Protein AF-0000000077506069 (afdb_homodimer)

Solvent-accessible surface area (backbone atoms only — not comparable to full-atom values): 88617 Å² total; per-residue (Å²): 147,68,94,80,90,72,89,78,77,88,78,83,87,89,83,74,85,81,76,73,89,74,85,85,76,88,76,75,81,71,78,78,75,79,80,73,80,75,73,72,73,78,78,75,73,69,75,60,68,77,65,54,69,46,81,79,63,76,91,50,78,64,53,57,56,22,45,51,43,30,52,51,50,47,51,50,44,38,47,49,46,71,52,61,50,93,75,68,66,58,86,82,44,67,70,76,70,56,67,79,51,47,70,62,49,48,48,44,43,49,46,45,54,46,52,66,45,48,79,56,73,76,65,84,61,87,71,76,80,76,78,68,82,81,68,82,56,70,51,68,63,72,71,80,59,54,73,70,47,44,63,55,38,51,92,69,82,77,88,78,78,79,49,69,70,67,77,79,57,60,65,68,54,47,24,51,35,18,40,52,52,52,50,51,50,50,52,25,48,54,43,23,58,61,43,69,40,80,71,53,61,69,49,54,48,37,54,49,16,29,74,70,63,48,77,66,74,82,53,90,62,52,71,59,65,68,65,52,50,52,62,68,59,31,69,75,66,67,51,58,92,90,50,65,74,66,69,65,95,72,78,60,74,60,70,59,60,30,76,51,74,54,81,52,34,72,41,43,11,72,27,66,67,33,51,75,68,66,49,58,57,70,67,36,46,72,49,68,66,32,50,49,50,54,50,18,49,50,41,38,52,60,67,32,62,70,39,32,55,52,28,41,49,50,50,52,46,34,36,52,52,36,54,52,42,46,76,69,35,46,67,58,41,50,52,51,36,34,67,26,52,45,36,29,80,79,70,22,55,32,29,30,63,35,32,32,50,79,26,61,48,32,46,69,55,53,50,53,50,53,44,49,42,54,70,75,43,26,79,42,70,46,45,69,59,97,83,46,74,34,28,45,46,53,54,34,51,76,66,73,47,52,72,60,43,49,22,62,55,36,32,45,26,59,68,46,85,78,21,49,76,25,64,72,58,44,60,45,27,69,14,49,57,66,31,62,66,54,26,44,52,45,53,24,59,79,40,78,61,46,13,48,54,25,39,54,50,48,49,51,54,46,48,53,35,57,71,63,67,28,44,32,35,31,34,31,44,81,50,72,29,77,42,65,57,55,58,52,50,52,18,42,35,34,61,74,64,59,59,76,50,96,50,50,41,34,29,38,31,33,53,78,49,58,28,62,38,37,71,72,62,72,43,78,27,47,27,54,32,48,45,23,55,46,48,56,56,46,44,23,64,42,23,24,71,81,29,53,52,36,43,44,46,53,63,48,42,34,30,39,24,42,40,70,77,45,54,60,71,63,92,55,77,80,49,91,83,46,70,48,28,72,65,35,56,65,59,66,60,78,30,69,54,49,53,50,49,45,52,48,38,39,47,19,48,45,26,54,56,23,48,73,70,50,42,78,57,58,44,38,42,26,61,32,15,64,63,23,50,69,68,48,45,54,46,40,59,40,66,32,48,31,34,30,44,43,55,46,39,80,78,35,41,41,59,41,46,48,35,38,65,54,53,39,36,29,36,27,28,62,67,51,36,34,45,36,77,40,53,63,89,70,51,59,60,67,57,41,52,45,50,56,38,38,43,21,66,24,43,41,37,22,27,32,65,38,82,54,97,47,44,63,56,50,55,53,42,49,44,32,67,73,71,59,48,48,71,51,55,52,21,45,29,25,46,37,13,51,71,67,40,74,70,52,62,68,58,49,30,70,47,32,24,88,46,43,81,29,73,42,29,71,14,54,34,43,72,35,41,41,35,38,48,58,60,34,20,52,56,40,51,51,50,50,39,53,43,49,53,32,20,50,34,23,25,50,47,54,51,57,56,55,53,62,62,61,57,70,77,108,148,91,81,96,85,92,76,83,78,84,85,76,85,83,84,73,89,80,87,83,74,87,85,82,80,79,87,78,85,73,78,75,76,79,82,71,80,77,72,71,75,78,78,75,75,71,73,65,71,79,66,55,69,48,80,78,63,77,89,49,77,64,52,57,55,22,46,52,44,29,53,52,51,49,52,51,43,38,47,49,45,71,53,61,49,93,75,67,67,57,88,80,43,68,70,78,69,55,67,81,50,47,70,61,48,48,48,44,42,50,46,43,53,48,53,66,45,49,78,57,73,76,64,82,60,84,74,74,83,77,77,68,83,80,68,83,55,71,51,67,62,72,72,80,60,53,74,70,50,44,63,56,38,51,90,69,85,78,89,79,79,81,48,69,69,67,78,79,57,59,65,70,55,47,23,51,35,18,39,51,50,52,50,52,51,49,52,24,49,52,44,22,59,60,44,68,40,80,70,53,63,69,49,53,47,38,53,50,17,30,74,70,62,49,77,68,75,82,54,89,63,51,71,58,65,69,65,53,49,52,62,68,60,30,69,76,66,66,52,58,92,90,51,66,71,65,70,65,95,73,78,60,74,60,70,60,60,30,74,50,73,55,80,52,33,71,40,43,11,70,26,67,68,31,51,75,69,66,49,58,58,72,68,39,47,74,49,68,66,33,50,49,52,54,51,18,48,50,41,39,54,60,66,31,62,68,38,31,55,51,28,42,49,52,49,53,47,34,36,53,51,36,56,51,42,46,76,69,35,44,68,61,42,50,52,51,34,34,68,27,50,44,36,29,81,79,71,23,56,32,28,30,64,37,31,32,49,79,27,60,48,32,48,68,56,53,50,52,50,53,46,49,43,54,71,75,44,25,79,41,70,45,45,69,58,97,83,45,74,32,27,45,46,52,54,33,52,74,66,73,48,52,73,61,43,50,22,60,55,37,31,45,28,59,66,46,86,78,20,49,74,25,63,72,58,43,61,46,27,69,14,49,56,68,30,63,67,53,26,45,51,47,53,25,58,79,41,78,59,48,13,49,53,26,39,53,51,48,47,51,54,47,48,52,36,58,71,64,68,27,44,32,36,32,36,30,45,80,51,71,29,80,43,65,57,53,59,54,50,52,17,42,33,34,63,73,64,59,60,75,50,96,49,51,40,33,29,38,30,33,51,78,50,59,28,62,38,36,72,72,61,71,43,76,28,46,29,55,32,49,44,23,56,46,46,54,56,46,44,23,64,42,25,25,72,81,30,52,51,36,44,44,46,52,63,48,42,33,31,40,23,41,41,69,77,46,53,59,70,63,90,55,77,79,49,92,82,46,67,48,27,73,64,34,56,65,59,66,60,78,31,69,54,49,53,51,48,46,51,47,38,37,47,17,47,44,24,55,56,22,48,73,70,51,42,78,55,56,43,39,41,28,60,33,15,62,63,25,48,68,67,48,46,54,46,41,58,40,65,32,50,31,34,28,44,43,56,45,40,80,77,34,39,41,59,40,45,48,34,38,65,54,54,37,35,30,35,26,28,60,69,50,36,35,45,38,77,38,52,63,88,71,52,59,60,68,57,43,53,45,50,56,38,38,43,22,66,24,46,42,36,24,26,32,65,38,82,53,96,48,43,65,57,49,55,52,43,49,43,32,67,74,71,58,47,49,72,51,54,52,22,45,29,26,47,37,14,52,70,68,37,73,70,52,59,69,57,49,30,70,46,31,26,86,46,44,80,28,72,42,30,70,13,54,33,43,71,37,40,38,33,39,50,57,59,34,22,53,54,40,50,51,50,50,39,52,42,49,54,33,21,50,34,22,24,50,45,55,52,56,56,54,55,61,62,61,58,69,76,107

Radius of gyration: 39.6 Å; Cα contacts (8 Å, |Δi|>4): 2482; chains: 2; bounding box: 117×136×144 Å

InterPro domains:
  IPR006329 AMP deaminase [PF19326] (155-792)
  IPR006329 AMP deaminase [PIRSF001251] (18-793)
  IPR006329 AMP deaminase [PTHR11359] (66-799)
  IPR006329 AMP deaminase [TIGR01429] (173-790)
  IPR006329 AMP deaminase [cd01319] (291-787)
  IPR006650 Adenosine/AMP deaminase active site [PS00485] (696-702)
  IPR032466 Metal-dependent hydrolase [SSF51556] (152-788)

Nearest PDB structures (foldseek):
  8hu6-assembly1_A  TM=9.730E-01  e=1.022E-73  Homo sapiens
  8hu6-assembly1_B  TM=9.655E-01  e=7.792E-74  Homo sapiens
  8hu6-assembly1_C  TM=9.708E-01  e=5.683E-73  Homo sapiens
  8hu6-assembly1_D  TM=9.720E-01  e=2.105E-72  Homo sapiens
  8hub-assembly1_B  TM=9.593E-01  e=9.848E-59  Homo sapiens

Secondary structure (DSSP, 8-state):
----------------------------------------------------PPPPPPP-HHHHHHHHHHHHHHHHHHHHHHT--TT---TT---S------HHHHHHHHHHHHHHGGGS----------------S---------HHHHHHH-S--------TTTTSS-HHHHHHHHHHHHHHHHHHHHHHHHHT----HHHHHHHHHHHH-PPP------S-HHHHHHHHHS---S--TTS-TT--SSPPPP---EEEEETTEEEEESSHHHHHTT---------HHHHHHHHHHHHHHHH-HHHHHHHHHHHHHHHHHHHHHHHHHHHHHHHHHHTSSS--STTS-EEEEEEEGGG-S-HHHHHHHHHHHHHHSTTSEEEEETTEEEEHHHHHHHTT--GGG--HHHHT-S--GGGTT-HHHHHHTTSGGG-HHHHHHHH-SSSTTTTHHHHHHHHHHHHHHHHHSSEEEEEEEE--SS-TTHHHHHHHHHHHTT---TTEEEEEEEE--HHHHHHTTS-SSHHHHHHHHHHHHHHHHH-GGGSHHHHHHHTTEEEEEEES-TTSPP-----TTSPPGGG---SSPPPHHHHHHHHHHHHHHHHHHHHHTT----EE--EESSS--HHHHHHHHHH-SEEEE-GGGGG-HHHHHHHHHTT-EEEE-HHHHHHHTS-GGG-SHHHHHHHT-EEEE--B-HHHH--SS-HHHHHHHHHHHHS---HHHHHHHHHHHHHHS---HHHHHHHH-TTTTS-GGGG--HHHH---HHHHHHHHHHHHHHHHHHHHHHHHHHHHHHHHHHGGG-/----------------------------------------------------PPPPPPP-HHHHHHHHHHHHHHHHHHHHHHS--TT---TT---S------HHHHHHHHHHHHHHGGGS----------------S---------HHHHHHH-S--------TTTTSS-HHHHHHHHHHHHHHHHHHHHHHHHHT----HHHHHHHHHHHH-PPP------S-HHHHHHHHHS---S--TTS-TT--SSPPPP---EEEEETTEEEEESSHHHHHTT---------HHHHHHHHHHHHHHHH-HHHHHHHHHHHHHHHHHHHHHHHHHHHHHHHHHHTSSS--STTS-EEEEEEEGGG-S-HHHHHHHHHHHHHHSTTSEEEEETTEEEEHHHHHHHTT--GGG--HHHHT-S--GGGTT-HHHHHHTTSGGG-HHHHHHHH-SSSTTTTHHHHHHHHHHHHHHHHHSSEEEEEEEE--SS-TTHHHHHHHHHHHTT---TTEEEEEEEE--HHHHHHTTS-SSHHHHHHHHHHHHHHHHH-GGGSHHHHHHHTTEEEEEEES-TTSPP-----TTSPPGGG---SSPPPHHHHHHHHHHHHHHHHHHHHHTT----EE--EESSS--HHHHHHHHHH-SEEEE-GGGGG-HHHHHHHHHTT-EEEE-HHHHHHHTS-GGG-SHHHHHHHT-EEEE--B-HHHH--SS-HHHHHHHHHHHHS---HHHHHHHHHHHHHHS---HHHHHHHH-TTTTS-GGGG--HHHH---HHHHHHHHHHHHHHHHHHHHHHHHHHHHHHHHHHGGG-

Sequence (1620 aa):
MEFHKSRPKLIRMASREQETQTDKQTTGTETEPDLAGSLSPPRNNVLSPTRSSFPKHVHTVMDDKFKEIANDLFKRSRHESETFHPDLTAPYEYPDQCPLESEDEKKKRLERQMSQCNDVKIKFKHQQNVKSPTFFGATLTPAEFTKEEEEVLGQFQRVSITGDETTGVPLSDVQQAATSLTAALYIRKKYMDTAMQSFPFTTERYLRMSETGETPVMDGGCKPEQDIEREDTVEDGSPVCGQDPWTSPTLPESLGYAVKMVDGVVHVYDNLDAMRADEPVELPYPDLAAYVADMNMLYALIADGPIKSFCYRRLSYLSSKFQLHVLLNEMNELVAQKEVPHRDFYNIRKVDTHIHAASSMNQKHLLRFIKSKLRKHADEVVIKNGGKEQTLKEVFENLNLTAYELNVDSLDVHADRNTFHRFDKFNHKYNPMGQSVLREIFLKTDNYLGGKYFAELMKEVMEDLEESKYQFAELRLSVYGRSYDEWDKLAKWAVKHNVYSDNVRWLIQIPRLYDVYRSKGTLSNFQEVLQNIYMPLIEATVDPQSHPELHAFLKYIIGFDSVDDESKPERHMFTMDSPLPAEWTDEENPPYAYYLYYMYANMVILNHLRRERGMNIFVLRPHCGEAGPVHHLVSSFMVAENISHGLLLRKVPVLQYLYYLGQIGIAMSPLSNNHLFLDYHRNPLPDYHARGLVISLSTDDPLQFHFTKEALMEEYSIAAQVWKFSTCDMCELARSSVLMSGFDHKAKQHWLGDNYRQEGPAGNDIRCTNVPSIRLAYRYETLVEELKMICTAAWEYQQDGASSGSGDAHMEFHKSRPKLIRMASREQETQTDKQTTGTETEPDLAGSLSPPRNNVLSPTRSSFPKHVHTVMDDKFKEIANDLFKRSRHESETFHPDLTAPYEYPDQCPLESEDEKKKRLERQMSQCNDVKIKFKHQQNVKSPTFFGATLTPAEFTKEEEEVLGQFQRVSITGDETTGVPLSDVQQAATSLTAALYIRKKYMDTAMQSFPFTTERYLRMSETGETPVMDGGCKPEQDIEREDTVEDGSPVCGQDPWTSPTLPESLGYAVKMVDGVVHVYDNLDAMRADEPVELPYPDLAAYVADMNMLYALIADGPIKSFCYRRLSYLSSKFQLHVLLNEMNELVAQKEVPHRDFYNIRKVDTHIHAASSMNQKHLLRFIKSKLRKHADEVVIKNGGKEQTLKEVFENLNLTAYELNVDSLDVHADRNTFHRFDKFNHKYNPMGQSVLREIFLKTDNYLGGKYFAELMKEVMEDLEESKYQFAELRLSVYGRSYDEWDKLAKWAVKHNVYSDNVRWLIQIPRLYDVYRSKGTLSNFQEVLQNIYMPLIEATVDPQSHPELHAFLKYIIGFDSVDDESKPERHMFTMDSPLPAEWTDEENPPYAYYLYYMYANMVILNHLRRERGMNIFVLRPHCGEAGPVHHLVSSFMVAENISHGLLLRKVPVLQYLYYLGQIGIAMSPLSNNHLFLDYHRNPLPDYHARGLVISLSTDDPLQFHFTKEALMEEYSIAAQVWKFSTCDMCELARSSVLMSGFDHKAKQHWLGDNYRQEGPAGNDIRCTNVPSIRLAYRYETLVEELKMICTAAWEYQQDGASSGSGDAH

pLDDT: mean 78.87, std 25.46, range [13.46, 98.56]

Foldseek 3Di:
DDDDDDDDDDPDDDPDDPDDDDDDDPDDPPDPDDPPPPPPPPPPCVLPLPLPAQDADDDDPVLVVLVVLLVVQQVVLLCCLVPVPVPPQPVVNPPPPPPPCPVVNVVVVVVVVVVVVVVPPPPPDPDDDDPPDPPVQLFLPQPDDDPVVDVLLDDFDADDDTDRPVLVADLVLLLVLLQLLLVLLVLQVSQCVLLVFDFDPLLVQLSVCLVVVDDRRPPLDFPPPVNVVLLVLQPQLPDDPPDQSQDDPDFDAFQQWDWDDDLLAIFIHSHPVRVVVPNTDNGYAHDQQRLQSSLSSVSVSLPDPSSQVSLVSLLVVLLVSLSVRCVGCVVVLVVLLVPQPPDFLLQFAFEQFFAALLQNFALVLVLVLLLVCCVPFQQCFQAADPRDTDGNVRVCVVVVHDNVNDDSVQQQLAQDLVQAQPVVVNVQSSHGSSDVVVCQRQRDCDHPVNNQNSLVSLVVSLVLQVVSVRYAYAYEDEDALLAQCSLLSNLCSCSVNVSDDPRYFYEYEYEQCQLVCLVVVSDQWQSSSSCSPQVVLQCCLSGVVVRVSSVSNVLRYAAYEYDDDQSDRDPDDDDPPDDRGVPHRDSDTDDLLVVLSSRQSNLSVSQSSNSSVSHDGYFYEYAAQLNHTPSRLSSCSNNHQAYEANQNVSVRSSSLSSQQLRLREYEHELQVSCSYYDNSLSGCVVSSVSSQRLYAYHHNRNHHGPDDRDRSVVRLVCCCVPVVDDSLSSLSNRLSSLVSHRNRPVVSCVQAHVQCSRAALSNGDCSRSVHDSVVRSNSVSSSSSVSNSSSSSNSVVVVVVVVVVVPVVD/DDDDPDDDDDDDDDDDDDDDDDDDDDDDDDPPDDPPDPPPPDPPCVLPLPLDAQDADDDDPVLVVLVVLLVVLQVVLLCCLVVVPVPPQPVPNPPPPPPPCPVVNVVVVVVVVVVVVVVPPPPPDPDDDPPPDPPVQLFLPQPDDPPVVDVLLDDFDADDDTDRPVLVDDLVLLLVLLQLLLVLLVLQVSQCVLLVFDFDPLLVQLSVCLVVVDDRRPPLDFPPPVNVVLLVLQPQLPDDPPDQSQDDPDFDAFQQWDWDDDLLAIFIHNHPVCVVVPNTDNGYAHDQARLQSSLSSVSVSLPDPSSQVSLVSLLVVLLVSLSVRCVGCVVVLVVLLVPQPPDFLLQAAFEQFFAALLQNFALVLVLVLLLVCCVPFQQCFQAADPRDTDGNVRVCVVVVHDNVNDDSVQQQLAQDLVQAQPVVVNVQSSHGSSDVVNCQRQRDCDHPVNNQNSLVSLVVSLVLQVVSVRYAYAYEAEDALLAQCSLLSNLCSCSVNVSDDPRYFYEYEYEQCQLVCLVVVSDQWQSSSSCSPQVVLQCCLSGVVVRVSSVSNVLRYAAYEYDDDQSDRDPDDDDPPDDRGVPHRDSDTDDLLVVLSSRQRNLSVSQSSCSSVSHDGYFYEYAALLNHTPSRLSSCSNNHQAYEANQNVSVRSSSLSSQQLRLREYEHELQVSCSYYDNSLPGCVVSSVSSQRLYAYHHNRNHHGPDDRDRSVVRLVCCCVPVVDDSLSSLSNRLSSLVSHRNRPVVSCVQAHVQCSRAASSNGDCNRSVHDSVVRSNSVSSSSSVSNSSSSSNSVVVVVVVVVVVPVVD

Structure (mmCIF, N/CA/C/O backbone):
data_AF-0000000077506069-model_v1
#
loop_
_entity.id
_entity.type
_entity.pdbx_description
1 polymer 'AMP deaminase'
#
loop_
_atom_site.group_PDB
_atom_site.id
_atom_site.type_symbol
_atom_site.label_atom_id
_atom_site.label_alt_id
_atom_site.label_comp_id
_atom_site.label_asym_id
_atom_site.label_entity_id
_atom_site.label_seq_id
_atom_site.pdbx_PDB_ins_code
_atom_site.Cartn_x
_atom_site.Cartn_y
_atom_site.Cartn_z
_atom_site.occupancy
_atom_site.B_iso_or_equiv
_atom_site.auth_seq_id
_atom_site.auth_comp_id
_atom_site.auth_asym_id
_atom_site.auth_atom_id
_atom_site.pdbx_PDB_model_num
ATOM 1 N N . MET A 1 1 ? 37.5 31.594 -39.812 1 19.08 1 MET A N 1
ATOM 2 C CA . MET A 1 1 ? 36.375 32.188 -40.5 1 19.08 1 MET A CA 1
ATOM 3 C C . MET A 1 1 ? 35.656 31.156 -41.375 1 19.08 1 MET A C 1
ATOM 5 O O . MET A 1 1 ? 34.625 31.438 -41.969 1 19.08 1 MET A O 1
ATOM 9 N N . GLU A 1 2 ? 36.25 29.969 -41.719 1 14.77 2 GLU A N 1
ATOM 10 C CA . GLU A 1 2 ? 36.906 29.109 -42.688 1 14.77 2 GLU A CA 1
ATOM 11 C C . GLU A 1 2 ? 35.938 28.047 -43.219 1 14.77 2 GLU A C 1
ATOM 13 O O . GLU A 1 2 ? 35.812 27.875 -44.438 1 14.77 2 GLU A O 1
ATOM 18 N N . PHE A 1 3 ? 36.156 26.688 -42.875 1 17.06 3 PHE A N 1
ATOM 19 C CA . PHE A 1 3 ? 36.75 25.812 -43.875 1 17.06 3 PHE A CA 1
ATOM 20 C C . PHE A 1 3 ? 35.656 25.172 -44.719 1 17.06 3 PHE A C 1
ATOM 22 O O . PHE A 1 3 ? 34.75 24.531 -44.188 1 17.06 3 PHE A O 1
ATOM 29 N N . HIS A 1 4 ? 35.312 25.25 -45.875 1 16.73 4 HIS A N 1
ATOM 30 C CA . HIS A 1 4 ? 34.312 25.797 -46.781 1 16.73 4 HIS A CA 1
ATOM 31 C C . HIS A 1 4 ? 33.281 24.734 -47.125 1 16.73 4 HIS A C 1
ATOM 33 O O . HIS A 1 4 ? 32.094 24.859 -46.781 1 16.73 4 HIS A O 1
ATOM 39 N N . LYS A 1 5 ? 33.094 24.297 -48.406 1 17.88 5 LYS A N 1
ATOM 40 C CA . LYS A 1 5 ? 32.219 24.906 -49.406 1 17.88 5 LYS A CA 1
ATOM 41 C C . LYS A 1 5 ? 31.203 23.906 -49.969 1 17.88 5 LYS A C 1
ATOM 43 O O . LYS A 1 5 ? 30.047 24.25 -50.188 1 17.88 5 LYS A O 1
ATOM 48 N N . SER A 1 6 ? 31.641 22.469 -50.5 1 14.93 6 SER A N 1
ATOM 49 C CA . SER A 1 6 ? 31.844 21.938 -51.844 1 14.93 6 SER A CA 1
ATOM 50 C C . SER A 1 6 ? 30.781 20.906 -52.188 1 14.93 6 SER A C 1
ATOM 52 O O . SER A 1 6 ? 30.75 20.406 -53.344 1 14.93 6 SER A O 1
ATOM 54 N N . ARG A 1 7 ? 30.094 20.203 -51.312 1 16.14 7 ARG A N 1
ATOM 55 C CA . ARG A 1 7 ? 29.984 18.781 -51.625 1 16.14 7 ARG A CA 1
ATOM 56 C C . ARG A 1 7 ? 28.953 18.531 -52.719 1 16.14 7 ARG A C 1
ATOM 58 O O . ARG A 1 7 ? 27.75 18.625 -52.469 1 16.14 7 ARG A O 1
ATOM 65 N N . PRO A 1 8 ? 29.094 18.672 -53.969 1 16.08 8 PRO A N 1
ATOM 66 C CA . PRO A 1 8 ? 28.25 19.078 -55.094 1 16.08 8 PRO A CA 1
ATOM 67 C C . PRO A 1 8 ? 27.203 18.031 -55.438 1 16.08 8 PRO A C 1
ATOM 69 O O . PRO A 1 8 ? 27.234 16.922 -54.906 1 16.08 8 PRO A O 1
ATOM 72 N N . LYS A 1 9 ? 26.859 17.812 -56.781 1 15.8 9 LYS A N 1
ATOM 73 C CA . LYS A 1 9 ? 25.875 17.953 -57.844 1 15.8 9 LYS A CA 1
ATOM 74 C C . LYS A 1 9 ? 25.469 16.578 -58.375 1 15.8 9 LYS A C 1
ATOM 76 O O . LYS A 1 9 ? 24.406 16.438 -59 1 15.8 9 LYS A O 1
ATOM 81 N N . LEU A 1 10 ? 26.422 15.375 -58.375 1 14.59 10 LEU A N 1
ATOM 82 C CA . LEU A 1 10 ? 26.469 14.727 -59.688 1 14.59 10 LEU A CA 1
ATOM 83 C C . LEU A 1 10 ? 25.266 13.82 -59.875 1 14.59 10 LEU A C 1
ATOM 85 O O . LEU A 1 10 ? 25.078 12.836 -59.156 1 14.59 10 LEU A O 1
ATOM 89 N N . ILE A 1 11 ? 24.047 14.102 -60.281 1 15.59 11 ILE A N 1
ATOM 90 C CA . ILE A 1 11 ? 22.703 13.555 -60.219 1 15.59 11 ILE A CA 1
ATOM 91 C C . ILE A 1 11 ? 22.547 12.445 -61.25 1 15.59 11 ILE A C 1
ATOM 93 O O . ILE A 1 11 ? 22.531 12.711 -62.469 1 15.59 11 ILE A O 1
ATOM 97 N N . ARG A 1 12 ? 23.312 11.266 -61.188 1 15.31 12 ARG A N 1
ATOM 98 C CA . ARG A 1 12 ? 23.516 10.281 -62.25 1 15.31 12 ARG A CA 1
ATOM 99 C C . ARG A 1 12 ? 22.188 9.883 -62.875 1 15.31 12 ARG A C 1
ATOM 101 O O . ARG A 1 12 ? 21.125 10.016 -62.25 1 15.31 12 ARG A O 1
ATOM 108 N N . MET A 1 13 ? 22.234 9.055 -64.125 1 15.38 13 MET A N 1
ATOM 109 C CA . MET A 1 13 ? 21.812 8.758 -65.5 1 15.38 13 MET A CA 1
ATOM 110 C C . MET A 1 13 ? 20.688 7.727 -65.5 1 15.38 13 MET A C 1
ATOM 112 O O . MET A 1 13 ? 20.672 6.812 -64.688 1 15.38 13 MET A O 1
ATOM 116 N N . ALA A 1 14 ? 19.594 7.758 -66.5 1 15.92 14 ALA A N 1
ATOM 117 C CA . ALA A 1 14 ? 18.188 7.461 -66.75 1 15.92 14 ALA A CA 1
ATOM 118 C C . ALA A 1 14 ? 18.016 6.008 -67.188 1 15.92 14 ALA A C 1
ATOM 120 O O . ALA A 1 14 ? 18.641 5.57 -68.188 1 15.92 14 ALA A O 1
ATOM 121 N N . SER A 1 15 ? 17.625 4.898 -66.5 1 14.78 15 SER A N 1
ATOM 122 C CA . SER A 1 15 ? 17.672 3.443 -66.438 1 14.78 15 SER A CA 1
ATOM 123 C C . SER A 1 15 ? 16.672 2.795 -67.375 1 14.78 15 SER A C 1
ATOM 125 O O . SER A 1 15 ? 16.344 1.612 -67.25 1 14.78 15 SER A O 1
ATOM 127 N N . ARG A 1 16 ? 16.234 3.406 -68.438 1 15.2 16 ARG A N 1
ATOM 128 C CA . ARG A 1 16 ? 14.875 3.018 -68.875 1 15.2 16 ARG A CA 1
ATOM 129 C C . ARG A 1 16 ? 14.805 1.534 -69.188 1 15.2 16 ARG A C 1
ATOM 131 O O . ARG A 1 16 ? 13.969 0.803 -68.688 1 15.2 16 ARG A O 1
ATOM 138 N N . GLU A 1 17 ? 14.875 1.118 -70.562 1 16.47 17 GLU A N 1
ATOM 139 C CA . GLU A 1 17 ? 13.836 0.562 -71.438 1 16.47 17 GLU A CA 1
ATOM 140 C C . GLU A 1 17 ? 13.977 -0.953 -71.562 1 16.47 17 GLU A C 1
ATOM 142 O O . GLU A 1 17 ? 15.055 -1.463 -71.875 1 16.47 17 GLU A O 1
ATOM 147 N N . GLN A 1 18 ? 13.117 -1.838 -71.062 1 15.27 18 GLN A N 1
ATOM 148 C CA . GLN A 1 18 ? 13.102 -3.232 -70.688 1 15.27 18 GLN A CA 1
ATOM 149 C C . GLN A 1 18 ? 12.867 -4.168 -71.812 1 15.27 18 GLN A C 1
ATOM 151 O O . GLN A 1 18 ? 12.703 -5.379 -71.688 1 15.27 18 GLN A O 1
ATOM 156 N N . GLU A 1 19 ? 12.852 -3.879 -73.125 1 15.83 19 GLU A N 1
ATOM 157 C CA . GLU A 1 19 ? 11.969 -4.613 -74 1 15.83 19 GLU A CA 1
ATOM 158 C C . GLU A 1 19 ? 12.547 -5.98 -74.375 1 15.83 19 GLU A C 1
ATOM 160 O O . GLU A 1 19 ? 11.859 -6.816 -74.938 1 15.83 19 GLU A O 1
ATOM 165 N N . THR A 1 20 ? 13.656 -6.457 -74.125 1 15.48 20 THR A N 1
ATOM 166 C CA . THR A 1 20 ? 14.312 -7.047 -75.312 1 15.48 20 THR A CA 1
ATOM 167 C C . THR A 1 20 ? 13.719 -8.414 -75.625 1 15.48 20 THR A C 1
ATOM 169 O O . THR A 1 20 ? 13.656 -8.812 -76.75 1 15.48 20 THR A O 1
ATOM 172 N N . GLN A 1 21 ? 13.328 -9.375 -74.688 1 15.41 21 GLN A N 1
ATOM 173 C CA . GLN A 1 21 ? 14.07 -10.625 -74.875 1 15.41 21 GLN A CA 1
ATOM 174 C C . GLN A 1 21 ? 13.375 -11.547 -75.875 1 15.41 21 GLN A C 1
ATOM 176 O O . GLN A 1 21 ? 12.172 -11.812 -75.75 1 15.41 21 GLN A O 1
ATOM 181 N N . THR A 1 22 ? 13.859 -11.875 -76.938 1 16.28 22 THR A N 1
ATOM 182 C CA . THR A 1 22 ? 13.602 -12.5 -78.25 1 16.28 22 THR A CA 1
ATOM 183 C C . THR A 1 22 ? 13.133 -13.938 -78.062 1 16.28 22 THR A C 1
ATOM 185 O O . THR A 1 22 ? 12.109 -14.336 -78.625 1 16.28 22 THR A O 1
ATOM 188 N N . ASP A 1 23 ? 13.867 -14.984 -78.312 1 15 23 ASP A N 1
ATOM 189 C CA . ASP A 1 23 ? 13.766 -15.82 -79.5 1 15 23 ASP A CA 1
ATOM 190 C C . ASP A 1 23 ? 13.055 -17.141 -79.188 1 15 23 ASP A C 1
ATOM 192 O O . ASP A 1 23 ? 12.031 -17.453 -79.812 1 15 23 ASP A O 1
ATOM 196 N N . LYS A 1 24 ? 13.828 -18.312 -79.312 1 15.75 24 LYS A N 1
ATOM 197 C CA . LYS A 1 24 ? 13.781 -19.359 -80.312 1 15.75 24 LYS A CA 1
ATOM 198 C C . LYS A 1 24 ? 12.938 -20.547 -79.875 1 15.75 24 LYS A C 1
ATOM 200 O O . LYS A 1 24 ? 11.938 -20.891 -80.5 1 15.75 24 LYS A O 1
ATOM 205 N N . GLN A 1 25 ? 13.477 -21.859 -79.562 1 16.22 25 GLN A N 1
ATOM 206 C CA . GLN A 1 25 ? 13.43 -23.094 -80.312 1 16.22 25 GLN A CA 1
ATOM 207 C C . GLN A 1 25 ? 12.609 -24.156 -79.625 1 16.22 25 GLN A C 1
ATOM 209 O O . GLN A 1 25 ? 12.609 -25.328 -80 1 16.22 25 GLN A O 1
ATOM 214 N N . THR A 1 26 ? 11.75 -23.922 -78.75 1 17.17 26 THR A N 1
ATOM 215 C CA . THR A 1 26 ? 11.5 -24.938 -77.75 1 17.17 26 THR A CA 1
ATOM 216 C C . THR A 1 26 ? 10.711 -26.094 -78.312 1 17.17 26 THR A C 1
ATOM 218 O O . THR A 1 26 ? 9.594 -25.922 -78.812 1 17.17 26 THR A O 1
ATOM 221 N N . THR A 1 27 ? 11.383 -27.172 -78.688 1 18.36 27 THR A N 1
ATOM 222 C CA . THR A 1 27 ? 11.188 -28.438 -79.375 1 18.36 27 THR A CA 1
ATOM 223 C C . THR A 1 27 ? 10.094 -29.25 -78.688 1 18.36 27 THR A C 1
ATOM 225 O O . THR A 1 27 ? 9.859 -29.125 -77.5 1 18.36 27 THR A O 1
ATOM 228 N N . GLY A 1 28 ? 9.133 -29.859 -79.375 1 17.91 28 GLY A N 1
ATOM 229 C CA . GLY A 1 28 ? 7.789 -30.422 -79.375 1 17.91 28 GLY A CA 1
ATOM 230 C C . GLY A 1 28 ? 7.711 -31.734 -78.625 1 17.91 28 GLY A C 1
ATOM 231 O O . GLY A 1 28 ? 6.637 -32.312 -78.5 1 17.91 28 GLY A O 1
ATOM 232 N N . THR A 1 29 ? 8.969 -32.312 -78.312 1 18.41 29 THR A N 1
ATOM 233 C CA . THR A 1 29 ? 8.828 -33.75 -78.5 1 18.41 29 THR A CA 1
ATOM 234 C C . THR A 1 29 ? 7.836 -34.312 -77.5 1 18.41 29 THR A C 1
ATOM 236 O O . THR A 1 29 ? 7.852 -33.969 -76.312 1 18.41 29 THR A O 1
ATOM 239 N N . GLU A 1 30 ? 6.75 -34.938 -77.938 1 19.41 30 GLU A N 1
ATOM 240 C CA . GLU A 1 30 ? 5.465 -35.469 -77.5 1 19.41 30 GLU A CA 1
ATOM 241 C C . GLU A 1 30 ? 5.66 -36.688 -76.625 1 19.41 30 GLU A C 1
ATOM 243 O O . GLU A 1 30 ? 4.684 -37.281 -76.188 1 19.41 30 GLU A O 1
ATOM 248 N N . THR A 1 31 ? 6.965 -36.875 -76.25 1 18.3 31 THR A N 1
ATOM 249 C CA . THR A 1 31 ? 7.047 -38.312 -75.938 1 18.3 31 THR A CA 1
ATOM 250 C C . THR A 1 31 ? 6.02 -38.719 -74.875 1 18.3 31 THR A C 1
ATOM 252 O O . THR A 1 31 ? 5.672 -37.938 -74 1 18.3 31 THR A O 1
ATOM 255 N N . GLU A 1 32 ? 5.379 -39.812 -75 1 20.08 32 GLU A N 1
ATOM 256 C CA . GLU A 1 32 ? 4.207 -40.562 -74.625 1 20.08 32 GLU A CA 1
ATOM 257 C C . GLU A 1 32 ? 4.352 -41.031 -73.125 1 20.08 32 GLU A C 1
ATOM 259 O O . GLU A 1 32 ? 3.357 -41.312 -72.5 1 20.08 32 GLU A O 1
ATOM 264 N N . PRO A 1 33 ? 5.625 -40.719 -72.5 1 19.64 33 PRO A N 1
ATOM 265 C CA . PRO A 1 33 ? 5.922 -41.938 -71.75 1 19.64 33 PRO A CA 1
ATOM 266 C C . PRO A 1 33 ? 4.883 -42.188 -70.625 1 19.64 33 PRO A C 1
ATOM 268 O O . PRO A 1 33 ? 4.168 -41.281 -70.188 1 19.64 33 PRO A O 1
ATOM 271 N N . ASP A 1 34 ? 4.684 -43.5 -70.312 1 21.23 34 ASP A N 1
ATOM 272 C CA . ASP A 1 34 ? 3.844 -44.344 -69.5 1 21.23 34 ASP A CA 1
ATOM 273 C C . ASP A 1 34 ? 4.047 -44.062 -68 1 21.23 34 ASP A C 1
ATOM 275 O O . ASP A 1 34 ? 5.176 -44.062 -67.5 1 21.23 34 ASP A O 1
ATOM 279 N N . LEU A 1 35 ? 3.346 -43.188 -67.375 1 19.47 35 LEU A N 1
ATOM 280 C CA . LEU A 1 35 ? 3.506 -42.562 -66.062 1 19.47 35 LEU A CA 1
ATOM 281 C C . LEU A 1 35 ? 3.602 -43.625 -65 1 19.47 35 LEU A C 1
ATOM 283 O O . LEU A 1 35 ? 2.666 -44.406 -64.812 1 19.47 35 LEU A O 1
ATOM 287 N N . ALA A 1 36 ? 4.871 -44.094 -64.812 1 18.62 36 ALA A N 1
ATOM 288 C CA . ALA A 1 36 ? 5.332 -45.031 -63.781 1 18.62 36 ALA A CA 1
ATOM 289 C C . ALA A 1 36 ? 4.738 -44.688 -62.406 1 18.62 36 ALA A C 1
ATOM 291 O O . ALA A 1 36 ? 4.574 -43.531 -62.062 1 18.62 36 ALA A O 1
ATOM 292 N N . GLY A 1 37 ? 4.039 -45.656 -61.688 1 19.17 37 GLY A N 1
ATOM 293 C CA . GLY A 1 37 ? 3.27 -45.75 -60.469 1 19.17 37 GLY A CA 1
ATOM 294 C C . GLY A 1 37 ? 4.039 -45.25 -59.25 1 19.17 37 GLY A C 1
ATOM 295 O O . GLY A 1 37 ? 5.023 -45.875 -58.844 1 19.17 37 GLY A O 1
ATOM 296 N N . SER A 1 38 ? 4.566 -44.031 -59.219 1 19.78 38 SER A N 1
ATOM 297 C CA . SER A 1 38 ? 5.523 -43.656 -58.188 1 19.78 38 SER A CA 1
ATOM 298 C C . SER A 1 38 ? 5.031 -44.094 -56.812 1 19.78 38 SER A C 1
ATOM 300 O O . SER A 1 38 ? 3.885 -43.844 -56.438 1 19.78 38 SER A O 1
ATOM 302 N N . LEU A 1 39 ? 5.562 -45.25 -56.344 1 22.05 39 LEU A N 1
ATOM 303 C CA . LEU A 1 39 ? 5.477 -45.844 -55 1 22.05 39 LEU A CA 1
ATOM 304 C C . LEU A 1 39 ? 5.723 -44.812 -53.906 1 22.05 39 LEU A C 1
ATOM 306 O O . LEU A 1 39 ? 6.727 -44.094 -53.969 1 22.05 39 LEU A O 1
ATOM 310 N N . SER A 1 40 ? 4.648 -44.156 -53.5 1 21.17 40 SER A N 1
ATOM 311 C CA . SER A 1 40 ? 4.652 -43.094 -52.469 1 21.17 40 SER A CA 1
ATOM 312 C C . SER A 1 40 ? 5.625 -43.438 -51.344 1 21.17 40 SER A C 1
ATOM 314 O O . SER A 1 40 ? 5.676 -44.562 -50.875 1 21.17 40 SER A O 1
ATOM 316 N N . PRO A 1 41 ? 6.852 -42.875 -51.375 1 24.88 41 PRO A N 1
ATOM 317 C CA . PRO A 1 41 ? 7.828 -43.312 -50.375 1 24.88 41 PRO A CA 1
ATOM 318 C C . PRO A 1 41 ? 7.211 -43.5 -49 1 24.88 41 PRO A C 1
ATOM 320 O O . PRO A 1 41 ? 6.191 -42.875 -48.688 1 24.88 41 PRO A O 1
ATOM 323 N N . PRO A 1 42 ? 7.422 -44.625 -48.438 1 23.38 42 PRO A N 1
ATOM 324 C CA . PRO A 1 42 ? 6.848 -44.938 -47.125 1 23.38 42 PRO A CA 1
ATOM 325 C C . PRO A 1 42 ? 7.004 -43.812 -46.125 1 23.38 42 PRO A C 1
ATOM 327 O O . PRO A 1 42 ? 7.969 -43.062 -46.188 1 23.38 42 PRO A O 1
ATOM 330 N N . ARG A 1 43 ? 5.934 -43.125 -45.688 1 26.44 43 ARG A N 1
ATOM 331 C CA . ARG A 1 43 ? 5.734 -42.156 -44.625 1 26.44 43 ARG A CA 1
ATOM 332 C C . ARG A 1 43 ? 6.641 -42.469 -43.438 1 26.44 43 ARG A C 1
ATOM 334 O O . ARG A 1 43 ? 6.543 -43.531 -42.812 1 26.44 43 ARG A O 1
ATOM 341 N N . ASN A 1 44 ? 7.93 -42.156 -43.625 1 24.06 44 ASN A N 1
ATOM 342 C CA . ASN A 1 44 ? 8.883 -42.281 -42.5 1 24.06 44 ASN A CA 1
ATOM 343 C C . ASN A 1 44 ? 8.266 -41.844 -41.188 1 24.06 44 ASN A C 1
ATOM 345 O O . ASN A 1 44 ? 7.809 -40.719 -41.062 1 24.06 44 ASN A O 1
ATOM 349 N N . ASN A 1 45 ? 7.598 -42.719 -40.531 1 25.19 45 ASN A N 1
ATOM 350 C CA . ASN A 1 45 ? 7.062 -42.656 -39.156 1 25.19 45 ASN A CA 1
ATOM 351 C C . ASN A 1 45 ? 8.039 -41.969 -38.219 1 25.19 45 ASN A C 1
ATOM 353 O O . ASN A 1 45 ? 8.914 -42.625 -37.656 1 25.19 45 ASN A O 1
ATOM 357 N N . VAL A 1 46 ? 8.555 -40.875 -38.562 1 28.89 46 VAL A N 1
ATOM 358 C CA . VAL A 1 46 ? 9.5 -40.125 -37.75 1 28.89 46 VAL A CA 1
ATOM 359 C C . VAL A 1 46 ? 8.953 -39.938 -36.344 1 28.89 46 VAL A C 1
ATOM 361 O O . VAL A 1 46 ? 9.539 -39.25 -35.531 1 28.89 46 VAL A O 1
ATOM 364 N N . LEU A 1 47 ? 7.684 -40.125 -36.219 1 33.94 47 LEU A N 1
ATOM 365 C CA . LEU A 1 47 ? 7.234 -39.844 -34.844 1 33.94 47 LEU A CA 1
ATOM 366 C C . LEU A 1 47 ? 7.867 -40.812 -33.875 1 33.94 47 LEU A C 1
ATOM 368 O O . LEU A 1 47 ? 7.438 -41.969 -33.75 1 33.94 47 LEU A O 1
ATOM 372 N N . SER A 1 48 ? 9.148 -41.125 -34.031 1 29.56 48 SER A N 1
ATOM 373 C CA . SER A 1 48 ? 9.547 -42.094 -33 1 29.56 48 SER A CA 1
ATOM 374 C C . SER A 1 48 ? 9.398 -41.469 -31.594 1 29.56 48 SER A C 1
ATOM 376 O O . SER A 1 48 ? 10.102 -40.531 -31.25 1 29.56 48 SER A O 1
ATOM 378 N N . PRO A 1 49 ? 8.266 -41.5 -30.984 1 35.41 49 PRO A N 1
ATOM 379 C CA . PRO A 1 49 ? 8.219 -41.062 -29.594 1 35.41 49 PRO A CA 1
ATOM 380 C C . PRO A 1 49 ? 9.438 -41.531 -28.797 1 35.41 49 PRO A C 1
ATOM 382 O O . PRO A 1 49 ? 9.953 -42.625 -29.016 1 35.41 49 PRO A O 1
ATOM 385 N N . THR A 1 50 ? 10.406 -40.844 -28.609 1 37.19 50 THR A N 1
ATOM 386 C CA . THR A 1 50 ? 11.438 -41.312 -27.688 1 37.19 50 THR A CA 1
ATOM 387 C C . THR A 1 50 ? 10.828 -42.156 -26.578 1 37.19 50 THR A C 1
ATOM 389 O O . THR A 1 50 ? 9.961 -41.688 -25.844 1 37.19 50 THR A O 1
ATOM 392 N N . ARG A 1 51 ? 10.688 -43.438 -26.656 1 41.19 51 ARG A N 1
ATOM 393 C CA . ARG A 1 51 ? 10.164 -44.5 -25.812 1 41.19 51 ARG A CA 1
ATOM 394 C C . ARG A 1 51 ? 10.859 -44.531 -24.453 1 41.19 51 ARG A C 1
ATOM 396 O O . ARG A 1 51 ? 11.727 -45.344 -24.203 1 41.19 51 ARG A O 1
ATOM 403 N N . SER A 1 52 ? 11.195 -43.406 -23.984 1 45.03 52 SER A N 1
ATOM 404 C CA . SER A 1 52 ? 11.797 -43.594 -22.656 1 45.03 52 SER A CA 1
ATOM 405 C C . SER A 1 52 ? 10.734 -43.875 -21.609 1 45.03 52 SER A C 1
ATOM 407 O O . SER A 1 52 ? 9.719 -43.156 -21.547 1 45.03 52 SER A O 1
ATOM 409 N N . SER A 1 53 ? 10.602 -45.094 -21.125 1 50 53 SER A N 1
ATOM 410 C CA . SER A 1 53 ? 9.656 -45.531 -20.109 1 50 53 SER A CA 1
ATOM 411 C C . SER A 1 53 ? 10.039 -45 -18.734 1 50 53 SER A C 1
ATOM 413 O O . SER A 1 53 ? 11.219 -44.75 -18.469 1 50 53 SER A O 1
ATOM 415 N N . PHE A 1 54 ? 9.102 -44.5 -18.047 1 60.5 54 PHE A N 1
ATOM 416 C CA . PHE A 1 54 ? 9.32 -44.188 -16.641 1 60.5 54 PHE A CA 1
ATOM 417 C C . PHE A 1 54 ? 9.797 -45.406 -15.867 1 60.5 54 PHE A C 1
ATOM 419 O O . PHE A 1 54 ? 9.242 -46.5 -16.031 1 60.5 54 PHE A O 1
ATOM 426 N N . PRO A 1 55 ? 10.883 -45.406 -15.234 1 52.81 55 PRO A N 1
ATOM 427 C CA . PRO A 1 55 ? 11.352 -46.594 -14.5 1 52.81 55 PRO A CA 1
ATOM 428 C C . PRO A 1 55 ? 10.289 -47.188 -13.562 1 52.81 55 PRO A C 1
ATOM 430 O O . PRO A 1 55 ? 9.633 -46.438 -12.836 1 52.81 55 PRO A O 1
ATOM 433 N N . LYS A 1 56 ? 9.867 -48.406 -13.75 1 60.41 56 LYS A N 1
ATOM 434 C CA . LYS A 1 56 ? 8.867 -49.094 -12.93 1 60.41 56 LYS A CA 1
ATOM 435 C C . LYS A 1 56 ? 9.398 -49.344 -11.523 1 60.41 56 LYS A C 1
ATOM 437 O O . LYS A 1 56 ? 10.586 -49.594 -11.344 1 60.41 56 LYS A O 1
ATOM 442 N N . HIS A 1 57 ? 8.625 -49.188 -10.508 1 59.66 57 HIS A N 1
ATOM 443 C CA . HIS A 1 57 ? 9.023 -49.375 -9.125 1 59.66 57 HIS A CA 1
ATOM 444 C C . HIS A 1 57 ? 9.055 -50.875 -8.781 1 59.66 57 HIS A C 1
ATOM 446 O O . HIS A 1 57 ? 8.125 -51.625 -9.117 1 59.66 57 HIS A O 1
ATOM 452 N N . VAL A 1 58 ? 10.117 -51.375 -8.344 1 56.03 58 VAL A N 1
ATOM 453 C CA . VAL A 1 58 ? 10.227 -52.719 -7.777 1 56.03 58 VAL A CA 1
ATOM 454 C C . VAL A 1 58 ? 10.062 -52.625 -6.262 1 56.03 58 VAL A C 1
ATOM 456 O O . VAL A 1 58 ? 10.789 -51.906 -5.582 1 56.03 58 VAL A O 1
ATOM 459 N N . HIS A 1 59 ? 9.039 -53.281 -5.703 1 56 59 HIS A N 1
ATOM 460 C CA . HIS A 1 59 ? 8.695 -53.25 -4.285 1 56 59 HIS A CA 1
ATOM 461 C C . HIS A 1 59 ? 9.805 -53.844 -3.43 1 56 59 HIS A C 1
ATOM 463 O O . HIS A 1 59 ? 10.305 -54.938 -3.729 1 56 59 HIS A O 1
ATOM 469 N N . THR A 1 60 ? 10.328 -53.094 -2.531 1 56.91 60 THR A N 1
ATOM 470 C CA . THR A 1 60 ? 11.32 -53.562 -1.578 1 56.91 60 THR A CA 1
ATOM 471 C C . THR A 1 60 ? 10.766 -53.562 -0.158 1 56.91 60 THR A C 1
ATOM 473 O O . THR A 1 60 ? 9.695 -53 0.086 1 56.91 60 THR A O 1
ATOM 476 N N . VAL A 1 61 ? 11.336 -54.281 0.789 1 57.47 61 VAL A N 1
ATOM 477 C CA . VAL A 1 61 ? 10.953 -54.344 2.195 1 57.47 61 VAL A CA 1
ATOM 478 C C . VAL A 1 61 ? 10.945 -52.938 2.793 1 57.47 61 VAL A C 1
ATOM 480 O O . VAL A 1 61 ? 10.133 -52.625 3.666 1 57.47 61 VAL A O 1
ATOM 483 N N . MET A 1 62 ? 11.797 -52.156 2.268 1 63.59 62 MET A N 1
ATOM 484 C CA . MET A 1 62 ? 11.906 -50.812 2.77 1 63.59 62 MET A CA 1
ATOM 485 C C . MET A 1 62 ? 10.664 -50 2.396 1 63.59 62 MET A C 1
ATOM 487 O O . MET A 1 62 ? 10.297 -49.062 3.109 1 63.59 62 MET A O 1
ATOM 491 N N . ASP A 1 63 ? 10.008 -50.375 1.378 1 64.25 63 ASP A N 1
ATOM 492 C CA . ASP A 1 63 ? 8.797 -49.688 0.935 1 64.25 63 ASP A CA 1
ATOM 493 C C . ASP A 1 63 ? 7.695 -49.812 1.987 1 64.25 63 ASP A C 1
ATOM 495 O O . ASP A 1 63 ? 6.926 -48.875 2.176 1 64.25 63 ASP A O 1
ATOM 499 N N . ASP A 1 64 ? 7.676 -50.906 2.686 1 70.25 64 ASP A N 1
ATOM 500 C CA . ASP A 1 64 ? 6.672 -51.094 3.729 1 70.25 64 ASP A CA 1
ATOM 501 C C . ASP A 1 64 ? 6.938 -50.188 4.926 1 70.25 64 ASP A C 1
ATOM 503 O O . ASP A 1 64 ? 6 -49.688 5.543 1 70.25 64 ASP A O 1
ATOM 507 N N . LYS A 1 65 ? 8.18 -50.031 5.191 1 70.44 65 LYS A N 1
ATOM 508 C CA . LYS A 1 65 ? 8.531 -49.125 6.289 1 70.44 65 LYS A CA 1
ATOM 509 C C . LYS A 1 65 ? 8.195 -47.688 5.953 1 70.44 65 LYS A C 1
ATOM 511 O O . LYS A 1 65 ? 7.707 -46.938 6.805 1 70.44 65 LYS A O 1
ATOM 516 N N . PHE A 1 66 ? 8.414 -47.438 4.75 1 72 66 PHE A N 1
ATOM 517 C CA . PHE A 1 66 ? 8.109 -46.062 4.312 1 72 66 PHE A CA 1
ATOM 518 C C . PHE A 1 66 ? 6.602 -45.812 4.348 1 72 66 PHE A C 1
ATOM 520 O O . PHE A 1 66 ? 6.16 -44.719 4.688 1 72 66 PHE A O 1
ATOM 527 N N . LYS A 1 67 ? 5.914 -46.781 4.023 1 73.62 67 LYS A N 1
ATOM 528 C CA . LYS A 1 67 ? 4.457 -46.688 4.047 1 73.62 67 LYS A CA 1
ATOM 529 C C . LYS A 1 67 ? 3.941 -46.469 5.465 1 73.62 67 LYS A C 1
ATOM 531 O O . LYS A 1 67 ? 3.006 -45.688 5.668 1 73.62 67 LYS A O 1
ATOM 536 N N . GLU A 1 68 ? 4.543 -47.094 6.398 1 75.12 68 GLU A N 1
ATOM 537 C CA . GLU A 1 68 ? 4.141 -46.906 7.793 1 75.12 68 GLU A CA 1
ATOM 538 C C . GLU A 1 68 ? 4.41 -45.5 8.273 1 75.12 68 GLU A C 1
ATOM 540 O O . GLU A 1 68 ? 3.574 -44.875 8.953 1 75.12 68 GLU A O 1
ATOM 545 N N . ILE A 1 69 ? 5.484 -45 7.875 1 72.25 69 ILE A N 1
ATOM 546 C CA . ILE A 1 69 ? 5.855 -43.656 8.266 1 72.25 69 ILE A CA 1
ATOM 547 C C . ILE A 1 69 ? 4.918 -42.656 7.598 1 72.25 69 ILE A C 1
ATOM 549 O O . ILE A 1 69 ? 4.496 -41.656 8.227 1 72.25 69 ILE A O 1
ATOM 553 N N . ALA A 1 70 ? 4.613 -42.906 6.395 1 72.25 70 ALA A N 1
ATOM 554 C CA . ALA A 1 70 ? 3.703 -42.062 5.648 1 72.25 70 ALA A CA 1
ATOM 555 C C . ALA A 1 70 ? 2.326 -42 6.305 1 72.25 70 ALA A C 1
ATOM 557 O O . ALA A 1 70 ? 1.71 -40.938 6.398 1 72.25 70 ALA A O 1
ATOM 558 N N . ASN A 1 71 ? 1.913 -43.125 6.711 1 72.19 71 ASN A N 1
ATOM 559 C CA . ASN A 1 71 ? 0.619 -43.188 7.383 1 72.19 71 ASN A CA 1
ATOM 560 C C . ASN A 1 71 ? 0.608 -42.406 8.672 1 72.19 71 ASN A C 1
ATOM 562 O O . ASN A 1 71 ? -0.382 -41.719 8.992 1 72.19 71 ASN A O 1
ATOM 566 N N . ASP A 1 72 ? 1.687 -42.469 9.359 1 71.25 72 ASP A N 1
ATOM 567 C CA . ASP A 1 72 ? 1.793 -41.75 10.617 1 71.25 72 ASP A CA 1
ATOM 568 C C . ASP A 1 72 ? 1.797 -40.219 10.367 1 71.25 72 ASP A C 1
ATOM 570 O O . ASP A 1 72 ? 1.17 -39.469 11.109 1 71.25 72 ASP A O 1
ATOM 574 N N . LEU A 1 73 ? 2.518 -39.875 9.383 1 68 73 LEU A N 1
ATOM 575 C CA . LEU A 1 73 ? 2.594 -38.469 9.055 1 68 73 LEU A CA 1
ATOM 576 C C . LEU A 1 73 ? 1.231 -37.938 8.617 1 68 73 LEU A C 1
ATOM 578 O O . LEU A 1 73 ? 0.862 -36.812 8.953 1 68 73 LEU A O 1
ATOM 582 N N . PHE A 1 74 ? 0.564 -38.688 7.902 1 71.56 74 PHE A N 1
ATOM 583 C CA . PHE A 1 74 ? -0.759 -38.312 7.422 1 71.56 74 PHE A CA 1
ATOM 584 C C . PHE A 1 74 ? -1.736 -38.188 8.586 1 71.56 74 PHE A C 1
ATOM 586 O O . PHE A 1 74 ? -2.537 -37.25 8.617 1 71.56 74 PHE A O 1
ATOM 593 N N . LYS A 1 75 ? -1.65 -39.062 9.414 1 70.5 75 LYS A N 1
ATOM 594 C CA . LYS A 1 75 ? -2.52 -39.031 10.586 1 70.5 75 LYS A CA 1
ATOM 595 C C . LYS A 1 75 ? -2.25 -37.781 11.422 1 70.5 75 LYS A C 1
ATOM 597 O O . LYS A 1 75 ? -3.184 -37.125 11.906 1 70.5 75 LYS A O 1
ATOM 602 N N . ARG A 1 76 ? -1.024 -37.406 11.539 1 64.75 76 ARG A N 1
ATOM 603 C CA . ARG A 1 76 ? -0.651 -36.25 12.32 1 64.75 76 ARG A CA 1
ATOM 604 C C . ARG A 1 76 ? -1.123 -34.969 11.641 1 64.75 76 ARG A C 1
ATOM 606 O O . ARG A 1 76 ? -1.619 -34.031 12.305 1 64.75 76 ARG A O 1
ATOM 613 N N . SER A 1 77 ? -0.911 -35.062 10.367 1 69.31 77 SER A N 1
ATOM 614 C CA . SER A 1 77 ? -1.313 -33.906 9.586 1 69.31 77 SER A CA 1
ATOM 615 C C . SER A 1 77 ? -2.826 -33.719 9.625 1 69.31 77 SER A C 1
ATOM 617 O O . SER A 1 77 ? -3.309 -32.594 9.664 1 69.31 77 SER A O 1
ATOM 619 N N . ARG A 1 78 ? -3.461 -34.75 9.523 1 65.19 78 ARG A N 1
ATOM 620 C CA . ARG A 1 78 ? -4.918 -34.719 9.602 1 65.19 78 ARG A CA 1
ATOM 621 C C . ARG A 1 78 ? -5.375 -34.156 10.953 1 65.19 78 ARG A C 1
ATOM 623 O O . ARG A 1 78 ? -6.312 -33.375 11.023 1 65.19 78 ARG A O 1
ATOM 630 N N . HIS A 1 79 ? -4.703 -34.594 11.977 1 62.22 79 HIS A N 1
ATOM 631 C CA . HIS A 1 79 ? -5.043 -34.156 13.32 1 62.22 79 HIS A CA 1
ATOM 632 C C . HIS A 1 79 ? -4.809 -32.656 13.461 1 62.22 79 HIS A C 1
ATOM 634 O O . HIS A 1 79 ? -5.605 -31.953 14.094 1 62.22 79 HIS A O 1
ATOM 640 N N . GLU A 1 80 ? -3.793 -32.25 12.859 1 57.66 80 GLU A N 1
ATOM 641 C CA . GLU A 1 80 ? -3.479 -30.844 12.906 1 57.66 80 GLU A CA 1
ATOM 642 C C . GLU A 1 80 ? -4.52 -30.016 12.148 1 57.66 80 GLU A C 1
ATOM 644 O O . GLU A 1 80 ? -4.875 -28.922 12.57 1 57.66 80 GLU A O 1
ATOM 649 N N . SER A 1 81 ? -4.902 -30.562 11.062 1 55.41 81 SER A N 1
ATOM 650 C CA . SER A 1 81 ? -5.902 -29.875 10.258 1 55.41 81 SER A CA 1
ATOM 651 C C . SER A 1 81 ? -7.258 -29.859 10.961 1 55.41 81 SER A C 1
ATOM 653 O O . SER A 1 81 ? -8.016 -28.891 10.836 1 55.41 81 SER A O 1
ATOM 655 N N . GLU A 1 82 ? -7.543 -31 11.539 1 53.56 82 GLU A N 1
ATOM 656 C CA . GLU A 1 82 ? -8.82 -31.109 12.242 1 53.56 82 GLU A CA 1
ATOM 657 C C . GLU A 1 82 ? -8.828 -30.266 13.516 1 53.56 82 GLU A C 1
ATOM 659 O O . GLU A 1 82 ? -9.883 -29.781 13.938 1 53.56 82 GLU A O 1
ATOM 664 N N . THR A 1 83 ? -7.566 -30.281 14.188 1 44.84 83 THR A N 1
ATOM 665 C CA . THR A 1 83 ? -7.477 -29.5 15.43 1 44.84 83 THR A CA 1
ATOM 666 C C . THR A 1 83 ? -7.078 -28.062 15.141 1 44.84 83 THR A C 1
ATOM 668 O O . THR A 1 83 ? -6.488 -27.391 15.992 1 44.84 83 THR A O 1
ATOM 671 N N . PHE A 1 84 ? -7.262 -27.812 14.047 1 43.44 84 PHE A N 1
ATOM 672 C CA . PHE A 1 84 ? -6.875 -26.469 13.648 1 43.44 84 PHE A CA 1
ATOM 673 C C . PHE A 1 84 ? -7.262 -25.453 14.711 1 43.44 84 PHE A C 1
ATOM 675 O O . PHE A 1 84 ? -8.43 -25.094 14.836 1 43.44 84 PHE A O 1
ATOM 682 N N . HIS A 1 85 ? -6.57 -25.656 15.953 1 36.75 85 HIS A N 1
ATOM 683 C CA . HIS A 1 85 ? -6.547 -24.484 16.828 1 36.75 85 HIS A CA 1
ATOM 684 C C . HIS A 1 85 ? -5.602 -23.422 16.297 1 36.75 85 HIS A C 1
ATOM 686 O O . HIS A 1 85 ? -4.48 -23.719 15.891 1 36.75 85 HIS A O 1
ATOM 692 N N . PRO A 1 86 ? -6.094 -22.359 15.914 1 36.75 86 PRO A N 1
ATOM 693 C CA . PRO A 1 86 ? -5.293 -21.266 15.336 1 36.75 86 PRO A CA 1
ATOM 694 C C . PRO A 1 86 ? -3.924 -21.125 15.992 1 36.75 86 PRO A C 1
ATOM 696 O O . PRO A 1 86 ? -2.992 -20.609 15.383 1 36.75 86 PRO A O 1
ATOM 699 N N . ASP A 1 87 ? -3.881 -21.422 17.344 1 32.59 87 ASP A N 1
ATOM 700 C CA . ASP A 1 87 ? -2.748 -21.047 18.188 1 32.59 87 ASP A CA 1
ATOM 701 C C . ASP A 1 87 ? -1.69 -22.141 18.219 1 32.59 87 ASP A C 1
ATOM 703 O O . ASP A 1 87 ? -0.801 -22.141 19.078 1 32.59 87 ASP A O 1
ATOM 707 N N . LEU A 1 88 ? -1.968 -23.297 17.688 1 30.58 88 LEU A N 1
ATOM 708 C CA . LEU A 1 88 ? -0.951 -24.297 18 1 30.58 88 LEU A CA 1
ATOM 709 C C . LEU A 1 88 ? 0.359 -23.984 17.281 1 30.58 88 LEU A C 1
ATOM 711 O O . LEU A 1 88 ? 0.423 -24.016 16.047 1 30.58 88 LEU A O 1
ATOM 715 N N . THR A 1 89 ? 1.131 -23.281 17.844 1 29.84 89 THR A N 1
ATOM 716 C CA . THR A 1 89 ? 2.545 -23.109 17.531 1 29.84 89 THR A CA 1
ATOM 717 C C . THR A 1 89 ? 3.246 -24.453 17.391 1 29.84 89 THR A C 1
ATOM 719 O O . THR A 1 89 ? 3.164 -25.297 18.281 1 29.84 89 THR A O 1
ATOM 722 N N . ALA A 1 90 ? 3.332 -25.109 16.297 1 30.41 90 ALA A N 1
ATOM 723 C CA . ALA A 1 90 ? 4.176 -26.297 16.188 1 30.41 90 ALA A CA 1
ATOM 724 C C . ALA A 1 90 ? 5.391 -26.188 17.109 1 30.41 90 ALA A C 1
ATOM 726 O O . ALA A 1 90 ? 5.914 -25.094 17.328 1 30.41 90 ALA A O 1
ATOM 727 N N . PRO A 1 91 ? 5.684 -27.188 17.938 1 29.48 91 PRO A N 1
ATOM 728 C CA . PRO A 1 91 ? 6.82 -27.141 18.859 1 29.48 91 PRO A CA 1
ATOM 729 C C . PRO A 1 91 ? 8.078 -26.562 18.203 1 29.48 91 PRO A C 1
ATOM 731 O O . PRO A 1 91 ? 9.023 -26.203 18.906 1 29.48 91 PRO A O 1
ATOM 734 N N . TYR A 1 92 ? 8.422 -27.188 17.109 1 25.67 92 TYR A N 1
ATOM 735 C CA . TYR A 1 92 ? 9.664 -26.688 16.516 1 25.67 92 TYR A CA 1
ATOM 736 C C . TYR A 1 92 ? 9.438 -25.328 15.844 1 25.67 92 TYR A C 1
ATOM 738 O O . TYR A 1 92 ? 10.016 -25.047 14.789 1 25.67 92 TYR A O 1
ATOM 746 N N . GLU A 1 93 ? 8.32 -24.75 16.094 1 29.84 93 GLU A N 1
ATOM 747 C CA . GLU A 1 93 ? 8.117 -23.422 15.508 1 29.84 93 GLU A CA 1
ATOM 748 C C . GLU A 1 93 ? 9.297 -22.5 15.805 1 29.84 93 GLU A C 1
ATOM 750 O O . GLU A 1 93 ? 9.766 -22.438 16.938 1 29.84 93 GLU A O 1
ATOM 755 N N . TYR A 1 94 ? 10.078 -22.328 14.75 1 28.52 94 TYR A N 1
ATOM 756 C CA . TYR A 1 94 ? 11.062 -21.297 14.992 1 28.52 94 TYR A CA 1
ATOM 757 C C . TYR A 1 94 ? 10.5 -20.203 15.906 1 28.52 94 TYR A C 1
ATOM 759 O O . TYR A 1 94 ? 9.344 -19.812 15.758 1 28.52 94 TYR A O 1
ATOM 767 N N . PRO A 1 95 ? 10.859 -20.234 17.188 1 28.02 95 PRO A N 1
ATOM 768 C CA . PRO A 1 95 ? 10.328 -19.203 18.078 1 28.02 95 PRO A CA 1
ATOM 769 C C . PRO A 1 95 ? 10.039 -17.891 17.344 1 28.02 95 PRO A C 1
ATOM 771 O O . PRO A 1 95 ? 10.922 -17.344 16.688 1 28.02 95 PRO A O 1
ATOM 774 N N . ASP A 1 96 ? 9.016 -17.875 16.734 1 30.34 96 ASP A N 1
ATOM 775 C CA . ASP A 1 96 ? 8.555 -16.625 16.125 1 30.34 96 ASP A CA 1
ATOM 776 C C . ASP A 1 96 ? 8.914 -15.422 16.984 1 30.34 96 ASP A C 1
ATOM 778 O O . ASP A 1 96 ? 8.523 -14.289 16.688 1 30.34 96 ASP A O 1
ATOM 782 N N . GLN A 1 97 ? 9.016 -15.75 18.266 1 28.05 97 GLN A N 1
ATOM 783 C CA . GLN A 1 97 ? 9.242 -14.648 19.188 1 28.05 97 GLN A CA 1
ATOM 784 C C . GLN A 1 97 ? 10.594 -13.992 18.938 1 28.05 97 GLN A C 1
ATOM 786 O O . GLN A 1 97 ? 11.531 -14.172 19.719 1 28.05 97 GLN A O 1
ATOM 791 N N . CYS A 1 98 ? 11.203 -14.203 17.844 1 25.22 98 CYS A N 1
ATOM 792 C CA . CYS A 1 98 ? 12.367 -13.336 17.938 1 25.22 98 CYS A CA 1
ATOM 793 C C . CYS A 1 98 ? 11.969 -11.922 18.328 1 25.22 98 CYS A C 1
ATOM 795 O O . CYS A 1 98 ? 11.141 -11.297 17.672 1 25.22 98 CYS A O 1
ATOM 797 N N . PRO A 1 99 ? 12.016 -11.664 19.531 1 27.95 99 PRO A N 1
ATOM 798 C CA . PRO A 1 99 ? 11.891 -10.227 19.797 1 27.95 99 PRO A CA 1
ATOM 799 C C . PRO A 1 99 ? 12.406 -9.375 18.641 1 27.95 99 PRO A C 1
ATOM 801 O O . PRO A 1 99 ? 13.406 -9.711 18 1 27.95 99 PRO A O 1
ATOM 804 N N . LEU A 1 100 ? 11.516 -8.93 17.828 1 28.95 100 LEU A N 1
ATOM 805 C CA . LEU A 1 100 ? 11.961 -7.953 16.859 1 28.95 100 LEU A CA 1
ATOM 806 C C . LEU A 1 100 ? 13.18 -7.191 17.375 1 28.95 100 LEU A C 1
ATOM 808 O O . LEU A 1 100 ? 13.047 -6.25 18.156 1 28.95 100 LEU A O 1
ATOM 812 N N . GLU A 1 101 ? 14.125 -7.883 17.797 1 31.03 101 GLU A N 1
ATOM 813 C CA . GLU A 1 101 ? 15.391 -7.18 17.953 1 31.03 101 GLU A CA 1
ATOM 814 C C . GLU A 1 101 ? 15.641 -6.215 16.797 1 31.03 101 GLU A C 1
ATOM 816 O O . GLU A 1 101 ? 15.398 -6.551 15.641 1 31.03 101 GLU A O 1
ATOM 821 N N . SER A 1 102 ? 15.438 -5.027 17.078 1 32.84 102 SER A N 1
ATOM 822 C CA . SER A 1 102 ? 15.711 -3.973 16.109 1 32.84 102 SER A CA 1
ATOM 823 C C . SER A 1 102 ? 16.844 -4.367 15.164 1 32.84 102 SER A C 1
ATOM 825 O O . SER A 1 102 ? 17.75 -5.105 15.555 1 32.84 102 SER A O 1
ATOM 827 N N . GLU A 1 103 ? 16.5 -4.508 13.977 1 32.56 103 GLU A N 1
ATOM 828 C CA . GLU A 1 103 ? 17.578 -4.711 13.008 1 32.56 103 GLU A CA 1
ATOM 829 C C . GLU A 1 103 ? 18.906 -4.156 13.523 1 32.56 103 GLU A C 1
ATOM 831 O O . GLU A 1 103 ? 19.969 -4.723 13.258 1 32.56 103 GLU A O 1
ATOM 836 N N . ASP A 1 104 ? 18.797 -3.16 14.305 1 34.47 104 ASP A N 1
ATOM 837 C CA . ASP A 1 104 ? 19.984 -2.58 14.914 1 34.47 104 ASP A CA 1
ATOM 838 C C . ASP A 1 104 ? 20.547 -3.5 16 1 34.47 104 ASP A C 1
ATOM 840 O O . ASP A 1 104 ? 21.766 -3.654 16.109 1 34.47 104 ASP A O 1
ATOM 844 N N . GLU A 1 105 ? 19.688 -4.117 16.734 1 36.53 105 GLU A N 1
ATOM 845 C CA . GLU A 1 105 ? 20.188 -4.973 17.797 1 36.53 105 GLU A CA 1
ATOM 846 C C . GLU A 1 105 ? 20.688 -6.305 17.25 1 36.53 105 GLU A C 1
ATOM 848 O O . GLU A 1 105 ? 21.688 -6.852 17.734 1 36.53 105 GLU A O 1
ATOM 853 N N . LYS A 1 106 ? 20.047 -6.766 16.188 1 39.53 106 LYS A N 1
ATOM 854 C CA . LYS A 1 106 ? 20.609 -7.934 15.523 1 39.53 106 LYS A CA 1
ATOM 855 C C . LYS A 1 106 ? 21.938 -7.594 14.828 1 39.53 106 LYS A C 1
ATOM 857 O O . LYS A 1 106 ? 22.891 -8.352 14.914 1 39.53 106 LYS A O 1
ATOM 862 N N . LYS A 1 107 ? 22.016 -6.469 14.258 1 39.84 107 LYS A N 1
ATOM 863 C CA . LYS A 1 107 ? 23.266 -5.961 13.711 1 39.84 107 LYS A CA 1
ATOM 864 C C . LYS A 1 107 ? 24.297 -5.723 14.812 1 39.84 107 LYS A C 1
ATOM 866 O O . LYS A 1 107 ? 25.469 -6.094 14.672 1 39.84 107 LYS A O 1
ATOM 871 N N . LYS A 1 108 ? 23.781 -5.223 15.938 1 43.94 108 LYS A N 1
ATOM 872 C CA . LYS A 1 108 ? 24.688 -5.023 17.062 1 43.94 108 LYS A CA 1
ATOM 873 C C . LYS A 1 108 ? 25.094 -6.355 17.688 1 43.94 108 LYS A C 1
ATOM 875 O O . LYS A 1 108 ? 26.25 -6.535 18.062 1 43.94 108 LYS A O 1
ATOM 880 N N . ARG A 1 109 ? 24.25 -7.27 17.688 1 38.91 109 ARG A N 1
ATOM 881 C CA . ARG A 1 109 ? 24.641 -8.578 18.203 1 38.91 109 ARG A CA 1
ATOM 882 C C . ARG A 1 109 ? 25.562 -9.305 17.234 1 38.91 109 ARG A C 1
ATOM 884 O O . ARG A 1 109 ? 26.562 -9.906 17.656 1 38.91 109 ARG A O 1
ATOM 891 N N . LEU A 1 110 ? 25.125 -9.203 16.062 1 38.78 110 LEU A N 1
ATOM 892 C CA . LEU A 1 110 ? 26.047 -9.766 15.086 1 38.78 110 LEU A CA 1
ATOM 893 C C . LEU A 1 110 ? 27.375 -9 15.094 1 38.78 110 LEU A C 1
ATOM 895 O O . LEU A 1 110 ? 28.438 -9.602 15.039 1 38.78 110 LEU A O 1
ATOM 899 N N . GLU A 1 111 ? 27.234 -7.699 15.203 1 40.47 111 GLU A N 1
ATOM 900 C CA . GLU A 1 111 ? 28.453 -6.918 15.391 1 40.47 111 GLU A CA 1
ATOM 901 C C . GLU A 1 111 ? 29.172 -7.309 16.672 1 40.47 111 GLU A C 1
ATOM 903 O O . GLU A 1 111 ? 30.391 -7.43 16.703 1 40.47 111 GLU A O 1
ATOM 908 N N . ARG A 1 112 ? 28.453 -7.484 17.734 1 39.94 112 ARG A N 1
ATOM 909 C CA . ARG A 1 112 ? 29.078 -7.914 18.984 1 39.94 112 ARG A CA 1
ATOM 910 C C . ARG A 1 112 ? 29.625 -9.336 18.859 1 39.94 112 ARG A C 1
ATOM 912 O O . ARG A 1 112 ? 30.734 -9.625 19.328 1 39.94 112 ARG A O 1
ATOM 919 N N . GLN A 1 113 ? 28.828 -10.172 18.344 1 35.31 113 GLN A N 1
ATOM 920 C CA . GLN A 1 113 ? 29.344 -11.523 18.141 1 35.31 113 GLN A CA 1
ATOM 921 C C . GLN A 1 113 ? 30.547 -11.516 17.188 1 35.31 113 GLN A C 1
ATOM 923 O O . GLN A 1 113 ? 31.516 -12.242 17.406 1 35.31 113 GLN A O 1
ATOM 928 N N . MET A 1 114 ? 30.375 -10.68 16.281 1 32.75 114 MET A N 1
ATOM 929 C CA . MET A 1 114 ? 31.547 -10.531 15.414 1 32.75 114 MET A CA 1
ATOM 930 C C . MET A 1 114 ? 32.688 -9.859 16.156 1 32.75 114 MET A C 1
ATOM 932 O O . MET A 1 114 ? 33.844 -10.203 15.961 1 32.75 114 MET A O 1
ATOM 936 N N . SER A 1 115 ? 32.312 -8.891 16.969 1 34.84 115 SER A N 1
ATOM 937 C CA . SER A 1 115 ? 33.406 -8.297 17.75 1 34.84 115 SER A CA 1
ATOM 938 C C . SER A 1 115 ? 34 -9.305 18.734 1 34.84 115 SER A C 1
ATOM 940 O O . SER A 1 115 ? 35.188 -9.234 19.078 1 34.84 115 SER A O 1
ATOM 942 N N . GLN A 1 116 ? 33.125 -10.031 19.359 1 32.66 116 GLN A N 1
ATOM 943 C CA . GLN A 1 116 ? 33.781 -11.039 20.188 1 32.66 116 GLN A CA 1
ATOM 944 C C . GLN A 1 116 ? 34.594 -12.008 19.344 1 32.66 116 GLN A C 1
ATOM 946 O O . GLN A 1 116 ? 35.562 -12.617 19.828 1 32.66 116 GLN A O 1
ATOM 951 N N . CYS A 1 117 ? 34.062 -12.289 18.203 1 30.03 117 CYS A N 1
ATOM 952 C CA . CYS A 1 117 ? 34.969 -13.109 17.391 1 30.03 117 CYS A CA 1
ATOM 953 C C . CYS A 1 117 ? 36.094 -12.273 16.812 1 30.03 117 CYS A C 1
ATOM 955 O O . CYS A 1 117 ? 36.719 -12.664 15.836 1 30.03 117 CYS A O 1
ATOM 957 N N . ASN A 1 118 ? 36.344 -11.109 17.266 1 29.94 118 ASN A N 1
ATOM 958 C CA . ASN A 1 118 ? 37.531 -10.391 16.797 1 29.94 118 ASN A CA 1
ATOM 959 C C . ASN A 1 118 ? 38.781 -11.227 16.953 1 29.94 118 ASN A C 1
ATOM 961 O O . ASN A 1 118 ? 39.875 -10.812 16.531 1 29.94 118 ASN A O 1
ATOM 965 N N . ASP A 1 119 ? 38.875 -12.016 17.953 1 30.03 119 ASP A N 1
ATOM 966 C CA . ASP A 1 119 ? 40.219 -12.602 17.875 1 30.03 119 ASP A CA 1
ATOM 967 C C . ASP A 1 119 ? 40.406 -13.383 16.578 1 30.03 119 ASP A C 1
ATOM 969 O O . ASP A 1 119 ? 41.375 -14.117 16.422 1 30.03 119 ASP A O 1
ATOM 973 N N . VAL A 1 120 ? 39.312 -13.75 15.945 1 27.44 120 VAL A N 1
ATOM 974 C CA . VAL A 1 120 ? 39.656 -14.406 14.68 1 27.44 120 VAL A CA 1
ATOM 975 C C . VAL A 1 120 ? 40.094 -13.359 13.656 1 27.44 120 VAL A C 1
ATOM 977 O O . VAL A 1 120 ? 39.375 -12.398 13.398 1 27.44 120 VAL A O 1
ATOM 980 N N . LYS A 1 121 ? 41.375 -13.016 13.477 1 28.41 121 LYS A N 1
ATOM 981 C CA . LYS A 1 121 ? 42.062 -12.266 12.422 1 28.41 121 LYS A CA 1
ATOM 982 C C . LYS A 1 121 ? 41.312 -12.391 11.094 1 28.41 121 LYS A C 1
ATOM 984 O O . LYS A 1 121 ? 41.281 -13.477 10.5 1 28.41 121 LYS A O 1
ATOM 989 N N . ILE A 1 122 ? 40.312 -11.828 10.93 1 24.44 122 ILE A N 1
ATOM 990 C CA . ILE A 1 122 ? 39.875 -11.672 9.547 1 24.44 122 ILE A CA 1
ATOM 991 C C . ILE A 1 122 ? 40.969 -11.031 8.727 1 24.44 122 ILE A C 1
ATOM 993 O O . ILE A 1 122 ? 41.25 -9.836 8.867 1 24.44 122 ILE A O 1
ATOM 997 N N . LYS A 1 123 ? 42.188 -11.625 8.672 1 25.7 123 LYS A N 1
ATOM 998 C CA . LYS A 1 123 ? 43.188 -11.195 7.688 1 25.7 123 LYS A CA 1
ATOM 999 C C . LYS A 1 123 ? 42.562 -11.016 6.312 1 25.7 123 LYS A C 1
ATOM 1001 O O . LYS A 1 123 ? 41.938 -11.945 5.777 1 25.7 123 LYS A O 1
ATOM 1006 N N . PHE A 1 124 ? 42.281 -9.875 5.961 1 22.36 124 PHE A N 1
ATOM 1007 C CA . PHE A 1 124 ? 42.156 -9.531 4.547 1 22.36 124 PHE A CA 1
ATOM 1008 C C . PHE A 1 124 ? 43.375 -10.023 3.758 1 22.36 124 PHE A C 1
ATOM 1010 O O . PHE A 1 124 ? 44.188 -9.227 3.328 1 22.36 124 PHE A O 1
ATOM 1017 N N . LYS A 1 125 ? 44.25 -11.039 4.312 1 22.64 125 LYS A N 1
ATOM 1018 C CA . LYS A 1 125 ? 45.438 -11.383 3.533 1 22.64 125 LYS A CA 1
ATOM 1019 C C . LYS A 1 125 ? 45.062 -11.812 2.117 1 22.64 125 LYS A C 1
ATOM 1021 O O . LYS A 1 125 ? 44.031 -12.453 1.913 1 22.64 125 LYS A O 1
ATOM 1026 N N . HIS A 1 126 ? 45.812 -11.086 1.003 1 23.48 126 HIS A N 1
ATOM 1027 C CA . HIS A 1 126 ? 46.25 -11.68 -0.255 1 23.48 126 HIS A CA 1
ATOM 1028 C C . HIS A 1 126 ? 46.812 -13.07 -0.035 1 23.48 126 HIS A C 1
ATOM 1030 O O . HIS A 1 126 ? 48 -13.219 0.286 1 23.48 126 HIS A O 1
ATOM 1036 N N . GLN A 1 127 ? 46.344 -13.844 0.818 1 22.5 127 GLN A N 1
ATOM 1037 C CA . GLN A 1 127 ? 46.938 -15.125 1.178 1 22.5 127 GLN A CA 1
ATOM 1038 C C . GLN A 1 127 ? 47.375 -15.891 -0.064 1 22.5 127 GLN A C 1
ATOM 1040 O O . GLN A 1 127 ? 46.594 -16.141 -0.971 1 22.5 127 GLN A O 1
ATOM 1045 N N . GLN A 1 128 ? 48.812 -15.852 -0.378 1 23.14 128 GLN A N 1
ATOM 1046 C CA . GLN A 1 128 ? 49.656 -16.859 -0.998 1 23.14 128 GLN A CA 1
ATOM 1047 C C . GLN A 1 128 ? 49.219 -18.266 -0.565 1 23.14 128 GLN A C 1
ATOM 1049 O O . GLN A 1 128 ? 48.5 -18.422 0.425 1 23.14 128 GLN A O 1
ATOM 1054 N N . ASN A 1 129 ? 50.156 -19.391 -1.02 1 23.53 129 ASN A N 1
ATOM 1055 C CA . ASN A 1 129 ? 50.156 -20.844 -1.18 1 23.53 129 ASN A CA 1
ATOM 1056 C C . ASN A 1 129 ? 50.094 -21.547 0.168 1 23.53 129 ASN A C 1
ATOM 1058 O O . ASN A 1 129 ? 50.469 -22.719 0.278 1 23.53 129 ASN A O 1
ATOM 1062 N N . VAL A 1 130 ? 49.906 -20.984 1.354 1 23.94 130 VAL A N 1
ATOM 1063 C CA . VAL A 1 130 ? 50.312 -21.953 2.367 1 23.94 130 VAL A CA 1
ATOM 1064 C C . VAL A 1 130 ? 49.438 -23.188 2.283 1 23.94 130 VAL A C 1
ATOM 1066 O O . VAL A 1 130 ? 48.219 -23.078 2.182 1 23.94 130 VAL A O 1
ATOM 1069 N N . LYS A 1 131 ? 50.094 -24.344 2.074 1 23.38 131 LYS A N 1
ATOM 1070 C CA . LYS A 1 131 ? 49.719 -25.75 2.068 1 23.38 131 LYS A CA 1
ATOM 1071 C C . LYS A 1 131 ? 48.969 -26.125 3.34 1 23.38 131 LYS A C 1
ATOM 1073 O O . LYS A 1 131 ? 49.594 -26.375 4.379 1 23.38 131 LYS A O 1
ATOM 1078 N N . SER A 1 132 ? 48.031 -25.391 3.83 1 24.89 132 SER A N 1
ATOM 1079 C CA . SER A 1 132 ? 47.531 -25.906 5.102 1 24.89 132 SER A CA 1
ATOM 1080 C C . SER A 1 132 ? 47.156 -27.391 4.988 1 24.89 132 SER A C 1
ATOM 1082 O O . SER A 1 132 ? 46.719 -27.828 3.922 1 24.89 132 SER A O 1
ATOM 1084 N N . PRO A 1 133 ? 47.688 -28.281 5.852 1 24.22 133 PRO A N 1
ATOM 1085 C CA . PRO A 1 133 ? 47.406 -29.719 5.871 1 24.22 133 PRO A CA 1
ATOM 1086 C C . PRO A 1 133 ? 45.938 -30.031 5.777 1 24.22 133 PRO A C 1
ATOM 1088 O O . PRO A 1 133 ? 45.094 -29.219 6.188 1 24.22 133 PRO A O 1
ATOM 1091 N N . THR A 1 134 ? 45.594 -30.984 4.805 1 24.78 134 THR A N 1
ATOM 1092 C CA . THR A 1 134 ? 44.406 -31.609 4.234 1 24.78 134 THR A CA 1
ATOM 1093 C C . THR A 1 134 ? 43.594 -32.312 5.32 1 24.78 134 THR A C 1
ATOM 1095 O O . THR A 1 134 ? 43.719 -33.5 5.535 1 24.78 134 THR A O 1
ATOM 1098 N N . PHE A 1 135 ? 43.656 -31.859 6.625 1 24.25 135 PHE A N 1
ATOM 1099 C CA . PHE A 1 135 ? 42.812 -32.719 7.434 1 24.25 135 PHE A CA 1
ATOM 1100 C C . PHE A 1 135 ? 41.406 -32.812 6.852 1 24.25 135 PHE A C 1
ATOM 1102 O O . PHE A 1 135 ? 40.906 -31.812 6.312 1 24.25 135 PHE A O 1
ATOM 1109 N N . PHE A 1 136 ? 40.844 -34 6.598 1 27.39 136 PHE A N 1
ATOM 1110 C CA . PHE A 1 136 ? 39.625 -34.531 6 1 27.39 136 PHE A CA 1
ATOM 1111 C C . PHE A 1 136 ? 38.406 -33.875 6.613 1 27.39 136 PHE A C 1
ATOM 1113 O O . PHE A 1 136 ? 37.281 -34.344 6.438 1 27.39 136 PHE A O 1
ATOM 1120 N N . GLY A 1 137 ? 38.531 -33.125 7.68 1 28.34 137 GLY A N 1
ATOM 1121 C CA . GLY A 1 137 ? 37.281 -32.594 8.18 1 28.34 137 GLY A CA 1
ATOM 1122 C C . GLY A 1 137 ? 36.531 -31.75 7.152 1 28.34 137 GLY A C 1
ATOM 1123 O O . GLY A 1 137 ? 37.125 -31.25 6.195 1 28.34 137 GLY A O 1
ATOM 1124 N N . ALA A 1 138 ? 35.125 -32.031 6.922 1 31.45 138 ALA A N 1
ATOM 1125 C CA . ALA A 1 138 ? 34.25 -31.375 5.926 1 31.45 138 ALA A CA 1
ATOM 1126 C C . ALA A 1 138 ? 34.5 -29.859 5.91 1 31.45 138 ALA A C 1
ATOM 1128 O O . ALA A 1 138 ? 33.938 -29.125 6.727 1 31.45 138 ALA A O 1
ATOM 1129 N N . THR A 1 139 ? 35.656 -29.344 5.828 1 30.58 139 THR A N 1
ATOM 1130 C CA . THR A 1 139 ? 36.031 -27.953 5.586 1 30.58 139 THR A CA 1
ATOM 1131 C C . THR A 1 139 ? 35.219 -27.391 4.418 1 30.58 139 THR A C 1
ATOM 1133 O O . THR A 1 139 ? 35.25 -27.938 3.316 1 30.58 139 THR A O 1
ATOM 1136 N N . LEU A 1 140 ? 34.031 -26.797 4.695 1 35.62 140 LEU A N 1
ATOM 1137 C CA . LEU A 1 140 ? 33.375 -26.031 3.643 1 35.62 140 LEU A CA 1
ATOM 1138 C C . LEU A 1 140 ? 34.406 -25.234 2.832 1 35.62 140 LEU A C 1
ATOM 1140 O O . LEU A 1 140 ? 34.938 -24.25 3.314 1 35.62 140 LEU A O 1
ATOM 1144 N N . THR A 1 141 ? 35.281 -25.891 2.088 1 36.12 141 THR A N 1
ATOM 1145 C CA . THR A 1 141 ? 36.125 -25.156 1.153 1 36.12 141 THR A CA 1
ATOM 1146 C C . THR A 1 141 ? 35.281 -24.172 0.325 1 36.12 141 THR A C 1
ATOM 1148 O O . THR A 1 141 ? 34.25 -24.531 -0.193 1 36.12 141 THR A O 1
ATOM 1151 N N . PRO A 1 142 ? 35.531 -22.938 0.547 1 41.59 142 PRO A N 1
ATOM 1152 C CA . PRO A 1 142 ? 34.875 -22.016 -0.382 1 41.59 142 PRO A CA 1
ATOM 1153 C C . PRO A 1 142 ? 34.875 -22.531 -1.824 1 41.59 142 PRO A C 1
ATOM 1155 O O . PRO A 1 142 ? 35.844 -23.203 -2.23 1 41.59 142 PRO A O 1
ATOM 1158 N N . ALA A 1 143 ? 33.75 -22.688 -2.43 1 45.62 143 ALA A N 1
ATOM 1159 C CA . ALA A 1 143 ? 33.719 -23.109 -3.83 1 45.62 143 ALA A CA 1
ATOM 1160 C C . ALA A 1 143 ? 34.844 -22.453 -4.625 1 45.62 143 ALA A C 1
ATOM 1162 O O . ALA A 1 143 ? 35.031 -21.234 -4.586 1 45.62 143 ALA A O 1
ATOM 1163 N N . GLU A 1 144 ? 35.875 -23.109 -4.898 1 46.69 144 GLU A N 1
ATOM 1164 C CA . GLU A 1 144 ? 36.938 -22.625 -5.781 1 46.69 144 GLU A CA 1
ATOM 1165 C C . GLU A 1 144 ? 36.438 -22.453 -7.207 1 46.69 144 GLU A C 1
ATOM 1167 O O . GLU A 1 144 ? 35.906 -23.391 -7.816 1 46.69 144 GLU A O 1
ATOM 1172 N N . PHE A 1 145 ? 36.031 -21.281 -7.457 1 50.5 145 PHE A N 1
ATOM 1173 C CA . PHE A 1 145 ? 35.656 -20.953 -8.828 1 50.5 145 PHE A CA 1
ATOM 1174 C C . PHE A 1 145 ? 36.875 -20.812 -9.711 1 50.5 145 PHE A C 1
ATOM 1176 O O . PHE A 1 145 ? 37.938 -20.391 -9.25 1 50.5 145 PHE A O 1
ATOM 1183 N N . THR A 1 146 ? 36.812 -21.469 -10.836 1 50.5 146 THR A N 1
ATOM 1184 C CA . THR A 1 146 ? 37.906 -21.234 -11.797 1 50.5 146 THR A CA 1
ATOM 1185 C C . THR A 1 146 ? 38.062 -19.75 -12.07 1 50.5 146 THR A C 1
ATOM 1187 O O . THR A 1 146 ? 37.188 -18.953 -11.758 1 50.5 146 THR A O 1
ATOM 1190 N N . LYS A 1 147 ? 39.25 -19.344 -12.43 1 49.38 147 LYS A N 1
ATOM 1191 C CA . LYS A 1 147 ? 39.562 -17.953 -12.75 1 49.38 147 LYS A CA 1
ATOM 1192 C C . LYS A 1 147 ? 38.5 -17.359 -13.68 1 49.38 147 LYS A C 1
ATOM 1194 O O . LYS A 1 147 ? 38.125 -16.188 -13.523 1 49.38 147 LYS A O 1
ATOM 1199 N N . GLU A 1 148 ? 38.031 -18.172 -14.547 1 48.47 148 GLU A N 1
ATOM 1200 C CA . GLU A 1 148 ? 37.031 -17.719 -15.492 1 48.47 148 GLU A CA 1
ATOM 1201 C C . GLU A 1 148 ? 35.688 -17.469 -14.812 1 48.47 148 GLU A C 1
ATOM 1203 O O . GLU A 1 148 ? 35 -16.5 -15.109 1 48.47 148 GLU A O 1
ATOM 1208 N N . GLU A 1 149 ? 35.438 -18.25 -13.812 1 55.16 149 GLU A N 1
ATOM 1209 C CA . GLU A 1 149 ? 34.188 -18.109 -13.078 1 55.16 149 GLU A CA 1
ATOM 1210 C C . GLU A 1 149 ? 34.219 -16.875 -12.18 1 55.16 149 GLU A C 1
ATOM 1212 O O . GLU A 1 149 ? 33.188 -16.188 -12.031 1 55.16 149 GLU A O 1
ATOM 1217 N N . GLU A 1 150 ? 35.312 -16.703 -11.672 1 56.75 150 GLU A N 1
ATOM 1218 C CA . GLU A 1 150 ? 35.5 -15.547 -10.797 1 56.75 150 GLU A CA 1
ATOM 1219 C C . GLU A 1 150 ? 35.312 -14.242 -11.57 1 56.75 150 GLU A C 1
ATOM 1221 O O . GLU A 1 150 ? 34.812 -13.25 -11.023 1 56.75 150 GLU A O 1
ATOM 1226 N N . GLU A 1 151 ? 35.781 -14.352 -12.828 1 57.28 151 GLU A N 1
ATOM 1227 C CA . GLU A 1 151 ? 35.625 -13.164 -13.664 1 57.28 151 GLU A CA 1
ATOM 1228 C C . GLU A 1 151 ? 34.156 -12.859 -13.93 1 57.28 151 GLU A C 1
ATOM 1230 O O . GLU A 1 151 ? 33.75 -11.695 -13.961 1 57.28 151 GLU A O 1
ATOM 1235 N N . VAL A 1 152 ? 33.406 -13.953 -13.969 1 53.81 152 VAL A N 1
ATOM 1236 C CA . VAL A 1 152 ? 32 -13.789 -14.25 1 53.81 152 VAL A CA 1
ATOM 1237 C C . VAL A 1 152 ? 31.266 -13.32 -12.984 1 53.81 152 VAL A C 1
ATOM 1239 O O . VAL A 1 152 ? 30.344 -12.516 -13.062 1 53.81 152 VAL A O 1
ATOM 1242 N N . LEU A 1 153 ? 31.75 -13.742 -11.867 1 67.38 153 LEU A N 1
ATOM 1243 C CA . LEU A 1 153 ? 31.078 -13.453 -10.602 1 67.38 153 LEU A CA 1
ATOM 1244 C C . LEU A 1 153 ? 31.406 -12.039 -10.133 1 67.38 153 LEU A C 1
ATOM 1246 O O . LEU A 1 153 ? 30.641 -11.445 -9.367 1 67.38 153 LEU A O 1
ATOM 1250 N N . GLY A 1 154 ? 32.312 -11.43 -10.648 1 59.28 154 GLY A N 1
ATOM 1251 C CA . GLY A 1 154 ? 32.656 -10.039 -10.352 1 59.28 154 GLY A CA 1
ATOM 1252 C C . GLY A 1 154 ? 33.188 -9.836 -8.953 1 59.28 154 GLY A C 1
ATOM 1253 O O . GLY A 1 154 ? 33.375 -10.805 -8.211 1 59.28 154 GLY A O 1
ATOM 1254 N N . GLN A 1 155 ? 33.5 -8.586 -8.648 1 61.72 155 GLN A N 1
ATOM 1255 C CA . GLN A 1 155 ? 34.125 -8.25 -7.379 1 61.72 155 GLN A CA 1
ATOM 1256 C C . GLN A 1 155 ? 33.125 -7.672 -6.391 1 61.72 155 GLN A C 1
ATOM 1258 O O . GLN A 1 155 ? 32.375 -6.734 -6.715 1 61.72 155 GLN A O 1
ATOM 1263 N N . PHE A 1 156 ? 32.844 -8.492 -5.383 1 69.62 156 PHE A N 1
ATOM 1264 C CA . PHE A 1 156 ? 32.062 -7.977 -4.254 1 69.62 156 PHE A CA 1
ATOM 1265 C C . PHE A 1 156 ? 32.594 -8.555 -2.941 1 69.62 156 PHE A C 1
ATOM 1267 O O . PHE A 1 156 ? 33.5 -9.375 -2.939 1 69.62 156 PHE A O 1
ATOM 1274 N N . GLN A 1 157 ? 32.156 -8.016 -1.854 1 62.38 157 GLN A N 1
ATOM 1275 C CA . GLN A 1 157 ? 32.594 -8.508 -0.561 1 62.38 157 GLN A CA 1
ATOM 1276 C C . GLN A 1 157 ? 31.938 -9.828 -0.205 1 62.38 157 GLN A C 1
ATOM 1278 O O . GLN A 1 157 ? 30.703 -9.953 -0.301 1 62.38 157 GLN A O 1
ATOM 1283 N N . ARG A 1 158 ? 32.812 -10.883 -0.03 1 70.75 158 ARG A N 1
ATOM 1284 C CA . ARG A 1 158 ? 32.312 -12.227 0.245 1 70.75 158 ARG A CA 1
ATOM 1285 C C . ARG A 1 158 ? 32.469 -12.578 1.722 1 70.75 158 ARG A C 1
ATOM 1287 O O . ARG A 1 158 ? 33.406 -12.117 2.383 1 70.75 158 ARG A O 1
ATOM 1294 N N . VAL A 1 159 ? 31.5 -13.188 2.281 1 56.5 159 VAL A N 1
ATOM 1295 C CA . VAL A 1 159 ? 31.578 -13.719 3.637 1 56.5 159 VAL A CA 1
ATOM 1296 C C . VAL A 1 159 ? 31.906 -15.211 3.586 1 56.5 159 VAL A C 1
ATOM 1298 O O . VAL A 1 159 ? 31.203 -15.992 2.951 1 56.5 159 VAL A O 1
ATOM 1301 N N . SER A 1 160 ? 33.094 -15.539 3.902 1 61.72 160 SER A N 1
ATOM 1302 C CA . SER A 1 160 ? 33.469 -16.953 3.977 1 61.72 160 SER A CA 1
ATOM 1303 C C . SER A 1 160 ? 33.594 -17.422 5.422 1 61.72 160 SER A C 1
ATOM 1305 O O . SER A 1 160 ? 34.219 -16.75 6.242 1 61.72 160 SER A O 1
ATOM 1307 N N . ILE A 1 161 ? 32.812 -18.297 5.848 1 50.56 161 ILE A N 1
ATOM 1308 C CA . ILE A 1 161 ? 32.906 -18.859 7.188 1 50.56 161 ILE A CA 1
ATOM 1309 C C . ILE A 1 161 ? 33.75 -20.125 7.156 1 50.56 161 ILE A C 1
ATOM 1311 O O . ILE A 1 161 ? 33.438 -21.078 6.434 1 50.56 161 ILE A O 1
ATOM 1315 N N . THR A 1 162 ? 34.969 -20.016 7.637 1 53.69 162 THR A N 1
ATOM 1316 C CA . THR A 1 162 ? 35.875 -21.141 7.652 1 53.69 162 THR A CA 1
ATOM 1317 C C . THR A 1 162 ? 35.969 -21.734 9.055 1 53.69 162 THR A C 1
ATOM 1319 O O . THR A 1 162 ? 35.75 -21.047 10.047 1 53.69 162 THR A O 1
ATOM 1322 N N . GLY A 1 163 ? 35.625 -23.094 9.312 1 48.97 163 GLY A N 1
ATOM 1323 C CA . GLY A 1 163 ? 35.844 -23.797 10.562 1 48.97 163 GLY A CA 1
ATOM 1324 C C . GLY A 1 163 ? 35.562 -25.281 10.461 1 48.97 163 GLY A C 1
ATOM 1325 O O . GLY A 1 163 ? 35.031 -25.766 9.445 1 48.97 163 GLY A O 1
ATOM 1326 N N . ASP A 1 164 ? 36.188 -26.047 11.422 1 46.5 164 ASP A N 1
ATOM 1327 C CA . ASP A 1 164 ? 36.156 -27.516 11.422 1 46.5 164 ASP A CA 1
ATOM 1328 C C . ASP A 1 164 ? 34.719 -28.031 11.359 1 46.5 164 ASP A C 1
ATOM 1330 O O . ASP A 1 164 ? 34.438 -29.016 10.672 1 46.5 164 ASP A O 1
ATOM 1334 N N . GLU A 1 165 ? 33.844 -27.719 12.281 1 48 165 GLU A N 1
ATOM 1335 C CA . GLU A 1 165 ? 32.469 -28.234 12.414 1 48 165 GLU A CA 1
ATOM 1336 C C . GLU A 1 165 ? 31.453 -27.25 11.867 1 48 165 GLU A C 1
ATOM 1338 O O . GLU A 1 165 ? 30.766 -26.578 12.633 1 48 165 GLU A O 1
ATOM 1343 N N . THR A 1 166 ? 31.594 -26.984 10.656 1 46.19 166 THR A N 1
ATOM 1344 C CA . THR A 1 166 ? 30.859 -25.875 10.047 1 46.19 166 THR A CA 1
ATOM 1345 C C . THR A 1 166 ? 29.359 -26.156 10.062 1 46.19 166 THR A C 1
ATOM 1347 O O . THR A 1 166 ? 28.547 -25.25 9.875 1 46.19 166 THR A O 1
ATOM 1350 N N . THR A 1 167 ? 29.031 -27.375 10.086 1 56.09 167 THR A N 1
ATOM 1351 C CA . THR A 1 167 ? 27.594 -27.609 9.945 1 56.09 167 THR A CA 1
ATOM 1352 C C . THR A 1 167 ? 26.922 -27.656 11.312 1 56.09 167 THR A C 1
ATOM 1354 O O . THR A 1 167 ? 25.703 -27.5 11.414 1 56.09 167 THR A O 1
ATOM 1357 N N . GLY A 1 168 ? 27.75 -27.672 12.453 1 53.28 168 GLY A N 1
ATOM 1358 C CA . GLY A 1 168 ? 27.219 -27.781 13.797 1 53.28 168 GLY A CA 1
ATOM 1359 C C . GLY A 1 168 ? 26.531 -29.109 14.062 1 53.28 168 GLY A C 1
ATOM 1360 O O . GLY A 1 168 ? 25.922 -29.297 15.117 1 53.28 168 GLY A O 1
ATOM 1361 N N . VAL A 1 169 ? 26.453 -30.016 13.102 1 66.5 169 VAL A N 1
ATOM 1362 C CA . VAL A 1 169 ? 25.828 -31.328 13.195 1 66.5 169 VAL A CA 1
ATOM 1363 C C . VAL A 1 169 ? 26.891 -32.406 12.977 1 66.5 169 VAL A C 1
ATOM 1365 O O . VAL A 1 169 ? 27.844 -32.219 12.219 1 66.5 169 VAL A O 1
ATOM 1368 N N . PRO A 1 170 ? 26.766 -33.5 13.789 1 69.69 170 PRO A N 1
ATOM 1369 C CA . PRO A 1 170 ? 27.719 -34.594 13.586 1 69.69 170 PRO A CA 1
ATOM 1370 C C . PRO A 1 170 ? 27.828 -35.031 12.125 1 69.69 170 PRO A C 1
ATOM 1372 O O . PRO A 1 170 ? 26.844 -34.969 11.383 1 69.69 170 PRO A O 1
ATOM 1375 N N . LEU A 1 171 ? 28.969 -35.406 11.742 1 74.12 171 LEU A N 1
ATOM 1376 C CA . LEU A 1 171 ? 29.281 -35.75 10.359 1 74.12 171 LEU A CA 1
ATOM 1377 C C . LEU A 1 171 ? 28.375 -36.844 9.852 1 74.12 171 LEU A C 1
ATOM 1379 O O . LEU A 1 171 ? 27.969 -36.844 8.688 1 74.12 171 LEU A O 1
ATOM 1383 N N . SER A 1 172 ? 28.125 -37.781 10.672 1 75.75 172 SER A N 1
ATOM 1384 C CA . SER A 1 172 ? 27.266 -38.906 10.273 1 75.75 172 SER A CA 1
ATOM 1385 C C . SER A 1 172 ? 25.859 -38.406 9.922 1 75.75 172 SER A C 1
ATOM 1387 O O . SER A 1 172 ? 25.25 -38.875 8.953 1 75.75 172 SER A O 1
ATOM 1389 N N . ASP A 1 173 ? 25.484 -37.469 10.625 1 78.25 173 ASP A N 1
ATOM 1390 C CA . ASP A 1 173 ? 24.156 -36.875 10.398 1 7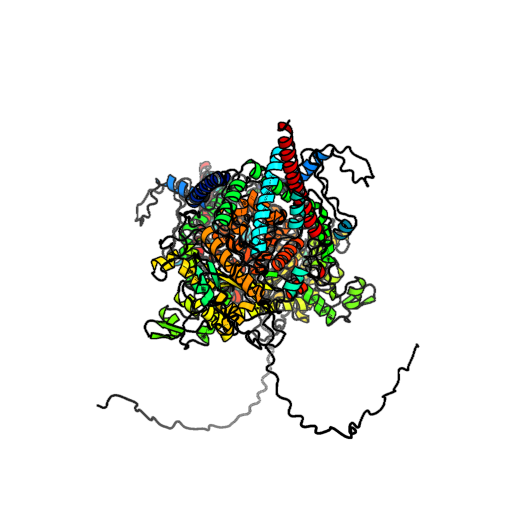8.25 173 ASP A CA 1
ATOM 1391 C C . ASP A 1 173 ? 24.125 -36.062 9.109 1 78.25 173 ASP A C 1
ATOM 1393 O O . ASP A 1 173 ? 23.125 -36.062 8.398 1 78.25 173 ASP A O 1
ATOM 1397 N N . VAL A 1 174 ? 25.219 -35.5 8.883 1 82.44 174 VAL A N 1
ATOM 1398 C CA . VAL A 1 174 ? 25.328 -34.688 7.676 1 82.44 174 VAL A CA 1
ATOM 1399 C C . VAL A 1 174 ? 25.297 -35.594 6.445 1 82.44 174 VAL A C 1
ATOM 1401 O O . VAL A 1 174 ? 24.609 -35.312 5.461 1 82.44 174 VAL A O 1
ATOM 1404 N N . GLN A 1 175 ? 26.016 -36.625 6.57 1 84.38 175 GLN A N 1
ATOM 1405 C CA . GLN A 1 175 ? 26.094 -37.531 5.445 1 84.38 175 GLN A CA 1
ATOM 1406 C C . GLN A 1 175 ? 24.75 -38.188 5.176 1 84.38 175 GLN A C 1
ATOM 1408 O O . GLN A 1 175 ? 24.344 -38.344 4.02 1 84.38 175 GLN A O 1
ATOM 1413 N N . GLN A 1 176 ? 24.172 -38.531 6.184 1 82.94 176 GLN A N 1
ATOM 1414 C CA . GLN A 1 176 ? 22.844 -39.125 6.035 1 82.94 176 GLN A CA 1
ATOM 1415 C C . GLN A 1 176 ? 21.859 -38.125 5.445 1 82.94 176 GLN A C 1
ATOM 1417 O O . GLN A 1 176 ? 21.078 -38.469 4.555 1 82.94 176 GLN A O 1
ATOM 1422 N N . ALA A 1 177 ? 21.844 -36.969 6.004 1 89.5 177 ALA A N 1
ATOM 1423 C CA . ALA A 1 177 ? 20.953 -35.906 5.508 1 89.5 177 ALA A CA 1
ATOM 1424 C C . ALA A 1 177 ? 21.234 -35.594 4.043 1 89.5 177 ALA A C 1
ATOM 1426 O O . ALA A 1 177 ? 20.312 -35.469 3.24 1 89.5 177 ALA A O 1
ATOM 1427 N N . ALA A 1 178 ? 22.5 -35.562 3.746 1 91.5 178 ALA A N 1
ATOM 1428 C CA . ALA A 1 178 ? 22.922 -35.25 2.385 1 91.5 178 ALA A CA 1
ATOM 1429 C C . ALA A 1 178 ? 22.438 -36.312 1.397 1 91.5 178 ALA A C 1
ATOM 1431 O O . ALA A 1 178 ? 21.984 -35.969 0.298 1 91.5 178 ALA A O 1
ATOM 1432 N N . THR A 1 179 ? 22.594 -37.5 1.766 1 90.5 179 THR A N 1
ATOM 1433 C CA . THR A 1 179 ? 22.156 -38.594 0.903 1 90.5 179 THR A CA 1
ATOM 1434 C C . THR A 1 179 ? 20.656 -38.562 0.679 1 90.5 179 THR A C 1
ATOM 1436 O O . THR A 1 179 ? 20.188 -38.75 -0.443 1 90.5 179 THR A O 1
ATOM 1439 N N . SER A 1 180 ? 20 -38.312 1.734 1 91.75 180 SER A N 1
ATOM 1440 C CA . SER A 1 180 ? 18.547 -38.219 1.646 1 91.75 180 SER A CA 1
ATOM 1441 C C . SER A 1 180 ? 18.094 -37.031 0.793 1 91.75 180 SER A C 1
ATOM 1443 O O . SER A 1 180 ? 17.172 -37.156 -0.015 1 91.75 180 SER A O 1
ATOM 1445 N N . LEU A 1 181 ? 18.703 -35.938 0.96 1 95.19 181 LEU A N 1
ATOM 1446 C CA . LEU A 1 181 ? 18.359 -34.75 0.215 1 95.19 181 LEU A CA 1
ATOM 1447 C C . LEU A 1 181 ? 18.672 -34.906 -1.27 1 95.19 181 LEU A C 1
ATOM 1449 O O . LEU A 1 181 ? 17.875 -34.5 -2.121 1 95.19 181 LEU A O 1
ATOM 1453 N N . THR A 1 182 ? 19.797 -35.5 -1.563 1 94.94 182 THR A N 1
ATOM 1454 C CA . THR A 1 182 ? 20.156 -35.75 -2.957 1 94.94 182 THR A CA 1
ATOM 1455 C C . THR A 1 182 ? 19.156 -36.719 -3.598 1 94.94 182 THR A C 1
ATOM 1457 O O . THR A 1 182 ? 18.797 -36.562 -4.762 1 94.94 182 THR A O 1
ATOM 1460 N N . ALA A 1 183 ? 18.766 -37.688 -2.846 1 92.5 183 ALA A N 1
ATOM 1461 C CA . ALA A 1 183 ? 17.766 -38.625 -3.34 1 92.5 183 ALA A CA 1
ATOM 1462 C C . ALA A 1 183 ? 16.453 -37.906 -3.666 1 92.5 183 ALA A C 1
ATOM 1464 O O . ALA A 1 183 ? 15.812 -38.219 -4.672 1 92.5 183 ALA A O 1
ATOM 1465 N N . ALA A 1 184 ? 16.062 -37.062 -2.793 1 95.81 184 ALA A N 1
ATOM 1466 C CA . ALA A 1 184 ? 14.836 -36.281 -3.01 1 95.81 184 ALA A CA 1
ATOM 1467 C C . ALA A 1 184 ? 14.945 -35.438 -4.273 1 95.81 184 ALA A C 1
ATOM 1469 O O . ALA A 1 184 ? 13.984 -35.344 -5.047 1 95.81 184 ALA A O 1
ATOM 1470 N N . LEU A 1 185 ? 16.047 -34.812 -4.488 1 97.12 185 LEU A N 1
ATOM 1471 C CA . LEU A 1 185 ? 16.266 -34 -5.668 1 97.12 185 LEU A CA 1
ATOM 1472 C C . LEU A 1 185 ? 16.25 -34.844 -6.941 1 97.12 185 LEU A C 1
ATOM 1474 O O . LEU A 1 185 ? 15.781 -34.375 -7.984 1 97.12 185 LEU A O 1
ATOM 1478 N N . TYR A 1 186 ? 16.734 -36.031 -6.836 1 94.56 186 TYR A N 1
ATOM 1479 C CA . TYR A 1 186 ? 16.688 -36.938 -7.98 1 94.56 186 TYR A CA 1
ATOM 1480 C C . TYR A 1 186 ? 15.25 -37.312 -8.312 1 94.56 186 TYR A C 1
ATOM 1482 O O . TYR A 1 186 ? 14.891 -37.469 -9.484 1 94.56 186 TYR A O 1
ATOM 1490 N N . ILE A 1 187 ? 14.555 -37.562 -7.281 1 95.06 187 ILE A N 1
ATOM 1491 C CA . ILE A 1 187 ? 13.141 -37.844 -7.496 1 95.06 187 ILE A CA 1
ATOM 1492 C C . ILE A 1 187 ? 12.484 -36.719 -8.25 1 95.06 187 ILE A C 1
ATOM 1494 O O . ILE A 1 187 ? 11.781 -36.906 -9.242 1 95.06 187 ILE A O 1
ATOM 1498 N N . ARG A 1 188 ? 12.695 -35.5 -7.809 1 97.25 188 ARG A N 1
ATOM 1499 C CA . ARG A 1 188 ? 12.102 -34.344 -8.477 1 97.25 188 ARG A CA 1
ATOM 1500 C C . ARG A 1 188 ? 12.578 -34.25 -9.922 1 97.25 188 ARG A C 1
ATOM 1502 O O . ARG A 1 188 ? 11.781 -34 -10.836 1 97.25 188 ARG A O 1
ATOM 1509 N N . LYS A 1 189 ? 13.867 -34.375 -10.102 1 96 189 LYS A N 1
ATOM 1510 C CA . LYS A 1 189 ? 14.43 -34.281 -11.453 1 96 189 LYS A CA 1
ATOM 1511 C C . LYS A 1 189 ? 13.75 -35.281 -12.398 1 96 189 LYS A C 1
ATOM 1513 O O . LYS A 1 189 ? 13.445 -34.938 -13.539 1 96 189 LYS A O 1
ATOM 1518 N N . LYS A 1 190 ? 13.555 -36.469 -11.906 1 95.31 190 LYS A N 1
ATOM 1519 C CA . LYS A 1 190 ? 12.898 -37.5 -12.688 1 95.31 190 LYS A CA 1
ATOM 1520 C C . LYS A 1 190 ? 11.516 -37.062 -13.164 1 95.31 190 LYS A C 1
ATOM 1522 O O . LYS A 1 190 ? 11.18 -37.219 -14.336 1 95.31 190 LYS A O 1
ATOM 1527 N N . TYR A 1 191 ? 10.758 -36.5 -12.336 1 97.38 191 TYR A N 1
ATOM 1528 C CA . TYR A 1 191 ? 9.406 -36.062 -12.672 1 97.38 191 TYR A CA 1
ATOM 1529 C C . TYR A 1 191 ? 9.438 -34.844 -13.57 1 97.38 191 TYR A C 1
ATOM 1531 O O . TYR A 1 191 ? 8.625 -34.719 -14.492 1 97.38 191 TYR A O 1
ATOM 1539 N N . MET A 1 192 ? 10.367 -33.906 -13.32 1 97.31 192 MET A N 1
ATOM 1540 C CA . MET A 1 192 ? 10.492 -32.719 -14.156 1 97.31 192 MET A CA 1
ATOM 1541 C C . MET A 1 192 ? 10.891 -33.094 -15.578 1 97.31 192 MET A C 1
ATOM 1543 O O . MET A 1 192 ? 10.344 -32.562 -16.547 1 97.31 192 MET A O 1
ATOM 1547 N N . ASP A 1 193 ? 11.773 -34.031 -15.719 1 95.19 193 ASP A N 1
ATOM 1548 C CA . ASP A 1 193 ? 12.242 -34.469 -17.031 1 95.19 193 ASP A CA 1
ATOM 1549 C C . ASP A 1 193 ? 11.117 -35.156 -17.812 1 95.19 193 ASP A C 1
ATOM 1551 O O . ASP A 1 193 ? 10.961 -34.938 -19.016 1 95.19 193 ASP A O 1
ATOM 1555 N N . THR A 1 194 ? 10.406 -35.938 -17.078 1 95.62 194 THR A N 1
ATOM 1556 C CA . THR A 1 194 ? 9.352 -36.719 -17.734 1 95.62 194 THR A CA 1
ATOM 1557 C C . THR A 1 194 ? 8.281 -35.781 -18.297 1 95.62 194 THR A C 1
ATOM 1559 O O . THR A 1 194 ? 7.762 -36 -19.391 1 95.62 194 THR A O 1
ATOM 1562 N N . ALA A 1 195 ? 7.957 -34.75 -17.625 1 96.06 195 ALA A N 1
ATOM 1563 C CA . ALA A 1 195 ? 6.926 -33.812 -18.062 1 96.06 195 ALA A CA 1
ATOM 1564 C C . ALA A 1 195 ? 7.527 -32.688 -18.875 1 96.06 195 ALA A C 1
ATOM 1566 O O . ALA A 1 195 ? 6.801 -31.828 -19.391 1 96.06 195 ALA A O 1
ATOM 1567 N N . MET A 1 196 ? 8.828 -32.656 -18.969 1 94.38 196 MET A N 1
ATOM 1568 C CA . MET A 1 196 ? 9.57 -31.609 -19.672 1 94.3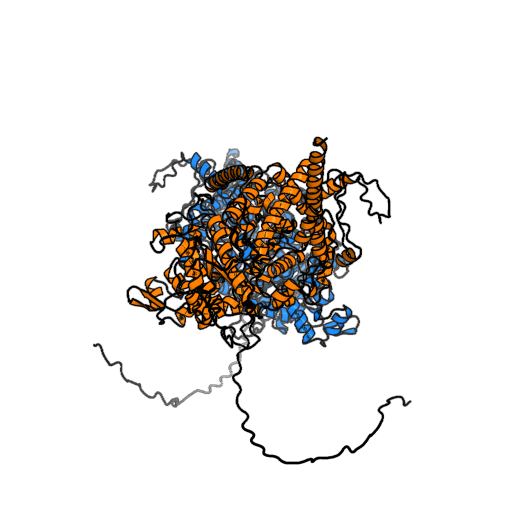8 196 MET A CA 1
ATOM 1569 C C . MET A 1 196 ? 9.375 -30.25 -19 1 94.38 196 MET A C 1
ATOM 1571 O O . MET A 1 196 ? 9.164 -29.234 -19.672 1 94.38 196 MET A O 1
ATOM 1575 N N . GLN A 1 197 ? 9.234 -30.266 -17.656 1 95.56 197 GLN A N 1
ATOM 1576 C CA . GLN A 1 197 ? 9.211 -29.047 -16.844 1 95.56 197 GLN A CA 1
ATOM 1577 C C . GLN A 1 197 ? 10.625 -28.594 -16.484 1 95.56 197 GLN A C 1
ATOM 1579 O O . GLN A 1 197 ? 11.57 -29.375 -16.578 1 95.56 197 GLN A O 1
ATOM 1584 N N . SER A 1 198 ? 10.719 -27.344 -16.094 1 92.38 198 SER A N 1
ATOM 1585 C CA . SER A 1 198 ? 12.031 -26.75 -15.852 1 92.38 198 SER A CA 1
ATOM 1586 C C . SER A 1 198 ? 12.68 -27.328 -14.594 1 92.38 198 SER A C 1
ATOM 1588 O O . SER A 1 198 ? 11.992 -27.594 -13.602 1 92.38 198 SER A O 1
ATOM 1590 N N . PHE A 1 199 ? 13.938 -27.594 -14.625 1 94.06 199 PHE A N 1
ATOM 1591 C CA . PHE A 1 199 ? 14.812 -27.969 -13.523 1 94.06 199 PHE A CA 1
ATOM 1592 C C . PHE A 1 199 ? 16.141 -27.234 -13.609 1 94.06 199 PHE A C 1
ATOM 1594 O O . PHE A 1 199 ? 16.719 -27.094 -14.695 1 94.06 199 PHE A O 1
ATOM 1601 N N . PRO A 1 200 ? 16.656 -26.719 -12.555 1 93.31 200 PRO A N 1
ATOM 1602 C CA . PRO A 1 200 ? 17.875 -25.891 -12.617 1 93.31 200 PRO A CA 1
ATOM 1603 C C . PRO A 1 200 ? 19.094 -26.672 -13.102 1 93.31 200 PRO A C 1
ATOM 1605 O O . PRO A 1 200 ? 19.359 -27.781 -12.609 1 93.31 200 PRO A O 1
ATOM 1608 N N . PHE A 1 201 ? 19.812 -26.109 -13.93 1 89.81 201 PHE A N 1
ATOM 1609 C CA . PHE A 1 201 ? 20.984 -26.75 -14.516 1 89.81 201 PHE A CA 1
ATOM 1610 C C . PHE A 1 201 ? 22.078 -26.922 -13.484 1 89.81 201 PHE A C 1
ATOM 1612 O O . PHE A 1 201 ? 22.766 -27.953 -13.469 1 89.81 201 PHE A O 1
ATOM 1619 N N . THR A 1 202 ? 22.297 -25.891 -12.703 1 90.38 202 THR A N 1
ATOM 1620 C CA . THR A 1 202 ? 23.328 -25.938 -11.68 1 90.38 202 THR A CA 1
ATOM 1621 C C . THR A 1 202 ? 23.062 -27.094 -10.711 1 90.38 202 THR A C 1
ATOM 1623 O O . THR A 1 202 ? 23.984 -27.844 -10.367 1 90.38 202 THR A O 1
ATOM 1626 N N . THR A 1 203 ? 21.859 -27.234 -10.273 1 93.75 203 THR A N 1
ATOM 1627 C CA . THR A 1 203 ? 21.5 -28.312 -9.367 1 93.75 203 THR A CA 1
ATOM 1628 C C . THR A 1 203 ? 21.719 -29.672 -10.023 1 93.75 203 THR A C 1
ATOM 1630 O O . THR A 1 203 ? 22.234 -30.594 -9.398 1 93.75 203 THR A O 1
ATOM 1633 N N . GLU A 1 204 ? 21.344 -29.797 -11.273 1 92.56 204 GLU A N 1
ATOM 1634 C CA . GLU A 1 204 ? 21.516 -31.047 -12.016 1 92.56 204 GLU A CA 1
ATOM 1635 C C . GLU A 1 204 ? 23 -31.406 -12.125 1 92.56 204 GLU A C 1
ATOM 1637 O O . GLU A 1 204 ? 23.375 -32.562 -11.938 1 92.56 204 GLU A O 1
ATOM 1642 N N . ARG A 1 205 ? 23.766 -30.453 -12.383 1 88.06 205 ARG A N 1
ATOM 1643 C CA . ARG A 1 205 ? 25.203 -30.656 -12.539 1 88.06 205 ARG A CA 1
ATOM 1644 C C . ARG A 1 205 ? 25.828 -31.156 -11.242 1 88.06 205 ARG A C 1
ATOM 1646 O O . ARG A 1 205 ? 26.641 -32.094 -11.25 1 88.06 205 ARG A O 1
ATOM 1653 N N . TYR A 1 206 ? 25.469 -30.594 -10.211 1 90.19 206 TYR A N 1
ATOM 1654 C CA . TYR A 1 206 ? 26.078 -30.984 -8.938 1 90.19 206 TYR A CA 1
ATOM 1655 C C . TYR A 1 206 ? 25.5 -32.281 -8.438 1 90.19 206 TYR A C 1
ATOM 1657 O O . TYR A 1 206 ? 26.172 -33.031 -7.719 1 90.19 206 TYR A O 1
ATOM 1665 N N . LEU A 1 207 ? 24.266 -32.562 -8.805 1 90.94 207 LEU A N 1
ATOM 1666 C CA . LEU A 1 207 ? 23.703 -33.844 -8.461 1 90.94 207 LEU A CA 1
ATOM 1667 C C . LEU A 1 207 ? 24.531 -35 -9.07 1 90.94 207 LEU A C 1
ATOM 1669 O O . LEU A 1 207 ? 24.672 -36.062 -8.469 1 90.94 207 LEU A O 1
ATOM 1673 N N . ARG A 1 208 ? 25.078 -34.75 -10.211 1 87.69 208 ARG A N 1
ATOM 1674 C CA . ARG A 1 208 ? 25.922 -35.75 -10.859 1 87.69 208 ARG A CA 1
ATOM 1675 C C . ARG A 1 208 ? 27.188 -36 -10.055 1 87.69 208 ARG A C 1
ATOM 1677 O O . ARG A 1 208 ? 27.734 -37.125 -10.055 1 87.69 208 ARG A O 1
ATOM 1684 N N . MET A 1 209 ? 27.578 -35 -9.383 1 84.75 209 MET A N 1
ATOM 1685 C CA . MET A 1 209 ? 28.75 -35.094 -8.531 1 84.75 209 MET A CA 1
ATOM 1686 C C . MET A 1 209 ? 28.516 -36.094 -7.391 1 84.75 209 MET A C 1
ATOM 1688 O O . MET A 1 209 ? 29.453 -36.719 -6.914 1 84.75 209 MET A O 1
ATOM 1692 N N . SER A 1 210 ? 27.344 -36.188 -6.973 1 83.31 210 SER A N 1
ATOM 1693 C CA . SER A 1 210 ? 27.031 -37.094 -5.879 1 83.31 210 SER A CA 1
ATOM 1694 C C . SER A 1 210 ? 27.219 -38.562 -6.297 1 83.31 210 SER A C 1
ATOM 1696 O O . SER A 1 210 ? 27.406 -39.438 -5.453 1 83.31 210 SER A O 1
ATOM 1698 N N . GLU A 1 211 ? 27.234 -38.781 -7.57 1 80.94 211 GLU A N 1
ATOM 1699 C CA . GLU A 1 211 ? 27.422 -40.125 -8.094 1 80.94 211 GLU A CA 1
ATOM 1700 C C . GLU A 1 211 ? 28.875 -40.375 -8.484 1 80.94 211 GLU A C 1
ATOM 1702 O O . GLU A 1 211 ? 29.406 -41.469 -8.227 1 80.94 211 GLU A O 1
ATOM 1707 N N . THR A 1 212 ? 29.484 -39.406 -9.094 1 79.69 212 THR A N 1
ATOM 1708 C CA . THR A 1 212 ? 30.797 -39.625 -9.711 1 79.69 212 THR A CA 1
ATOM 1709 C C . THR A 1 212 ? 31.906 -39.094 -8.805 1 79.69 212 THR A C 1
ATOM 1711 O O . THR A 1 212 ? 33.062 -39.531 -8.938 1 79.69 212 THR A O 1
ATOM 1714 N N . GLY A 1 213 ? 31.484 -38.188 -7.906 1 76.25 213 GLY A N 1
ATOM 1715 C CA . GLY A 1 213 ? 32.5 -37.594 -7.043 1 76.25 213 GLY A CA 1
ATOM 1716 C C . GLY A 1 213 ? 33.281 -36.469 -7.723 1 76.25 213 GLY A C 1
ATOM 1717 O O . GLY A 1 213 ? 34.031 -35.781 -7.078 1 76.25 213 GLY A O 1
ATOM 1718 N N . GLU A 1 214 ? 33.125 -36.344 -9.055 1 75.44 214 GLU A N 1
ATOM 1719 C CA . GLU A 1 214 ? 33.875 -35.344 -9.812 1 75.44 214 GLU A CA 1
ATOM 1720 C C . GLU A 1 214 ? 33.188 -34 -9.805 1 75.44 214 GLU A C 1
ATOM 1722 O O . GLU A 1 214 ? 31.969 -33.906 -9.992 1 75.44 214 GLU A O 1
ATOM 1727 N N . THR A 1 215 ? 33.969 -33.062 -9.445 1 73.62 215 THR A N 1
ATOM 1728 C CA . THR A 1 215 ? 33.438 -31.703 -9.445 1 73.62 215 THR A CA 1
ATOM 1729 C C . THR A 1 215 ? 33.125 -31.234 -10.867 1 73.62 215 THR A C 1
ATOM 1731 O O . THR A 1 215 ? 33.969 -31.344 -11.758 1 73.62 215 THR A O 1
ATOM 1734 N N . PRO A 1 216 ? 31.906 -30.906 -11.039 1 68.19 216 PRO A N 1
ATOM 1735 C CA . PRO A 1 216 ? 31.531 -30.469 -12.391 1 68.19 216 PRO A CA 1
ATOM 1736 C C . PRO A 1 216 ? 32.312 -29.234 -12.852 1 68.19 216 PRO A C 1
ATOM 1738 O O . PRO A 1 216 ? 32.625 -28.375 -12.031 1 68.19 216 PRO A O 1
ATOM 1741 N N . VAL A 1 217 ? 33 -29.281 -14.023 1 54.72 217 VAL A N 1
ATOM 1742 C CA . VAL A 1 217 ? 33.688 -28.141 -14.602 1 54.72 217 VAL A CA 1
ATOM 1743 C C . VAL A 1 217 ? 32.656 -27.078 -15.023 1 54.72 217 VAL A C 1
ATOM 1745 O O . VAL A 1 217 ? 31.609 -27.406 -15.586 1 54.72 217 VAL A O 1
ATOM 1748 N N . MET A 1 218 ? 32.656 -25.969 -14.336 1 53.25 218 MET A N 1
ATOM 1749 C CA . MET A 1 218 ? 31.766 -24.859 -14.625 1 53.25 218 MET A CA 1
ATOM 1750 C C . MET A 1 218 ? 31.781 -24.531 -16.109 1 53.25 218 MET A C 1
ATOM 1752 O O . MET A 1 218 ? 32.75 -23.984 -16.625 1 53.25 218 MET A O 1
ATOM 1756 N N . ASP A 1 219 ? 31.516 -25.391 -17.047 1 43.69 219 ASP A N 1
ATOM 1757 C CA . ASP A 1 219 ? 31.422 -24.828 -18.391 1 43.69 219 ASP A CA 1
ATOM 1758 C C . ASP A 1 219 ? 30.25 -23.844 -18.484 1 43.69 219 ASP A C 1
ATOM 1760 O O . ASP A 1 219 ? 29.281 -23.969 -17.734 1 43.69 219 ASP A O 1
ATOM 1764 N N . GLY A 1 220 ? 30.469 -22.531 -18.641 1 44.81 220 GLY A N 1
ATOM 1765 C CA . GLY A 1 220 ? 29.375 -21.625 -18.938 1 44.81 220 GLY A CA 1
ATOM 1766 C C . GLY A 1 220 ? 28.078 -22.328 -19.281 1 44.81 220 GLY A C 1
ATOM 1767 O O . GLY A 1 220 ? 27.688 -22.375 -20.453 1 44.81 220 GLY A O 1
ATOM 1768 N N . GLY A 1 221 ? 27.844 -23.375 -18.766 1 41.78 221 GLY A N 1
ATOM 1769 C CA . GLY A 1 221 ? 26.875 -24.406 -19.094 1 41.78 221 GLY A CA 1
ATOM 1770 C C . GLY A 1 221 ? 25.5 -23.844 -19.453 1 41.78 221 GLY A C 1
ATOM 1771 O O . GLY A 1 221 ? 24.812 -23.312 -18.578 1 41.78 221 GLY A O 1
ATOM 1772 N N . CYS A 1 222 ? 25.469 -23.219 -20.562 1 44.44 222 CYS A N 1
ATOM 1773 C CA . CYS A 1 222 ? 24.188 -22.984 -21.203 1 44.44 222 CYS A CA 1
ATOM 1774 C C . CYS A 1 222 ? 23.391 -24.281 -21.312 1 44.44 222 CYS A C 1
ATOM 1776 O O . CYS A 1 222 ? 23.969 -25.375 -21.312 1 44.44 222 CYS A O 1
ATOM 1778 N N . LYS A 1 223 ? 22.125 -24.375 -20.969 1 49.03 223 LYS A N 1
ATOM 1779 C CA . LYS A 1 223 ? 21.266 -25.5 -21.312 1 49.03 223 LYS A CA 1
ATOM 1780 C C . LYS A 1 223 ? 21.734 -26.188 -22.594 1 49.03 223 LYS A C 1
ATOM 1782 O O . LYS A 1 223 ? 22.156 -25.531 -23.531 1 49.03 223 LYS A O 1
ATOM 1787 N N . PRO A 1 224 ? 22.078 -27.453 -22.625 1 38.53 224 PRO A N 1
ATOM 1788 C CA . PRO A 1 224 ? 22.422 -28.125 -23.875 1 38.53 224 PRO A CA 1
ATOM 1789 C C . PRO A 1 224 ? 21.594 -27.625 -25.062 1 38.53 224 PRO A C 1
ATOM 1791 O O . PRO A 1 224 ? 20.453 -27.172 -24.875 1 38.53 224 PRO A O 1
ATOM 1794 N N . GLU A 1 225 ? 22.266 -27.391 -26.234 1 38.09 225 GLU A N 1
ATOM 1795 C CA . GLU A 1 225 ? 21.75 -26.969 -27.516 1 38.09 225 GLU A CA 1
ATOM 1796 C C . GLU A 1 225 ? 20.406 -27.609 -27.812 1 38.09 225 GLU A C 1
ATOM 1798 O O . GLU A 1 225 ? 19.562 -27.016 -28.516 1 38.09 225 GLU A O 1
ATOM 1803 N N . GLN A 1 226 ? 20.344 -28.797 -27.469 1 37.16 226 GLN A N 1
ATOM 1804 C CA . GLN A 1 226 ? 19.141 -29.516 -27.859 1 37.16 226 GLN A CA 1
ATOM 1805 C C . GLN A 1 226 ? 17.906 -28.906 -27.203 1 37.16 226 GLN A C 1
ATOM 1807 O O . GLN A 1 226 ? 16.828 -28.859 -27.812 1 37.16 226 GLN A O 1
ATOM 1812 N N . ASP A 1 227 ? 17.953 -28.609 -25.984 1 41.16 227 ASP A N 1
ATOM 1813 C CA . ASP A 1 227 ? 16.812 -28.047 -25.281 1 41.16 227 ASP A CA 1
ATOM 1814 C C . ASP A 1 227 ? 16.547 -26.609 -25.688 1 41.16 227 ASP A C 1
ATOM 1816 O O . ASP A 1 227 ? 15.43 -26.109 -25.578 1 41.16 227 ASP A O 1
ATOM 1820 N N . ILE A 1 228 ? 17.562 -25.891 -26.109 1 44.38 228 ILE A N 1
ATOM 1821 C CA . ILE A 1 228 ? 17.516 -24.547 -26.672 1 44.38 228 ILE A CA 1
ATOM 1822 C C . ILE A 1 228 ? 16.766 -24.578 -28 1 44.38 228 ILE A C 1
ATOM 1824 O O . ILE A 1 228 ? 15.977 -23.672 -28.297 1 44.38 228 ILE A O 1
ATOM 1828 N N . GLU A 1 229 ? 17.094 -25.5 -28.812 1 40.25 229 GLU A N 1
ATOM 1829 C CA . GLU A 1 229 ? 16.469 -25.594 -30.125 1 40.25 229 GLU A CA 1
ATOM 1830 C C . GLU A 1 229 ? 14.953 -25.797 -29.984 1 40.25 229 GLU A C 1
ATOM 1832 O O . GLU A 1 229 ? 14.188 -25.328 -30.828 1 40.25 229 GLU A O 1
ATOM 1837 N N . ARG A 1 230 ? 14.609 -26.516 -29.031 1 41.38 230 ARG A N 1
ATOM 1838 C CA . ARG A 1 230 ? 13.195 -26.844 -28.875 1 41.38 230 ARG A CA 1
ATOM 1839 C C . ARG A 1 230 ? 12.383 -25.609 -28.516 1 41.38 230 ARG A C 1
ATOM 1841 O O . ARG A 1 230 ? 11.266 -25.422 -29 1 41.38 230 ARG A O 1
ATOM 1848 N N . GLU A 1 231 ? 12.891 -24.906 -27.547 1 46.38 231 GLU A N 1
ATOM 1849 C CA . GLU A 1 231 ? 12.156 -23.719 -27.125 1 46.38 231 GLU A CA 1
ATOM 1850 C C . GLU A 1 231 ? 12.094 -22.672 -28.234 1 46.38 231 GLU A C 1
ATOM 1852 O O . GLU A 1 231 ? 11.117 -21.938 -28.344 1 46.38 231 GLU A O 1
ATOM 1857 N N . ASP A 1 232 ? 13.133 -22.672 -29.094 1 42 232 ASP A N 1
ATOM 1858 C CA . ASP A 1 232 ? 13.172 -21.719 -30.203 1 42 232 ASP A CA 1
ATOM 1859 C C . ASP A 1 232 ? 12.234 -22.156 -31.328 1 42 232 ASP A C 1
ATOM 1861 O O . ASP A 1 232 ? 11.883 -21.344 -32.188 1 42 232 ASP A O 1
ATOM 1865 N N . THR A 1 233 ? 12.039 -23.469 -31.469 1 40.97 233 THR A N 1
ATOM 1866 C CA . THR A 1 233 ? 11.273 -23.969 -32.625 1 40.97 233 THR A CA 1
ATOM 1867 C C . THR A 1 233 ? 9.773 -23.891 -32.344 1 40.97 233 THR A C 1
ATOM 1869 O O . THR A 1 233 ? 8.961 -24.203 -33.188 1 40.97 233 THR A O 1
ATOM 1872 N N . VAL A 1 234 ? 9.406 -23.859 -31.062 1 44.78 234 VAL A N 1
ATOM 1873 C CA . VAL A 1 234 ? 7.965 -23.734 -30.891 1 44.78 234 VAL A CA 1
ATOM 1874 C C . VAL A 1 234 ? 7.465 -22.484 -31.609 1 44.78 234 VAL A C 1
ATOM 1876 O O . VAL A 1 234 ? 8.102 -21.438 -31.531 1 44.78 234 VAL A O 1
ATOM 1879 N N . GLU A 1 235 ? 6.742 -22.547 -32.594 1 44.91 235 GLU A N 1
ATOM 1880 C CA . GLU A 1 235 ? 6.086 -21.469 -33.312 1 44.91 235 GLU A CA 1
ATOM 1881 C C . GLU A 1 235 ? 5.703 -20.312 -32.406 1 44.91 235 GLU A C 1
ATOM 1883 O O . GLU A 1 235 ? 5.098 -20.547 -31.344 1 44.91 235 GLU A O 1
ATOM 1888 N N . ASP A 1 236 ? 6.477 -19.266 -32.406 1 46.91 236 ASP A N 1
ATOM 1889 C CA . ASP A 1 236 ? 6.254 -17.969 -31.766 1 46.91 236 ASP A CA 1
ATOM 1890 C C . ASP A 1 236 ? 4.77 -17.625 -31.75 1 46.91 236 ASP A C 1
ATOM 1892 O O . ASP A 1 236 ? 4.164 -17.406 -32.812 1 46.91 236 ASP A O 1
ATOM 1896 N N . GLY A 1 237 ? 4.02 -18.062 -30.844 1 46.34 237 GLY A N 1
ATOM 1897 C CA . GLY A 1 237 ? 2.592 -17.812 -30.719 1 46.34 237 GLY A CA 1
ATOM 1898 C C . GLY A 1 237 ? 2.234 -16.344 -30.75 1 46.34 237 GLY A C 1
ATOM 1899 O O . GLY A 1 237 ? 1.056 -15.984 -30.703 1 46.34 237 GLY A O 1
ATOM 1900 N N . SER A 1 238 ? 3.238 -15.43 -30.484 1 51.88 238 SER A N 1
ATOM 1901 C CA . SER A 1 238 ? 2.801 -14.039 -30.484 1 51.88 238 SER A CA 1
ATOM 1902 C C . SER A 1 238 ? 2.539 -13.539 -31.891 1 51.88 238 SER A C 1
ATOM 1904 O O . SER A 1 238 ? 3.369 -13.727 -32.781 1 51.88 238 SER A O 1
ATOM 1906 N N . PRO A 1 239 ? 1.376 -13.281 -32.156 1 47.38 239 PRO A N 1
ATOM 1907 C CA . PRO A 1 239 ? 1.071 -12.789 -33.5 1 47.38 239 PRO A CA 1
ATOM 1908 C C . PRO A 1 239 ? 1.983 -11.641 -33.906 1 47.38 239 PRO A C 1
ATOM 1910 O O . PRO A 1 239 ? 2.436 -10.859 -33.062 1 47.38 239 PRO A O 1
ATOM 1913 N N . VAL A 1 240 ? 2.502 -11.734 -35 1 50.28 240 VAL A N 1
ATOM 1914 C CA . VAL A 1 240 ? 3.205 -10.594 -35.562 1 50.28 240 VAL A CA 1
ATOM 1915 C C . VAL A 1 240 ? 2.295 -9.367 -35.562 1 50.28 240 VAL A C 1
ATOM 1917 O O . VAL A 1 240 ? 1.07 -9.5 -35.656 1 50.28 240 VAL A O 1
ATOM 1920 N N . CYS A 1 241 ? 2.773 -8.219 -35.25 1 57.16 241 CYS A N 1
ATOM 1921 C CA . CYS A 1 241 ? 2.049 -6.957 -35.188 1 57.16 241 CYS A CA 1
ATOM 1922 C C . CYS A 1 241 ? 1.093 -6.828 -36.375 1 57.16 241 CYS A C 1
ATOM 1924 O O . CYS A 1 241 ? 1.502 -6.965 -37.531 1 57.16 241 CYS A O 1
ATOM 1926 N N . GLY A 1 242 ? -0.209 -6.809 -36.125 1 59.81 242 GLY A N 1
ATOM 1927 C CA . GLY A 1 242 ? -1.235 -6.535 -37.125 1 59.81 242 GLY A CA 1
ATOM 1928 C C . GLY A 1 242 ? -1.995 -7.773 -37.562 1 59.81 242 GLY A C 1
ATOM 1929 O O . GLY A 1 242 ? -3.021 -7.676 -38.219 1 59.81 242 GLY A O 1
ATOM 1930 N N . GLN A 1 243 ? -1.479 -8.906 -37.125 1 70.5 243 GLN A N 1
ATOM 1931 C CA . GLN A 1 243 ? -2.166 -10.109 -37.594 1 70.5 243 GLN A CA 1
ATOM 1932 C C . GLN A 1 243 ? -3.17 -10.594 -36.562 1 70.5 243 GLN A C 1
ATOM 1934 O O . GLN A 1 243 ? -3.023 -10.32 -35.375 1 70.5 243 GLN A O 1
ATOM 1939 N N . ASP A 1 244 ? -4.168 -11.219 -37.031 1 83.44 244 ASP A N 1
ATOM 1940 C CA . ASP A 1 244 ? -5.16 -11.859 -36.156 1 83.44 244 ASP A CA 1
ATOM 1941 C C . ASP A 1 244 ? -4.523 -12.945 -35.312 1 83.44 244 ASP A C 1
ATOM 1943 O O . ASP A 1 244 ? -3.932 -13.891 -35.812 1 83.44 244 ASP A O 1
ATOM 1947 N N . PRO A 1 245 ? -4.656 -12.812 -34.031 1 88.44 245 PRO A N 1
ATOM 1948 C CA . PRO A 1 245 ? -3.986 -13.766 -33.125 1 88.44 245 PRO A CA 1
ATOM 1949 C C . PRO A 1 245 ? -4.57 -15.172 -33.219 1 88.44 245 PRO A C 1
ATOM 1951 O O . PRO A 1 245 ? -3.928 -16.141 -32.812 1 88.44 245 PRO A O 1
ATOM 1954 N N . TRP A 1 246 ? -5.75 -15.297 -33.812 1 89.44 246 TRP A N 1
ATOM 1955 C CA . TRP A 1 246 ? -6.434 -16.578 -33.781 1 89.44 246 TRP A CA 1
ATOM 1956 C C . TRP A 1 246 ? -6.328 -17.297 -35.125 1 89.44 246 TRP A C 1
ATOM 1958 O O . TRP A 1 246 ? -6.738 -18.453 -35.25 1 89.44 246 TRP A O 1
ATOM 1968 N N . THR A 1 247 ? -5.922 -16.609 -36.125 1 78.25 247 THR A N 1
ATOM 1969 C CA . THR A 1 247 ? -5.906 -17.203 -37.469 1 78.25 247 THR A CA 1
ATOM 1970 C C . THR A 1 247 ? -4.672 -18.078 -37.656 1 78.25 247 THR A C 1
ATOM 1972 O O . THR A 1 247 ? -3.557 -17.672 -37.312 1 78.25 247 THR A O 1
ATOM 1975 N N . SER A 1 248 ? -4.922 -19.422 -37.781 1 69.19 248 SER A N 1
ATOM 1976 C CA . SER A 1 248 ? -3.865 -20.344 -38.188 1 69.19 248 SER A CA 1
ATOM 1977 C C . SER A 1 248 ? -3.904 -20.594 -39.688 1 69.19 248 SER A C 1
ATOM 1979 O O . SER A 1 248 ? -4.969 -20.875 -40.25 1 69.19 248 SER A O 1
ATOM 1981 N N . PRO A 1 249 ? -2.943 -20.172 -40.531 1 61.53 249 PRO A N 1
ATOM 1982 C CA . PRO A 1 249 ? -3.055 -20.328 -41.969 1 61.53 249 PRO A CA 1
ATOM 1983 C C . PRO A 1 249 ? -3.619 -21.703 -42.375 1 61.53 249 PRO A C 1
ATOM 1985 O O . PRO A 1 249 ? -4.504 -21.781 -43.219 1 61.53 249 PRO A O 1
ATOM 1988 N N . THR A 1 250 ? -2.99 -22.859 -41.938 1 75 250 THR A N 1
ATOM 1989 C CA . THR A 1 250 ? -3.469 -24.188 -42.25 1 75 250 THR A CA 1
ATOM 1990 C C . THR A 1 250 ? -3.525 -25.078 -41.031 1 75 250 THR A C 1
ATOM 1992 O O . THR A 1 250 ? -2.527 -25.234 -40.312 1 75 250 THR A O 1
ATOM 1995 N N . LEU A 1 251 ? -4.801 -25.562 -40.656 1 85.81 251 LEU A N 1
ATOM 1996 C CA . LEU A 1 251 ? -4.93 -26.516 -39.531 1 85.81 251 LEU A CA 1
ATOM 1997 C C . LEU A 1 251 ? -4.211 -27.828 -39.875 1 85.81 251 LEU A C 1
ATOM 1999 O O . LEU A 1 251 ? -4.41 -28.406 -40.938 1 85.81 251 LEU A O 1
ATOM 2003 N N . PRO A 1 252 ? -3.348 -28.312 -39.031 1 88.06 252 PRO A N 1
ATOM 2004 C CA . PRO A 1 252 ? -2.635 -29.562 -39.281 1 88.06 252 PRO A CA 1
ATOM 2005 C C . PRO A 1 252 ? -3.576 -30.75 -39.469 1 88.06 252 PRO A C 1
ATOM 2007 O O . PRO A 1 252 ? -4.672 -30.766 -38.906 1 88.06 252 PRO A O 1
ATOM 2010 N N . GLU A 1 253 ? -3.154 -31.719 -40.188 1 90.88 253 GLU A N 1
ATOM 2011 C CA . GLU A 1 253 ? -3.939 -32.938 -40.438 1 90.88 253 GLU A CA 1
ATOM 2012 C C . GLU A 1 253 ? -3.93 -33.844 -39.219 1 90.88 253 GLU A C 1
ATOM 2014 O O . GLU A 1 253 ? -3.021 -33.781 -38.375 1 90.88 253 GLU A O 1
ATOM 2019 N N . SER A 1 254 ? -4.887 -34.656 -39.156 1 93.25 254 SER A N 1
ATOM 2020 C CA . SER A 1 254 ? -4.996 -35.625 -38.062 1 93.25 254 SER A CA 1
ATOM 2021 C C . SER A 1 254 ? -3.846 -36.625 -38.062 1 93.25 254 SER A C 1
ATOM 2023 O O . SER A 1 254 ? -3.4 -37.031 -39.125 1 93.25 254 SER A O 1
ATOM 2025 N N . LEU A 1 255 ? -3.367 -37.031 -36.938 1 91.56 255 LEU A N 1
ATOM 2026 C CA . LEU A 1 255 ? -2.316 -38.031 -36.812 1 91.56 255 LEU A CA 1
ATOM 2027 C C . LEU A 1 255 ? -2.887 -39.438 -36.938 1 91.56 255 LEU A C 1
ATOM 2029 O O . LEU A 1 255 ? -2.137 -40.406 -37.125 1 91.56 255 LEU A O 1
ATOM 2033 N N . GLY A 1 256 ? -4.207 -39.594 -36.781 1 90.69 256 GLY A N 1
ATOM 2034 C CA . GLY A 1 256 ? -4.883 -40.875 -36.969 1 90.69 256 GLY A CA 1
ATOM 2035 C C . GLY A 1 256 ? -4.793 -41.75 -35.75 1 90.69 256 GLY A C 1
ATOM 2036 O O . GLY A 1 256 ? -5.105 -42.938 -35.812 1 90.69 256 GLY A O 1
ATOM 2037 N N . TYR A 1 257 ? -4.328 -41.25 -34.625 1 93.94 257 TYR A N 1
ATOM 2038 C CA . TYR A 1 257 ? -4.234 -42 -33.406 1 93.94 257 TYR A CA 1
ATOM 2039 C C . TYR A 1 257 ? -5.617 -42.25 -32.781 1 93.94 257 TYR A C 1
ATOM 2041 O O . TYR A 1 257 ? -6.512 -41.406 -32.938 1 93.94 257 TYR A O 1
ATOM 2049 N N . ALA A 1 258 ? -5.734 -43.406 -32.219 1 94.94 258 ALA A N 1
ATOM 2050 C CA . ALA A 1 258 ? -6.906 -43.688 -31.391 1 94.94 258 ALA A CA 1
ATOM 2051 C C . ALA A 1 258 ? -6.574 -43.5 -29.906 1 94.94 258 ALA A C 1
ATOM 2053 O O . ALA A 1 258 ? -5.449 -43.781 -29.484 1 94.94 258 ALA A O 1
ATOM 2054 N N . VAL A 1 259 ? -7.57 -42.969 -29.141 1 95.44 259 VAL A N 1
ATOM 2055 C CA . VAL A 1 259 ? -7.277 -42.656 -27.75 1 95.44 259 VAL A CA 1
ATOM 2056 C C . VAL A 1 259 ? -8.367 -43.219 -26.844 1 95.44 259 VAL A C 1
ATOM 2058 O O . VAL A 1 259 ? -9.547 -43.25 -27.219 1 95.44 259 VAL A O 1
ATOM 2061 N N . LYS A 1 260 ? -7.98 -43.75 -25.734 1 94.81 260 LYS A N 1
ATOM 2062 C CA . LYS A 1 260 ? -8.914 -44.219 -24.703 1 94.81 260 LYS A CA 1
ATOM 2063 C C . LYS A 1 260 ? -8.32 -44.031 -23.312 1 94.81 260 LYS A C 1
ATOM 2065 O O . LYS A 1 260 ? -7.102 -44.094 -23.141 1 94.81 260 LYS A O 1
ATOM 2070 N N . MET A 1 261 ? -9.141 -43.719 -22.312 1 95.75 261 MET A N 1
ATOM 2071 C CA . MET A 1 261 ? -8.672 -43.594 -20.938 1 95.75 261 MET A CA 1
ATOM 2072 C C . MET A 1 261 ? -8.734 -44.938 -20.203 1 95.75 261 MET A C 1
ATOM 2074 O O . MET A 1 261 ? -9.766 -45.594 -20.234 1 95.75 261 MET A O 1
ATOM 2078 N N . VAL A 1 262 ? -7.652 -45.312 -19.641 1 94.19 262 VAL A N 1
ATOM 2079 C CA . VAL A 1 262 ? -7.539 -46.531 -18.875 1 94.19 262 VAL A CA 1
ATOM 2080 C C . VAL A 1 262 ? -7 -46.219 -17.484 1 94.19 262 VAL A C 1
ATOM 2082 O O . VAL A 1 262 ? -5.898 -45.688 -17.344 1 94.19 262 VAL A O 1
ATOM 2085 N N . ASP A 1 263 ? -7.734 -46.562 -16.469 1 94.38 263 ASP A N 1
ATOM 2086 C CA . ASP A 1 263 ? -7.344 -46.375 -15.086 1 94.38 263 ASP A CA 1
ATOM 2087 C C . ASP A 1 263 ? -7.016 -44.906 -14.797 1 94.38 263 ASP A C 1
ATOM 2089 O O . ASP A 1 263 ? -6.07 -44.594 -14.07 1 94.38 263 ASP A O 1
ATOM 2093 N N . GLY A 1 264 ? -7.664 -44.031 -15.453 1 95.94 264 GLY A N 1
ATOM 2094 C CA . GLY A 1 264 ? -7.543 -42.594 -15.18 1 95.94 264 GLY A CA 1
ATOM 2095 C C . GLY A 1 264 ? -6.477 -41.906 -16.016 1 95.94 264 GLY A C 1
ATOM 2096 O O . GLY A 1 264 ? -6.285 -40.719 -15.93 1 95.94 264 GLY A O 1
ATOM 2097 N N . VAL A 1 265 ? -5.734 -42.625 -16.844 1 96.62 265 VAL A N 1
ATOM 2098 C CA . VAL A 1 265 ? -4.688 -42.094 -17.703 1 96.62 265 VAL A CA 1
ATOM 2099 C C . VAL A 1 265 ? -5.023 -42.344 -19.172 1 96.62 265 VAL A C 1
ATOM 2101 O O . VAL A 1 265 ? -5.52 -43.406 -19.516 1 96.62 265 VAL A O 1
ATOM 2104 N N . VAL A 1 266 ? -4.801 -41.406 -19.984 1 96.62 266 VAL A N 1
ATOM 2105 C CA . VAL A 1 266 ? -5.117 -41.531 -21.406 1 96.62 266 VAL A CA 1
ATOM 2106 C C . VAL A 1 266 ? -4.074 -42.406 -22.094 1 96.62 266 VAL A C 1
ATOM 2108 O O . VAL A 1 266 ? -2.869 -42.188 -21.938 1 96.62 266 VAL A O 1
ATOM 2111 N N . HIS A 1 267 ? -4.539 -43.375 -22.812 1 95.38 267 HIS A N 1
ATOM 2112 C CA . HIS A 1 267 ? -3.689 -44.219 -23.641 1 95.38 267 HIS A CA 1
ATOM 2113 C C . HIS A 1 267 ? -3.881 -43.906 -25.125 1 95.38 267 HIS A C 1
ATOM 2115 O O . HIS A 1 267 ? -5.008 -43.688 -25.578 1 95.38 267 HIS A O 1
ATOM 2121 N N . VAL A 1 268 ? -2.799 -43.844 -25.797 1 95.12 268 VAL A N 1
ATOM 2122 C CA . VAL A 1 268 ? -2.803 -43.531 -27.219 1 95.12 268 VAL A CA 1
ATOM 2123 C C . VAL A 1 268 ? -2.451 -44.781 -28.016 1 95.12 268 VAL A C 1
ATOM 2125 O O . VAL A 1 268 ? -1.56 -45.531 -27.641 1 95.12 268 VAL A O 1
ATOM 2128 N N . TYR A 1 269 ? -3.23 -45 -29.078 1 95.19 269 TYR A N 1
ATOM 2129 C CA . TYR A 1 269 ? -3.031 -46.125 -29.969 1 95.19 269 TYR A CA 1
ATOM 2130 C C . TYR A 1 269 ? -2.781 -45.656 -31.406 1 95.19 269 TYR A C 1
ATOM 2132 O O . TYR A 1 269 ? -3.355 -44.656 -31.844 1 95.19 269 TYR A O 1
ATOM 2140 N N . ASP A 1 270 ? -1.989 -46.375 -32.125 1 92.94 270 ASP A N 1
ATOM 2141 C CA . ASP A 1 270 ? -1.641 -45.969 -33.5 1 92.94 270 ASP A CA 1
ATOM 2142 C C . ASP A 1 270 ? -2.879 -45.938 -34.406 1 92.94 270 ASP A C 1
ATOM 2144 O O . ASP A 1 270 ? -2.947 -45.125 -35.344 1 92.94 270 ASP A O 1
ATOM 2148 N N . ASN A 1 271 ? -3.715 -46.844 -34.188 1 92.44 271 ASN A N 1
ATOM 2149 C CA . ASN A 1 271 ? -4.977 -46.906 -34.906 1 92.44 271 ASN A CA 1
ATOM 2150 C C . ASN A 1 271 ? -6.035 -47.688 -34.125 1 92.44 271 ASN A C 1
ATOM 2152 O O . ASN A 1 271 ? -5.785 -48.094 -32.969 1 92.44 271 ASN A O 1
ATOM 2156 N N . LEU A 1 272 ? -7.152 -47.812 -34.719 1 92.94 272 LEU A N 1
ATOM 2157 C CA . LEU A 1 272 ? -8.273 -48.469 -34.062 1 92.94 272 LEU A CA 1
ATOM 2158 C C . LEU A 1 272 ? -7.98 -49.969 -33.844 1 92.94 272 LEU A C 1
ATOM 2160 O O . LEU A 1 272 ? -8.43 -50.562 -32.875 1 92.94 272 LEU A O 1
ATOM 2164 N N . ASP A 1 273 ? -7.293 -50.594 -34.75 1 94.19 273 ASP A N 1
ATOM 2165 C CA . ASP A 1 273 ? -6.945 -52 -34.625 1 94.19 273 ASP A CA 1
ATOM 2166 C C . ASP A 1 273 ? -6 -52.219 -33.438 1 94.19 273 ASP A C 1
ATOM 2168 O O . ASP A 1 273 ? -6.141 -53.219 -32.719 1 94.19 273 ASP A O 1
ATOM 2172 N N . ALA A 1 274 ? -5.137 -51.312 -33.344 1 94.38 274 ALA A N 1
ATOM 2173 C CA . ALA A 1 274 ? -4.215 -51.375 -32.188 1 94.38 274 ALA A CA 1
ATOM 2174 C C . ALA A 1 274 ? -4.957 -51.219 -30.875 1 94.38 274 ALA A C 1
ATOM 2176 O O . ALA A 1 274 ? -4.598 -51.844 -29.875 1 94.38 274 ALA A O 1
ATOM 2177 N N . MET A 1 275 ? -5.91 -50.375 -30.828 1 94.62 275 MET A N 1
ATOM 2178 C CA . MET A 1 275 ? -6.715 -50.156 -29.625 1 94.62 275 MET A CA 1
ATOM 2179 C C . MET A 1 275 ? -7.496 -51.406 -29.266 1 94.62 275 MET A C 1
ATOM 2181 O O . MET A 1 275 ? -7.602 -51.781 -28.078 1 94.62 275 MET A O 1
ATOM 2185 N N . ARG A 1 276 ? -8.023 -52.125 -30.312 1 93.88 276 ARG A N 1
ATOM 2186 C CA . ARG A 1 276 ? -8.75 -53.375 -30.078 1 93.88 276 ARG A CA 1
ATOM 2187 C C . ARG A 1 276 ? -7.828 -54.469 -29.547 1 93.88 276 ARG A C 1
ATOM 2189 O O . ARG A 1 276 ? -8.242 -55.281 -28.719 1 93.88 276 ARG A O 1
ATOM 2196 N N . ALA A 1 277 ? -6.633 -54.406 -29.984 1 94.31 277 ALA A N 1
ATOM 2197 C CA . ALA A 1 277 ? -5.637 -55.375 -29.531 1 94.31 277 ALA A CA 1
ATOM 2198 C C . ALA A 1 277 ? -5.02 -54.969 -28.203 1 94.31 277 ALA A C 1
ATOM 2200 O O . ALA A 1 277 ? -4.223 -55.719 -27.625 1 94.31 277 ALA A O 1
ATOM 2201 N N . ASP A 1 278 ? -5.316 -53.75 -27.766 1 92.62 278 ASP A N 1
ATOM 2202 C CA . ASP A 1 278 ? -4.828 -53.188 -26.516 1 92.62 278 ASP A CA 1
ATOM 2203 C C . ASP A 1 278 ? -3.305 -53.062 -26.516 1 92.62 278 ASP A C 1
ATOM 2205 O O . ASP A 1 278 ? -2.635 -53.531 -25.594 1 92.62 278 ASP A O 1
ATOM 2209 N N . GLU A 1 279 ? -2.848 -52.562 -27.594 1 92.44 279 GLU A N 1
ATOM 2210 C CA . GLU A 1 279 ? -1.422 -52.281 -27.75 1 92.44 279 GLU A CA 1
ATOM 2211 C C . GLU A 1 279 ? -1.154 -50.781 -27.844 1 92.44 279 GLU A C 1
ATOM 2213 O O . GLU A 1 279 ? -0.905 -50.281 -28.938 1 92.44 279 GLU A O 1
ATOM 2218 N N . PRO A 1 280 ? -1.119 -50.156 -26.734 1 91.69 280 PRO A N 1
ATOM 2219 C CA . PRO A 1 280 ? -0.932 -48.688 -26.75 1 91.69 280 PRO A CA 1
ATOM 2220 C C . PRO A 1 280 ? 0.499 -48.281 -27.078 1 91.69 280 PRO A C 1
ATOM 2222 O O . PRO A 1 280 ? 1.43 -49.062 -26.906 1 91.69 280 PRO A O 1
ATOM 2225 N N . VAL A 1 281 ? 0.601 -47.062 -27.625 1 89.44 281 VAL A N 1
ATOM 2226 C CA . VAL A 1 281 ? 1.909 -46.469 -27.812 1 89.44 281 VAL A CA 1
ATOM 2227 C C . VAL A 1 281 ? 2.553 -46.188 -26.453 1 89.44 281 VAL A C 1
ATOM 2229 O O . VAL A 1 281 ? 1.903 -45.656 -25.547 1 89.44 281 VAL A O 1
ATOM 2232 N N . GLU A 1 282 ? 3.682 -46.625 -26.328 1 83.94 282 GLU A N 1
ATOM 2233 C CA . GLU A 1 282 ? 4.348 -46.469 -25.047 1 83.94 282 GLU A CA 1
ATOM 2234 C C . GLU A 1 282 ? 4.816 -45.031 -24.844 1 83.94 282 GLU A C 1
ATOM 2236 O O . GLU A 1 282 ? 5.793 -44.594 -25.453 1 83.94 282 GLU A O 1
ATOM 2241 N N . LEU A 1 283 ? 4.148 -44.344 -24.094 1 86.94 283 LEU A N 1
ATOM 2242 C CA . LEU A 1 283 ? 4.535 -43 -23.688 1 86.94 283 LEU A CA 1
ATOM 2243 C C . LEU A 1 283 ? 4.984 -42.969 -22.219 1 86.94 283 LEU A C 1
ATOM 2245 O O . LEU A 1 283 ? 4.473 -43.75 -21.406 1 86.94 283 LEU A O 1
ATOM 2249 N N . PRO A 1 284 ? 5.906 -42 -21.922 1 87.31 284 PRO A N 1
ATOM 2250 C CA . PRO A 1 284 ? 6.469 -42.031 -20.578 1 87.31 284 PRO A CA 1
ATOM 2251 C C . PRO A 1 284 ? 5.578 -41.312 -19.547 1 87.31 284 PRO A C 1
ATOM 2253 O O . PRO A 1 284 ? 5.137 -40.188 -19.781 1 87.31 284 PRO A O 1
ATOM 2256 N N . TYR A 1 285 ? 5.039 -42.031 -18.516 1 86.44 285 TYR A N 1
ATOM 2257 C CA . TYR A 1 285 ? 4.406 -41.469 -17.328 1 86.44 285 TYR A CA 1
ATOM 2258 C C . TYR A 1 285 ? 4.629 -42.375 -16.109 1 86.44 285 TYR A C 1
ATOM 2260 O O . TYR A 1 285 ? 4.836 -43.594 -16.25 1 86.44 285 TYR A O 1
ATOM 2268 N N . PRO A 1 286 ? 4.641 -41.719 -15.008 1 90.12 286 PRO A N 1
ATOM 2269 C CA . PRO A 1 286 ? 4.867 -42.562 -13.828 1 90.12 286 PRO A CA 1
ATOM 2270 C C . PRO A 1 286 ? 3.672 -43.438 -13.5 1 90.12 286 PRO A C 1
ATOM 2272 O O . PRO A 1 286 ? 2.537 -42.969 -13.453 1 90.12 286 PRO A O 1
ATOM 2275 N N . ASP A 1 287 ? 3.986 -44.656 -13.336 1 89.94 287 ASP A N 1
ATOM 2276 C CA . ASP A 1 287 ? 2.891 -45.531 -12.883 1 89.94 287 ASP A CA 1
ATOM 2277 C C . ASP A 1 287 ? 2.578 -45.281 -11.406 1 89.94 287 ASP A C 1
ATOM 2279 O O . ASP A 1 287 ? 3.402 -44.719 -10.68 1 89.94 287 ASP A O 1
ATOM 2283 N N . LEU A 1 288 ? 1.499 -45.688 -11 1 92.56 288 LEU A N 1
ATOM 2284 C CA . LEU A 1 288 ? 0.978 -45.375 -9.672 1 92.56 288 LEU A CA 1
ATOM 2285 C C . LEU A 1 288 ? 1.908 -45.938 -8.594 1 92.56 288 LEU A C 1
ATOM 2287 O O . LEU A 1 288 ? 2.129 -45.281 -7.566 1 92.56 288 LEU A O 1
ATOM 2291 N N . ALA A 1 289 ? 2.422 -47.094 -8.758 1 89.94 289 ALA A N 1
ATOM 2292 C CA . ALA A 1 289 ? 3.305 -47.719 -7.781 1 89.94 289 ALA A CA 1
ATOM 2293 C C . ALA A 1 289 ? 4.57 -46.875 -7.574 1 89.94 289 ALA A C 1
ATOM 2295 O O . ALA A 1 289 ? 5.016 -46.688 -6.438 1 89.94 289 ALA A O 1
ATOM 2296 N N . ALA A 1 290 ? 5.09 -46.438 -8.68 1 91.56 290 ALA A N 1
ATOM 2297 C CA . ALA A 1 290 ? 6.297 -45.625 -8.602 1 91.56 290 ALA A CA 1
ATOM 2298 C C . ALA A 1 290 ? 6.016 -44.312 -7.887 1 91.56 290 ALA A C 1
ATOM 2300 O O . ALA A 1 290 ? 6.828 -43.844 -7.082 1 91.56 290 ALA A O 1
ATOM 2301 N N . TYR A 1 291 ? 4.949 -43.688 -8.195 1 94.94 291 TYR A N 1
ATOM 2302 C CA . TYR A 1 291 ? 4.57 -42.438 -7.582 1 94.94 291 TYR A CA 1
ATOM 2303 C C . TYR A 1 291 ? 4.391 -42.562 -6.078 1 94.94 291 TYR A C 1
ATOM 2305 O O . TYR A 1 291 ? 4.891 -41.75 -5.297 1 94.94 291 TYR A O 1
ATOM 2313 N N . VAL A 1 292 ? 3.682 -43.594 -5.648 1 91.75 292 VAL A N 1
ATOM 2314 C CA . VAL A 1 292 ? 3.395 -43.812 -4.238 1 91.75 292 VAL A CA 1
ATOM 2315 C C . VAL A 1 292 ? 4.688 -44.156 -3.492 1 91.75 292 VAL A C 1
ATOM 2317 O O . VAL A 1 292 ? 4.887 -43.688 -2.359 1 91.75 292 VAL A O 1
ATOM 2320 N N . ALA A 1 293 ? 5.512 -44.906 -4.125 1 89.5 293 ALA A N 1
ATOM 2321 C CA . ALA A 1 293 ? 6.793 -45.25 -3.506 1 89.5 293 ALA A CA 1
ATOM 2322 C C . ALA A 1 293 ? 7.641 -44 -3.277 1 89.5 293 ALA A C 1
ATOM 2324 O O . ALA A 1 293 ? 8.234 -43.844 -2.209 1 89.5 293 ALA A O 1
ATOM 2325 N N . ASP A 1 294 ? 7.742 -43.219 -4.316 1 92.88 294 ASP A N 1
ATOM 2326 C CA . ASP A 1 294 ? 8.508 -42 -4.207 1 92.88 294 ASP A CA 1
ATOM 2327 C C . ASP A 1 294 ? 7.914 -41.062 -3.146 1 92.88 294 ASP A C 1
ATOM 2329 O O . ASP A 1 294 ? 8.648 -40.438 -2.381 1 92.88 294 ASP A O 1
ATOM 2333 N N . MET A 1 295 ? 6.613 -40.938 -3.113 1 93.62 295 MET A N 1
ATOM 2334 C CA . MET A 1 295 ? 5.914 -40.094 -2.139 1 93.62 295 MET A CA 1
ATOM 2335 C C . MET A 1 295 ? 6.199 -40.562 -0.717 1 93.62 295 MET A C 1
ATOM 2337 O O . MET A 1 295 ? 6.48 -39.75 0.167 1 93.62 295 MET A O 1
ATOM 2341 N N . ASN A 1 296 ? 6.148 -41.844 -0.517 1 89.62 296 ASN A N 1
ATOM 2342 C CA . ASN A 1 296 ? 6.402 -42.438 0.801 1 89.62 296 ASN A CA 1
ATOM 2343 C C . ASN A 1 296 ? 7.844 -42.188 1.246 1 89.62 296 ASN A C 1
ATOM 2345 O O . ASN A 1 296 ? 8.102 -41.938 2.428 1 89.62 296 ASN A O 1
ATOM 2349 N N . MET A 1 297 ? 8.695 -42.312 0.325 1 89.38 297 MET A N 1
ATOM 2350 C CA . MET A 1 297 ? 10.094 -42 0.64 1 89.38 297 MET A CA 1
ATOM 2351 C C . MET A 1 297 ? 10.258 -40.562 1.107 1 89.38 297 MET A C 1
ATOM 2353 O O . MET A 1 297 ? 10.969 -40.312 2.076 1 89.38 297 MET A O 1
ATOM 2357 N N . LEU A 1 298 ? 9.656 -39.656 0.44 1 93 298 LEU A N 1
ATOM 2358 C CA . LEU A 1 298 ? 9.742 -38.25 0.801 1 93 298 LEU A CA 1
ATOM 2359 C C . LEU A 1 298 ? 9.102 -38 2.162 1 93 298 LEU A C 1
ATOM 2361 O O . LEU A 1 298 ? 9.594 -37.188 2.941 1 93 298 LEU A O 1
ATOM 2365 N N . TYR A 1 299 ? 8.023 -38.688 2.461 1 89.94 299 TYR A N 1
ATOM 2366 C CA . TYR A 1 299 ? 7.398 -38.594 3.777 1 89.94 299 TYR A CA 1
ATOM 2367 C C . TYR A 1 299 ? 8.375 -38.969 4.879 1 89.94 299 TYR A C 1
ATOM 2369 O O . TYR A 1 299 ? 8.469 -38.281 5.902 1 89.94 299 TYR A O 1
ATOM 2377 N N . ALA A 1 300 ? 9.023 -40.031 4.602 1 85.81 300 ALA A N 1
ATOM 2378 C CA . ALA A 1 300 ? 9.984 -40.5 5.582 1 85.81 300 ALA A CA 1
ATOM 2379 C C . ALA A 1 300 ? 11.109 -39.5 5.801 1 85.81 300 ALA A C 1
ATOM 2381 O O . ALA A 1 300 ? 11.555 -39.312 6.93 1 85.81 300 ALA A O 1
ATOM 2382 N N . LEU A 1 301 ? 11.531 -39 4.691 1 88.75 301 LEU A N 1
ATOM 2383 C CA . LEU A 1 301 ? 12.617 -38 4.742 1 88.75 301 LEU A CA 1
ATOM 2384 C C . LEU A 1 301 ? 12.211 -36.781 5.543 1 88.75 301 LEU A C 1
ATOM 2386 O O . LEU A 1 301 ? 12.992 -36.281 6.352 1 88.75 301 LEU A O 1
ATOM 2390 N N . ILE A 1 302 ? 11.07 -36.281 5.406 1 89.75 302 ILE A N 1
ATOM 2391 C CA . ILE A 1 302 ? 10.594 -35.062 6.016 1 89.75 302 ILE A CA 1
ATOM 2392 C C . ILE A 1 302 ? 10.336 -35.281 7.504 1 89.75 302 ILE A C 1
ATOM 2394 O O . ILE A 1 302 ? 10.492 -34.344 8.312 1 89.75 302 ILE A O 1
ATOM 2398 N N . ALA A 1 303 ? 10.047 -36.5 7.883 1 84.31 303 ALA A N 1
ATOM 2399 C CA . ALA A 1 303 ? 9.719 -36.812 9.266 1 84.31 303 ALA A CA 1
ATOM 2400 C C . ALA A 1 303 ? 10.977 -37.094 10.078 1 84.31 303 ALA A C 1
ATOM 2402 O O . ALA A 1 303 ? 10.938 -37.125 11.312 1 84.31 303 ALA A O 1
ATOM 2403 N N . ASP A 1 304 ? 12.047 -37.219 9.398 1 85.75 304 ASP A N 1
ATOM 2404 C CA . ASP A 1 304 ? 13.289 -37.562 10.07 1 85.75 304 ASP A CA 1
ATOM 2405 C C . ASP A 1 304 ? 13.828 -36.406 10.914 1 85.75 304 ASP A C 1
ATOM 2407 O O . ASP A 1 304 ? 14.078 -35.344 10.391 1 85.75 304 ASP A O 1
ATOM 2411 N N . GLY A 1 305 ? 14.016 -36.594 12.164 1 84.94 305 GLY A N 1
ATOM 2412 C CA . GLY A 1 305 ? 14.445 -35.562 13.109 1 84.94 305 GLY A CA 1
ATOM 2413 C C . GLY A 1 305 ? 15.789 -34.969 12.758 1 84.94 305 GLY A C 1
ATOM 2414 O O . GLY A 1 305 ? 15.898 -33.75 12.602 1 84.94 305 GLY A O 1
ATOM 2415 N N . PRO A 1 306 ? 16.781 -35.781 12.609 1 82.88 306 PRO A N 1
ATOM 2416 C CA . PRO A 1 306 ? 18.109 -35.281 12.273 1 82.88 306 PRO A CA 1
ATOM 2417 C C . PRO A 1 306 ? 18.125 -34.469 10.977 1 82.88 306 PRO A C 1
ATOM 2419 O O . PRO A 1 306 ? 18.812 -33.438 10.891 1 82.88 306 PRO A O 1
ATOM 2422 N N . ILE A 1 307 ? 17.438 -34.906 10 1 90.62 307 ILE A N 1
ATOM 2423 C CA . ILE A 1 307 ? 17.391 -34.188 8.734 1 90.62 307 ILE A CA 1
ATOM 2424 C C . ILE A 1 307 ? 16.703 -32.844 8.945 1 90.62 307 ILE A C 1
ATOM 2426 O O . ILE A 1 307 ? 17.125 -31.828 8.383 1 90.62 307 ILE A O 1
ATOM 2430 N N . LYS A 1 308 ? 15.688 -32.812 9.766 1 90.69 308 LYS A N 1
ATOM 2431 C CA . LYS A 1 308 ? 14.984 -31.562 10.094 1 90.69 308 LYS A CA 1
ATOM 2432 C C . LYS A 1 308 ? 15.922 -30.562 10.758 1 90.69 308 LYS A C 1
ATOM 2434 O O . LYS A 1 308 ? 15.93 -29.375 10.406 1 90.69 308 LYS A O 1
ATOM 2439 N N . SER A 1 309 ? 16.625 -31.047 11.711 1 86.5 309 SER A N 1
ATOM 2440 C CA . SER A 1 309 ? 17.562 -30.188 12.438 1 86.5 309 SER A CA 1
ATOM 2441 C C . SER A 1 309 ? 18.641 -29.641 11.508 1 86.5 309 SER A C 1
ATOM 2443 O O . SER A 1 309 ? 19.031 -28.484 11.617 1 86.5 309 SER A O 1
ATOM 2445 N N . PHE A 1 310 ? 19.156 -30.516 10.688 1 90.19 310 PHE A N 1
ATOM 2446 C CA . PHE A 1 310 ? 20.172 -30.109 9.727 1 90.19 310 PHE A CA 1
ATOM 2447 C C . PHE A 1 310 ? 19.641 -29.016 8.812 1 90.19 310 PHE A C 1
ATOM 2449 O O . PHE A 1 310 ? 20.297 -27.984 8.617 1 90.19 310 PHE A O 1
ATOM 2456 N N . CYS A 1 311 ? 18.484 -29.219 8.234 1 94.38 311 CYS A N 1
ATOM 2457 C CA . CYS A 1 311 ? 17.906 -28.281 7.285 1 94.38 311 CYS A CA 1
ATOM 2458 C C . CYS A 1 311 ? 17.578 -26.953 7.969 1 94.38 311 CYS A C 1
ATOM 2460 O O . CYS A 1 311 ? 17.734 -25.891 7.375 1 94.38 311 CYS A O 1
ATOM 2462 N N . TYR A 1 312 ? 17.125 -27.031 9.141 1 91.81 312 TYR A N 1
ATOM 2463 C CA . TYR A 1 312 ? 16.844 -25.812 9.906 1 91.81 312 TYR A CA 1
ATOM 2464 C C . TYR A 1 312 ? 18.094 -24.969 10.078 1 91.81 312 TYR A C 1
ATOM 2466 O O . TYR A 1 312 ? 18.047 -23.75 9.914 1 91.81 312 TYR A O 1
ATOM 2474 N N . ARG A 1 313 ? 19.078 -25.594 10.398 1 87.81 313 ARG A N 1
ATOM 2475 C CA . ARG A 1 313 ? 20.328 -24.891 10.602 1 87.81 313 ARG A CA 1
ATOM 2476 C C . ARG A 1 313 ? 20.828 -24.281 9.297 1 87.81 313 ARG A C 1
ATOM 2478 O O . ARG A 1 313 ? 21.344 -23.156 9.297 1 87.81 313 ARG A O 1
ATOM 2485 N N . ARG A 1 314 ? 20.719 -25.016 8.258 1 91.94 314 ARG A N 1
ATOM 2486 C CA . ARG A 1 314 ? 21.156 -24.5 6.969 1 91.94 314 ARG A CA 1
ATOM 2487 C C . ARG A 1 314 ? 20.328 -23.281 6.559 1 91.94 314 ARG A C 1
ATOM 2489 O O . ARG A 1 314 ? 20.875 -22.312 6.027 1 91.94 314 ARG A O 1
ATOM 2496 N N . LEU A 1 315 ? 19.078 -23.391 6.75 1 95.44 315 LEU A N 1
ATOM 2497 C CA . LEU A 1 315 ? 18.203 -22.281 6.426 1 95.44 315 LEU A CA 1
ATOM 2498 C C . LEU A 1 315 ? 18.547 -21.047 7.266 1 95.44 315 LEU A C 1
ATOM 2500 O O . LEU A 1 315 ? 18.547 -19.922 6.762 1 95.44 315 LEU A O 1
ATOM 2504 N N . SER A 1 316 ? 18.812 -21.25 8.539 1 90.44 316 SER A N 1
ATOM 2505 C CA . SER A 1 316 ? 19.219 -20.156 9.414 1 90.44 316 SER A CA 1
ATOM 2506 C C . SER A 1 316 ? 20.531 -19.531 8.945 1 90.44 316 SER A C 1
ATOM 2508 O O . SER A 1 316 ? 20.703 -18.312 9 1 90.44 316 SER A O 1
ATOM 2510 N N . TYR A 1 317 ? 21.391 -20.438 8.508 1 89.44 317 TYR A N 1
ATOM 2511 C CA . TYR A 1 317 ? 22.672 -20 7.949 1 89.44 317 TYR A CA 1
ATOM 2512 C C . TYR A 1 317 ? 22.453 -19.109 6.73 1 89.44 317 TYR A C 1
ATOM 2514 O O . TYR A 1 317 ? 23.062 -18.047 6.605 1 89.44 317 TYR A O 1
ATOM 2522 N N . LEU A 1 318 ? 21.625 -19.5 5.883 1 94.62 318 LEU A N 1
ATOM 2523 C CA . LEU A 1 318 ? 21.344 -18.75 4.664 1 94.62 318 LEU A CA 1
ATOM 2524 C C . LEU A 1 318 ? 20.781 -17.375 4.996 1 94.62 318 LEU A C 1
ATOM 2526 O O . LEU A 1 318 ? 21.156 -16.375 4.359 1 94.62 318 LEU A O 1
ATOM 2530 N N . SER A 1 319 ? 19.906 -17.312 5.941 1 93.69 319 SER A N 1
ATOM 2531 C CA . SER A 1 319 ? 19.328 -16.031 6.379 1 93.69 319 SER A CA 1
ATOM 2532 C C . SER A 1 319 ? 20.406 -15.102 6.906 1 93.69 319 SER A C 1
ATOM 2534 O O . SER A 1 319 ? 20.453 -13.922 6.535 1 93.69 319 SER A O 1
ATOM 2536 N N . SER A 1 320 ? 21.266 -15.594 7.738 1 87.56 320 SER A N 1
ATOM 2537 C CA . SER A 1 320 ? 22.312 -14.797 8.344 1 87.56 320 SER A CA 1
ATOM 2538 C C . SER A 1 320 ? 23.344 -14.344 7.301 1 87.56 320 SER A C 1
ATOM 2540 O O . SER A 1 320 ? 23.812 -13.211 7.34 1 87.56 320 SER A O 1
ATOM 2542 N N . LYS A 1 321 ? 23.641 -15.273 6.445 1 90.06 321 LYS A N 1
ATOM 2543 C CA . LYS A 1 321 ? 24.594 -14.945 5.383 1 90.06 321 LYS A CA 1
ATOM 2544 C C . LYS A 1 321 ? 24.078 -13.797 4.52 1 90.06 321 LYS A C 1
ATOM 2546 O O . LYS A 1 321 ? 24.844 -12.938 4.094 1 90.06 321 LYS A O 1
ATOM 2551 N N . PHE A 1 322 ? 22.875 -13.789 4.25 1 95.12 322 PHE A N 1
ATOM 2552 C CA . PHE A 1 322 ? 22.281 -12.727 3.443 1 95.12 322 PHE A CA 1
ATOM 2553 C C . PHE A 1 322 ? 22.328 -11.391 4.188 1 95.12 322 PHE A C 1
ATOM 2555 O O . PHE A 1 322 ? 22.578 -10.352 3.584 1 95.12 322 PHE A O 1
ATOM 2562 N N . GLN A 1 323 ? 22 -11.438 5.375 1 87.38 323 GLN A N 1
ATOM 2563 C CA . GLN A 1 323 ? 22.062 -10.219 6.176 1 87.38 323 GLN A CA 1
ATOM 2564 C C . GLN A 1 323 ? 23.453 -9.586 6.129 1 87.38 323 GLN A C 1
ATOM 2566 O O . GLN A 1 323 ? 23.578 -8.367 6.023 1 87.38 323 GLN A O 1
ATOM 2571 N N . LEU A 1 324 ? 24.422 -10.461 6.207 1 83.31 324 LEU A N 1
ATOM 2572 C CA . LEU A 1 324 ? 25.797 -9.984 6.129 1 83.31 324 LEU A CA 1
ATOM 2573 C C . LEU A 1 324 ? 26.109 -9.43 4.742 1 83.31 324 LEU A C 1
ATOM 2575 O O . LEU A 1 324 ? 26.797 -8.414 4.609 1 83.31 324 LEU A O 1
ATOM 2579 N N . HIS A 1 325 ? 25.594 -10.102 3.748 1 90.94 325 HIS A N 1
ATOM 2580 C CA . HIS A 1 325 ? 25.781 -9.617 2.385 1 90.94 325 HIS A CA 1
ATOM 2581 C C . HIS A 1 325 ? 25.203 -8.219 2.207 1 90.94 325 HIS A C 1
ATOM 2583 O O . HIS A 1 325 ? 25.844 -7.359 1.583 1 90.94 325 HIS A O 1
ATOM 2589 N N . VAL A 1 326 ? 24.031 -7.98 2.682 1 90.31 326 VAL A N 1
ATOM 2590 C CA . VAL A 1 326 ? 23.359 -6.691 2.551 1 90.31 326 VAL A CA 1
ATOM 2591 C C . VAL A 1 326 ? 24.156 -5.613 3.264 1 90.31 326 VAL A C 1
ATOM 2593 O O . VAL A 1 326 ? 24.359 -4.52 2.73 1 90.31 326 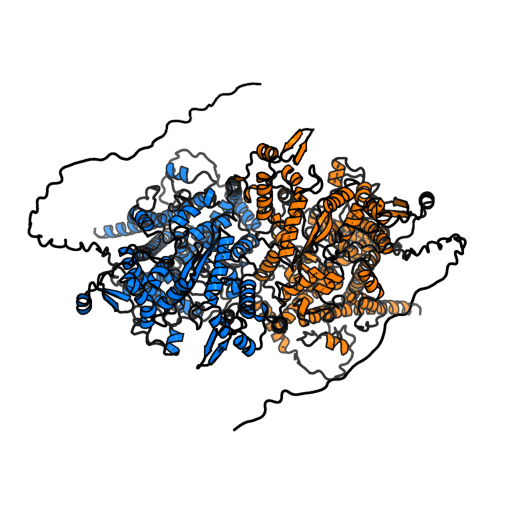VAL A O 1
ATOM 2596 N N . LEU A 1 327 ? 24.625 -5.883 4.434 1 81 327 LEU A N 1
ATOM 2597 C CA . LEU A 1 327 ? 25.406 -4.93 5.211 1 81 327 LEU A CA 1
ATOM 2598 C C . LEU A 1 327 ? 26.672 -4.516 4.461 1 81 327 LEU A C 1
ATOM 2600 O O . LEU A 1 327 ? 27.078 -3.354 4.512 1 81 327 LEU A O 1
ATOM 2604 N N . LEU A 1 328 ? 27.188 -5.469 3.693 1 81.5 328 LEU A N 1
ATOM 2605 C CA . LEU A 1 328 ? 28.484 -5.254 3.072 1 81.5 328 LEU A CA 1
ATOM 2606 C C . LEU A 1 328 ? 28.328 -4.668 1.673 1 81.5 328 LEU A C 1
ATOM 2608 O O . LEU A 1 328 ? 29.188 -3.916 1.211 1 81.5 328 LEU A O 1
ATOM 2612 N N . ASN A 1 329 ? 27.203 -5.02 1.021 1 89.69 329 ASN A N 1
ATOM 2613 C CA . ASN A 1 329 ? 27.188 -4.762 -0.416 1 89.69 329 ASN A CA 1
ATOM 2614 C C . ASN A 1 329 ? 25.984 -3.91 -0.819 1 89.69 329 ASN A C 1
ATOM 2616 O O . ASN A 1 329 ? 25.844 -3.541 -1.986 1 89.69 329 ASN A O 1
ATOM 2620 N N . GLU A 1 330 ? 25.188 -3.543 0.025 1 87.56 330 GLU A N 1
ATOM 2621 C CA . GLU A 1 330 ? 23.969 -2.809 -0.323 1 87.56 330 GLU A CA 1
ATOM 2622 C C . GLU A 1 330 ? 24.297 -1.508 -1.049 1 87.56 330 GLU A C 1
ATOM 2624 O O . GLU A 1 330 ? 23.625 -1.14 -2.014 1 87.56 330 GLU A O 1
ATOM 2629 N N . MET A 1 331 ? 25.312 -0.812 -0.577 1 83.44 331 MET A N 1
ATOM 2630 C CA . MET A 1 331 ? 25.688 0.454 -1.194 1 83.44 331 MET A CA 1
ATOM 2631 C C . MET A 1 331 ? 26.234 0.23 -2.602 1 83.44 331 MET A C 1
ATOM 2633 O O . MET A 1 331 ? 25.953 1.015 -3.512 1 83.44 331 MET A O 1
ATOM 2637 N N . ASN A 1 332 ? 27 -0.811 -2.748 1 89.38 332 ASN A N 1
ATOM 2638 C CA . ASN A 1 332 ? 27.516 -1.146 -4.07 1 89.38 332 ASN A CA 1
ATOM 2639 C C . ASN A 1 332 ? 26.406 -1.535 -5.031 1 89.38 332 ASN A C 1
ATOM 2641 O O . ASN A 1 332 ? 26.469 -1.23 -6.223 1 89.38 332 ASN A O 1
ATOM 2645 N N . GLU A 1 333 ? 25.438 -2.238 -4.523 1 91.75 333 GLU A N 1
ATOM 2646 C CA . GLU A 1 333 ? 24.266 -2.578 -5.336 1 91.75 333 GLU A CA 1
ATOM 2647 C C . GLU A 1 333 ? 23.531 -1.326 -5.785 1 91.75 333 GLU A C 1
ATOM 2649 O O . GLU A 1 333 ? 23.109 -1.229 -6.941 1 91.75 333 GLU A O 1
ATOM 2654 N N . LEU A 1 334 ? 23.438 -0.413 -4.891 1 88.56 334 LEU A N 1
ATOM 2655 C CA . LEU A 1 334 ? 22.766 0.839 -5.195 1 88.56 334 LEU A CA 1
ATOM 2656 C C . LEU A 1 334 ? 23.516 1.628 -6.258 1 88.56 334 LEU A C 1
ATOM 2658 O O . LEU A 1 334 ? 22.906 2.215 -7.156 1 88.56 334 LEU A O 1
ATOM 2662 N N . VAL A 1 335 ? 24.797 1.657 -6.125 1 89.31 335 VAL A N 1
ATOM 2663 C CA . VAL A 1 335 ? 25.641 2.375 -7.082 1 89.31 335 VAL A CA 1
ATOM 2664 C C . VAL A 1 335 ? 25.484 1.748 -8.469 1 89.31 335 VAL A C 1
ATOM 2666 O O . VAL A 1 335 ? 25.391 2.461 -9.469 1 89.31 335 VAL A O 1
ATOM 2669 N N . ALA A 1 336 ? 25.469 0.431 -8.516 1 91.25 336 ALA A N 1
ATOM 2670 C CA . ALA A 1 336 ? 25.297 -0.271 -9.781 1 91.25 336 ALA A CA 1
ATOM 2671 C C . ALA A 1 336 ? 23.984 0.099 -10.445 1 91.25 336 ALA A C 1
ATOM 2673 O O . ALA A 1 336 ? 23.906 0.264 -11.664 1 91.25 336 ALA A O 1
ATOM 2674 N N . GLN A 1 337 ? 22.938 0.229 -9.688 1 91.69 337 GLN A N 1
ATOM 2675 C CA . GLN A 1 337 ? 21.625 0.58 -10.211 1 91.69 337 GLN A CA 1
ATOM 2676 C C . GLN A 1 337 ? 21.594 2.023 -10.703 1 91.69 337 GLN A C 1
ATOM 2678 O O . GLN A 1 337 ? 20.953 2.33 -11.703 1 91.69 337 GLN A O 1
ATOM 2683 N N . LYS A 1 338 ? 22.266 2.902 -9.984 1 87.19 338 LYS A N 1
ATOM 2684 C CA . LYS A 1 338 ? 22.312 4.316 -10.352 1 87.19 338 LYS A CA 1
ATOM 2685 C C . LYS A 1 338 ? 23.016 4.508 -11.695 1 87.19 338 LYS A C 1
ATOM 2687 O O . LYS A 1 338 ? 22.719 5.461 -12.422 1 87.19 338 LYS A O 1
ATOM 2692 N N . GLU A 1 339 ? 23.828 3.535 -12.047 1 88.69 339 GLU A N 1
ATOM 2693 C CA . GLU A 1 339 ? 24.656 3.656 -13.242 1 88.69 339 GLU A CA 1
ATOM 2694 C C . GLU A 1 339 ? 23.938 3.078 -14.461 1 88.69 339 GLU A C 1
ATOM 2696 O O . GLU A 1 339 ? 24.391 3.256 -15.594 1 88.69 339 GLU A O 1
ATOM 2701 N N . VAL A 1 340 ? 22.812 2.443 -14.258 1 90.12 340 VAL A N 1
ATOM 2702 C CA . VAL A 1 340 ? 22.062 1.85 -15.367 1 90.12 340 VAL A CA 1
ATOM 2703 C C . VAL A 1 340 ? 21.328 2.941 -16.125 1 90.12 340 VAL A C 1
ATOM 2705 O O . VAL A 1 340 ? 20.547 3.695 -15.547 1 90.12 340 VAL A O 1
ATOM 2708 N N . PRO A 1 341 ? 21.562 2.971 -17.344 1 87.56 341 PRO A N 1
ATOM 2709 C CA . PRO A 1 341 ? 20.875 4.012 -18.109 1 87.56 341 PRO A CA 1
ATOM 2710 C C . PRO A 1 341 ? 19.391 3.709 -18.312 1 87.56 341 PRO A C 1
ATOM 2712 O O . PRO A 1 341 ? 19.031 2.607 -18.75 1 87.56 341 PRO A O 1
ATOM 2715 N N . HIS A 1 342 ? 18.562 4.594 -17.953 1 85.81 342 HIS A N 1
ATOM 2716 C CA . HIS A 1 342 ? 17.141 4.645 -18.312 1 85.81 342 HIS A CA 1
ATOM 2717 C C . HIS A 1 342 ? 16.328 3.674 -17.469 1 85.81 342 HIS A C 1
ATOM 2719 O O . HIS A 1 342 ? 15.195 3.975 -17.078 1 85.81 342 HIS A O 1
ATOM 2725 N N . ARG A 1 343 ? 16.938 2.502 -17.172 1 89.06 343 ARG A N 1
ATOM 2726 C CA . ARG A 1 343 ? 16.156 1.425 -16.562 1 89.06 343 ARG A CA 1
ATOM 2727 C C . ARG A 1 343 ? 16.062 1.597 -15.055 1 89.06 343 ARG A C 1
ATOM 2729 O O . ARG A 1 343 ? 17.047 1.932 -14.391 1 89.06 343 ARG A O 1
ATOM 2736 N N . ASP A 1 344 ? 14.859 1.476 -14.594 1 91 344 ASP A N 1
ATOM 2737 C CA . ASP A 1 344 ? 14.586 1.522 -13.164 1 91 344 ASP A CA 1
ATOM 2738 C C . ASP A 1 344 ? 13.445 0.577 -12.789 1 91 344 ASP A C 1
ATOM 2740 O O . ASP A 1 344 ? 13.008 -0.233 -13.609 1 91 344 ASP A O 1
ATOM 2744 N N . PHE A 1 345 ? 13.023 0.552 -11.547 1 92.44 345 PHE A N 1
ATOM 2745 C CA . PHE A 1 345 ? 12.023 -0.372 -11.023 1 92.44 345 PHE A CA 1
ATOM 2746 C C . PHE A 1 345 ? 10.719 -0.249 -11.805 1 92.44 345 PHE A C 1
ATOM 2748 O O . PHE A 1 345 ? 10.023 -1.243 -12.023 1 92.44 345 PHE A O 1
ATOM 2755 N N . TYR A 1 346 ? 10.328 0.938 -12.266 1 89.69 346 TYR A N 1
ATOM 2756 C CA . TYR A 1 346 ? 9.039 1.159 -12.906 1 89.69 346 TYR A CA 1
ATOM 2757 C C . TYR A 1 346 ? 9.023 0.594 -14.32 1 89.69 346 TYR A C 1
ATOM 2759 O O . TYR A 1 346 ? 8 0.075 -14.773 1 89.69 346 TYR A O 1
ATOM 2767 N N . ASN A 1 347 ? 10.125 0.665 -15 1 92.25 347 ASN A N 1
ATOM 2768 C CA . ASN A 1 347 ? 10.102 0.298 -16.422 1 92.25 347 ASN A CA 1
ATOM 2769 C C . ASN A 1 347 ? 10.781 -1.047 -16.656 1 92.25 347 ASN A C 1
ATOM 2771 O O . ASN A 1 347 ? 11.227 -1.334 -17.766 1 92.25 347 ASN A O 1
ATOM 2775 N N . ILE A 1 348 ? 11.023 -1.818 -15.664 1 95.56 348 ILE A N 1
ATOM 2776 C CA . ILE A 1 348 ? 11.391 -3.217 -15.852 1 95.56 348 ILE A CA 1
ATOM 2777 C C . ILE A 1 348 ? 10.141 -4.078 -15.938 1 95.56 348 ILE A C 1
ATOM 2779 O O . ILE A 1 348 ? 9.078 -3.695 -15.43 1 95.56 348 ILE A O 1
ATOM 2783 N N . ARG A 1 349 ? 10.305 -5.23 -16.594 1 96.94 349 ARG A N 1
ATOM 2784 C CA . ARG A 1 349 ? 9.141 -6.078 -16.812 1 96.94 349 ARG A CA 1
ATOM 2785 C C . ARG A 1 349 ? 8.789 -6.852 -15.539 1 96.94 349 ARG A C 1
ATOM 2787 O O . ARG A 1 349 ? 9.672 -7.32 -14.82 1 96.94 349 ARG A O 1
ATOM 2794 N N . LYS A 1 350 ? 7.52 -6.859 -15.219 1 97.38 350 LYS A N 1
ATOM 2795 C CA . LYS A 1 350 ? 6.949 -7.586 -14.086 1 97.38 350 LYS A CA 1
ATOM 2796 C C . LYS A 1 350 ? 5.75 -8.422 -14.516 1 97.38 350 LYS A C 1
ATOM 2798 O O . LYS A 1 350 ? 4.906 -7.953 -15.289 1 97.38 350 LYS A O 1
ATOM 2803 N N . VAL A 1 351 ? 5.688 -9.648 -14.062 1 98.5 351 VAL A N 1
ATOM 2804 C CA . VAL A 1 351 ? 4.566 -10.516 -14.422 1 98.5 351 VAL A CA 1
ATOM 2805 C C . VAL A 1 351 ? 3.791 -10.898 -13.164 1 98.5 351 VAL A C 1
ATOM 2807 O O . VAL A 1 351 ? 4.375 -11.359 -12.18 1 98.5 351 VAL A O 1
ATOM 2810 N N . ASP A 1 352 ? 2.527 -10.609 -13.117 1 98.44 352 ASP A N 1
ATOM 2811 C CA . ASP A 1 352 ? 1.657 -11.203 -12.109 1 98.44 352 ASP A CA 1
ATOM 2812 C C . ASP A 1 352 ? 1.421 -12.688 -12.398 1 98.44 352 ASP A C 1
ATOM 2814 O O . ASP A 1 352 ? 0.56 -13.039 -13.211 1 98.44 352 ASP A O 1
ATOM 2818 N N . THR A 1 353 ? 2.098 -13.555 -11.711 1 98.25 353 THR A N 1
ATOM 2819 C CA . THR A 1 353 ? 2.148 -14.969 -12.055 1 98.25 353 THR A CA 1
ATOM 2820 C C . THR A 1 353 ? 0.972 -15.719 -11.43 1 98.25 353 THR A C 1
ATOM 2822 O O . THR A 1 353 ? 0.807 -16.922 -11.656 1 98.25 353 THR A O 1
ATOM 2825 N N . HIS A 1 354 ? 0.127 -15.109 -10.625 1 98.25 354 HIS A N 1
ATOM 2826 C CA . HIS A 1 354 ? -1.019 -15.742 -9.984 1 98.25 354 HIS A CA 1
ATOM 2827 C C . HIS A 1 354 ? -2.152 -14.742 -9.773 1 98.25 354 HIS A C 1
ATOM 2829 O O . HIS A 1 354 ? -2.197 -14.055 -8.758 1 98.25 354 HIS A O 1
ATOM 2835 N N . ILE A 1 355 ? -3.098 -14.758 -10.656 1 98.12 355 ILE A N 1
ATOM 2836 C CA . ILE A 1 355 ? -4.191 -13.797 -10.625 1 98.12 355 ILE A CA 1
ATOM 2837 C C . ILE A 1 355 ? -5.434 -14.406 -11.273 1 98.12 355 ILE A C 1
ATOM 2839 O O . ILE A 1 355 ? -5.359 -14.984 -12.359 1 98.12 355 ILE A O 1
ATOM 2843 N N . HIS A 1 356 ? -6.531 -14.289 -10.586 1 97.62 356 HIS A N 1
ATOM 2844 C CA . HIS A 1 356 ? -7.801 -14.828 -11.055 1 97.62 356 HIS A CA 1
ATOM 2845 C C . HIS A 1 356 ? -8.469 -13.883 -12.047 1 97.62 356 HIS A C 1
ATOM 2847 O O . HIS A 1 356 ? -8.719 -12.711 -11.727 1 97.62 356 HIS A O 1
ATOM 2853 N N . ALA A 1 357 ? -8.812 -14.375 -13.211 1 98 357 ALA A N 1
ATOM 2854 C CA . ALA A 1 357 ? -9.359 -13.531 -14.273 1 98 357 ALA A CA 1
ATOM 2855 C C . ALA A 1 357 ? -10.656 -12.867 -13.828 1 98 357 ALA A C 1
ATOM 2857 O O . ALA A 1 357 ? -10.859 -11.672 -14.039 1 98 357 ALA A O 1
ATOM 2858 N N . ALA A 1 358 ? -11.523 -13.594 -13.203 1 96.69 358 ALA A N 1
ATOM 2859 C CA . ALA A 1 358 ? -12.836 -13.094 -12.82 1 96.69 358 ALA A CA 1
ATOM 2860 C C . ALA A 1 358 ? -12.734 -12.094 -11.68 1 96.69 358 ALA A C 1
ATOM 2862 O O . ALA A 1 358 ? -13.695 -11.383 -11.367 1 96.69 358 ALA A O 1
ATOM 2863 N N . SER A 1 359 ? -11.594 -11.977 -11.102 1 96.31 359 SER A N 1
ATOM 2864 C CA . SER A 1 359 ? -11.359 -11.039 -10.008 1 96.31 359 SER A CA 1
ATOM 2865 C C . SER A 1 359 ? -10.125 -10.18 -10.281 1 96.31 359 SER A C 1
ATOM 2867 O O . SER A 1 359 ? -9.422 -9.781 -9.352 1 96.31 359 SER A O 1
ATOM 2869 N N . SER A 1 360 ? -9.852 -9.906 -11.508 1 96.44 360 SER A N 1
ATOM 2870 C CA . SER A 1 360 ? -8.602 -9.258 -11.867 1 96.44 360 SER A CA 1
ATOM 2871 C C . SER A 1 360 ? -8.75 -7.738 -11.875 1 96.44 360 SER A C 1
ATOM 2873 O O . SER A 1 360 ? -7.754 -7.016 -11.93 1 96.44 360 SER A O 1
ATOM 2875 N N . MET A 1 361 ? -9.961 -7.219 -11.781 1 93.5 361 MET A N 1
ATOM 2876 C CA . MET A 1 361 ? -10.195 -5.781 -11.719 1 93.5 361 MET A CA 1
ATOM 2877 C C . MET A 1 361 ? -10.453 -5.332 -10.281 1 93.5 361 MET A C 1
ATOM 2879 O O . MET A 1 361 ? -10.773 -6.152 -9.422 1 93.5 361 MET A O 1
ATOM 2883 N N . ASN A 1 362 ? -10.219 -4.105 -9.977 1 88.5 362 ASN A N 1
ATOM 2884 C CA . ASN A 1 362 ? -10.586 -3.645 -8.648 1 88.5 362 ASN A CA 1
ATOM 2885 C C . ASN A 1 362 ? -12.07 -3.311 -8.562 1 88.5 362 ASN A C 1
ATOM 2887 O O . ASN A 1 362 ? -12.781 -3.359 -9.562 1 88.5 362 ASN A O 1
ATOM 2891 N N . GLN A 1 363 ? -12.578 -2.953 -7.492 1 91.56 363 GLN A N 1
ATOM 2892 C CA . GLN A 1 363 ? -14 -2.775 -7.227 1 91.56 363 GLN A CA 1
ATOM 2893 C C . GLN A 1 363 ? -14.555 -1.575 -7.988 1 91.56 363 GLN A C 1
ATOM 2895 O O . GLN A 1 363 ? -15.656 -1.638 -8.539 1 91.56 363 GLN A O 1
ATOM 2900 N N . LYS A 1 364 ? -13.812 -0.545 -7.977 1 90.69 364 LYS A N 1
ATOM 2901 C CA . LYS A 1 364 ? -14.242 0.658 -8.68 1 90.69 364 LYS A CA 1
ATOM 2902 C C . LYS A 1 364 ? -14.43 0.386 -10.172 1 90.69 364 LYS A C 1
ATOM 2904 O O . LYS A 1 364 ? -15.383 0.877 -10.781 1 90.69 364 LYS A O 1
ATOM 2909 N N . HIS A 1 365 ? -13.508 -0.387 -10.734 1 92.88 365 HIS A N 1
ATOM 2910 C CA . HIS A 1 365 ? -13.57 -0.736 -12.148 1 92.88 365 HIS A CA 1
ATOM 2911 C C . HIS A 1 365 ? -14.805 -1.576 -12.461 1 92.88 365 HIS A C 1
ATOM 2913 O O . HIS A 1 365 ? -15.531 -1.292 -13.414 1 92.88 365 HIS A O 1
ATOM 2919 N N . LEU A 1 366 ? -15.07 -2.604 -11.695 1 95.31 366 LEU A N 1
ATOM 2920 C CA . LEU A 1 366 ? -16.234 -3.453 -11.906 1 95.31 366 LEU A CA 1
ATOM 2921 C C . LEU A 1 366 ? -17.531 -2.65 -11.773 1 95.31 366 LEU A C 1
ATOM 2923 O O . LEU A 1 366 ? -18.438 -2.803 -12.578 1 95.31 366 LEU A O 1
ATOM 2927 N N . LEU A 1 367 ? -17.562 -1.79 -10.734 1 94.12 367 LEU A N 1
ATOM 2928 C CA . LEU A 1 367 ? -18.734 -0.959 -10.516 1 94.12 367 LEU A CA 1
ATOM 2929 C C . LEU A 1 367 ? -18.984 -0.047 -11.711 1 94.12 367 LEU A C 1
ATOM 2931 O O . LEU A 1 367 ? -20.125 0.066 -12.18 1 94.12 367 LEU A O 1
ATOM 2935 N N . ARG A 1 368 ? -17.953 0.614 -12.117 1 93.88 368 ARG A N 1
ATOM 2936 C CA . ARG A 1 368 ? -18.078 1.495 -13.273 1 93.88 368 ARG A CA 1
ATOM 2937 C C . ARG A 1 368 ? -18.562 0.727 -14.5 1 93.88 368 ARG A C 1
ATOM 2939 O O . ARG A 1 368 ? -19.375 1.234 -15.281 1 93.88 368 ARG A O 1
ATOM 2946 N N . PHE A 1 369 ? -18.078 -0.522 -14.703 1 96.69 369 PHE A N 1
ATOM 2947 C CA . PHE A 1 369 ? -18.469 -1.353 -15.836 1 96.69 369 PHE A CA 1
ATOM 2948 C C . PHE A 1 369 ? -19.953 -1.703 -15.758 1 96.69 369 PHE A C 1
ATOM 2950 O O . PHE A 1 369 ? -20.688 -1.552 -16.75 1 96.69 369 PHE A O 1
ATOM 2957 N N . ILE A 1 370 ? -20.391 -2.125 -14.633 1 95.56 370 ILE A N 1
ATOM 2958 C CA . ILE A 1 370 ? -21.781 -2.518 -14.438 1 95.56 370 ILE A CA 1
ATOM 2959 C C . ILE A 1 370 ? -22.688 -1.312 -14.656 1 95.56 370 ILE A C 1
ATOM 2961 O O . ILE A 1 370 ? -23.703 -1.414 -15.352 1 95.56 370 ILE A O 1
ATOM 2965 N N . LYS A 1 371 ? -22.328 -0.156 -14.094 1 93.94 371 LYS A N 1
ATOM 2966 C CA . LYS A 1 371 ? -23.109 1.057 -14.266 1 93.94 371 LYS A CA 1
ATOM 2967 C C . LYS A 1 371 ? -23.172 1.471 -15.734 1 93.94 371 LYS A C 1
ATOM 2969 O O . LYS A 1 371 ? -24.234 1.899 -16.219 1 93.94 371 LYS A O 1
ATOM 2974 N N . SER A 1 372 ? -22.094 1.354 -16.406 1 95.38 372 SER A N 1
ATOM 2975 C CA . SER A 1 372 ? -22.047 1.692 -17.828 1 95.38 372 SER A CA 1
ATOM 2976 C C . SER A 1 372 ? -22.969 0.787 -18.641 1 95.38 372 SER A C 1
ATOM 2978 O O . SER A 1 372 ? -23.688 1.257 -19.531 1 95.38 372 SER A O 1
ATOM 2980 N N . LYS A 1 373 ? -22.922 -0.513 -18.344 1 95.75 373 LYS A N 1
ATOM 2981 C CA . LYS A 1 373 ? -23.781 -1.453 -19.078 1 95.75 373 LYS A CA 1
ATOM 2982 C C . LYS A 1 373 ? -25.25 -1.192 -18.781 1 95.75 373 LYS A C 1
ATOM 2984 O O . LYS A 1 373 ? -26.094 -1.289 -19.672 1 95.75 373 LYS A O 1
ATOM 2989 N N . LEU A 1 374 ? -25.578 -0.871 -17.578 1 93.94 374 LEU A N 1
ATOM 2990 C CA . LEU A 1 374 ? -26.953 -0.576 -17.188 1 93.94 374 LEU A CA 1
ATOM 2991 C C . LEU A 1 374 ? -27.453 0.681 -17.891 1 93.94 374 LEU A C 1
ATOM 2993 O O . LEU A 1 374 ? -28.641 0.785 -18.203 1 93.94 374 LEU A O 1
ATOM 2997 N N . ARG A 1 375 ? -26.609 1.596 -18.125 1 92.69 375 ARG A N 1
ATOM 2998 C CA . ARG A 1 375 ? -26.969 2.854 -18.766 1 92.69 375 ARG A CA 1
ATOM 2999 C C . ARG A 1 375 ? -27.094 2.684 -20.266 1 92.69 375 ARG A C 1
ATOM 3001 O O . ARG A 1 375 ? -28.031 3.18 -20.891 1 92.69 375 ARG A O 1
ATOM 3008 N N . LYS A 1 376 ? -26.172 1.94 -20.859 1 94.75 376 LYS A N 1
ATOM 3009 C CA . LYS A 1 376 ? -26.062 1.892 -22.312 1 94.75 376 LYS A CA 1
ATOM 3010 C C . LYS A 1 376 ? -26.812 0.691 -22.875 1 94.75 376 LYS A C 1
ATOM 3012 O O . LYS A 1 376 ? -27.281 0.72 -24.031 1 94.75 376 LYS A O 1
ATOM 3017 N N . HIS A 1 377 ? -26.906 -0.416 -22.078 1 95.88 377 HIS A N 1
ATOM 3018 C CA . HIS A 1 377 ? -27.484 -1.651 -22.594 1 95.88 377 HIS A CA 1
ATOM 3019 C C . HIS A 1 377 ? -28.562 -2.188 -21.672 1 95.88 377 HIS A C 1
ATOM 3021 O O . HIS A 1 377 ? -28.609 -3.389 -21.391 1 95.88 377 HIS A O 1
ATOM 3027 N N . ALA A 1 378 ? -29.375 -1.374 -21.188 1 93.88 378 ALA A N 1
ATOM 3028 C CA . ALA A 1 378 ? -30.406 -1.726 -20.219 1 93.88 378 ALA A CA 1
ATOM 3029 C C . ALA A 1 378 ? -31.422 -2.701 -20.812 1 93.88 378 ALA A C 1
ATOM 3031 O O . ALA A 1 378 ? -31.922 -3.576 -20.109 1 93.88 378 ALA A O 1
ATOM 3032 N N . ASP A 1 379 ? -31.625 -2.635 -22.109 1 94.88 379 ASP A N 1
ATOM 3033 C CA . ASP A 1 379 ? -32.719 -3.396 -22.734 1 94.88 379 ASP A CA 1
ATOM 3034 C C . ASP A 1 379 ? -32.188 -4.695 -23.344 1 94.88 379 ASP A C 1
ATOM 3036 O O . ASP A 1 379 ? -32.938 -5.469 -23.938 1 94.88 379 ASP A O 1
ATOM 3040 N N . GLU A 1 380 ? -31 -4.988 -23.156 1 96.12 380 GLU A N 1
ATOM 3041 C CA . GLU A 1 380 ? -30.422 -6.227 -23.672 1 96.12 380 GLU A CA 1
ATOM 3042 C C . GLU A 1 380 ? -30.844 -7.43 -22.828 1 96.12 380 GLU A C 1
ATOM 3044 O O . GLU A 1 380 ? -30.812 -7.375 -21.594 1 96.12 380 GLU A O 1
ATOM 3049 N N . VAL A 1 381 ? -31.281 -8.484 -23.5 1 96.25 381 VAL A N 1
ATOM 3050 C CA . VAL A 1 381 ? -31.641 -9.711 -22.797 1 96.25 381 VAL A CA 1
ATOM 3051 C C . VAL A 1 381 ? -30.375 -10.422 -22.312 1 96.25 381 VAL A C 1
ATOM 3053 O O . VAL A 1 381 ? -29.484 -10.727 -23.109 1 96.25 381 VAL A O 1
ATOM 3056 N N . VAL A 1 382 ? -30.297 -10.711 -21 1 96.12 382 VAL A N 1
ATOM 3057 C CA . VAL A 1 382 ? -29.031 -11.18 -20.469 1 96.12 382 VAL A CA 1
ATOM 3058 C C . VAL A 1 382 ? -29.219 -12.562 -19.844 1 96.12 382 VAL A C 1
ATOM 3060 O O . VAL A 1 382 ? -28.25 -13.297 -19.641 1 96.12 382 VAL A O 1
ATOM 3063 N N . ILE A 1 383 ? -30.422 -12.938 -19.484 1 94.38 383 ILE A N 1
ATOM 3064 C CA . ILE A 1 383 ? -30.641 -14.242 -18.875 1 94.38 383 ILE A CA 1
ATOM 3065 C C . ILE A 1 383 ? -31.969 -14.812 -19.344 1 94.38 383 ILE A C 1
ATOM 3067 O O . ILE A 1 383 ? -32.875 -14.07 -19.766 1 94.38 383 ILE A O 1
ATOM 3071 N N . LYS A 1 384 ? -32 -16.094 -19.406 1 90.75 384 LYS A N 1
ATOM 3072 C CA . LYS A 1 384 ? -33.219 -16.828 -19.719 1 90.75 384 LYS A CA 1
ATOM 3073 C C . LYS A 1 384 ? -33.469 -17.938 -18.688 1 90.75 384 LYS A C 1
ATOM 3075 O O . LYS A 1 384 ? -32.656 -18.859 -18.562 1 90.75 384 LYS A O 1
ATOM 3080 N N . ASN A 1 385 ? -34.406 -17.719 -17.812 1 82 385 ASN A N 1
ATOM 3081 C CA . ASN A 1 385 ? -34.812 -18.719 -16.812 1 82 385 ASN A CA 1
ATOM 3082 C C . ASN A 1 385 ? -36.188 -19.297 -17.109 1 82 385 ASN A C 1
ATOM 3084 O O . ASN A 1 385 ? -37.156 -18.578 -17.125 1 82 385 ASN A O 1
ATOM 3088 N N . GLY A 1 386 ? -36.344 -20.641 -17.219 1 79.62 386 GLY A N 1
ATOM 3089 C CA . GLY A 1 386 ? -37.594 -21.312 -17.438 1 79.62 386 GLY A CA 1
ATOM 3090 C C . GLY A 1 386 ? -38.375 -20.734 -18.594 1 79.62 386 GLY A C 1
ATOM 3091 O O . GLY A 1 386 ? -39.594 -20.562 -18.516 1 79.62 386 GLY A O 1
ATOM 3092 N N . GLY A 1 387 ? -37.656 -20.234 -19.531 1 80.62 387 GLY A N 1
ATOM 3093 C CA . GLY A 1 387 ? -38.312 -19.734 -20.719 1 80.62 387 GLY A CA 1
ATOM 3094 C C . GLY A 1 387 ? -38.531 -18.234 -20.703 1 80.62 387 GLY A C 1
ATOM 3095 O O . GLY A 1 387 ? -38.844 -17.625 -21.734 1 80.62 387 GLY A O 1
ATOM 3096 N N . LYS A 1 388 ? -38.375 -17.672 -19.578 1 89.12 388 LYS A N 1
ATOM 3097 C CA . LYS A 1 388 ? -38.625 -16.234 -19.5 1 89.12 388 LYS A CA 1
ATOM 3098 C C . LYS A 1 388 ? -37.312 -15.469 -19.672 1 89.12 388 LYS A C 1
ATOM 3100 O O . LYS A 1 388 ? -36.344 -15.703 -18.938 1 89.12 388 LYS A O 1
ATOM 3105 N N . GLU A 1 389 ? -37.312 -14.625 -20.672 1 93.06 389 GLU A N 1
ATOM 3106 C CA . GLU A 1 389 ? -36.188 -13.75 -20.938 1 93.06 389 GLU A CA 1
ATOM 3107 C C . GLU A 1 389 ? -36.25 -12.492 -20.078 1 93.06 389 GLU A C 1
ATOM 3109 O O . GLU A 1 389 ? -37.312 -11.945 -19.844 1 93.06 389 GLU A O 1
ATOM 3114 N N . GLN A 1 390 ? -35.125 -12.156 -19.562 1 95.19 390 GLN A N 1
ATOM 3115 C CA . GLN A 1 390 ? -35.062 -10.938 -18.75 1 95.19 390 GLN A CA 1
ATOM 3116 C C . GLN A 1 390 ? -33.969 -10.008 -19.281 1 95.19 390 GLN A C 1
ATOM 3118 O O . GLN A 1 390 ? -32.875 -10.453 -19.656 1 95.19 390 GLN A O 1
ATOM 3123 N N . THR A 1 391 ? -34.344 -8.773 -19.391 1 96.31 391 THR A N 1
ATOM 3124 C CA . THR A 1 391 ? -33.375 -7.75 -19.766 1 96.31 391 THR A CA 1
ATOM 3125 C C . THR A 1 391 ? -32.5 -7.359 -18.578 1 96.31 391 THR A C 1
ATOM 3127 O O . THR A 1 391 ? -32.812 -7.707 -17.438 1 96.31 391 THR A O 1
ATOM 3130 N N . LEU A 1 392 ? -31.375 -6.688 -18.875 1 96.12 392 LEU A N 1
ATOM 3131 C CA . LEU A 1 392 ? -30.5 -6.234 -17.797 1 96.12 392 LEU A CA 1
ATOM 3132 C C . LEU A 1 392 ? -31.25 -5.336 -16.812 1 96.12 392 LEU A C 1
ATOM 3134 O O . LEU A 1 392 ? -31.094 -5.461 -15.602 1 96.12 392 LEU A O 1
ATOM 3138 N N . LYS A 1 393 ? -32.031 -4.449 -17.281 1 94.88 393 LYS A N 1
ATOM 3139 C CA . LYS A 1 393 ? -32.844 -3.559 -16.469 1 94.88 393 LYS A CA 1
ATOM 3140 C C . LYS A 1 393 ? -33.812 -4.348 -15.57 1 94.88 393 LYS A C 1
ATOM 3142 O O . LYS A 1 393 ? -33.938 -4.043 -14.383 1 94.88 393 LYS A O 1
ATOM 3147 N N . GLU A 1 394 ? -34.438 -5.332 -16.125 1 94.06 394 GLU A N 1
ATOM 3148 C CA . GLU A 1 394 ? -35.406 -6.145 -15.375 1 94.06 394 GLU A CA 1
ATOM 3149 C C . GLU A 1 394 ? -34.688 -6.914 -14.258 1 94.06 394 GLU A C 1
ATOM 3151 O O . GLU A 1 394 ? -35.25 -7.09 -13.172 1 94.06 394 GLU A O 1
ATOM 3156 N N . VAL A 1 395 ? -33.562 -7.383 -14.562 1 94.5 395 VAL A N 1
ATOM 3157 C CA . VAL A 1 395 ? -32.781 -8.109 -13.555 1 94.5 395 VAL A CA 1
ATOM 3158 C C . VAL A 1 395 ? -32.531 -7.199 -12.352 1 94.5 395 VAL A C 1
ATOM 3160 O O . VAL A 1 395 ? -32.75 -7.602 -11.203 1 94.5 395 VAL A O 1
ATOM 3163 N N . PHE A 1 396 ? -32.125 -5.945 -12.578 1 93.62 396 PHE A N 1
ATOM 3164 C CA . PHE A 1 396 ? -31.797 -5.02 -11.5 1 93.62 396 PHE A CA 1
ATOM 3165 C C . PHE A 1 396 ? -33.062 -4.535 -10.805 1 93.62 396 PHE A C 1
ATOM 3167 O O . PHE A 1 396 ? -33.062 -4.301 -9.594 1 93.62 396 PHE A O 1
ATOM 3174 N N . GLU A 1 397 ? -34.125 -4.41 -11.508 1 91.75 397 GLU A N 1
ATOM 3175 C CA . GLU A 1 397 ? -35.406 -4.059 -10.898 1 91.75 397 GLU A CA 1
ATOM 3176 C C . GLU A 1 397 ? -35.875 -5.16 -9.961 1 91.75 397 GLU A C 1
ATOM 3178 O O . GLU A 1 397 ? -36.406 -4.875 -8.883 1 91.75 397 GLU A O 1
ATOM 3183 N N . ASN A 1 398 ? -35.719 -6.355 -10.43 1 90.81 398 ASN A N 1
ATOM 3184 C CA . ASN A 1 398 ? -36.062 -7.492 -9.594 1 90.81 398 ASN A CA 1
ATOM 3185 C C . ASN A 1 398 ? -35.281 -7.52 -8.297 1 90.81 398 ASN A C 1
ATOM 3187 O O . ASN A 1 398 ? -35.75 -8.016 -7.277 1 90.81 398 ASN A O 1
ATOM 3191 N N . LEU A 1 399 ? -34.125 -6.973 -8.383 1 89.94 399 LEU A N 1
ATOM 3192 C CA . LEU A 1 399 ? -33.281 -6.918 -7.207 1 89.94 399 LEU A CA 1
ATOM 3193 C C . LEU A 1 399 ? -33.5 -5.629 -6.422 1 89.94 399 LEU A C 1
ATOM 3195 O O . LEU A 1 399 ? -32.844 -5.395 -5.398 1 89.94 399 LEU A O 1
ATOM 3199 N N . ASN A 1 400 ? -34.375 -4.754 -6.848 1 88.12 400 ASN A N 1
ATOM 3200 C CA . ASN A 1 400 ? -34.688 -3.461 -6.254 1 88.12 400 ASN A CA 1
ATOM 3201 C C . ASN A 1 400 ? -33.469 -2.553 -6.188 1 88.12 400 ASN A C 1
ATOM 3203 O O . ASN A 1 400 ? -33.219 -1.931 -5.152 1 88.12 400 ASN A O 1
ATOM 3207 N N . LEU A 1 401 ? -32.75 -2.633 -7.277 1 86.25 401 LEU A N 1
ATOM 3208 C CA . LEU A 1 401 ? -31.531 -1.829 -7.359 1 86.25 401 LEU A CA 1
ATOM 3209 C C . LEU A 1 401 ? -31.562 -0.936 -8.594 1 86.25 401 LEU A C 1
ATOM 3211 O O . LEU A 1 401 ? -32.031 -1.35 -9.656 1 86.25 401 LEU A O 1
ATOM 3215 N N . THR A 1 402 ? -31.172 0.293 -8.398 1 81.94 402 THR A N 1
ATOM 3216 C CA . THR A 1 402 ? -30.953 1.199 -9.516 1 81.94 402 THR A CA 1
ATOM 3217 C C . THR A 1 402 ? -29.469 1.524 -9.68 1 81.94 402 THR A C 1
ATOM 3219 O O . THR A 1 402 ? -28.688 1.29 -8.758 1 81.94 402 THR A O 1
ATOM 3222 N N . ALA A 1 403 ? -29.172 2.025 -10.836 1 82.44 403 ALA A N 1
ATOM 3223 C CA . ALA A 1 403 ? -27.781 2.396 -11.109 1 82.44 403 ALA A CA 1
ATOM 3224 C C . ALA A 1 403 ? -27.281 3.418 -10.094 1 82.44 403 ALA A C 1
ATOM 3226 O O . ALA A 1 403 ? -26.109 3.385 -9.703 1 82.44 403 ALA A O 1
ATOM 3227 N N . TYR A 1 404 ? -28.094 4.246 -9.688 1 83 404 TYR A N 1
ATOM 3228 C CA . TYR A 1 404 ? -27.719 5.309 -8.766 1 83 404 TYR A CA 1
ATOM 3229 C C . TYR A 1 404 ? -27.438 4.75 -7.375 1 83 404 TYR A C 1
ATOM 3231 O O . TYR A 1 404 ? -26.594 5.281 -6.645 1 83 404 TYR A O 1
ATOM 3239 N N . GLU A 1 405 ? -28.016 3.723 -7.051 1 82.25 405 GLU A N 1
ATOM 3240 C CA . GLU A 1 405 ? -27.891 3.156 -5.711 1 82.25 405 GLU A CA 1
ATOM 3241 C C . GLU A 1 405 ? -26.625 2.314 -5.586 1 82.25 405 GLU A C 1
ATOM 3243 O O . GLU A 1 405 ? -26.188 1.994 -4.477 1 82.25 405 GLU A O 1
ATOM 3248 N N . LEU A 1 406 ? -26.062 2.082 -6.734 1 87.81 406 LEU A N 1
ATOM 3249 C CA . LEU A 1 406 ? -24.906 1.196 -6.719 1 87.81 406 LEU A CA 1
ATOM 3250 C C . LEU A 1 406 ? -23.656 1.941 -6.254 1 87.81 406 LEU A C 1
ATOM 3252 O O . LEU A 1 406 ? -23.406 3.066 -6.688 1 87.81 406 LEU A O 1
ATOM 3256 N N . ASN A 1 407 ? -22.984 1.396 -5.285 1 89.75 407 ASN A N 1
ATOM 3257 C CA . ASN A 1 407 ? -21.688 1.859 -4.809 1 89.75 407 ASN A CA 1
ATOM 3258 C C . ASN A 1 407 ? -20.781 0.691 -4.414 1 89.75 407 ASN A C 1
ATOM 3260 O O . ASN A 1 407 ? -21.172 -0.47 -4.539 1 89.75 407 ASN A O 1
ATOM 3264 N N . VAL A 1 408 ? -19.609 0.925 -4.055 1 90.06 408 VAL A N 1
ATOM 3265 C CA . VAL A 1 408 ? -18.625 -0.123 -3.773 1 90.06 408 VAL A CA 1
ATOM 3266 C C . VAL A 1 408 ? -19.062 -0.922 -2.547 1 90.06 408 VAL A C 1
ATOM 3268 O O . VAL A 1 408 ? -18.859 -2.137 -2.482 1 90.06 408 VAL A O 1
ATOM 3271 N N . ASP A 1 409 ? -19.656 -0.272 -1.593 1 88.75 409 ASP A N 1
ATOM 3272 C CA . ASP A 1 409 ? -20.109 -0.958 -0.388 1 88.75 409 ASP A CA 1
ATOM 3273 C C . ASP A 1 409 ? -21.281 -1.903 -0.698 1 88.75 409 ASP A C 1
ATOM 3275 O O . ASP A 1 409 ? -21.359 -3.002 -0.142 1 88.75 409 ASP A O 1
ATOM 3279 N N . SER A 1 410 ? -22.141 -1.429 -1.538 1 88.06 410 SER A N 1
ATOM 3280 C CA . SER A 1 410 ? -23.266 -2.271 -1.914 1 88.06 410 SER A CA 1
ATOM 3281 C C . SER A 1 410 ? -22.812 -3.443 -2.781 1 88.06 410 SER A C 1
ATOM 3283 O O . SER A 1 410 ? -23.422 -4.516 -2.746 1 88.06 410 SER A O 1
ATOM 3285 N N . LEU A 1 411 ? -21.797 -3.178 -3.623 1 90 411 LEU A N 1
ATOM 3286 C CA . LEU A 1 411 ? -21.219 -4.27 -4.406 1 90 411 LEU A CA 1
ATOM 3287 C C . LEU A 1 411 ? -20.75 -5.398 -3.498 1 90 411 LEU A C 1
ATOM 3289 O O . LEU A 1 411 ? -20.859 -6.574 -3.85 1 90 411 LEU A O 1
ATOM 3293 N N . ASP A 1 412 ? -20.172 -5.09 -2.316 1 88.12 412 ASP A N 1
ATOM 3294 C CA . ASP A 1 412 ? -19.844 -5.973 -1.202 1 88.12 412 ASP A CA 1
ATOM 3295 C C . ASP A 1 412 ? -18.906 -7.098 -1.648 1 88.12 412 ASP A C 1
ATOM 3297 O O . ASP A 1 412 ? -19.141 -8.266 -1.334 1 88.12 412 ASP A O 1
ATOM 3301 N N . VAL A 1 413 ? -17.906 -6.754 -2.396 1 90.75 413 VAL A N 1
ATOM 3302 C CA . VAL A 1 413 ? -17 -7.773 -2.908 1 90.75 413 VAL A CA 1
ATOM 3303 C C . VAL A 1 413 ? -15.672 -7.703 -2.162 1 90.75 413 VAL A C 1
ATOM 3305 O O . VAL A 1 413 ? -14.859 -8.633 -2.238 1 90.75 413 VAL A O 1
ATOM 3308 N N . HIS A 1 414 ? -15.43 -6.656 -1.404 1 88.62 414 HIS A N 1
ATOM 3309 C CA . HIS A 1 414 ? -14.164 -6.52 -0.695 1 88.62 414 HIS A CA 1
ATOM 3310 C C . HIS A 1 414 ? -14.094 -7.469 0.496 1 88.62 414 HIS A C 1
ATOM 3312 O O . HIS A 1 414 ? -15.078 -7.645 1.216 1 88.62 414 HIS A O 1
ATOM 3318 N N . ALA A 1 415 ? -12.898 -8.062 0.593 1 87.94 415 ALA A N 1
ATOM 3319 C CA . ALA A 1 415 ? -12.648 -8.875 1.781 1 87.94 415 ALA A CA 1
ATOM 3320 C C . ALA A 1 415 ? -12.445 -7.996 3.014 1 87.94 415 ALA A C 1
ATOM 3322 O O . ALA A 1 415 ? -11.773 -6.961 2.941 1 87.94 415 ALA A O 1
ATOM 3323 N N . ASP A 1 416 ? -13.164 -8.312 4.086 1 79.69 416 ASP A N 1
ATOM 3324 C CA . ASP A 1 416 ? -13.055 -7.527 5.312 1 79.69 416 ASP A CA 1
ATOM 3325 C C . ASP A 1 416 ? -12.617 -8.398 6.488 1 79.69 416 ASP A C 1
ATOM 3327 O O . ASP A 1 416 ? -12.148 -9.523 6.293 1 79.69 416 ASP A O 1
ATOM 3331 N N . ARG A 1 417 ? -12.672 -7.859 7.613 1 77.75 417 ARG A N 1
ATOM 3332 C CA . ARG A 1 417 ? -12.195 -8.523 8.82 1 77.75 417 ARG A CA 1
ATOM 3333 C C . ARG A 1 417 ? -12.969 -9.812 9.078 1 77.75 417 ARG A C 1
ATOM 3335 O O . ARG A 1 417 ? -12.461 -10.727 9.734 1 77.75 417 ARG A O 1
ATOM 3342 N N . ASN A 1 418 ? -14.102 -9.891 8.445 1 76.56 418 ASN A N 1
ATOM 3343 C CA . ASN A 1 418 ? -14.961 -11.039 8.703 1 76.56 418 ASN A CA 1
ATOM 3344 C C . ASN A 1 418 ? -14.594 -12.227 7.816 1 76.56 418 ASN A C 1
ATOM 3346 O O . ASN A 1 418 ? -15.133 -13.32 7.984 1 76.56 418 ASN A O 1
ATOM 3350 N N . THR A 1 419 ? -13.68 -12.055 6.945 1 82.75 419 THR A N 1
ATOM 3351 C CA . THR A 1 419 ? -13.32 -13.125 6.023 1 82.75 419 THR A CA 1
ATOM 3352 C C . THR A 1 419 ? -12.117 -13.906 6.547 1 82.75 419 THR A C 1
ATOM 3354 O O . THR A 1 419 ? -11.805 -14.984 6.039 1 82.75 419 THR A O 1
ATOM 3357 N N . PHE A 1 420 ? -11.547 -13.438 7.578 1 77.75 420 PHE A N 1
ATOM 3358 C CA . PHE A 1 420 ? -10.344 -14.07 8.094 1 77.75 420 PHE A CA 1
ATOM 3359 C C . PHE A 1 420 ? -10.648 -15.469 8.625 1 77.75 420 PHE A C 1
ATOM 3361 O O . PHE A 1 420 ? -11.438 -15.625 9.555 1 77.75 420 PHE A O 1
ATOM 3368 N N . HIS A 1 421 ? -10.07 -16.469 7.988 1 71.25 421 HIS A N 1
ATOM 3369 C CA . HIS A 1 421 ? -10.227 -17.891 8.289 1 71.25 421 HIS A CA 1
ATOM 3370 C C . HIS A 1 421 ? -11.641 -18.375 7.996 1 71.25 421 HIS A C 1
ATOM 3372 O O . HIS A 1 421 ? -12.109 -19.344 8.594 1 71.25 421 HIS A O 1
ATOM 3378 N N . ARG A 1 422 ? -12.375 -17.578 7.219 1 76.12 422 ARG A N 1
ATOM 3379 C CA . ARG A 1 422 ? -13.727 -17.938 6.812 1 76.12 422 ARG A CA 1
ATOM 3380 C C . ARG A 1 422 ? -13.852 -17.953 5.293 1 76.12 422 ARG A C 1
ATOM 3382 O O . ARG A 1 422 ? -14.461 -17.062 4.703 1 76.12 422 ARG A O 1
ATOM 3389 N N . PHE A 1 423 ? -13.445 -19.016 4.844 1 78.75 423 PHE A N 1
ATOM 3390 C CA . PHE A 1 423 ? -13.414 -19.172 3.396 1 78.75 423 PHE A CA 1
ATOM 3391 C C . PHE A 1 423 ? -14.828 -19.172 2.82 1 78.75 423 PHE A C 1
ATOM 3393 O O . PHE A 1 423 ? -15.039 -18.75 1.685 1 78.75 423 PHE A O 1
ATOM 3400 N N . ASP A 1 424 ? -15.797 -19.641 3.6 1 78.38 424 ASP A N 1
ATOM 3401 C CA . ASP A 1 424 ? -17.188 -19.641 3.16 1 78.38 424 ASP A CA 1
ATOM 3402 C C . ASP A 1 424 ? -17.688 -18.219 2.906 1 78.38 424 ASP A C 1
ATOM 3404 O O . ASP A 1 424 ? -18.328 -17.953 1.891 1 78.38 424 ASP A O 1
ATOM 3408 N N . LYS A 1 425 ? -17.297 -17.391 3.873 1 82.44 425 LYS A N 1
ATOM 3409 C CA . LYS A 1 425 ? -17.672 -15.984 3.719 1 82.44 425 LYS A CA 1
ATOM 3410 C C . LYS A 1 425 ? -16.906 -15.328 2.576 1 82.44 425 LYS A C 1
ATOM 3412 O O . LYS A 1 425 ? -17.438 -14.461 1.881 1 82.44 425 LYS A O 1
ATOM 3417 N N . PHE A 1 426 ? -15.742 -15.797 2.461 1 87.19 426 PHE A N 1
ATOM 3418 C CA . PHE A 1 426 ? -14.93 -15.25 1.383 1 87.19 426 PHE A CA 1
ATOM 3419 C C . PHE A 1 426 ? -15.508 -15.617 0.023 1 87.19 426 PHE A C 1
ATOM 3421 O O . PHE A 1 426 ? -15.555 -14.781 -0.886 1 87.19 426 PHE A O 1
ATOM 3428 N N . ASN A 1 427 ? -15.93 -16.828 -0.157 1 83 427 ASN A N 1
ATOM 3429 C CA . ASN A 1 427 ? -16.469 -17.281 -1.434 1 83 427 ASN A CA 1
ATOM 3430 C C . ASN A 1 427 ? -17.703 -16.469 -1.846 1 83 427 ASN A C 1
ATOM 3432 O O . ASN A 1 427 ? -17.953 -16.297 -3.037 1 83 427 ASN A O 1
ATOM 3436 N N . HIS A 1 428 ? -18.344 -15.938 -0.896 1 86.25 428 HIS A N 1
ATOM 3437 C CA . HIS A 1 428 ? -19.531 -15.133 -1.175 1 86.25 428 HIS A CA 1
ATOM 3438 C C . HIS A 1 428 ? -19.156 -13.789 -1.783 1 86.25 428 HIS A C 1
ATOM 3440 O O . HIS A 1 428 ? -19.969 -13.156 -2.451 1 86.25 428 HIS A O 1
ATOM 3446 N N . LYS A 1 429 ? -17.984 -13.438 -1.568 1 89.62 429 LYS A N 1
ATOM 3447 C CA . LYS A 1 429 ? -17.531 -12.125 -2.023 1 89.62 429 LYS A CA 1
ATOM 3448 C C . LYS A 1 429 ? -17.344 -12.102 -3.539 1 89.62 429 LYS A C 1
ATOM 3450 O O . LYS A 1 429 ? -17.25 -11.031 -4.145 1 89.62 429 LYS A O 1
ATOM 3455 N N . TYR A 1 430 ? -17.422 -13.312 -4.137 1 90 430 TYR A N 1
ATOM 3456 C CA . TYR A 1 430 ? -17.312 -13.367 -5.59 1 90 430 TYR A CA 1
ATOM 3457 C C . TYR A 1 430 ? -18.641 -12.969 -6.25 1 90 430 TYR A C 1
ATOM 3459 O O . TYR A 1 430 ? -18.688 -12.742 -7.461 1 90 430 TYR A O 1
ATOM 3467 N N . ASN A 1 431 ? -19.672 -12.766 -5.445 1 91.5 431 ASN A N 1
ATOM 3468 C CA . ASN A 1 431 ? -21 -12.398 -5.949 1 91.5 431 ASN A CA 1
ATOM 3469 C C . ASN A 1 431 ? -21.281 -10.914 -5.746 1 91.5 431 ASN A C 1
ATOM 3471 O O . ASN A 1 431 ? -21.656 -10.492 -4.652 1 91.5 431 ASN A O 1
ATOM 3475 N N . PRO A 1 432 ? -21.219 -10.203 -6.863 1 91.62 432 PRO A N 1
ATOM 3476 C CA . PRO A 1 432 ? -21.547 -8.789 -6.68 1 91.62 432 PRO A CA 1
ATOM 3477 C C . PRO A 1 432 ? -22.906 -8.578 -6.023 1 91.62 432 PRO A C 1
ATOM 3479 O O . PRO A 1 432 ? -23.891 -9.188 -6.438 1 91.62 432 PRO A O 1
ATOM 3482 N N . MET A 1 433 ? -22.984 -7.797 -4.98 1 88.44 433 MET A N 1
ATOM 3483 C CA . MET A 1 433 ? -24.172 -7.508 -4.195 1 88.44 433 MET A CA 1
ATOM 3484 C C . MET A 1 433 ? -24.719 -8.773 -3.545 1 88.44 433 MET A C 1
ATOM 3486 O O . MET A 1 433 ? -25.906 -8.852 -3.223 1 88.44 433 MET A O 1
ATOM 3490 N N . GLY A 1 434 ? -23.891 -9.781 -3.521 1 87.06 434 GLY A N 1
ATOM 3491 C CA . GLY A 1 434 ? -24.281 -11.047 -2.945 1 87.06 434 GLY A CA 1
ATOM 3492 C C . GLY A 1 434 ? -25.219 -11.844 -3.842 1 87.06 434 GLY A C 1
ATOM 3493 O O . GLY A 1 434 ? -25.859 -12.797 -3.393 1 87.06 434 GLY A O 1
ATOM 3494 N N . GLN A 1 435 ? -25.297 -11.414 -5.027 1 89.12 435 GLN A N 1
ATOM 3495 C CA . GLN A 1 435 ? -26.234 -12.039 -5.953 1 89.12 435 GLN A CA 1
ATOM 3496 C C . GLN A 1 435 ? -25.516 -12.914 -6.973 1 89.12 435 GLN A C 1
ATOM 3498 O O . GLN A 1 435 ? -24.766 -12.406 -7.809 1 89.12 435 GLN A O 1
ATOM 3503 N N . SER A 1 436 ? -25.844 -14.164 -7.055 1 90.94 436 SER A N 1
ATOM 3504 C CA . SER A 1 436 ? -25.188 -15.109 -7.961 1 90.94 436 SER A CA 1
ATOM 3505 C C . SER A 1 436 ? -25.531 -14.805 -9.414 1 90.94 436 SER A C 1
ATOM 3507 O O . SER A 1 436 ? -24.734 -15.062 -10.312 1 90.94 436 SER A O 1
ATOM 3509 N N . VAL A 1 437 ? -26.703 -14.211 -9.594 1 92.62 437 VAL A N 1
ATOM 3510 C CA . VAL A 1 437 ? -27.172 -13.922 -10.945 1 92.62 437 VAL A CA 1
ATOM 3511 C C . VAL A 1 437 ? -26.25 -12.883 -11.594 1 92.62 437 VAL A C 1
ATOM 3513 O O . VAL A 1 437 ? -25.969 -12.961 -12.789 1 92.62 437 VAL A O 1
ATOM 3516 N N . LEU A 1 438 ? -25.875 -11.945 -10.812 1 93.88 438 LEU A N 1
ATOM 3517 C CA . LEU A 1 438 ? -25 -10.906 -11.352 1 93.88 438 LEU A CA 1
ATOM 3518 C C . LEU A 1 438 ? -23.625 -11.484 -11.695 1 93.88 438 LEU A C 1
ATOM 3520 O O . LEU A 1 438 ? -23 -11.062 -12.672 1 93.88 438 LEU A O 1
ATOM 3524 N N . ARG A 1 439 ? -23.125 -12.43 -10.906 1 94.69 439 ARG A N 1
ATOM 3525 C CA . ARG A 1 439 ? -21.875 -13.133 -11.234 1 94.69 439 ARG A CA 1
ATOM 3526 C C . ARG A 1 439 ? -22.016 -13.883 -12.555 1 94.69 439 ARG A C 1
ATOM 3528 O O . ARG A 1 439 ? -21.109 -13.844 -13.391 1 94.69 439 ARG A O 1
ATOM 3535 N N . GLU A 1 440 ? -23.109 -14.531 -12.719 1 94.62 440 GLU A N 1
ATOM 3536 C CA . GLU A 1 440 ? -23.375 -15.289 -13.938 1 94.62 440 GLU A CA 1
ATOM 3537 C C . GLU A 1 440 ? -23.375 -14.391 -15.164 1 94.62 440 GLU A C 1
ATOM 3539 O O . GLU A 1 440 ? -22.781 -14.727 -16.203 1 94.62 440 GLU A O 1
ATOM 3544 N N . ILE A 1 441 ? -23.922 -13.242 -15.031 1 95.88 441 ILE A N 1
ATOM 3545 C CA . ILE A 1 441 ? -24.094 -12.336 -16.156 1 95.88 441 ILE A CA 1
ATOM 3546 C C . ILE A 1 441 ? -22.766 -11.664 -16.5 1 95.88 441 ILE A C 1
ATOM 3548 O O . ILE A 1 441 ? -22.391 -11.57 -17.672 1 95.88 441 ILE A O 1
ATOM 3552 N N . PHE A 1 442 ? -22.016 -11.258 -15.5 1 96.81 442 PHE A N 1
ATOM 3553 C CA . PHE A 1 442 ? -20.906 -10.344 -15.75 1 96.81 442 PHE A CA 1
ATOM 3554 C C . PHE A 1 442 ? -19.562 -11.078 -15.695 1 96.81 442 PHE A C 1
ATOM 3556 O O . PHE A 1 442 ? -18.578 -10.617 -16.25 1 96.81 442 PHE A O 1
ATOM 3563 N N . LEU A 1 443 ? -19.5 -12.305 -15.039 1 96.62 443 LEU A N 1
ATOM 3564 C CA . LEU A 1 443 ? -18.172 -12.812 -14.695 1 96.62 443 LEU A CA 1
ATOM 3565 C C . LEU A 1 443 ? -18.016 -14.25 -15.172 1 96.62 443 LEU A C 1
ATOM 3567 O O . LEU A 1 443 ? -17.062 -14.93 -14.773 1 96.62 443 LEU A O 1
ATOM 3571 N N . LYS A 1 444 ? -18.844 -14.727 -16 1 96.31 444 LYS A N 1
ATOM 3572 C CA . LYS A 1 444 ? -18.719 -16.094 -16.5 1 96.31 444 LYS A CA 1
ATOM 3573 C C . LYS A 1 444 ? -18.516 -16.109 -18.016 1 96.31 444 LYS A C 1
ATOM 3575 O O . LYS A 1 444 ? -19.031 -15.25 -18.734 1 96.31 444 LYS A O 1
ATOM 3580 N N . THR A 1 445 ? -17.781 -17.062 -18.453 1 96.56 445 THR A N 1
ATOM 3581 C CA . THR A 1 445 ? -17.484 -17.219 -19.875 1 96.56 445 THR A CA 1
ATOM 3582 C C . THR A 1 445 ? -18.625 -17.922 -20.594 1 96.56 445 THR A C 1
ATOM 3584 O O . THR A 1 445 ? -18.781 -17.781 -21.812 1 96.56 445 THR A O 1
ATOM 3587 N N . ASP A 1 446 ? -19.344 -18.734 -19.859 1 95.19 446 ASP A N 1
ATOM 3588 C CA . ASP A 1 446 ? -20.438 -19.516 -20.422 1 95.19 446 ASP A CA 1
ATOM 3589 C C . ASP A 1 446 ? -21.766 -19.109 -19.781 1 95.19 446 ASP A C 1
ATOM 3591 O O . ASP A 1 446 ? -22.094 -19.562 -18.672 1 95.19 446 ASP A O 1
ATOM 3595 N N . ASN A 1 447 ? -22.5 -18.281 -20.375 1 94.75 447 ASN A N 1
ATOM 3596 C CA . ASN A 1 447 ? -23.812 -17.812 -19.953 1 94.75 447 ASN A CA 1
ATOM 3597 C C . ASN A 1 447 ? -24.703 -17.5 -21.156 1 94.75 447 ASN A C 1
ATOM 3599 O O . ASN A 1 447 ? -24.344 -17.812 -22.297 1 94.75 447 ASN A O 1
ATOM 3603 N N . TYR A 1 448 ? -25.828 -16.938 -20.953 1 94.38 448 TYR A N 1
ATOM 3604 C CA . TYR A 1 448 ? -26.797 -16.688 -22.016 1 94.38 448 TYR A CA 1
ATOM 3605 C C . TYR A 1 448 ? -26.203 -15.773 -23.078 1 94.38 448 TYR A C 1
ATOM 3607 O O . TYR A 1 448 ? -26.484 -15.93 -24.266 1 94.38 448 TYR A O 1
ATOM 3615 N N . LEU A 1 449 ? -25.328 -14.891 -22.734 1 95.31 449 LEU A N 1
ATOM 3616 C CA . LEU A 1 449 ? -24.734 -13.922 -23.641 1 95.31 449 LEU A CA 1
ATOM 3617 C C . LEU A 1 449 ? -23.484 -14.492 -24.297 1 95.31 449 LEU A C 1
ATOM 3619 O O . LEU A 1 449 ? -22.812 -13.797 -25.078 1 95.31 449 LEU A O 1
ATOM 3623 N N . GLY A 1 450 ? -23.141 -15.703 -23.906 1 95.5 450 GLY A N 1
ATOM 3624 C CA . GLY A 1 450 ? -21.891 -16.266 -24.391 1 95.5 450 GLY A CA 1
ATOM 3625 C C . GLY A 1 450 ? -20.656 -15.617 -23.797 1 95.5 450 GLY A C 1
ATOM 3626 O O . GLY A 1 450 ? -19.641 -15.461 -24.469 1 95.5 450 GLY A O 1
ATOM 3627 N N . GLY A 1 451 ? -20.828 -15.07 -22.672 1 97.75 451 GLY A N 1
ATOM 3628 C CA . GLY A 1 451 ? -19.703 -14.461 -21.953 1 97.75 451 GLY A CA 1
ATOM 3629 C C . GLY A 1 451 ? -19.328 -13.094 -22.484 1 97.75 451 GLY A C 1
ATOM 3630 O O . GLY A 1 451 ? -18.234 -12.609 -22.234 1 97.75 451 GLY A O 1
ATOM 3631 N N . LYS A 1 452 ? -20.156 -12.453 -23.172 1 97.94 452 LYS A N 1
ATOM 3632 C CA . LYS A 1 452 ? -19.875 -11.188 -23.844 1 97.94 452 LYS A CA 1
ATOM 3633 C C . LYS A 1 452 ? -19.406 -10.133 -22.844 1 97.94 452 LYS A C 1
ATOM 3635 O O . LYS A 1 452 ? -18.391 -9.477 -23.078 1 97.94 452 LYS A O 1
ATOM 3640 N N . TYR A 1 453 ? -20.156 -9.906 -21.766 1 98.06 453 TYR A N 1
ATOM 3641 C CA . TYR A 1 453 ? -19.797 -8.875 -20.797 1 98.06 453 TYR A CA 1
ATOM 3642 C C . TYR A 1 453 ? -18.453 -9.18 -20.141 1 98.06 453 TYR A C 1
ATOM 3644 O O . TYR A 1 453 ? -17.641 -8.281 -19.922 1 98.06 453 TYR A O 1
ATOM 3652 N N . PHE A 1 454 ? -18.234 -10.43 -19.797 1 98.19 454 PHE A N 1
ATOM 3653 C CA . PHE A 1 454 ? -16.969 -10.82 -19.203 1 98.19 454 PHE A CA 1
ATOM 3654 C C . PHE A 1 454 ? -15.812 -10.562 -20.172 1 98.19 454 PHE A C 1
ATOM 3656 O O . PHE A 1 454 ? -14.742 -10.109 -19.766 1 98.19 454 PHE A O 1
ATOM 3663 N N . ALA A 1 455 ? -16.047 -10.836 -21.422 1 98.5 455 ALA A N 1
ATOM 3664 C CA . ALA A 1 455 ? -15.039 -10.586 -22.453 1 98.5 455 ALA A CA 1
ATOM 3665 C C . ALA A 1 455 ? -14.703 -9.102 -22.547 1 98.5 455 ALA A C 1
ATOM 3667 O O . ALA A 1 455 ? -13.531 -8.727 -22.641 1 98.5 455 ALA A O 1
ATOM 3668 N N . GLU A 1 456 ? -15.727 -8.297 -22.562 1 98.19 456 GLU A N 1
ATOM 3669 C CA . GLU A 1 456 ? -15.516 -6.852 -22.641 1 98.19 456 GLU A CA 1
ATOM 3670 C C . GLU A 1 456 ? -14.766 -6.348 -21.406 1 98.19 456 GLU A C 1
ATOM 3672 O O . GLU A 1 456 ? -13.898 -5.477 -21.516 1 98.19 456 GLU A O 1
ATOM 3677 N N . LEU A 1 457 ? -15.141 -6.855 -20.266 1 97.81 457 LEU A N 1
ATOM 3678 C CA . LEU A 1 457 ? -14.445 -6.5 -19.031 1 97.81 457 LEU A CA 1
ATOM 3679 C C . LEU A 1 457 ? -12.977 -6.891 -19.094 1 97.81 457 LEU A C 1
ATOM 3681 O O . LEU A 1 457 ? -12.102 -6.113 -18.703 1 97.81 457 LEU A O 1
ATOM 3685 N N . MET A 1 458 ? -12.695 -8.117 -19.594 1 97.94 458 MET A N 1
ATOM 3686 C CA . MET A 1 458 ? -11.32 -8.586 -19.734 1 97.94 458 MET A CA 1
ATOM 3687 C C . MET A 1 458 ? -10.531 -7.703 -20.688 1 97.94 458 MET A C 1
ATOM 3689 O O . MET A 1 458 ? -9.359 -7.418 -20.453 1 97.94 458 MET A O 1
ATOM 3693 N N . LYS A 1 459 ? -11.133 -7.301 -21.719 1 97.75 459 LYS A N 1
ATOM 3694 C CA . LYS A 1 459 ? -10.477 -6.426 -22.688 1 97.75 459 LYS A CA 1
ATOM 3695 C C . LYS A 1 459 ? -10.094 -5.094 -22.047 1 97.75 459 LYS A C 1
ATOM 3697 O O . LYS A 1 459 ? -9.039 -4.531 -22.344 1 97.75 459 LYS A O 1
ATOM 3702 N N . GLU A 1 460 ? -10.977 -4.605 -21.125 1 97 460 GLU A N 1
ATOM 3703 C CA . GLU A 1 460 ? -10.625 -3.391 -20.406 1 97 460 GLU A CA 1
ATOM 3704 C C . GLU A 1 460 ? -9.422 -3.617 -19.484 1 97 460 GLU A C 1
ATOM 3706 O O . GLU A 1 460 ? -8.539 -2.76 -19.391 1 97 460 GLU A O 1
ATOM 3711 N N . VAL A 1 461 ? -9.43 -4.73 -18.828 1 96.81 461 VAL A N 1
ATOM 3712 C CA . VAL A 1 461 ? -8.312 -5.074 -17.953 1 96.81 461 VAL A CA 1
ATOM 3713 C C . VAL A 1 461 ? -7.027 -5.168 -18.781 1 96.81 461 VAL A C 1
ATOM 3715 O O . VAL A 1 461 ? -5.977 -4.688 -18.344 1 96.81 461 VAL A O 1
ATOM 3718 N N . MET A 1 462 ? -7.113 -5.766 -19.969 1 97.19 462 MET A N 1
ATOM 3719 C CA . MET A 1 462 ? -5.965 -5.922 -20.859 1 97.19 462 MET A CA 1
ATOM 3720 C C . MET A 1 462 ? -5.48 -4.57 -21.375 1 97.19 462 MET A C 1
ATOM 3722 O O . MET A 1 462 ? -4.277 -4.348 -21.516 1 97.19 462 MET A O 1
ATOM 3726 N N . GLU A 1 463 ? -6.383 -3.68 -21.594 1 96 463 GLU A N 1
ATOM 3727 C CA . GLU A 1 463 ? -6.02 -2.324 -22 1 96 463 GLU A CA 1
ATOM 3728 C C . GLU A 1 463 ? -5.23 -1.609 -20.906 1 96 463 GLU A C 1
ATOM 3730 O O . GLU A 1 463 ? -4.281 -0.88 -21.203 1 96 463 GLU A O 1
ATOM 3735 N N . ASP A 1 464 ? -5.688 -1.783 -19.734 1 93.06 464 ASP A N 1
ATOM 3736 C CA . ASP A 1 464 ? -4.965 -1.199 -18.609 1 93.06 464 ASP A CA 1
ATOM 3737 C C . ASP A 1 464 ? -3.535 -1.736 -18.531 1 93.06 464 ASP A C 1
ATOM 3739 O O . ASP A 1 464 ? -2.596 -0.984 -18.266 1 93.06 464 ASP A O 1
ATOM 3743 N N . LEU A 1 465 ? -3.359 -3.033 -18.719 1 94.12 465 LEU A N 1
ATOM 3744 C CA . LEU A 1 465 ? -2.039 -3.656 -18.703 1 94.12 465 LEU A CA 1
ATOM 3745 C C . LEU A 1 465 ? -1.171 -3.121 -19.828 1 94.12 465 LEU A C 1
ATOM 3747 O O . LEU A 1 465 ? 0.02 -2.865 -19.641 1 94.12 465 LEU A O 1
ATOM 3751 N N . GLU A 1 466 ? -1.788 -2.938 -21 1 93.94 466 GLU A N 1
ATOM 3752 C CA . GLU A 1 466 ? -1.065 -2.408 -22.156 1 93.94 466 GLU A CA 1
ATOM 3753 C C . GLU A 1 466 ? -0.631 -0.963 -21.906 1 93.94 466 GLU A C 1
ATOM 3755 O O . GLU A 1 466 ? 0.475 -0.573 -22.297 1 93.94 466 GLU A O 1
ATOM 3760 N N . GLU A 1 467 ? -1.473 -0.249 -21.234 1 89.81 467 GLU A N 1
ATOM 3761 C CA . GLU A 1 467 ? -1.16 1.144 -20.938 1 89.81 467 GLU A CA 1
ATOM 3762 C C . GLU A 1 467 ? -0.006 1.246 -19.938 1 89.81 467 GLU A C 1
ATOM 3764 O O . GLU A 1 467 ? 0.795 2.182 -20 1 89.81 467 GLU A O 1
ATOM 3769 N N . SER A 1 468 ? 0.058 0.318 -19.016 1 87.75 468 SER A N 1
ATOM 3770 C CA . SER A 1 468 ? 1.142 0.302 -18.047 1 87.75 468 SER A CA 1
ATOM 3771 C C . SER A 1 468 ? 2.467 -0.083 -18.688 1 87.75 468 SER A C 1
ATOM 3773 O O . SER A 1 468 ? 3.535 0.212 -18.156 1 87.75 468 SER A O 1
ATOM 3775 N N . LYS A 1 469 ? 2.51 -0.761 -19.875 1 88.06 469 LYS A N 1
ATOM 3776 C CA . LYS A 1 469 ? 3.611 -1.106 -20.766 1 88.06 469 LYS A CA 1
ATOM 3777 C C . LYS A 1 469 ? 4.488 -2.199 -20.156 1 88.06 469 LYS A C 1
ATOM 3779 O O . LYS A 1 469 ? 4.953 -3.092 -20.875 1 88.06 469 LYS A O 1
ATOM 3784 N N . TYR A 1 470 ? 4.809 -2.15 -18.859 1 94.06 470 TYR A N 1
ATOM 3785 C CA . TYR A 1 470 ? 5.844 -3.02 -18.312 1 94.06 470 TYR A CA 1
ATOM 3786 C C . TYR A 1 470 ? 5.25 -4.039 -17.344 1 94.06 470 TYR A C 1
ATOM 3788 O O . TYR A 1 470 ? 5.984 -4.707 -16.609 1 94.06 470 TYR A O 1
ATOM 3796 N N . GLN A 1 471 ? 3.984 -4.125 -17.25 1 95.31 471 GLN A N 1
ATOM 3797 C CA . GLN A 1 471 ? 3.309 -5.102 -16.406 1 95.31 471 GLN A CA 1
ATOM 3798 C C . GLN A 1 471 ? 2.588 -6.152 -17.234 1 95.31 471 GLN A C 1
ATOM 3800 O O . GLN A 1 471 ? 1.918 -5.82 -18.219 1 95.31 471 GLN A O 1
ATOM 3805 N N . PHE A 1 472 ? 2.76 -7.395 -16.938 1 97.75 472 PHE A N 1
ATOM 3806 C CA . PHE A 1 472 ? 2.15 -8.539 -17.609 1 97.75 472 PHE A CA 1
ATOM 3807 C C . PHE A 1 472 ? 1.425 -9.43 -16.609 1 97.75 472 PHE A C 1
ATOM 3809 O O . PHE A 1 472 ? 1.612 -9.289 -15.398 1 97.75 472 PHE A O 1
ATOM 3816 N N . ALA A 1 473 ? 0.521 -10.312 -17.109 1 98.25 473 ALA A N 1
ATOM 3817 C CA . ALA A 1 473 ? -0.26 -11.125 -16.188 1 98.25 473 ALA A CA 1
ATOM 3818 C C . ALA A 1 473 ? -0.543 -12.508 -16.75 1 98.25 473 ALA A C 1
ATOM 3820 O O . ALA A 1 473 ? -0.76 -12.656 -17.969 1 98.25 473 ALA A O 1
ATOM 3821 N N . GLU A 1 474 ? -0.477 -13.484 -15.93 1 98.38 474 GLU A N 1
ATOM 3822 C CA . GLU A 1 474 ? -0.998 -14.82 -16.219 1 98.38 474 GLU A CA 1
ATOM 3823 C C . GLU A 1 474 ? -2.375 -15.023 -15.594 1 98.38 474 GLU A C 1
ATOM 3825 O O . GLU A 1 474 ? -2.486 -15.57 -14.492 1 98.38 474 GLU A O 1
ATOM 3830 N N . LEU A 1 475 ? -3.402 -14.68 -16.344 1 98.38 475 LEU A N 1
ATOM 3831 C CA . LEU A 1 475 ? -4.77 -14.727 -15.836 1 98.38 475 LEU A CA 1
ATOM 3832 C C . LEU A 1 475 ? -5.277 -16.172 -15.773 1 98.38 475 LEU A C 1
ATOM 3834 O O . LEU A 1 475 ? -5.051 -16.953 -16.703 1 98.38 475 LEU A O 1
ATOM 3838 N N . ARG A 1 476 ? -5.938 -16.5 -14.703 1 98.25 476 ARG A N 1
ATOM 3839 C CA . ARG A 1 476 ? -6.445 -17.859 -14.531 1 98.25 476 ARG A CA 1
ATOM 3840 C C . ARG A 1 476 ? -7.91 -17.953 -14.938 1 98.25 476 ARG A C 1
ATOM 3842 O O . ARG A 1 476 ? -8.734 -17.156 -14.492 1 98.25 476 ARG A O 1
ATOM 3849 N N . LEU A 1 477 ? -8.211 -18.906 -15.797 1 98.19 477 LEU A N 1
ATOM 3850 C CA . LEU A 1 477 ? -9.57 -19.266 -16.172 1 98.19 477 LEU A CA 1
ATOM 3851 C C . LEU A 1 477 ? -9.93 -20.656 -15.656 1 98.19 477 LEU A C 1
ATOM 3853 O O . LEU A 1 477 ? -9.047 -21.484 -15.445 1 98.19 477 LEU A O 1
ATOM 3857 N N . SER A 1 478 ? -11.219 -20.938 -15.562 1 96.75 478 SER A N 1
ATOM 3858 C CA . SER A 1 478 ? -11.617 -22.172 -14.898 1 96.75 478 SER A CA 1
ATOM 3859 C C . SER A 1 478 ? -12.148 -23.188 -15.898 1 96.75 478 SER A C 1
ATOM 3861 O O . SER A 1 478 ? -12.875 -22.844 -16.828 1 96.75 478 SER A O 1
ATOM 3863 N N . VAL A 1 479 ? -11.727 -24.375 -15.828 1 97.88 479 VAL A N 1
ATOM 3864 C CA . VAL A 1 479 ? -12.336 -25.594 -16.344 1 97.88 479 VAL A CA 1
ATOM 3865 C C . VAL A 1 479 ? -12.672 -26.547 -15.203 1 97.88 479 VAL A C 1
ATOM 3867 O O . VAL A 1 479 ? -11.781 -26.953 -14.445 1 97.88 479 VAL A O 1
ATOM 3870 N N . TYR A 1 480 ? -13.875 -26.969 -15.078 1 95.81 480 TYR A N 1
ATOM 3871 C CA . TYR A 1 480 ? -14.359 -27.625 -13.867 1 95.81 480 TYR A CA 1
ATOM 3872 C C . TYR A 1 480 ? -14.32 -29.141 -14.016 1 95.81 480 TYR A C 1
ATOM 3874 O O . TYR A 1 480 ? -14.32 -29.875 -13.023 1 95.81 480 TYR A O 1
ATOM 3882 N N . GLY A 1 481 ? -14.312 -29.641 -15.234 1 96.25 481 GLY A N 1
ATOM 3883 C CA . GLY A 1 481 ? -14.367 -31.078 -15.477 1 96.25 481 GLY A CA 1
ATOM 3884 C C . GLY A 1 481 ? -15.758 -31.656 -15.305 1 96.25 481 GLY A C 1
ATOM 3885 O O . GLY A 1 481 ? -15.906 -32.844 -15.008 1 96.25 481 GLY A O 1
ATOM 3886 N N . ARG A 1 482 ? -16.781 -30.844 -15.5 1 94.62 482 ARG A N 1
ATOM 3887 C CA . ARG A 1 482 ? -18.156 -31.281 -15.344 1 94.62 482 ARG A CA 1
ATOM 3888 C C . ARG A 1 482 ? -18.719 -31.844 -16.641 1 94.62 482 ARG A C 1
ATOM 3890 O O . ARG A 1 482 ? -19.594 -32.719 -16.641 1 94.62 482 ARG A O 1
ATOM 3897 N N . SER A 1 483 ? -18.188 -31.219 -17.656 1 94.69 483 SER A N 1
ATOM 3898 C CA . SER A 1 483 ? -18.703 -31.609 -18.969 1 94.69 483 SER A CA 1
ATOM 3899 C C . SER A 1 483 ? -17.609 -31.609 -20.031 1 94.69 483 SER A C 1
ATOM 3901 O O . SER A 1 483 ? -16.625 -30.859 -19.922 1 94.69 483 SER A O 1
ATOM 3903 N N . TYR A 1 484 ? -17.891 -32.344 -21.062 1 94.81 484 TYR A N 1
ATOM 3904 C CA . TYR A 1 484 ? -16.922 -32.594 -22.125 1 94.81 484 TYR A CA 1
ATOM 3905 C C . TYR A 1 484 ? -16.75 -31.344 -23 1 94.81 484 TYR A C 1
ATOM 3907 O O . TYR A 1 484 ? -15.703 -31.156 -23.625 1 94.81 484 TYR A O 1
ATOM 3915 N N . ASP A 1 485 ? -17.672 -30.469 -23.031 1 96.12 485 ASP A N 1
ATOM 3916 C CA . ASP A 1 485 ? -17.656 -29.359 -23.969 1 96.12 485 ASP A CA 1
ATOM 3917 C C . ASP A 1 485 ? -17.141 -28.094 -23.328 1 96.12 485 ASP A C 1
ATOM 3919 O O . ASP A 1 485 ? -17.141 -27.016 -23.938 1 96.12 485 ASP A O 1
ATOM 3923 N N . GLU A 1 486 ? -16.688 -28.156 -22.062 1 97.31 486 GLU A N 1
ATOM 3924 C CA . GLU A 1 486 ? -16.219 -26.969 -21.344 1 97.31 486 GLU A CA 1
ATOM 3925 C C . GLU A 1 486 ? -15.062 -26.297 -22.094 1 97.31 486 GLU A C 1
ATOM 3927 O O . GLU A 1 486 ? -15.023 -25.078 -22.203 1 97.31 486 GLU A O 1
ATOM 3932 N N . TRP A 1 487 ? -14.164 -27.094 -22.641 1 98.25 487 TRP A N 1
ATOM 3933 C CA . TRP A 1 487 ? -13 -26.578 -23.344 1 98.25 487 TRP A CA 1
ATOM 3934 C C . TRP A 1 487 ? -13.414 -25.844 -24.609 1 98.25 487 TRP A C 1
ATOM 3936 O O . TRP A 1 487 ? -12.93 -24.734 -24.891 1 98.25 487 TRP A O 1
ATOM 3946 N N . ASP A 1 488 ? -14.242 -26.438 -25.359 1 97.62 488 ASP A N 1
ATOM 3947 C CA . ASP A 1 488 ? -14.695 -25.828 -26.609 1 97.62 488 ASP A CA 1
ATOM 3948 C C . ASP A 1 488 ? -15.445 -24.531 -26.344 1 97.62 488 ASP A C 1
ATOM 3950 O O . ASP A 1 488 ? -15.281 -23.562 -27.094 1 97.62 488 ASP A O 1
ATOM 3954 N N . LYS A 1 489 ? -16.266 -24.578 -25.344 1 97.81 489 LYS A N 1
ATOM 3955 C CA . LYS A 1 489 ? -17.016 -23.375 -24.984 1 97.81 489 LYS A CA 1
ATOM 3956 C C . LYS A 1 489 ? -16.062 -22.25 -24.594 1 97.81 489 LYS A C 1
ATOM 3958 O O . LYS A 1 489 ? -16.25 -21.094 -25 1 97.81 489 LYS A O 1
ATOM 3963 N N . LEU A 1 490 ? -15.078 -22.594 -23.797 1 98.31 490 LEU A N 1
ATOM 3964 C CA . LEU A 1 490 ? -14.102 -21.609 -23.344 1 98.31 490 LEU A CA 1
ATOM 3965 C C . LEU A 1 490 ? -13.32 -21.047 -24.516 1 98.31 490 LEU A C 1
ATOM 3967 O O . LEU A 1 490 ? -13.109 -19.828 -24.609 1 98.31 490 LEU A O 1
ATOM 3971 N N . ALA A 1 491 ? -12.875 -21.922 -25.438 1 97.94 491 ALA A N 1
ATOM 3972 C CA . ALA A 1 491 ? -12.117 -21.5 -26.609 1 97.94 491 ALA A CA 1
ATOM 3973 C C . ALA A 1 491 ? -12.961 -20.609 -27.516 1 97.94 491 ALA A C 1
ATOM 3975 O O . ALA A 1 491 ? -12.477 -19.625 -28.062 1 97.94 491 ALA A O 1
ATOM 3976 N N . LYS A 1 492 ? -14.164 -20.984 -27.672 1 97.25 492 LYS A N 1
ATOM 3977 C CA . LYS A 1 492 ? -15.078 -20.188 -28.5 1 97.25 492 LYS A CA 1
ATOM 3978 C C . LYS A 1 492 ? -15.273 -18.797 -27.906 1 97.25 492 LYS A C 1
ATOM 3980 O O . LYS A 1 492 ? -15.383 -17.812 -28.641 1 97.25 492 LYS A O 1
ATOM 3985 N N . TRP A 1 493 ? -15.398 -18.719 -26.594 1 98.12 493 TRP A N 1
ATOM 3986 C CA . TRP A 1 493 ? -15.516 -17.422 -25.906 1 98.12 493 TRP A CA 1
ATOM 3987 C C . TRP A 1 493 ? -14.328 -16.531 -26.234 1 98.12 493 TRP A C 1
ATOM 3989 O O . TRP A 1 493 ? -14.508 -15.359 -26.578 1 98.12 493 TRP A O 1
ATOM 3999 N N . ALA A 1 494 ? -13.148 -17.062 -26.188 1 97.94 494 ALA A N 1
ATOM 4000 C CA . ALA A 1 494 ? -11.938 -16.281 -26.422 1 97.94 494 ALA A CA 1
ATOM 4001 C C . ALA A 1 494 ? -11.836 -15.836 -27.875 1 97.94 494 ALA A C 1
ATOM 4003 O O . ALA A 1 494 ? -11.523 -14.672 -28.156 1 97.94 494 ALA A O 1
ATOM 4004 N N . VAL A 1 495 ? -12.172 -16.781 -28.812 1 96.19 495 VAL A N 1
ATOM 4005 C CA . VAL A 1 495 ? -12 -16.516 -30.25 1 96.19 495 VAL A CA 1
ATOM 4006 C C . VAL A 1 495 ? -13.109 -15.586 -30.734 1 96.19 495 VAL A C 1
ATOM 4008 O O . VAL A 1 495 ? -12.836 -14.594 -31.406 1 96.19 495 VAL A O 1
ATOM 4011 N N . LYS A 1 496 ? -14.289 -15.883 -30.328 1 96.12 496 LYS A N 1
ATOM 4012 C CA . LYS A 1 496 ? -15.445 -15.125 -30.797 1 96.12 496 LYS A CA 1
ATOM 4013 C C . LYS A 1 496 ? -15.367 -13.664 -30.344 1 96.12 496 LYS A C 1
ATOM 4015 O O . LYS A 1 496 ? -15.688 -12.758 -31.109 1 96.12 496 LYS A O 1
ATOM 4020 N N . HIS A 1 497 ? -15.008 -13.461 -29.125 1 97.19 497 HIS A N 1
ATOM 4021 C CA . HIS A 1 497 ? -14.992 -12.109 -28.578 1 97.19 497 HIS A CA 1
ATOM 4022 C C . HIS A 1 497 ? -13.609 -11.484 -28.703 1 97.19 497 HIS A C 1
ATOM 4024 O O . HIS A 1 497 ? -13.375 -10.383 -28.188 1 97.19 497 HIS A O 1
ATOM 4030 N N . ASN A 1 498 ? -12.672 -12.172 -29.266 1 96.5 498 ASN A N 1
ATOM 4031 C CA . ASN A 1 498 ? -11.312 -11.695 -29.484 1 96.5 498 ASN A CA 1
ATOM 4032 C C . ASN A 1 498 ? -10.656 -11.242 -28.172 1 96.5 498 ASN A C 1
ATOM 4034 O O . ASN A 1 498 ? -10.188 -10.109 -28.062 1 96.5 498 ASN A O 1
ATOM 4038 N N . VAL A 1 499 ? -10.719 -12.117 -27.234 1 97.81 499 VAL A N 1
ATOM 4039 C CA . VAL A 1 499 ? -10.117 -11.82 -25.938 1 97.81 499 VAL A CA 1
ATOM 4040 C C . VAL A 1 499 ? -8.625 -12.148 -25.969 1 97.81 499 VAL A C 1
ATOM 4042 O O . VAL A 1 499 ? -8.203 -13.219 -25.516 1 97.81 499 VAL A O 1
ATOM 4045 N N . TYR A 1 500 ? -7.82 -11.141 -26.469 1 96.06 500 TYR A N 1
ATOM 4046 C CA . TYR A 1 500 ? -6.391 -11.367 -26.672 1 96.06 500 TYR A CA 1
ATOM 4047 C C . TYR A 1 500 ? -5.59 -10.109 -26.359 1 96.06 500 TYR A C 1
ATOM 4049 O O . TYR A 1 500 ? -6.059 -8.992 -26.594 1 96.06 500 TYR A O 1
ATOM 4057 N N . SER A 1 501 ? -4.48 -10.32 -25.688 1 96.38 501 SER A N 1
ATOM 4058 C CA . SER A 1 501 ? -3.473 -9.289 -25.484 1 96.38 501 SER A CA 1
ATOM 4059 C C . SER A 1 501 ? -2.074 -9.883 -25.406 1 96.38 501 SER A C 1
ATOM 4061 O O . SER A 1 501 ? -1.889 -10.969 -24.844 1 96.38 501 SER A O 1
ATOM 4063 N N . ASP A 1 502 ? -1.067 -9.125 -25.906 1 94.44 502 ASP A N 1
ATOM 4064 C CA . ASP A 1 502 ? 0.321 -9.555 -25.781 1 94.44 502 ASP A CA 1
ATOM 4065 C C . ASP A 1 502 ? 0.772 -9.547 -24.328 1 94.44 502 ASP A C 1
ATOM 4067 O O . ASP A 1 502 ? 1.771 -10.188 -23.969 1 94.44 502 ASP A O 1
ATOM 4071 N N . ASN A 1 503 ? 0.038 -8.867 -23.516 1 96.81 503 ASN A N 1
ATOM 4072 C CA . ASN A 1 503 ? 0.432 -8.719 -22.109 1 96.81 503 ASN A CA 1
ATOM 4073 C C . ASN A 1 503 ? -0.177 -9.812 -21.234 1 96.81 503 ASN A C 1
ATOM 4075 O O . ASN A 1 503 ? 0.026 -9.828 -20.031 1 96.81 503 ASN A O 1
ATOM 4079 N N . VAL A 1 504 ? -0.866 -10.781 -21.906 1 97.75 504 VAL A N 1
ATOM 4080 C CA . VAL A 1 504 ? -1.595 -11.742 -21.078 1 97.75 504 VAL A CA 1
ATOM 4081 C C . VAL A 1 504 ? -1.364 -13.156 -21.609 1 97.75 504 VAL A C 1
ATOM 4083 O O . VAL A 1 504 ? -1.27 -13.367 -22.828 1 97.75 504 VAL A O 1
ATOM 4086 N N . ARG A 1 505 ? -1.137 -14.086 -20.781 1 97.94 505 ARG A N 1
ATOM 4087 C CA . ARG A 1 505 ? -1.206 -15.523 -21.016 1 97.94 505 ARG A CA 1
ATOM 4088 C C . ARG A 1 505 ? -2.156 -16.188 -20.031 1 97.94 505 ARG A C 1
ATOM 4090 O O . ARG A 1 505 ? -2.514 -15.602 -19 1 97.94 505 ARG A O 1
ATOM 4097 N N . TRP A 1 506 ? -2.607 -17.391 -20.359 1 98.19 506 TRP A N 1
ATOM 4098 C CA . TRP A 1 506 ? -3.682 -17.984 -19.562 1 98.19 506 TRP A CA 1
ATOM 4099 C C . TRP A 1 506 ? -3.176 -19.203 -18.781 1 98.19 506 TRP A C 1
ATOM 4101 O O . TRP A 1 506 ? -2.35 -19.969 -19.281 1 98.19 506 TRP A O 1
ATOM 4111 N N . LEU A 1 507 ? -3.574 -19.312 -17.578 1 98.19 507 LEU A N 1
ATOM 4112 C CA . LEU A 1 507 ? -3.49 -20.531 -16.766 1 98.19 507 LEU A CA 1
ATOM 4113 C C . LEU A 1 507 ? -4.879 -21.109 -16.516 1 98.19 507 LEU A C 1
ATOM 4115 O O . LEU A 1 507 ? -5.82 -20.359 -16.234 1 98.19 507 LEU A O 1
ATOM 4119 N N . ILE A 1 508 ? -4.992 -22.375 -16.656 1 98.5 508 ILE A N 1
ATOM 4120 C CA . ILE A 1 508 ? -6.301 -23 -16.453 1 98.5 508 ILE A CA 1
ATOM 4121 C C . ILE A 1 508 ? -6.383 -23.578 -15.039 1 98.5 508 ILE A C 1
ATOM 4123 O O . ILE A 1 508 ? -5.625 -24.484 -14.695 1 98.5 508 ILE A O 1
ATOM 4127 N N . GLN A 1 509 ? -7.25 -23.031 -14.281 1 97.88 509 GLN A N 1
ATOM 4128 C CA . GLN A 1 509 ? -7.434 -23.547 -12.93 1 97.88 509 GLN A CA 1
ATOM 4129 C C . GLN A 1 509 ? -8.539 -24.609 -12.891 1 97.88 509 GLN A C 1
ATOM 4131 O O . GLN A 1 509 ? -9.602 -24.422 -13.492 1 97.88 509 GLN A O 1
ATOM 4136 N N . ILE A 1 510 ? -8.25 -25.719 -12.32 1 97.88 510 ILE A N 1
ATOM 4137 C CA . ILE A 1 510 ? -9.172 -26.844 -12.133 1 97.88 510 ILE A CA 1
ATOM 4138 C C . ILE A 1 510 ? -9.539 -26.969 -10.656 1 97.88 510 ILE A C 1
ATOM 4140 O O . ILE A 1 510 ? -8.758 -27.484 -9.859 1 97.88 510 ILE A O 1
ATOM 4144 N N . PRO A 1 511 ? -10.758 -26.562 -10.305 1 95.94 511 PRO A N 1
ATOM 4145 C CA . PRO A 1 511 ? -11.164 -26.672 -8.898 1 95.94 511 PRO A CA 1
ATOM 4146 C C . PRO A 1 511 ? -11.391 -28.125 -8.453 1 95.94 511 PRO A C 1
ATOM 4148 O O . PRO A 1 511 ? -11.93 -28.922 -9.219 1 95.94 511 PRO A O 1
ATOM 4151 N N . ARG A 1 512 ? -10.992 -28.5 -7.309 1 96.12 512 ARG A N 1
ATOM 4152 C CA . ARG A 1 512 ? -11.211 -29.828 -6.754 1 96.12 512 ARG A CA 1
ATOM 4153 C C . ARG A 1 512 ? -12.602 -29.953 -6.145 1 96.12 512 ARG A C 1
ATOM 4155 O O . ARG A 1 512 ? -12.75 -29.953 -4.922 1 96.12 512 ARG A O 1
ATOM 4162 N N . LEU A 1 513 ? -13.586 -30.156 -7.031 1 94.31 513 LEU A N 1
ATOM 4163 C CA . LEU A 1 513 ? -14.984 -30.094 -6.609 1 94.31 513 LEU A CA 1
ATOM 4164 C C . LEU A 1 513 ? -15.727 -31.375 -7.008 1 94.31 513 LEU A C 1
ATOM 4166 O O . LEU A 1 513 ? -16.906 -31.328 -7.332 1 94.31 513 LEU A O 1
ATOM 4170 N N . TYR A 1 514 ? -15.086 -32.5 -7.055 1 95.56 514 TYR A N 1
ATOM 4171 C CA . TYR A 1 514 ? -15.734 -33.75 -7.41 1 95.56 514 TYR A CA 1
ATOM 4172 C C . TYR A 1 514 ? -16.891 -34.031 -6.469 1 95.56 514 TYR A C 1
ATOM 4174 O O . TYR A 1 514 ? -17.969 -34.469 -6.906 1 95.56 514 TYR A O 1
ATOM 4182 N N . ASP A 1 515 ? -16.688 -33.844 -5.203 1 92.81 515 ASP A N 1
ATOM 4183 C CA . ASP A 1 515 ? -17.703 -34.156 -4.203 1 92.81 515 ASP A CA 1
ATOM 4184 C C . ASP A 1 515 ? -18.984 -33.375 -4.473 1 92.81 515 ASP A C 1
ATOM 4186 O O . ASP A 1 515 ? -20.094 -33.906 -4.332 1 92.81 515 ASP A O 1
ATOM 4190 N N . VAL A 1 516 ? -18.844 -32.156 -4.871 1 92.5 516 VAL A N 1
ATOM 4191 C CA . VAL A 1 516 ? -19.984 -31.312 -5.152 1 92.5 516 VAL A CA 1
ATOM 4192 C C . VAL A 1 516 ? -20.75 -31.859 -6.359 1 92.5 516 VAL A C 1
ATOM 4194 O O . VAL A 1 516 ? -21.984 -31.969 -6.324 1 92.5 516 VAL A O 1
ATOM 4197 N N . TYR A 1 517 ? -20.078 -32.25 -7.414 1 94.38 517 TYR A N 1
ATOM 4198 C CA . TYR A 1 517 ? -20.703 -32.719 -8.641 1 94.38 517 TYR A CA 1
ATOM 4199 C C . TYR A 1 517 ? -21.281 -34.125 -8.445 1 94.38 517 TYR A C 1
ATOM 4201 O O . TYR A 1 517 ? -22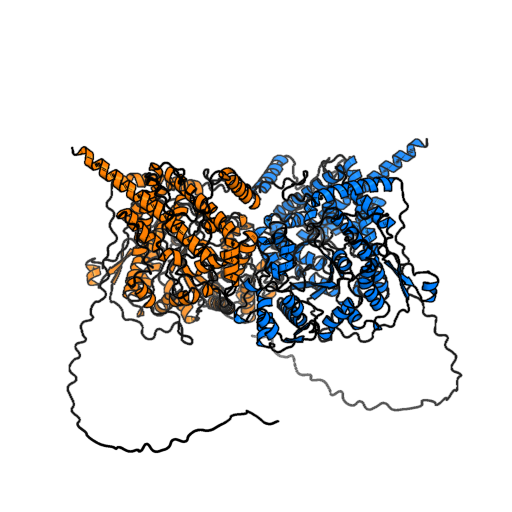.328 -34.469 -9.023 1 94.38 517 TYR A O 1
ATOM 4209 N N . ARG A 1 518 ? -20.578 -34.906 -7.684 1 94.12 518 ARG A N 1
ATOM 4210 C CA . ARG A 1 518 ? -21.062 -36.219 -7.375 1 94.12 518 ARG A CA 1
ATOM 4211 C C . ARG A 1 518 ? -22.359 -36.188 -6.57 1 94.12 518 ARG A C 1
ATOM 4213 O O . ARG A 1 518 ? -23.297 -36.938 -6.832 1 94.12 518 ARG A O 1
ATOM 4220 N N . SER A 1 519 ? -22.375 -35.344 -5.598 1 93.62 519 SER A N 1
ATOM 4221 C CA . SER A 1 519 ? -23.547 -35.188 -4.758 1 93.62 519 SER A CA 1
ATOM 4222 C C . SER A 1 519 ? -24.75 -34.719 -5.574 1 93.62 519 SER A C 1
ATOM 4224 O O . SER A 1 519 ? -25.891 -35.062 -5.27 1 93.62 519 SER A O 1
ATOM 4226 N N . LYS A 1 520 ? -24.531 -33.969 -6.648 1 92.38 520 LYS A N 1
ATOM 4227 C CA . LYS A 1 520 ? -25.594 -33.438 -7.5 1 92.38 520 LYS A CA 1
ATOM 4228 C C . LYS A 1 520 ? -25.969 -34.438 -8.594 1 92.38 520 LYS A C 1
ATOM 4230 O O . LYS A 1 520 ? -26.922 -34.219 -9.344 1 92.38 520 LYS A O 1
ATOM 4235 N N . GLY A 1 521 ? -25.203 -35.469 -8.711 1 91.44 521 GLY A N 1
ATOM 4236 C CA . GLY A 1 521 ? -25.484 -36.531 -9.664 1 91.44 521 GLY A CA 1
ATOM 4237 C C . GLY A 1 521 ? -24.984 -36.219 -11.062 1 91.44 521 GLY A C 1
ATOM 4238 O O . GLY A 1 521 ? -25.344 -36.906 -12.023 1 91.44 521 GLY A O 1
ATOM 4239 N N . THR A 1 522 ? -24.203 -35.281 -11.219 1 92.25 522 THR A N 1
ATOM 4240 C CA . THR A 1 522 ? -23.688 -34.875 -12.516 1 92.25 522 THR A CA 1
ATOM 4241 C C . THR A 1 522 ? -22.609 -35.844 -12.992 1 92.25 522 THR A C 1
ATOM 4243 O O . THR A 1 522 ? -22.438 -36.031 -14.195 1 92.25 522 THR A O 1
ATOM 4246 N N . LEU A 1 523 ? -21.828 -36.375 -12.062 1 94.81 523 LEU A N 1
ATOM 4247 C CA . LEU A 1 523 ? -20.75 -37.312 -12.383 1 94.81 523 LEU A CA 1
ATOM 4248 C C . LEU A 1 523 ? -20.938 -38.656 -11.68 1 94.81 523 LEU A C 1
ATOM 4250 O O . LEU A 1 523 ? -21.422 -38.688 -10.547 1 94.81 523 LEU A O 1
ATOM 4254 N N . SER A 1 524 ? -20.547 -39.625 -12.352 1 94.44 524 SER A N 1
ATOM 4255 C CA . SER A 1 524 ? -20.734 -40.969 -11.797 1 94.44 524 SER A CA 1
ATOM 4256 C C . SER A 1 524 ? -19.484 -41.438 -11.062 1 94.44 524 SER A C 1
ATOM 4258 O O . SER A 1 524 ? -19.578 -42.188 -10.094 1 94.44 524 SER A O 1
ATOM 4260 N N . ASN A 1 525 ? -18.422 -41.125 -11.508 1 96.38 525 ASN A N 1
ATOM 4261 C CA . ASN A 1 525 ? -17.141 -41.469 -10.914 1 96.38 525 ASN A CA 1
ATOM 4262 C C . ASN A 1 525 ? -16.062 -40.438 -11.266 1 96.38 525 ASN A C 1
ATOM 4264 O O . ASN A 1 525 ? -16.297 -39.5 -12.023 1 96.38 525 ASN A O 1
ATOM 4268 N N . PHE A 1 526 ? -14.906 -40.562 -10.664 1 97.5 526 PHE A N 1
ATOM 4269 C CA . PHE A 1 526 ? -13.859 -39.562 -10.812 1 97.5 526 PHE A CA 1
ATOM 4270 C C . PHE A 1 526 ? -13.25 -39.625 -12.211 1 97.5 526 PHE A C 1
ATOM 4272 O O . PHE A 1 526 ? -12.703 -38.625 -12.695 1 97.5 526 PHE A O 1
ATOM 4279 N N . GLN A 1 527 ? -13.188 -40.75 -12.883 1 97.19 527 GLN A N 1
ATOM 4280 C CA . GLN A 1 527 ? -12.625 -40.844 -14.219 1 97.19 527 GLN A CA 1
ATOM 4281 C C . GLN A 1 527 ? -13.344 -39.938 -15.203 1 97.19 527 GLN A C 1
ATOM 4283 O O . GLN A 1 527 ? -12.742 -39.438 -16.156 1 97.19 527 GLN A O 1
ATOM 4288 N N . GLU A 1 528 ? -14.617 -39.719 -14.977 1 96.81 528 GLU A N 1
ATOM 4289 C CA . GLU A 1 528 ? -15.383 -38.812 -15.836 1 96.81 528 GLU A CA 1
ATOM 4290 C C . GLU A 1 528 ? -14.828 -37.406 -15.781 1 96.81 528 GLU A C 1
ATOM 4292 O O . GLU A 1 528 ? -14.82 -36.688 -16.797 1 96.81 528 GLU A O 1
ATOM 4297 N N . VAL A 1 529 ? -14.406 -36.969 -14.594 1 97.25 529 VAL A N 1
ATOM 4298 C CA . VAL A 1 529 ? -13.781 -35.656 -14.445 1 97.25 529 VAL A CA 1
ATOM 4299 C C . VAL A 1 529 ? -12.531 -35.594 -15.32 1 97.25 529 VAL A C 1
ATOM 4301 O O . VAL A 1 529 ? -12.344 -34.625 -16.047 1 97.25 529 VAL A O 1
ATOM 4304 N N . LEU A 1 530 ? -11.695 -36.625 -15.234 1 98.25 530 LEU A N 1
ATOM 4305 C CA . LEU A 1 530 ? -10.445 -36.656 -15.977 1 98.25 530 LEU A CA 1
ATOM 4306 C C . LEU A 1 530 ? -10.711 -36.688 -17.484 1 98.25 530 LEU A C 1
ATOM 4308 O O . LEU A 1 530 ? -10 -36.031 -18.25 1 98.25 530 LEU A O 1
ATOM 4312 N N . GLN A 1 531 ? -11.695 -37.406 -17.891 1 97.56 531 GLN A N 1
ATOM 4313 C CA . GLN A 1 531 ? -12.07 -37.5 -19.297 1 97.56 531 GLN A CA 1
ATOM 4314 C C . GLN A 1 531 ? -12.516 -36.125 -19.828 1 97.56 531 GLN A C 1
ATOM 4316 O O . GLN A 1 531 ? -12.094 -35.719 -20.906 1 97.56 531 GLN A O 1
ATOM 4321 N N . ASN A 1 532 ? -13.352 -35.531 -19.016 1 97.69 532 ASN A N 1
ATOM 4322 C CA . ASN A 1 532 ? -13.875 -34.219 -19.422 1 97.69 532 ASN A CA 1
ATOM 4323 C C . ASN A 1 532 ? -12.766 -33.188 -19.516 1 97.69 532 ASN A C 1
ATOM 4325 O O . ASN A 1 532 ? -12.852 -32.25 -20.328 1 97.69 532 ASN A O 1
ATOM 4329 N N . ILE A 1 533 ? -11.75 -33.344 -18.766 1 98.06 533 ILE A N 1
ATOM 4330 C CA . ILE A 1 533 ? -10.68 -32.344 -18.734 1 98.06 533 ILE A CA 1
ATOM 4331 C C . ILE A 1 533 ? -9.648 -32.656 -19.812 1 98.06 533 ILE A C 1
ATOM 4333 O O . ILE A 1 533 ? -9.219 -31.75 -20.547 1 98.06 533 ILE A O 1
ATOM 4337 N N . TYR A 1 534 ? -9.242 -33.906 -20.031 1 98.06 534 TYR A N 1
ATOM 4338 C CA . TYR A 1 534 ? -8.023 -34.156 -20.797 1 98.06 534 TYR A CA 1
ATOM 4339 C C . TYR A 1 534 ? -8.344 -34.719 -22.172 1 98.06 534 TYR A C 1
ATOM 4341 O O . TYR A 1 534 ? -7.578 -34.562 -23.109 1 98.06 534 TYR A O 1
ATOM 4349 N N . MET A 1 535 ? -9.484 -35.375 -22.344 1 97.38 535 MET A N 1
ATOM 4350 C CA . MET A 1 535 ? -9.797 -36 -23.641 1 97.38 535 MET A CA 1
ATOM 4351 C C . MET A 1 535 ? -9.93 -34.938 -24.734 1 97.38 535 MET A C 1
ATOM 4353 O O . MET A 1 535 ? -9.391 -35.094 -25.828 1 97.38 535 MET A O 1
ATOM 4357 N N . PRO A 1 536 ? -10.641 -33.844 -24.438 1 97.69 536 PRO A N 1
ATOM 4358 C CA . PRO A 1 536 ? -10.711 -32.812 -25.484 1 97.69 536 PRO A CA 1
ATOM 4359 C C . PRO A 1 536 ? -9.344 -32.25 -25.859 1 97.69 536 PRO A C 1
ATOM 4361 O O . PRO A 1 536 ? -9.102 -31.922 -27.031 1 97.69 536 PRO A O 1
ATOM 4364 N N . LEU A 1 537 ? -8.461 -32.094 -24.938 1 98.25 537 LEU A N 1
ATOM 4365 C CA . LEU A 1 537 ? -7.121 -31.578 -25.203 1 98.25 537 LEU A CA 1
ATOM 4366 C C . LEU A 1 537 ? -6.328 -32.531 -26.078 1 98.25 537 LEU A C 1
ATOM 4368 O O . LEU A 1 537 ? -5.625 -32.125 -26.984 1 98.25 537 LEU A O 1
ATOM 4372 N N . ILE A 1 538 ? -6.438 -33.812 -25.766 1 97.38 538 ILE A N 1
ATOM 4373 C CA . ILE A 1 538 ? -5.742 -34.844 -26.531 1 97.38 538 ILE A CA 1
ATOM 4374 C C . ILE A 1 538 ? -6.305 -34.906 -27.953 1 97.38 538 ILE A C 1
ATOM 4376 O O . ILE A 1 538 ? -5.551 -35 -28.922 1 97.38 538 ILE A O 1
ATOM 4380 N N . GLU A 1 539 ? -7.621 -34.812 -28.031 1 96.38 539 GLU A N 1
ATOM 4381 C CA . GLU A 1 539 ? -8.273 -34.812 -29.344 1 96.38 539 GLU A CA 1
ATOM 4382 C C . GLU A 1 539 ? -7.828 -33.625 -30.188 1 96.38 539 GLU A C 1
ATOM 4384 O O . GLU A 1 539 ? -7.523 -33.781 -31.375 1 96.38 539 GLU A O 1
ATOM 4389 N N . ALA A 1 540 ? -7.797 -32.469 -29.562 1 96.5 540 ALA A N 1
ATOM 4390 C CA . ALA A 1 540 ? -7.391 -31.266 -30.266 1 96.5 540 ALA A CA 1
ATOM 4391 C C . ALA A 1 540 ? -5.93 -31.344 -30.703 1 96.5 540 ALA A C 1
ATOM 4393 O O . ALA A 1 540 ? -5.527 -30.703 -31.672 1 96.5 540 ALA A O 1
ATOM 4394 N N . THR A 1 541 ? -5.113 -32.094 -29.938 1 96.5 541 THR A N 1
ATOM 4395 C CA . THR A 1 541 ? -3.705 -32.25 -30.266 1 96.5 541 THR A CA 1
ATOM 4396 C C . THR A 1 541 ? -3.537 -33.281 -31.391 1 96.5 541 THR A C 1
ATOM 4398 O O . THR A 1 541 ? -2.762 -33.062 -32.312 1 96.5 541 THR A O 1
ATOM 4401 N N . VAL A 1 542 ? -4.328 -34.375 -31.344 1 95.5 542 VAL A N 1
ATOM 4402 C CA . VAL A 1 542 ? -4.25 -35.438 -32.344 1 95.5 542 VAL A CA 1
ATOM 4403 C C . VAL A 1 542 ? -4.898 -35 -33.656 1 95.5 542 VAL A C 1
ATOM 4405 O O . VAL A 1 542 ? -4.387 -35.281 -34.719 1 95.5 542 VAL A O 1
ATOM 4408 N N . ASP A 1 543 ? -6.062 -34.312 -33.5 1 95.06 543 ASP A N 1
ATOM 4409 C CA . ASP A 1 543 ? -6.809 -33.812 -34.656 1 95.06 543 ASP A CA 1
ATOM 4410 C C . ASP A 1 543 ? -7.289 -32.375 -34.438 1 95.06 543 ASP A C 1
ATOM 4412 O O . ASP A 1 543 ? -8.445 -32.156 -34.062 1 95.06 543 ASP A O 1
ATOM 4416 N N . PRO A 1 544 ? -6.512 -31.406 -34.75 1 94.5 544 PRO A N 1
ATOM 4417 C CA . PRO A 1 544 ? -6.875 -30 -34.531 1 94.5 544 PRO A CA 1
ATOM 4418 C C . PRO A 1 544 ? -8.141 -29.594 -35.281 1 94.5 544 PRO A C 1
ATOM 4420 O O . PRO A 1 544 ? -8.82 -28.641 -34.875 1 94.5 544 PRO A O 1
ATOM 4423 N N . GLN A 1 545 ? -8.5 -30.312 -36.281 1 93.88 545 GLN A N 1
ATOM 4424 C CA . GLN A 1 545 ? -9.695 -29.984 -37.062 1 93.88 545 GLN A CA 1
ATOM 4425 C C . GLN A 1 545 ? -10.969 -30.297 -36.281 1 93.88 545 GLN A C 1
ATOM 4427 O O . GLN A 1 545 ? -12.016 -29.703 -36.531 1 93.88 545 GLN A O 1
ATOM 4432 N N . SER A 1 546 ? -10.789 -31.188 -35.438 1 94 546 SER A N 1
ATOM 4433 C CA . SER A 1 546 ? -11.945 -31.531 -34.625 1 94 546 SER A CA 1
ATOM 4434 C C . SER A 1 546 ? -12.289 -30.422 -33.625 1 94 546 SER A C 1
ATOM 4436 O O . SER A 1 546 ? -13.43 -30.312 -33.188 1 94 546 SER A O 1
ATOM 4438 N N . HIS A 1 547 ? -11.328 -29.656 -33.188 1 95.12 547 HIS A N 1
ATOM 4439 C CA . HIS A 1 547 ? -11.469 -28.547 -32.25 1 95.12 547 HIS A CA 1
ATOM 4440 C C . HIS A 1 547 ? -10.688 -27.328 -32.719 1 95.12 547 HIS A C 1
ATOM 4442 O O . HIS A 1 547 ? -9.742 -26.891 -32.062 1 95.12 547 HIS A O 1
ATOM 4448 N N . PRO A 1 548 ? -11.07 -26.672 -33.781 1 94.5 548 PRO A N 1
ATOM 4449 C CA . PRO A 1 548 ? -10.242 -25.609 -34.375 1 94.5 548 PRO A CA 1
ATOM 4450 C C . PRO A 1 548 ? -10.023 -24.438 -33.438 1 94.5 548 PRO A C 1
ATOM 4452 O O . PRO A 1 548 ? -8.906 -23.938 -33.312 1 94.5 548 PRO A O 1
ATOM 4455 N N . GLU A 1 549 ? -11.133 -23.938 -32.75 1 95.25 549 GLU A N 1
ATOM 4456 C CA . GLU A 1 549 ? -10.992 -22.812 -31.844 1 95.25 549 GLU A CA 1
ATOM 4457 C C . GLU A 1 549 ? -10.125 -23.203 -30.641 1 95.25 549 GLU A C 1
ATOM 4459 O O . GLU A 1 549 ? -9.336 -22.391 -30.156 1 95.25 549 GLU A O 1
ATOM 4464 N N . LEU A 1 550 ? -10.281 -24.406 -30.156 1 96.94 550 LEU A N 1
ATOM 4465 C CA . LEU A 1 550 ? -9.492 -24.875 -29.016 1 96.94 550 LEU A CA 1
ATOM 4466 C C . LEU A 1 550 ? -8.008 -24.953 -29.391 1 96.94 550 LEU A C 1
ATOM 4468 O O . LEU A 1 550 ? -7.148 -24.578 -28.578 1 96.94 550 LEU A O 1
ATOM 4472 N N . HIS A 1 551 ? -7.762 -25.453 -30.594 1 95.31 551 HIS A N 1
ATOM 4473 C CA . HIS A 1 551 ? -6.383 -25.5 -31.078 1 95.31 551 HIS A CA 1
ATOM 4474 C C . HIS A 1 551 ? -5.746 -24.109 -31.062 1 95.31 551 HIS A C 1
ATOM 4476 O O . HIS A 1 551 ? -4.609 -23.953 -30.609 1 95.31 551 HIS A O 1
ATOM 4482 N N . ALA A 1 552 ? -6.508 -23.141 -31.531 1 94.88 552 ALA A N 1
ATOM 4483 C CA . ALA A 1 552 ? -6.012 -21.781 -31.562 1 94.88 552 ALA A CA 1
ATOM 4484 C C . ALA A 1 552 ? -5.812 -21.234 -30.141 1 94.88 552 ALA A C 1
ATOM 4486 O O . ALA A 1 552 ? -4.816 -20.562 -29.859 1 94.88 552 ALA A O 1
ATOM 4487 N N . PHE A 1 553 ? -6.719 -21.516 -29.281 1 96.69 553 PHE A N 1
ATOM 4488 C CA . PHE A 1 553 ? -6.703 -21.016 -27.922 1 96.69 553 PHE A CA 1
ATOM 4489 C C . PHE A 1 553 ? -5.547 -21.609 -27.125 1 96.69 553 PHE A C 1
ATOM 4491 O O . PHE A 1 553 ? -4.914 -20.922 -26.328 1 96.69 553 PHE A O 1
ATOM 4498 N N . LEU A 1 554 ? -5.203 -22.859 -27.359 1 96.88 554 LEU A N 1
ATOM 4499 C CA . LEU A 1 554 ? -4.195 -23.594 -26.609 1 96.88 554 LEU A CA 1
ATOM 4500 C C . LEU A 1 554 ? -2.809 -23 -26.828 1 96.88 554 LEU A C 1
ATOM 4502 O O . LEU A 1 554 ? -1.903 -23.219 -26.016 1 96.88 554 LEU A O 1
ATOM 4506 N N . LYS A 1 555 ? -2.68 -22.234 -27.844 1 93.69 555 LYS A N 1
ATOM 4507 C CA . LYS A 1 555 ? -1.398 -21.594 -28.125 1 93.69 555 LYS A CA 1
ATOM 4508 C C . LYS A 1 555 ? -1.03 -20.594 -27.031 1 93.69 555 LYS A C 1
ATOM 4510 O O . LYS A 1 555 ? 0.148 -20.281 -26.844 1 93.69 555 LYS A O 1
ATOM 4515 N N . TYR A 1 556 ? -2.049 -20.125 -26.344 1 96.06 556 TYR A N 1
ATOM 4516 C CA . TYR A 1 556 ? -1.82 -19.062 -25.375 1 96.06 556 TYR A CA 1
ATOM 4517 C C . TYR A 1 556 ? -1.989 -19.562 -23.953 1 96.06 556 TYR A C 1
ATOM 4519 O O . TYR A 1 556 ? -1.979 -18.781 -23 1 96.06 556 TYR A O 1
ATOM 4527 N N . ILE A 1 557 ? -2.129 -20.875 -23.781 1 97.56 557 ILE A N 1
ATOM 4528 C CA . ILE A 1 557 ? -2.26 -21.484 -22.453 1 97.56 557 ILE A CA 1
ATOM 4529 C C . ILE A 1 557 ? -0.894 -21.953 -21.969 1 97.56 557 ILE A C 1
ATOM 4531 O O . ILE A 1 557 ? -0.136 -22.562 -22.719 1 97.56 557 ILE A O 1
ATOM 4535 N N . ILE A 1 558 ? -0.648 -21.703 -20.672 1 96.38 558 ILE A N 1
ATOM 4536 C CA . ILE A 1 558 ? 0.657 -21.984 -20.094 1 96.38 558 ILE A CA 1
ATOM 4537 C C . ILE A 1 558 ? 0.606 -23.328 -19.359 1 96.38 558 ILE A C 1
ATOM 4539 O O . ILE A 1 558 ? 1.608 -24.047 -19.281 1 96.38 558 ILE A O 1
ATOM 4543 N N . GLY A 1 559 ? -0.386 -23.547 -18.766 1 97.88 559 GLY A N 1
ATOM 4544 C CA . GLY A 1 559 ? -0.435 -24.75 -17.953 1 97.88 559 GLY A CA 1
ATOM 4545 C C . GLY A 1 559 ? -1.688 -24.844 -17.109 1 97.88 559 GLY A C 1
ATOM 4546 O O . GLY A 1 559 ? -2.727 -24.281 -17.453 1 97.88 559 GLY A O 1
ATOM 4547 N N . PHE A 1 560 ? -1.582 -25.703 -16.047 1 98.38 560 PHE A N 1
ATOM 4548 C CA . PHE A 1 560 ? -2.746 -26.031 -15.227 1 98.38 560 PHE A CA 1
ATOM 4549 C C . PHE A 1 560 ? -2.496 -25.688 -13.766 1 98.38 560 PHE A C 1
ATOM 4551 O O . PHE A 1 560 ? -1.374 -25.828 -13.273 1 98.38 560 PHE A O 1
ATOM 4558 N N . ASP A 1 561 ? -3.549 -25.234 -13.156 1 98 561 ASP A N 1
ATOM 4559 C CA . ASP A 1 561 ? -3.586 -24.953 -11.727 1 98 561 ASP A CA 1
ATOM 4560 C C . ASP A 1 561 ? -4.637 -25.812 -11.023 1 98 561 ASP A C 1
ATOM 4562 O O . ASP A 1 561 ? -5.688 -26.109 -11.602 1 98 561 ASP A O 1
ATOM 4566 N N . SER A 1 562 ? -4.324 -26.359 -9.898 1 97.5 562 SER A N 1
ATOM 4567 C CA . SER A 1 562 ? -5.285 -27.047 -9.031 1 97.5 562 SER A CA 1
ATOM 4568 C C . SER A 1 562 ? -5.648 -26.172 -7.832 1 97.5 562 SER A C 1
ATOM 4570 O O . SER A 1 562 ? -4.773 -25.781 -7.055 1 97.5 562 SER A O 1
ATOM 4572 N N . VAL A 1 563 ? -6.949 -25.891 -7.699 1 93.12 563 VAL A N 1
ATOM 4573 C CA . VAL A 1 563 ? -7.309 -24.922 -6.676 1 93.12 563 VAL A CA 1
ATOM 4574 C C . VAL A 1 563 ? -8.461 -25.453 -5.832 1 93.12 563 VAL A C 1
ATOM 4576 O O . VAL A 1 563 ? -9.211 -26.328 -6.281 1 93.12 563 VAL A O 1
ATOM 4579 N N . ASP A 1 564 ? -8.578 -25.094 -4.605 1 86.81 564 ASP A N 1
ATOM 4580 C CA . ASP A 1 564 ? -9.656 -25.266 -3.641 1 86.81 564 ASP A CA 1
ATOM 4581 C C . ASP A 1 564 ? -9.164 -25.047 -2.213 1 86.81 564 ASP A C 1
ATOM 4583 O O . ASP A 1 564 ? -7.992 -24.719 -2 1 86.81 564 ASP A O 1
ATOM 4587 N N . ASP A 1 565 ? -10.125 -25.109 -1.364 1 83.12 565 ASP A N 1
ATOM 4588 C CA . ASP A 1 565 ? -9.828 -24.891 0.049 1 83.12 565 ASP A CA 1
ATOM 4589 C C . ASP A 1 565 ? -8.953 -26.031 0.598 1 83.12 565 ASP A C 1
ATOM 4591 O O . ASP A 1 565 ? -9.438 -27.141 0.818 1 83.12 565 ASP A O 1
ATOM 4595 N N . GLU A 1 566 ? -7.727 -25.703 0.833 1 85.56 566 GLU A N 1
ATOM 4596 C CA . GLU A 1 566 ? -6.762 -26.703 1.299 1 85.56 566 GLU A CA 1
ATOM 4597 C C . GLU A 1 566 ? -6.945 -26.984 2.785 1 85.56 566 GLU A C 1
ATOM 4599 O O . GLU A 1 566 ? -6.387 -27.953 3.307 1 85.56 566 GLU A O 1
ATOM 4604 N N . SER A 1 567 ? -7.719 -26.156 3.412 1 81.06 567 SER A N 1
ATOM 4605 C CA . SER A 1 567 ? -7.883 -26.328 4.855 1 81.06 567 SER A CA 1
ATOM 4606 C C . SER A 1 567 ? -8.844 -27.453 5.18 1 81.06 567 SER A C 1
ATOM 4608 O O . SER A 1 567 ? -8.875 -27.953 6.309 1 81.06 567 SER A O 1
ATOM 4610 N N . LYS A 1 568 ? -9.57 -27.891 4.211 1 82.81 568 LYS A N 1
ATOM 4611 C CA . LYS A 1 568 ? -10.5 -29 4.426 1 82.81 568 LYS A CA 1
ATOM 4612 C C . LYS A 1 568 ? -9.758 -30.297 4.727 1 82.81 568 LYS A C 1
ATOM 4614 O O . LYS A 1 568 ? -8.812 -30.656 4.016 1 82.81 568 LYS A O 1
ATOM 4619 N N . PRO A 1 569 ? -10.156 -30.906 5.758 1 83.75 569 PRO A N 1
ATOM 4620 C CA . PRO A 1 569 ? -9.461 -32.156 6.102 1 83.75 569 PRO A CA 1
ATOM 4621 C C . PRO A 1 569 ? -9.68 -33.25 5.07 1 83.75 569 PRO A C 1
ATOM 4623 O O . PRO A 1 569 ? -10.781 -33.375 4.523 1 83.75 569 PRO A O 1
ATOM 4626 N N . GLU A 1 570 ? -8.672 -34.031 4.789 1 87.25 570 GLU A N 1
ATOM 4627 C CA . GLU A 1 570 ? -8.734 -35.188 3.896 1 87.25 570 GLU A CA 1
ATOM 4628 C C . GLU A 1 570 ? -8.875 -36.469 4.684 1 87.25 570 GLU A C 1
ATOM 4630 O O . GLU A 1 570 ? -8.07 -36.75 5.578 1 87.25 570 GLU A O 1
ATOM 4635 N N . ARG A 1 571 ? -9.844 -37.219 4.398 1 81.5 571 ARG A N 1
ATOM 4636 C CA . ARG A 1 571 ? -10.125 -38.438 5.164 1 81.5 571 ARG A CA 1
ATOM 4637 C C . ARG A 1 571 ? -9.422 -39.656 4.551 1 81.5 571 ARG A C 1
ATOM 4639 O O . ARG A 1 571 ? -9.211 -40.656 5.227 1 81.5 571 ARG A O 1
ATOM 4646 N N . HIS A 1 572 ? -9.055 -39.531 3.33 1 85.62 572 HIS A N 1
ATOM 4647 C CA . HIS A 1 572 ? -8.453 -40.656 2.607 1 85.62 572 HIS A CA 1
ATOM 4648 C C . HIS A 1 572 ? -7.008 -40.344 2.234 1 85.62 572 HIS A C 1
ATOM 4650 O O . HIS A 1 572 ? -6.719 -39.312 1.635 1 85.62 572 HIS A O 1
ATOM 4656 N N . MET A 1 573 ? -6.121 -41.281 2.641 1 87.38 573 MET A N 1
ATOM 4657 C CA . MET A 1 573 ? -4.73 -41.156 2.209 1 87.38 573 MET A CA 1
ATOM 4658 C C . MET A 1 573 ? -4.527 -41.844 0.853 1 87.38 573 MET A C 1
ATOM 4660 O O . MET A 1 573 ? -5.047 -42.938 0.608 1 87.38 573 MET A O 1
ATOM 4664 N N . PHE A 1 574 ? -3.867 -41.25 0.014 1 92.62 574 PHE A N 1
ATOM 4665 C CA . PHE A 1 574 ? -3.615 -41.812 -1.312 1 92.62 574 PHE A CA 1
ATOM 4666 C C . PHE A 1 574 ? -2.572 -42.938 -1.246 1 92.62 574 PHE A C 1
ATOM 4668 O O . PHE A 1 574 ? -1.407 -42.688 -0.934 1 92.62 574 PHE A O 1
ATOM 4675 N N . THR A 1 575 ? -2.943 -44.094 -1.422 1 91.06 575 THR A N 1
ATOM 4676 C CA . THR A 1 575 ? -2.094 -45.281 -1.395 1 91.06 575 THR A CA 1
ATOM 4677 C C . THR A 1 575 ? -2.398 -46.188 -2.578 1 91.06 575 THR A C 1
ATOM 4679 O O . THR A 1 575 ? -3.27 -45.875 -3.396 1 91.06 575 THR A O 1
ATOM 4682 N N . MET A 1 576 ? -1.687 -47.312 -2.6 1 90.44 576 MET A N 1
ATOM 4683 C CA . MET A 1 576 ? -1.902 -48.281 -3.662 1 90.44 576 MET A CA 1
ATOM 4684 C C . MET A 1 576 ? -3.275 -48.938 -3.533 1 90.44 576 MET A C 1
ATOM 4686 O O . MET A 1 576 ? -3.809 -49.469 -4.508 1 90.44 576 MET A O 1
ATOM 4690 N N . ASP A 1 577 ? -3.824 -48.844 -2.381 1 90.19 577 ASP A N 1
ATOM 4691 C CA . ASP A 1 577 ? -5.121 -49.469 -2.125 1 90.19 577 ASP A CA 1
ATOM 4692 C C . ASP A 1 577 ? -6.262 -48.5 -2.457 1 90.19 577 ASP A C 1
ATOM 4694 O O . ASP A 1 577 ? -7.434 -48.875 -2.42 1 90.19 577 ASP A O 1
ATOM 4698 N N . SER A 1 578 ? -5.945 -47.312 -2.771 1 93.5 578 SER A N 1
ATOM 4699 C CA . SER A 1 578 ? -6.977 -46.344 -3.143 1 93.5 578 SER A CA 1
ATOM 4700 C C . SER A 1 578 ? -7.676 -46.75 -4.434 1 93.5 578 SER A C 1
ATOM 4702 O O . SER A 1 578 ? -7.047 -47.312 -5.344 1 93.5 578 SER A O 1
ATOM 4704 N N . PRO A 1 579 ? -8.93 -46.469 -4.52 1 95.5 579 PRO A N 1
ATOM 4705 C CA . PRO A 1 579 ? -9.656 -46.844 -5.742 1 95.5 579 PRO A CA 1
ATOM 4706 C C . PRO A 1 579 ? -9.109 -46.094 -6.973 1 95.5 579 PRO A C 1
ATOM 4708 O O . PRO A 1 579 ? -8.719 -44.938 -6.887 1 95.5 579 PRO A O 1
ATOM 4711 N N . LEU A 1 580 ? -9.086 -46.875 -8.031 1 96.69 580 LEU A N 1
ATOM 4712 C CA . LEU A 1 580 ? -8.766 -46.219 -9.297 1 96.69 580 LEU A CA 1
ATOM 4713 C C . LEU A 1 580 ? -9.883 -45.25 -9.719 1 96.69 580 LEU A C 1
ATOM 4715 O O . LEU A 1 580 ? -11.008 -45.344 -9.211 1 96.69 580 LEU A O 1
ATOM 4719 N N . PRO A 1 581 ? -9.672 -44.344 -10.594 1 97.56 581 PRO A N 1
ATOM 4720 C CA . PRO A 1 581 ? -10.617 -43.25 -10.883 1 97.56 581 PRO A CA 1
ATOM 4721 C C . PRO A 1 581 ? -11.984 -43.781 -11.32 1 97.56 581 PRO A C 1
ATOM 4723 O O . PRO A 1 581 ? -13.016 -43.219 -10.945 1 97.56 581 PRO A O 1
ATOM 4726 N N . ALA A 1 582 ? -12.047 -44.844 -12.141 1 96.62 582 ALA A N 1
ATOM 4727 C CA . ALA A 1 582 ? -13.32 -45.438 -12.578 1 96.62 582 ALA A CA 1
ATOM 4728 C C . ALA A 1 582 ? -14.086 -46.031 -11.406 1 96.62 582 ALA A C 1
ATOM 4730 O O . ALA A 1 582 ? -15.32 -46.094 -11.43 1 96.62 582 ALA A O 1
ATOM 4731 N N . GLU A 1 583 ? -13.359 -46.406 -10.398 1 96.44 583 GLU A N 1
ATOM 4732 C CA . GLU A 1 583 ? -13.953 -47.031 -9.227 1 96.44 583 GLU A CA 1
ATOM 4733 C C . GLU A 1 583 ? -14.188 -46.031 -8.109 1 96.44 583 GLU A C 1
ATOM 4735 O O . GLU A 1 583 ? -14.789 -46.375 -7.086 1 96.44 583 GLU A O 1
ATOM 4740 N N . TRP A 1 584 ? -13.664 -44.844 -8.219 1 97.12 584 TRP A N 1
ATOM 4741 C CA . TRP A 1 584 ? -13.938 -43.812 -7.215 1 97.12 584 TRP A CA 1
ATOM 4742 C C . TRP A 1 584 ? -15.359 -43.281 -7.371 1 97.12 584 TRP A C 1
ATOM 4744 O O . TRP A 1 584 ? -15.57 -42.25 -8.008 1 97.12 584 TRP A O 1
ATOM 4754 N N . THR A 1 585 ? -16.281 -43.875 -6.746 1 94.81 585 THR A N 1
ATOM 4755 C CA . THR A 1 585 ? -17.688 -43.5 -6.848 1 94.81 585 THR A CA 1
ATOM 4756 C C . THR A 1 585 ? -18.203 -42.938 -5.535 1 94.81 585 THR A C 1
ATOM 4758 O O . THR A 1 585 ? -19.375 -42.562 -5.422 1 94.81 585 THR A O 1
ATOM 4761 N N . ASP A 1 586 ? -17.328 -42.844 -4.578 1 91.06 586 ASP A N 1
ATOM 4762 C CA . ASP A 1 586 ? -17.688 -42.312 -3.279 1 91.06 586 ASP A CA 1
ATOM 4763 C C . ASP A 1 586 ? -18.031 -40.812 -3.395 1 91.06 586 ASP A C 1
ATOM 4765 O O . ASP A 1 586 ? -17.594 -40.125 -4.324 1 91.06 586 ASP A O 1
ATOM 4769 N N . GLU A 1 587 ? -18.734 -40.344 -2.408 1 90.88 587 GLU A N 1
ATOM 4770 C CA . GLU A 1 587 ? -19.125 -38.938 -2.379 1 90.88 587 GLU A CA 1
ATOM 4771 C C . GLU A 1 587 ? -18.016 -38.031 -1.817 1 90.88 587 GLU A C 1
ATOM 4773 O O . GLU A 1 587 ? -18.031 -36.812 -2.012 1 90.88 587 GLU A O 1
ATOM 4778 N N . GLU A 1 588 ? -17.141 -38.625 -1.266 1 91.62 588 GLU A N 1
ATOM 4779 C CA . GLU A 1 588 ? -16.016 -37.875 -0.712 1 91.62 588 GLU A CA 1
ATOM 4780 C C . GLU A 1 588 ? -15.039 -37.469 -1.805 1 91.62 588 GLU A C 1
ATOM 4782 O O . GLU A 1 588 ? -14.836 -38.219 -2.77 1 91.62 588 GLU A O 1
ATOM 4787 N N . ASN A 1 589 ? -14.469 -36.375 -1.613 1 93.94 589 ASN A N 1
ATOM 4788 C CA . ASN A 1 589 ? -13.477 -35.875 -2.555 1 93.94 589 ASN A CA 1
ATOM 4789 C C . ASN A 1 589 ? -12.172 -36.656 -2.473 1 93.94 589 ASN A C 1
ATOM 4791 O O . ASN A 1 589 ? -11.719 -37 -1.381 1 93.94 589 ASN A O 1
ATOM 4795 N N . PRO A 1 590 ? -11.586 -37 -3.658 1 95.25 590 PRO A N 1
ATOM 4796 C CA . PRO A 1 590 ? -10.242 -37.594 -3.586 1 95.25 590 PRO A CA 1
ATOM 4797 C C . PRO A 1 590 ? -9.234 -36.625 -2.93 1 95.25 590 PRO A C 1
ATOM 4799 O O . PRO A 1 590 ? -9.414 -35.406 -2.959 1 95.25 590 PRO A O 1
ATOM 4802 N N . PRO A 1 591 ? -8.273 -37.188 -2.346 1 94.12 591 PRO A N 1
ATOM 4803 C CA . PRO A 1 591 ? -7.297 -36.312 -1.684 1 94.12 591 PRO A CA 1
ATOM 4804 C C . PRO A 1 591 ? -6.461 -35.5 -2.674 1 94.12 591 PRO A C 1
ATOM 4806 O O . PRO A 1 591 ? -6.434 -35.812 -3.865 1 94.12 591 PRO A O 1
ATOM 4809 N N . TYR A 1 592 ? -5.785 -34.5 -2.195 1 96 592 TYR A N 1
ATOM 4810 C CA . TYR A 1 592 ? -4.973 -33.562 -2.969 1 96 592 TYR A CA 1
ATOM 4811 C C . TYR A 1 592 ? -3.949 -34.312 -3.818 1 96 592 TYR A C 1
ATOM 4813 O O . TYR A 1 592 ? -3.812 -34.031 -5.016 1 96 592 TYR A O 1
ATOM 4821 N N . ALA A 1 593 ? -3.24 -35.281 -3.242 1 95.81 593 ALA A N 1
ATOM 4822 C CA . ALA A 1 593 ? -2.191 -36 -3.932 1 95.81 593 ALA A CA 1
ATOM 4823 C C . ALA A 1 593 ? -2.764 -36.812 -5.098 1 95.81 593 ALA A C 1
ATOM 4825 O O . ALA A 1 593 ? -2.107 -36.969 -6.125 1 95.81 593 ALA A O 1
ATOM 4826 N N . TYR A 1 594 ? -3.98 -37.344 -4.859 1 96.81 594 TYR A N 1
ATOM 4827 C CA . TYR A 1 594 ? -4.691 -38.094 -5.895 1 96.81 594 TYR A CA 1
ATOM 4828 C C . TYR A 1 594 ? -4.965 -37.219 -7.109 1 96.81 594 TYR A C 1
ATOM 4830 O O . TYR A 1 594 ? -4.68 -37.594 -8.242 1 96.81 594 TYR A O 1
ATOM 4838 N N . TYR A 1 595 ? -5.457 -36.031 -6.91 1 97.31 595 TYR A N 1
ATOM 4839 C CA . TYR A 1 595 ? -5.703 -35.062 -7.973 1 97.31 595 TYR A CA 1
ATOM 4840 C C . TYR A 1 595 ? -4.418 -34.75 -8.727 1 97.31 595 TYR A C 1
ATOM 4842 O O . TYR A 1 595 ? -4.387 -34.812 -9.961 1 97.31 595 TYR A O 1
ATOM 4850 N N . LEU A 1 596 ? -3.383 -34.438 -8.008 1 97.81 596 LEU A N 1
ATOM 4851 C CA . LEU A 1 596 ? -2.143 -34 -8.625 1 97.81 596 LEU A CA 1
ATOM 4852 C C . LEU A 1 596 ? -1.5 -35.094 -9.453 1 97.81 596 LEU A C 1
ATOM 4854 O O . LEU A 1 596 ? -0.912 -34.844 -10.5 1 97.81 596 LEU A O 1
ATOM 4858 N N . TYR A 1 597 ? -1.589 -36.312 -8.945 1 97.56 597 TYR A N 1
ATOM 4859 C CA . TYR A 1 597 ? -1.011 -37.438 -9.695 1 97.56 597 TYR A CA 1
ATOM 4860 C C . TYR A 1 597 ? -1.664 -37.562 -11.07 1 97.56 597 TYR A C 1
ATOM 4862 O O . TYR A 1 597 ? -0.975 -37.625 -12.086 1 97.56 597 TYR A O 1
ATOM 4870 N N . TYR A 1 598 ? -2.916 -37.656 -11.062 1 97.94 598 TYR A N 1
ATOM 4871 C CA . TYR A 1 598 ? -3.609 -37.906 -12.32 1 97.94 598 TYR A CA 1
ATOM 4872 C C . TYR A 1 598 ? -3.529 -36.688 -13.242 1 97.94 598 TYR A C 1
ATOM 4874 O O . TYR A 1 598 ? -3.482 -36.844 -14.469 1 97.94 598 TYR A O 1
ATOM 4882 N N . MET A 1 599 ? -3.516 -35.469 -12.672 1 98.12 599 MET A N 1
ATOM 4883 C CA . MET A 1 599 ? -3.289 -34.281 -13.492 1 98.12 599 MET A CA 1
ATOM 4884 C C . MET A 1 599 ? -1.915 -34.344 -14.148 1 98.12 599 MET A C 1
ATOM 4886 O O . MET A 1 599 ? -1.786 -34.062 -15.344 1 98.12 599 MET A O 1
ATOM 4890 N N . TYR A 1 600 ? -0.949 -34.688 -13.336 1 98.19 600 TYR A N 1
ATOM 4891 C CA . TYR A 1 600 ? 0.418 -34.75 -13.836 1 98.19 600 TYR A CA 1
ATOM 4892 C C . TYR A 1 600 ? 0.539 -35.844 -14.906 1 98.19 600 TYR A C 1
ATOM 4894 O O . TYR A 1 600 ? 1.111 -35.594 -15.977 1 98.19 600 TYR A O 1
ATOM 4902 N N . ALA A 1 601 ? 0.043 -37 -14.664 1 97.56 601 ALA A N 1
ATOM 4903 C CA . ALA A 1 601 ? 0.168 -38.156 -15.578 1 97.56 601 ALA A CA 1
ATOM 4904 C C . ALA A 1 601 ? -0.445 -37.812 -16.938 1 97.56 601 ALA A C 1
ATOM 4906 O O . ALA A 1 601 ? 0.152 -38.094 -17.969 1 97.56 601 ALA A O 1
ATOM 4907 N N . ASN A 1 602 ? -1.618 -37.281 -16.906 1 97.94 602 ASN A N 1
ATOM 4908 C CA . ASN A 1 602 ? -2.285 -36.969 -18.172 1 97.94 602 ASN A CA 1
ATOM 4909 C C . ASN A 1 602 ? -1.604 -35.781 -18.875 1 97.94 602 ASN A C 1
ATOM 4911 O O . ASN A 1 602 ? -1.564 -35.75 -20.109 1 97.94 602 ASN A O 1
ATOM 4915 N N . MET A 1 603 ? -1.093 -34.812 -18.141 1 98 603 MET A N 1
ATOM 4916 C CA . MET A 1 603 ? -0.359 -33.688 -18.734 1 98 603 MET A CA 1
ATOM 4917 C C . MET A 1 603 ? 0.898 -34.188 -19.438 1 98 603 MET A C 1
ATOM 4919 O O . MET A 1 603 ? 1.259 -33.688 -20.5 1 98 603 MET A O 1
ATOM 4923 N N . VAL A 1 604 ? 1.589 -35.188 -18.828 1 97.62 604 VAL A N 1
ATOM 4924 C CA . VAL A 1 604 ? 2.795 -35.75 -19.422 1 97.62 604 VAL A CA 1
ATOM 4925 C C . VAL A 1 604 ? 2.471 -36.375 -20.797 1 97.62 604 VAL A C 1
ATOM 4927 O O . VAL A 1 604 ? 3.189 -36.125 -21.766 1 97.62 604 VAL A O 1
ATOM 4930 N N . ILE A 1 605 ? 1.369 -37.125 -20.828 1 96.25 605 ILE A N 1
ATOM 4931 C CA . ILE A 1 605 ? 0.937 -37.719 -22.094 1 96.25 605 ILE A CA 1
ATOM 4932 C C . ILE A 1 605 ? 0.648 -36.625 -23.109 1 96.25 605 ILE A C 1
ATOM 4934 O O . ILE A 1 605 ? 1.104 -36.688 -24.25 1 96.25 605 ILE A O 1
ATOM 4938 N N . LEU A 1 606 ? -0.071 -35.656 -22.672 1 97.38 606 LEU A N 1
ATOM 4939 C CA . LEU A 1 606 ? -0.428 -34.531 -23.531 1 97.38 606 LEU A CA 1
ATOM 4940 C C . LEU A 1 606 ? 0.82 -33.844 -24.047 1 97.38 606 LEU A C 1
ATOM 4942 O O . LEU A 1 606 ? 0.925 -33.531 -25.234 1 97.38 606 LEU A O 1
ATOM 4946 N N . ASN A 1 607 ? 1.764 -33.562 -23.188 1 97.19 607 ASN A N 1
ATOM 4947 C CA . ASN A 1 607 ? 2.986 -32.844 -23.531 1 97.19 607 ASN A CA 1
ATOM 4948 C C . ASN A 1 607 ? 3.811 -33.594 -24.562 1 97.19 607 ASN A C 1
ATOM 4950 O O . ASN A 1 607 ? 4.367 -33 -25.484 1 97.19 607 ASN A O 1
ATOM 4954 N N . HIS A 1 608 ? 3.902 -34.875 -24.375 1 94.94 608 HIS A N 1
ATOM 4955 C CA . HIS A 1 608 ? 4.684 -35.656 -25.312 1 94.94 608 HIS A CA 1
ATOM 4956 C C . HIS A 1 608 ? 4.031 -35.656 -26.688 1 94.94 608 HIS A C 1
ATOM 4958 O O . HIS A 1 608 ? 4.727 -35.625 -27.703 1 94.94 608 HIS A O 1
ATOM 4964 N N . LEU A 1 609 ? 2.713 -35.781 -26.75 1 93.94 609 LEU A N 1
ATOM 4965 C CA . LEU A 1 609 ? 2.004 -35.719 -28.016 1 93.94 609 LEU A CA 1
ATOM 4966 C C . LEU A 1 609 ? 2.189 -34.344 -28.688 1 93.94 609 LEU A C 1
ATOM 4968 O O . LEU A 1 609 ? 2.418 -34.281 -29.891 1 93.94 609 LEU A O 1
ATOM 4972 N N . ARG A 1 610 ? 2.08 -33.312 -27.906 1 95.5 610 ARG A N 1
ATOM 4973 C CA . ARG A 1 610 ? 2.195 -31.969 -28.438 1 95.5 610 ARG A CA 1
ATOM 4974 C C . ARG A 1 610 ? 3.617 -31.688 -28.906 1 95.5 610 ARG A C 1
ATOM 4976 O O . ARG A 1 610 ? 3.818 -31.031 -29.938 1 95.5 610 ARG A O 1
ATOM 4983 N N . ARG A 1 611 ? 4.523 -32.125 -28.078 1 92.81 611 ARG A N 1
ATOM 4984 C CA . ARG A 1 611 ? 5.914 -31.984 -28.484 1 92.81 611 ARG A CA 1
ATOM 4985 C C . ARG A 1 611 ? 6.168 -32.656 -29.828 1 92.81 611 ARG A C 1
ATOM 4987 O O . ARG A 1 611 ? 6.852 -32.062 -30.688 1 92.81 611 ARG A O 1
ATOM 4994 N N . GLU A 1 612 ? 5.637 -33.719 -30 1 87.06 612 GLU A N 1
ATOM 4995 C CA . GLU A 1 612 ? 5.797 -34.469 -31.25 1 87.06 612 GLU A CA 1
ATOM 4996 C C . GLU A 1 612 ? 5.23 -33.656 -32.438 1 87.06 612 GLU A C 1
ATOM 4998 O O . GLU A 1 612 ? 5.727 -33.781 -33.562 1 87.06 612 GLU A O 1
ATOM 5003 N N . ARG A 1 613 ? 4.273 -32.875 -32.188 1 90.94 613 ARG A N 1
ATOM 5004 C CA . ARG A 1 613 ? 3.615 -32.094 -33.219 1 90.94 613 ARG A CA 1
ATOM 5005 C C . ARG A 1 613 ? 4.203 -30.688 -33.312 1 90.94 613 ARG A C 1
ATOM 5007 O O . ARG A 1 613 ? 3.711 -29.859 -34.094 1 90.94 613 ARG A O 1
ATOM 5014 N N . GLY A 1 614 ? 5.223 -30.406 -32.438 1 89.06 614 GLY A N 1
ATOM 5015 C CA . GLY A 1 614 ? 5.836 -29.078 -32.438 1 89.06 614 GLY A CA 1
ATOM 5016 C C . GLY A 1 614 ? 4.957 -28.016 -31.812 1 89.06 614 GLY A C 1
ATOM 5017 O O . GLY A 1 614 ? 5.082 -26.828 -32.125 1 89.06 614 GLY A O 1
ATOM 5018 N N . MET A 1 615 ? 4.016 -28.438 -31.047 1 92.75 615 MET A N 1
ATOM 5019 C CA . MET A 1 615 ? 3.119 -27.516 -30.359 1 92.75 615 MET A CA 1
ATOM 5020 C C . MET A 1 615 ? 3.668 -27.156 -28.984 1 92.75 615 MET A C 1
ATOM 5022 O O . MET A 1 615 ? 4.645 -27.734 -28.531 1 92.75 615 MET A O 1
ATOM 5026 N N . ASN A 1 616 ? 3.141 -26.062 -28.438 1 93.62 616 ASN A N 1
ATOM 5027 C CA . ASN A 1 616 ? 3.566 -25.688 -27.094 1 93.62 616 ASN A CA 1
ATOM 5028 C C . ASN A 1 616 ? 3.152 -26.734 -26.062 1 93.62 616 ASN A C 1
ATOM 5030 O O . ASN A 1 616 ? 2.17 -27.453 -26.25 1 93.62 616 ASN A O 1
ATOM 5034 N N . ILE A 1 617 ? 3.846 -26.859 -25 1 96.44 617 ILE A N 1
ATOM 5035 C CA . ILE A 1 617 ? 3.564 -27.828 -23.938 1 96.44 617 ILE A CA 1
ATOM 5036 C C . ILE A 1 617 ? 3.088 -27.094 -22.688 1 96.44 617 ILE A C 1
ATOM 5038 O O . ILE A 1 617 ? 3.102 -25.859 -22.641 1 96.44 617 ILE A O 1
ATOM 5042 N N . PHE A 1 618 ? 2.67 -27.828 -21.688 1 97.69 618 PHE A N 1
ATOM 5043 C CA . PHE A 1 618 ? 2.027 -27.234 -20.516 1 97.69 618 PHE A CA 1
ATOM 5044 C C . PHE A 1 618 ? 2.799 -27.578 -19.25 1 97.69 618 PHE A C 1
ATOM 5046 O O . PHE A 1 618 ? 3.586 -28.531 -19.234 1 97.69 618 PHE A O 1
ATOM 5053 N N . VAL A 1 619 ? 2.604 -26.75 -18.219 1 98.06 619 VAL A N 1
ATOM 5054 C CA . VAL A 1 619 ? 3.238 -26.969 -16.938 1 98.06 619 VAL A CA 1
ATOM 5055 C C . VAL A 1 619 ? 2.174 -27.062 -15.844 1 98.06 619 VAL A C 1
ATOM 5057 O O . VAL A 1 619 ? 1.015 -26.703 -16.062 1 98.06 619 VAL A O 1
ATOM 5060 N N . LEU A 1 620 ? 2.535 -27.609 -14.703 1 98.44 620 LEU A N 1
ATOM 5061 C CA . LEU A 1 620 ? 1.651 -27.734 -13.555 1 98.44 620 LEU A CA 1
ATOM 5062 C C . LEU A 1 620 ? 2.045 -26.75 -12.461 1 98.44 620 LEU A C 1
ATOM 5064 O O . LEU A 1 620 ? 3.174 -26.781 -11.961 1 98.44 620 LEU A O 1
ATOM 5068 N N . ARG A 1 621 ? 1.153 -25.828 -12.094 1 98.06 621 ARG A N 1
ATOM 5069 C CA . ARG A 1 621 ? 1.388 -24.797 -11.102 1 98.06 621 ARG A CA 1
ATOM 5070 C C . ARG A 1 621 ? 0.23 -24.703 -10.117 1 98.06 621 ARG A C 1
ATOM 5072 O O . ARG A 1 621 ? -0.476 -23.703 -10.062 1 98.06 621 ARG A O 1
ATOM 5079 N N . PRO A 1 622 ? 0.128 -25.594 -9.18 1 98.31 622 PRO A N 1
ATOM 5080 C CA . PRO A 1 622 ? -1.035 -25.703 -8.297 1 98.31 622 PRO A CA 1
ATOM 5081 C C . PRO A 1 622 ? -0.969 -24.766 -7.105 1 98.31 622 PRO A C 1
ATOM 5083 O O . PRO A 1 622 ? 0.121 -24.344 -6.703 1 98.31 622 PRO A O 1
ATOM 5086 N N . HIS A 1 623 ? -2.119 -24.391 -6.598 1 97.06 623 HIS A N 1
ATOM 5087 C CA . HIS A 1 623 ? -2.191 -23.891 -5.23 1 97.06 623 HIS A CA 1
ATOM 5088 C C . HIS A 1 623 ? -1.633 -24.906 -4.242 1 97.06 623 HIS A C 1
ATOM 5090 O O . HIS A 1 623 ? -1.986 -26.094 -4.297 1 97.06 623 HIS A O 1
ATOM 5096 N N . CYS A 1 624 ? -0.773 -24.438 -3.447 1 97.06 624 CYS A N 1
ATOM 5097 C CA . CYS A 1 624 ? -0.161 -25.406 -2.533 1 97.06 624 CYS A CA 1
ATOM 5098 C C . CYS A 1 624 ? 0.421 -24.703 -1.312 1 97.06 624 CYS A C 1
ATOM 5100 O O . CYS A 1 624 ? 1.133 -23.703 -1.447 1 97.06 624 CYS A O 1
ATOM 5102 N N . GLY A 1 625 ? 0.136 -25.203 -0.182 1 93.69 625 GLY A N 1
ATOM 5103 C CA . GLY A 1 625 ? 0.745 -24.734 1.054 1 93.69 625 GLY A CA 1
ATOM 5104 C C . GLY A 1 625 ? 0.161 -23.438 1.547 1 93.69 625 GLY A C 1
ATOM 5105 O O . GLY A 1 625 ? 0.779 -22.734 2.357 1 93.69 625 GLY A O 1
ATOM 5106 N N . GLU A 1 626 ? -0.882 -22.984 0.972 1 90.56 626 GLU A N 1
ATOM 5107 C CA . GLU A 1 626 ? -1.555 -21.812 1.515 1 90.56 626 GLU A CA 1
ATOM 5108 C C . GLU A 1 626 ? -2.135 -22.094 2.896 1 90.56 626 GLU A C 1
ATOM 5110 O O . GLU A 1 626 ? -1.854 -21.375 3.855 1 90.56 626 GLU A O 1
ATOM 5115 N N . ALA A 1 627 ? -2.977 -23.094 2.979 1 87.31 627 ALA A N 1
ATOM 5116 C CA . ALA A 1 627 ? -3.529 -23.594 4.234 1 87.31 627 ALA A CA 1
ATOM 5117 C C . ALA A 1 627 ? -3.455 -25.109 4.309 1 87.31 627 ALA A C 1
ATOM 5119 O O . ALA A 1 627 ? -3.816 -25.719 5.324 1 87.31 627 ALA A O 1
ATOM 5120 N N . GLY A 1 628 ? -2.893 -25.688 3.271 1 88 628 GLY A N 1
ATOM 5121 C CA . GLY A 1 628 ? -2.844 -27.141 3.199 1 88 628 GLY A CA 1
ATOM 5122 C C . GLY A 1 628 ? -1.75 -27.75 4.059 1 88 628 GLY A C 1
ATOM 5123 O O . GLY A 1 628 ? -0.709 -27.125 4.277 1 88 628 GLY A O 1
ATOM 5124 N N . PRO A 1 629 ? -1.959 -28.906 4.379 1 87.12 629 PRO A N 1
ATOM 5125 C CA . PRO A 1 629 ? -0.975 -29.578 5.227 1 87.12 629 PRO A CA 1
ATOM 5126 C C . PRO A 1 629 ? 0.302 -29.938 4.469 1 87.12 629 PRO A C 1
ATOM 5128 O O . PRO A 1 629 ? 0.401 -29.703 3.264 1 87.12 629 PRO A O 1
ATOM 5131 N N . VAL A 1 630 ? 1.215 -30.547 5.113 1 88.75 630 VAL A N 1
ATOM 5132 C CA . VAL A 1 630 ? 2.57 -30.828 4.641 1 88.75 630 VAL A CA 1
ATOM 5133 C C . VAL A 1 630 ? 2.527 -31.797 3.471 1 88.75 630 VAL A C 1
ATOM 5135 O O . VAL A 1 630 ? 3.33 -31.703 2.541 1 88.75 630 VAL A O 1
ATOM 5138 N N . HIS A 1 631 ? 1.61 -32.75 3.51 1 89.62 631 HIS A N 1
ATOM 5139 C CA . HIS A 1 631 ? 1.599 -33.75 2.459 1 89.62 631 HIS A CA 1
ATOM 5140 C C . HIS A 1 631 ? 1.228 -33.125 1.111 1 89.62 631 HIS A C 1
ATOM 5142 O O . HIS A 1 631 ? 1.577 -33.688 0.062 1 89.62 631 HIS A O 1
ATOM 5148 N N . HIS A 1 632 ? 0.476 -31.969 1.07 1 94.69 632 HIS A N 1
ATOM 5149 C CA . HIS A 1 632 ? 0.259 -31.25 -0.18 1 94.69 632 HIS A CA 1
ATOM 5150 C C . HIS A 1 632 ? 1.58 -30.797 -0.792 1 94.69 632 HIS A C 1
ATOM 5152 O O . HIS A 1 632 ? 1.789 -30.938 -2 1 94.69 632 HIS A O 1
ATOM 5158 N N . LEU A 1 633 ? 2.428 -30.312 0.105 1 95.94 633 LEU A N 1
ATOM 5159 C CA . LEU A 1 633 ? 3.713 -29.766 -0.325 1 95.94 633 LEU A CA 1
ATOM 5160 C C . LEU A 1 633 ? 4.625 -30.875 -0.844 1 95.94 633 LEU A C 1
ATOM 5162 O O . LEU A 1 633 ?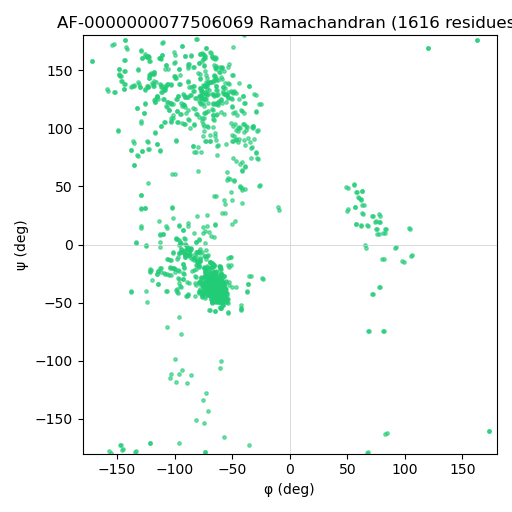 5.414 -30.656 -1.763 1 95.94 633 LEU A O 1
ATOM 5166 N N . VAL A 1 634 ? 4.492 -32.062 -0.344 1 95.12 634 VAL A N 1
ATOM 5167 C CA . VAL A 1 634 ? 5.27 -33.188 -0.812 1 95.12 634 VAL A CA 1
ATOM 5168 C C . VAL A 1 634 ? 4.859 -33.531 -2.24 1 95.12 634 VAL A C 1
ATOM 5170 O O . VAL A 1 634 ? 5.711 -33.75 -3.107 1 95.12 634 VAL A O 1
ATOM 5173 N N . SER A 1 635 ? 3.572 -33.625 -2.443 1 96.06 635 SER A N 1
ATOM 5174 C CA . SER A 1 635 ? 3.055 -33.938 -3.768 1 96.06 635 SER A CA 1
ATOM 5175 C C . SER A 1 635 ? 3.484 -32.906 -4.801 1 96.06 635 SER A C 1
ATOM 5177 O O . SER A 1 635 ? 3.906 -33.25 -5.902 1 96.06 635 SER A O 1
ATOM 5179 N N . SER A 1 636 ? 3.375 -31.672 -4.418 1 97 636 SER A N 1
ATOM 5180 C CA . SER A 1 636 ? 3.719 -30.609 -5.355 1 97 636 SER A CA 1
ATOM 5181 C C . SER A 1 636 ? 5.219 -30.562 -5.621 1 97 636 SER A C 1
ATOM 5183 O O . SER A 1 636 ? 5.652 -30.219 -6.719 1 97 636 SER A O 1
ATOM 5185 N N . PHE A 1 637 ? 6.027 -30.906 -4.656 1 97.75 637 PHE A N 1
ATOM 5186 C CA . PHE A 1 637 ? 7.469 -30.969 -4.859 1 97.75 637 PHE A CA 1
ATOM 5187 C C . PHE A 1 637 ? 7.812 -31.906 -6.008 1 97.75 637 PHE A C 1
ATOM 5189 O O . PHE A 1 637 ? 8.719 -31.625 -6.801 1 97.75 637 PHE A O 1
ATOM 5196 N N . MET A 1 638 ? 7.105 -32.969 -6.09 1 97.5 638 MET A N 1
ATOM 5197 C CA . MET A 1 638 ? 7.395 -34 -7.086 1 97.5 638 MET A CA 1
ATOM 5198 C C . MET A 1 638 ? 6.922 -33.562 -8.469 1 97.5 638 MET A C 1
ATOM 5200 O O . MET A 1 638 ? 7.656 -33.688 -9.453 1 97.5 638 MET A O 1
ATOM 5204 N N . VAL A 1 639 ? 5.746 -32.969 -8.5 1 98 639 VAL A N 1
ATOM 5205 C CA . VAL A 1 639 ? 5.117 -32.938 -9.812 1 98 639 VAL A CA 1
ATOM 5206 C C . VAL A 1 639 ? 5.012 -31.5 -10.312 1 98 639 VAL A C 1
ATOM 5208 O O . VAL A 1 639 ? 4.891 -31.25 -11.516 1 98 639 VAL A O 1
ATOM 5211 N N . ALA A 1 640 ? 5.023 -30.469 -9.484 1 98.38 640 ALA A N 1
ATOM 5212 C CA . ALA A 1 640 ? 4.734 -29.094 -9.875 1 98.38 640 ALA A CA 1
ATOM 5213 C C . ALA A 1 640 ? 5.996 -28.375 -10.352 1 98.38 640 ALA A C 1
ATOM 5215 O O . ALA A 1 640 ? 7.074 -28.578 -9.789 1 98.38 640 ALA A O 1
ATOM 5216 N N . GLU A 1 641 ? 5.871 -27.594 -11.383 1 97.88 641 GLU A N 1
ATOM 5217 C CA . GLU A 1 641 ? 6.984 -26.719 -11.766 1 97.88 641 GLU A CA 1
ATOM 5218 C C . GLU A 1 641 ? 7.191 -25.609 -10.742 1 97.88 641 GLU A C 1
ATOM 5220 O O . GLU A 1 641 ? 8.312 -25.391 -10.273 1 97.88 641 GLU A O 1
ATOM 5225 N N . ASN A 1 642 ? 6.133 -24.859 -10.523 1 97.19 642 ASN A N 1
ATOM 5226 C CA . ASN A 1 642 ? 6.012 -23.828 -9.5 1 97.19 642 ASN A CA 1
ATOM 5227 C C . ASN A 1 642 ? 4.75 -24.016 -8.656 1 97.19 642 ASN A C 1
ATOM 5229 O O . ASN A 1 642 ? 3.842 -24.75 -9.055 1 97.19 642 ASN A O 1
ATOM 5233 N N . ILE A 1 643 ? 4.746 -23.406 -7.496 1 98.06 643 ILE A N 1
ATOM 5234 C CA . ILE A 1 643 ? 3.525 -23.453 -6.699 1 98.06 643 ILE A CA 1
ATOM 5235 C C . ILE A 1 643 ? 3.051 -22.031 -6.391 1 98.06 643 ILE A C 1
ATOM 5237 O O . ILE A 1 643 ? 3.801 -21.062 -6.566 1 98.06 643 ILE A O 1
ATOM 5241 N N . SER A 1 644 ? 1.814 -21.922 -6.031 1 97.75 644 SER A N 1
ATOM 5242 C CA . SER A 1 644 ? 1.264 -20.625 -5.605 1 97.75 644 SER A CA 1
ATOM 5243 C C . SER A 1 644 ? 1.056 -20.594 -4.094 1 97.75 644 SER A C 1
ATOM 5245 O O . SER A 1 644 ? 0.654 -21.594 -3.492 1 97.75 644 SER A O 1
ATOM 5247 N N . HIS A 1 645 ? 1.395 -19.469 -3.387 1 96.19 645 HIS A N 1
ATOM 5248 C CA . HIS A 1 645 ? 1.279 -19.156 -1.969 1 96.19 645 HIS A CA 1
ATOM 5249 C C . HIS A 1 645 ? 2.434 -19.75 -1.174 1 96.19 645 HIS A C 1
ATOM 5251 O O . HIS A 1 645 ? 3.385 -19.047 -0.823 1 96.19 645 HIS A O 1
ATOM 5257 N N . GLY A 1 646 ? 2.441 -21.062 -0.954 1 96.56 646 GLY A N 1
ATOM 5258 C CA . GLY A 1 646 ? 3.557 -21.734 -0.303 1 96.56 646 GLY A CA 1
ATOM 5259 C C . GLY A 1 646 ? 3.779 -21.266 1.124 1 96.56 646 GLY A C 1
ATOM 5260 O O . GLY A 1 646 ? 4.895 -21.359 1.644 1 96.56 646 GLY A O 1
ATOM 5261 N N . LEU A 1 647 ? 2.838 -20.797 1.874 1 94.69 647 LEU A N 1
ATOM 5262 C CA . LEU A 1 647 ? 2.953 -20.219 3.209 1 94.69 647 LEU A CA 1
ATOM 5263 C C . LEU A 1 647 ? 3.451 -21.266 4.207 1 94.69 647 LEU A C 1
ATOM 5265 O O . LEU A 1 647 ? 4.305 -20.969 5.043 1 94.69 647 LEU A O 1
ATOM 5269 N N . LEU A 1 648 ? 3.004 -22.438 4.098 1 94 648 LEU A N 1
ATOM 5270 C CA . LEU A 1 648 ? 3.242 -23.438 5.129 1 94 648 LEU A CA 1
ATOM 5271 C C . LEU A 1 648 ? 4.637 -24.047 4.992 1 94 648 LEU A C 1
ATOM 5273 O O . LEU A 1 648 ? 5.086 -24.781 5.867 1 94 648 LEU A O 1
ATOM 5277 N N . LEU A 1 649 ? 5.32 -23.688 3.949 1 95.94 649 LEU A N 1
ATOM 5278 C CA . LEU A 1 649 ? 6.719 -24.094 3.857 1 95.94 649 LEU A CA 1
ATOM 5279 C C . LEU A 1 649 ? 7.504 -23.609 5.07 1 95.94 649 LEU A C 1
ATOM 5281 O O . LEU A 1 649 ? 8.516 -24.219 5.441 1 95.94 649 LEU A O 1
ATOM 5285 N N . ARG A 1 650 ? 7.039 -22.516 5.672 1 94.38 650 ARG A N 1
ATOM 5286 C CA . ARG A 1 650 ? 7.719 -21.922 6.82 1 94.38 650 ARG A CA 1
ATOM 5287 C C . ARG A 1 650 ? 7.785 -22.906 7.98 1 94.38 650 ARG A C 1
ATOM 5289 O O . ARG A 1 650 ? 8.672 -22.812 8.836 1 94.38 650 ARG A O 1
ATOM 5296 N N . LYS A 1 651 ? 6.926 -23.922 7.961 1 91.19 651 LYS A N 1
ATOM 5297 C CA . LYS A 1 651 ? 6.844 -24.875 9.07 1 91.19 651 LYS A CA 1
ATOM 5298 C C . LYS A 1 651 ? 7.566 -26.172 8.742 1 91.19 651 LYS A C 1
ATOM 5300 O O . LYS A 1 651 ? 7.695 -27.047 9.602 1 91.19 651 LYS A O 1
ATOM 5305 N N . VAL A 1 652 ? 8.016 -26.344 7.566 1 94 652 VAL A N 1
ATOM 5306 C CA . VAL A 1 652 ? 8.633 -27.578 7.129 1 94 652 VAL A CA 1
ATOM 5307 C C . VAL A 1 652 ? 10.039 -27.312 6.602 1 94 652 VAL A C 1
ATOM 5309 O O . VAL A 1 652 ? 10.258 -27.266 5.387 1 94 652 VAL A O 1
ATOM 5312 N N . PRO A 1 653 ? 11.016 -27.328 7.457 1 95.38 653 PRO A N 1
ATOM 5313 C CA . PRO A 1 653 ? 12.367 -26.922 7.066 1 95.38 653 PRO A CA 1
ATOM 5314 C C . PRO A 1 653 ? 12.953 -27.797 5.957 1 95.38 653 PRO A C 1
ATOM 5316 O O . PRO A 1 653 ? 13.656 -27.297 5.074 1 95.38 653 PRO A O 1
ATOM 5319 N N . VAL A 1 654 ? 12.695 -29.125 6.004 1 95.69 654 VAL A N 1
ATOM 5320 C CA . VAL A 1 654 ? 13.266 -30.031 5.012 1 95.69 654 VAL A CA 1
ATOM 5321 C C . VAL A 1 654 ? 12.773 -29.641 3.619 1 95.69 654 VAL A C 1
ATOM 5323 O O . VAL A 1 654 ? 13.57 -29.5 2.689 1 95.69 654 VAL A O 1
ATOM 5326 N N . LEU A 1 655 ? 11.477 -29.453 3.48 1 97.5 655 LEU A N 1
ATOM 5327 C CA . LEU A 1 655 ? 10.914 -29.094 2.186 1 97.5 655 LEU A CA 1
ATOM 5328 C C . LEU A 1 655 ? 11.344 -27.688 1.773 1 97.5 655 LEU A C 1
ATOM 5330 O O . LEU A 1 655 ? 11.586 -27.438 0.591 1 97.5 655 LEU A O 1
ATOM 5334 N N . GLN A 1 656 ? 11.328 -26.812 2.732 1 97.88 656 GLN A N 1
ATOM 5335 C CA . GLN A 1 656 ? 11.766 -25.469 2.398 1 97.88 656 GLN A CA 1
ATOM 5336 C C . GLN A 1 656 ? 13.18 -25.469 1.823 1 97.88 656 GLN A C 1
ATOM 5338 O O . GLN A 1 656 ? 13.461 -24.766 0.846 1 97.88 656 GLN A O 1
ATOM 5343 N N . TYR A 1 657 ? 14.078 -26.234 2.467 1 98.12 657 TYR A N 1
ATOM 5344 C CA . TYR A 1 657 ? 15.453 -26.328 1.994 1 98.12 657 TYR A CA 1
ATOM 5345 C C . TYR A 1 657 ? 15.508 -27 0.623 1 98.12 657 TYR A C 1
ATOM 5347 O O . TYR A 1 657 ? 16.281 -26.578 -0.241 1 98.12 657 TYR A O 1
ATOM 5355 N N . LEU A 1 658 ? 14.711 -28 0.412 1 98.06 658 LEU A N 1
ATOM 5356 C CA . LEU A 1 658 ? 14.641 -28.672 -0.886 1 98.06 658 LEU A CA 1
ATOM 5357 C C . LEU A 1 658 ? 14.148 -27.703 -1.962 1 98.06 658 LEU A C 1
ATOM 5359 O O . LEU A 1 658 ? 14.641 -27.719 -3.092 1 98.06 658 LEU A O 1
ATOM 5363 N N . TYR A 1 659 ? 13.125 -26.875 -1.596 1 98.12 659 TYR A N 1
ATOM 5364 C CA . TYR A 1 659 ? 12.633 -25.875 -2.525 1 98.12 659 TYR A CA 1
ATOM 5365 C C . TYR A 1 659 ? 13.742 -24.891 -2.906 1 98.12 659 TYR A C 1
ATOM 5367 O O . TYR A 1 659 ? 13.797 -24.422 -4.047 1 98.12 659 TYR A O 1
ATOM 5375 N N . TYR A 1 660 ? 14.562 -24.594 -1.938 1 98.12 660 TYR A N 1
ATOM 5376 C CA . TYR A 1 660 ? 15.711 -23.734 -2.188 1 98.12 660 TYR A CA 1
ATOM 5377 C C . TYR A 1 660 ? 16.719 -24.422 -3.1 1 98.12 660 TYR A C 1
ATOM 5379 O O . TYR A 1 660 ? 17.141 -23.844 -4.109 1 98.12 660 TYR A O 1
ATOM 5387 N N . LEU A 1 661 ? 17.094 -25.656 -2.801 1 97.75 661 LEU A N 1
ATOM 5388 C CA . LEU A 1 661 ? 18.109 -26.375 -3.57 1 97.75 661 LEU A CA 1
ATOM 5389 C C . LEU A 1 661 ? 17.641 -26.609 -5 1 97.75 661 LEU A C 1
ATOM 5391 O O . LEU A 1 661 ? 18.438 -26.578 -5.938 1 97.75 661 LEU A O 1
ATOM 5395 N N . GLY A 1 662 ? 16.359 -26.875 -5.117 1 97.19 662 GLY A N 1
ATOM 5396 C CA . GLY A 1 662 ? 15.781 -27.094 -6.434 1 97.19 662 GLY A CA 1
ATOM 5397 C C . GLY A 1 662 ? 15.32 -25.812 -7.098 1 97.19 662 GLY A C 1
ATOM 5398 O O . GLY A 1 662 ? 14.844 -25.828 -8.234 1 97.19 662 GLY A O 1
ATOM 5399 N N . GLN A 1 663 ? 15.422 -24.656 -6.418 1 97.19 663 GLN A N 1
ATOM 5400 C CA . GLN A 1 663 ? 15.023 -23.344 -6.914 1 97.19 663 GLN A CA 1
ATOM 5401 C C . GLN A 1 663 ? 13.617 -23.375 -7.504 1 97.19 663 GLN A C 1
ATOM 5403 O O . GLN A 1 663 ? 13.406 -22.938 -8.633 1 97.19 663 GLN A O 1
ATOM 5408 N N . ILE A 1 664 ? 12.703 -23.922 -6.789 1 98.12 664 ILE A N 1
ATOM 5409 C CA . ILE A 1 664 ? 11.312 -24.031 -7.203 1 98.12 664 ILE A CA 1
ATOM 5410 C C . ILE A 1 664 ? 10.609 -22.688 -7.02 1 98.12 664 ILE A C 1
ATOM 5412 O O . ILE A 1 664 ? 10.664 -22.094 -5.941 1 98.12 664 ILE A O 1
ATOM 5416 N N . GLY A 1 665 ? 9.961 -22.203 -8.055 1 98.19 665 GLY A N 1
ATOM 5417 C CA . GLY A 1 665 ? 9.273 -20.922 -7.977 1 98.19 665 GLY A CA 1
ATOM 5418 C C . GLY A 1 665 ? 8.055 -20.953 -7.078 1 98.19 665 GLY A C 1
ATOM 5419 O O . GLY A 1 665 ? 7.32 -21.938 -7.047 1 98.19 665 GLY A O 1
ATOM 5420 N N . ILE A 1 666 ? 7.848 -19.922 -6.32 1 98.56 666 ILE A N 1
ATOM 5421 C CA . ILE A 1 666 ? 6.684 -19.734 -5.461 1 98.56 666 ILE A CA 1
ATOM 5422 C C . ILE A 1 666 ? 6.023 -18.391 -5.766 1 98.56 666 ILE A C 1
ATOM 5424 O O . ILE A 1 666 ? 6.613 -17.328 -5.535 1 98.56 666 ILE A O 1
ATOM 5428 N N . ALA A 1 667 ? 4.844 -18.422 -6.285 1 98.5 667 ALA A N 1
ATOM 5429 C CA . ALA A 1 667 ? 4.062 -17.203 -6.477 1 98.5 667 ALA A CA 1
ATOM 5430 C C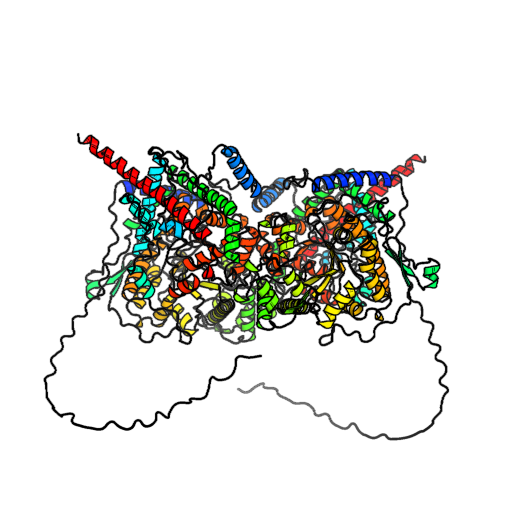 . ALA A 1 667 ? 3.322 -16.812 -5.199 1 98.5 667 ALA A C 1
ATOM 5432 O O . ALA A 1 667 ? 2.277 -17.391 -4.883 1 98.5 667 ALA A O 1
ATOM 5433 N N . MET A 1 668 ? 3.799 -15.844 -4.52 1 98.06 668 MET A N 1
ATOM 5434 C CA . MET A 1 668 ? 3.207 -15.477 -3.238 1 98.06 668 MET A CA 1
ATOM 5435 C C . MET A 1 668 ? 2.285 -14.266 -3.393 1 98.06 668 MET A C 1
ATOM 5437 O O . MET A 1 668 ? 2.533 -13.398 -4.227 1 98.06 668 MET A O 1
ATOM 5441 N N . SER A 1 669 ? 1.247 -14.25 -2.648 1 97.38 669 SER A N 1
ATOM 5442 C CA . SER A 1 669 ? 0.252 -13.18 -2.627 1 97.38 669 SER A CA 1
ATOM 5443 C C . SER A 1 669 ? 0.007 -12.68 -1.206 1 97.38 669 SER A C 1
ATOM 5445 O O . SER A 1 669 ? -1.042 -12.953 -0.619 1 97.38 669 SER A O 1
ATOM 5447 N N . PRO A 1 670 ? 0.847 -11.836 -0.687 1 96.62 670 PRO A N 1
ATOM 5448 C CA . PRO A 1 670 ? 0.795 -11.461 0.728 1 96.62 670 PRO A CA 1
ATOM 5449 C C . PRO A 1 670 ? -0.504 -10.75 1.103 1 96.62 670 PRO A C 1
ATOM 5451 O O . PRO A 1 670 ? -1.03 -10.961 2.199 1 96.62 670 PRO A O 1
ATOM 5454 N N . LEU A 1 671 ? -1.024 -9.891 0.306 1 95.25 671 LEU A N 1
ATOM 5455 C CA . LEU A 1 671 ? -2.24 -9.164 0.653 1 95.25 671 LEU A CA 1
ATOM 5456 C C . LEU A 1 671 ? -3.441 -10.102 0.698 1 95.25 671 LEU A C 1
ATOM 5458 O O . LEU A 1 671 ? -4.332 -9.938 1.532 1 95.25 671 LEU A O 1
ATOM 5462 N N . SER A 1 672 ? -3.49 -11.062 -0.227 1 94.5 672 SER A N 1
ATOM 5463 C CA . SER A 1 672 ? -4.523 -12.086 -0.168 1 94.5 672 SER A CA 1
ATOM 5464 C C . SER A 1 672 ? -4.438 -12.891 1.127 1 94.5 672 SER A C 1
ATOM 5466 O O . SER A 1 672 ? -5.441 -13.07 1.817 1 94.5 672 SER A O 1
ATOM 5468 N N . ASN A 1 673 ? -3.223 -13.305 1.462 1 93.19 673 ASN A N 1
ATOM 5469 C CA . ASN A 1 673 ? -3.016 -14.102 2.664 1 93.19 673 ASN A CA 1
ATOM 5470 C C . ASN A 1 673 ? -3.287 -13.289 3.93 1 93.19 673 ASN A C 1
ATOM 5472 O O . ASN A 1 673 ? -3.697 -13.844 4.949 1 93.19 673 ASN A O 1
ATOM 5476 N N . ASN A 1 674 ? -3.012 -12.016 3.844 1 92.38 674 ASN A N 1
ATOM 5477 C CA . ASN A 1 674 ? -3.252 -11.102 4.961 1 92.38 674 ASN A CA 1
ATOM 5478 C C . ASN A 1 674 ? -4.727 -11.07 5.348 1 92.38 674 ASN A C 1
ATOM 5480 O O . ASN A 1 674 ? -5.059 -10.969 6.531 1 92.38 674 ASN A O 1
ATOM 5484 N N . HIS A 1 675 ? -5.625 -11.211 4.449 1 90.25 675 HIS A N 1
ATOM 5485 C CA . HIS A 1 675 ? -7.059 -11.102 4.695 1 90.25 675 HIS A CA 1
ATOM 5486 C C . HIS A 1 675 ? -7.672 -12.469 4.996 1 90.25 675 HIS A C 1
ATOM 5488 O O . HIS A 1 675 ? -8.75 -12.547 5.594 1 90.25 675 HIS A O 1
ATOM 5494 N N . LEU A 1 676 ? -6.941 -13.516 4.648 1 86.81 676 LEU A N 1
ATOM 5495 C CA . LEU A 1 676 ? -7.59 -14.82 4.734 1 86.81 676 LEU A CA 1
ATOM 5496 C C . LEU A 1 676 ? -6.934 -15.68 5.805 1 86.81 676 LEU A C 1
ATOM 5498 O O . LEU A 1 676 ? -7.602 -16.484 6.453 1 86.81 676 LEU A O 1
ATOM 5502 N N . PHE A 1 677 ? -5.562 -15.492 5.961 1 83.5 677 PHE A N 1
ATOM 5503 C CA . PHE A 1 677 ? -4.941 -16.562 6.738 1 83.5 677 PHE A CA 1
ATOM 5504 C C . PHE A 1 677 ? -3.932 -15.984 7.727 1 83.5 677 PHE A C 1
ATOM 5506 O O . PHE A 1 677 ? -3.766 -16.516 8.828 1 83.5 677 PHE A O 1
ATOM 5513 N N . LEU A 1 678 ? -3.178 -14.969 7.227 1 88.12 678 LEU A N 1
ATOM 5514 C CA . LEU A 1 678 ? -2.012 -14.539 7.996 1 88.12 678 LEU A CA 1
ATOM 5515 C C . LEU A 1 678 ? -1.817 -13.031 7.891 1 88.12 678 LEU A C 1
ATOM 5517 O O . LEU A 1 678 ? -1.859 -12.469 6.797 1 88.12 678 LEU A O 1
ATOM 5521 N N . ASP A 1 679 ? -1.581 -12.438 9.07 1 89.38 679 ASP A N 1
ATOM 5522 C CA . ASP A 1 679 ? -1.343 -11 9.07 1 89.38 679 ASP A CA 1
ATOM 5523 C C . ASP A 1 679 ? -0.109 -10.641 8.242 1 89.38 679 ASP A C 1
ATOM 5525 O O . ASP A 1 679 ? 0.859 -11.406 8.203 1 89.38 679 ASP A O 1
ATOM 5529 N N . TYR A 1 680 ? -0.113 -9.531 7.652 1 92.31 680 TYR A N 1
ATOM 5530 C CA . TYR A 1 680 ? 0.897 -9.109 6.688 1 92.31 680 TYR A CA 1
ATOM 5531 C C . TYR A 1 680 ? 2.295 -9.203 7.289 1 92.31 680 TYR A C 1
ATOM 5533 O O . TYR A 1 680 ? 3.232 -9.664 6.629 1 92.31 680 TYR A O 1
ATOM 5541 N N . HIS A 1 681 ? 2.486 -8.789 8.57 1 87.31 681 HIS A N 1
ATOM 5542 C CA . HIS A 1 681 ? 3.807 -8.727 9.188 1 87.31 681 HIS A CA 1
ATOM 5543 C C . HIS A 1 681 ? 4.348 -10.125 9.477 1 87.31 681 HIS A C 1
ATOM 5545 O O . HIS A 1 681 ? 5.559 -10.305 9.617 1 87.31 681 HIS A O 1
ATOM 5551 N N . ARG A 1 682 ? 3.488 -11.031 9.5 1 90.12 682 ARG A N 1
ATOM 5552 C CA . ARG A 1 682 ? 3.889 -12.398 9.82 1 90.12 682 ARG A CA 1
ATOM 5553 C C . ARG A 1 682 ? 4.168 -13.203 8.555 1 90.12 682 ARG A C 1
ATOM 5555 O O . ARG A 1 682 ? 4.609 -14.352 8.625 1 90.12 682 ARG A O 1
ATOM 5562 N N . ASN A 1 683 ? 3.896 -12.648 7.445 1 95.12 683 ASN A N 1
ATOM 5563 C CA . ASN A 1 683 ? 4.133 -13.344 6.188 1 95.12 683 ASN A CA 1
ATOM 5564 C C . ASN A 1 683 ? 5.598 -13.75 6.039 1 95.12 683 ASN A C 1
ATOM 5566 O O . ASN A 1 683 ? 6.496 -12.961 6.309 1 95.12 683 ASN A O 1
ATOM 5570 N N . PRO A 1 684 ? 5.918 -14.945 5.613 1 96.62 684 PRO A N 1
ATOM 5571 C CA . PRO A 1 684 ? 7.297 -15.445 5.57 1 96.62 684 PRO A CA 1
ATOM 5572 C C . PRO A 1 684 ? 8.055 -14.969 4.332 1 96.62 684 PRO A C 1
ATOM 5574 O O . PRO A 1 684 ? 9.219 -15.336 4.137 1 96.62 684 PRO A O 1
ATOM 5577 N N . LEU A 1 685 ? 7.5 -14.18 3.475 1 97.88 685 LEU A N 1
ATOM 5578 C CA . LEU A 1 685 ? 8.102 -13.773 2.209 1 97.88 685 LEU A CA 1
ATOM 5579 C C . LEU A 1 685 ? 9.477 -13.156 2.43 1 97.88 685 LEU A C 1
ATOM 5581 O O . LEU A 1 685 ? 10.43 -13.5 1.733 1 97.88 685 LEU A O 1
ATOM 5585 N N . PRO A 1 686 ? 9.656 -12.211 3.42 1 96.69 686 PRO A N 1
ATOM 5586 C CA . PRO A 1 686 ? 10.992 -11.641 3.611 1 96.69 686 PRO A CA 1
ATOM 5587 C C . PRO A 1 686 ? 12.047 -12.688 3.951 1 96.69 686 PRO A C 1
ATOM 5589 O O . PRO A 1 686 ? 13.172 -12.617 3.461 1 96.69 686 PRO A O 1
ATOM 5592 N N . ASP A 1 687 ? 11.672 -13.664 4.719 1 96.56 687 ASP A N 1
ATOM 5593 C CA . ASP A 1 687 ? 12.594 -14.734 5.07 1 96.56 687 ASP A CA 1
ATOM 5594 C C . ASP A 1 687 ? 12.922 -15.602 3.854 1 96.56 687 ASP A C 1
ATOM 5596 O O . ASP A 1 687 ? 14.07 -15.977 3.639 1 96.56 687 ASP A O 1
ATOM 5600 N N . TYR A 1 688 ? 11.852 -15.984 3.121 1 98.5 688 TYR A N 1
ATOM 5601 C CA . TYR A 1 688 ? 12.062 -16.781 1.913 1 98.5 688 TYR A CA 1
ATOM 5602 C C . TYR A 1 688 ? 13.016 -16.062 0.958 1 98.5 688 TYR A C 1
ATOM 5604 O O . TYR A 1 688 ? 13.922 -16.688 0.398 1 98.5 688 TYR A O 1
ATOM 5612 N N . HIS A 1 689 ? 12.766 -14.766 0.794 1 98.19 689 HIS A N 1
ATOM 5613 C CA . HIS A 1 689 ? 13.602 -13.969 -0.091 1 98.19 689 HIS A CA 1
ATOM 5614 C C . HIS A 1 689 ? 15.047 -13.93 0.398 1 98.19 689 HIS A C 1
ATOM 5616 O O . HIS A 1 689 ? 15.977 -14.07 -0.395 1 98.19 689 HIS A O 1
ATOM 5622 N N . ALA A 1 690 ? 15.25 -13.727 1.699 1 97.19 690 ALA A N 1
ATOM 5623 C CA . ALA A 1 690 ? 16.594 -13.672 2.287 1 97.19 690 ALA A CA 1
ATOM 5624 C C . ALA A 1 690 ? 17.328 -14.992 2.094 1 97.19 690 ALA A C 1
ATOM 5626 O O . ALA A 1 690 ? 18.516 -15.008 1.776 1 97.19 690 ALA A O 1
ATOM 5627 N N . ARG A 1 691 ? 16.656 -16.078 2.246 1 97.75 691 ARG A N 1
ATOM 5628 C CA . ARG A 1 691 ? 17.25 -17.422 2.18 1 97.75 691 ARG A CA 1
ATOM 5629 C C . ARG A 1 691 ? 17.578 -17.797 0.739 1 97.75 691 ARG A C 1
ATOM 5631 O O . ARG A 1 691 ? 18.328 -18.734 0.498 1 97.75 691 ARG A O 1
ATOM 5638 N N . GLY A 1 692 ? 16.922 -17.094 -0.164 1 98.06 692 GLY A N 1
ATOM 5639 C CA . GLY A 1 692 ? 17.281 -17.312 -1.557 1 98.06 692 GLY A CA 1
ATOM 5640 C C . GLY A 1 692 ? 16.266 -18.141 -2.309 1 98.06 692 GLY A C 1
ATOM 5641 O O . GLY A 1 692 ? 16.562 -18.672 -3.387 1 98.06 692 GLY A O 1
ATOM 5642 N N . LEU A 1 693 ? 15.062 -18.359 -1.783 1 98.31 693 LEU A N 1
ATOM 5643 C CA . LEU A 1 693 ? 14 -19.016 -2.541 1 98.31 693 LEU A CA 1
ATOM 5644 C C . LEU A 1 693 ? 13.57 -18.156 -3.725 1 98.31 693 LEU A C 1
ATOM 5646 O O . LEU A 1 693 ? 13.781 -16.938 -3.721 1 98.31 693 LEU A O 1
ATOM 5650 N N . VAL A 1 694 ? 13.039 -18.781 -4.746 1 98 694 VAL A N 1
ATOM 5651 C CA . VAL A 1 694 ? 12.594 -18.078 -5.938 1 98 694 VAL A CA 1
ATOM 5652 C C . VAL A 1 694 ? 11.148 -17.625 -5.754 1 98 694 VAL A C 1
ATOM 5654 O O . VAL A 1 694 ? 10.219 -18.438 -5.805 1 98 694 VAL A O 1
ATOM 5657 N N . ILE A 1 695 ? 10.977 -16.297 -5.566 1 98.25 695 ILE A N 1
ATOM 5658 C CA . ILE A 1 695 ? 9.672 -15.766 -5.18 1 98.25 695 ILE A CA 1
ATOM 5659 C C . ILE A 1 695 ? 9.211 -14.719 -6.195 1 98.25 695 ILE A C 1
ATOM 5661 O O . ILE A 1 695 ? 10.016 -13.898 -6.652 1 98.25 695 ILE A O 1
ATOM 5665 N N . SER A 1 696 ? 7.988 -14.781 -6.582 1 98.06 696 SER A N 1
ATOM 5666 C CA . SER A 1 696 ? 7.34 -13.688 -7.297 1 98.06 696 SER A CA 1
ATOM 5667 C C . SER A 1 696 ? 6.16 -13.133 -6.5 1 98.06 696 SER A C 1
ATOM 5669 O O . SER A 1 696 ? 5.547 -13.844 -5.707 1 98.06 696 SER A O 1
ATOM 5671 N N . LEU A 1 697 ? 5.898 -11.836 -6.645 1 97.88 697 LEU A N 1
ATOM 5672 C CA . LEU A 1 697 ? 4.742 -11.195 -6.027 1 97.88 697 LEU A CA 1
ATOM 5673 C C . LEU A 1 697 ? 3.539 -11.227 -6.965 1 97.88 697 LEU A C 1
ATOM 5675 O O . LEU A 1 697 ? 3.656 -10.883 -8.141 1 97.88 697 LEU A O 1
ATOM 5679 N N . SER A 1 698 ? 2.475 -11.711 -6.453 1 98.06 698 SER A N 1
ATOM 5680 C CA . SER A 1 698 ? 1.243 -11.805 -7.23 1 98.06 698 SER A CA 1
ATOM 5681 C C . SER A 1 698 ? 0.065 -11.203 -6.473 1 98.06 698 SER A C 1
ATOM 5683 O O . SER A 1 698 ? 0.161 -10.938 -5.27 1 98.06 698 SER A O 1
ATOM 5685 N N . THR A 1 699 ? -1.074 -10.977 -7.137 1 97.5 699 THR A N 1
ATOM 5686 C CA . THR A 1 699 ? -2.191 -10.258 -6.539 1 97.5 699 THR A CA 1
ATOM 5687 C C . THR A 1 699 ? -3.307 -11.219 -6.145 1 97.5 699 THR A C 1
ATOM 5689 O O . THR A 1 699 ? -4.113 -10.914 -5.266 1 97.5 699 THR A O 1
ATOM 5692 N N . ASP A 1 700 ? -3.459 -12.414 -6.789 1 96.44 700 ASP A N 1
ATOM 5693 C CA . ASP A 1 700 ? -4.449 -13.453 -6.535 1 96.44 700 ASP A CA 1
ATOM 5694 C C . ASP A 1 700 ? -5.852 -12.984 -6.93 1 96.44 700 ASP A C 1
ATOM 5696 O O . ASP A 1 700 ? -6.309 -13.242 -8.039 1 96.44 700 ASP A O 1
ATOM 5700 N N . ASP A 1 701 ? -6.508 -12.078 -6.137 1 96.31 701 ASP A N 1
ATOM 5701 C CA . ASP A 1 701 ? -7.852 -11.57 -6.387 1 96.31 701 ASP A CA 1
ATOM 5702 C C . ASP A 1 701 ? -7.93 -10.07 -6.129 1 96.31 701 ASP A C 1
ATOM 5704 O O . ASP A 1 701 ? -8.539 -9.633 -5.152 1 96.31 701 ASP A O 1
ATOM 5708 N N . PRO A 1 702 ? -7.516 -9.227 -7.055 1 96.12 702 PRO A N 1
ATOM 5709 C CA . PRO A 1 702 ? -7.516 -7.773 -6.867 1 96.12 702 PRO A CA 1
ATOM 5710 C C . PRO A 1 702 ? -8.898 -7.227 -6.527 1 96.12 702 PRO A C 1
ATOM 5712 O O . PRO A 1 702 ? -9.016 -6.246 -5.781 1 96.12 702 PRO A O 1
ATOM 5715 N N . LEU A 1 703 ? -9.938 -7.777 -7.039 1 95.38 703 LEU A N 1
ATOM 5716 C CA . LEU A 1 703 ? -11.305 -7.34 -6.777 1 95.38 703 LEU A CA 1
ATOM 5717 C C . LEU A 1 703 ? -11.602 -7.352 -5.285 1 95.38 703 LEU A C 1
ATOM 5719 O O . LEU A 1 703 ? -12.289 -6.465 -4.777 1 95.38 703 LEU A O 1
ATOM 5723 N N . GLN A 1 704 ? -11.102 -8.305 -4.609 1 94.19 704 GLN A N 1
ATOM 5724 C CA . GLN A 1 704 ? -11.406 -8.492 -3.197 1 94.19 704 GLN A CA 1
ATOM 5725 C C . GLN A 1 704 ? -10.391 -7.781 -2.311 1 94.19 704 GLN A C 1
ATOM 5727 O O . GLN A 1 704 ? -10.711 -7.375 -1.19 1 94.19 704 GLN A O 1
ATOM 5732 N N . PHE A 1 705 ? -9.195 -7.566 -2.814 1 93.88 705 PHE A N 1
ATOM 5733 C CA . PHE A 1 705 ? -8.164 -7.262 -1.832 1 93.88 705 PHE A CA 1
ATOM 5734 C C . PHE A 1 705 ? -7.535 -5.902 -2.113 1 93.88 705 PHE A C 1
ATOM 5736 O O . PHE A 1 705 ? -6.941 -5.293 -1.224 1 93.88 705 PHE A O 1
ATOM 5743 N N . HIS A 1 706 ? -7.559 -5.367 -3.264 1 92.5 706 HIS A N 1
ATOM 5744 C CA . HIS A 1 706 ? -6.746 -4.207 -3.607 1 92.5 706 HIS A CA 1
ATOM 5745 C C . HIS A 1 706 ? -7.605 -2.951 -3.734 1 92.5 706 HIS A C 1
ATOM 5747 O O . HIS A 1 706 ? -8.805 -3.041 -4.016 1 92.5 706 HIS A O 1
ATOM 5753 N N . PHE A 1 707 ? -6.969 -1.754 -3.516 1 88.44 707 PHE A N 1
ATOM 5754 C CA . PHE A 1 707 ? -7.699 -0.493 -3.473 1 88.44 707 PHE A CA 1
ATOM 5755 C C . PHE A 1 707 ? -7.281 0.416 -4.621 1 88.44 707 PHE A C 1
ATOM 5757 O O . PHE A 1 707 ? -8.055 1.273 -5.055 1 88.44 707 PHE A O 1
ATOM 5764 N N . THR A 1 708 ? -6.07 0.216 -5.098 1 86.5 708 THR A N 1
ATOM 5765 C CA . THR A 1 708 ? -5.562 1.112 -6.129 1 86.5 708 THR A CA 1
ATOM 5766 C C . THR A 1 708 ? -5.844 0.548 -7.52 1 86.5 708 THR A C 1
ATOM 5768 O O . THR A 1 708 ? -6.191 -0.626 -7.66 1 86.5 708 THR A O 1
ATOM 5771 N N . LYS A 1 709 ? -5.598 1.355 -8.539 1 85.38 709 LYS A N 1
ATOM 5772 C CA . LYS A 1 709 ? -5.789 0.955 -9.93 1 85.38 709 LYS A CA 1
ATOM 5773 C C . LYS A 1 709 ? -4.688 -0.001 -10.383 1 85.38 709 LYS A C 1
ATOM 5775 O O . LYS A 1 709 ? -4.844 -0.708 -11.375 1 85.38 709 LYS A O 1
ATOM 5780 N N . GLU A 1 710 ? -3.631 0.02 -9.695 1 88.5 710 GLU A N 1
ATOM 5781 C CA . GLU A 1 710 ? -2.482 -0.827 -10 1 88.5 710 GLU A CA 1
ATOM 5782 C C . GLU A 1 710 ? -2.227 -1.836 -8.891 1 88.5 710 GLU A C 1
ATOM 5784 O O . GLU A 1 710 ? -1.304 -1.665 -8.086 1 88.5 710 GLU A O 1
ATOM 5789 N N . ALA A 1 711 ? -2.916 -2.924 -9.023 1 93.06 711 ALA A N 1
ATOM 5790 C CA . ALA A 1 711 ? -2.912 -3.895 -7.93 1 93.06 711 ALA A CA 1
ATOM 5791 C C . ALA A 1 711 ? -1.515 -4.465 -7.711 1 93.06 711 ALA A C 1
ATOM 5793 O O . ALA A 1 711 ? -1.071 -4.613 -6.566 1 93.06 711 ALA A O 1
ATOM 5794 N N . LEU A 1 712 ? -0.812 -4.84 -8.797 1 96.19 712 LEU A N 1
ATOM 5795 C CA . LEU A 1 712 ? 0.516 -5.426 -8.641 1 96.19 712 LEU A CA 1
ATOM 5796 C C . LEU A 1 712 ? 1.485 -4.418 -8.031 1 96.19 712 LEU A C 1
ATOM 5798 O O . LEU A 1 712 ? 2.307 -4.777 -7.188 1 96.19 712 LEU A O 1
ATOM 5802 N N . MET A 1 713 ? 1.432 -3.139 -8.43 1 92.75 713 MET A N 1
ATOM 5803 C CA . MET A 1 713 ? 2.275 -2.094 -7.852 1 92.75 713 MET A CA 1
ATOM 5804 C C . MET A 1 713 ? 1.957 -1.891 -6.375 1 92.75 713 MET A C 1
ATOM 5806 O O . MET A 1 713 ? 2.848 -1.581 -5.582 1 92.75 713 MET A O 1
ATOM 5810 N N . GLU A 1 714 ? 0.674 -1.988 -6.055 1 92.75 714 GLU A N 1
ATOM 5811 C CA . GLU A 1 714 ? 0.287 -1.907 -4.648 1 92.75 714 GLU A CA 1
ATOM 5812 C C . GLU A 1 714 ? 1.007 -2.963 -3.816 1 92.75 714 GLU A C 1
ATOM 5814 O O . GLU A 1 714 ? 1.479 -2.676 -2.715 1 92.75 714 GLU A O 1
ATOM 5819 N N . GLU A 1 715 ? 1.091 -4.219 -4.395 1 96.19 715 GLU A N 1
ATOM 5820 C CA . GLU A 1 715 ? 1.821 -5.285 -3.715 1 96.19 715 GLU A CA 1
ATOM 5821 C C . GLU A 1 715 ? 3.277 -4.895 -3.48 1 96.19 715 GLU A C 1
ATOM 5823 O O . GLU A 1 715 ? 3.805 -5.07 -2.381 1 96.19 715 GLU A O 1
ATOM 5828 N N . TYR A 1 716 ? 3.924 -4.375 -4.516 1 96.56 716 TYR A N 1
ATOM 5829 C CA . TYR A 1 716 ? 5.324 -3.986 -4.418 1 96.56 716 TYR A CA 1
ATOM 5830 C C . TYR A 1 716 ? 5.504 -2.824 -3.449 1 96.56 716 TYR A C 1
ATOM 5832 O O . TYR A 1 716 ? 6.469 -2.789 -2.682 1 96.56 716 TYR A O 1
ATOM 5840 N N . SER A 1 717 ? 4.59 -1.845 -3.477 1 93.44 717 SER A N 1
ATOM 5841 C CA . SER A 1 717 ? 4.672 -0.67 -2.615 1 93.44 717 SER A CA 1
ATOM 5842 C C . SER A 1 717 ? 4.602 -1.059 -1.142 1 93.44 717 SER A C 1
ATOM 5844 O O . SER A 1 717 ? 5.41 -0.601 -0.334 1 93.44 717 SER A O 1
ATOM 5846 N N . ILE A 1 718 ? 3.686 -1.856 -0.797 1 94.38 718 ILE A N 1
ATOM 5847 C CA . ILE A 1 718 ? 3.506 -2.248 0.597 1 94.38 718 ILE A CA 1
ATOM 5848 C C . ILE A 1 718 ? 4.703 -3.07 1.061 1 94.38 718 ILE A C 1
ATOM 5850 O O . ILE A 1 718 ? 5.164 -2.926 2.195 1 94.38 718 ILE A O 1
ATOM 5854 N N . ALA A 1 719 ? 5.176 -3.967 0.143 1 95.19 719 ALA A N 1
ATOM 5855 C CA . ALA A 1 719 ? 6.371 -4.734 0.477 1 95.19 719 ALA A CA 1
ATOM 5856 C C . ALA A 1 719 ? 7.551 -3.812 0.773 1 95.19 719 ALA A C 1
ATOM 5858 O O . ALA A 1 719 ? 8.289 -4.023 1.74 1 95.19 719 ALA A O 1
ATOM 5859 N N . ALA A 1 720 ? 7.758 -2.816 -0.011 1 93.06 720 ALA A N 1
ATOM 5860 C CA . ALA A 1 720 ? 8.852 -1.86 0.168 1 93.06 720 ALA A CA 1
ATOM 5861 C C . ALA A 1 720 ? 8.672 -1.063 1.458 1 93.06 720 ALA A C 1
ATOM 5863 O O . ALA A 1 720 ? 9.648 -0.775 2.154 1 93.06 720 ALA A O 1
ATOM 5864 N N . GLN A 1 721 ? 7.418 -0.678 1.719 1 90.94 721 GLN A N 1
ATOM 5865 C CA . GLN A 1 721 ? 7.133 0.201 2.848 1 90.94 721 GLN A CA 1
ATOM 5866 C C . GLN A 1 721 ? 7.195 -0.562 4.168 1 90.94 721 GLN A C 1
ATOM 5868 O O . GLN A 1 721 ? 7.781 -0.084 5.141 1 90.94 721 GLN A O 1
ATOM 5873 N N . VAL A 1 722 ? 6.652 -1.721 4.219 1 91.5 722 VAL A N 1
ATOM 5874 C CA . VAL A 1 722 ? 6.473 -2.439 5.477 1 91.5 722 VAL A CA 1
ATOM 5875 C C . VAL A 1 722 ? 7.699 -3.299 5.762 1 91.5 722 VAL A C 1
ATOM 5877 O O . VAL A 1 722 ? 8.203 -3.32 6.887 1 91.5 722 VAL A O 1
ATOM 5880 N N . TRP A 1 723 ? 8.18 -4 4.734 1 93.12 723 TRP A N 1
ATOM 5881 C CA . TRP A 1 723 ? 9.312 -4.898 4.938 1 93.12 723 TRP A CA 1
ATOM 5882 C C . TRP A 1 723 ? 10.625 -4.199 4.609 1 93.12 723 TRP A C 1
ATOM 5884 O O . TRP A 1 723 ? 11.703 -4.797 4.73 1 93.12 723 TRP A O 1
ATOM 5894 N N . LYS A 1 724 ? 10.586 -2.92 4.105 1 90.88 724 LYS A N 1
ATOM 5895 C CA . LYS A 1 724 ? 11.75 -2.086 3.799 1 90.88 724 LYS A CA 1
ATOM 5896 C C . LYS A 1 724 ? 12.617 -2.729 2.719 1 90.88 724 LYS A C 1
ATOM 5898 O O . LYS A 1 724 ? 13.836 -2.777 2.846 1 90.88 724 LYS A O 1
ATOM 5903 N N . PHE A 1 725 ? 12 -3.328 1.755 1 94.31 725 PHE A N 1
ATOM 5904 C CA . PHE A 1 725 ? 12.727 -3.879 0.617 1 94.31 725 PHE A CA 1
ATOM 5905 C C . PHE A 1 725 ? 13.43 -2.773 -0.163 1 94.31 725 PHE A C 1
ATOM 5907 O O . PHE A 1 725 ? 12.859 -1.701 -0.38 1 94.31 725 PHE A O 1
ATOM 5914 N N . SER A 1 726 ? 14.695 -3.004 -0.48 1 92.25 726 SER A N 1
ATOM 5915 C CA . SER A 1 726 ? 15.438 -2.082 -1.332 1 92.25 726 SER A CA 1
ATOM 5916 C C . SER A 1 726 ? 14.977 -2.18 -2.783 1 92.25 726 SER A C 1
ATOM 5918 O O . SER A 1 726 ? 14.211 -3.076 -3.141 1 92.25 726 SER A O 1
ATOM 5920 N N . THR A 1 727 ? 15.406 -1.259 -3.586 1 93 727 THR A N 1
ATOM 5921 C CA . THR A 1 727 ? 15.109 -1.322 -5.012 1 93 727 THR A CA 1
ATOM 5922 C C . THR A 1 727 ? 15.672 -2.602 -5.625 1 93 727 THR A C 1
ATOM 5924 O O . THR A 1 727 ? 15.055 -3.189 -6.52 1 93 727 THR A O 1
ATOM 5927 N N . CYS A 1 728 ? 16.859 -2.998 -5.172 1 95.44 728 CYS A N 1
ATOM 5928 C CA . CYS A 1 728 ? 17.453 -4.242 -5.652 1 95.44 728 CYS A CA 1
ATOM 5929 C C . CYS A 1 728 ? 16.547 -5.43 -5.336 1 95.44 728 CYS A C 1
ATOM 5931 O O . CYS A 1 728 ? 16.344 -6.297 -6.184 1 95.44 728 CYS A O 1
ATOM 5933 N N . ASP A 1 729 ? 16.062 -5.457 -4.113 1 96.94 729 ASP A N 1
ATOM 5934 C CA . ASP A 1 729 ? 15.141 -6.523 -3.721 1 96.94 729 ASP A CA 1
ATOM 5935 C C . ASP A 1 729 ? 13.922 -6.566 -4.641 1 96.94 729 ASP A C 1
ATOM 5937 O O . ASP A 1 729 ? 13.531 -7.641 -5.105 1 96.94 729 ASP A O 1
ATOM 5941 N N . MET A 1 730 ? 13.344 -5.449 -4.891 1 96.62 730 MET A N 1
ATOM 5942 C CA . MET A 1 730 ? 12.148 -5.355 -5.719 1 96.62 730 MET A CA 1
ATOM 5943 C C . MET A 1 730 ? 12.43 -5.824 -7.141 1 96.62 730 MET A C 1
ATOM 5945 O O . MET A 1 730 ? 11.617 -6.543 -7.734 1 96.62 730 MET A O 1
ATOM 5949 N N . CYS A 1 731 ? 13.531 -5.41 -7.652 1 97.81 731 CYS A N 1
ATOM 5950 C CA . CYS A 1 731 ? 13.891 -5.793 -9.016 1 97.81 731 CYS A CA 1
ATOM 5951 C C . CYS A 1 731 ? 14.172 -7.289 -9.102 1 97.81 731 CYS A C 1
ATOM 5953 O O . CYS A 1 731 ? 13.875 -7.922 -10.117 1 97.81 731 CYS A O 1
ATOM 5955 N N . GLU A 1 732 ? 14.789 -7.836 -8.07 1 97.94 732 GLU A N 1
ATOM 5956 C CA . GLU A 1 732 ? 15.023 -9.281 -8.039 1 97.94 732 GLU A CA 1
ATOM 5957 C C . GLU A 1 732 ? 13.703 -10.047 -8.062 1 97.94 732 GLU A C 1
ATOM 5959 O O . GLU A 1 732 ? 13.578 -11.055 -8.766 1 97.94 732 GLU A O 1
ATOM 5964 N N . LEU A 1 733 ? 12.742 -9.594 -7.297 1 98.44 733 LEU A N 1
ATOM 5965 C CA . LEU A 1 733 ? 11.422 -10.219 -7.297 1 98.44 733 LEU A CA 1
ATOM 5966 C C . LEU A 1 733 ? 10.781 -10.133 -8.68 1 98.44 733 LEU A C 1
ATOM 5968 O O . LEU A 1 733 ? 10.164 -11.094 -9.141 1 98.44 733 LEU A O 1
ATOM 5972 N N . ALA A 1 734 ? 10.891 -8.992 -9.273 1 98.31 734 ALA A N 1
ATOM 5973 C CA . ALA A 1 734 ? 10.344 -8.789 -10.617 1 98.31 734 ALA A CA 1
ATOM 5974 C C . ALA A 1 734 ? 11.008 -9.727 -11.625 1 98.31 734 ALA A C 1
ATOM 5976 O O . ALA A 1 734 ? 10.328 -10.312 -12.477 1 98.31 734 ALA A O 1
ATOM 5977 N N . ARG A 1 735 ? 12.312 -9.82 -11.57 1 98.06 735 ARG A N 1
ATOM 5978 C CA . ARG A 1 735 ? 13.039 -10.727 -12.453 1 98.06 735 ARG A CA 1
ATOM 5979 C C . ARG A 1 735 ? 12.555 -12.164 -12.281 1 98.06 735 ARG A C 1
ATOM 5981 O O . ARG A 1 735 ? 12.375 -12.891 -13.258 1 98.06 735 ARG A O 1
ATOM 5988 N N . SER A 1 736 ? 12.383 -12.562 -11.031 1 97.81 736 SER A N 1
ATOM 5989 C CA . SER A 1 736 ? 11.891 -13.906 -10.742 1 97.81 736 SER A CA 1
ATOM 5990 C C . SER A 1 736 ? 10.508 -14.133 -11.336 1 97.81 736 SER A C 1
ATOM 5992 O O . SER A 1 736 ? 10.195 -15.234 -11.797 1 97.81 736 SER A O 1
ATOM 5994 N N . SER A 1 737 ? 9.672 -13.094 -11.32 1 98.44 737 SER A N 1
ATOM 5995 C CA . SER A 1 737 ? 8.336 -13.219 -11.883 1 98.44 737 SER A CA 1
ATOM 5996 C C . SER A 1 737 ? 8.391 -13.523 -13.375 1 98.44 737 SER A C 1
ATOM 5998 O O . SER A 1 737 ? 7.59 -14.312 -13.883 1 98.44 737 SER A O 1
ATOM 6000 N N . VAL A 1 738 ? 9.32 -12.945 -14.086 1 97.94 738 VAL A N 1
ATOM 6001 C CA . VAL A 1 738 ? 9.484 -13.188 -15.516 1 97.94 738 VAL A CA 1
ATOM 6002 C C . VAL A 1 738 ? 10.023 -14.594 -15.75 1 97.94 738 VAL A C 1
ATOM 6004 O O . VAL A 1 738 ? 9.523 -15.328 -16.609 1 97.94 738 VAL A O 1
ATOM 6007 N N . LEU A 1 739 ? 10.992 -14.977 -14.945 1 96.31 739 LEU A N 1
ATOM 6008 C CA . LEU A 1 739 ? 11.602 -16.297 -15.086 1 96.31 739 LEU A CA 1
ATOM 6009 C C . LEU A 1 739 ? 10.578 -17.391 -14.844 1 96.31 739 LEU A C 1
ATOM 6011 O O . LEU A 1 739 ? 10.586 -18.422 -15.523 1 96.31 739 LEU A O 1
ATOM 6015 N N . MET A 1 740 ? 9.703 -17.188 -13.914 1 95.88 740 MET A N 1
ATOM 6016 C CA . MET A 1 740 ? 8.711 -18.188 -13.516 1 95.88 740 MET A CA 1
ATOM 6017 C C . MET A 1 740 ? 7.551 -18.219 -14.508 1 95.88 740 MET A C 1
ATOM 6019 O O . MET A 1 740 ? 6.801 -19.203 -14.555 1 95.88 740 MET A O 1
ATOM 6023 N N . SER A 1 741 ? 7.422 -17.188 -15.258 1 97 741 SER A N 1
ATOM 6024 C CA . SER A 1 741 ? 6.25 -17.047 -16.109 1 97 741 SER A CA 1
ATOM 6025 C C . SER A 1 741 ? 6.316 -17.984 -17.312 1 97 741 SER A C 1
ATOM 6027 O O . SER A 1 741 ? 7.375 -18.547 -17.609 1 97 741 SER A O 1
ATOM 6029 N N . GLY A 1 742 ? 5.168 -18.234 -17.922 1 95.81 742 GLY A N 1
ATOM 6030 C CA . GLY A 1 742 ? 5.074 -19.109 -19.078 1 95.81 742 GLY A CA 1
ATOM 6031 C C . GLY A 1 742 ? 5.098 -18.359 -20.391 1 95.81 742 GLY A C 1
ATOM 6032 O O . GLY A 1 742 ? 4.691 -18.906 -21.422 1 95.81 742 GLY A O 1
ATOM 6033 N N . PHE A 1 743 ? 5.543 -17.078 -20.359 1 95.81 743 PHE A N 1
ATOM 6034 C CA . PHE A 1 743 ? 5.699 -16.359 -21.625 1 95.81 743 PHE A CA 1
ATOM 6035 C C . PHE A 1 743 ? 6.789 -17 -22.484 1 95.81 743 PHE A C 1
ATOM 6037 O O . PHE A 1 743 ? 7.664 -17.688 -21.969 1 95.81 743 PHE A O 1
ATOM 6044 N N . ASP A 1 744 ? 6.832 -16.766 -23.719 1 92.38 744 ASP A N 1
ATOM 6045 C CA . ASP A 1 744 ? 7.707 -17.469 -24.641 1 92.38 744 ASP A CA 1
ATOM 6046 C C . ASP A 1 744 ? 9.148 -16.984 -24.516 1 92.38 744 ASP A C 1
ATOM 6048 O O . ASP A 1 744 ? 9.414 -15.945 -23.906 1 92.38 744 ASP A O 1
ATOM 6052 N N . HIS A 1 745 ? 9.969 -17.719 -25.031 1 90.94 745 HIS A N 1
ATOM 6053 C CA . HIS A 1 745 ? 11.406 -17.5 -24.938 1 90.94 745 HIS A CA 1
ATOM 6054 C C . HIS A 1 745 ? 11.789 -16.141 -25.516 1 90.94 745 HIS A C 1
ATOM 6056 O O . HIS A 1 745 ? 12.594 -15.414 -24.938 1 90.94 745 HIS A O 1
ATOM 6062 N N . LYS A 1 746 ? 11.219 -15.797 -26.609 1 90.44 746 LYS A N 1
ATOM 6063 C CA . LYS A 1 746 ? 11.562 -14.539 -27.266 1 90.44 746 LYS A CA 1
ATOM 6064 C C . LYS A 1 746 ? 11.219 -13.344 -26.375 1 90.44 746 LYS A C 1
ATOM 6066 O O . LYS A 1 746 ? 12 -12.391 -26.266 1 90.44 746 LYS A O 1
ATOM 6071 N N . ALA A 1 747 ? 10.047 -13.445 -25.844 1 93.75 747 ALA A N 1
ATOM 6072 C CA . ALA A 1 747 ? 9.625 -12.375 -24.938 1 93.75 747 ALA A CA 1
ATOM 6073 C C . ALA A 1 747 ? 10.562 -12.281 -23.734 1 93.75 747 ALA A C 1
ATOM 6075 O O . ALA A 1 747 ? 11.023 -11.188 -23.391 1 93.75 747 ALA A O 1
ATOM 6076 N N . LYS A 1 748 ? 10.867 -13.391 -23.141 1 95.38 748 LYS A N 1
ATOM 6077 C CA . LYS A 1 748 ? 11.719 -13.391 -21.953 1 95.38 748 LYS A CA 1
ATOM 6078 C C . LYS A 1 748 ? 13.133 -12.922 -22.281 1 95.38 748 LYS A C 1
ATOM 6080 O O . LYS A 1 748 ? 13.766 -12.234 -21.484 1 95.38 748 LYS A O 1
ATOM 6085 N N . GLN A 1 749 ? 13.609 -13.32 -23.453 1 93.88 749 GLN A N 1
ATOM 6086 C CA . GLN A 1 749 ? 14.922 -12.867 -23.906 1 93.88 749 GLN A CA 1
ATOM 6087 C C . GLN A 1 749 ? 14.945 -11.344 -24.047 1 93.88 749 GLN A C 1
ATOM 6089 O O . GLN A 1 749 ? 15.922 -10.695 -23.672 1 93.88 749 GLN A O 1
ATOM 6094 N N . HIS A 1 750 ? 13.891 -10.867 -24.594 1 93.12 750 HIS A N 1
ATOM 6095 C CA . HIS A 1 750 ? 13.773 -9.422 -24.766 1 93.12 750 HIS A CA 1
ATOM 6096 C C . HIS A 1 750 ? 13.703 -8.719 -23.406 1 93.12 750 HIS A C 1
ATOM 6098 O O . HIS A 1 750 ? 14.273 -7.637 -23.234 1 93.12 750 HIS A O 1
ATOM 6104 N N . TRP A 1 751 ? 13.055 -9.312 -22.484 1 95.56 751 TRP A N 1
ATOM 6105 C CA . TRP A 1 751 ? 12.773 -8.688 -21.188 1 95.56 751 TRP A CA 1
ATOM 6106 C C . TRP A 1 751 ? 13.977 -8.797 -20.25 1 95.56 751 TRP A C 1
ATOM 6108 O O . TRP A 1 751 ? 14.219 -7.91 -19.438 1 95.56 751 TRP A O 1
ATOM 6118 N N . LEU A 1 752 ? 14.758 -9.93 -20.328 1 95.88 752 LEU A N 1
ATOM 6119 C CA . LEU A 1 752 ? 15.797 -10.219 -19.344 1 95.88 752 LEU A CA 1
ATOM 6120 C C . LEU A 1 752 ? 17.188 -10.125 -19.969 1 95.88 752 LEU A C 1
ATOM 6122 O O . LEU A 1 752 ? 18.188 -10.039 -19.266 1 95.88 752 LEU A O 1
ATOM 6126 N N . GLY A 1 753 ? 17.234 -10.219 -21.25 1 93.69 753 GLY A N 1
ATOM 6127 C CA . GLY A 1 753 ? 18.516 -10.203 -21.953 1 93.69 753 GLY A CA 1
ATOM 6128 C C . GLY A 1 753 ? 18.766 -11.469 -22.766 1 93.69 753 GLY A C 1
ATOM 6129 O O . GLY A 1 753 ? 18.094 -12.484 -22.547 1 93.69 753 GLY A O 1
ATOM 6130 N N . ASP A 1 754 ? 19.719 -11.438 -23.547 1 91.31 754 ASP A N 1
ATOM 6131 C CA . ASP A 1 754 ? 19.984 -12.484 -24.531 1 91.31 754 ASP A CA 1
ATOM 6132 C C . ASP A 1 754 ? 20.422 -13.781 -23.844 1 91.31 754 ASP A C 1
ATOM 6134 O O . ASP A 1 754 ? 20.078 -14.875 -24.281 1 91.31 754 ASP A O 1
ATOM 6138 N N . ASN A 1 755 ? 21.125 -13.641 -22.797 1 91 755 ASN A N 1
ATOM 6139 C CA . ASN A 1 755 ? 21.688 -14.812 -22.141 1 91 755 ASN A CA 1
ATOM 6140 C C . ASN A 1 755 ? 20.891 -15.188 -20.891 1 91 755 ASN A C 1
ATOM 6142 O O . ASN A 1 755 ? 21.438 -15.781 -19.953 1 91 755 ASN A O 1
ATOM 6146 N N . TYR A 1 756 ? 19.594 -14.93 -20.891 1 92.88 756 TYR A N 1
ATOM 6147 C CA . TYR A 1 756 ? 18.844 -15.047 -19.641 1 92.88 756 TYR A CA 1
ATOM 6148 C C . TYR A 1 756 ? 18.734 -16.5 -19.203 1 92.88 756 TYR A C 1
ATOM 6150 O O . TYR A 1 756 ? 18.438 -16.781 -18.047 1 92.88 756 TYR A O 1
ATOM 6158 N N . ARG A 1 757 ? 19.016 -17.469 -20.047 1 89.31 757 ARG A N 1
ATOM 6159 C CA . ARG A 1 757 ? 18.891 -18.891 -19.734 1 89.31 757 ARG A CA 1
ATOM 6160 C C . ARG A 1 757 ? 20.109 -19.375 -18.938 1 89.31 757 ARG A C 1
ATOM 6162 O O . ARG A 1 757 ? 20.078 -20.453 -18.344 1 89.31 757 ARG A O 1
ATOM 6169 N N . GLN A 1 758 ? 21.078 -18.578 -18.969 1 88.44 758 GLN A N 1
ATOM 6170 C CA . GLN A 1 758 ? 22.219 -18.906 -18.125 1 88.44 758 GLN A CA 1
ATOM 6171 C C . GLN A 1 758 ? 21.953 -18.547 -16.656 1 88.44 758 GLN A C 1
ATOM 6173 O O . GLN A 1 758 ? 21.281 -17.547 -16.375 1 88.44 758 GLN A O 1
ATOM 6178 N N . GLU A 1 759 ? 22.438 -19.359 -15.781 1 89.38 759 GLU A N 1
ATOM 6179 C CA . GLU A 1 759 ? 22.25 -19.109 -14.359 1 89.38 759 GLU A CA 1
ATOM 6180 C C . GLU A 1 759 ? 23.359 -18.234 -13.805 1 89.38 759 GLU A C 1
ATOM 6182 O O . GLU A 1 759 ? 24.453 -18.172 -14.383 1 89.38 759 GLU A O 1
ATOM 6187 N N . GLY A 1 760 ? 23.062 -17.484 -12.766 1 87.12 760 GLY A N 1
ATOM 6188 C CA . GLY A 1 760 ? 24.062 -16.641 -12.156 1 87.12 760 GLY A CA 1
ATOM 6189 C C . GLY A 1 760 ? 24.219 -15.297 -12.852 1 87.12 760 GLY A C 1
ATOM 6190 O O . GLY A 1 760 ? 23.344 -14.883 -13.609 1 87.12 760 GLY A O 1
ATOM 6191 N N . PRO A 1 761 ? 25.297 -14.641 -12.617 1 89 761 PRO A N 1
ATOM 6192 C CA . PRO A 1 761 ? 25.5 -13.305 -13.18 1 89 761 PRO A CA 1
ATOM 6193 C C . PRO A 1 761 ? 25.656 -13.32 -14.695 1 89 761 PRO A C 1
ATOM 6195 O O . PRO A 1 761 ? 25.344 -12.328 -15.367 1 89 761 PRO A O 1
ATOM 6198 N N . ALA A 1 762 ? 26.047 -14.438 -15.219 1 86.62 762 ALA A N 1
ATOM 6199 C CA . ALA A 1 762 ? 26.219 -14.555 -16.656 1 86.62 762 ALA A CA 1
ATOM 6200 C C . ALA A 1 762 ? 24.891 -14.43 -17.391 1 86.62 762 ALA A C 1
ATOM 6202 O O . ALA A 1 762 ? 24.844 -13.984 -18.547 1 86.62 762 ALA A O 1
ATOM 6203 N N . GLY A 1 763 ? 23.891 -14.812 -16.766 1 89.75 763 GLY A N 1
ATOM 6204 C CA . GLY A 1 763 ? 22.578 -14.758 -17.375 1 89.75 763 GLY A CA 1
ATOM 6205 C C . GLY A 1 763 ? 21.828 -13.477 -17.062 1 89.75 763 GLY A C 1
ATOM 6206 O O . GLY A 1 763 ? 20.625 -13.383 -17.328 1 89.75 763 GLY A O 1
ATOM 6207 N N . ASN A 1 764 ? 22.531 -12.484 -16.516 1 91.19 764 ASN A N 1
ATOM 6208 C CA . ASN A 1 764 ? 21.875 -11.25 -16.109 1 91.19 764 ASN A CA 1
ATOM 6209 C C . ASN A 1 764 ? 22.359 -10.062 -16.938 1 91.19 764 ASN A C 1
ATOM 6211 O O . ASN A 1 764 ? 23.547 -9.93 -17.203 1 91.19 764 ASN A O 1
ATOM 6215 N N . ASP A 1 765 ? 21.422 -9.367 -17.469 1 94.31 765 ASP A N 1
ATOM 6216 C CA . ASP A 1 765 ? 21.688 -8.062 -18.078 1 94.31 765 ASP A CA 1
ATOM 6217 C C . ASP A 1 765 ? 21.047 -6.945 -17.25 1 94.31 765 ASP A C 1
ATOM 6219 O O . ASP A 1 765 ? 19.844 -6.703 -17.344 1 94.31 765 ASP A O 1
ATOM 6223 N N . ILE A 1 766 ? 21.844 -6.25 -16.469 1 93.94 766 ILE A N 1
ATOM 6224 C CA . ILE A 1 766 ? 21.359 -5.242 -15.531 1 93.94 766 ILE A CA 1
ATOM 6225 C C . ILE A 1 766 ? 20.609 -4.152 -16.297 1 93.94 766 ILE A C 1
ATOM 6227 O O . ILE A 1 766 ? 19.719 -3.496 -15.742 1 93.94 766 ILE A O 1
ATOM 6231 N N . ARG A 1 767 ? 20.906 -3.912 -17.625 1 92.81 767 ARG A N 1
ATOM 6232 C CA . ARG A 1 767 ? 20.25 -2.898 -18.453 1 92.81 767 ARG A CA 1
ATOM 6233 C C . ARG A 1 767 ? 18.797 -3.279 -18.719 1 92.81 767 ARG A C 1
ATOM 6235 O O . ARG A 1 767 ? 17.984 -2.43 -19.109 1 92.81 767 ARG A O 1
ATOM 6242 N N . CYS A 1 768 ? 18.484 -4.578 -18.453 1 95.38 768 CYS A N 1
ATOM 6243 C CA . CYS A 1 768 ? 17.125 -5.055 -18.656 1 95.38 768 CYS A CA 1
ATOM 6244 C C . CYS A 1 768 ? 16.422 -5.285 -17.328 1 95.38 768 CYS A C 1
ATOM 6246 O O . CYS A 1 768 ? 15.242 -4.934 -17.172 1 95.38 768 CYS A O 1
ATOM 6248 N N . THR A 1 769 ? 17.141 -5.824 -16.344 1 96.12 769 THR A N 1
ATOM 6249 C CA . THR A 1 769 ? 16.516 -6.305 -15.125 1 96.12 769 THR A CA 1
ATOM 6250 C C . THR A 1 769 ? 16.719 -5.297 -13.992 1 96.12 769 THR A C 1
ATOM 6252 O O . THR A 1 769 ? 16.016 -5.355 -12.977 1 96.12 769 THR A O 1
ATOM 6255 N N . ASN A 1 770 ? 17.719 -4.391 -14.094 1 96.19 770 ASN A N 1
ATOM 6256 C CA . ASN A 1 770 ? 18.141 -3.447 -13.062 1 96.19 770 ASN A CA 1
ATOM 6257 C C . ASN A 1 770 ? 18.547 -4.168 -11.781 1 96.19 770 ASN A C 1
ATOM 6259 O O . ASN A 1 770 ? 18.531 -3.576 -10.703 1 96.19 770 ASN A O 1
ATOM 6263 N N . VAL A 1 771 ? 18.844 -5.535 -11.812 1 97.06 771 VAL A N 1
ATOM 6264 C CA . VAL A 1 771 ? 19.406 -6.277 -10.695 1 97.06 771 VAL A CA 1
ATOM 6265 C C . VAL A 1 771 ? 20.938 -6.281 -10.797 1 97.06 771 VAL A C 1
ATOM 6267 O O . VAL A 1 771 ? 21.484 -6.773 -11.781 1 97.06 771 VAL A O 1
ATOM 6270 N N . PRO A 1 772 ? 21.562 -5.758 -9.828 1 94.94 772 PRO A N 1
ATOM 6271 C CA . PRO A 1 772 ? 23.031 -5.754 -9.867 1 94.94 772 PRO A CA 1
ATOM 6272 C C . PRO A 1 772 ? 23.625 -7.156 -9.961 1 94.94 772 PRO A C 1
ATOM 6274 O O . PRO A 1 772 ? 23.125 -8.086 -9.32 1 94.94 772 PRO A O 1
ATOM 6277 N N . SER A 1 773 ? 24.672 -7.293 -10.695 1 91.31 773 SER A N 1
ATOM 6278 C CA . SER A 1 773 ? 25.344 -8.578 -10.836 1 91.31 773 SER A CA 1
ATOM 6279 C C . SER A 1 773 ? 25.891 -9.078 -9.508 1 91.31 773 SER A C 1
ATOM 6281 O O . SER A 1 773 ? 25.984 -10.281 -9.281 1 91.31 773 SER A O 1
ATOM 6283 N N . ILE A 1 774 ? 26.172 -8.156 -8.664 1 92 774 ILE A N 1
ATOM 6284 C CA . ILE A 1 774 ? 26.656 -8.484 -7.328 1 92 774 ILE A CA 1
ATOM 6285 C C . ILE A 1 774 ? 25.656 -9.398 -6.621 1 92 774 ILE A C 1
ATOM 6287 O O . ILE A 1 774 ? 26.047 -10.398 -6.012 1 92 774 ILE A O 1
ATOM 6291 N N . ARG A 1 775 ? 24.406 -9.031 -6.68 1 95 775 ARG A N 1
ATOM 6292 C CA . ARG A 1 775 ? 23.344 -9.805 -6.035 1 95 775 ARG A CA 1
ATOM 6293 C C . ARG A 1 775 ? 23.25 -11.203 -6.629 1 95 775 ARG A C 1
ATOM 6295 O O . ARG A 1 775 ? 23.172 -12.195 -5.895 1 95 775 ARG A O 1
ATOM 6302 N N . LEU A 1 776 ? 23.297 -11.336 -7.898 1 94.56 776 LEU A N 1
ATOM 6303 C CA . LEU A 1 776 ? 23.141 -12.625 -8.562 1 94.56 776 LEU A CA 1
ATOM 6304 C C . LEU A 1 776 ? 24.391 -13.484 -8.367 1 94.56 776 LEU A C 1
ATOM 6306 O O . LEU A 1 776 ? 24.281 -14.711 -8.281 1 94.56 776 LEU A O 1
ATOM 6310 N N . ALA A 1 777 ? 25.547 -12.812 -8.273 1 91.19 777 ALA A N 1
ATOM 6311 C CA . ALA A 1 777 ? 26.766 -13.547 -7.957 1 91.19 777 ALA A CA 1
ATOM 6312 C C . ALA A 1 777 ? 26.688 -14.148 -6.559 1 91.19 777 ALA A C 1
ATOM 6314 O O . ALA A 1 777 ? 27.062 -15.305 -6.355 1 91.19 777 ALA A O 1
ATOM 6315 N N . TYR A 1 778 ? 26.328 -13.383 -5.621 1 93.75 778 TYR A N 1
ATOM 6316 C CA . TYR A 1 778 ? 26.141 -13.875 -4.258 1 93.75 778 TYR A CA 1
ATOM 6317 C C . TYR A 1 778 ? 25.203 -15.062 -4.227 1 93.75 778 TYR A C 1
ATOM 6319 O O . TYR A 1 778 ? 25.484 -16.078 -3.586 1 93.75 778 TYR A O 1
ATOM 6327 N N . ARG A 1 779 ? 23.938 -14.859 -4.938 1 96.31 779 ARG A N 1
ATOM 6328 C CA . ARG A 1 779 ? 22.938 -15.922 -4.953 1 96.31 779 ARG A CA 1
ATOM 6329 C C . ARG A 1 779 ? 23.516 -17.203 -5.555 1 96.31 779 ARG A C 1
ATOM 6331 O O . ARG A 1 779 ? 23.312 -18.297 -5.008 1 96.31 779 ARG A O 1
ATOM 6338 N N . TYR A 1 780 ? 24.172 -17.078 -6.633 1 92.88 780 TYR A N 1
ATOM 6339 C CA . TYR A 1 780 ? 24.719 -18.219 -7.367 1 92.88 780 TYR A CA 1
ATOM 6340 C C . TYR A 1 780 ? 25.812 -18.922 -6.566 1 92.88 780 TYR A C 1
ATOM 6342 O O . TYR A 1 780 ? 25.797 -20.141 -6.43 1 92.88 780 TYR A O 1
ATOM 6350 N N . GLU A 1 781 ? 26.734 -18.172 -5.992 1 89.75 781 GLU A N 1
ATOM 6351 C CA . GLU A 1 781 ? 27.828 -18.734 -5.211 1 89.75 781 GLU A CA 1
ATOM 6352 C C . GLU A 1 781 ? 27.297 -19.469 -3.982 1 89.75 781 GLU A C 1
ATOM 6354 O O . GLU A 1 781 ? 27.797 -20.547 -3.639 1 89.75 781 GLU A O 1
ATOM 6359 N N . THR A 1 782 ? 26.406 -18.844 -3.383 1 92.25 782 THR A N 1
ATOM 6360 C CA . THR A 1 782 ? 25.844 -19.453 -2.186 1 92.25 782 THR A CA 1
ATOM 6361 C C . THR A 1 782 ? 25.156 -20.781 -2.527 1 92.25 782 THR A C 1
ATOM 6363 O O . THR A 1 782 ? 25.297 -21.766 -1.803 1 92.25 782 THR A O 1
ATOM 6366 N N . LEU A 1 783 ? 24.391 -20.812 -3.615 1 95.12 783 LEU A N 1
ATOM 6367 C CA . LEU A 1 783 ? 23.719 -22.031 -4.051 1 95.12 783 LEU A CA 1
ATOM 6368 C C . LEU A 1 783 ? 24.734 -23.125 -4.387 1 95.12 783 LEU A C 1
ATOM 6370 O O . LEU A 1 783 ? 24.562 -24.281 -3.998 1 95.12 783 LEU A O 1
ATOM 6374 N N . VAL A 1 784 ? 25.734 -22.75 -5.082 1 91.44 784 VAL A N 1
ATOM 6375 C CA . VAL A 1 784 ? 26.781 -23.688 -5.484 1 91.44 784 VAL A CA 1
ATOM 6376 C C . VAL A 1 784 ? 27.469 -24.266 -4.25 1 91.44 784 VAL A C 1
ATOM 6378 O O . VAL A 1 784 ? 27.734 -25.469 -4.184 1 91.44 784 VAL A O 1
ATOM 6381 N N . GLU A 1 785 ? 27.734 -23.422 -3.271 1 88.56 785 GLU A N 1
ATOM 6382 C CA . GLU A 1 785 ? 28.359 -23.875 -2.031 1 88.56 785 GLU A CA 1
ATOM 6383 C C . GLU A 1 785 ? 27.484 -24.891 -1.305 1 88.56 785 GLU A C 1
ATOM 6385 O O . GLU A 1 785 ? 27.984 -25.906 -0.8 1 88.56 785 GLU A O 1
ATOM 6390 N N . GLU A 1 786 ? 26.25 -24.594 -1.229 1 93.38 786 GLU A N 1
ATOM 6391 C CA . GLU A 1 786 ? 25.312 -25.516 -0.568 1 93.38 786 GLU A CA 1
ATOM 6392 C C . GLU A 1 786 ? 25.234 -26.844 -1.307 1 93.38 786 GLU A C 1
ATOM 6394 O O . GLU A 1 786 ? 25.25 -27.906 -0.683 1 93.38 786 GLU A O 1
ATOM 6399 N N . LEU A 1 787 ? 25.125 -26.812 -2.635 1 94.06 787 LEU A N 1
ATOM 6400 C CA . LEU A 1 787 ? 25.031 -28.016 -3.445 1 94.06 787 LEU A CA 1
ATOM 6401 C C . LEU A 1 787 ? 26.312 -28.828 -3.357 1 94.06 787 LEU A C 1
ATOM 6403 O O . LEU A 1 787 ? 26.266 -30.062 -3.266 1 94.06 787 LEU A O 1
ATOM 6407 N N . LYS A 1 788 ? 27.391 -28.125 -3.412 1 88.5 788 LYS A N 1
ATOM 6408 C CA . LYS A 1 788 ? 28.672 -28.812 -3.303 1 88.5 788 LYS A CA 1
ATOM 6409 C C . LYS A 1 788 ? 28.797 -29.531 -1.965 1 88.5 788 LYS A C 1
ATOM 6411 O O . LYS A 1 788 ? 29.266 -30.672 -1.911 1 88.5 788 LYS A O 1
ATOM 6416 N N . MET A 1 789 ? 28.438 -28.859 -0.939 1 86.81 789 MET A N 1
ATOM 6417 C CA . MET A 1 789 ? 28.5 -29.453 0.396 1 86.81 789 MET A CA 1
ATOM 6418 C C . MET A 1 789 ? 27.641 -30.703 0.477 1 86.81 789 MET A C 1
ATOM 6420 O O . MET A 1 789 ? 28.109 -31.75 0.919 1 86.81 789 MET A O 1
ATOM 6424 N N . ILE A 1 790 ? 26.438 -30.641 -0.018 1 91.94 790 ILE A N 1
ATOM 6425 C CA . ILE A 1 790 ? 25.484 -31.734 0.101 1 91.94 790 ILE A CA 1
ATOM 6426 C C . ILE A 1 790 ? 25.891 -32.906 -0.806 1 91.94 790 ILE A C 1
ATOM 6428 O O . ILE A 1 790 ? 25.875 -34.062 -0.393 1 91.94 790 ILE A O 1
ATOM 6432 N N . CYS A 1 791 ? 26.328 -32.656 -1.973 1 91.44 791 CYS A N 1
ATOM 6433 C CA . CYS A 1 791 ? 26.641 -33.688 -2.941 1 91.44 791 CYS A CA 1
ATOM 6434 C C . CYS A 1 791 ? 27.969 -34.375 -2.59 1 91.44 791 CYS A C 1
ATOM 6436 O O . CYS A 1 791 ? 28.141 -35.562 -2.812 1 91.44 791 CYS A O 1
ATOM 6438 N N . THR A 1 792 ? 28.922 -33.594 -2.07 1 87.25 792 THR A N 1
ATOM 6439 C CA . THR A 1 792 ? 30.172 -34.188 -1.616 1 87.25 792 THR A CA 1
ATOM 6440 C C . THR A 1 792 ? 29.922 -35.125 -0.434 1 87.25 792 THR A C 1
ATOM 6442 O O . THR A 1 792 ? 30.469 -36.219 -0.385 1 87.25 792 THR A O 1
ATOM 6445 N N . ALA A 1 793 ? 29.156 -34.625 0.465 1 85.62 793 ALA A N 1
ATOM 6446 C CA . ALA A 1 793 ? 28.859 -35.438 1.636 1 85.62 793 ALA A CA 1
ATOM 6447 C C . ALA A 1 793 ? 28.125 -36.719 1.233 1 85.62 793 ALA A C 1
ATOM 6449 O O . ALA A 1 793 ? 28.359 -37.781 1.812 1 85.62 793 ALA A O 1
ATOM 6450 N N . ALA A 1 794 ? 27.234 -36.656 0.305 1 89 794 ALA A N 1
ATOM 6451 C CA . ALA A 1 794 ? 26.516 -37.812 -0.18 1 89 794 ALA A CA 1
ATOM 6452 C C . ALA A 1 794 ? 27.453 -38.812 -0.875 1 89 794 ALA A C 1
ATOM 6454 O O . ALA A 1 794 ? 27.297 -40.031 -0.735 1 89 794 ALA A O 1
ATOM 6455 N N . TRP A 1 795 ? 28.359 -38.281 -1.62 1 87.06 795 TRP A N 1
ATOM 6456 C CA . TRP A 1 795 ? 29.344 -39.125 -2.305 1 87.06 795 TRP A CA 1
ATOM 6457 C C . TRP A 1 795 ? 30.234 -39.844 -1.302 1 87.06 795 TRP A C 1
ATOM 6459 O O . TRP A 1 795 ? 30.5 -41.062 -1.45 1 87.06 795 TRP A O 1
ATOM 6469 N N . GLU A 1 796 ? 30.672 -39.188 -0.314 1 82.12 796 GLU A N 1
ATOM 6470 C CA . GLU A 1 796 ? 31.531 -39.781 0.712 1 82.12 796 GLU A CA 1
ATOM 6471 C C . GLU A 1 796 ? 30.812 -40.875 1.483 1 82.12 796 GLU A C 1
ATOM 6473 O O . GLU A 1 796 ? 31.422 -41.875 1.844 1 82.12 796 GLU A O 1
ATOM 6478 N N . TYR A 1 797 ? 29.641 -40.625 1.725 1 81.88 797 TYR A N 1
ATOM 6479 C CA . TYR A 1 797 ? 28.859 -41.625 2.43 1 81.88 797 TYR A CA 1
ATOM 6480 C C . TYR A 1 797 ? 28.766 -42.938 1.625 1 81.88 797 TYR A C 1
ATOM 6482 O O . TYR A 1 797 ? 28.812 -44.031 2.191 1 81.88 797 TYR A O 1
ATOM 6490 N N . GLN A 1 798 ? 28.625 -42.844 0.366 1 79.94 798 GLN A N 1
ATOM 6491 C CA . GLN A 1 798 ? 28.531 -44.031 -0.509 1 79.94 798 GLN A CA 1
ATOM 6492 C C . GLN A 1 798 ? 29.844 -44.781 -0.581 1 79.94 798 GLN A C 1
ATOM 6494 O O . GLN A 1 798 ? 29.859 -46 -0.692 1 79.94 798 GLN A O 1
ATOM 6499 N N . GLN A 1 799 ? 30.922 -44.031 -0.484 1 77.69 799 GLN A N 1
ATOM 6500 C CA . GLN A 1 799 ? 32.219 -44.688 -0.523 1 77.69 799 GLN A CA 1
ATOM 6501 C C . GLN A 1 799 ? 32.531 -45.406 0.782 1 77.69 799 GLN A C 1
ATOM 6503 O O . GLN A 1 799 ? 33.156 -46.469 0.775 1 77.69 799 GLN A O 1
ATOM 6508 N N . ASP A 1 800 ? 32.188 -44.781 1.846 1 69.19 800 ASP A N 1
ATOM 6509 C CA . ASP A 1 800 ? 32.406 -45.406 3.146 1 69.19 800 ASP A CA 1
ATOM 6510 C C . ASP A 1 800 ? 31.562 -46.656 3.305 1 69.19 800 ASP A C 1
ATOM 6512 O O . ASP A 1 800 ? 32 -47.656 3.916 1 69.19 800 ASP A O 1
ATOM 6516 N N . GLY A 1 801 ? 30.422 -46.625 2.822 1 58.25 801 GLY A N 1
ATOM 6517 C CA . GLY A 1 801 ? 29.578 -47.812 2.881 1 58.25 801 GLY A CA 1
ATOM 6518 C C . GLY A 1 801 ? 30.047 -48.906 1.962 1 58.25 801 GLY A C 1
ATOM 6519 O O . GLY A 1 801 ? 29.891 -50.094 2.27 1 58.25 801 GLY A O 1
ATOM 6520 N N . ALA A 1 802 ? 30.719 -48.75 0.782 1 59.03 802 ALA A N 1
ATOM 6521 C CA . ALA A 1 802 ? 31.266 -49.75 -0.125 1 59.03 802 ALA A CA 1
ATOM 6522 C C . ALA A 1 802 ? 32.531 -50.375 0.45 1 59.03 802 ALA A C 1
ATOM 6524 O O . ALA A 1 802 ? 32.812 -51.562 0.235 1 59.03 802 ALA A O 1
ATOM 6525 N N . SER A 1 803 ? 33.25 -49.625 1.147 1 51.44 803 SER A N 1
ATOM 6526 C CA . SER A 1 803 ? 34.5 -50.156 1.713 1 51.44 803 SER A CA 1
ATOM 6527 C C . SER A 1 803 ? 34.188 -51.094 2.881 1 51.44 803 SER A C 1
ATOM 6529 O O . SER A 1 803 ? 34.906 -52.094 3.096 1 51.44 803 SER A O 1
ATOM 6531 N N . SER A 1 804 ? 33.219 -50.781 3.617 1 46.91 804 SER A N 1
ATOM 6532 C CA . SER A 1 804 ? 32.938 -51.688 4.723 1 46.91 804 SER A CA 1
ATOM 6533 C C . SER A 1 804 ? 32.375 -53.031 4.219 1 46.91 804 SER A C 1
ATOM 6535 O O . SER A 1 804 ? 32.438 -54.031 4.926 1 46.91 804 SER A O 1
ATOM 6537 N N . GLY A 1 805 ? 31.781 -53.062 3.08 1 39.66 805 GLY A N 1
ATOM 6538 C CA . GLY A 1 805 ? 31.328 -54.344 2.572 1 39.66 805 GLY A CA 1
ATOM 6539 C C . GLY A 1 805 ? 32.469 -55.219 2.053 1 39.66 805 GLY A C 1
ATOM 6540 O O . GLY A 1 805 ? 32.281 -56.406 1.784 1 39.66 805 GLY A O 1
ATOM 6541 N N . SER A 1 806 ? 33.531 -54.625 1.589 1 39.25 806 SER A N 1
ATOM 6542 C CA . SER A 1 806 ? 34.531 -55.531 1.018 1 39.25 806 SER A CA 1
ATOM 6543 C C . SER A 1 806 ? 35.375 -56.188 2.109 1 39.25 806 SER A C 1
ATOM 6545 O O . SER A 1 806 ? 36.219 -57.031 1.82 1 39.25 806 SER A O 1
ATOM 6547 N N . GLY A 1 807 ? 35.375 -55.688 3.348 1 34.88 807 GLY A N 1
ATOM 6548 C CA . GLY A 1 807 ? 36.25 -56.375 4.289 1 34.88 807 GLY A CA 1
ATOM 6549 C C . GLY A 1 807 ? 35.75 -57.75 4.691 1 34.88 807 GLY A C 1
ATOM 6550 O O . GLY A 1 807 ? 36.469 -58.5 5.352 1 34.88 807 GLY A O 1
ATOM 6551 N N . ASP A 1 808 ? 34.438 -57.969 4.82 1 33.66 808 ASP A N 1
ATOM 6552 C CA . ASP A 1 808 ? 34.188 -59.25 5.465 1 33.66 808 ASP A CA 1
ATOM 6553 C C . ASP A 1 808 ? 34.375 -60.406 4.492 1 33.66 808 ASP A C 1
ATOM 6555 O O . ASP A 1 808 ? 34.031 -61.531 4.785 1 33.66 808 ASP A O 1
ATOM 6559 N N . ALA A 1 809 ? 34.656 -60.125 3.146 1 32.44 809 ALA A N 1
ATOM 6560 C CA . ALA A 1 809 ? 34.844 -61.375 2.424 1 32.44 809 ALA A CA 1
ATOM 6561 C C . ALA A 1 809 ? 36.219 -61.938 2.668 1 32.44 809 ALA A C 1
ATOM 6563 O O . ALA A 1 809 ? 36.594 -62.969 2.074 1 32.44 809 ALA A O 1
ATOM 6564 N N . HIS A 1 810 ? 37.125 -61.312 3.588 1 25.19 810 HIS A N 1
ATOM 6565 C CA . HIS A 1 810 ? 38.219 -62.219 3.887 1 25.19 810 HIS A CA 1
ATOM 6566 C C . HIS A 1 810 ? 37.875 -63.125 5.066 1 25.19 810 HIS A C 1
ATOM 6568 O O . HIS A 1 810 ? 37.25 -62.688 6.047 1 25.19 810 HIS A O 1
ATOM 6574 N N . MET B 1 1 ? -66.188 -8.844 -30.859 1 16.19 1 MET B N 1
ATOM 6575 C CA . MET B 1 1 ? -66.812 -7.52 -30.688 1 16.19 1 MET B CA 1
ATOM 6576 C C . MET B 1 1 ? -65.75 -6.473 -30.406 1 16.19 1 MET B C 1
ATOM 6578 O O . MET B 1 1 ? -64.625 -6.805 -29.969 1 16.19 1 MET B O 1
ATOM 6582 N N . GLU B 1 2 ? -65.938 -4.785 -30.109 1 16.3 2 GLU B N 1
ATOM 6583 C CA . GLU B 1 2 ? -65.875 -3.439 -30.656 1 16.3 2 GLU B CA 1
ATOM 6584 C C . GLU B 1 2 ? -64.938 -2.561 -29.812 1 16.3 2 GLU B C 1
ATOM 6586 O O . GLU B 1 2 ? -64.188 -1.726 -30.344 1 16.3 2 GLU B O 1
ATOM 6591 N N . PHE B 1 3 ? -64.75 -2.469 -28.438 1 14.8 3 PHE B N 1
ATOM 6592 C CA . PHE B 1 3 ? -65.062 -1.249 -27.703 1 14.8 3 PHE B CA 1
ATOM 6593 C C . PHE B 1 3 ? -63.875 -0.324 -27.656 1 14.8 3 PHE B C 1
ATOM 6595 O O . PHE B 1 3 ? -63.969 0.845 -28.031 1 14.8 3 PHE B O 1
ATOM 6602 N N . HIS B 1 4 ? -63.031 0.251 -26.391 1 15.81 4 HIS B N 1
ATOM 6603 C CA . HIS B 1 4 ? -63.562 1.359 -25.609 1 15.81 4 HIS B CA 1
ATOM 6604 C C . HIS B 1 4 ? -62.594 2.525 -25.562 1 15.81 4 HIS B C 1
ATOM 6606 O O . HIS B 1 4 ? -61.688 2.535 -24.734 1 15.81 4 HIS B O 1
ATOM 6612 N N . LYS B 1 5 ? -61.844 3.338 -26.703 1 17.06 5 LYS B N 1
ATOM 6613 C CA . LYS B 1 5 ? -60.625 3.861 -27.328 1 17.06 5 LYS B CA 1
ATOM 6614 C C . LYS B 1 5 ? -60.438 5.344 -27.016 1 17.06 5 LYS B C 1
ATOM 6616 O O . LYS B 1 5 ? -59.594 6.008 -27.594 1 17.06 5 LYS B O 1
ATOM 6621 N N . SER B 1 6 ? -61 6.203 -25.859 1 14.91 6 SER B N 1
ATOM 6622 C CA . SER B 1 6 ? -61.781 7.43 -25.938 1 14.91 6 SER B CA 1
ATOM 6623 C C . SER B 1 6 ? -60.875 8.664 -25.922 1 14.91 6 SER B C 1
ATOM 6625 O O . SER B 1 6 ? -60.125 8.875 -24.984 1 14.91 6 SER B O 1
ATOM 6627 N N . ARG B 1 7 ? -60.531 9.492 -27.109 1 14.85 7 ARG B N 1
ATOM 6628 C CA . ARG B 1 7 ? -59.688 10.398 -27.859 1 14.85 7 ARG B CA 1
ATOM 6629 C C . ARG B 1 7 ? -59.938 11.852 -27.484 1 14.85 7 ARG B C 1
ATOM 6631 O O . ARG B 1 7 ? -59.219 12.75 -27.922 1 14.85 7 ARG B O 1
ATOM 6638 N N . PRO B 1 8 ? -61.125 12.242 -26.922 1 13.92 8 PRO B N 1
ATOM 6639 C CA . PRO B 1 8 ? -61.781 13.352 -27.625 1 13.92 8 PRO B CA 1
ATOM 6640 C C . PRO B 1 8 ? -61.062 14.688 -27.406 1 13.92 8 PRO B C 1
ATOM 6642 O O . PRO B 1 8 ? -60 14.727 -26.828 1 13.92 8 PRO B O 1
ATOM 6645 N N . LYS B 1 9 ? -61.875 15.688 -26.969 1 14.27 9 LYS B N 1
ATOM 6646 C CA . LYS B 1 9 ? -62.625 16.766 -27.625 1 14.27 9 LYS B CA 1
ATOM 6647 C C . LYS B 1 9 ? -61.969 18.109 -27.391 1 14.27 9 LYS B C 1
ATOM 6649 O O . LYS B 1 9 ? -61.812 18.906 -28.328 1 14.27 9 LYS B O 1
ATOM 6654 N N . LEU B 1 10 ? -62.031 18.656 -26.109 1 14.4 10 LEU B N 1
ATOM 6655 C CA . LEU B 1 10 ? -62.812 19.891 -26.141 1 14.4 10 LEU B CA 1
ATOM 6656 C C . LEU B 1 10 ? -61.938 21.062 -26.625 1 14.4 10 LEU B C 1
ATOM 6658 O O . LEU B 1 10 ? -60.719 21 -26.562 1 14.4 10 LEU B O 1
ATOM 6662 N N . ILE B 1 11 ? -62.312 22.188 -26.141 1 14.34 11 ILE B N 1
ATOM 6663 C CA . ILE B 1 11 ? -62.938 23.406 -26.641 1 14.34 11 ILE B CA 1
ATOM 6664 C C . ILE B 1 11 ? -61.875 24.484 -26.859 1 14.34 11 ILE B C 1
ATOM 6666 O O . ILE B 1 11 ? -60.844 24.5 -26.188 1 14.34 11 ILE B O 1
ATOM 6670 N N . ARG B 1 12 ? -62.188 25.5 -27.547 1 13.46 12 ARG B N 1
ATOM 6671 C CA . ARG B 1 12 ? -62.062 26.5 -28.609 1 13.46 12 ARG B CA 1
ATOM 6672 C C . ARG B 1 12 ? -61.469 27.781 -28.078 1 13.46 12 ARG B C 1
ATOM 6674 O O . ARG B 1 12 ? -61.062 28.672 -28.844 1 13.46 12 ARG B O 1
ATOM 6681 N N . MET B 1 13 ? -61.562 28.109 -26.688 1 13.68 13 MET B N 1
ATOM 6682 C CA . MET B 1 13 ? -62.094 29.469 -26.672 1 13.68 13 MET B CA 1
ATOM 6683 C C . MET B 1 13 ? -61.094 30.438 -27.281 1 13.68 13 MET B C 1
ATOM 6685 O O . MET B 1 13 ? -59.875 30.219 -27.234 1 13.68 13 MET B O 1
ATOM 6689 N N . ALA B 1 14 ? -61.625 31.516 -27.656 1 14.17 14 ALA B N 1
ATOM 6690 C CA . ALA B 1 14 ? -61.625 32.594 -28.641 1 14.17 14 ALA B CA 1
ATOM 6691 C C . ALA B 1 14 ? -60.469 33.562 -28.422 1 14.17 14 ALA B C 1
ATOM 6693 O O . ALA B 1 14 ? -59.781 33.469 -27.391 1 14.17 14 ALA B O 1
ATOM 6694 N N . SER B 1 15 ? -60.781 34.844 -28.469 1 13.89 15 SER B N 1
ATOM 6695 C CA . SER B 1 15 ? -60.5 35.875 -29.453 1 13.89 15 SER B CA 1
ATOM 6696 C C . SER B 1 15 ? -59.344 36.75 -29.047 1 13.89 15 SER B C 1
ATOM 6698 O O . SER B 1 15 ? -58.375 36.906 -29.797 1 13.89 15 SER B O 1
ATOM 6700 N N . ARG B 1 16 ? -59.656 38.031 -28.438 1 13.61 16 ARG B N 1
ATOM 6701 C CA . ARG B 1 16 ? -59.688 39.312 -29.109 1 13.61 16 ARG B CA 1
ATOM 6702 C C . ARG B 1 16 ? -58.469 40.156 -28.703 1 13.61 16 ARG B C 1
ATOM 6704 O O . ARG B 1 16 ? -58.25 41.25 -29.234 1 13.61 16 ARG B O 1
ATOM 6711 N N . GLU B 1 17 ? -57.844 39.969 -27.531 1 13.6 17 GLU B N 1
ATOM 6712 C CA . GLU B 1 17 ? -57.625 41.281 -26.891 1 13.6 17 GLU B CA 1
ATOM 6713 C C . GLU B 1 17 ? -56.562 42.094 -27.641 1 13.6 17 GLU B C 1
ATOM 6715 O O . GLU B 1 17 ? -55.531 41.562 -28.031 1 13.6 17 GLU B O 1
ATOM 6720 N N . GLN B 1 18 ? -57.031 43.312 -27.812 1 14.02 18 GLN B N 1
ATOM 6721 C CA . GLN B 1 18 ? -56.781 44.531 -28.594 1 14.02 18 GLN B CA 1
ATOM 6722 C C . GLN B 1 18 ? -55.344 45.031 -28.359 1 14.02 18 GLN B C 1
ATOM 6724 O O . GLN B 1 18 ? -54.719 44.656 -27.359 1 14.02 18 GLN B O 1
ATOM 6729 N N . GLU B 1 19 ? -55.188 46.25 -28.797 1 14.84 19 GLU B N 1
ATOM 6730 C CA . GLU B 1 19 ? -54.438 47.094 -29.703 1 14.84 19 GLU B CA 1
ATOM 6731 C C . GLU B 1 19 ? -53.281 47.781 -29 1 14.84 19 GLU B C 1
ATOM 6733 O O . GLU B 1 19 ? -53.219 47.812 -27.766 1 14.84 19 GLU B O 1
ATOM 6738 N N . THR B 1 20 ? -52.719 48.656 -29.688 1 14.57 20 THR B N 1
ATOM 6739 C CA . THR B 1 20 ? -51.5 49.156 -30.297 1 14.57 20 THR B CA 1
ATOM 6740 C C . THR B 1 20 ? -50.812 50.188 -29.391 1 14.57 20 THR B C 1
ATOM 6742 O O . THR B 1 20 ? -49.625 50.094 -29.141 1 14.57 20 THR B O 1
ATOM 6745 N N . GLN B 1 21 ? -51.406 51.469 -29.391 1 13.68 21 GLN B N 1
ATOM 6746 C CA . GLN B 1 21 ? -50.719 52.531 -30.125 1 13.68 21 GLN B CA 1
ATOM 6747 C C . GLN B 1 21 ? -49.844 53.375 -29.188 1 13.68 21 GLN B C 1
ATOM 6749 O O . GLN B 1 21 ? -48.875 53.969 -29.625 1 13.68 21 GLN B O 1
ATOM 6754 N N . THR B 1 22 ? -50.281 53.562 -27.891 1 14.5 22 THR B N 1
ATOM 6755 C CA . THR B 1 22 ? -50.375 55 -27.734 1 14.5 22 THR B CA 1
ATOM 6756 C C . THR B 1 22 ? -48.969 55.594 -27.625 1 14.5 22 THR B C 1
ATOM 6758 O O . THR B 1 22 ? -48.062 55 -27.031 1 14.5 22 THR B O 1
ATOM 6761 N N . ASP B 1 23 ? -48.844 56.844 -28.109 1 14.7 23 ASP B N 1
ATOM 6762 C CA . ASP B 1 23 ? -48.031 57.812 -28.781 1 14.7 23 ASP B CA 1
ATOM 6763 C C . ASP B 1 23 ? -46.938 58.344 -27.875 1 14.7 23 ASP B C 1
ATOM 6765 O O . ASP B 1 23 ? -47 58.156 -26.656 1 14.7 23 ASP B O 1
ATOM 6769 N N . LYS B 1 24 ? -46.594 59.562 -28.281 1 14.91 24 LYS B N 1
ATOM 6770 C CA . LYS B 1 24 ? -45.469 60.312 -28.797 1 14.91 24 LYS B CA 1
ATOM 6771 C C . LYS B 1 24 ? -44.75 61.062 -27.672 1 14.91 24 LYS B C 1
ATOM 6773 O O . LYS B 1 24 ? -43.531 61.062 -27.609 1 14.91 24 LYS B O 1
ATOM 6778 N N . GLN B 1 25 ? -45.5 62.062 -26.969 1 14.4 25 GLN B N 1
ATOM 6779 C CA . GLN B 1 25 ? -44.969 63.375 -27.219 1 14.4 25 GLN B CA 1
ATOM 6780 C C . GLN B 1 25 ? -43.812 63.719 -26.266 1 14.4 25 GLN B C 1
ATOM 6782 O O . GLN B 1 25 ? -42.719 64.125 -26.719 1 14.4 25 GLN B O 1
ATOM 6787 N N . THR B 1 26 ? -44.125 64.688 -25.406 1 15.03 26 THR B N 1
ATOM 6788 C CA . THR B 1 26 ? -43.719 66.062 -25.5 1 15.03 26 THR B CA 1
ATOM 6789 C C . THR B 1 26 ? -42.438 66.312 -24.703 1 15.03 26 THR B C 1
ATOM 6791 O O . THR B 1 26 ? -41.469 66.875 -25.234 1 15.03 26 THR B O 1
ATOM 6794 N N . THR B 1 27 ? -42.531 67 -23.594 1 16.03 27 THR B N 1
ATOM 6795 C CA . THR B 1 27 ? -42.094 68.375 -23.422 1 16.03 27 THR B CA 1
ATOM 6796 C C . THR B 1 27 ? -40.719 68.438 -22.734 1 16.03 27 THR B C 1
ATOM 6798 O O . THR B 1 27 ? -40.344 67.5 -22.062 1 16.03 27 THR B O 1
ATOM 6801 N N . GLY B 1 28 ? -40.031 69.625 -22.828 1 15.67 28 GLY B N 1
ATOM 6802 C CA . GLY B 1 28 ? -38.812 70.375 -23.031 1 15.67 28 GLY B CA 1
ATOM 6803 C C . GLY B 1 28 ? -37.969 70.5 -21.781 1 15.67 28 GLY B C 1
ATOM 6804 O O . GLY B 1 28 ? -36.719 70.5 -21.875 1 15.67 28 GLY B O 1
ATOM 6805 N N . THR B 1 29 ? -38.625 70.812 -20.594 1 17.14 29 THR B N 1
ATOM 6806 C CA . THR B 1 29 ? -38.031 72 -19.969 1 17.14 29 THR B CA 1
ATOM 6807 C C . THR B 1 29 ? -36.719 71.625 -19.281 1 17.14 29 THR B C 1
ATOM 6809 O O . THR B 1 29 ? -36.625 70.562 -18.641 1 17.14 29 THR B O 1
ATOM 6812 N N . GLU B 1 30 ? -35.688 72.438 -19.531 1 17.53 30 GLU B N 1
ATOM 6813 C CA . GLU B 1 30 ? -34.219 72.5 -19.484 1 17.53 30 GLU B CA 1
ATOM 6814 C C . GLU B 1 30 ? -33.719 72.625 -18.047 1 17.53 30 GLU B C 1
ATOM 6816 O O . GLU B 1 30 ? -32.531 72.562 -17.797 1 17.53 30 GLU B O 1
ATOM 6821 N N . THR B 1 31 ? -34.688 72.625 -17.016 1 17.64 31 THR B N 1
ATOM 6822 C CA . THR B 1 31 ? -34.156 73.5 -15.961 1 17.64 31 THR B CA 1
ATOM 6823 C C . THR B 1 31 ? -32.844 72.938 -15.398 1 17.64 31 THR B C 1
ATOM 6825 O O . THR B 1 31 ? -32.719 71.75 -15.219 1 17.64 31 THR B O 1
ATOM 6828 N N . GLU B 1 32 ? -31.828 73.812 -15.344 1 18.23 32 GLU B N 1
ATOM 6829 C CA . GLU B 1 32 ? -30.375 73.75 -15.188 1 18.23 32 GLU B CA 1
ATOM 6830 C C . GLU B 1 32 ? -29.984 73.375 -13.773 1 18.23 32 GLU B C 1
ATOM 6832 O O . GLU B 1 32 ? -28.797 73.188 -13.469 1 18.23 32 GLU B O 1
ATOM 6837 N N . PRO B 1 33 ? -30.922 72.625 -12.977 1 17.59 33 PRO B N 1
ATOM 6838 C CA . PRO B 1 33 ? -30.641 72.938 -11.57 1 17.59 33 PRO B CA 1
ATOM 6839 C C . PRO B 1 33 ? -29.203 72.625 -11.18 1 17.59 33 PRO B C 1
ATOM 6841 O O . PRO B 1 33 ? -28.547 71.75 -11.812 1 17.59 33 PRO B O 1
ATOM 6844 N N . ASP B 1 34 ? -28.75 73.438 -10.219 1 19.89 34 ASP B N 1
ATOM 6845 C CA . ASP B 1 34 ? -27.5 73.812 -9.562 1 19.89 34 ASP B CA 1
ATOM 6846 C C . ASP B 1 34 ? -26.922 72.688 -8.773 1 19.89 34 ASP B C 1
ATOM 6848 O O . ASP B 1 34 ? -27.609 72 -7.98 1 19.89 34 ASP B O 1
ATOM 6852 N N . LEU B 1 35 ? -25.891 71.938 -9.242 1 17.84 35 LEU B N 1
ATOM 6853 C CA . LEU B 1 35 ? -25.234 70.75 -8.805 1 17.84 35 LEU B CA 1
ATOM 6854 C C . LEU B 1 35 ? -24.734 70.875 -7.363 1 17.84 35 LEU B C 1
ATOM 6856 O O . LEU B 1 35 ? -23.766 71.562 -7.094 1 17.84 35 LEU B O 1
ATOM 6860 N N . ALA B 1 36 ? -25.75 71.062 -6.406 1 18 36 ALA B N 1
ATOM 6861 C CA . ALA B 1 36 ? -25.359 71.188 -5 1 18 36 ALA B CA 1
ATOM 6862 C C . ALA B 1 36 ? -24.328 70.188 -4.621 1 18 36 ALA B C 1
ATOM 6864 O O . ALA B 1 36 ? -24.312 69.062 -5.168 1 18 36 ALA B O 1
ATOM 6865 N N . GLY B 1 37 ? -23.266 70.562 -3.807 1 18.2 37 GLY B N 1
ATOM 6866 C CA . GLY B 1 37 ? -21.969 70.125 -3.328 1 18.2 37 GLY B CA 1
ATOM 6867 C C . GLY B 1 37 ? -22.062 68.875 -2.506 1 18.2 37 GLY B C 1
ATOM 6868 O O . GLY B 1 37 ? -22.781 68.812 -1.511 1 18.2 37 GLY B O 1
ATOM 6869 N N . SER B 1 38 ? -22.219 67.688 -3.055 1 18.92 38 SER B N 1
ATOM 6870 C CA . SER B 1 38 ? -22.453 66.438 -2.348 1 18.92 38 SER B CA 1
ATOM 6871 C C . SER B 1 38 ? -21.453 66.25 -1.22 1 18.92 38 SER B C 1
ATOM 6873 O O . SER B 1 38 ? -20.234 66.188 -1.464 1 18.92 38 SER B O 1
ATOM 6875 N N . LEU B 1 39 ? -21.625 67 -0.094 1 21.19 39 LEU B N 1
ATOM 6876 C CA . LEU B 1 39 ? -20.859 66.75 1.117 1 21.19 39 LEU B CA 1
ATOM 6877 C C . LEU B 1 39 ? -20.781 65.25 1.429 1 21.19 39 LEU B C 1
ATOM 6879 O O . LEU B 1 39 ? -21.812 64.562 1.517 1 21.19 39 LEU B O 1
ATOM 6883 N N . SER B 1 40 ? -19.766 64.625 0.92 1 20.56 40 SER B N 1
ATOM 6884 C CA . SER B 1 40 ? -19.562 63.188 1.048 1 20.56 40 SER B CA 1
ATOM 6885 C C . SER B 1 40 ? -19.766 62.75 2.484 1 20.56 40 SER B C 1
ATOM 6887 O O . SER B 1 40 ? -19.359 63.406 3.43 1 20.56 40 SER B O 1
ATOM 6889 N N . PRO B 1 41 ? -20.922 62.125 2.811 1 24 41 PRO B N 1
ATOM 6890 C CA . PRO B 1 41 ? -21.203 61.75 4.191 1 24 41 PRO B CA 1
ATOM 6891 C C . PRO B 1 41 ? -19.969 61.188 4.918 1 24 41 PRO B C 1
ATOM 6893 O O . PRO B 1 41 ? -19.047 60.719 4.277 1 24 41 PRO B O 1
ATOM 6896 N N . PRO B 1 42 ? -19.719 61.781 6.062 1 23.09 42 PRO B N 1
ATOM 6897 C CA . PRO B 1 42 ? -18.594 61.438 6.906 1 23.09 42 PRO B CA 1
ATOM 6898 C C . PRO B 1 42 ? -18.391 59.906 7.008 1 23.09 42 PRO B C 1
ATOM 6900 O O . PRO B 1 42 ? -19.359 59.156 6.914 1 23.09 42 PRO B O 1
ATOM 6903 N N . ARG B 1 43 ? -17.281 59.344 6.531 1 26.41 43 ARG B N 1
ATOM 6904 C CA . ARG B 1 43 ? -16.719 58 6.559 1 26.41 43 ARG B CA 1
ATOM 6905 C C . ARG B 1 43 ? -16.906 57.375 7.934 1 26.41 43 ARG B C 1
ATOM 6907 O O . ARG B 1 43 ? -16.391 57.875 8.93 1 26.41 43 ARG B O 1
ATOM 6914 N N . ASN B 1 44 ? -18.172 57.031 8.273 1 23.84 44 ASN B N 1
ATOM 6915 C CA . ASN B 1 44 ? -18.453 56.281 9.484 1 23.84 44 ASN B CA 1
ATOM 6916 C C . ASN B 1 44 ? -17.344 55.281 9.789 1 23.84 44 ASN B C 1
ATOM 6918 O O . ASN B 1 44 ? -17.031 54.406 8.961 1 23.84 44 ASN B O 1
ATOM 6922 N N . ASN B 1 45 ? -16.344 55.688 10.492 1 25.41 45 ASN B N 1
ATOM 6923 C CA . ASN B 1 45 ? -15.25 54.938 11.102 1 25.41 45 ASN B CA 1
ATOM 6924 C C . ASN B 1 45 ? -15.742 53.656 11.734 1 25.41 45 ASN B C 1
ATOM 6926 O O . ASN B 1 45 ? -16.141 53.625 12.898 1 25.41 45 ASN B O 1
ATOM 6930 N N . VAL B 1 46 ? -16.531 52.906 11.055 1 28.64 46 VAL B N 1
ATOM 6931 C CA . VAL B 1 46 ? -17.094 51.656 11.547 1 28.64 46 VAL B CA 1
ATOM 6932 C C . VAL B 1 46 ? -15.977 50.75 12.039 1 28.64 46 VAL B C 1
ATOM 6934 O O . VAL B 1 46 ? -16.203 49.594 12.344 1 28.64 46 VAL B O 1
ATOM 6937 N N . LEU B 1 47 ? -14.766 51.094 11.75 1 34 47 LEU B N 1
ATOM 6938 C CA . LEU B 1 47 ? -13.781 50.094 12.156 1 34 47 LEU B CA 1
ATOM 6939 C C . LEU B 1 47 ? -13.727 49.969 13.672 1 34 47 LEU B C 1
ATOM 6941 O O . LEU B 1 47 ? -13.133 50.844 14.344 1 34 47 LEU B O 1
ATOM 6945 N N . SER B 1 48 ? -14.828 49.969 14.406 1 29.36 48 SER B N 1
ATOM 6946 C CA . SER B 1 48 ? -14.539 49.875 15.836 1 29.36 48 SER B CA 1
ATOM 6947 C C . SER B 1 48 ? -13.852 48.531 16.156 1 29.36 48 SER B C 1
ATOM 6949 O O . SER B 1 48 ? -14.461 47.469 16.016 1 29.36 48 SER B O 1
ATOM 6951 N N . PRO B 1 49 ? -12.578 48.406 16.031 1 35.47 49 PRO B N 1
ATOM 6952 C CA . PRO B 1 49 ? -11.938 47.156 16.484 1 35.47 49 PRO B CA 1
ATOM 6953 C C . PRO B 1 49 ? -12.492 46.688 17.828 1 35.47 49 PRO B C 1
ATOM 6955 O O . PRO B 1 49 ? -12.812 47.5 18.703 1 35.47 49 PRO B O 1
ATOM 6958 N N . THR B 1 50 ? -13.328 45.812 17.938 1 37.19 50 THR B N 1
ATOM 6959 C CA . THR B 1 50 ? -13.672 45.281 19.25 1 37.19 50 THR B CA 1
ATOM 6960 C C . THR B 1 50 ? -12.43 45.219 20.141 1 37.19 50 THR B C 1
ATOM 6962 O O . THR B 1 50 ? -11.445 44.562 19.797 1 37.19 50 THR B O 1
ATOM 6965 N N . ARG B 1 51 ? -12.07 46.188 20.938 1 40.97 51 ARG B N 1
ATOM 6966 C CA . ARG B 1 51 ? -10.984 46.438 21.875 1 40.97 51 ARG B CA 1
ATOM 6967 C C . ARG B 1 51 ? -10.914 45.375 22.953 1 40.97 51 ARG B C 1
ATOM 6969 O O . ARG B 1 51 ? -11.359 45.562 24.078 1 40.97 51 ARG B O 1
ATOM 6976 N N . SER B 1 52 ? -11.156 44.188 22.609 1 44.88 52 SER B N 1
ATOM 6977 C CA . SER B 1 52 ? -11 43.281 23.734 1 44.88 52 SER B CA 1
ATOM 6978 C C . SER B 1 52 ? -9.531 42.969 23.984 1 44.88 52 SER B C 1
ATOM 6980 O O . SER B 1 52 ? -8.773 42.688 23.047 1 44.88 52 SER B O 1
ATOM 6982 N N . SER B 1 53 ? -8.938 43.469 25.078 1 50 53 SER B N 1
ATOM 6983 C CA . SER B 1 53 ? -7.551 43.25 25.484 1 50 53 SER B CA 1
ATOM 6984 C C . SER B 1 53 ? -7.34 41.844 26.031 1 50 53 SER B C 1
ATOM 6986 O O . SER B 1 53 ? -8.273 41.25 26.578 1 50 53 SER B O 1
ATOM 6988 N N . PHE B 1 54 ? -6.301 41.25 25.641 1 59.91 54 PHE B N 1
ATOM 6989 C CA . PHE B 1 54 ? -5.883 40 26.281 1 59.91 54 PHE B CA 1
ATOM 6990 C C . PHE B 1 54 ? -5.648 40.188 27.781 1 59.91 54 PHE B C 1
ATOM 6992 O O . PHE B 1 54 ? -5.012 41.156 28.188 1 59.91 54 PHE B O 1
ATOM 6999 N N . PRO B 1 55 ? -6.262 39.531 28.641 1 52.44 55 PRO B N 1
ATOM 7000 C CA . PRO B 1 55 ? -6.055 39.719 30.078 1 52.44 55 PRO B CA 1
ATOM 7001 C C . PRO B 1 55 ? -4.582 39.688 30.469 1 52.44 55 PRO B C 1
ATOM 7003 O O . PRO B 1 55 ? -3.842 38.812 30.031 1 52.44 55 PRO B O 1
ATOM 7006 N N . LYS B 1 56 ? -4.047 40.75 31.031 1 60.19 56 LYS B N 1
ATOM 7007 C CA . LYS B 1 56 ? -2.656 40.844 31.469 1 60.19 56 LYS B CA 1
ATOM 7008 C C . LYS B 1 56 ? -2.383 39.938 32.656 1 60.19 56 LYS B C 1
ATOM 7010 O O . LYS B 1 56 ? -3.252 39.75 33.5 1 60.19 56 LYS B O 1
ATOM 7015 N N . HIS B 1 57 ? -1.271 39.281 32.719 1 59.31 57 HIS B N 1
ATOM 7016 C CA . HIS B 1 57 ? -0.901 38.375 33.812 1 59.31 57 HIS B CA 1
ATOM 7017 C C . HIS B 1 57 ? -0.441 39.125 35.031 1 59.31 57 HIS B C 1
ATOM 7019 O O . HIS B 1 57 ? 0.353 40.062 34.938 1 59.31 57 HIS B O 1
ATOM 7025 N N . VAL B 1 58 ? -1.025 38.969 36.125 1 55.84 58 VAL B N 1
ATOM 7026 C CA . VAL B 1 58 ? -0.554 39.438 37.406 1 55.84 58 VAL B CA 1
ATOM 7027 C C . VAL B 1 58 ? 0.291 38.375 38.094 1 55.84 58 VAL B C 1
ATOM 7029 O O . VAL B 1 58 ? -0.167 37.25 38.312 1 55.84 58 VAL B O 1
ATOM 7032 N N . HIS B 1 59 ? 1.575 38.625 38.375 1 55.38 59 HIS B N 1
ATOM 7033 C CA . HIS B 1 59 ? 2.527 37.688 38.938 1 55.38 59 HIS B CA 1
ATOM 7034 C C . HIS B 1 59 ? 2.123 37.25 40.344 1 55.38 59 HIS B C 1
ATOM 7036 O O . HIS B 1 59 ? 1.791 38.094 41.156 1 55.38 59 HIS B O 1
ATOM 7042 N N . THR B 1 60 ? 1.944 36.031 40.562 1 56.81 60 THR B N 1
ATOM 7043 C CA . THR B 1 60 ? 1.657 35.469 41.875 1 56.81 60 THR B CA 1
ATOM 7044 C C . THR B 1 60 ? 2.805 34.594 42.344 1 56.81 60 THR B C 1
ATOM 7046 O O . THR B 1 60 ? 3.713 34.281 41.594 1 56.81 60 THR B O 1
ATOM 7049 N N . VAL B 1 61 ? 2.914 34.312 43.625 1 56.69 61 VAL B N 1
ATOM 7050 C CA . VAL B 1 61 ? 3.924 33.438 44.219 1 56.69 61 VAL B CA 1
ATOM 7051 C C . VAL B 1 61 ? 3.904 32.062 43.562 1 56.69 61 VAL B C 1
ATOM 7053 O O . VAL B 1 61 ? 4.949 31.422 43.438 1 56.69 61 VAL B O 1
ATOM 7056 N N . MET B 1 62 ? 2.764 31.719 43.188 1 63.28 62 MET B N 1
ATOM 7057 C CA . MET B 1 62 ? 2.615 30.406 42.531 1 63.28 62 MET B CA 1
ATOM 7058 C C . MET B 1 62 ? 3.312 30.391 41.188 1 63.28 62 MET B C 1
ATOM 7060 O O . MET B 1 62 ? 3.766 29.328 40.75 1 63.28 62 MET B O 1
ATOM 7064 N N . ASP B 1 63 ? 3.475 31.516 40.594 1 63.5 63 ASP B N 1
ATOM 7065 C CA . ASP B 1 63 ? 4.145 31.609 39.312 1 63.5 63 ASP B CA 1
ATOM 7066 C C . ASP B 1 63 ? 5.609 31.188 39.406 1 63.5 63 ASP B C 1
ATOM 7068 O O . ASP B 1 63 ? 6.152 30.578 38.5 1 63.5 63 ASP B O 1
ATOM 7072 N N . ASP B 1 64 ? 6.203 31.469 40.531 1 70.38 64 ASP B N 1
ATOM 7073 C CA . ASP B 1 64 ? 7.594 31.094 40.781 1 70.38 64 ASP B CA 1
ATOM 7074 C C . ASP B 1 64 ? 7.738 29.578 40.906 1 70.38 64 ASP B C 1
ATOM 7076 O O . ASP B 1 64 ? 8.719 29 40.438 1 70.38 64 ASP B O 1
ATOM 7080 N N . LYS B 1 65 ? 6.77 29 41.5 1 70.12 65 LYS B N 1
ATOM 7081 C CA . LYS B 1 65 ? 6.797 27.547 41.656 1 70.12 65 LYS B CA 1
ATOM 7082 C C . LYS B 1 65 ? 6.605 26.859 40.312 1 70.12 65 LYS B C 1
ATOM 7084 O O . LYS B 1 65 ? 7.27 25.859 40 1 70.12 65 LYS B O 1
ATOM 7089 N N . PHE B 1 66 ? 5.797 27.469 39.594 1 71.38 66 PHE B N 1
ATOM 7090 C CA . PHE B 1 66 ? 5.555 26.922 38.25 1 71.38 66 PHE B CA 1
ATOM 7091 C C . PHE B 1 66 ? 6.793 27.047 37.375 1 71.38 66 PHE B C 1
ATOM 7093 O O . PHE B 1 66 ? 7.094 26.156 36.594 1 71.38 66 PHE B O 1
ATOM 7100 N N . LYS B 1 67 ? 7.438 28.094 37.562 1 73 67 LYS B N 1
ATOM 7101 C CA . LYS B 1 67 ? 8.672 28.328 36.812 1 73 67 LYS B CA 1
ATOM 7102 C C . LYS B 1 67 ? 9.727 27.281 37.156 1 73 67 LYS B C 1
ATOM 7104 O O . LYS B 1 67 ? 10.453 26.797 36.281 1 73 67 LYS B O 1
ATOM 7109 N N . GLU B 1 68 ? 9.797 26.906 38.375 1 75.12 68 GLU B N 1
ATOM 7110 C CA . GLU B 1 68 ? 10.766 25.906 38.812 1 75.12 68 GLU B CA 1
ATOM 7111 C C . GLU B 1 68 ? 10.453 24.547 38.219 1 75.12 68 GLU B C 1
ATOM 7113 O O . GLU B 1 68 ? 11.352 23.844 37.75 1 75.12 68 GLU B O 1
ATOM 7118 N N . ILE B 1 69 ? 9.242 24.266 38.188 1 72.19 69 ILE B N 1
ATOM 7119 C CA . ILE B 1 69 ? 8.82 22.984 37.625 1 72.19 69 ILE B CA 1
ATOM 7120 C C . ILE B 1 69 ? 9.078 22.969 36.125 1 72.19 69 ILE B C 1
ATOM 7122 O O . ILE B 1 69 ? 9.523 21.953 35.594 1 72.19 69 ILE B O 1
ATOM 7126 N N . ALA B 1 70 ? 8.836 24.062 35.531 1 71.94 70 ALA B N 1
ATOM 7127 C CA . ALA B 1 70 ? 9.07 24.188 34.094 1 71.94 70 ALA B CA 1
ATOM 7128 C C . ALA B 1 70 ? 10.547 23.984 33.75 1 71.94 70 ALA B C 1
ATOM 7130 O O . ALA B 1 70 ? 10.883 23.328 32.75 1 71.94 70 ALA B O 1
ATOM 7131 N N . ASN B 1 71 ? 11.328 24.562 34.531 1 72.31 71 ASN B N 1
ATOM 7132 C CA . ASN B 1 71 ? 12.766 24.422 34.344 1 72.31 71 ASN B CA 1
ATOM 7133 C C . ASN B 1 71 ? 13.219 22.969 34.469 1 72.31 71 ASN B C 1
ATOM 7135 O O . ASN B 1 71 ? 14.07 22.5 33.688 1 72.31 71 ASN B O 1
ATOM 7139 N N . ASP B 1 72 ? 12.641 22.312 35.406 1 71.5 72 ASP B N 1
ATOM 7140 C CA . ASP B 1 72 ? 12.984 20.922 35.625 1 71.5 72 ASP B CA 1
ATOM 7141 C C . ASP B 1 72 ? 12.539 20.047 34.438 1 71.5 72 ASP B C 1
ATOM 7143 O O . ASP B 1 72 ? 13.258 19.156 34 1 71.5 72 ASP B O 1
ATOM 7147 N N . LEU B 1 73 ? 11.375 20.344 34 1 68.12 73 LEU B N 1
ATOM 7148 C CA . LEU B 1 73 ? 10.844 19.594 32.875 1 68.12 73 LEU B CA 1
ATOM 7149 C C . LEU B 1 73 ? 11.688 19.828 31.609 1 68.12 73 LEU B C 1
ATOM 7151 O O . LEU B 1 73 ? 11.914 18.906 30.828 1 68.12 73 LEU B O 1
ATOM 7155 N N . PHE B 1 74 ? 12.07 21 31.453 1 71.12 74 PHE B N 1
ATOM 7156 C CA . PHE B 1 74 ? 12.883 21.359 30.297 1 71.12 74 PHE B CA 1
ATOM 7157 C C . PHE B 1 74 ? 14.242 20.656 30.359 1 71.12 74 PHE B C 1
ATOM 7159 O O . PHE B 1 74 ? 14.734 20.172 29.344 1 71.12 74 PHE B O 1
ATOM 7166 N N . LYS B 1 75 ? 14.773 20.656 31.484 1 70.75 75 LYS B N 1
ATOM 7167 C CA . LYS B 1 75 ? 16.062 20 31.656 1 70.75 75 LYS B CA 1
ATOM 7168 C C . LYS B 1 75 ? 15.961 18.5 31.375 1 70.75 75 LYS B C 1
ATOM 7170 O O . LYS B 1 75 ? 16.844 17.922 30.734 1 70.75 75 LYS B O 1
ATOM 7175 N N . ARG B 1 76 ? 14.898 17.922 31.766 1 65.06 76 ARG B N 1
ATOM 7176 C CA . ARG B 1 76 ? 14.695 16.484 31.547 1 65.06 76 ARG B CA 1
ATOM 7177 C C . ARG B 1 76 ? 14.492 16.188 30.062 1 65.06 76 ARG B C 1
ATOM 7179 O O . ARG B 1 76 ? 15.031 15.211 29.547 1 65.06 76 ARG B O 1
ATOM 7186 N N . SER B 1 77 ? 13.734 17.109 29.547 1 69.69 77 SER B N 1
ATOM 7187 C CA . SER B 1 77 ? 13.453 16.938 28.125 1 69.69 77 SER B CA 1
ATOM 7188 C C . SER B 1 77 ? 14.719 17.109 27.297 1 69.69 77 SER B C 1
ATOM 7190 O O . SER B 1 77 ? 14.906 16.406 26.297 1 69.69 77 SER B O 1
ATOM 7192 N N . ARG B 1 78 ? 15.445 18.031 27.656 1 64.44 78 ARG B N 1
ATOM 7193 C CA . ARG B 1 78 ? 16.719 18.266 26.969 1 64.44 78 ARG B CA 1
ATOM 7194 C C . ARG B 1 78 ? 17.641 17.047 27.109 1 64.44 78 ARG B C 1
ATOM 7196 O O . ARG B 1 78 ? 18.297 16.656 26.156 1 64.44 78 ARG B O 1
ATOM 7203 N N . HIS B 1 79 ? 17.641 16.5 28.281 1 62.09 79 HIS B N 1
ATOM 7204 C CA . HIS B 1 79 ? 18.469 15.32 28.531 1 62.09 79 HIS B CA 1
ATOM 7205 C C . HIS B 1 79 ? 18.016 14.141 27.672 1 62.09 79 HIS B C 1
ATOM 7207 O O . HIS B 1 79 ? 18.844 13.391 27.141 1 62.09 79 HIS B O 1
ATOM 7213 N N . GLU B 1 80 ? 16.781 14.086 27.562 1 57.81 80 GLU B N 1
ATOM 7214 C CA . GLU B 1 80 ? 16.234 13.008 26.75 1 57.81 80 GLU B CA 1
ATOM 7215 C C . GLU B 1 80 ? 16.578 13.203 25.281 1 57.81 80 GLU B C 1
ATOM 7217 O O . GLU B 1 80 ? 16.844 12.227 24.578 1 57.81 80 GLU B O 1
ATOM 7222 N N . SER B 1 81 ? 16.5 14.406 24.891 1 55.72 81 SER B N 1
ATOM 7223 C CA . SER B 1 81 ? 16.828 14.711 23.5 1 55.72 81 SER B CA 1
ATOM 7224 C C . SER B 1 81 ? 18.312 14.508 23.219 1 55.72 81 SER B C 1
ATOM 7226 O O . SER B 1 81 ? 18.688 14.102 22.125 1 55.72 81 SER B O 1
ATOM 7228 N N . GLU B 1 82 ? 19.094 14.953 24.188 1 53.59 82 GLU B N 1
ATOM 7229 C CA . GLU B 1 82 ? 20.531 14.828 24.031 1 53.59 82 GLU B CA 1
ATOM 7230 C C . GLU B 1 82 ? 20.969 13.367 24.125 1 53.59 82 GLU B C 1
ATOM 7232 O O . GLU B 1 82 ? 21.969 12.969 23.516 1 53.59 82 GLU B O 1
ATOM 7237 N N . THR B 1 83 ? 20.219 12.625 25.109 1 44.91 83 THR B N 1
ATOM 7238 C CA . THR B 1 83 ? 20.578 11.227 25.281 1 44.91 83 THR B CA 1
ATOM 7239 C C . THR B 1 83 ? 19.797 10.344 24.312 1 44.91 83 THR B C 1
ATOM 7241 O O . THR B 1 83 ? 19.625 9.141 24.562 1 44.91 83 THR B O 1
ATOM 7244 N N . PHE B 1 84 ? 19.344 10.977 23.5 1 43.44 84 PHE B N 1
ATOM 7245 C CA . PHE B 1 84 ? 18.547 10.242 22.531 1 43.44 84 PHE B CA 1
ATOM 7246 C C . PHE B 1 84 ? 19.203 8.922 22.156 1 43.44 84 PHE B C 1
ATOM 7248 O O . PHE B 1 84 ? 20.172 8.898 21.406 1 43.44 84 PHE B O 1
ATOM 7255 N N . HIS B 1 85 ? 19.312 8.023 23.266 1 36.78 85 HIS B N 1
ATOM 7256 C CA . HIS B 1 85 ? 19.484 6.621 22.906 1 36.78 85 HIS B CA 1
ATOM 7257 C C . HIS B 1 85 ? 18.203 6.039 22.312 1 36.78 85 HIS B C 1
ATOM 7259 O O . HIS B 1 85 ? 17.109 6.273 22.828 1 36.78 85 HIS B O 1
ATOM 7265 N N . PRO B 1 86 ? 18.234 5.688 21.125 1 36.41 86 PRO B N 1
ATOM 7266 C CA . PRO B 1 86 ? 17.047 5.16 20.438 1 36.41 86 PRO B CA 1
ATOM 7267 C C . PRO B 1 86 ? 16.172 4.301 21.344 1 36.41 86 PRO B C 1
ATOM 7269 O O . PRO B 1 86 ? 14.969 4.148 21.078 1 36.41 86 PRO B O 1
ATOM 7272 N N . ASP B 1 87 ? 16.844 3.549 22.297 1 32.41 87 ASP B N 1
ATOM 7273 C CA . ASP B 1 87 ? 16.188 2.451 23.016 1 32.41 87 ASP B CA 1
ATOM 7274 C C . ASP B 1 87 ? 15.531 2.947 24.297 1 32.41 87 ASP B C 1
ATOM 7276 O O . ASP B 1 87 ? 15.172 2.15 25.172 1 32.41 87 ASP B O 1
ATOM 7280 N N . LEU B 1 88 ? 15.758 4.164 24.688 1 30.39 88 LEU B N 1
ATOM 7281 C CA . LEU B 1 88 ? 15.242 4.406 26.031 1 30.39 88 LEU B CA 1
ATOM 7282 C C . LEU B 1 88 ? 13.711 4.414 26.047 1 30.39 88 LEU B C 1
ATOM 7284 O O . LEU B 1 88 ? 13.094 5.289 25.438 1 30.39 88 LEU B O 1
ATOM 7288 N N . THR B 1 89 ? 13.18 3.377 26.219 1 29.47 89 THR B N 1
ATOM 7289 C CA . THR B 1 89 ? 11.781 3.172 26.578 1 29.47 89 THR B CA 1
ATOM 7290 C C . THR B 1 89 ? 11.406 4.039 27.781 1 29.47 89 THR B C 1
ATOM 7292 O O . THR B 1 89 ? 12.086 4.008 28.812 1 29.47 89 THR B O 1
ATOM 7295 N N . ALA B 1 90 ? 10.961 5.242 27.703 1 30.11 90 ALA B N 1
ATOM 7296 C CA . ALA B 1 90 ? 10.445 5.938 28.875 1 30.11 90 ALA B CA 1
ATOM 7297 C C . ALA B 1 90 ? 9.844 4.957 29.875 1 30.11 90 ALA B C 1
ATOM 7299 O O . ALA B 1 90 ? 9.281 3.932 29.5 1 30.11 90 ALA B O 1
ATOM 7300 N N . PRO B 1 91 ? 10.219 5.004 31.156 1 29.27 91 PRO B N 1
ATOM 7301 C CA . PRO B 1 91 ? 9.688 4.09 32.156 1 29.27 91 PRO B CA 1
ATOM 7302 C C . PRO B 1 91 ? 8.188 3.863 32.031 1 29.27 91 PRO B C 1
ATOM 7304 O O . PRO B 1 91 ? 7.637 2.934 32.625 1 29.27 91 PRO B O 1
ATOM 7307 N N . TYR B 1 92 ? 7.504 4.98 32 1 25.19 92 TYR B N 1
ATOM 7308 C CA . TYR B 1 92 ? 6.062 4.77 31.938 1 25.19 92 TYR B CA 1
ATOM 7309 C C . TYR B 1 92 ? 5.645 4.328 30.547 1 25.19 92 TYR B C 1
ATOM 7311 O O . TYR B 1 92 ? 4.555 4.668 30.078 1 25.19 92 TYR B O 1
ATOM 7319 N N . GLU B 1 93 ? 6.605 4.02 29.734 1 29.52 93 GLU B N 1
ATOM 7320 C CA . GLU B 1 93 ? 6.199 3.539 28.422 1 29.52 93 GLU B CA 1
ATOM 7321 C C . GLU B 1 93 ? 5.148 2.438 28.547 1 29.52 93 GLU B C 1
ATOM 7323 O O . GLU B 1 93 ? 5.32 1.489 29.312 1 29.52 93 GLU B O 1
ATOM 7328 N N . TYR B 1 94 ? 3.936 2.889 28.297 1 28.16 94 TYR B N 1
ATOM 7329 C CA . TYR B 1 94 ? 2.975 1.795 28.203 1 28.16 94 TYR B CA 1
ATOM 7330 C C . TYR B 1 94 ? 3.623 0.542 27.641 1 28.16 94 TYR B C 1
ATOM 7332 O O . TYR B 1 94 ? 4.422 0.625 26.703 1 28.16 94 TYR B O 1
ATOM 7340 N N . PRO B 1 95 ? 3.951 -0.421 28.5 1 27.91 95 PRO B N 1
ATOM 7341 C CA . PRO B 1 95 ? 4.57 -1.638 27.969 1 27.91 95 PRO B CA 1
ATOM 7342 C C . PRO B 1 95 ? 4.133 -1.946 26.531 1 27.91 95 PRO B C 1
ATOM 7344 O O . PRO B 1 95 ? 2.934 -2.035 26.25 1 27.91 95 PRO B O 1
ATOM 7347 N N . ASP B 1 96 ? 4.676 -1.297 25.688 1 30.16 96 ASP B N 1
ATOM 7348 C CA . ASP B 1 96 ? 4.465 -1.6 24.266 1 30.16 96 ASP B CA 1
ATOM 7349 C C . ASP B 1 96 ? 4.281 -3.1 24.047 1 30.16 96 ASP B C 1
ATOM 7351 O O . ASP B 1 96 ? 4.18 -3.559 22.906 1 30.16 96 ASP B O 1
ATOM 7355 N N . GLN B 1 97 ? 4.891 -3.805 24.984 1 27.81 97 GLN B N 1
ATOM 7356 C CA . GLN B 1 97 ? 4.875 -5.254 24.812 1 27.81 97 GLN B CA 1
ATOM 7357 C C . GLN B 1 97 ? 3.453 -5.805 24.906 1 27.81 97 GLN B C 1
ATOM 7359 O O . GLN B 1 97 ? 3.082 -6.395 25.922 1 27.81 97 GLN B O 1
ATOM 7364 N N . CYS B 1 98 ? 2.457 -5.02 24.766 1 24.97 98 CYS B N 1
ATOM 7365 C CA . CYS B 1 98 ? 1.311 -5.922 24.781 1 24.97 98 CYS B CA 1
ATOM 7366 C C . CYS B 1 98 ? 1.521 -7.098 23.844 1 24.97 98 CYS B C 1
ATOM 7368 O O . CYS B 1 98 ? 1.766 -6.91 22.656 1 24.97 98 CYS B O 1
ATOM 7370 N N . PRO B 1 99 ? 1.996 -8.109 24.344 1 27.7 99 PRO B N 1
ATOM 7371 C CA . PRO B 1 99 ? 1.911 -9.266 23.438 1 27.7 99 PRO B CA 1
ATOM 7372 C C . PRO B 1 99 ? 0.739 -9.164 22.469 1 27.7 99 PRO B C 1
ATOM 7374 O O . PRO B 1 99 ? -0.347 -8.719 22.844 1 27.7 99 PRO B O 1
ATOM 7377 N N . LEU B 1 100 ? 1.027 -8.734 21.312 1 28.56 100 LEU B N 1
ATOM 7378 C CA . LEU B 1 100 ? -0.03 -8.82 20.312 1 28.56 100 LEU B CA 1
ATOM 7379 C C . LEU B 1 100 ? -0.996 -9.953 20.625 1 28.56 100 LEU B C 1
ATOM 7381 O O . LEU B 1 100 ? -0.705 -11.117 20.344 1 28.56 100 LEU B O 1
ATOM 7385 N N . GLU B 1 101 ? -1.449 -9.977 21.797 1 31.09 101 GLU B N 1
ATOM 7386 C CA . GLU B 1 101 ? -2.607 -10.836 22 1 31.09 101 GLU B CA 1
ATOM 7387 C C . GLU B 1 101 ? -3.574 -10.75 20.812 1 31.09 101 GLU B C 1
ATOM 7389 O O . GLU B 1 101 ? -3.828 -9.656 20.297 1 31.09 101 GLU B O 1
ATOM 7394 N N . SER B 1 102 ? -3.529 -11.711 20.047 1 32.91 102 SER B N 1
ATOM 7395 C CA . SER B 1 102 ? -4.441 -11.812 18.922 1 32.91 102 SER B CA 1
ATOM 7396 C C . SER B 1 102 ? -5.766 -11.117 19.219 1 32.91 102 SER B C 1
ATOM 7398 O O . SER B 1 102 ? -6.207 -11.07 20.359 1 32.91 102 SER B O 1
ATOM 7400 N N . GLU B 1 103 ? -6 -10.117 18.5 1 32.41 103 GLU B N 1
ATOM 7401 C CA . GLU B 1 103 ? -7.328 -9.523 18.625 1 32.41 103 GLU B CA 1
ATOM 7402 C C . GLU B 1 103 ? -8.344 -10.547 19.141 1 32.41 103 GLU B C 1
ATOM 7404 O O . GLU B 1 103 ? -9.25 -10.188 19.891 1 32.41 103 GLU B O 1
ATOM 7409 N N . ASP B 1 104 ? -8.086 -11.75 18.828 1 34.19 104 ASP B N 1
ATOM 7410 C CA . ASP B 1 104 ? -8.945 -12.82 19.328 1 34.19 104 ASP B CA 1
ATOM 7411 C C . ASP B 1 104 ? -8.711 -13.062 20.812 1 34.19 104 ASP B C 1
ATOM 7413 O O . ASP B 1 104 ? -9.664 -13.305 21.562 1 34.19 104 ASP B O 1
ATOM 7417 N N . GLU B 1 105 ? -7.488 -12.953 21.219 1 36.34 105 GLU B N 1
ATOM 7418 C CA . GLU B 1 105 ? -7.227 -13.219 22.641 1 36.34 105 GLU B CA 1
ATOM 7419 C C . GLU B 1 105 ? -7.629 -12.031 23.5 1 36.34 105 GLU B C 1
ATOM 7421 O O . GLU B 1 105 ? -8.117 -12.211 24.625 1 36.34 105 GLU B O 1
ATOM 7426 N N . LYS B 1 106 ? -7.457 -10.852 22.953 1 39.47 106 LYS B N 1
ATOM 7427 C CA . LYS B 1 106 ? -7.996 -9.695 23.672 1 39.47 106 LYS B CA 1
ATOM 7428 C C . LYS B 1 106 ? -9.523 -9.727 23.688 1 39.47 106 LYS B C 1
ATOM 7430 O O . LYS B 1 106 ? -10.141 -9.469 24.719 1 39.47 106 LYS B O 1
ATOM 7435 N N . LYS B 1 107 ? -10.117 -10.109 22.641 1 39.56 107 LYS B N 1
ATOM 7436 C CA . LYS B 1 107 ? -11.555 -10.336 22.594 1 39.56 107 LYS B CA 1
ATOM 7437 C C . LYS B 1 107 ? -11.961 -11.492 23.5 1 39.56 107 LYS B C 1
ATOM 7439 O O . LYS B 1 107 ? -12.945 -11.383 24.25 1 39.56 107 LYS B O 1
ATOM 7444 N N . LYS B 1 108 ? -11.086 -12.5 23.516 1 43.19 108 LYS B N 1
ATOM 7445 C CA . LYS B 1 108 ? -11.375 -13.617 24.422 1 43.19 108 LYS B CA 1
ATOM 7446 C C . LYS B 1 108 ? -11.133 -13.219 25.875 1 43.19 108 LYS B C 1
ATOM 7448 O O . LYS B 1 108 ? -11.891 -13.617 26.766 1 43.19 108 LYS B O 1
ATOM 7453 N N . ARG B 1 109 ? -10.219 -12.414 26.109 1 38.31 109 ARG B N 1
ATOM 7454 C CA . ARG B 1 109 ? -10.008 -11.961 27.484 1 38.31 109 ARG B CA 1
ATOM 7455 C C . ARG B 1 109 ? -11.094 -10.977 27.906 1 38.31 109 ARG B C 1
ATOM 7457 O O . ARG B 1 109 ? -11.617 -11.07 29.016 1 38.31 109 ARG B O 1
ATOM 7464 N N . LEU B 1 110 ? -11.273 -10.109 26.984 1 38.44 110 LEU B N 1
ATOM 7465 C CA . LEU B 1 110 ? -12.414 -9.25 27.297 1 38.44 110 LEU B CA 1
ATOM 7466 C C . LEU B 1 110 ? -13.695 -10.062 27.391 1 38.44 110 LEU B C 1
ATOM 7468 O O . LEU B 1 110 ? -14.508 -9.844 28.297 1 38.44 110 LEU B O 1
ATOM 7472 N N . GLU B 1 111 ? -13.797 -11.016 26.484 1 40 111 GLU B N 1
ATOM 7473 C CA . GLU B 1 111 ? -14.914 -11.938 26.625 1 40 111 GLU B CA 1
ATOM 7474 C C . GLU B 1 111 ? -14.828 -12.719 27.922 1 40 111 GLU B C 1
ATOM 7476 O O . GLU B 1 111 ? -15.836 -12.922 28.609 1 40 111 GLU B O 1
ATOM 7481 N N . ARG B 1 112 ? -13.688 -13.172 28.281 1 39.47 112 ARG B N 1
ATOM 7482 C CA . ARG B 1 112 ? -13.523 -13.875 29.547 1 39.47 112 ARG B CA 1
ATOM 7483 C C . ARG B 1 112 ? -13.734 -12.938 30.734 1 39.47 112 ARG B C 1
ATOM 7485 O O . ARG B 1 112 ? -14.383 -13.305 31.719 1 39.47 112 ARG B O 1
ATOM 7492 N N . GLN B 1 113 ? -13.086 -11.836 30.672 1 34.81 113 GLN B N 1
ATOM 7493 C CA . GLN B 1 113 ? -13.336 -10.883 31.75 1 34.81 113 GLN B CA 1
ATOM 7494 C C . GLN B 1 113 ? -14.805 -10.484 31.797 1 34.81 113 GLN B C 1
ATOM 7496 O O . GLN B 1 113 ? -15.375 -10.328 32.875 1 34.81 113 GLN B O 1
ATOM 7501 N N . MET B 1 114 ? -15.266 -10.375 30.625 1 32.41 114 MET B N 1
ATOM 7502 C CA . MET B 1 114 ? -16.703 -10.125 30.641 1 32.41 114 MET B CA 1
ATOM 7503 C C . MET B 1 114 ? -17.469 -11.352 31.125 1 32.41 114 MET B C 1
ATOM 7505 O O . MET B 1 114 ? -18.484 -11.219 31.812 1 32.41 114 MET B O 1
ATOM 7509 N N . SER B 1 115 ? -16.969 -12.508 30.719 1 33.84 115 SER B N 1
ATOM 7510 C CA . SER B 1 115 ? -17.656 -13.68 31.25 1 33.84 115 SER B CA 1
ATOM 7511 C C . SER B 1 115 ? -17.453 -13.797 32.75 1 33.84 115 SER B C 1
ATOM 7513 O O . SER B 1 115 ? -18.312 -14.344 33.469 1 33.84 115 SER B O 1
ATOM 7515 N N . GLN B 1 116 ? -16.266 -13.57 33.219 1 32.25 116 GLN B N 1
ATOM 7516 C CA . GLN B 1 116 ? -16.188 -13.602 34.656 1 32.25 116 GLN B CA 1
ATOM 7517 C C . GLN B 1 116 ? -17.047 -12.508 35.281 1 32.25 116 GLN B C 1
ATOM 7519 O O . GLN B 1 116 ? -17.484 -12.617 36.438 1 32.25 116 GLN B O 1
ATOM 7524 N N . CYS B 1 117 ? -17.047 -11.422 34.656 1 30.19 117 CYS B N 1
ATOM 7525 C CA . CYS B 1 117 ? -18 -10.477 35.219 1 30.19 117 CYS B CA 1
ATOM 7526 C C . CYS B 1 117 ? -19.438 -10.898 34.906 1 30.19 117 CYS B C 1
ATOM 7528 O O . CYS B 1 117 ? -20.344 -10.07 34.906 1 30.19 117 CYS B O 1
ATOM 7530 N N . ASN B 1 118 ? -19.688 -12.109 34.5 1 29.45 118 ASN B N 1
ATOM 7531 C CA . ASN B 1 118 ? -21.078 -12.555 34.344 1 29.45 118 ASN B CA 1
ATOM 7532 C C . ASN B 1 118 ? -21.891 -12.305 35.625 1 29.45 118 ASN B C 1
ATOM 7534 O O . ASN B 1 118 ? -23.094 -12.562 35.625 1 29.45 118 ASN B O 1
ATOM 7538 N N . ASP B 1 119 ? -21.281 -12.375 36.781 1 29.91 119 ASP B N 1
ATOM 7539 C CA . ASP B 1 119 ? -22.328 -12.148 37.781 1 29.91 119 ASP B CA 1
ATOM 7540 C C . ASP B 1 119 ? -22.953 -10.766 37.594 1 29.91 119 ASP B C 1
ATOM 7542 O O . ASP B 1 119 ? -23.719 -10.32 38.469 1 29.91 119 ASP B O 1
ATOM 7546 N N . VAL B 1 120 ? -22.234 -9.852 37.062 1 25.92 120 VAL B N 1
ATOM 7547 C CA . VAL B 1 120 ? -23.031 -8.633 36.906 1 25.92 120 VAL B CA 1
ATOM 7548 C C . VAL B 1 120 ? -24.094 -8.836 35.844 1 25.92 120 VAL B C 1
ATOM 7550 O O . VAL B 1 120 ? -23.781 -9.188 34.688 1 25.92 120 VAL B O 1
ATOM 7553 N N . LYS B 1 121 ? -25.312 -9.219 36.156 1 27.45 121 LYS B N 1
ATOM 7554 C CA . LYS B 1 121 ? -26.547 -9.172 35.375 1 27.45 121 LYS B CA 1
ATOM 7555 C C . LYS B 1 121 ? -26.516 -8.023 34.375 1 27.45 121 LYS B C 1
ATOM 7557 O O . LYS B 1 121 ? -26.531 -6.852 34.75 1 27.45 121 LYS B O 1
ATOM 7562 N N . ILE B 1 122 ? -25.797 -8.172 33.375 1 23.83 122 ILE B N 1
ATOM 7563 C CA . ILE B 1 122 ? -26.031 -7.246 32.281 1 23.83 122 ILE B CA 1
ATOM 7564 C C . ILE B 1 122 ? -27.516 -7.23 31.922 1 23.83 122 ILE B C 1
ATOM 7566 O O . ILE B 1 122 ? -28.016 -8.18 31.328 1 23.83 122 ILE B O 1
ATOM 7570 N N . LYS B 1 123 ? -28.438 -6.938 32.906 1 25.58 123 LYS B N 1
ATOM 7571 C CA . LYS B 1 123 ? -29.828 -6.711 32.531 1 25.58 123 LYS B CA 1
ATOM 7572 C C . LYS B 1 123 ? -29.938 -5.797 31.312 1 25.58 123 LYS B C 1
ATOM 7574 O O . LYS B 1 123 ? -29.391 -4.691 31.312 1 25.58 123 LYS B O 1
ATOM 7579 N N . PHE B 1 124 ? -30.094 -6.367 30.188 1 22.75 124 PHE B N 1
ATOM 7580 C CA . PHE B 1 124 ? -30.719 -5.645 29.094 1 22.75 124 PHE B CA 1
ATOM 7581 C C . PHE B 1 124 ? -32 -4.961 29.547 1 22.75 124 PHE B C 1
ATOM 7583 O O . PHE B 1 124 ? -33.094 -5.438 29.25 1 22.75 124 PHE B O 1
ATOM 7590 N N . LYS B 1 125 ? -32.219 -4.711 30.969 1 22.16 125 LYS B N 1
ATOM 7591 C CA . LYS B 1 125 ? -33.531 -4.137 31.312 1 22.16 125 LYS B CA 1
ATOM 7592 C C . LYS B 1 125 ? -33.812 -2.879 30.5 1 22.16 125 LYS B C 1
ATOM 7594 O O . LYS B 1 125 ? -32.906 -2.092 30.234 1 22.16 125 LYS B O 1
ATOM 7599 N N . HIS B 1 126 ? -35.094 -2.92 29.766 1 23.73 126 HIS B N 1
ATOM 7600 C CA . HIS B 1 126 ? -36 -1.771 29.641 1 23.73 126 HIS B CA 1
ATOM 7601 C C . HIS B 1 126 ? -36.094 -1.021 30.969 1 23.73 126 HIS B C 1
ATOM 7603 O O . HIS B 1 126 ? -36.781 -1.479 31.891 1 23.73 126 HIS B O 1
ATOM 7609 N N . GLN B 1 127 ? -35.094 -0.689 31.609 1 23.34 127 GLN B N 1
ATOM 7610 C CA . GLN B 1 127 ? -35.094 -0.02 32.906 1 23.34 127 GLN B CA 1
ATOM 7611 C C . GLN B 1 127 ? -36.188 1.048 32.969 1 23.34 127 GLN B C 1
ATOM 7613 O O . GLN B 1 127 ? -36.156 2.008 32.188 1 23.34 127 GLN B O 1
ATOM 7618 N N . GLN B 1 128 ? -37.469 0.663 33.438 1 23.22 128 GLN B N 1
ATOM 7619 C CA . GLN B 1 128 ? -38.344 1.481 34.281 1 23.22 128 GLN B CA 1
ATOM 7620 C C . GLN B 1 128 ? -37.531 2.238 35.344 1 23.22 128 GLN B C 1
ATOM 7622 O O . GLN B 1 128 ? -36.406 1.878 35.625 1 23.22 128 GLN B O 1
ATOM 7627 N N . ASN B 1 129 ? -38.375 3.129 36.281 1 23.53 129 ASN B N 1
ATOM 7628 C CA . ASN B 1 129 ? -38.188 4.234 37.219 1 23.53 129 ASN B CA 1
ATOM 7629 C C . ASN B 1 129 ? -37.375 3.803 38.438 1 23.53 129 ASN B C 1
ATOM 7631 O O . ASN B 1 129 ? -37.469 4.441 39.5 1 23.53 129 ASN B O 1
ATOM 7635 N N . VAL B 1 130 ? -36.781 2.637 38.625 1 24.05 130 VAL B N 1
ATOM 7636 C CA . VAL B 1 130 ? -36.5 2.475 40.062 1 24.05 130 VAL B CA 1
ATOM 7637 C C . VAL B 1 130 ? -35.531 3.561 40.531 1 24.05 130 VAL B C 1
ATOM 7639 O O . VAL B 1 130 ? -34.531 3.816 39.875 1 24.05 130 VAL B O 1
ATOM 7642 N N . LYS B 1 131 ? -36.031 4.355 41.5 1 23.44 131 LYS B N 1
ATOM 7643 C CA . LYS B 1 131 ? -35.438 5.41 42.344 1 23.44 131 LYS B CA 1
ATOM 7644 C C . LYS B 1 131 ? -34.156 4.938 43 1 23.44 131 LYS B C 1
ATOM 7646 O O . LYS B 1 131 ? -34.188 4.309 44.062 1 23.44 131 LYS B O 1
ATOM 7651 N N . SER B 1 132 ? -33.281 4.188 42.406 1 24.81 132 SER B N 1
ATOM 7652 C CA . SER B 1 132 ? -32.219 3.77 43.344 1 24.81 132 SER B CA 1
ATOM 7653 C C . SER B 1 132 ? -31.594 4.969 44.031 1 24.81 132 SER B C 1
ATOM 7655 O O . SER B 1 132 ? -31.547 6.066 43.469 1 24.81 132 SER B O 1
ATOM 7657 N N . PRO B 1 133 ? -31.438 4.949 45.406 1 24.2 133 PRO B N 1
ATOM 7658 C CA . PRO B 1 133 ? -30.891 6.012 46.25 1 24.2 133 PRO B CA 1
ATOM 7659 C C . PRO B 1 133 ? -29.562 6.566 45.719 1 24.2 133 PRO B C 1
ATOM 7661 O O . PRO B 1 133 ? -28.828 5.859 45.031 1 24.2 133 PRO B O 1
ATOM 7664 N N . THR B 1 134 ? -29.516 7.953 45.656 1 24.59 134 THR B N 1
ATOM 7665 C CA . THR B 1 134 ? -28.625 9.023 45.219 1 24.59 134 THR B CA 1
ATOM 7666 C C . THR B 1 134 ? -27.266 8.922 45.906 1 24.59 134 THR B C 1
ATOM 7668 O O . THR B 1 134 ? -27.062 9.539 46.969 1 24.59 134 THR B O 1
ATOM 7671 N N . PHE B 1 135 ? -26.781 7.707 46.344 1 24.42 135 PHE B N 1
ATOM 7672 C CA . PHE B 1 135 ? -25.5 7.914 46.969 1 24.42 135 PHE B CA 1
ATOM 7673 C C . PHE B 1 135 ? -24.562 8.727 46.094 1 24.42 135 PHE B C 1
ATOM 7675 O O . PHE B 1 135 ? -24.594 8.586 44.875 1 24.42 135 PHE B O 1
ATOM 7682 N N . PHE B 1 136 ? -23.984 9.859 46.562 1 27.52 136 PHE B N 1
ATOM 7683 C CA . PHE B 1 136 ? -23.156 10.945 46.062 1 27.52 136 PHE B CA 1
ATOM 7684 C C . PHE B 1 136 ? -21.922 10.406 45.344 1 27.52 136 PHE B C 1
ATOM 7686 O O . PHE B 1 136 ? -20.984 11.148 45.094 1 27.52 136 PHE B O 1
ATOM 7693 N N . GLY B 1 137 ? -21.625 9.141 45.438 1 28.25 137 GLY B N 1
ATOM 7694 C CA . GLY B 1 137 ? -20.391 8.758 44.75 1 28.25 137 GLY B CA 1
ATOM 7695 C C . GLY B 1 137 ? -20.422 9.078 43.281 1 28.25 137 GLY B C 1
ATOM 7696 O O . GLY B 1 137 ? -21.5 9.25 42.688 1 28.25 137 GLY B O 1
ATOM 7697 N N . ALA B 1 138 ? -19.297 9.773 42.656 1 31.69 138 ALA B N 1
ATOM 7698 C CA . ALA B 1 138 ? -19.188 10.203 41.281 1 31.69 138 ALA B CA 1
ATOM 7699 C C . ALA B 1 138 ? -19.703 9.125 40.312 1 31.69 138 ALA B C 1
ATOM 7701 O O . ALA B 1 138 ? -18.984 8.172 40 1 31.69 138 ALA B O 1
ATOM 7702 N N . THR B 1 139 ? -20.844 8.562 40.469 1 30.69 139 THR B N 1
ATOM 7703 C CA . THR B 1 139 ? -21.547 7.688 39.531 1 30.69 139 THR B CA 1
ATOM 7704 C C . THR B 1 139 ? -21.547 8.266 38.125 1 30.69 139 THR B C 1
ATOM 7706 O O . THR B 1 139 ? -21.969 9.406 37.906 1 30.69 139 THR B O 1
ATOM 7709 N N . LEU B 1 140 ? -20.531 7.91 37.312 1 35.84 140 LEU B N 1
ATOM 7710 C CA . LEU B 1 140 ? -20.641 8.242 35.906 1 35.84 140 LEU B CA 1
ATOM 7711 C C . LEU B 1 140 ? -22.062 8.047 35.406 1 35.84 140 LEU B C 1
ATOM 7713 O O . LEU B 1 140 ? -22.516 6.914 35.219 1 35.84 140 LEU B O 1
ATOM 7717 N N . THR B 1 141 ? -23.016 8.828 35.844 1 36.38 141 THR B N 1
ATOM 7718 C CA . THR B 1 141 ? -24.344 8.789 35.25 1 36.38 141 THR B CA 1
ATOM 7719 C C . THR B 1 141 ? -24.25 8.875 33.719 1 36.38 141 THR B C 1
ATOM 7721 O O . THR B 1 141 ? -23.531 9.703 33.188 1 36.38 141 THR B O 1
ATOM 7724 N N . PRO B 1 142 ? -24.609 7.828 33.125 1 41.88 142 PRO B N 1
ATOM 7725 C CA . PRO B 1 142 ? -24.703 7.984 31.672 1 41.88 142 PRO B CA 1
ATOM 7726 C C . PRO B 1 142 ? -25.281 9.328 31.266 1 41.88 142 PRO B C 1
ATOM 7728 O O . PRO B 1 142 ? -26.125 9.891 31.969 1 41.88 142 PRO B O 1
ATOM 7731 N N . ALA B 1 143 ? -24.578 10.109 30.5 1 46.12 143 ALA B N 1
ATOM 7732 C CA . ALA B 1 143 ? -25.109 11.375 30.016 1 46.12 143 ALA B CA 1
ATOM 7733 C C . ALA B 1 143 ? -26.594 11.258 29.688 1 46.12 143 ALA B C 1
ATOM 7735 O O . ALA B 1 143 ? -27 10.359 28.953 1 46.12 143 ALA B O 1
ATOM 7736 N N . GLU B 1 144 ? -27.453 11.68 30.469 1 47.12 144 GLU B N 1
ATOM 7737 C CA . GLU B 1 144 ? -28.875 11.75 30.172 1 47.12 144 GLU B CA 1
ATOM 7738 C C . GLU B 1 144 ? -29.156 12.734 29.047 1 47.12 144 GLU B C 1
ATOM 7740 O O . GLU B 1 144 ? -28.781 13.906 29.125 1 47.12 144 GLU B O 1
ATOM 7745 N N . PHE B 1 145 ? -29.234 12.18 27.938 1 49.44 145 PHE B N 1
ATOM 7746 C CA . PHE B 1 145 ? -29.609 13 26.781 1 49.44 145 PHE B CA 1
ATOM 7747 C C . PHE B 1 145 ? -31.109 13.266 26.781 1 49.44 145 PHE B C 1
ATOM 7749 O O . PHE B 1 145 ? -31.891 12.438 27.25 1 49.44 145 PHE B O 1
ATOM 7756 N N . THR B 1 146 ? -31.453 14.508 26.609 1 50.59 146 THR B N 1
ATOM 7757 C CA . THR B 1 146 ? -32.875 14.789 26.438 1 50.59 146 THR B CA 1
ATOM 7758 C C . THR B 1 146 ? -33.469 13.922 25.328 1 50.59 146 THR B C 1
ATOM 7760 O O . THR B 1 146 ? -32.719 13.344 24.531 1 50.59 146 THR B O 1
ATOM 7763 N N . LYS B 1 147 ? -34.719 13.719 25.406 1 48.94 147 LYS B N 1
ATOM 7764 C CA . LYS B 1 147 ? -35.438 12.906 24.438 1 48.94 147 LYS B CA 1
ATOM 7765 C C . LYS B 1 147 ? -35.094 13.344 23 1 48.94 147 LYS B C 1
ATOM 7767 O O . LYS B 1 147 ? -34.969 12.516 22.109 1 48.94 147 LYS B O 1
ATOM 7772 N N . GLU B 1 148 ? -34.938 14.617 22.859 1 46.66 148 GLU B N 1
ATOM 7773 C CA . GLU B 1 148 ? -34.625 15.18 21.547 1 46.66 148 GLU B CA 1
ATOM 7774 C C . GLU B 1 148 ? -33.219 14.812 21.125 1 46.66 148 GLU B C 1
ATOM 7776 O O . GLU B 1 148 ? -32.969 14.5 19.953 1 46.66 148 GLU B O 1
ATOM 7781 N N . GLU B 1 149 ? -32.344 14.734 22.094 1 55.06 149 GLU B N 1
ATOM 7782 C CA . GLU B 1 149 ? -30.969 14.383 21.797 1 55.06 149 GLU B CA 1
ATOM 7783 C C . GLU B 1 149 ? -30.828 12.906 21.438 1 55.06 149 GLU B C 1
ATOM 7785 O O . GLU B 1 149 ? -30.047 12.539 20.547 1 55.06 149 GLU B O 1
ATOM 7790 N N . GLU B 1 150 ? -31.578 12.195 22.125 1 56.44 150 GLU B N 1
ATOM 7791 C CA . GLU B 1 150 ? -31.562 10.758 21.875 1 56.44 150 GLU B CA 1
ATOM 7792 C C . GLU B 1 150 ? -32.062 10.438 20.469 1 56.44 150 GLU B C 1
ATOM 7794 O O . GLU B 1 150 ? -31.609 9.477 19.844 1 56.44 150 GLU B O 1
ATOM 7799 N N . GLU B 1 151 ? -33.031 11.273 20.078 1 56.66 151 GLU B N 1
ATOM 7800 C CA . GLU B 1 151 ? -33.562 11.078 18.734 1 56.66 151 GLU B CA 1
ATOM 7801 C C . GLU B 1 151 ? -32.5 11.359 17.672 1 56.66 151 GLU B C 1
ATOM 7803 O O . GLU B 1 151 ? -32.438 10.68 16.656 1 56.66 151 GLU B O 1
ATOM 7808 N N . VAL B 1 152 ? -31.641 12.297 18.062 1 53.69 152 VAL B N 1
ATOM 7809 C CA . VAL B 1 152 ? -30.594 12.68 17.125 1 53.69 152 VAL B CA 1
ATOM 7810 C C . VAL B 1 152 ? -29.484 11.633 17.141 1 53.69 152 VAL B C 1
ATOM 7812 O O . VAL B 1 152 ? -28.906 11.328 16.094 1 53.69 152 VAL B O 1
ATOM 7815 N N . LEU B 1 153 ? -29.266 11.047 18.25 1 66.88 153 LEU B N 1
ATOM 7816 C CA . LEU B 1 153 ? -28.172 10.102 18.422 1 66.88 153 LEU B CA 1
ATOM 7817 C C . LEU B 1 153 ? -28.531 8.742 17.844 1 66.88 153 LEU B C 1
ATOM 7819 O O . LEU B 1 153 ? -27.641 7.961 17.469 1 66.88 153 LEU B O 1
ATOM 7823 N N . GLY B 1 154 ? -29.672 8.492 17.562 1 58.66 154 GLY B N 1
ATOM 7824 C CA . GLY B 1 154 ? -30.125 7.273 16.906 1 58.66 154 GLY B CA 1
ATOM 7825 C C . GLY B 1 154 ? -29.969 6.035 17.781 1 58.66 154 GLY B C 1
ATOM 7826 O O . GLY B 1 154 ? -29.594 6.133 18.938 1 58.66 154 GLY B O 1
ATOM 7827 N N . GLN B 1 155 ? -30.344 4.895 17.188 1 61.09 155 GLN B N 1
ATOM 7828 C CA . GLN B 1 155 ? -30.359 3.639 17.938 1 61.09 155 GLN B CA 1
ATOM 7829 C C . GLN B 1 155 ? -29.156 2.777 17.594 1 61.09 155 GLN B C 1
ATOM 7831 O O . GLN B 1 155 ? -28.875 2.521 16.406 1 61.09 155 GLN B O 1
ATOM 7836 N N . PHE B 1 156 ? -28.266 2.699 18.578 1 69.38 156 PHE B N 1
ATOM 7837 C CA . PHE B 1 156 ? -27.188 1.727 18.453 1 69.38 156 PHE B CA 1
ATOM 7838 C C . PHE B 1 156 ? -26.891 1.096 19.812 1 69.38 156 PHE B C 1
ATOM 7840 O O . PHE B 1 156 ? -27.5 1.456 20.828 1 69.38 156 PHE B O 1
ATOM 7847 N N . GLN B 1 157 ? -26.094 0.058 19.812 1 62.22 157 GLN B N 1
ATOM 7848 C CA . GLN B 1 157 ? -25.766 -0.607 21.078 1 62.22 157 GLN B CA 1
ATOM 7849 C C . GLN B 1 157 ? -24.734 0.195 21.859 1 62.22 157 GLN B C 1
ATOM 7851 O O . GLN B 1 157 ? -23.719 0.626 21.312 1 62.22 157 GLN B O 1
ATOM 7856 N N . ARG B 1 158 ? -25.188 0.588 23.125 1 70.5 158 ARG B N 1
ATOM 7857 C CA . ARG B 1 158 ? -24.344 1.422 23.984 1 70.5 158 ARG B CA 1
ATOM 7858 C C . ARG B 1 158 ? -23.703 0.598 25.094 1 70.5 158 ARG B C 1
ATOM 7860 O O . ARG B 1 158 ? -24.281 -0.381 25.562 1 70.5 158 ARG B O 1
ATOM 7867 N N . VAL B 1 159 ? -22.469 0.831 25.344 1 55.97 159 VAL B N 1
ATOM 7868 C CA . VAL B 1 159 ? -21.781 0.236 26.484 1 55.97 159 VAL B CA 1
ATOM 7869 C C . VAL B 1 159 ? -21.766 1.222 27.656 1 55.97 159 VAL B C 1
ATOM 7871 O O . VAL B 1 159 ? -21.297 2.35 27.516 1 55.97 159 VAL B O 1
ATOM 7874 N N . SER B 1 160 ? -22.562 0.991 28.625 1 61.69 160 SER B N 1
ATOM 7875 C CA . SER B 1 160 ? -22.531 1.824 29.828 1 61.69 160 SER B CA 1
ATOM 7876 C C . SER B 1 160 ? -21.859 1.102 30.984 1 61.69 160 SER B C 1
ATOM 7878 O O . SER B 1 160 ? -22.156 -0.064 31.25 1 61.69 160 SER B O 1
ATOM 7880 N N . ILE B 1 161 ? -20.797 1.555 31.453 1 50.06 161 ILE B N 1
ATOM 7881 C CA . ILE B 1 161 ? -20.109 0.991 32.625 1 50.06 161 ILE B CA 1
ATOM 7882 C C . ILE B 1 161 ? -20.578 1.695 33.875 1 50.06 161 ILE B C 1
ATOM 7884 O O . ILE B 1 161 ? -20.453 2.916 34 1 50.06 161 ILE B O 1
ATOM 7888 N N . THR B 1 162 ? -21.422 1.02 34.625 1 53.47 162 THR B N 1
ATOM 7889 C CA . THR B 1 162 ? -21.953 1.582 35.875 1 53.47 162 THR B CA 1
ATOM 7890 C C . THR B 1 162 ? -21.234 0.998 37.094 1 53.47 162 THR B C 1
ATOM 7892 O O . THR B 1 162 ? -20.703 -0.111 37.031 1 53.47 162 THR B O 1
ATOM 7895 N N . GLY B 1 163 ? -20.547 1.818 38 1 48.53 163 GLY B N 1
ATOM 7896 C CA . GLY B 1 163 ? -19.984 1.388 39.281 1 48.53 163 GLY B CA 1
ATOM 7897 C C . GLY B 1 163 ? -19.469 2.537 40.125 1 48.53 163 GLY B C 1
ATOM 7898 O O . GLY B 1 163 ? -19.375 3.672 39.625 1 48.53 163 GLY B O 1
ATOM 7899 N N . ASP B 1 164 ? -19.375 2.277 41.469 1 46.5 164 ASP B N 1
ATOM 7900 C CA . ASP B 1 164 ? -19.031 3.287 42.469 1 46.5 164 ASP B CA 1
ATOM 7901 C C . ASP B 1 164 ? -17.719 3.977 42.094 1 46.5 164 ASP B C 1
ATOM 7903 O O . ASP B 1 164 ? -17.578 5.188 42.281 1 46.5 164 ASP B O 1
ATOM 7907 N N . GLU B 1 165 ? -16.609 3.283 41.938 1 47.62 165 GLU B N 1
ATOM 7908 C CA . GLU B 1 165 ? -15.258 3.822 41.75 1 47.62 165 GLU B CA 1
ATOM 7909 C C . GLU B 1 165 ? -14.852 3.744 40.281 1 47.62 165 GLU B C 1
ATOM 7911 O O . GLU B 1 165 ? -14.031 2.904 39.906 1 47.62 165 GLU B O 1
ATOM 7916 N N . THR B 1 166 ? -15.594 4.395 39.531 1 46.28 166 THR B N 1
ATOM 7917 C CA . THR B 1 166 ? -15.492 4.215 38.062 1 46.28 166 THR B CA 1
ATOM 7918 C C . THR B 1 166 ? -14.148 4.719 37.562 1 46.28 166 THR B C 1
ATOM 7920 O O . THR B 1 166 ? -13.734 4.391 36.438 1 46.28 166 THR B O 1
ATOM 7923 N N . THR B 1 167 ? -13.594 5.602 38.25 1 55.97 167 THR B N 1
ATOM 7924 C CA . THR B 1 167 ? -12.391 6.168 37.656 1 55.97 167 THR B CA 1
ATOM 7925 C C . THR B 1 167 ? -11.148 5.395 38.094 1 55.97 167 THR B C 1
ATOM 7927 O O . THR B 1 167 ? -10.094 5.484 37.469 1 55.97 167 THR B O 1
ATOM 7930 N N . GLY B 1 168 ? -11.32 4.426 39.125 1 53.59 168 GLY B N 1
ATOM 7931 C CA . GLY B 1 168 ? -10.195 3.682 39.656 1 53.59 168 GLY B CA 1
ATOM 7932 C C . GLY B 1 168 ? -9.195 4.559 40.406 1 53.59 168 GLY B C 1
ATOM 7933 O O . GLY B 1 168 ? -8.133 4.09 40.812 1 53.59 168 GLY B O 1
ATOM 7934 N N . VAL B 1 169 ? -9.383 5.859 40.469 1 66.19 169 VAL B N 1
ATOM 7935 C CA . VAL B 1 169 ? -8.531 6.832 41.156 1 66.19 169 VAL B CA 1
ATOM 7936 C C . VAL B 1 169 ? -9.305 7.496 42.281 1 66.19 169 VAL B C 1
ATOM 7938 O O . VAL B 1 169 ? -10.523 7.68 42.219 1 66.19 169 VAL B O 1
ATOM 7941 N N . PRO B 1 170 ? -8.586 7.703 43.438 1 69.75 170 PRO B N 1
ATOM 7942 C CA . PRO B 1 170 ? -9.25 8.391 44.531 1 69.75 170 PRO B CA 1
ATOM 7943 C C . PRO B 1 170 ? -9.945 9.68 44.094 1 69.75 170 PRO B C 1
ATOM 7945 O O . PRO B 1 170 ? -9.461 10.367 43.219 1 69.75 170 PRO B O 1
ATOM 7948 N N . LEU B 1 171 ? -11.023 9.953 44.719 1 74.12 171 LEU B N 1
ATOM 7949 C CA . LEU B 1 171 ? -11.875 11.078 44.344 1 74.12 171 LEU B CA 1
ATOM 7950 C C . LEU B 1 171 ? -11.102 12.391 44.438 1 74.12 171 LEU B C 1
ATOM 7952 O O . LEU B 1 171 ? -11.305 13.281 43.594 1 74.12 171 LEU B O 1
ATOM 7956 N N . SER B 1 172 ? -10.305 12.5 45.406 1 75.62 172 SER B N 1
ATOM 7957 C CA . SER B 1 172 ? -9.516 13.727 45.562 1 75.62 172 SER B CA 1
ATOM 7958 C C . SER B 1 172 ? -8.594 13.938 44.344 1 75.62 172 SER B C 1
ATOM 7960 O O . SER B 1 172 ? -8.43 15.062 43.875 1 75.62 172 SER B O 1
ATOM 7962 N N . ASP B 1 173 ? -8.133 12.883 43.875 1 78.19 173 ASP B N 1
ATOM 7963 C CA . ASP B 1 173 ? -7.23 12.945 42.719 1 78.19 173 ASP B CA 1
ATOM 7964 C C . ASP B 1 173 ? -7.992 13.281 41.438 1 78.19 173 ASP B C 1
ATOM 7966 O O . ASP B 1 173 ? -7.48 13.992 40.594 1 78.19 173 ASP B O 1
ATOM 7970 N N . VAL B 1 174 ? -9.172 12.82 41.469 1 82.5 174 VAL B N 1
ATOM 7971 C CA . VAL B 1 174 ? -10.008 13.086 40.312 1 82.5 174 VAL B CA 1
ATOM 7972 C C . VAL B 1 174 ? -10.367 14.57 40.25 1 82.5 174 VAL B C 1
ATOM 7974 O O . VAL B 1 174 ? -10.32 15.195 39.188 1 82.5 174 VAL B O 1
ATOM 7977 N N . GLN B 1 175 ? -10.703 15.016 41.375 1 84.31 175 GLN B N 1
ATOM 7978 C CA . GLN B 1 175 ? -11.109 16.422 41.469 1 84.31 175 GLN B CA 1
ATOM 7979 C C . GLN B 1 175 ? -9.938 17.344 41.125 1 84.31 175 GLN B C 1
ATOM 7981 O O . GLN B 1 175 ? -10.109 18.344 40.438 1 84.31 175 GLN B O 1
ATOM 7986 N N . GLN B 1 176 ? -8.891 17.016 41.625 1 82.56 176 GLN B N 1
ATOM 7987 C CA . GLN B 1 176 ? -7.703 17.812 41.344 1 82.56 176 GLN B CA 1
ATOM 7988 C C . GLN B 1 176 ? -7.355 17.75 39.875 1 82.56 176 GLN B C 1
ATOM 7990 O O . GLN B 1 176 ? -7.043 18.781 39.25 1 82.56 176 GLN B O 1
ATOM 7995 N N . ALA B 1 177 ? -7.34 16.562 39.344 1 89.5 177 ALA B N 1
ATOM 7996 C CA . ALA B 1 177 ? -7.039 16.391 37.906 1 89.5 177 ALA B CA 1
ATOM 7997 C C . ALA B 1 177 ? -8.047 17.141 37.031 1 89.5 177 ALA B C 1
ATOM 7999 O O . ALA B 1 177 ? -7.668 17.797 36.094 1 89.5 177 ALA B O 1
ATOM 8000 N N . ALA B 1 178 ? -9.266 17.047 37.469 1 91.38 178 ALA B N 1
ATOM 8001 C CA . ALA B 1 178 ? -10.336 17.672 36.719 1 91.38 178 ALA B CA 1
ATOM 8002 C C . ALA B 1 178 ? -10.18 19.203 36.688 1 91.38 178 ALA B C 1
ATOM 8004 O O . ALA B 1 178 ? -10.383 19.844 35.656 1 91.38 178 ALA B O 1
ATOM 8005 N N . THR B 1 179 ? -9.867 19.719 37.812 1 90.44 179 THR B N 1
ATOM 8006 C CA . THR B 1 179 ? -9.672 21.172 37.906 1 90.44 179 THR B CA 1
ATOM 8007 C C . THR B 1 179 ? -8.508 21.625 37.031 1 90.44 179 THR B C 1
ATOM 8009 O O . THR B 1 179 ? -8.594 22.641 36.344 1 90.44 179 THR B O 1
ATOM 8012 N N . SER B 1 180 ? -7.492 20.859 37.094 1 91.56 180 SER B N 1
ATOM 8013 C CA . SER B 1 180 ? -6.312 21.172 36.312 1 91.56 180 SER B CA 1
ATOM 8014 C C . SER B 1 180 ? -6.602 21.062 34.812 1 91.56 180 SER B C 1
ATOM 8016 O O . SER B 1 180 ? -6.172 21.906 34.031 1 91.56 180 SER B O 1
ATOM 8018 N N . LEU B 1 181 ? -7.285 20.062 34.438 1 95.06 181 LEU B N 1
ATOM 8019 C CA . LEU B 1 181 ? -7.605 19.828 33.031 1 95.06 181 LEU B CA 1
ATOM 8020 C C . LEU B 1 181 ? -8.531 20.922 32.5 1 95.06 181 LEU B C 1
ATOM 8022 O O . LEU B 1 181 ? -8.359 21.391 31.375 1 95.06 181 LEU B O 1
ATOM 8026 N N . THR B 1 182 ? -9.508 21.281 33.312 1 94.88 182 THR B N 1
ATOM 8027 C CA . THR B 1 182 ? -10.414 22.359 32.906 1 94.88 182 THR B CA 1
ATOM 8028 C C . THR B 1 182 ? -9.664 23.672 32.75 1 94.88 182 THR B C 1
ATOM 8030 O O . THR B 1 182 ? -9.93 24.453 31.844 1 94.88 182 THR B O 1
ATOM 8033 N N . ALA B 1 183 ? -8.758 23.891 33.625 1 92.44 183 ALA B N 1
ATOM 8034 C CA . ALA B 1 183 ? -7.938 25.094 33.562 1 92.44 183 ALA B CA 1
ATOM 8035 C C . ALA B 1 183 ? -7.129 25.109 32.25 1 92.44 183 ALA B C 1
ATOM 8037 O O . ALA B 1 183 ? -6.992 26.156 31.625 1 92.44 183 ALA B O 1
ATOM 8038 N N . ALA B 1 184 ? -6.562 24 31.938 1 95.81 184 ALA B N 1
ATOM 8039 C CA . ALA B 1 184 ? -5.789 23.891 30.703 1 95.81 184 ALA B CA 1
ATOM 8040 C C . ALA B 1 184 ? -6.66 24.172 29.484 1 95.81 184 ALA B C 1
ATOM 8042 O O . ALA B 1 184 ? -6.23 24.844 28.547 1 95.81 184 ALA B O 1
ATOM 8043 N N . LEU B 1 185 ? -7.852 23.672 29.469 1 97.06 185 LEU B N 1
ATOM 8044 C CA . LEU B 1 185 ? -8.773 23.875 28.359 1 97.06 185 LEU B CA 1
ATOM 8045 C C . LEU B 1 185 ? -9.18 25.344 28.25 1 97.06 185 LEU B C 1
ATOM 8047 O O . LEU B 1 185 ? -9.375 25.859 27.156 1 97.06 185 LEU B O 1
ATOM 8051 N N . TYR B 1 186 ? -9.281 25.984 29.391 1 94.5 186 TYR B N 1
ATOM 8052 C CA . TYR B 1 186 ? -9.586 27.406 29.375 1 94.5 186 TYR B CA 1
ATOM 8053 C C . TYR B 1 186 ? -8.438 28.219 28.781 1 94.5 186 TYR B C 1
ATOM 8055 O O . TYR B 1 186 ? -8.656 29.203 28.078 1 94.5 186 TYR B O 1
ATOM 8063 N N . ILE B 1 187 ? -7.297 27.812 29.172 1 95 187 ILE B N 1
ATOM 8064 C CA . ILE B 1 187 ? -6.129 28.469 28.594 1 95 187 ILE B CA 1
ATOM 8065 C C . ILE B 1 187 ? -6.176 28.344 27.062 1 95 187 ILE B C 1
ATOM 8067 O O . ILE B 1 187 ? -5.996 29.328 26.344 1 95 187 ILE B O 1
ATOM 8071 N N . ARG B 1 188 ? -6.41 27.156 26.562 1 97.25 188 ARG B N 1
ATOM 8072 C CA . ARG B 1 188 ? -6.477 26.969 25.125 1 97.25 188 ARG B CA 1
ATOM 8073 C C . ARG B 1 188 ? -7.59 27.797 24.5 1 97.25 188 ARG B C 1
ATOM 8075 O O . ARG B 1 188 ? -7.395 28.438 23.469 1 97.25 188 ARG B O 1
ATOM 8082 N N . LYS B 1 189 ? -8.742 27.75 25.109 1 95.94 189 LYS B N 1
ATOM 8083 C CA . LYS B 1 189 ? -9.883 28.5 24.578 1 95.94 189 LYS B CA 1
ATOM 8084 C C . LYS B 1 189 ? -9.539 29.984 24.438 1 95.94 189 LYS B C 1
ATOM 8086 O O . LYS B 1 189 ? -9.891 30.609 23.453 1 95.94 189 LYS B O 1
ATOM 8091 N N . LYS B 1 190 ? -8.883 30.5 25.438 1 95.19 190 LYS B N 1
ATOM 8092 C CA . LYS B 1 190 ? -8.461 31.891 25.438 1 95.19 190 LYS B CA 1
ATOM 8093 C C . LYS B 1 190 ? -7.613 32.219 24.219 1 95.19 190 LYS B C 1
ATOM 8095 O O . LYS B 1 190 ? -7.848 33.219 23.531 1 95.19 190 LYS B O 1
ATOM 8100 N N . TYR B 1 191 ? -6.684 31.422 23.906 1 97.31 191 TYR B N 1
ATOM 8101 C CA . TYR B 1 191 ? -5.785 31.656 22.781 1 97.31 191 TYR B CA 1
ATOM 8102 C C . TYR B 1 191 ? -6.508 31.438 21.469 1 97.31 191 TYR B C 1
ATOM 8104 O O . TYR B 1 191 ? -6.281 32.156 20.5 1 97.31 191 TYR B O 1
ATOM 8112 N N . MET B 1 192 ? -7.391 30.422 21.391 1 97.25 192 MET B N 1
ATOM 8113 C CA . MET B 1 192 ? -8.156 30.156 20.172 1 97.25 192 MET B CA 1
ATOM 8114 C C . MET B 1 192 ? -9.086 31.328 19.859 1 97.25 192 MET B C 1
ATOM 8116 O O . MET B 1 192 ? -9.188 31.75 18.703 1 97.25 192 MET B O 1
ATOM 8120 N N . ASP B 1 193 ? -9.695 31.875 20.859 1 95.12 193 ASP B N 1
ATOM 8121 C CA . ASP B 1 193 ? -10.625 33 20.688 1 95.12 193 ASP B CA 1
ATOM 8122 C C . ASP B 1 193 ? -9.891 34.25 20.219 1 95.12 193 ASP B C 1
ATOM 8124 O O . ASP B 1 193 ? -10.375 34.969 19.328 1 95.12 193 ASP B O 1
ATOM 8128 N N . THR B 1 194 ? -8.773 34.438 20.812 1 95.62 194 THR B N 1
ATOM 8129 C CA . THR B 1 194 ? -8.016 35.625 20.5 1 95.62 194 THR B CA 1
ATOM 8130 C C . THR B 1 194 ? -7.57 35.625 19.031 1 95.62 194 THR B C 1
ATOM 8132 O O . THR B 1 194 ? -7.598 36.656 18.359 1 95.62 194 THR B O 1
ATOM 8135 N N . ALA B 1 195 ? -7.191 34.531 18.531 1 96.06 195 ALA B N 1
ATOM 8136 C CA . ALA B 1 195 ? -6.719 34.406 17.156 1 96.06 195 ALA B CA 1
ATOM 8137 C C . ALA B 1 195 ? -7.871 34.062 16.203 1 96.06 195 ALA B C 1
ATOM 8139 O O . ALA B 1 195 ? -7.684 34 14.984 1 96.06 195 ALA B O 1
ATOM 8140 N N . MET B 1 196 ? -9.031 33.844 16.75 1 94.38 196 MET B N 1
ATOM 8141 C CA . MET B 1 196 ? -10.219 33.438 15.992 1 94.38 196 MET B CA 1
ATOM 8142 C C . MET B 1 196 ? -10.023 32.094 15.32 1 94.38 196 MET B C 1
ATOM 8144 O O . MET B 1 196 ? -10.391 31.922 14.156 1 94.38 196 MET B O 1
ATOM 8148 N N . GLN B 1 197 ? -9.273 31.203 15.977 1 95.56 197 GLN B N 1
ATOM 8149 C CA . GLN B 1 197 ? -9.133 29.812 15.555 1 95.56 197 GLN B CA 1
ATOM 8150 C C . GLN B 1 197 ? -10.258 28.953 16.109 1 95.56 197 GLN B C 1
ATOM 8152 O O . GLN B 1 197 ? -10.938 29.344 17.062 1 95.56 197 GLN B O 1
ATOM 8157 N N . SER B 1 198 ? -10.414 27.797 15.508 1 92.38 198 SER B N 1
ATOM 8158 C CA . SER B 1 198 ? -11.555 26.953 15.844 1 92.38 198 SER B CA 1
ATOM 8159 C C . SER B 1 198 ? -11.375 26.328 17.219 1 92.38 198 SER B C 1
ATOM 8161 O O . SER B 1 198 ? -10.266 25.969 17.609 1 92.38 198 SER B O 1
ATOM 8163 N N . PHE B 1 199 ? -12.414 26.25 17.984 1 94 199 PHE B N 1
ATOM 8164 C CA . PHE B 1 199 ? -12.562 25.547 19.25 1 94 199 PHE B CA 1
ATOM 8165 C C . PHE B 1 199 ? -13.898 24.828 19.328 1 94 199 PHE B C 1
ATOM 8167 O O . PHE B 1 199 ? -14.922 25.359 18.922 1 94 199 PHE B O 1
ATOM 8174 N N . PRO B 1 200 ? -13.945 23.625 19.781 1 93.38 200 PRO B N 1
ATOM 8175 C CA . PRO B 1 200 ? -15.188 22.844 19.75 1 93.38 200 PRO B CA 1
ATOM 8176 C C . PRO B 1 200 ? -16.281 23.453 20.609 1 93.38 200 PRO B C 1
ATOM 8178 O O . PRO B 1 200 ? -16.047 23.812 21.766 1 93.38 200 PRO B O 1
ATOM 8181 N N . PHE B 1 201 ? -17.422 23.484 20.109 1 89.75 201 PHE B N 1
ATOM 8182 C CA . PHE B 1 201 ? -18.562 24.094 20.797 1 89.75 201 PHE B CA 1
ATOM 8183 C C . PHE B 1 201 ? -18.969 23.25 22 1 89.75 201 PHE B C 1
ATOM 8185 O O . PHE B 1 201 ? -19.328 23.797 23.047 1 89.75 201 PHE B O 1
ATOM 8192 N N . THR B 1 202 ? -19 21.953 21.797 1 90.44 202 THR B N 1
ATOM 8193 C CA . THR B 1 202 ? -19.391 21.062 22.875 1 90.44 202 THR B CA 1
ATOM 8194 C C . THR B 1 202 ? -18.453 21.219 24.078 1 90.44 202 THR B C 1
ATOM 8196 O O . THR B 1 202 ? -18.906 21.297 25.219 1 90.44 202 THR B O 1
ATOM 8199 N N . THR B 1 203 ? -17.188 21.266 23.828 1 93.75 203 THR B N 1
ATOM 8200 C CA . THR B 1 203 ? -16.219 21.453 24.906 1 93.75 203 THR B CA 1
ATOM 8201 C C . THR B 1 203 ? -16.422 22.797 25.594 1 93.75 203 THR B C 1
ATOM 8203 O O . THR B 1 203 ? -16.359 22.875 26.828 1 93.75 203 THR B O 1
ATOM 8206 N N . GLU B 1 204 ? -16.672 23.828 24.828 1 92.56 204 GLU B N 1
ATOM 8207 C CA . GLU B 1 204 ? -16.906 25.156 25.391 1 92.56 204 GLU B CA 1
ATOM 8208 C C . GLU B 1 204 ? -18.141 25.172 26.297 1 92.56 204 GLU B C 1
ATOM 8210 O O . GLU B 1 204 ? -18.109 25.75 27.375 1 92.56 204 GLU B O 1
ATOM 8215 N N . ARG B 1 205 ? -19.109 24.516 25.859 1 88.06 205 ARG B N 1
ATOM 8216 C CA . ARG B 1 205 ? -20.359 24.469 26.609 1 88.06 205 ARG B CA 1
ATOM 8217 C C . ARG B 1 205 ? -20.172 23.766 27.953 1 88.06 205 ARG B C 1
ATOM 8219 O O . ARG B 1 205 ? -20.672 24.234 28.969 1 88.06 205 ARG B O 1
ATOM 8226 N N . TYR B 1 206 ? -19.5 22.75 27.938 1 90.12 206 TYR B N 1
ATOM 8227 C CA . TYR B 1 206 ? -19.328 21.984 29.172 1 90.12 206 TYR B CA 1
ATOM 8228 C C . TYR B 1 206 ? -18.312 22.656 30.094 1 90.12 206 TYR B C 1
ATOM 8230 O O . TYR B 1 206 ? -18.375 22.531 31.312 1 90.12 206 TYR B O 1
ATOM 8238 N N . LEU B 1 207 ? -17.391 23.359 29.484 1 90.88 207 LEU B N 1
ATOM 8239 C CA . LEU B 1 207 ? -16.469 24.125 30.312 1 90.88 207 LEU B CA 1
ATOM 8240 C C . LEU B 1 207 ? -17.203 25.156 31.156 1 90.88 207 LEU B C 1
ATOM 8242 O O . LEU B 1 207 ? -16.812 25.422 32.281 1 90.88 207 LEU B O 1
ATOM 8246 N N . ARG B 1 208 ? -18.266 25.672 30.656 1 87.69 208 ARG B N 1
ATOM 8247 C CA . ARG B 1 208 ? -19.078 26.625 31.406 1 87.69 208 ARG B CA 1
ATOM 8248 C C . ARG B 1 208 ? -19.734 25.953 32.594 1 87.69 208 ARG B C 1
ATOM 8250 O O . ARG B 1 208 ? -19.953 26.594 33.625 1 87.69 208 ARG B O 1
ATOM 8257 N N . MET B 1 209 ? -19.953 24.734 32.469 1 84.44 209 MET B N 1
ATOM 8258 C CA . MET B 1 209 ? -20.531 23.953 33.531 1 84.44 209 MET B CA 1
ATOM 8259 C C . MET B 1 209 ? -19.578 23.875 34.719 1 84.44 209 MET B C 1
ATOM 8261 O O . MET B 1 209 ? -20 23.781 35.875 1 84.44 209 MET B O 1
ATOM 8265 N N . SER B 1 210 ? -18.344 23.906 34.469 1 83 210 SER B N 1
ATOM 8266 C CA . SER B 1 210 ? -17.359 23.828 35.531 1 83 210 SER B CA 1
ATOM 8267 C C . SER B 1 210 ? -17.406 25.078 36.406 1 83 210 SER B C 1
ATOM 8269 O O . SER B 1 210 ? -16.969 25.047 37.562 1 83 210 SER B O 1
ATOM 8271 N N . GLU B 1 211 ? -17.984 26.109 35.875 1 80.88 211 GLU B N 1
ATOM 8272 C CA . GLU B 1 211 ? -18.094 27.359 36.625 1 80.88 211 GLU B CA 1
ATOM 8273 C C . GLU B 1 211 ? -19.469 27.5 37.281 1 80.88 211 GLU B C 1
ATOM 8275 O O . GLU B 1 211 ? -19.562 27.922 38.438 1 80.88 211 GLU B O 1
ATOM 8280 N N . THR B 1 212 ? -20.484 27.125 36.562 1 79.56 212 THR B N 1
ATOM 8281 C CA . THR B 1 212 ? -21.844 27.422 37.031 1 79.56 212 THR B CA 1
ATOM 8282 C C . THR B 1 212 ? -22.469 26.188 37.688 1 79.56 212 THR B C 1
ATOM 8284 O O . THR B 1 212 ? -23.422 26.312 38.438 1 79.56 212 THR B O 1
ATOM 8287 N N . GLY B 1 213 ? -21.891 25.031 37.312 1 76.19 213 GLY B N 1
ATOM 8288 C CA . GLY B 1 213 ? -22.469 23.797 37.844 1 76.19 213 GLY B CA 1
ATOM 8289 C C . GLY B 1 213 ? -23.688 23.344 37.062 1 76.19 213 GLY B C 1
ATOM 8290 O O . GLY B 1 213 ? -24.203 22.25 37.281 1 76.19 213 GLY B O 1
ATOM 8291 N N . GLU B 1 214 ? -24.219 24.219 36.188 1 75.25 214 GLU B N 1
ATOM 8292 C CA . GLU B 1 214 ? -25.438 23.906 35.469 1 75.25 214 GLU B CA 1
ATOM 8293 C C . GLU B 1 214 ? -25.141 23.125 34.188 1 75.25 214 GLU B C 1
ATOM 8295 O O . GLU B 1 214 ? -24.219 23.453 33.438 1 75.25 214 GLU B O 1
ATOM 8300 N N . THR B 1 215 ? -25.844 22.062 34.094 1 73.25 215 THR B N 1
ATOM 8301 C CA . THR B 1 215 ? -25.688 21.25 32.906 1 73.25 215 THR B CA 1
ATOM 8302 C C . THR B 1 215 ? -26.203 22 31.656 1 73.25 215 THR B C 1
ATOM 8304 O O . THR B 1 215 ? -27.328 22.5 31.672 1 73.25 215 THR B O 1
ATOM 8307 N N . PRO B 1 216 ? -25.328 22.156 30.75 1 67.69 216 PRO B N 1
ATOM 8308 C CA . PRO B 1 216 ? -25.75 22.875 29.531 1 67.69 216 PRO B CA 1
ATOM 8309 C C . PRO B 1 216 ? -26.891 22.188 28.812 1 67.69 216 PRO B C 1
ATOM 8311 O O . PRO B 1 216 ? -26.969 20.953 28.797 1 67.69 216 PRO B O 1
ATOM 8314 N N . VAL B 1 217 ? -28.031 22.875 28.562 1 54.22 217 VAL B N 1
ATOM 8315 C CA . VAL B 1 217 ? -29.156 22.344 27.797 1 54.22 217 VAL B CA 1
ATOM 8316 C C . VAL B 1 217 ? -28.719 22.141 26.344 1 54.22 217 VAL B C 1
ATOM 8318 O O . VAL B 1 217 ? -28.031 23 25.766 1 54.22 217 VAL B O 1
ATOM 8321 N N . MET B 1 218 ? -28.625 20.906 25.922 1 52.97 218 MET B N 1
ATOM 8322 C CA . MET B 1 218 ? -28.25 20.562 24.547 1 52.97 218 MET B CA 1
ATOM 8323 C C . MET B 1 218 ? -29.062 21.359 23.531 1 52.97 218 MET B C 1
ATOM 8325 O O . MET B 1 218 ? -30.25 21.094 23.344 1 52.97 218 MET B O 1
ATOM 8329 N N . ASP B 1 219 ? -29.141 22.656 23.531 1 43.31 219 ASP B N 1
ATOM 8330 C CA . ASP B 1 219 ? -29.844 23.219 22.375 1 43.31 219 ASP B CA 1
ATOM 8331 C C . ASP B 1 219 ? -29.094 22.906 21.094 1 43.31 219 ASP B C 1
ATOM 8333 O O . ASP B 1 219 ? -27.875 22.703 21.094 1 43.31 219 ASP B O 1
ATOM 8337 N N . GLY B 1 220 ? -29.625 22.078 20.188 1 44.25 220 GLY B N 1
ATOM 8338 C CA . GLY B 1 220 ? -29.047 21.922 18.859 1 44.25 220 GLY B CA 1
ATOM 8339 C C . GLY B 1 220 ? -27.969 22.922 18.547 1 44.25 220 GLY B C 1
ATOM 8340 O O . GLY B 1 220 ? -28.172 23.844 17.734 1 44.25 220 GLY B O 1
ATOM 8341 N N . GLY B 1 221 ? -27.312 23.344 19.438 1 41.06 221 GLY B N 1
ATOM 8342 C CA . GLY B 1 221 ? -26.453 24.516 19.484 1 41.06 221 GLY B CA 1
ATOM 8343 C C . GLY B 1 221 ? -25.531 24.641 18.297 1 41.06 221 GLY B C 1
ATOM 8344 O O . GLY B 1 221 ? -24.625 23.812 18.109 1 41.06 221 GLY B O 1
ATOM 8345 N N . CYS B 1 222 ? -26.109 24.969 17.203 1 43.78 222 CYS B N 1
ATOM 8346 C CA . CYS B 1 222 ? -25.344 25.516 16.094 1 43.78 222 CYS B CA 1
ATOM 8347 C C . CYS B 1 222 ? -24.406 26.641 16.578 1 43.78 222 CYS B C 1
ATOM 8349 O O . CYS B 1 222 ? -24.672 27.266 17.594 1 43.78 222 CYS B O 1
ATOM 8351 N N . LYS B 1 223 ? -23.141 26.703 16.25 1 48.69 223 LYS B N 1
ATOM 8352 C CA . LYS B 1 223 ? -22.312 27.891 16.438 1 48.69 223 LYS B CA 1
ATOM 8353 C C . LYS B 1 223 ? -23.156 29.156 16.453 1 48.69 223 LYS B C 1
ATOM 8355 O O . LYS B 1 223 ? -24.109 29.281 15.672 1 48.69 223 LYS B O 1
ATOM 8360 N N . PRO B 1 224 ? -23.188 29.969 17.469 1 37.69 224 PRO B N 1
ATOM 8361 C CA . PRO B 1 224 ? -23.922 31.219 17.406 1 37.69 224 PRO B CA 1
ATOM 8362 C C . PRO B 1 224 ? -23.875 31.875 16.031 1 37.69 224 PRO B C 1
ATOM 8364 O O . PRO B 1 224 ? -22.906 31.672 15.281 1 37.69 224 PRO B O 1
ATOM 8367 N N . GLU B 1 225 ? -25.047 32.375 15.555 1 37.72 225 GLU B N 1
ATOM 8368 C CA . GLU B 1 225 ? -25.312 33.094 14.305 1 37.72 225 GLU B CA 1
ATOM 8369 C C . GLU B 1 225 ? -24.156 34.031 13.953 1 37.72 225 GLU B C 1
ATOM 8371 O O . GLU B 1 225 ? -23.922 34.312 12.773 1 37.72 225 GLU B O 1
ATOM 8376 N N . GLN B 1 226 ? -23.688 34.625 14.938 1 36.94 226 GLN B N 1
ATOM 8377 C CA . GLN B 1 226 ? -22.703 35.656 14.648 1 36.94 226 GLN B CA 1
ATOM 8378 C C . GLN B 1 226 ? -21.453 35.031 13.992 1 36.94 226 GLN B C 1
ATOM 8380 O O . GLN B 1 226 ? -20.844 35.656 13.125 1 36.94 226 GLN B O 1
ATOM 8385 N N . ASP B 1 227 ? -20.984 33.969 14.453 1 40.84 227 ASP B N 1
ATOM 8386 C CA . ASP B 1 227 ? -19.797 33.344 13.898 1 40.84 227 ASP B CA 1
ATOM 8387 C C . ASP B 1 227 ? -20.094 32.688 12.547 1 40.84 227 ASP B C 1
ATOM 8389 O O . ASP B 1 227 ? -19.188 32.5 11.734 1 40.84 227 ASP B O 1
ATOM 8393 N N . ILE B 1 228 ? -21.312 32.281 12.32 1 43.84 228 ILE B N 1
ATOM 8394 C CA . ILE B 1 228 ? -21.844 31.781 11.055 1 43.84 228 ILE B CA 1
ATOM 8395 C C . ILE B 1 228 ? -21.812 32.906 10.008 1 43.84 228 ILE B C 1
ATOM 8397 O O . ILE B 1 228 ? -21.5 32.656 8.836 1 43.84 228 ILE B O 1
ATOM 8401 N N . GLU B 1 229 ? -22.266 34.031 10.383 1 39.97 229 GLU B N 1
ATOM 8402 C CA . GLU B 1 229 ? -22.328 35.156 9.453 1 39.97 229 GLU B CA 1
ATOM 8403 C C . GLU B 1 229 ? -20.922 35.5 8.945 1 39.97 229 GLU B C 1
ATOM 8405 O O . GLU B 1 229 ? -20.766 35.938 7.805 1 39.97 229 GLU B O 1
ATOM 8410 N N . ARG B 1 230 ? -20.016 35.406 9.789 1 41 230 ARG B N 1
ATOM 8411 C CA . ARG B 1 230 ? -18.656 35.812 9.43 1 41 230 ARG B CA 1
ATOM 8412 C C . ARG B 1 230 ? -18.078 34.875 8.367 1 41 230 ARG B C 1
ATOM 8414 O O . ARG B 1 230 ? -17.391 35.344 7.453 1 41 230 ARG B O 1
ATOM 8421 N N . GLU B 1 231 ? -18.203 33.625 8.625 1 45.97 231 GLU B N 1
ATOM 8422 C CA . GLU B 1 231 ? -17.641 32.656 7.676 1 45.97 231 GLU B CA 1
ATOM 8423 C C . GLU B 1 231 ? -18.344 32.75 6.328 1 45.97 231 GLU B C 1
ATOM 8425 O O . GLU B 1 231 ? -17.734 32.531 5.281 1 45.97 231 GLU B O 1
ATOM 8430 N N . ASP B 1 232 ? -19.641 33.125 6.367 1 41.38 232 ASP B N 1
ATOM 8431 C CA . ASP B 1 232 ? -20.406 33.25 5.133 1 41.38 232 ASP B CA 1
ATOM 8432 C C . ASP B 1 232 ? -20.031 34.531 4.387 1 41.38 232 ASP B C 1
ATOM 8434 O O . ASP B 1 232 ? -20.281 34.656 3.186 1 41.38 232 ASP B O 1
ATOM 8438 N N . THR B 1 233 ? -19.672 35.594 5.141 1 40.59 233 THR B N 1
ATOM 8439 C CA . THR B 1 233 ? -19.453 36.875 4.512 1 40.59 233 THR B CA 1
ATOM 8440 C C . THR B 1 233 ? -18.062 36.969 3.9 1 40.59 233 THR B C 1
ATOM 8442 O O . THR B 1 233 ? -17.703 37.969 3.27 1 40.59 233 THR B O 1
ATOM 8445 N N . VAL B 1 234 ? -17.156 36.125 4.383 1 44.47 234 VAL B N 1
ATOM 8446 C CA . VAL B 1 234 ? -15.859 36.25 3.703 1 44.47 234 VAL B CA 1
ATOM 8447 C C . VAL B 1 234 ? -16.047 35.969 2.209 1 44.47 234 VAL B C 1
ATOM 8449 O O . VAL B 1 234 ? -16.797 35.094 1.816 1 44.47 234 VAL B O 1
ATOM 8452 N N . GLU B 1 235 ? -15.875 36.875 1.379 1 44.47 235 GLU B N 1
ATOM 8453 C CA . GLU B 1 235 ? -15.898 36.781 -0.078 1 44.47 235 GLU B CA 1
ATOM 8454 C C . GLU B 1 235 ? -15.391 35.406 -0.552 1 44.47 235 GLU B C 1
ATOM 8456 O O . GLU B 1 235 ? -14.328 34.969 -0.121 1 44.47 235 GLU B O 1
ATOM 8461 N N . ASP B 1 236 ? -16.297 34.531 -0.921 1 46.56 236 ASP B N 1
ATOM 8462 C CA . ASP B 1 236 ? -16.078 33.25 -1.584 1 46.56 236 ASP B CA 1
ATOM 8463 C C . ASP B 1 236 ? -14.883 33.312 -2.531 1 46.56 236 ASP B C 1
ATOM 8465 O O . ASP B 1 236 ? -14.922 34.031 -3.531 1 46.56 236 ASP B O 1
ATOM 8469 N N . GLY B 1 237 ? -13.711 33.156 -2.084 1 45.75 237 GLY B N 1
ATOM 8470 C CA . GLY B 1 237 ? -12.492 33.219 -2.867 1 45.75 237 GLY B CA 1
ATOM 8471 C C . GLY B 1 237 ? -12.516 32.281 -4.078 1 45.75 237 GLY B C 1
ATOM 8472 O O . GLY B 1 237 ? -11.57 32.281 -4.867 1 45.75 237 GLY B O 1
ATOM 8473 N N . SER B 1 238 ? -13.453 31.266 -4.094 1 51.25 238 SER B N 1
ATOM 8474 C CA . SER B 1 238 ? -13.383 30.406 -5.27 1 51.25 238 SER B CA 1
ATOM 8475 C C . SER B 1 238 ? -13.938 31.109 -6.504 1 51.25 238 SER B C 1
ATOM 8477 O O . SER B 1 238 ? -15.023 31.688 -6.457 1 51.25 238 SER B O 1
ATOM 8479 N N . PRO B 1 239 ? -13.109 31.359 -7.375 1 46.66 239 PRO B N 1
ATOM 8480 C CA . PRO B 1 239 ? -13.602 32.031 -8.586 1 46.66 239 PRO B CA 1
ATOM 8481 C C . PRO B 1 239 ? -14.836 31.344 -9.172 1 46.66 239 PRO B C 1
ATOM 8483 O O . PRO B 1 239 ? -14.992 30.125 -9.047 1 46.66 239 PRO B O 1
ATOM 8486 N N . VAL B 1 240 ? -15.766 32.062 -9.43 1 49.81 240 VAL B N 1
ATOM 8487 C CA . VAL B 1 240 ? -16.891 31.547 -10.195 1 49.81 240 VAL B CA 1
ATOM 8488 C C . VAL B 1 240 ? -16.391 30.906 -11.484 1 49.81 240 VAL B C 1
ATOM 8490 O O . VAL B 1 240 ? -15.367 31.312 -12.031 1 49.81 240 VAL B O 1
ATOM 8493 N N . CYS B 1 241 ? -16.906 29.781 -11.891 1 56.97 241 CYS B N 1
ATOM 8494 C CA . CYS B 1 241 ? -16.547 29.047 -13.094 1 56.97 241 CYS B CA 1
ATOM 8495 C C . CYS B 1 241 ? -16.312 29.984 -14.266 1 56.97 241 CYS B C 1
ATOM 8497 O O . CYS B 1 241 ? -17.172 30.812 -14.586 1 56.97 241 CYS B O 1
ATOM 8499 N N . GLY B 1 242 ? -15.086 30.094 -14.758 1 59.66 242 GLY B N 1
ATOM 8500 C CA . GLY B 1 242 ? -14.734 30.812 -15.969 1 59.66 242 GLY B CA 1
ATOM 8501 C C . GLY B 1 242 ? -14.023 32.125 -15.703 1 59.66 242 GLY B C 1
ATOM 8502 O O . GLY B 1 242 ? -13.492 32.75 -16.625 1 59.66 242 GLY B O 1
ATOM 8503 N N . GLN B 1 243 ? -14.008 32.5 -14.445 1 70.44 243 GLN B N 1
ATOM 8504 C CA . GLN B 1 243 ? -13.375 33.781 -14.18 1 70.44 243 GLN B CA 1
ATOM 8505 C C . GLN B 1 243 ? -11.922 33.625 -13.758 1 70.44 243 GLN B C 1
ATOM 8507 O O . GLN B 1 243 ? -11.539 32.562 -13.25 1 70.44 243 GLN B O 1
ATOM 8512 N N . ASP B 1 244 ? -11.164 34.594 -14.055 1 83.38 244 ASP B N 1
ATOM 8513 C CA . ASP B 1 244 ? -9.766 34.625 -13.617 1 83.38 244 ASP B CA 1
ATOM 8514 C C . ASP B 1 244 ? -9.664 34.625 -12.094 1 83.38 244 ASP B C 1
ATOM 8516 O O . ASP B 1 244 ? -10.211 35.531 -11.438 1 83.38 244 ASP B O 1
ATOM 8520 N N . PRO B 1 245 ? -8.977 33.688 -11.562 1 88.44 245 PRO B N 1
ATOM 8521 C CA . PRO B 1 245 ? -8.914 33.594 -10.102 1 88.44 245 PRO B CA 1
ATOM 8522 C C . PRO B 1 245 ? -8.156 34.75 -9.453 1 88.44 245 PRO B C 1
ATOM 8524 O O . PRO B 1 245 ? -8.305 34.969 -8.25 1 88.44 245 PRO B O 1
ATOM 8527 N N . TRP B 1 246 ? -7.398 35.469 -10.242 1 89.38 246 TRP B N 1
ATOM 8528 C CA . TRP B 1 246 ? -6.512 36.469 -9.656 1 89.38 246 TRP B CA 1
ATOM 8529 C C . TRP B 1 246 ? -7.086 37.875 -9.828 1 89.38 246 TRP B C 1
ATOM 8531 O O . TRP B 1 246 ? -6.543 38.844 -9.297 1 89.38 246 TRP B O 1
ATOM 8541 N N . THR B 1 247 ? -8.07 38 -10.648 1 78.31 247 THR B N 1
ATOM 8542 C CA . THR B 1 247 ? -8.594 39.344 -10.953 1 78.31 247 THR B CA 1
ATOM 8543 C C . THR B 1 247 ? -9.547 39.812 -9.867 1 78.31 247 THR B C 1
ATOM 8545 O O . THR B 1 247 ? -10.422 39.062 -9.43 1 78.31 247 THR B O 1
ATOM 8548 N N . SER B 1 248 ? -9.102 40.875 -9.109 1 69.25 248 SER B N 1
ATOM 8549 C CA . SER B 1 248 ? -10 41.562 -8.18 1 69.25 248 SER B CA 1
ATOM 8550 C C . SER B 1 248 ? -10.625 42.781 -8.828 1 69.25 248 SER B C 1
ATOM 8552 O O . SER B 1 248 ? -9.922 43.594 -9.438 1 69.25 248 SER B O 1
ATOM 8554 N N . PRO B 1 249 ? -11.93 42.875 -9.109 1 61.47 249 PRO B N 1
ATOM 8555 C CA . PRO B 1 249 ? -12.484 44.031 -9.828 1 61.47 249 PRO B CA 1
ATOM 8556 C C . PRO B 1 249 ? -11.906 45.375 -9.352 1 61.47 249 PRO B C 1
ATOM 8558 O O . PRO B 1 249 ? -11.531 46.188 -10.18 1 61.47 249 PRO B O 1
ATOM 8561 N N . THR B 1 250 ? -11.984 45.719 -8.008 1 75.06 250 THR B N 1
ATOM 8562 C CA . THR B 1 250 ? -11.453 46.969 -7.484 1 75.06 250 THR B CA 1
ATOM 8563 C C . THR B 1 250 ? -10.617 46.719 -6.227 1 75.06 250 THR B C 1
ATOM 8565 O O . THR B 1 250 ? -11.102 46.094 -5.27 1 75.06 250 THR B O 1
ATOM 8568 N N . LEU B 1 251 ? -9.258 47.062 -6.277 1 85.81 251 LEU B N 1
ATOM 8569 C CA . LEU B 1 251 ? -8.414 46.969 -5.086 1 85.81 251 LEU B CA 1
ATOM 8570 C C . LEU B 1 251 ? -8.906 47.938 -4.008 1 85.81 251 LEU B C 1
ATOM 8572 O O . LEU B 1 251 ? -9.125 49.125 -4.277 1 85.81 251 LEU B O 1
ATOM 8576 N N . PRO B 1 252 ? -9.109 47.469 -2.82 1 87.94 252 PRO B N 1
ATOM 8577 C CA . PRO B 1 252 ? -9.562 48.344 -1.729 1 87.94 252 PRO B CA 1
ATOM 8578 C C . PRO B 1 252 ? -8.594 49.5 -1.456 1 87.94 252 PRO B C 1
ATOM 8580 O O . PRO B 1 252 ? -7.387 49.375 -1.657 1 87.94 252 PRO B O 1
ATOM 8583 N N . GLU B 1 253 ? -9.102 50.594 -0.959 1 90.94 253 GLU B N 1
ATOM 8584 C CA . GLU B 1 253 ? -8.281 51.75 -0.62 1 90.94 253 GLU B CA 1
ATOM 8585 C C . GLU B 1 253 ? -7.512 51.5 0.676 1 90.94 253 GLU B C 1
ATOM 8587 O O . GLU B 1 253 ? -7.902 50.688 1.502 1 90.94 253 GLU B O 1
ATOM 8592 N N . SER B 1 254 ? -6.496 52.25 0.816 1 93.31 254 SER B N 1
ATOM 8593 C CA . SER B 1 254 ? -5.672 52.156 2.016 1 93.31 254 SER B CA 1
ATOM 8594 C C . SER B 1 254 ? -6.441 52.594 3.254 1 93.31 254 SER B C 1
ATOM 8596 O O . SER B 1 254 ? -7.234 53.531 3.195 1 93.31 254 SER B O 1
ATOM 8598 N N . LEU B 1 255 ? -6.223 52 4.387 1 91.56 255 LEU B N 1
ATOM 8599 C CA . LEU B 1 255 ? -6.836 52.375 5.66 1 91.56 255 LEU B CA 1
ATOM 8600 C C . LEU B 1 255 ? -6.117 53.562 6.293 1 91.56 255 LEU B C 1
ATOM 8602 O O . LEU B 1 255 ? -6.637 54.188 7.215 1 91.56 255 LEU B O 1
ATOM 8606 N N . GLY B 1 256 ? -4.887 53.844 5.84 1 90.75 256 GLY B N 1
ATOM 8607 C CA . GLY B 1 256 ? -4.113 54.969 6.324 1 90.75 256 GLY B CA 1
ATOM 8608 C C . GLY B 1 256 ? -3.414 54.688 7.641 1 90.75 256 GLY B C 1
ATOM 8609 O O . GLY B 1 256 ? -2.914 55.625 8.281 1 90.75 256 GLY B O 1
ATOM 8610 N N . TYR B 1 257 ? -3.398 53.469 8.094 1 93.94 257 TYR B N 1
ATOM 8611 C CA . TYR B 1 257 ? -2.725 53.125 9.344 1 93.94 257 TYR B CA 1
ATOM 8612 C C . TYR B 1 257 ? -1.21 53.156 9.164 1 93.94 257 TYR B C 1
ATOM 8614 O O . TYR B 1 257 ? -0.7 52.875 8.078 1 93.94 257 TYR B O 1
ATOM 8622 N N . ALA B 1 258 ? -0.583 53.562 10.234 1 94.88 258 ALA B N 1
ATOM 8623 C CA . ALA B 1 258 ? 0.868 53.438 10.305 1 94.88 258 ALA B CA 1
ATOM 8624 C C . ALA B 1 258 ? 1.25 52.188 11.133 1 94.88 258 ALA B C 1
ATOM 8626 O O . ALA B 1 258 ? 0.55 51.844 12.086 1 94.88 258 ALA B O 1
ATOM 8627 N N . VAL B 1 259 ? 2.35 51.5 10.703 1 95.44 259 VAL B N 1
ATOM 8628 C CA . VAL B 1 259 ? 2.691 50.25 11.367 1 95.44 259 VAL B CA 1
ATOM 8629 C C . VAL B 1 259 ? 4.176 50.25 11.734 1 95.44 259 VAL B C 1
ATOM 8631 O O . VAL B 1 259 ? 5.008 50.781 10.992 1 95.44 259 VAL B O 1
ATOM 8634 N N . LYS B 1 260 ? 4.484 49.781 12.883 1 94.81 260 LYS B N 1
ATOM 8635 C CA . LYS B 1 260 ? 5.863 49.562 13.312 1 94.81 260 LYS B CA 1
ATOM 8636 C C . LYS B 1 260 ? 5.988 48.344 14.227 1 94.81 260 LYS B C 1
ATOM 8638 O O . LYS B 1 260 ? 5.043 48 14.938 1 94.81 260 LYS B O 1
ATOM 8643 N N . MET B 1 261 ? 7.094 47.594 14.148 1 95.75 261 MET B N 1
ATOM 8644 C CA . MET B 1 261 ? 7.316 46.469 15.016 1 95.75 261 MET B CA 1
ATOM 8645 C C . MET B 1 261 ? 8.008 46.875 16.312 1 95.75 261 MET B C 1
ATOM 8647 O O . MET B 1 261 ? 9.016 47.562 16.281 1 95.75 261 MET B O 1
ATOM 8651 N N . VAL B 1 262 ? 7.434 46.5 17.391 1 94.25 262 VAL B N 1
ATOM 8652 C CA . VAL B 1 262 ? 7.969 46.781 18.719 1 94.25 262 VAL B CA 1
ATOM 8653 C C . VAL B 1 262 ? 8.109 45.5 19.5 1 94.25 262 VAL B C 1
ATOM 8655 O O . VAL B 1 262 ? 7.117 44.781 19.734 1 94.25 262 VAL B O 1
ATOM 8658 N N . ASP B 1 263 ? 9.281 45.156 19.938 1 94.31 263 ASP B N 1
ATOM 8659 C CA . ASP B 1 263 ? 9.57 43.969 20.734 1 94.31 263 ASP B CA 1
ATOM 8660 C C . ASP B 1 263 ? 9.109 42.719 20.031 1 94.31 263 ASP B C 1
ATOM 8662 O O . ASP B 1 263 ? 8.586 41.781 20.656 1 94.31 263 ASP B O 1
ATOM 8666 N N . GLY B 1 264 ? 9.148 42.688 18.75 1 95.94 264 GLY B N 1
ATOM 8667 C CA . GLY B 1 264 ? 8.867 41.5 17.953 1 95.94 264 GLY B CA 1
ATOM 8668 C C . GLY B 1 264 ? 7.414 41.406 17.547 1 95.94 264 GLY B C 1
ATOM 8669 O O . GLY B 1 264 ? 7.035 40.469 16.828 1 95.94 264 GLY B O 1
ATOM 8670 N N . VAL B 1 265 ? 6.555 42.312 17.953 1 96.62 265 VAL B N 1
ATOM 8671 C CA . VAL B 1 265 ? 5.137 42.312 17.594 1 96.62 265 VAL B CA 1
ATOM 8672 C C . VAL B 1 265 ? 4.785 43.594 16.844 1 96.62 265 VAL B C 1
ATOM 8674 O O . VAL B 1 265 ? 5.277 44.656 17.172 1 96.62 265 VAL B O 1
ATOM 8677 N N . VAL B 1 266 ? 3.996 43.469 15.852 1 96.62 266 VAL B N 1
ATOM 8678 C CA . VAL B 1 266 ? 3.623 44.594 15.031 1 96.62 266 VAL B CA 1
ATOM 8679 C C . VAL B 1 266 ? 2.594 45.469 15.773 1 96.62 266 VAL B C 1
ATOM 8681 O O . VAL B 1 266 ? 1.596 44.938 16.281 1 96.62 266 VAL B O 1
ATOM 8684 N N . HIS B 1 267 ? 2.865 46.719 15.828 1 95.31 267 HIS B N 1
ATOM 8685 C CA . HIS B 1 267 ? 1.929 47.688 16.375 1 95.31 267 HIS B CA 1
ATOM 8686 C C . HIS B 1 267 ? 1.321 48.562 15.273 1 95.31 267 HIS B C 1
ATOM 8688 O O . HIS B 1 267 ? 2.021 48.969 14.344 1 95.31 267 HIS B O 1
ATOM 8694 N N . VAL B 1 268 ? 0.055 48.75 15.383 1 95.19 268 VAL B N 1
ATOM 8695 C CA . VAL B 1 268 ? -0.686 49.531 14.391 1 95.19 268 VAL B CA 1
ATOM 8696 C C . VAL B 1 268 ? -1.104 50.844 15 1 95.19 268 VAL B C 1
ATOM 8698 O O . VAL B 1 268 ? -1.525 50.906 16.156 1 95.19 268 VAL B O 1
ATOM 8701 N N . TYR B 1 269 ? -0.88 51.906 14.211 1 95.12 269 TYR B N 1
ATOM 8702 C CA . TYR B 1 269 ? -1.236 53.25 14.617 1 95.12 269 TYR B CA 1
ATOM 8703 C C . TYR B 1 269 ? -2.23 53.875 13.641 1 95.12 269 TYR B C 1
ATOM 8705 O O . TYR B 1 269 ? -2.158 53.625 12.43 1 95.12 269 TYR B O 1
ATOM 8713 N N . ASP B 1 270 ? -3.111 54.719 14.125 1 92.75 270 ASP B N 1
ATOM 8714 C CA . ASP B 1 270 ? -4.137 55.312 13.281 1 92.75 270 ASP B CA 1
ATOM 8715 C C . ASP B 1 270 ? -3.512 56.188 12.188 1 92.75 270 ASP B C 1
ATOM 8717 O O . ASP B 1 270 ? -4.066 56.312 11.094 1 92.75 270 ASP B O 1
ATOM 8721 N N . ASN B 1 271 ? -2.514 56.844 12.539 1 92.31 271 ASN B N 1
ATOM 8722 C CA . ASN B 1 271 ? -1.766 57.688 11.602 1 92.31 271 ASN B CA 1
ATOM 8723 C C . ASN B 1 271 ? -0.323 57.875 12.062 1 92.31 271 ASN B C 1
ATOM 8725 O O . ASN B 1 271 ? 0.09 57.312 13.086 1 92.31 271 ASN B O 1
ATOM 8729 N N . LEU B 1 272 ? 0.379 58.625 11.289 1 92.94 272 LEU B N 1
ATOM 8730 C CA . LEU B 1 272 ? 1.79 58.875 11.578 1 92.94 272 LEU B CA 1
ATOM 8731 C C . LEU B 1 272 ? 1.958 59.656 12.867 1 92.94 272 LEU B C 1
ATOM 8733 O O . LEU B 1 272 ? 2.934 59.469 13.594 1 92.94 272 LEU B O 1
ATOM 8737 N N . ASP B 1 273 ? 1.074 60.562 13.141 1 94.12 273 ASP B N 1
ATOM 8738 C CA . ASP B 1 273 ? 1.134 61.375 14.359 1 94.12 273 ASP B CA 1
ATOM 8739 C C . ASP B 1 273 ? 0.937 60.5 15.602 1 94.12 273 ASP B C 1
ATOM 8741 O O . ASP B 1 273 ? 1.613 60.688 16.609 1 94.12 273 ASP B O 1
ATOM 8745 N N . ALA B 1 274 ? 0.065 59.625 15.438 1 94.31 274 ALA B N 1
ATOM 8746 C CA . ALA B 1 274 ? -0.166 58.688 16.531 1 94.31 274 ALA B CA 1
ATOM 8747 C C . ALA B 1 274 ? 1.062 57.812 16.781 1 94.31 274 ALA B C 1
ATOM 8749 O O . ALA B 1 274 ? 1.359 57.438 17.922 1 94.31 274 ALA B O 1
ATOM 8750 N N . MET B 1 275 ? 1.717 57.406 15.758 1 94.62 275 MET B N 1
ATOM 8751 C CA . MET B 1 275 ? 2.926 56.594 15.875 1 94.62 275 MET B CA 1
ATOM 8752 C C . MET B 1 275 ? 4.035 57.375 16.578 1 94.62 275 MET B C 1
ATOM 8754 O O . MET B 1 275 ? 4.762 56.812 17.406 1 94.62 275 MET B O 1
ATOM 8758 N N . ARG B 1 276 ? 4.133 58.688 16.266 1 93.88 276 ARG B N 1
ATOM 8759 C CA . ARG B 1 276 ? 5.125 59.562 16.906 1 93.88 276 ARG B CA 1
ATOM 8760 C C . ARG B 1 276 ? 4.824 59.719 18.391 1 93.88 276 ARG B C 1
ATOM 8762 O O . ARG B 1 276 ? 5.742 59.781 19.203 1 93.88 276 ARG B O 1
ATOM 8769 N N . ALA B 1 277 ? 3.59 59.75 18.688 1 94.31 277 ALA B N 1
ATOM 8770 C CA . ALA B 1 277 ? 3.16 59.875 20.078 1 94.31 277 ALA B CA 1
ATOM 8771 C C . ALA B 1 277 ? 3.182 58.531 20.797 1 94.31 277 ALA B C 1
ATOM 8773 O O . ALA B 1 277 ? 2.941 58.438 22 1 94.31 277 ALA B O 1
ATOM 8774 N N . ASP B 1 278 ? 3.385 57.438 20.047 1 92.56 278 ASP B N 1
ATOM 8775 C CA . ASP B 1 278 ? 3.445 56.094 20.547 1 92.56 278 ASP B CA 1
ATOM 8776 C C . ASP B 1 278 ? 2.119 55.656 21.188 1 92.56 278 ASP B C 1
ATOM 8778 O O . ASP B 1 278 ? 2.09 55.219 22.328 1 92.56 278 ASP B O 1
ATOM 8782 N N . GLU B 1 279 ? 1.116 55.969 20.469 1 92.44 279 GLU B N 1
ATOM 8783 C CA . GLU B 1 279 ? -0.231 55.594 20.875 1 92.44 279 GLU B CA 1
ATOM 8784 C C . GLU B 1 279 ? -0.828 54.562 19.906 1 92.44 279 GLU B C 1
ATOM 8786 O O . GLU B 1 279 ? -1.669 54.938 19.078 1 92.44 279 GLU B O 1
ATOM 8791 N N . PRO B 1 280 ? -0.472 53.344 20.078 1 91.69 280 PRO B N 1
ATOM 8792 C CA . PRO B 1 280 ? -0.949 52.312 19.141 1 91.69 280 PRO B CA 1
ATOM 8793 C C . PRO B 1 280 ? -2.418 51.969 19.359 1 91.69 280 PRO B C 1
ATOM 8795 O O . PRO B 1 280 ? -2.955 52.188 20.453 1 91.69 280 PRO B O 1
ATOM 8798 N N . VAL B 1 281 ? -3.023 51.5 18.266 1 89.38 281 VAL B N 1
ATOM 8799 C CA . VAL B 1 281 ? -4.359 50.938 18.359 1 89.38 281 VAL B CA 1
ATOM 8800 C C . VAL B 1 281 ? -4.32 49.656 19.203 1 89.38 281 VAL B C 1
ATOM 8802 O O . VAL B 1 281 ? -3.447 48.812 19.016 1 89.38 281 VAL B O 1
ATOM 8805 N N . GLU B 1 282 ? -5.133 49.625 20.125 1 83.81 282 GLU B N 1
ATOM 8806 C CA . GLU B 1 282 ? -5.125 48.469 21.031 1 83.81 282 GLU B CA 1
ATOM 8807 C C . GLU B 1 282 ? -5.738 47.25 20.359 1 83.81 282 GLU B C 1
ATOM 8809 O O . GLU B 1 282 ? -6.957 47.188 20.203 1 83.81 282 GLU B O 1
ATOM 8814 N N . LEU B 1 283 ? -4.961 46.406 19.938 1 86.81 283 LEU B N 1
ATOM 8815 C CA . LEU B 1 283 ? -5.387 45.094 19.422 1 86.81 283 LEU B CA 1
ATOM 8816 C C . LEU B 1 283 ? -5.074 44 20.406 1 86.81 283 LEU B C 1
ATOM 8818 O O . LEU B 1 283 ? -4.086 44.062 21.141 1 86.81 283 LEU B O 1
ATOM 8822 N N . PRO B 1 284 ? -5.93 42.938 20.328 1 87.25 284 PRO B N 1
ATOM 8823 C CA . PRO B 1 284 ? -5.762 41.875 21.328 1 87.25 284 PRO B CA 1
ATOM 8824 C C . PRO B 1 284 ? -4.664 40.875 20.969 1 87.25 284 PRO B C 1
ATOM 8826 O O . PRO B 1 284 ? -4.637 40.375 19.844 1 87.25 284 PRO B O 1
ATOM 8829 N N . TYR B 1 285 ? -3.568 40.75 21.766 1 86.19 285 TYR B N 1
ATOM 8830 C CA . TYR B 1 285 ? -2.582 39.688 21.703 1 86.19 285 TYR B CA 1
ATOM 8831 C C . TYR B 1 285 ? -1.999 39.375 23.078 1 86.19 285 TYR B C 1
ATOM 8833 O O . TYR B 1 285 ? -1.975 40.25 23.938 1 86.19 285 TYR B O 1
ATOM 8841 N N . PRO B 1 286 ? -1.625 38.188 23.219 1 89.88 286 PRO B N 1
ATOM 8842 C CA . PRO B 1 286 ? -1.073 37.875 24.547 1 89.88 286 PRO B CA 1
ATOM 8843 C C . PRO B 1 286 ? 0.298 38.5 24.766 1 89.88 286 PRO B C 1
ATOM 8845 O O . PRO B 1 286 ? 1.182 38.406 23.922 1 89.88 286 PRO B O 1
ATOM 8848 N N . ASP B 1 287 ? 0.369 39.156 25.859 1 89.81 287 ASP B N 1
ATOM 8849 C CA . ASP B 1 287 ? 1.704 39.656 26.172 1 89.81 287 ASP B CA 1
ATOM 8850 C C . ASP B 1 287 ? 2.617 38.531 26.641 1 89.81 287 ASP B C 1
ATOM 8852 O O . ASP B 1 287 ? 2.143 37.469 27.031 1 89.81 287 ASP B O 1
ATOM 8856 N N . LEU B 1 288 ? 3.816 38.75 26.625 1 92.38 288 LEU B N 1
ATOM 8857 C CA . LEU B 1 288 ? 4.832 37.75 26.891 1 92.38 288 LEU B CA 1
ATOM 8858 C C . LEU B 1 288 ? 4.668 37.156 28.281 1 92.38 288 LEU B C 1
ATOM 8860 O O . LEU B 1 288 ? 4.824 35.938 28.484 1 92.38 288 LEU B O 1
ATOM 8864 N N . ALA B 1 289 ? 4.402 37.969 29.234 1 89.75 289 ALA B N 1
ATOM 8865 C CA . ALA B 1 289 ? 4.25 37.531 30.625 1 89.75 289 ALA B CA 1
ATOM 8866 C C . ALA B 1 289 ? 3.094 36.531 30.766 1 89.75 289 ALA B C 1
ATOM 8868 O O . ALA B 1 289 ? 3.213 35.531 31.453 1 89.75 289 ALA B O 1
ATOM 8869 N N . ALA B 1 290 ? 2.027 36.875 30.125 1 91.38 290 ALA B N 1
ATOM 8870 C CA . ALA B 1 290 ? 0.86 36 30.172 1 91.38 290 ALA B CA 1
ATOM 8871 C C . ALA B 1 290 ? 1.155 34.688 29.5 1 91.38 290 ALA B C 1
ATOM 8873 O O . ALA B 1 290 ? 0.74 33.625 29.984 1 91.38 290 ALA B O 1
ATOM 8874 N N . TYR B 1 291 ? 1.787 34.688 28.391 1 94.81 291 TYR B N 1
ATOM 8875 C CA . TYR B 1 291 ? 2.125 33.469 27.656 1 94.81 291 TYR B CA 1
ATOM 8876 C C . TYR B 1 291 ? 3.029 32.562 28.484 1 94.81 291 TYR B C 1
ATOM 8878 O O . TYR B 1 291 ? 2.797 31.375 28.578 1 94.81 291 TYR B O 1
ATOM 8886 N N . VAL B 1 292 ? 4.055 33.125 29.094 1 91.56 292 VAL B N 1
ATOM 8887 C CA . VAL B 1 292 ? 5.02 32.344 29.875 1 91.56 292 VAL B CA 1
ATOM 8888 C C . VAL B 1 292 ? 4.34 31.781 31.109 1 91.56 292 VAL B C 1
ATOM 8890 O O . VAL B 1 292 ? 4.613 30.641 31.5 1 91.56 292 VAL B O 1
ATOM 8893 N N . ALA B 1 293 ? 3.502 32.562 31.703 1 89.5 293 ALA B N 1
ATOM 8894 C CA . ALA B 1 293 ? 2.777 32.094 32.875 1 89.5 293 ALA B CA 1
ATOM 8895 C C . ALA B 1 293 ? 1.891 30.906 32.531 1 89.5 293 ALA B C 1
ATOM 8897 O O . ALA B 1 293 ? 1.856 29.922 33.281 1 89.5 293 ALA B O 1
ATOM 8898 N N . ASP B 1 294 ? 1.141 31.062 31.484 1 92.75 294 ASP B N 1
ATOM 8899 C CA . ASP B 1 294 ? 0.27 29.984 31.047 1 92.75 294 ASP B CA 1
ATOM 8900 C C . ASP B 1 294 ? 1.081 28.734 30.688 1 92.75 294 ASP B C 1
ATOM 8902 O O . ASP B 1 294 ? 0.683 27.609 31 1 92.75 294 ASP B O 1
ATOM 8906 N N . MET B 1 295 ? 2.172 28.906 29.984 1 93.5 295 MET B N 1
ATOM 8907 C CA . MET B 1 295 ? 3.049 27.797 29.594 1 93.5 295 MET B CA 1
ATOM 8908 C C . MET B 1 295 ? 3.586 27.062 30.812 1 93.5 295 MET B C 1
ATOM 8910 O O . MET B 1 295 ? 3.592 25.844 30.859 1 93.5 295 MET B O 1
ATOM 8914 N N . ASN B 1 296 ? 4.012 27.828 31.812 1 89.62 296 ASN B N 1
ATOM 8915 C CA . ASN B 1 296 ? 4.539 27.25 33.031 1 89.62 296 ASN B CA 1
ATOM 8916 C C . ASN B 1 296 ? 3.473 26.453 33.781 1 89.62 296 ASN B C 1
ATOM 8918 O O . ASN B 1 296 ? 3.762 25.406 34.375 1 89.62 296 ASN B O 1
ATOM 8922 N N . MET B 1 297 ? 2.334 27 33.781 1 89.38 297 MET B N 1
ATOM 8923 C CA . MET B 1 297 ? 1.229 26.281 34.406 1 89.38 297 MET B CA 1
ATOM 8924 C C . MET B 1 297 ? 0.998 24.938 33.719 1 89.38 297 MET B C 1
ATOM 8926 O O . MET B 1 297 ? 0.794 23.922 34.406 1 89.38 297 MET B O 1
ATOM 8930 N N . LEU B 1 298 ? 1.002 24.906 32.438 1 92.94 298 LEU B N 1
ATOM 8931 C CA . LEU B 1 298 ? 0.791 23.672 31.703 1 92.94 298 LEU B CA 1
ATOM 8932 C C . LEU B 1 298 ? 1.928 22.688 31.953 1 92.94 298 LEU B C 1
ATOM 8934 O O . LEU B 1 298 ? 1.699 21.469 32.031 1 92.94 298 LEU B O 1
ATOM 8938 N N . TYR B 1 299 ? 3.146 23.188 32.094 1 90 299 TYR B N 1
ATOM 8939 C CA . TYR B 1 299 ? 4.277 22.328 32.406 1 90 299 TYR B CA 1
ATOM 8940 C C . TYR B 1 299 ? 4.051 21.609 33.75 1 90 299 TYR B C 1
ATOM 8942 O O . TYR B 1 299 ? 4.312 20.422 33.875 1 90 299 TYR B O 1
ATOM 8950 N N . ALA B 1 300 ? 3.594 22.375 34.625 1 85.81 300 ALA B N 1
ATOM 8951 C CA . ALA B 1 300 ? 3.35 21.828 35.969 1 85.81 300 ALA B CA 1
ATOM 8952 C C . ALA B 1 300 ? 2.27 20.75 35.906 1 85.81 300 ALA B C 1
ATOM 8954 O O . ALA B 1 300 ? 2.383 19.719 36.594 1 85.81 300 ALA B O 1
ATOM 8955 N N . LEU B 1 301 ? 1.275 21.078 35.156 1 88.56 301 LEU B N 1
ATOM 8956 C CA . LEU B 1 301 ? 0.161 20.141 35.031 1 88.56 301 LEU B CA 1
ATOM 8957 C C . LEU B 1 301 ? 0.621 18.828 34.406 1 88.56 301 LEU B C 1
ATOM 8959 O O . LEU B 1 301 ? 0.227 17.75 34.844 1 88.56 301 LEU B O 1
ATOM 8963 N N . ILE B 1 302 ? 1.417 18.828 33.438 1 89.88 302 ILE B N 1
ATOM 8964 C CA . ILE B 1 302 ? 1.846 17.656 32.656 1 89.88 302 ILE B CA 1
ATOM 8965 C C . ILE B 1 302 ? 2.82 16.828 33.5 1 89.88 302 ILE B C 1
ATOM 8967 O O . ILE B 1 302 ? 2.873 15.609 33.375 1 89.88 302 ILE B O 1
ATOM 8971 N N . ALA B 1 303 ? 3.518 17.469 34.406 1 84.19 303 ALA B N 1
ATOM 8972 C CA . ALA B 1 303 ? 4.531 16.797 35.219 1 84.19 303 ALA B CA 1
ATOM 8973 C C . ALA B 1 303 ? 3.904 16.156 36.469 1 84.19 303 ALA B C 1
ATOM 8975 O O . ALA B 1 303 ? 4.527 15.312 37.125 1 84.19 303 ALA B O 1
ATOM 8976 N N . ASP B 1 304 ? 2.682 16.453 36.656 1 85.75 304 ASP 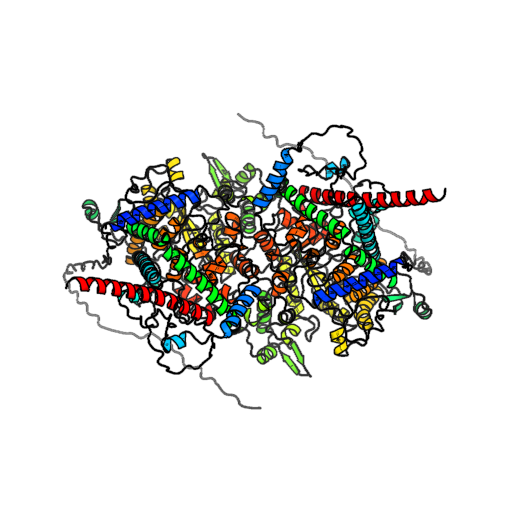B N 1
ATOM 8977 C CA . ASP B 1 304 ? 2.025 15.977 37.875 1 85.75 304 ASP B CA 1
ATOM 8978 C C . ASP B 1 304 ? 1.713 14.484 37.781 1 85.75 304 ASP B C 1
ATOM 8980 O O . ASP B 1 304 ? 1.021 14.055 36.844 1 85.75 304 ASP B O 1
ATOM 8984 N N . GLY B 1 305 ? 2.186 13.688 38.656 1 84.81 305 GLY B N 1
ATOM 8985 C CA . GLY B 1 305 ? 2.047 12.242 38.656 1 84.81 305 GLY B CA 1
ATOM 8986 C C . GLY B 1 305 ? 0.603 11.781 38.688 1 84.81 305 GLY B C 1
ATOM 8987 O O . GLY B 1 305 ? 0.175 11.031 37.812 1 84.81 305 GLY B O 1
ATOM 8988 N N . PRO B 1 306 ? -0.141 12.234 39.656 1 82.75 306 PRO B N 1
ATOM 8989 C CA . PRO B 1 306 ? -1.547 11.836 39.75 1 82.75 306 PRO B CA 1
ATOM 8990 C C . PRO B 1 306 ? -2.346 12.188 38.5 1 82.75 306 PRO B C 1
ATOM 8992 O O . PRO B 1 306 ? -3.188 11.398 38.062 1 82.75 306 PRO B O 1
ATOM 8995 N N . ILE B 1 307 ? -2.135 13.312 37.969 1 90.62 307 ILE B N 1
ATOM 8996 C CA . ILE B 1 307 ? -2.84 13.711 36.75 1 90.62 307 ILE B CA 1
ATOM 8997 C C . ILE B 1 307 ? -2.449 12.789 35.594 1 90.62 307 ILE B C 1
ATOM 8999 O O . ILE B 1 307 ? -3.295 12.406 34.781 1 90.62 307 ILE B O 1
ATOM 9003 N N . LYS B 1 308 ? -1.203 12.414 35.531 1 90.62 308 LYS B N 1
ATOM 9004 C CA . LYS B 1 308 ? -0.718 11.492 34.5 1 90.62 308 LYS B CA 1
ATOM 9005 C C . LYS B 1 308 ? -1.416 10.141 34.594 1 90.62 308 LYS B C 1
ATOM 9007 O O . LYS B 1 308 ? -1.848 9.578 33.594 1 90.62 308 LYS B O 1
ATOM 9012 N N . SER B 1 309 ? -1.451 9.664 35.812 1 86.25 309 SER B N 1
ATOM 9013 C CA . SER B 1 309 ? -2.086 8.375 36.031 1 86.25 309 SER B CA 1
ATOM 9014 C C . SER B 1 309 ? -3.568 8.414 35.688 1 86.25 309 SER B C 1
ATOM 9016 O O . SER B 1 309 ? -4.098 7.461 35.094 1 86.25 309 SER B O 1
ATOM 9018 N N . PHE B 1 310 ? -4.207 9.477 36.094 1 90.12 310 PHE B N 1
ATOM 9019 C CA . PHE B 1 310 ? -5.621 9.641 35.781 1 90.12 310 PHE B CA 1
ATOM 9020 C C . PHE B 1 310 ? -5.844 9.648 34.25 1 90.12 310 PHE B C 1
ATOM 9022 O O . PHE B 1 310 ? -6.711 8.938 33.75 1 90.12 310 PHE B O 1
ATOM 9029 N N . CYS B 1 311 ? -5.09 10.438 33.531 1 94.25 311 CYS B N 1
ATOM 9030 C CA . CYS B 1 311 ? -5.246 10.578 32.094 1 94.25 311 CYS B CA 1
ATOM 9031 C C . CYS B 1 311 ? -4.926 9.273 31.375 1 94.25 311 CYS B C 1
ATOM 9033 O O . CYS B 1 311 ? -5.582 8.922 30.391 1 94.25 311 CYS B O 1
ATOM 9035 N N . TYR B 1 312 ? -3.971 8.609 31.844 1 91.62 312 TYR B N 1
ATOM 9036 C CA . TYR B 1 312 ? -3.627 7.309 31.266 1 91.62 312 TYR B CA 1
ATOM 9037 C C . TYR B 1 312 ? -4.797 6.34 31.375 1 91.62 312 TYR B C 1
ATOM 9039 O O . TYR B 1 312 ? -5.105 5.625 30.406 1 91.62 312 TYR B O 1
ATOM 9047 N N . ARG B 1 313 ? -5.344 6.336 32.469 1 87.56 313 ARG B N 1
ATOM 9048 C CA . ARG B 1 313 ? -6.48 5.445 32.688 1 87.56 313 ARG B CA 1
ATOM 9049 C C . ARG B 1 313 ? -7.652 5.82 31.781 1 87.56 313 ARG B C 1
ATOM 9051 O O . ARG B 1 313 ? -8.336 4.945 31.234 1 87.56 313 ARG B O 1
ATOM 9058 N N . ARG B 1 314 ? -7.895 7.074 31.688 1 91.75 314 ARG B N 1
ATOM 9059 C CA . ARG B 1 314 ? -8.992 7.527 30.828 1 91.75 314 ARG B CA 1
ATOM 9060 C C . ARG B 1 314 ? -8.742 7.164 29.375 1 91.75 314 ARG B C 1
ATOM 9062 O O . ARG B 1 314 ? -9.664 6.754 28.672 1 91.75 314 ARG B O 1
ATOM 9069 N N . LEU B 1 315 ? -7.562 7.371 28.953 1 95.31 315 LEU B N 1
ATOM 9070 C CA . LEU B 1 315 ? -7.211 7.023 27.578 1 95.31 315 LEU B CA 1
ATOM 9071 C C . LEU B 1 315 ? -7.375 5.523 27.344 1 95.31 315 LEU B C 1
ATOM 9073 O O . LEU B 1 315 ? -7.855 5.109 26.281 1 95.31 315 LEU B O 1
ATOM 9077 N N . SER B 1 316 ? -6.938 4.723 28.281 1 90.25 316 SER B N 1
ATOM 9078 C CA . SER B 1 316 ? -7.113 3.275 28.188 1 90.25 316 SER B CA 1
ATOM 9079 C C . SER B 1 316 ? -8.586 2.9 28.125 1 90.25 316 SER B C 1
ATOM 9081 O O . SER B 1 316 ? -8.969 1.988 27.391 1 90.25 316 SER B O 1
ATOM 9083 N N . TYR B 1 317 ? -9.344 3.633 28.938 1 89.25 317 TYR B N 1
ATOM 9084 C CA . TYR B 1 317 ? -10.797 3.441 28.938 1 89.25 317 TYR B CA 1
ATOM 9085 C C . TYR B 1 317 ? -11.375 3.734 27.547 1 89.25 317 TYR B C 1
ATOM 9087 O O . TYR B 1 317 ? -12.195 2.965 27.047 1 89.25 317 TYR B O 1
ATOM 9095 N N . LEU B 1 318 ? -11 4.773 26.984 1 94.5 318 LEU B N 1
ATOM 9096 C CA . LEU B 1 318 ? -11.5 5.168 25.672 1 94.5 318 LEU B CA 1
ATOM 9097 C C . LEU B 1 318 ? -11.164 4.117 24.625 1 94.5 318 LEU B C 1
ATOM 9099 O O . LEU B 1 318 ? -11.992 3.805 23.766 1 94.5 318 LEU B O 1
ATOM 9103 N N . SER B 1 319 ? -9.961 3.598 24.672 1 93.56 319 SER B N 1
ATOM 9104 C CA . SER B 1 319 ? -9.547 2.549 23.75 1 93.56 319 SER B CA 1
ATOM 9105 C C . SER B 1 319 ? -10.422 1.308 23.875 1 93.56 319 SER B C 1
ATOM 9107 O O . SER B 1 319 ? -10.883 0.756 22.875 1 93.56 319 SER B O 1
ATOM 9109 N N . SER B 1 320 ? -10.625 0.881 25.078 1 87.5 320 SER B N 1
ATOM 9110 C CA . SER B 1 320 ? -11.422 -0.315 25.344 1 87.5 320 SER B CA 1
ATOM 9111 C C . SER B 1 320 ? -12.883 -0.11 24.953 1 87.5 320 SER B C 1
ATOM 9113 O O . SER B 1 320 ? -13.516 -1.016 24.422 1 87.5 320 SER B O 1
ATOM 9115 N N . LYS B 1 321 ? -13.352 1.056 25.297 1 90.06 321 LYS B N 1
ATOM 9116 C CA . LYS B 1 321 ? -14.734 1.369 24.953 1 90.06 321 LYS B CA 1
ATOM 9117 C C . LYS B 1 321 ? -14.953 1.3 23.438 1 90.06 321 LYS B C 1
ATOM 9119 O O . LYS B 1 321 ? -16 0.843 22.984 1 90.06 321 LYS B O 1
ATOM 9124 N N . PHE B 1 322 ? -14.055 1.745 22.719 1 95.06 322 PHE B N 1
ATOM 9125 C CA . PHE B 1 322 ? -14.164 1.709 21.266 1 95.06 322 PHE B CA 1
ATOM 9126 C C . PHE B 1 322 ? -14.141 0.272 20.75 1 95.06 322 PHE B C 1
ATOM 9128 O O . PHE B 1 322 ? -14.875 -0.077 19.828 1 95.06 322 PHE B O 1
ATOM 9135 N N . GLN B 1 323 ? -13.281 -0.467 21.266 1 87.31 323 GLN B N 1
ATOM 9136 C CA . GLN B 1 323 ? -13.219 -1.87 20.859 1 87.31 323 GLN B CA 1
ATOM 9137 C C . GLN B 1 323 ? -14.562 -2.564 21.062 1 87.31 323 GLN B C 1
ATOM 9139 O O . GLN B 1 323 ? -14.984 -3.355 20.219 1 87.31 323 GLN B O 1
ATOM 9144 N N . LEU B 1 324 ? -15.172 -2.236 22.188 1 83.12 324 LEU B N 1
ATOM 9145 C CA . LEU B 1 324 ? -16.484 -2.799 22.469 1 83.12 324 LEU B CA 1
ATOM 9146 C C . LEU B 1 324 ? -17.516 -2.277 21.484 1 83.12 324 LEU B C 1
ATOM 9148 O O . LEU B 1 324 ? -18.391 -3.027 21.031 1 83.12 324 LEU B O 1
ATOM 9152 N N . HIS B 1 325 ? -17.422 -1.017 21.172 1 90.81 325 HIS B N 1
ATOM 9153 C CA . HIS B 1 325 ? -18.328 -0.433 20.188 1 90.81 325 HIS B CA 1
ATOM 9154 C C . HIS B 1 325 ? -18.234 -1.144 18.844 1 90.81 325 HIS B C 1
ATOM 9156 O O . HIS B 1 325 ? -19.25 -1.433 18.219 1 90.81 325 HIS B O 1
ATOM 9162 N N . VAL B 1 326 ? -17.047 -1.379 18.375 1 90.19 326 VAL B N 1
ATOM 9163 C CA . VAL B 1 326 ? -16.812 -2.025 17.078 1 90.19 326 VAL B CA 1
ATOM 9164 C C . VAL B 1 326 ? -17.391 -3.436 17.094 1 90.19 326 VAL B C 1
ATOM 9166 O O . VAL B 1 326 ? -18.047 -3.854 16.141 1 90.19 326 VAL B O 1
ATOM 9169 N N . LEU B 1 327 ? -17.172 -4.172 18.141 1 80.88 327 LEU B N 1
ATOM 9170 C CA . LEU B 1 327 ? -17.672 -5.535 18.266 1 80.88 327 LEU B CA 1
ATOM 9171 C C . LEU B 1 327 ? -19.203 -5.566 18.172 1 80.88 327 LEU B C 1
ATOM 9173 O O . LEU B 1 327 ? -19.766 -6.484 17.578 1 80.88 327 LEU B O 1
ATOM 9177 N N . LEU B 1 328 ? -19.797 -4.484 18.672 1 81.44 328 LEU B N 1
ATOM 9178 C CA . LEU B 1 328 ? -21.25 -4.48 18.812 1 81.44 328 LEU B CA 1
ATOM 9179 C C . LEU B 1 328 ? -21.906 -3.873 17.578 1 81.44 328 LEU B C 1
ATOM 9181 O O . LEU B 1 328 ? -23.031 -4.25 17.219 1 81.44 328 LEU B O 1
ATOM 9185 N N . ASN B 1 329 ? -21.188 -2.932 16.922 1 89.44 329 ASN B N 1
ATOM 9186 C CA . ASN B 1 329 ? -21.906 -2.104 15.961 1 89.44 329 ASN B CA 1
ATOM 9187 C C . ASN B 1 329 ? -21.266 -2.148 14.586 1 89.44 329 ASN B C 1
ATOM 9189 O O . ASN B 1 329 ? -21.781 -1.558 13.633 1 89.44 329 ASN B O 1
ATOM 9193 N N . GLU B 1 330 ? -20.25 -2.814 14.398 1 87.44 330 GLU B N 1
ATOM 9194 C CA . GLU B 1 330 ? -19.531 -2.816 13.125 1 87.44 330 GLU B CA 1
ATOM 9195 C C . GLU B 1 330 ? -20.453 -3.271 11.984 1 87.44 330 GLU B C 1
ATOM 9197 O O . GLU B 1 330 ? -20.406 -2.705 10.891 1 87.44 330 GLU B O 1
ATOM 9202 N N . MET B 1 331 ? -21.234 -4.285 12.234 1 83.19 331 MET B N 1
ATOM 9203 C CA . MET B 1 331 ? -22.125 -4.801 11.203 1 83.19 331 MET B CA 1
ATOM 9204 C C . MET B 1 331 ? -23.219 -3.783 10.859 1 83.19 331 MET B C 1
ATOM 9206 O O . MET B 1 331 ? -23.578 -3.629 9.695 1 83.19 331 MET B O 1
ATOM 9210 N N . ASN B 1 332 ? -23.719 -3.137 11.875 1 89.19 332 ASN B N 1
ATOM 9211 C CA . ASN B 1 332 ? -24.719 -2.098 11.641 1 89.19 332 ASN B CA 1
ATOM 9212 C C . ASN B 1 332 ? -24.125 -0.921 10.867 1 89.19 332 ASN B C 1
ATOM 9214 O O . ASN B 1 332 ? -24.812 -0.311 10.047 1 89.19 332 ASN B O 1
ATOM 9218 N N . GLU B 1 333 ? -22.906 -0.587 11.172 1 91.62 333 GLU B N 1
ATOM 9219 C CA . GLU B 1 333 ? -22.234 0.464 10.422 1 91.62 333 GLU B CA 1
ATOM 9220 C C . GLU B 1 333 ? -22.078 0.083 8.953 1 91.62 333 GLU B C 1
ATOM 9222 O O . GLU B 1 333 ? -22.281 0.914 8.062 1 91.62 333 GLU B O 1
ATOM 9227 N N . LEU B 1 334 ? -21.781 -1.149 8.75 1 88.44 334 LEU B N 1
ATOM 9228 C CA . LEU B 1 334 ? -21.609 -1.644 7.387 1 88.44 334 LEU B CA 1
ATOM 9229 C C . LEU B 1 334 ? -22.938 -1.604 6.629 1 88.44 334 LEU B C 1
ATOM 9231 O O . LEU B 1 334 ? -22.969 -1.245 5.453 1 88.44 334 LEU B O 1
ATOM 9235 N N . VAL B 1 335 ? -23.969 -1.991 7.297 1 89.12 335 VAL B N 1
ATOM 9236 C CA . VAL B 1 335 ? -25.297 -1.99 6.68 1 89.12 335 VAL B CA 1
ATOM 9237 C C . VAL B 1 335 ? -25.688 -0.564 6.301 1 89.12 335 VAL B C 1
ATOM 9239 O O . VAL B 1 335 ? -26.234 -0.329 5.223 1 89.12 335 VAL B O 1
ATOM 9242 N N . ALA B 1 336 ? -25.422 0.371 7.188 1 91.19 336 ALA B N 1
ATOM 9243 C CA . ALA B 1 336 ? -25.719 1.773 6.918 1 91.19 336 ALA B CA 1
ATOM 9244 C C . ALA B 1 336 ? -24.984 2.266 5.68 1 91.19 336 ALA B C 1
ATOM 9246 O O . ALA B 1 336 ? -25.531 3.02 4.875 1 91.19 336 ALA B O 1
ATOM 9247 N N . GLN B 1 337 ? -23.766 1.872 5.5 1 91.75 337 GLN B N 1
ATOM 9248 C CA . GLN B 1 337 ? -22.969 2.283 4.352 1 91.75 337 GLN B CA 1
ATOM 9249 C C . GLN B 1 337 ? -23.484 1.647 3.064 1 91.75 337 GLN B C 1
ATOM 9251 O O . GLN B 1 337 ? -23.484 2.281 2.008 1 91.75 337 GLN B O 1
ATOM 9256 N N . LYS B 1 338 ? -23.906 0.405 3.145 1 87.19 338 LYS B N 1
ATOM 9257 C CA . LYS B 1 338 ? -24.438 -0.308 1.981 1 87.19 338 LYS B CA 1
ATOM 9258 C C . LYS B 1 338 ? -25.703 0.348 1.461 1 87.19 338 LYS B C 1
ATOM 9260 O O . LYS B 1 338 ? -26.016 0.27 0.269 1 87.19 338 LYS B O 1
ATOM 9265 N N . GLU B 1 339 ? -26.359 1.075 2.342 1 88.62 339 GLU B N 1
ATOM 9266 C CA . GLU B 1 339 ? -27.656 1.656 2.002 1 88.62 339 GLU B CA 1
ATOM 9267 C C . GLU B 1 339 ? -27.5 3.053 1.408 1 88.62 339 GLU B C 1
ATOM 9269 O O . GLU B 1 339 ? -28.453 3.621 0.879 1 88.62 339 GLU B O 1
ATOM 9274 N N . VAL B 1 340 ? -26.297 3.596 1.438 1 90.06 340 VAL B N 1
ATOM 9275 C CA . VAL B 1 340 ? -26.062 4.934 0.906 1 90.06 340 VAL B CA 1
ATOM 9276 C C . VAL B 1 340 ? -26.031 4.883 -0.62 1 90.06 340 VAL B C 1
ATOM 9278 O O . VAL B 1 340 ? -25.266 4.125 -1.209 1 90.06 340 VAL B O 1
ATOM 9281 N N . PRO B 1 341 ? -26.812 5.664 -1.187 1 87.69 341 PRO B N 1
ATOM 9282 C CA . PRO B 1 341 ? -26.828 5.641 -2.65 1 87.69 341 PRO B CA 1
ATOM 9283 C C . PRO B 1 341 ? -25.578 6.297 -3.254 1 87.69 341 PRO B C 1
ATOM 9285 O O . PRO B 1 341 ? -25.234 7.422 -2.885 1 87.69 341 PRO B O 1
ATOM 9288 N N . HIS B 1 342 ? -24.906 5.609 -4.074 1 86.12 342 HIS B N 1
ATOM 9289 C CA . HIS B 1 342 ? -23.875 6.121 -4.969 1 86.12 342 HIS B CA 1
ATOM 9290 C C . HIS B 1 342 ? -22.562 6.367 -4.223 1 86.12 342 HIS B C 1
ATOM 9292 O O . HIS B 1 342 ? -21.484 6.117 -4.758 1 86.12 342 HIS B O 1
ATOM 9298 N N . ARG B 1 343 ? -22.703 6.836 -2.957 1 89.12 343 ARG B N 1
ATOM 9299 C CA . ARG B 1 343 ? -21.516 7.324 -2.254 1 89.12 343 ARG B CA 1
ATOM 9300 C C . ARG B 1 343 ? -20.75 6.172 -1.611 1 89.12 343 ARG B C 1
ATOM 9302 O O . ARG B 1 343 ? -21.344 5.266 -1.031 1 89.12 343 ARG B O 1
ATOM 9309 N N . ASP B 1 344 ? -19.469 6.188 -1.845 1 91.12 344 ASP B N 1
ATOM 9310 C CA . ASP B 1 344 ? -18.578 5.215 -1.235 1 91.12 344 ASP B CA 1
ATOM 9311 C C . ASP B 1 344 ? -17.219 5.848 -0.92 1 91.12 344 ASP B C 1
ATOM 9313 O O . ASP B 1 344 ? -17.062 7.066 -1.01 1 91.12 344 ASP B O 1
ATOM 9317 N N . PHE B 1 345 ? -16.266 5.086 -0.427 1 92.5 345 PHE B N 1
ATOM 9318 C CA . PHE B 1 345 ? -14.961 5.566 0.014 1 92.5 345 PHE B CA 1
ATOM 9319 C C . PHE B 1 345 ? -14.25 6.305 -1.112 1 92.5 345 PHE B C 1
ATOM 9321 O O . PHE B 1 345 ? -13.547 7.293 -0.87 1 92.5 345 PHE B O 1
ATOM 9328 N N . TYR B 1 346 ? -14.391 5.898 -2.379 1 89.69 346 TYR B N 1
ATOM 9329 C CA . TYR B 1 346 ? -13.648 6.461 -3.494 1 89.69 346 TYR B CA 1
ATOM 9330 C C . TYR B 1 346 ? -14.18 7.84 -3.869 1 89.69 346 TYR B C 1
ATOM 9332 O O . TYR B 1 346 ? -13.414 8.727 -4.254 1 89.69 346 TYR B O 1
ATOM 9340 N N . ASN B 1 347 ? -15.461 8.031 -3.754 1 92.31 347 ASN B N 1
ATOM 9341 C CA . ASN B 1 347 ? -16.031 9.273 -4.266 1 92.31 347 ASN B CA 1
ATOM 9342 C C . ASN B 1 347 ? -16.438 10.219 -3.131 1 92.31 347 ASN B C 1
ATOM 9344 O O . ASN B 1 347 ? -17.281 11.086 -3.314 1 92.31 347 ASN B O 1
ATOM 9348 N N . ILE B 1 348 ? -15.992 10.008 -1.947 1 95.5 348 ILE B N 1
ATOM 9349 C CA . ILE B 1 348 ? -16.094 11.008 -0.896 1 95.5 348 ILE B CA 1
ATOM 9350 C C . ILE B 1 348 ? -14.875 11.93 -0.934 1 95.5 348 ILE B C 1
ATOM 9352 O O . ILE B 1 348 ? -13.812 11.539 -1.426 1 95.5 348 ILE B O 1
ATOM 9356 N N . ARG B 1 349 ? -15.094 13.141 -0.402 1 96.88 349 ARG B N 1
ATOM 9357 C CA . ARG B 1 349 ? -14.008 14.117 -0.475 1 96.88 349 ARG B CA 1
ATOM 9358 C C . ARG B 1 349 ? -12.938 13.828 0.577 1 96.88 349 ARG B C 1
ATOM 9360 O O . ARG B 1 349 ? -13.258 13.461 1.708 1 96.88 349 ARG B O 1
ATOM 9367 N N . LYS B 1 350 ? -11.711 13.883 0.156 1 97.38 350 LYS B N 1
ATOM 9368 C CA . LYS B 1 350 ? -10.531 13.719 0.999 1 97.38 350 LYS B CA 1
ATOM 9369 C C . LYS B 1 350 ? -9.531 14.844 0.777 1 97.38 350 LYS B C 1
ATOM 9371 O O . LYS B 1 350 ? -9.273 15.242 -0.362 1 97.38 350 LYS B O 1
ATOM 9376 N N . VAL B 1 351 ? -8.992 15.383 1.848 1 98.5 351 VAL B N 1
ATOM 9377 C CA . VAL B 1 351 ? -8.016 16.469 1.729 1 98.5 351 VAL B CA 1
ATOM 9378 C C . VAL B 1 351 ? -6.676 16.016 2.303 1 98.5 351 VAL B C 1
ATOM 9380 O O . VAL B 1 351 ? -6.609 15.523 3.43 1 98.5 351 VAL B O 1
ATOM 9383 N N . ASP B 1 352 ? -5.641 16.062 1.525 1 98.44 352 ASP B N 1
ATOM 9384 C CA . ASP B 1 352 ? -4.293 15.953 2.07 1 98.44 352 ASP B CA 1
ATOM 9385 C C . ASP B 1 352 ? -3.908 17.219 2.834 1 98.44 352 ASP B C 1
ATOM 9387 O O . ASP B 1 352 ? -3.486 18.203 2.234 1 98.44 352 ASP B O 1
ATOM 9391 N N . THR B 1 353 ? -3.967 17.188 4.125 1 98.25 353 THR B N 1
ATOM 9392 C CA . THR B 1 353 ? -3.867 18.391 4.953 1 98.25 353 THR B CA 1
ATOM 9393 C C . THR B 1 353 ? -2.406 18.719 5.25 1 98.25 353 THR B C 1
ATOM 9395 O O . THR B 1 353 ? -2.111 19.719 5.891 1 98.25 353 THR B O 1
ATOM 9398 N N . HIS B 1 354 ? -1.446 17.922 4.859 1 98.25 354 HIS B N 1
ATOM 9399 C CA . HIS B 1 354 ? -0.026 18.141 5.098 1 98.25 354 HIS B CA 1
ATOM 9400 C C . HIS B 1 354 ? 0.824 17.562 3.975 1 98.25 354 HIS B C 1
ATOM 9402 O O . HIS B 1 354 ? 1.197 16.391 4.02 1 98.25 354 HIS B O 1
ATOM 9408 N N . ILE B 1 355 ? 1.211 18.391 3.055 1 98.12 355 ILE B N 1
ATOM 9409 C CA . ILE B 1 355 ? 1.954 17.953 1.881 1 98.12 355 ILE B CA 1
ATOM 9410 C C . ILE B 1 355 ? 2.842 19.078 1.373 1 98.12 355 ILE B C 1
ATOM 9412 O O . ILE B 1 355 ? 2.389 20.219 1.243 1 98.12 355 ILE B O 1
ATOM 9416 N N . HIS B 1 356 ? 4.078 18.766 1.14 1 97.62 356 HIS B N 1
ATOM 9417 C CA . HIS B 1 356 ? 5.051 19.734 0.662 1 97.62 356 HIS B CA 1
ATOM 9418 C C . HIS B 1 356 ? 4.945 19.922 -0.848 1 97.62 356 HIS B C 1
ATOM 9420 O O . HIS B 1 356 ? 5.062 18.953 -1.607 1 97.62 356 HIS B O 1
ATOM 9426 N N . ALA B 1 357 ? 4.789 21.141 -1.294 1 98 357 ALA B N 1
ATOM 9427 C CA . ALA B 1 357 ? 4.574 21.422 -2.711 1 98 357 ALA B CA 1
ATOM 9428 C C . ALA B 1 357 ? 5.754 20.938 -3.551 1 98 357 ALA B C 1
ATOM 9430 O O . ALA B 1 357 ? 5.566 20.312 -4.594 1 98 357 ALA B O 1
ATOM 9431 N N . ALA B 1 358 ? 6.945 21.203 -3.113 1 96.75 358 ALA B N 1
ATOM 9432 C CA . ALA B 1 358 ? 8.141 20.875 -3.885 1 96.75 358 ALA B CA 1
ATOM 9433 C C . ALA B 1 358 ? 8.383 19.375 -3.92 1 96.75 358 ALA B C 1
ATOM 9435 O O . ALA B 1 358 ? 9.203 18.891 -4.703 1 96.75 358 ALA B O 1
ATOM 9436 N N . SER B 1 359 ? 7.66 18.641 -3.154 1 96.31 359 SER B N 1
ATOM 9437 C CA . SER B 1 359 ? 7.773 17.188 -3.109 1 96.31 359 SER B CA 1
ATOM 9438 C C . SER B 1 359 ? 6.41 16.516 -3.268 1 96.31 359 SER B C 1
ATOM 9440 O O . SER B 1 359 ? 6.172 15.445 -2.719 1 96.31 359 SER B O 1
ATOM 9442 N N . SER B 1 360 ? 5.539 17.125 -3.982 1 96.38 360 SER B N 1
ATOM 9443 C CA . SER B 1 360 ? 4.16 16.656 -4.039 1 96.38 360 SER B CA 1
ATOM 9444 C C . SER B 1 360 ? 3.957 15.664 -5.172 1 96.38 360 SER B C 1
ATOM 9446 O O . SER B 1 360 ? 2.928 14.992 -5.238 1 96.38 360 SER B O 1
ATOM 9448 N N . MET B 1 361 ? 4.922 15.523 -6.059 1 93.56 361 MET B N 1
ATOM 9449 C CA . MET B 1 361 ? 4.836 14.547 -7.145 1 93.56 361 MET B CA 1
ATOM 9450 C C . MET B 1 361 ? 5.633 13.289 -6.809 1 93.56 361 MET B C 1
ATOM 9452 O O . MET B 1 361 ? 6.488 13.312 -5.922 1 93.56 361 MET B O 1
ATOM 9456 N N . ASN B 1 362 ? 5.32 12.188 -7.398 1 88.5 362 ASN B N 1
ATOM 9457 C CA . ASN B 1 362 ? 6.164 11.016 -7.184 1 88.5 362 ASN B CA 1
ATOM 9458 C C . ASN B 1 362 ? 7.406 11.055 -8.07 1 88.5 362 ASN B C 1
ATOM 9460 O O . ASN B 1 362 ? 7.547 11.945 -8.914 1 88.5 362 ASN B O 1
ATOM 9464 N N . GLN B 1 363 ? 8.266 10.18 -7.98 1 91.5 363 GLN B N 1
ATOM 9465 C CA . GLN B 1 363 ? 9.57 10.18 -8.633 1 91.5 363 GLN B CA 1
ATOM 9466 C C . GLN B 1 363 ? 9.43 10.008 -10.148 1 91.5 363 GLN B C 1
ATOM 9468 O O . GLN B 1 363 ? 10.125 10.672 -10.922 1 91.5 363 GLN B O 1
ATOM 9473 N N . LYS B 1 364 ? 8.578 9.133 -10.5 1 90.81 364 LYS B N 1
ATOM 9474 C CA . LYS B 1 364 ? 8.359 8.891 -11.922 1 90.81 364 LYS B CA 1
ATOM 9475 C C . LYS B 1 364 ? 7.867 10.156 -12.625 1 90.81 364 LYS B C 1
ATOM 9477 O O . LYS B 1 364 ? 8.281 10.445 -13.75 1 90.81 364 LYS B O 1
ATOM 9482 N N . HIS B 1 365 ? 6.98 10.883 -11.953 1 92.94 365 HIS B N 1
ATOM 9483 C CA . HIS B 1 365 ? 6.434 12.117 -12.5 1 92.94 365 HIS B CA 1
ATOM 9484 C C . HIS B 1 365 ? 7.523 13.18 -12.664 1 92.94 365 HIS B C 1
ATOM 9486 O O . HIS B 1 365 ? 7.629 13.805 -13.719 1 92.94 365 HIS B O 1
ATOM 9492 N N . LEU B 1 366 ? 8.328 13.398 -11.656 1 95.31 366 LEU B N 1
ATOM 9493 C CA . LEU B 1 366 ? 9.406 14.383 -11.734 1 95.31 366 LEU B CA 1
ATOM 9494 C C . LEU B 1 366 ? 10.398 14.023 -12.836 1 95.31 366 LEU B C 1
ATOM 9496 O O . LEU B 1 366 ? 10.836 14.891 -13.594 1 95.31 366 LEU B O 1
ATOM 9500 N N . LEU B 1 367 ? 10.734 12.719 -12.891 1 94.06 367 LEU B N 1
ATOM 9501 C CA . LEU B 1 367 ? 11.664 12.25 -13.914 1 94.06 367 LEU B CA 1
ATOM 9502 C C . LEU B 1 367 ? 11.117 12.516 -15.312 1 94.06 367 LEU B C 1
ATOM 9504 O O . LEU B 1 367 ? 11.836 13.008 -16.188 1 94.06 367 LEU B O 1
ATOM 9508 N N . ARG B 1 368 ? 9.891 12.125 -15.5 1 93.88 368 ARG B N 1
ATOM 9509 C CA . ARG B 1 368 ? 9.258 12.359 -16.797 1 93.88 368 ARG B CA 1
ATOM 9510 C C . ARG B 1 368 ? 9.25 13.844 -17.141 1 93.88 368 ARG B C 1
ATOM 9512 O O . ARG B 1 368 ? 9.461 14.211 -18.297 1 93.88 368 ARG B O 1
ATOM 9519 N N . PHE B 1 369 ? 9.008 14.727 -16.156 1 96.62 369 PHE B N 1
ATOM 9520 C CA . PHE B 1 369 ? 8.984 16.172 -16.375 1 96.62 369 PHE B CA 1
ATOM 9521 C C . PHE B 1 369 ? 10.359 16.672 -16.781 1 96.62 369 PHE B C 1
ATOM 9523 O O . PHE B 1 369 ? 10.484 17.422 -17.766 1 96.62 369 PHE B O 1
ATOM 9530 N N . ILE B 1 370 ? 11.359 16.281 -16.094 1 95.5 370 ILE B N 1
ATOM 9531 C CA . ILE B 1 370 ? 12.727 16.703 -16.375 1 95.5 370 ILE B CA 1
ATOM 9532 C C . ILE B 1 370 ? 13.141 16.234 -17.766 1 95.5 370 ILE B C 1
ATOM 9534 O O . ILE B 1 370 ? 13.695 17.016 -18.547 1 95.5 370 ILE B O 1
ATOM 9538 N N . LYS B 1 371 ? 12.852 14.984 -18.094 1 93.94 371 LYS B N 1
ATOM 9539 C CA . LYS B 1 371 ? 13.18 14.445 -19.422 1 93.94 371 LYS B CA 1
ATOM 9540 C C . LYS B 1 371 ? 12.453 15.203 -20.516 1 93.94 371 LYS B C 1
ATOM 9542 O O . LYS B 1 371 ? 13.023 15.469 -21.578 1 93.94 371 LYS B O 1
ATOM 9547 N N . SER B 1 372 ? 11.234 15.508 -20.281 1 95.38 372 SER B N 1
ATOM 9548 C CA . SER B 1 372 ? 10.438 16.25 -21.25 1 95.38 372 SER B CA 1
ATOM 9549 C C . SER B 1 372 ? 11.016 17.641 -21.5 1 95.38 372 SER B C 1
ATOM 9551 O O . SER B 1 372 ? 11.109 18.094 -22.641 1 95.38 372 SER B O 1
ATOM 9553 N N . LYS B 1 373 ? 11.406 18.328 -20.422 1 95.75 373 LYS B N 1
ATOM 9554 C CA . LYS B 1 373 ? 11.992 19.656 -20.547 1 95.75 373 LYS B CA 1
ATOM 9555 C C . LYS B 1 373 ? 13.336 19.594 -21.281 1 95.75 373 LYS B C 1
ATOM 9557 O O . LYS B 1 373 ? 13.641 20.469 -22.094 1 95.75 373 LYS B O 1
ATOM 9562 N N . LEU B 1 374 ? 14.102 18.594 -21.016 1 93.88 374 LEU B N 1
ATOM 9563 C CA . LEU B 1 374 ? 15.398 18.422 -21.656 1 93.88 374 LEU B CA 1
ATOM 9564 C C . LEU B 1 374 ? 15.227 18.172 -23.156 1 93.88 374 LEU B C 1
ATOM 9566 O O . LEU B 1 374 ? 16.062 18.578 -23.953 1 93.88 374 LEU B O 1
ATOM 9570 N N . ARG B 1 375 ? 14.195 17.516 -23.516 1 92.69 375 ARG B N 1
ATOM 9571 C CA . ARG B 1 375 ? 13.93 17.188 -24.906 1 92.69 375 ARG B CA 1
ATOM 9572 C C . ARG B 1 375 ? 13.352 18.375 -25.656 1 92.69 375 ARG B C 1
ATOM 9574 O O . ARG B 1 375 ? 13.75 18.672 -26.781 1 92.69 375 ARG B O 1
ATOM 9581 N N . LYS B 1 376 ? 12.445 19.109 -25.016 1 94.75 376 LYS B N 1
ATOM 9582 C CA . LYS B 1 376 ? 11.672 20.125 -25.719 1 94.75 376 LYS B CA 1
ATOM 9583 C C . LYS B 1 376 ? 12.305 21.516 -25.531 1 94.75 376 LYS B C 1
ATOM 9585 O O . LYS B 1 376 ? 12.148 22.391 -26.391 1 94.75 376 LYS B O 1
ATOM 9590 N N . HIS B 1 377 ? 13.008 21.734 -24.375 1 95.81 377 HIS B N 1
ATOM 9591 C CA . HIS B 1 377 ? 13.516 23.062 -24.062 1 95.81 377 HIS B CA 1
ATOM 9592 C C . HIS B 1 377 ? 15 23.016 -23.703 1 95.81 377 HIS B C 1
ATOM 9594 O O . HIS B 1 377 ? 15.43 23.656 -22.734 1 95.81 377 HIS B O 1
ATOM 9600 N N . ALA B 1 378 ? 15.742 22.297 -24.406 1 93.81 378 ALA B N 1
ATOM 9601 C CA . ALA B 1 378 ? 17.156 22.078 -24.125 1 93.81 378 ALA B CA 1
ATOM 9602 C C . ALA B 1 378 ? 17.953 23.375 -24.234 1 93.81 378 ALA B C 1
ATOM 9604 O O . ALA B 1 378 ? 18.906 23.594 -23.5 1 93.81 378 ALA B O 1
ATOM 9605 N N . ASP B 1 379 ? 17.5 24.297 -25.078 1 94.88 379 ASP B N 1
ATOM 9606 C CA . ASP B 1 379 ? 18.281 25.484 -25.406 1 94.88 379 ASP B CA 1
ATOM 9607 C C . ASP B 1 379 ? 17.828 26.688 -24.562 1 94.88 379 ASP B C 1
ATOM 9609 O O . ASP B 1 379 ? 18.359 27.781 -24.703 1 94.88 379 ASP B O 1
ATOM 9613 N N . GLU B 1 380 ? 16.969 26.484 -23.688 1 96.12 380 GLU B N 1
ATOM 9614 C CA . GLU B 1 380 ? 16.5 27.578 -22.828 1 96.12 380 GLU B CA 1
ATOM 9615 C C . GLU B 1 380 ? 17.516 27.906 -21.75 1 96.12 380 GLU B C 1
ATOM 9617 O O . GLU B 1 380 ? 18.062 27 -21.109 1 96.12 380 GLU B O 1
ATOM 9622 N N . VAL B 1 381 ? 17.797 29.172 -21.562 1 96.19 381 VAL B N 1
ATOM 9623 C CA . VAL B 1 381 ? 18.719 29.594 -20.5 1 96.19 381 VAL B CA 1
ATOM 9624 C C . VAL B 1 381 ? 18.016 29.469 -19.156 1 96.19 381 VAL B C 1
ATOM 9626 O O . VAL B 1 381 ? 16.953 30.047 -18.938 1 96.19 381 VAL B O 1
ATOM 9629 N N . VAL B 1 382 ? 18.641 28.734 -18.234 1 96.06 382 VAL B N 1
ATOM 9630 C CA . VAL B 1 382 ? 17.922 28.391 -17 1 96.06 382 VAL B CA 1
ATOM 9631 C C . VAL B 1 382 ? 18.672 28.938 -15.797 1 96.06 382 VAL B C 1
ATOM 9633 O O . VAL B 1 382 ? 18.094 29.094 -14.711 1 96.06 382 VAL B O 1
ATOM 9636 N N . ILE B 1 383 ? 19.938 29.203 -15.914 1 94.38 383 ILE B N 1
ATOM 9637 C CA . ILE B 1 383 ? 20.703 29.719 -14.781 1 94.38 383 ILE B CA 1
ATOM 9638 C C . ILE B 1 383 ? 21.734 30.734 -15.266 1 94.38 383 ILE B C 1
ATOM 9640 O O . ILE B 1 383 ? 22.141 30.703 -16.422 1 94.38 383 ILE B O 1
ATOM 9644 N N . LYS B 1 384 ? 22 31.656 -14.414 1 90.75 384 LYS B N 1
ATOM 9645 C CA . LYS B 1 384 ? 23.062 32.625 -14.641 1 90.75 384 LYS B CA 1
ATOM 9646 C C . LYS B 1 384 ? 24 32.719 -13.438 1 90.75 384 LYS B C 1
ATOM 9648 O O . LYS B 1 384 ? 23.578 33.094 -12.344 1 90.75 384 LYS B O 1
ATOM 9653 N N . ASN B 1 385 ? 25.172 32.188 -13.562 1 81.94 385 ASN B N 1
ATOM 9654 C CA . ASN B 1 385 ? 26.188 32.25 -12.516 1 81.94 385 ASN B CA 1
ATOM 9655 C C . ASN B 1 385 ? 27.344 33.156 -12.914 1 81.94 385 ASN B C 1
ATOM 9657 O O . ASN B 1 385 ? 28.031 32.906 -13.906 1 81.94 385 ASN B O 1
ATOM 9661 N N . GLY B 1 386 ? 27.703 34.156 -12.109 1 79.31 386 GLY B N 1
ATOM 9662 C CA . GLY B 1 386 ? 28.828 35.062 -12.352 1 79.31 386 GLY B CA 1
ATOM 9663 C C . GLY B 1 386 ? 28.828 35.656 -13.742 1 79.31 386 GLY B C 1
ATOM 9664 O O . GLY B 1 386 ? 29.875 35.75 -14.391 1 79.31 386 GLY B O 1
ATOM 9665 N N . GLY B 1 387 ? 27.641 35.781 -14.25 1 80.44 387 GLY B N 1
ATOM 9666 C CA . GLY B 1 387 ? 27.531 36.438 -15.547 1 80.44 387 GLY B CA 1
ATOM 9667 C C . GLY B 1 387 ? 27.406 35.438 -16.688 1 80.44 387 GLY B C 1
ATOM 9668 O O . GLY B 1 387 ? 27.062 35.812 -17.812 1 80.44 387 GLY B O 1
ATOM 9669 N N . LYS B 1 388 ? 27.703 34.25 -16.422 1 89.12 388 LYS B N 1
ATOM 9670 C CA . LYS B 1 388 ? 27.625 33.25 -17.484 1 89.12 388 LYS B CA 1
ATOM 9671 C C . LYS B 1 388 ? 26.266 32.562 -17.5 1 89.12 388 LYS B C 1
ATOM 9673 O O . LYS B 1 388 ? 25.844 32 -16.484 1 89.12 388 LYS B O 1
ATOM 9678 N N . GLU B 1 389 ? 25.625 32.688 -18.625 1 93 389 GLU B N 1
ATOM 9679 C CA . GLU B 1 389 ? 24.344 32.031 -18.844 1 93 389 GLU B CA 1
ATOM 9680 C C . GLU B 1 389 ? 24.531 30.594 -19.297 1 93 389 GLU B C 1
ATOM 9682 O O . GLU B 1 389 ? 25.453 30.297 -20.062 1 93 389 GLU B O 1
ATOM 9687 N N . GLN B 1 390 ? 23.75 29.766 -18.734 1 95.12 390 GLN B N 1
ATOM 9688 C CA . GLN B 1 390 ? 23.797 28.359 -19.109 1 95.12 390 GLN B CA 1
ATOM 9689 C C . GLN B 1 390 ? 22.422 27.859 -19.531 1 95.12 390 GLN B C 1
ATOM 9691 O O . GLN B 1 390 ? 21.422 28.188 -18.906 1 95.12 390 GLN B O 1
ATOM 9696 N N . THR B 1 391 ? 22.422 27.172 -20.625 1 96.25 391 THR B N 1
ATOM 9697 C CA . THR B 1 391 ? 21.203 26.516 -21.078 1 96.25 391 THR B CA 1
ATOM 9698 C C . THR B 1 391 ? 20.938 25.234 -20.297 1 96.25 391 THR B C 1
ATOM 9700 O O . THR B 1 391 ? 21.828 24.734 -19.594 1 96.25 391 THR B O 1
ATOM 9703 N N . LEU B 1 392 ? 19.703 24.734 -20.391 1 96.06 392 LEU B N 1
ATOM 9704 C CA . LEU B 1 392 ? 19.375 23.484 -19.719 1 96.06 392 LEU B CA 1
ATOM 9705 C C . LEU B 1 392 ? 20.297 22.359 -20.172 1 96.06 392 LEU B C 1
ATOM 9707 O O . LEU B 1 392 ? 20.766 21.562 -19.359 1 96.06 392 LEU B O 1
ATOM 9711 N N . LYS B 1 393 ? 20.547 22.25 -21.422 1 94.81 393 LYS B N 1
ATOM 9712 C CA . LYS B 1 393 ? 21.438 21.25 -22 1 94.81 393 LYS B CA 1
ATOM 9713 C C . LYS B 1 393 ? 22.844 21.375 -21.406 1 94.81 393 LYS B C 1
ATOM 9715 O O . LYS B 1 393 ? 23.453 20.359 -21.062 1 94.81 393 LYS B O 1
ATOM 9720 N N . GLU B 1 394 ? 23.328 22.578 -21.328 1 93.94 394 GLU B N 1
ATOM 9721 C CA . GLU B 1 394 ? 24.672 22.812 -20.812 1 93.94 394 GLU B CA 1
ATOM 9722 C C . GLU B 1 394 ? 24.781 22.406 -19.344 1 93.94 394 GLU B C 1
ATOM 9724 O O . GLU B 1 394 ? 25.812 21.891 -18.906 1 93.94 394 GLU B O 1
ATOM 9729 N N . VAL B 1 395 ? 23.75 22.688 -18.625 1 94.38 395 VAL B N 1
ATOM 9730 C CA . VAL B 1 395 ? 23.734 22.312 -17.219 1 94.38 395 VAL B CA 1
ATOM 9731 C C . VAL B 1 395 ? 23.906 20.797 -17.094 1 94.38 395 VAL B C 1
ATOM 9733 O O . VAL B 1 395 ? 24.703 20.312 -16.297 1 94.38 395 VAL B O 1
ATOM 9736 N N . PHE B 1 396 ? 23.172 20.016 -17.891 1 93.56 396 PHE B N 1
ATOM 9737 C CA . PHE B 1 396 ? 23.219 18.562 -17.812 1 93.56 396 PHE B CA 1
ATOM 9738 C C . PHE B 1 396 ? 24.531 18.016 -18.375 1 93.56 396 PHE B C 1
ATOM 9740 O O . PHE B 1 396 ? 25.047 17.016 -17.891 1 93.56 396 PHE B O 1
ATOM 9747 N N . GLU B 1 397 ? 25.062 18.656 -19.344 1 91.75 397 GLU B N 1
ATOM 9748 C CA . GLU B 1 397 ? 26.359 18.281 -19.875 1 91.75 397 GLU B CA 1
ATOM 9749 C C . GLU B 1 397 ? 27.469 18.484 -18.828 1 91.75 397 GLU B C 1
ATOM 9751 O O . GLU B 1 397 ? 28.375 17.656 -18.703 1 91.75 397 GLU B O 1
ATOM 9756 N N . ASN B 1 398 ? 27.328 19.578 -18.156 1 90.69 398 ASN B N 1
ATOM 9757 C CA . ASN B 1 398 ? 28.297 19.859 -17.094 1 90.69 398 ASN B CA 1
ATOM 9758 C C . ASN B 1 398 ? 28.234 18.797 -16 1 90.69 398 ASN B C 1
ATOM 9760 O O . ASN B 1 398 ? 29.234 18.531 -15.336 1 90.69 398 ASN B O 1
ATOM 9764 N N . LEU B 1 399 ? 27.094 18.25 -15.867 1 89.62 399 LEU B N 1
ATOM 9765 C CA . LEU B 1 399 ? 26.922 17.203 -14.867 1 89.62 399 LEU B CA 1
ATOM 9766 C C . LEU B 1 399 ? 27.219 15.828 -15.461 1 89.62 399 LEU B C 1
ATOM 9768 O O . LEU B 1 399 ? 27.109 14.812 -14.773 1 89.62 399 LEU B O 1
ATOM 9772 N N . ASN B 1 400 ? 27.562 15.695 -16.719 1 88 400 ASN B N 1
ATOM 9773 C CA . ASN B 1 400 ? 27.844 14.469 -17.453 1 88 400 ASN B CA 1
ATOM 9774 C C . ASN B 1 400 ? 26.641 13.531 -17.469 1 88 400 ASN B C 1
ATOM 9776 O O . ASN B 1 400 ? 26.781 12.336 -17.219 1 88 400 ASN B O 1
ATOM 9780 N N . LEU B 1 401 ? 25.516 14.188 -17.641 1 86.06 401 LEU B N 1
ATOM 9781 C CA . LEU B 1 401 ? 24.266 13.43 -17.672 1 86.06 401 LEU B CA 1
ATOM 9782 C C . LEU B 1 401 ? 23.5 13.688 -18.969 1 86.06 401 LEU B C 1
ATOM 9784 O O . LEU B 1 401 ? 23.484 14.805 -19.484 1 86.06 401 LEU B O 1
ATOM 9788 N N . THR B 1 402 ? 23.016 12.617 -19.531 1 81.81 402 THR B N 1
ATOM 9789 C CA . THR B 1 402 ? 22.109 12.734 -20.672 1 81.81 402 THR B CA 1
ATOM 9790 C C . THR B 1 402 ? 20.703 12.305 -20.281 1 81.81 402 THR B C 1
ATOM 9792 O O . THR B 1 402 ? 20.5 11.648 -19.25 1 81.81 402 THR B O 1
ATOM 9795 N N . ALA B 1 403 ? 19.781 12.688 -21.109 1 82.25 403 ALA B N 1
ATOM 9796 C CA . ALA B 1 403 ? 18.391 12.328 -20.859 1 82.25 403 ALA B CA 1
ATOM 9797 C C . ALA B 1 403 ? 18.219 10.812 -20.797 1 82.25 403 ALA B C 1
ATOM 9799 O O . ALA B 1 403 ? 17.422 10.297 -20 1 82.25 403 ALA B O 1
ATOM 9800 N N . TYR B 1 404 ? 18.922 10.141 -21.547 1 82.62 404 TYR B N 1
ATOM 9801 C CA . TYR B 1 404 ? 18.828 8.688 -21.609 1 82.62 404 TYR B CA 1
ATOM 9802 C C . TYR B 1 404 ? 19.359 8.039 -20.344 1 82.62 404 TYR B C 1
ATOM 9804 O O . TYR B 1 404 ? 18.875 6.984 -19.922 1 82.62 404 TYR B O 1
ATOM 9812 N N . GLU B 1 405 ? 20.219 8.648 -19.734 1 82.06 405 GLU B N 1
ATOM 9813 C CA . GLU B 1 405 ? 20.875 8.07 -18.562 1 82.06 405 GLU B CA 1
ATOM 9814 C C . GLU B 1 405 ? 20.031 8.281 -17.297 1 82.06 405 GLU B C 1
ATOM 9816 O O . GLU B 1 405 ? 20.266 7.633 -16.281 1 82.06 405 GLU B O 1
ATOM 9821 N N . LEU B 1 406 ? 19.062 9.117 -17.484 1 87.38 406 LEU B N 1
ATOM 9822 C CA . LEU B 1 406 ? 18.266 9.453 -16.312 1 87.38 406 LEU B CA 1
ATOM 9823 C C . LEU B 1 406 ? 17.266 8.352 -15.984 1 87.38 406 LEU B C 1
ATOM 9825 O O . LEU B 1 406 ? 16.594 7.832 -16.891 1 87.38 406 LEU B O 1
ATOM 9829 N N . ASN B 1 407 ? 17.266 7.898 -14.766 1 89.69 407 ASN B N 1
ATOM 9830 C CA . ASN B 1 407 ? 16.281 6.969 -14.219 1 89.69 407 ASN B CA 1
ATOM 9831 C C . ASN B 1 407 ? 15.953 7.301 -12.766 1 89.69 407 ASN B C 1
ATOM 9833 O O . ASN B 1 407 ? 16.484 8.266 -12.203 1 89.69 407 ASN B O 1
ATOM 9837 N N . VAL B 1 408 ? 15.07 6.637 -12.172 1 89.94 408 VAL B N 1
ATOM 9838 C CA . VAL B 1 408 ? 14.594 6.945 -10.828 1 89.94 408 VAL B CA 1
ATOM 9839 C C . VAL B 1 408 ? 15.727 6.734 -9.82 1 89.94 408 VAL B C 1
ATOM 9841 O O . VAL B 1 408 ? 15.844 7.477 -8.844 1 89.94 408 VAL B O 1
ATOM 9844 N N . ASP B 1 409 ? 16.547 5.762 -10.039 1 88.81 409 ASP B N 1
ATOM 9845 C CA . ASP B 1 409 ? 17.656 5.488 -9.133 1 88.81 409 ASP B CA 1
ATOM 9846 C C . ASP B 1 409 ? 18.703 6.598 -9.195 1 88.81 409 ASP B C 1
ATOM 9848 O O . ASP B 1 409 ? 19.266 6.977 -8.172 1 88.81 409 ASP B O 1
ATOM 9852 N N . SER B 1 410 ? 18.938 7.051 -10.383 1 88 410 SER B N 1
ATOM 9853 C CA . SER B 1 410 ? 19.906 8.133 -10.531 1 88 410 SER B CA 1
ATOM 9854 C C . SER B 1 410 ? 19.359 9.445 -9.969 1 88 410 SER B C 1
ATOM 9856 O O . SER B 1 410 ? 20.125 10.289 -9.492 1 88 410 SER B O 1
ATOM 9858 N N . LEU B 1 411 ? 18.016 9.617 -10.125 1 89.81 411 LEU B N 1
ATOM 9859 C CA . LEU B 1 411 ? 17.391 10.789 -9.508 1 89.81 411 LEU B CA 1
ATOM 9860 C C . LEU B 1 411 ? 17.672 10.82 -8.008 1 89.81 411 LEU B C 1
ATOM 9862 O O . LEU B 1 411 ? 17.844 11.898 -7.434 1 89.81 411 LEU B O 1
ATOM 9866 N N . ASP B 1 412 ? 17.672 9.656 -7.316 1 88 412 ASP B N 1
ATOM 9867 C CA . ASP B 1 412 ? 18.109 9.406 -5.945 1 88 412 ASP B CA 1
ATOM 9868 C C . ASP B 1 412 ? 17.344 10.289 -4.957 1 88 412 ASP B C 1
ATOM 9870 O O . ASP B 1 412 ? 17.938 10.914 -4.082 1 88 412 ASP B O 1
ATOM 9874 N N . VAL B 1 413 ? 16.047 10.367 -5.129 1 90.56 413 VAL B N 1
ATOM 9875 C CA . VAL B 1 413 ? 15.25 11.227 -4.262 1 90.56 413 VAL B CA 1
ATOM 9876 C C . VAL B 1 413 ? 14.461 10.375 -3.273 1 90.56 413 VAL B C 1
ATOM 9878 O O . VAL B 1 413 ? 13.938 10.883 -2.281 1 90.56 413 VAL B O 1
ATOM 9881 N N . HIS B 1 414 ? 14.391 9.078 -3.48 1 88.69 414 HIS B N 1
ATOM 9882 C CA . HIS B 1 414 ? 13.617 8.211 -2.594 1 88.69 414 HIS B CA 1
ATOM 9883 C C . HIS B 1 414 ? 14.328 8.016 -1.26 1 88.69 414 HIS B C 1
ATOM 9885 O O . HIS B 1 414 ? 15.547 7.848 -1.22 1 88.69 414 HIS B O 1
ATOM 9891 N N . ALA B 1 415 ? 13.484 8.102 -0.235 1 88 415 ALA B N 1
ATOM 9892 C CA . ALA B 1 415 ? 14.016 7.77 1.085 1 88 415 ALA B CA 1
ATOM 9893 C C . ALA B 1 415 ? 14.242 6.27 1.23 1 88 415 ALA B C 1
ATOM 9895 O O . ALA B 1 415 ? 13.422 5.465 0.771 1 88 415 ALA B O 1
ATOM 9896 N N . ASP B 1 416 ? 15.422 5.891 1.692 1 79.56 416 ASP B N 1
ATOM 9897 C CA . ASP B 1 416 ? 15.742 4.473 1.854 1 79.56 416 ASP B CA 1
ATOM 9898 C C . ASP B 1 416 ? 16.109 4.156 3.301 1 79.56 416 ASP B C 1
ATOM 9900 O O . ASP B 1 416 ? 15.867 4.961 4.199 1 79.56 416 ASP B O 1
ATOM 9904 N N . ARG B 1 417 ? 16.578 3.014 3.504 1 77.62 417 ARG B N 1
ATOM 9905 C CA . ARG B 1 417 ? 16.875 2.518 4.84 1 77.62 417 ARG B CA 1
ATOM 9906 C C . ARG B 1 417 ? 17.938 3.385 5.516 1 77.62 417 ARG B C 1
ATOM 9908 O O . ARG B 1 417 ? 18.016 3.443 6.746 1 77.62 417 ARG B O 1
ATOM 9915 N N . ASN B 1 418 ? 18.641 4.125 4.68 1 76.5 418 ASN B N 1
ATOM 9916 C CA . ASN B 1 418 ? 19.734 4.914 5.223 1 76.5 418 ASN B CA 1
ATOM 9917 C C . ASN B 1 418 ? 19.25 6.262 5.746 1 76.5 418 ASN B C 1
ATOM 9919 O O . ASN B 1 418 ? 20.031 7.012 6.348 1 76.5 418 ASN B O 1
ATOM 9923 N N . THR B 1 419 ? 18.016 6.551 5.598 1 82.44 419 THR B N 1
ATOM 9924 C CA . THR B 1 419 ? 17.5 7.848 6.02 1 82.44 419 THR B CA 1
ATOM 9925 C C . THR B 1 419 ? 16.891 7.758 7.414 1 82.44 419 THR B C 1
ATOM 9927 O O . THR B 1 419 ? 16.625 8.781 8.047 1 82.44 419 THR B O 1
ATOM 9930 N N . PHE B 1 420 ? 16.797 6.605 7.918 1 77.38 420 PHE B N 1
ATOM 9931 C CA . PHE B 1 420 ? 16.141 6.422 9.211 1 77.38 420 PHE B CA 1
ATOM 9932 C C . PHE B 1 420 ? 16.969 7.07 10.32 1 77.38 420 PHE B C 1
ATOM 9934 O O . PHE B 1 420 ? 18.109 6.699 10.555 1 77.38 420 PHE B O 1
ATOM 9941 N N . HIS B 1 421 ? 16.391 8.078 10.953 1 71.31 421 HIS B N 1
ATOM 9942 C CA . HIS B 1 421 ? 16.984 8.867 12.031 1 71.31 421 HIS B CA 1
ATOM 9943 C C . HIS B 1 421 ? 18.141 9.703 11.531 1 71.31 421 HIS B C 1
ATOM 9945 O O . HIS B 1 421 ? 19.047 10.055 12.305 1 71.31 421 HIS B O 1
ATOM 9951 N N . ARG B 1 422 ? 18.234 9.852 10.211 1 75.88 422 ARG B N 1
ATOM 9952 C CA . ARG B 1 422 ? 19.266 10.68 9.602 1 75.88 422 ARG B CA 1
ATOM 9953 C C . ARG B 1 422 ? 18.656 11.781 8.742 1 75.88 422 ARG B C 1
ATOM 9955 O O . ARG B 1 422 ? 18.703 11.711 7.508 1 75.88 422 ARG B O 1
ATOM 9962 N N . PHE B 1 423 ? 18.312 12.734 9.43 1 78.44 423 PHE B N 1
ATOM 9963 C CA . PHE B 1 423 ? 17.625 13.844 8.781 1 78.44 423 PHE B CA 1
ATOM 9964 C C . PHE B 1 423 ? 18.562 14.547 7.801 1 78.44 423 PHE B C 1
ATOM 9966 O O . PHE B 1 423 ? 18.109 15.094 6.789 1 78.44 423 PHE B O 1
ATOM 9973 N N . ASP B 1 424 ? 19.875 14.539 8.078 1 78.06 424 ASP B N 1
ATOM 9974 C CA . ASP B 1 424 ? 20.844 15.141 7.18 1 78.06 424 ASP B CA 1
ATOM 9975 C C . ASP B 1 424 ? 20.844 14.445 5.82 1 78.06 424 ASP B C 1
ATOM 9977 O O . ASP B 1 424 ? 20.844 15.109 4.777 1 78.06 424 ASP B O 1
ATOM 9981 N N . LYS B 1 425 ? 20.781 13.117 5.949 1 82.19 425 LYS B N 1
ATOM 9982 C CA . LYS B 1 425 ? 20.75 12.352 4.707 1 82.19 425 LYS B CA 1
ATOM 9983 C C . LYS B 1 425 ? 19.406 12.531 4 1 82.19 425 LYS B C 1
ATOM 9985 O O . LYS B 1 425 ? 19.344 12.539 2.768 1 82.19 425 LYS B O 1
ATOM 9990 N N . PHE B 1 426 ? 18.453 12.688 4.82 1 86.94 426 PHE B N 1
ATOM 9991 C CA . PHE B 1 426 ? 17.141 12.883 4.242 1 86.94 426 PHE B CA 1
ATOM 9992 C C . PHE B 1 426 ? 17.062 14.211 3.494 1 86.94 426 PHE B C 1
ATOM 9994 O O . PHE B 1 426 ? 16.5 14.289 2.402 1 86.94 426 PHE B O 1
ATOM 10001 N N . ASN B 1 427 ? 17.594 15.258 4.051 1 82.62 427 ASN B N 1
ATOM 10002 C CA . ASN B 1 427 ? 17.547 16.578 3.43 1 82.62 427 ASN B CA 1
ATOM 10003 C C . ASN B 1 427 ? 18.234 16.578 2.064 1 82.62 427 ASN B C 1
ATOM 10005 O O . ASN B 1 427 ? 17.844 17.344 1.174 1 82.62 427 ASN B O 1
ATOM 10009 N N . HIS B 1 428 ? 19.109 15.688 1.897 1 85.88 428 HIS B N 1
ATOM 10010 C CA . HIS B 1 428 ? 19.828 15.594 0.628 1 85.88 428 HIS B CA 1
ATOM 10011 C C . HIS B 1 428 ? 18.938 15.016 -0.462 1 85.88 428 HIS B C 1
ATOM 10013 O O . HIS B 1 428 ? 19.172 15.227 -1.651 1 85.88 428 HIS B O 1
ATOM 10019 N N . LYS B 1 429 ? 17.953 14.375 -0.046 1 89.5 429 LYS B N 1
ATOM 10020 C CA . LYS B 1 429 ? 17.078 13.695 -0.996 1 89.5 429 LYS B CA 1
ATOM 10021 C C . LYS B 1 429 ? 16.188 14.695 -1.735 1 89.5 429 LYS B C 1
ATOM 10023 O O . LYS B 1 429 ? 15.602 14.367 -2.766 1 89.5 429 LYS B O 1
ATOM 10028 N N . TYR B 1 430 ? 16.219 15.953 -1.253 1 89.88 430 TYR B N 1
ATOM 10029 C CA . TYR B 1 430 ? 15.453 16.984 -1.942 1 89.88 430 TYR B CA 1
ATOM 10030 C C . TYR B 1 430 ? 16.172 17.453 -3.197 1 89.88 430 TYR B C 1
ATOM 10032 O O . TYR B 1 430 ? 15.594 18.156 -4.031 1 89.88 430 TYR B O 1
ATOM 10040 N N . ASN B 1 431 ? 17.422 16.984 -3.408 1 91.44 431 ASN B N 1
ATOM 10041 C CA . ASN B 1 431 ? 18.219 17.375 -4.562 1 91.44 431 ASN B CA 1
ATOM 10042 C C . ASN B 1 431 ? 18.25 16.281 -5.625 1 91.44 431 ASN B C 1
ATOM 10044 O O . ASN B 1 431 ? 18.984 15.305 -5.504 1 91.44 431 ASN B O 1
ATOM 10048 N N . PRO B 1 432 ? 17.5 16.547 -6.68 1 91.5 432 PRO B N 1
ATOM 10049 C CA . PRO B 1 432 ? 17.562 15.523 -7.719 1 91.5 432 PRO B CA 1
ATOM 10050 C C . PRO B 1 432 ? 18.984 15.219 -8.164 1 91.5 432 PRO B C 1
ATOM 10052 O O . PRO B 1 432 ? 19.766 16.141 -8.43 1 91.5 432 PRO B O 1
ATOM 10055 N N . MET B 1 433 ? 19.375 14 -8.203 1 88.38 433 MET B N 1
ATOM 10056 C CA . MET B 1 433 ? 20.703 13.508 -8.555 1 88.38 433 MET B CA 1
ATOM 10057 C C . MET B 1 433 ? 21.75 14.039 -7.578 1 88.38 433 MET B C 1
ATOM 10059 O O . MET B 1 433 ? 22.938 14.125 -7.918 1 88.38 433 MET B O 1
ATOM 10063 N N . GLY B 1 434 ? 21.281 14.508 -6.461 1 87 434 GLY B N 1
ATOM 10064 C CA . GLY B 1 434 ? 22.172 15.062 -5.457 1 87 434 GLY B CA 1
ATOM 10065 C C . GLY B 1 434 ? 22.703 16.438 -5.828 1 87 434 GLY B C 1
ATOM 10066 O O . GLY B 1 434 ? 23.672 16.906 -5.223 1 87 434 GLY B O 1
ATOM 10067 N N . GLN B 1 435 ? 22.109 17 -6.789 1 89.12 435 GLN B N 1
ATOM 10068 C CA . GLN B 1 435 ? 22.609 18.281 -7.301 1 89.12 435 GLN B CA 1
ATOM 10069 C C . GLN B 1 435 ? 21.688 19.422 -6.891 1 89.12 435 GLN B C 1
ATOM 10071 O O . GLN B 1 435 ? 20.547 19.5 -7.336 1 89.12 435 GLN B O 1
ATOM 10076 N N . SER B 1 436 ? 22.203 20.391 -6.215 1 90.88 436 SER B N 1
ATOM 10077 C CA . SER B 1 436 ? 21.422 21.531 -5.738 1 90.88 436 SER B CA 1
ATOM 10078 C C . SER B 1 436 ? 20.953 22.422 -6.895 1 90.88 436 SER B C 1
ATOM 10080 O O . SER B 1 436 ? 19.906 23.047 -6.816 1 90.88 436 SER B O 1
ATOM 10082 N N . VAL B 1 437 ? 21.75 22.391 -7.957 1 92.56 437 VAL B N 1
ATOM 10083 C CA . VAL B 1 437 ? 21.438 23.234 -9.102 1 92.56 437 VAL B CA 1
ATOM 10084 C C . VAL B 1 437 ? 20.125 22.781 -9.742 1 92.56 437 VAL B C 1
ATOM 10086 O O . VAL B 1 437 ? 19.328 23.594 -10.188 1 92.56 437 VAL B O 1
ATOM 10089 N N . LEU B 1 438 ? 19.969 21.516 -9.797 1 93.69 438 LEU B N 1
ATOM 10090 C CA . LEU B 1 438 ? 18.734 20.984 -10.391 1 93.69 438 LEU B CA 1
ATOM 10091 C C . LEU B 1 438 ? 17.531 21.328 -9.523 1 93.69 438 LEU B C 1
ATOM 10093 O O . LEU B 1 438 ? 16.438 21.578 -10.039 1 93.69 438 LEU B O 1
ATOM 10097 N N . ARG B 1 439 ? 17.672 21.312 -8.195 1 94.56 439 ARG B N 1
ATOM 10098 C CA . ARG B 1 439 ? 16.609 21.75 -7.293 1 94.56 439 ARG B CA 1
ATOM 10099 C C . ARG B 1 439 ? 16.25 23.219 -7.539 1 94.56 439 ARG B C 1
ATOM 10101 O O . ARG B 1 439 ? 15.078 23.578 -7.582 1 94.56 439 ARG B O 1
ATOM 10108 N N . GLU B 1 440 ? 17.266 24 -7.707 1 94.56 440 GLU B N 1
ATOM 10109 C CA . GLU B 1 440 ? 17.062 25.422 -7.953 1 94.56 440 GLU B CA 1
ATOM 10110 C C . GLU B 1 440 ? 16.281 25.656 -9.242 1 94.56 440 GLU B C 1
ATOM 10112 O O . GLU B 1 440 ? 15.375 26.484 -9.281 1 94.56 440 GLU B O 1
ATOM 10117 N N . ILE B 1 441 ? 16.578 24.906 -10.227 1 95.81 441 ILE B N 1
ATOM 10118 C CA . ILE B 1 441 ? 16 25.109 -11.547 1 95.81 441 ILE B CA 1
ATOM 10119 C C . ILE B 1 441 ? 14.562 24.609 -11.57 1 95.81 441 ILE B C 1
ATOM 10121 O O . ILE B 1 441 ? 13.664 25.281 -12.094 1 95.81 441 ILE B O 1
ATOM 10125 N N . PHE B 1 442 ? 14.297 23.469 -10.969 1 96.75 442 PHE B N 1
ATOM 10126 C CA . PHE B 1 442 ? 13.039 22.781 -11.211 1 96.75 442 PHE B CA 1
ATOM 10127 C C . PHE B 1 442 ? 12.086 22.953 -10.039 1 96.75 442 PHE B C 1
ATOM 10129 O O . PHE B 1 442 ? 10.867 22.812 -10.188 1 96.75 442 PHE B O 1
ATOM 10136 N N . LEU B 1 443 ? 12.609 23.312 -8.789 1 96.62 443 LEU B N 1
ATOM 10137 C CA . LEU B 1 443 ? 11.75 23.141 -7.629 1 96.62 443 LEU B CA 1
ATOM 10138 C C . LEU B 1 443 ? 11.695 24.406 -6.793 1 96.62 443 LEU B C 1
ATOM 10140 O O . LEU B 1 443 ? 11.219 24.391 -5.656 1 96.62 443 LEU B O 1
ATOM 10144 N N . LYS B 1 444 ? 12.102 25.5 -7.309 1 96.25 444 LYS B N 1
ATOM 10145 C CA . LYS B 1 444 ? 12.055 26.766 -6.57 1 96.25 444 LYS B CA 1
ATOM 10146 C C . LYS B 1 444 ? 11.156 27.781 -7.266 1 96.25 444 LYS B C 1
ATOM 10148 O O . LYS B 1 444 ? 11.078 27.797 -8.492 1 96.25 444 LYS B O 1
ATOM 10153 N N . THR B 1 445 ? 10.531 28.578 -6.48 1 96.56 445 THR B N 1
ATOM 10154 C CA . THR B 1 445 ? 9.633 29.609 -6.996 1 96.56 445 THR B CA 1
ATOM 10155 C C . THR B 1 445 ? 10.422 30.844 -7.438 1 96.56 445 THR B C 1
ATOM 10157 O O . THR B 1 445 ? 9.938 31.625 -8.258 1 96.56 445 THR B O 1
ATOM 10160 N N . ASP B 1 446 ? 11.562 31.031 -6.816 1 95.12 446 ASP B N 1
ATOM 10161 C CA . ASP B 1 446 ? 12.398 32.188 -7.094 1 95.12 446 ASP B CA 1
ATOM 10162 C C . ASP B 1 446 ? 13.75 31.766 -7.66 1 95.12 446 ASP B C 1
ATOM 10164 O O . ASP B 1 446 ? 14.648 31.359 -6.914 1 95.12 446 ASP B O 1
ATOM 10168 N N . ASN B 1 447 ? 13.914 31.75 -8.891 1 94.69 447 ASN B N 1
ATOM 10169 C CA . ASN B 1 447 ? 15.141 31.438 -9.617 1 94.69 447 ASN B CA 1
ATOM 10170 C C . ASN B 1 447 ? 15.25 32.25 -10.898 1 94.69 447 ASN B C 1
ATOM 10172 O O . ASN B 1 447 ? 14.469 33.188 -11.125 1 94.69 447 ASN B O 1
ATOM 10176 N N . TYR B 1 448 ? 16.203 31.984 -11.719 1 94.31 448 TYR B N 1
ATOM 10177 C CA . TYR B 1 448 ? 16.453 32.75 -12.93 1 94.31 448 TYR B CA 1
ATOM 10178 C C . TYR B 1 448 ? 15.25 32.75 -13.859 1 94.31 448 TYR B C 1
ATOM 10180 O O . TYR B 1 448 ? 14.969 33.75 -14.531 1 94.31 448 TYR B O 1
ATOM 10188 N N . LEU B 1 449 ? 14.484 31.719 -13.867 1 95.19 449 LEU B N 1
ATOM 10189 C CA . LEU B 1 449 ? 13.336 31.547 -14.75 1 95.19 449 LEU B CA 1
ATOM 10190 C C . LEU B 1 449 ? 12.07 32.125 -14.117 1 95.19 449 LEU B C 1
ATOM 10192 O O . LEU B 1 449 ? 10.992 32.062 -14.703 1 95.19 449 LEU B O 1
ATOM 10196 N N . GLY B 1 450 ? 12.227 32.594 -12.891 1 95.5 450 GLY B N 1
ATOM 10197 C CA . GLY B 1 450 ? 11.047 33.062 -12.18 1 95.5 450 GLY B CA 1
ATOM 10198 C C . GLY B 1 450 ? 10.141 31.938 -11.727 1 95.5 450 GLY B C 1
ATOM 10199 O O . GLY B 1 450 ? 8.922 32.094 -11.703 1 95.5 450 GLY B O 1
ATOM 10200 N N . GLY B 1 451 ? 10.695 30.812 -11.57 1 97.75 451 GLY B N 1
ATOM 10201 C CA . GLY B 1 451 ? 9.953 29.656 -11.086 1 97.75 451 GLY B CA 1
ATOM 10202 C C . GLY B 1 451 ? 9.086 29.016 -12.148 1 97.75 451 GLY B C 1
ATOM 10203 O O . GLY B 1 451 ? 8.156 28.266 -11.828 1 97.75 451 GLY B O 1
ATOM 10204 N N . LYS B 1 452 ? 9.328 29.234 -13.352 1 97.94 452 LYS B N 1
ATOM 10205 C CA . LYS B 1 452 ? 8.5 28.781 -14.461 1 97.94 452 LYS B CA 1
ATOM 10206 C C . LYS B 1 452 ? 8.344 27.266 -14.445 1 97.94 452 LYS B C 1
ATOM 10208 O O . LYS B 1 452 ? 7.223 26.75 -14.539 1 97.94 452 LYS B O 1
ATOM 10213 N N . TYR B 1 453 ? 9.445 26.516 -14.383 1 98.06 453 TYR B N 1
ATOM 10214 C CA . TYR B 1 453 ? 9.391 25.062 -14.406 1 98.06 453 TYR B CA 1
ATOM 10215 C C . TYR B 1 453 ? 8.617 24.516 -13.203 1 98.06 453 TYR B C 1
ATOM 10217 O O . TYR B 1 453 ? 7.836 23.578 -13.336 1 98.06 453 TYR B O 1
ATOM 10225 N N . PHE B 1 454 ? 8.859 25.078 -12.039 1 98.19 454 PHE B N 1
ATOM 10226 C CA . PHE B 1 454 ? 8.141 24.641 -10.852 1 98.19 454 PHE B CA 1
ATOM 10227 C C . PHE B 1 454 ? 6.645 24.906 -11 1 98.19 454 PHE B C 1
ATOM 10229 O O . PHE B 1 454 ? 5.828 24.078 -10.586 1 98.19 454 PHE B O 1
ATOM 10236 N N . ALA B 1 455 ? 6.305 26.016 -11.594 1 98.5 455 ALA B N 1
ATOM 10237 C CA . ALA B 1 455 ? 4.906 26.344 -11.844 1 98.5 455 ALA B CA 1
ATOM 10238 C C . ALA B 1 455 ? 4.258 25.328 -12.773 1 98.5 455 ALA B C 1
ATOM 10240 O O . ALA B 1 455 ? 3.131 24.891 -12.531 1 98.5 455 ALA B O 1
ATOM 10241 N N . GLU B 1 456 ? 4.941 25.016 -13.828 1 98.19 456 GLU B N 1
ATOM 10242 C CA . GLU B 1 456 ? 4.418 24.031 -14.773 1 98.19 456 GLU B CA 1
ATOM 10243 C C . GLU B 1 456 ? 4.254 22.672 -14.109 1 98.19 456 GLU B C 1
ATOM 10245 O O . GLU B 1 456 ? 3.275 21.969 -14.367 1 98.19 456 GLU B O 1
ATOM 10250 N N . LEU B 1 457 ? 5.219 22.297 -13.32 1 97.81 457 LEU B N 1
ATOM 10251 C CA . LEU B 1 457 ? 5.145 21.047 -12.586 1 97.81 457 LEU B CA 1
ATOM 10252 C C . LEU B 1 457 ? 3.941 21.047 -11.641 1 97.81 457 LEU B C 1
ATOM 10254 O O . LEU B 1 457 ? 3.215 20.047 -11.562 1 97.81 457 LEU B O 1
ATOM 10258 N N . MET B 1 458 ? 3.729 22.172 -10.922 1 97.94 458 MET B N 1
ATOM 10259 C CA . MET B 1 458 ? 2.594 22.281 -10.016 1 97.94 458 MET B CA 1
ATOM 10260 C C . MET B 1 458 ? 1.274 22.172 -10.766 1 97.94 458 MET B C 1
ATOM 10262 O O . MET B 1 458 ? 0.324 21.562 -10.281 1 97.94 458 MET B O 1
ATOM 10266 N N . LYS B 1 459 ? 1.213 22.75 -11.891 1 97.75 459 LYS B N 1
ATOM 10267 C CA . LYS B 1 459 ? 0.002 22.688 -12.703 1 97.75 459 LYS B CA 1
ATOM 10268 C C . LYS B 1 459 ? -0.303 21.25 -13.109 1 97.75 459 LYS B C 1
ATOM 10270 O O . LYS B 1 459 ? -1.467 20.844 -13.164 1 97.75 459 LYS B O 1
ATOM 10275 N N . GLU B 1 460 ? 0.777 20.469 -13.383 1 97 460 GLU B N 1
ATOM 10276 C CA . GLU B 1 460 ? 0.566 19.047 -13.672 1 97 460 GLU B CA 1
ATOM 10277 C C . GLU B 1 460 ? 0.02 18.312 -12.461 1 97 460 GLU B C 1
ATOM 10279 O O . GLU B 1 460 ? -0.87 17.469 -12.586 1 97 460 GLU B O 1
ATOM 10284 N N . VAL B 1 461 ? 0.586 18.594 -11.328 1 96.81 461 VAL B N 1
ATOM 10285 C CA . VAL B 1 461 ? 0.116 17.984 -10.086 1 96.81 461 VAL B CA 1
ATOM 10286 C C . VAL B 1 461 ? -1.348 18.344 -9.852 1 96.81 461 VAL B C 1
ATOM 10288 O O . VAL B 1 461 ? -2.15 17.5 -9.461 1 96.81 461 VAL B O 1
ATOM 10291 N N . MET B 1 462 ? -1.71 19.609 -10.117 1 97.25 462 MET B N 1
ATOM 10292 C CA . MET B 1 462 ? -3.078 20.094 -9.938 1 97.25 462 MET B CA 1
ATOM 10293 C C . MET B 1 462 ? -4.023 19.422 -10.922 1 97.25 462 MET B C 1
ATOM 10295 O O . MET B 1 462 ? -5.168 19.109 -10.578 1 97.25 462 MET B O 1
ATOM 10299 N N . GLU B 1 463 ? -3.559 19.172 -12.094 1 96 463 GLU B N 1
ATOM 10300 C CA . GLU B 1 463 ? -4.355 18.453 -13.086 1 96 463 GLU B CA 1
ATOM 10301 C C . GLU B 1 463 ? -4.664 17.031 -12.625 1 96 463 GLU B C 1
ATOM 10303 O O . GLU B 1 463 ? -5.77 16.531 -12.836 1 96 463 GLU B O 1
ATOM 10308 N N . ASP B 1 464 ? -3.67 16.422 -12.094 1 93.06 464 ASP B N 1
ATOM 10309 C CA . ASP B 1 464 ? -3.879 15.078 -11.555 1 93.06 464 ASP B CA 1
ATOM 10310 C C . ASP B 1 464 ? -4.945 15.086 -10.461 1 93.06 464 ASP B C 1
ATOM 10312 O O . ASP B 1 464 ? -5.781 14.18 -10.398 1 93.06 464 ASP B O 1
ATOM 10316 N N . LEU B 1 465 ? -4.902 16.062 -9.57 1 94 465 LEU B N 1
ATOM 10317 C CA . LEU B 1 465 ? -5.883 16.188 -8.5 1 94 465 LEU B CA 1
ATOM 10318 C C . LEU B 1 465 ? -7.277 16.422 -9.07 1 94 465 LEU B C 1
ATOM 10320 O O . LEU B 1 465 ? -8.258 15.859 -8.578 1 94 465 LEU B O 1
ATOM 10324 N N . GLU B 1 466 ? -7.352 17.25 -10.109 1 93.88 466 GLU B N 1
ATOM 10325 C CA . GLU B 1 466 ? -8.633 17.531 -10.75 1 93.88 466 GLU B CA 1
ATOM 10326 C C . GLU B 1 466 ? -9.203 16.281 -11.422 1 93.88 466 GLU B C 1
ATOM 10328 O O . GLU B 1 466 ? -10.406 16.047 -11.375 1 93.88 466 GLU B O 1
ATOM 10333 N N . GLU B 1 467 ? -8.32 15.516 -11.961 1 89.75 467 GLU B N 1
ATOM 10334 C CA . GLU B 1 467 ? -8.742 14.281 -12.617 1 89.75 467 GLU B CA 1
ATOM 10335 C C . GLU B 1 467 ? -9.281 13.273 -11.602 1 89.75 467 GLU B C 1
ATOM 10337 O O . GLU B 1 467 ? -10.195 12.508 -11.906 1 89.75 467 GLU B O 1
ATOM 10342 N N . SER B 1 468 ? -8.703 13.242 -10.438 1 87.69 468 SER B N 1
ATOM 10343 C CA . SER B 1 468 ? -9.156 12.336 -9.383 1 87.69 468 SER B CA 1
ATOM 10344 C C . SER B 1 468 ? -10.508 12.773 -8.828 1 87.69 468 SER B C 1
ATOM 10346 O O . SER B 1 468 ? -11.227 11.969 -8.227 1 87.69 468 SER B O 1
ATOM 10348 N N . LYS B 1 469 ? -10.961 14.055 -8.977 1 87.88 469 LYS B N 1
ATOM 10349 C CA . LYS B 1 469 ? -12.242 14.68 -8.695 1 87.88 469 LYS B CA 1
ATOM 10350 C C . LYS B 1 469 ? -12.469 14.812 -7.188 1 87.88 469 LYS B C 1
ATOM 10352 O O . LYS B 1 469 ? -13.023 15.812 -6.727 1 87.88 469 LYS B O 1
ATOM 10357 N N . TYR B 1 470 ? -12.141 13.789 -6.367 1 94 470 TYR B N 1
ATOM 10358 C CA . TYR B 1 470 ? -12.578 13.781 -4.973 1 94 470 TYR B CA 1
ATOM 10359 C C . TYR B 1 470 ? -11.391 13.922 -4.027 1 94 470 TYR B C 1
ATOM 10361 O O . TYR B 1 470 ? -11.523 13.695 -2.824 1 94 470 TYR B O 1
ATOM 10369 N N . GLN B 1 471 ? -10.242 14.203 -4.527 1 95.38 471 GLN B N 1
ATOM 10370 C CA . GLN B 1 471 ? -9.047 14.422 -3.715 1 95.38 471 GLN B CA 1
ATOM 10371 C C . GLN B 1 471 ? -8.602 15.875 -3.771 1 95.38 471 GLN B C 1
ATOM 10373 O O . GLN B 1 471 ? -8.57 16.484 -4.848 1 95.38 471 GLN B O 1
ATOM 10378 N N . PHE B 1 472 ? -8.344 16.484 -2.668 1 97.75 472 PHE B N 1
ATOM 10379 C CA . PHE B 1 472 ? -7.895 17.859 -2.52 1 97.75 472 PHE B CA 1
ATOM 10380 C C . PHE B 1 472 ? -6.609 17.922 -1.706 1 97.75 472 PHE B C 1
ATOM 10382 O O . PHE B 1 472 ? -6.223 16.953 -1.062 1 97.75 472 PHE B O 1
ATOM 10389 N N . ALA B 1 473 ? -5.891 19.094 -1.782 1 98.25 473 ALA B N 1
ATOM 10390 C CA . ALA B 1 473 ? -4.605 19.156 -1.089 1 98.25 473 ALA B CA 1
ATOM 10391 C C . ALA B 1 473 ? -4.34 20.562 -0.562 1 98.25 473 ALA B C 1
ATOM 10393 O O . ALA B 1 473 ? -4.703 21.547 -1.203 1 98.25 473 ALA B O 1
ATOM 10394 N N . GLU B 1 474 ? -3.789 20.641 0.584 1 98.38 474 GLU B N 1
ATOM 10395 C CA . GLU B 1 474 ? -3.195 21.859 1.114 1 98.38 474 GLU B CA 1
ATOM 10396 C C . GLU B 1 474 ? -1.679 21.859 0.938 1 98.38 474 GLU B C 1
ATOM 10398 O O . GLU B 1 474 ? -0.942 21.5 1.857 1 98.38 474 GLU B O 1
ATOM 10403 N N . LEU B 1 475 ? -1.238 22.359 -0.193 1 98.38 475 LEU B N 1
ATOM 10404 C CA . LEU B 1 475 ? 0.179 22.344 -0.537 1 98.38 475 LEU B CA 1
ATOM 10405 C C . LEU B 1 475 ? 0.946 23.391 0.259 1 98.38 475 LEU B C 1
ATOM 10407 O O . LEU B 1 475 ? 0.484 24.531 0.406 1 98.38 475 LEU B O 1
ATOM 10411 N N . ARG B 1 476 ? 2.092 23.031 0.768 1 98.25 476 ARG B N 1
ATOM 10412 C CA . ARG B 1 476 ? 2.896 23.938 1.566 1 98.25 476 ARG B CA 1
ATOM 10413 C C . ARG B 1 476 ? 3.975 24.609 0.716 1 98.25 476 ARG B C 1
ATOM 10415 O O . ARG B 1 476 ? 4.715 23.922 0.003 1 98.25 476 ARG B O 1
ATOM 10422 N N . LEU B 1 477 ? 4.031 25.922 0.776 1 98.19 477 LEU B N 1
ATOM 10423 C CA . LEU B 1 477 ? 5.094 26.719 0.176 1 98.19 477 LEU B CA 1
ATOM 10424 C C . LEU B 1 477 ? 5.941 27.391 1.25 1 98.19 477 LEU B C 1
ATOM 10426 O O . LEU B 1 477 ? 5.473 27.625 2.365 1 98.19 477 LEU B O 1
ATOM 10430 N N . SER B 1 478 ? 7.148 27.797 0.889 1 96.75 478 SER B N 1
ATOM 10431 C CA . SER B 1 478 ? 8.07 28.25 1.921 1 96.75 478 SER B CA 1
ATOM 10432 C C . SER B 1 478 ? 8.266 29.766 1.842 1 96.75 478 SER B C 1
ATOM 10434 O O . SER B 1 478 ? 8.375 30.328 0.75 1 96.75 478 SER B O 1
ATOM 10436 N N . VAL B 1 479 ? 8.195 30.438 2.906 1 97.88 479 VAL B N 1
ATOM 10437 C CA . VAL B 1 479 ? 8.734 31.766 3.18 1 97.88 479 VAL B CA 1
ATOM 10438 C C . VAL B 1 479 ? 9.773 31.672 4.301 1 97.88 479 VAL B C 1
ATOM 10440 O O . VAL B 1 479 ? 9.461 31.234 5.41 1 97.88 479 VAL B O 1
ATOM 10443 N N . TYR B 1 480 ? 10.953 32.125 4.094 1 95.75 480 TYR B N 1
ATOM 10444 C CA . TYR B 1 480 ? 12.078 31.844 4.973 1 95.75 480 TYR B CA 1
ATOM 10445 C C . TYR B 1 480 ? 12.297 32.969 5.973 1 95.75 480 TYR B C 1
ATOM 10447 O O . TYR B 1 480 ? 12.922 32.781 7.02 1 95.75 480 TYR B O 1
ATOM 10455 N N . GLY B 1 481 ? 11.836 34.156 5.672 1 96.19 481 GLY B N 1
ATOM 10456 C CA . GLY B 1 481 ? 12.078 35.312 6.52 1 96.19 481 GLY B CA 1
ATOM 10457 C C . GLY B 1 481 ? 13.469 35.906 6.352 1 96.19 481 GLY B C 1
ATOM 10458 O O . GLY B 1 481 ? 14 36.531 7.266 1 96.19 481 GLY B O 1
ATOM 10459 N N . ARG B 1 482 ? 14.07 35.688 5.195 1 94.56 482 ARG B N 1
ATOM 10460 C CA . ARG B 1 482 ? 15.414 36.188 4.918 1 94.56 482 ARG B CA 1
ATOM 10461 C C . ARG B 1 482 ? 15.375 37.594 4.352 1 94.56 482 ARG B C 1
ATOM 10463 O O . ARG B 1 482 ? 16.328 38.375 4.531 1 94.56 482 ARG B O 1
ATOM 10470 N N . SER B 1 483 ? 14.312 37.781 3.627 1 94.62 483 SER B N 1
ATOM 10471 C CA . SER B 1 483 ? 14.219 39.062 2.951 1 94.62 483 SER B CA 1
ATOM 10472 C C . SER B 1 483 ? 12.781 39.562 2.904 1 94.62 483 SER B C 1
ATOM 10474 O O . SER B 1 483 ? 11.844 38.75 2.902 1 94.62 483 SER B O 1
ATOM 10476 N N . TYR B 1 484 ? 12.688 40.844 2.727 1 94.88 484 TYR B N 1
ATOM 10477 C CA . TYR B 1 484 ? 11.406 41.531 2.779 1 94.88 484 TYR B CA 1
ATOM 10478 C C . TYR B 1 484 ? 10.586 41.25 1.528 1 94.88 484 TYR B C 1
ATOM 10480 O O . TYR B 1 484 ? 9.352 41.344 1.556 1 94.88 484 TYR B O 1
ATOM 10488 N N . ASP B 1 485 ? 11.172 40.906 0.479 1 96.12 485 ASP B N 1
ATOM 10489 C CA . ASP B 1 485 ? 10.477 40.781 -0.802 1 96.12 485 ASP B CA 1
ATOM 10490 C C . ASP B 1 485 ? 10.055 39.344 -1.092 1 96.12 485 ASP B C 1
ATOM 10492 O O . ASP B 1 485 ? 9.539 39.062 -2.172 1 96.12 485 ASP B O 1
ATOM 10496 N N . GLU B 1 486 ? 10.281 38.438 -0.158 1 97.31 486 GLU B N 1
ATOM 10497 C CA . GLU B 1 486 ? 9.961 37.031 -0.376 1 97.31 486 GLU B CA 1
ATOM 10498 C C . GLU B 1 486 ? 8.484 36.844 -0.699 1 97.31 486 GLU B C 1
ATOM 10500 O O . GLU B 1 486 ? 8.125 36.062 -1.598 1 97.31 486 GLU B O 1
ATOM 10505 N N . TRP B 1 487 ? 7.633 37.562 -0.006 1 98.25 487 TRP B N 1
ATOM 10506 C CA . TRP B 1 487 ? 6.191 37.438 -0.193 1 98.25 487 TRP B CA 1
ATOM 10507 C C . TRP B 1 487 ? 5.781 37.906 -1.581 1 98.25 487 TRP B C 1
ATOM 10509 O O . TRP B 1 487 ? 5 37.25 -2.27 1 98.25 487 TRP B O 1
ATOM 10519 N N . ASP B 1 488 ? 6.262 39.031 -1.963 1 97.62 488 ASP B N 1
ATOM 10520 C CA . ASP B 1 488 ? 5.922 39.594 -3.27 1 97.62 488 ASP B CA 1
ATOM 10521 C C . ASP B 1 488 ? 6.402 38.688 -4.395 1 97.62 488 ASP B C 1
ATOM 10523 O O . ASP B 1 488 ? 5.699 38.5 -5.395 1 97.62 488 ASP B O 1
ATOM 10527 N N . LYS B 1 489 ? 7.594 38.188 -4.215 1 97.81 489 LYS B N 1
ATOM 10528 C CA . LYS B 1 489 ? 8.133 37.281 -5.219 1 97.81 489 LYS B CA 1
ATOM 10529 C C . LYS B 1 489 ? 7.27 36.031 -5.34 1 97.81 489 LYS B C 1
ATOM 10531 O O . LYS B 1 489 ? 6.988 35.562 -6.449 1 97.81 489 LYS B O 1
ATOM 10536 N N . LEU B 1 490 ? 6.887 35.5 -4.211 1 98.31 490 LEU B N 1
ATOM 10537 C CA . LEU B 1 490 ? 6.059 34.281 -4.191 1 98.31 490 LEU B CA 1
ATOM 10538 C C . LEU B 1 490 ? 4.703 34.562 -4.844 1 98.31 490 LEU B C 1
ATOM 10540 O O . LEU B 1 490 ? 4.227 33.75 -5.641 1 98.31 490 LEU B O 1
ATOM 10544 N N . ALA B 1 491 ? 4.09 35.688 -4.504 1 97.94 491 ALA B N 1
ATOM 10545 C CA . ALA B 1 491 ? 2.793 36.062 -5.066 1 97.94 491 ALA B CA 1
ATOM 10546 C C . ALA B 1 491 ? 2.893 36.281 -6.574 1 97.94 491 ALA B C 1
ATOM 10548 O O . ALA B 1 491 ? 2.004 35.875 -7.328 1 97.94 491 ALA B O 1
ATOM 10549 N N . LYS B 1 492 ? 3.922 36.906 -6.969 1 97.25 492 LYS B N 1
ATOM 10550 C CA . LYS B 1 492 ? 4.145 37.125 -8.398 1 97.25 492 LYS B CA 1
ATOM 10551 C C . LYS B 1 492 ? 4.293 35.812 -9.148 1 97.25 492 LYS B C 1
ATOM 10553 O O . LYS B 1 492 ? 3.824 35.688 -10.273 1 97.25 492 LYS B O 1
ATOM 10558 N N . TRP B 1 493 ? 4.996 34.875 -8.562 1 98.12 493 TRP B N 1
ATOM 10559 C CA . TRP B 1 493 ? 5.141 33.531 -9.148 1 98.12 493 TRP B CA 1
ATOM 10560 C C . TRP B 1 493 ? 3.779 32.906 -9.383 1 98.12 493 TRP B C 1
ATOM 10562 O O . TRP B 1 493 ? 3.516 32.375 -10.469 1 98.12 493 TRP B O 1
ATOM 10572 N N . ALA B 1 494 ? 2.916 32.969 -8.43 1 97.94 494 ALA B N 1
ATOM 10573 C CA . ALA B 1 494 ? 1.604 32.344 -8.523 1 97.94 494 ALA B CA 1
ATOM 10574 C C . ALA B 1 494 ? 0.729 33.031 -9.562 1 97.94 494 ALA B C 1
ATOM 10576 O O . ALA B 1 494 ? 0.076 32.344 -10.375 1 97.94 494 ALA B O 1
ATOM 10577 N N . VAL B 1 495 ? 0.768 34.406 -9.578 1 96.25 495 VAL B N 1
ATOM 10578 C CA . VAL B 1 495 ? -0.111 35.188 -10.445 1 96.25 495 VAL B CA 1
ATOM 10579 C C . VAL B 1 495 ? 0.402 35.125 -11.883 1 96.25 495 VAL B C 1
ATOM 10581 O O . VAL B 1 495 ? -0.365 34.844 -12.812 1 96.25 495 VAL B O 1
ATOM 10584 N N . LYS B 1 496 ? 1.662 35.281 -12.016 1 96.12 496 LYS B N 1
ATOM 10585 C CA . LYS B 1 496 ? 2.262 35.344 -13.344 1 96.12 496 LYS B CA 1
ATOM 10586 C C . LYS B 1 496 ? 2.096 34.031 -14.078 1 96.12 496 LYS B C 1
ATOM 10588 O O . LYS B 1 496 ? 1.812 34 -15.281 1 96.12 496 LYS B O 1
ATOM 10593 N N . HIS B 1 497 ? 2.322 32.969 -13.398 1 97.19 497 HIS B N 1
ATOM 10594 C CA . HIS B 1 497 ? 2.279 31.656 -14.047 1 97.19 497 HIS B CA 1
ATOM 10595 C C . HIS B 1 497 ? 0.907 31 -13.883 1 97.19 497 HIS B C 1
ATOM 10597 O O . HIS B 1 497 ? 0.716 29.844 -14.266 1 97.19 497 HIS B O 1
ATOM 10603 N N . ASN B 1 498 ? -0.007 31.672 -13.266 1 96.5 498 ASN B N 1
ATOM 10604 C CA . ASN B 1 498 ? -1.374 31.188 -13.07 1 96.5 498 ASN B CA 1
ATOM 10605 C C . ASN B 1 498 ? -1.407 29.844 -12.375 1 96.5 498 ASN B C 1
ATOM 10607 O O . ASN B 1 498 ? -1.998 28.891 -12.883 1 96.5 498 ASN B O 1
ATOM 10611 N N . VAL B 1 499 ? -0.718 29.781 -11.289 1 97.81 499 VAL B N 1
ATOM 10612 C CA . VAL B 1 499 ? -0.682 28.547 -10.508 1 97.81 499 VAL B CA 1
ATOM 10613 C C . VAL B 1 499 ? -1.902 28.484 -9.594 1 97.81 499 VAL B C 1
ATOM 10615 O O . VAL B 1 499 ? -1.817 28.812 -8.406 1 97.81 499 VAL B O 1
ATOM 10618 N N . TYR B 1 500 ? -3.033 27.984 -10.18 1 96.06 500 TYR B N 1
ATOM 10619 C CA . TYR B 1 500 ? -4.297 27.953 -9.453 1 96.06 500 TYR B CA 1
ATOM 10620 C C . TYR B 1 500 ? -5.102 26.703 -9.781 1 96.06 500 TYR B C 1
ATOM 10622 O O . TYR B 1 500 ? -5.059 26.219 -10.914 1 96.06 500 TYR B O 1
ATOM 10630 N N . SER B 1 501 ? -5.68 26.141 -8.75 1 96.38 501 SER B N 1
ATOM 10631 C CA . SER B 1 501 ? -6.664 25.078 -8.883 1 96.38 501 SER B CA 1
ATOM 10632 C C . SER B 1 501 ? -7.691 25.125 -7.754 1 96.38 501 SER B C 1
ATOM 10634 O O . SER B 1 501 ? -7.355 25.453 -6.613 1 96.38 501 SER B O 1
ATOM 10636 N N . ASP B 1 502 ? -8.953 24.75 -8.078 1 94.38 502 ASP B N 1
ATOM 10637 C CA . ASP B 1 502 ? -9.992 24.656 -7.055 1 94.38 502 ASP B CA 1
ATOM 10638 C C . ASP B 1 502 ? -9.68 23.531 -6.062 1 94.38 502 ASP B C 1
ATOM 10640 O O . ASP B 1 502 ? -10.227 23.516 -4.961 1 94.38 502 ASP B O 1
ATOM 10644 N N . ASN B 1 503 ? -8.82 22.656 -6.449 1 96.81 503 ASN B N 1
ATOM 10645 C CA . ASN B 1 503 ? -8.523 21.5 -5.617 1 96.81 503 ASN B CA 1
ATOM 10646 C C . ASN B 1 503 ? -7.359 21.766 -4.668 1 96.81 503 ASN B C 1
ATOM 10648 O O . ASN B 1 503 ? -6.957 20.891 -3.906 1 96.81 503 ASN B O 1
ATOM 10652 N N . VAL B 1 504 ? -6.875 23.047 -4.676 1 97.75 504 VAL B N 1
ATOM 10653 C CA . VAL B 1 504 ? -5.66 23.281 -3.908 1 97.75 504 VAL B CA 1
ATOM 10654 C C . VAL B 1 504 ? -5.805 24.562 -3.096 1 97.75 504 VAL B C 1
ATOM 10656 O O . VAL B 1 504 ? -6.418 25.531 -3.555 1 97.75 504 VAL B O 1
ATOM 10659 N N . ARG B 1 505 ? -5.406 24.578 -1.897 1 97.94 505 ARG B N 1
ATOM 10660 C CA . ARG B 1 505 ? -5.148 25.734 -1.05 1 97.94 505 ARG B CA 1
ATOM 10661 C C . ARG B 1 505 ? -3.723 25.703 -0.504 1 97.94 505 ARG B C 1
ATOM 10663 O O . ARG B 1 505 ? -3.062 24.656 -0.536 1 97.94 505 ARG B O 1
ATOM 10670 N N . TRP B 1 506 ? -3.24 26.844 -0.052 1 98.19 506 TRP B N 1
ATOM 10671 C CA . TRP B 1 506 ? -1.821 26.938 0.274 1 98.19 506 TRP B CA 1
ATOM 10672 C C . TRP B 1 506 ? -1.617 27.109 1.776 1 98.19 506 TRP B C 1
ATOM 10674 O O . TRP B 1 506 ? -2.395 27.797 2.441 1 98.19 506 TRP B O 1
ATOM 10684 N N . LEU B 1 507 ? -0.678 26.438 2.314 1 98.19 507 LEU B N 1
ATOM 10685 C CA . LEU B 1 507 ? -0.101 26.688 3.633 1 98.19 507 LEU B CA 1
ATOM 10686 C C . LEU B 1 507 ? 1.33 27.188 3.518 1 98.19 507 LEU B C 1
ATOM 10688 O O . LEU B 1 507 ? 2.105 26.703 2.695 1 98.19 507 LEU B O 1
ATOM 10692 N N . ILE B 1 508 ? 1.636 28.188 4.273 1 98.5 508 ILE B N 1
ATOM 10693 C CA . ILE B 1 508 ? 2.98 28.75 4.188 1 98.5 508 ILE B CA 1
ATOM 10694 C C . ILE B 1 508 ? 3.848 28.188 5.309 1 98.5 508 ILE B C 1
ATOM 10696 O O . ILE B 1 508 ? 3.564 28.406 6.488 1 98.5 508 ILE B O 1
ATOM 10700 N N . GLN B 1 509 ? 4.824 27.469 4.922 1 97.81 509 GLN B N 1
ATOM 10701 C CA . GLN B 1 509 ? 5.738 26.922 5.922 1 97.81 509 GLN B CA 1
ATOM 10702 C C . GLN B 1 509 ? 6.922 27.844 6.156 1 97.81 509 GLN B C 1
ATOM 10704 O O . GLN B 1 509 ? 7.508 28.359 5.203 1 97.81 509 GLN B O 1
ATOM 10709 N N . ILE B 1 510 ? 7.188 28.156 7.375 1 97.88 510 ILE B N 1
ATOM 10710 C CA . ILE B 1 510 ? 8.297 28.984 7.82 1 97.88 510 ILE B CA 1
ATOM 10711 C C . ILE B 1 510 ? 9.344 28.125 8.523 1 97.88 510 ILE B C 1
ATOM 10713 O O . ILE B 1 510 ? 9.172 27.766 9.688 1 97.88 510 ILE B O 1
ATOM 10717 N N . PRO B 1 511 ? 10.469 27.859 7.855 1 95.94 511 PRO B N 1
ATOM 10718 C CA . PRO B 1 511 ? 11.5 27.047 8.484 1 95.94 511 PRO B CA 1
ATOM 10719 C C . PRO B 1 511 ? 12.219 27.781 9.625 1 95.94 511 PRO B C 1
ATOM 10721 O O . PRO B 1 511 ? 12.484 28.969 9.523 1 95.94 511 PRO B O 1
ATOM 10724 N N . ARG B 1 512 ? 12.516 27.141 10.688 1 96.12 512 ARG B N 1
ATOM 10725 C CA . ARG B 1 512 ? 13.25 27.719 11.812 1 96.12 512 ARG B CA 1
ATOM 10726 C C . ARG B 1 512 ? 14.75 27.672 11.57 1 96.12 512 ARG B C 1
ATOM 10728 O O . ARG B 1 512 ? 15.461 26.859 12.156 1 96.12 512 ARG B O 1
ATOM 10735 N N . LEU B 1 513 ? 15.219 28.641 10.766 1 94.31 513 LEU B N 1
ATOM 10736 C CA . LEU B 1 513 ? 16.594 28.609 10.289 1 94.31 513 LEU B CA 1
ATOM 10737 C C . LEU B 1 513 ? 17.312 29.922 10.617 1 94.31 513 LEU B C 1
ATOM 10739 O O . LEU B 1 513 ? 18.172 30.359 9.852 1 94.31 513 LEU B O 1
ATOM 10743 N N . TYR B 1 514 ? 16.984 30.578 11.672 1 95.56 514 TYR B N 1
ATOM 10744 C CA . TYR B 1 514 ? 17.641 31.828 12.047 1 95.56 514 TYR B CA 1
ATOM 10745 C C . TYR B 1 514 ? 19.141 31.625 12.219 1 95.56 514 TYR B C 1
ATOM 10747 O O . TYR B 1 514 ? 19.938 32.438 11.773 1 95.56 514 TYR B O 1
ATOM 10755 N N . ASP B 1 515 ? 19.516 30.562 12.859 1 92.81 515 ASP B N 1
ATOM 10756 C CA . ASP B 1 515 ? 20.922 30.297 13.125 1 92.81 515 ASP B CA 1
ATOM 10757 C C . ASP B 1 515 ? 21.719 30.219 11.82 1 92.81 515 ASP B C 1
ATOM 10759 O O . ASP B 1 515 ? 22.844 30.719 11.75 1 92.81 515 ASP B O 1
ATOM 10763 N N . VAL B 1 516 ? 21.141 29.641 10.844 1 92.5 516 VAL B N 1
ATOM 10764 C CA . VAL B 1 516 ? 21.797 29.5 9.555 1 92.5 516 VAL B CA 1
ATOM 10765 C C . VAL B 1 516 ? 22 30.875 8.922 1 92.5 516 VAL B C 1
ATOM 10767 O O . VAL B 1 516 ? 23.078 31.188 8.438 1 92.5 516 VAL B O 1
ATOM 10770 N N . TYR B 1 517 ? 21.016 31.734 8.953 1 94.31 517 TYR B N 1
ATOM 10771 C CA . TYR B 1 517 ? 21.078 33.062 8.336 1 94.31 517 TYR B CA 1
ATOM 10772 C C . TYR B 1 517 ? 21.969 34 9.133 1 94.31 517 TYR B C 1
ATOM 10774 O O . TYR B 1 517 ? 22.656 34.844 8.562 1 94.31 517 TYR B O 1
ATOM 10782 N N . ARG B 1 518 ? 21.875 33.844 10.414 1 94.06 518 ARG B N 1
ATOM 10783 C CA . ARG B 1 518 ? 22.734 34.656 11.281 1 94.06 518 ARG B CA 1
ATOM 10784 C C . ARG B 1 518 ? 24.203 34.312 11.055 1 94.06 518 ARG B C 1
ATOM 10786 O O . ARG B 1 518 ? 25.047 35.219 10.992 1 94.06 518 ARG B O 1
ATOM 10793 N N . SER B 1 519 ? 24.5 33.094 11 1 93.62 519 SER B N 1
ATOM 10794 C CA . SER B 1 519 ? 25.875 32.656 10.773 1 93.62 519 SER B CA 1
ATOM 10795 C C . SER B 1 519 ? 26.406 33.156 9.438 1 93.62 519 SER B C 1
ATOM 10797 O O . SER B 1 519 ? 27.609 33.406 9.297 1 93.62 519 SER B O 1
ATOM 10799 N N . LYS B 1 520 ? 25.547 33.344 8.445 1 92.38 520 LYS B N 1
ATOM 10800 C CA . LYS B 1 520 ? 25.938 33.812 7.117 1 92.38 520 LYS B CA 1
ATOM 10801 C C . LYS B 1 520 ? 25.953 35.312 7.062 1 92.38 520 LYS B C 1
ATOM 10803 O O . LYS B 1 520 ? 26.375 35.906 6.059 1 92.38 520 LYS B O 1
ATOM 10808 N N . GLY B 1 521 ? 25.469 35.938 8.078 1 91.31 521 GLY B N 1
ATOM 10809 C CA . GLY B 1 521 ? 25.484 37.406 8.164 1 91.31 521 GLY B CA 1
ATOM 10810 C C . GLY B 1 521 ? 24.344 38.062 7.434 1 91.31 521 GLY B C 1
ATOM 10811 O O . GLY B 1 521 ? 24.344 39.281 7.23 1 91.31 521 GLY B O 1
ATOM 10812 N N . THR B 1 522 ? 23.391 37.344 7.062 1 92.19 522 THR B N 1
ATOM 10813 C CA . THR B 1 522 ? 22.234 37.875 6.324 1 92.19 522 THR B CA 1
ATOM 10814 C C . THR B 1 522 ? 21.297 38.625 7.258 1 92.19 522 THR B C 1
ATOM 10816 O O . THR B 1 522 ? 20.625 39.562 6.832 1 92.19 522 THR B O 1
ATOM 10819 N N . LEU B 1 523 ? 21.203 38.188 8.508 1 94.75 523 LEU B N 1
ATOM 10820 C CA . LEU B 1 523 ? 20.328 38.812 9.492 1 94.75 523 LEU B CA 1
ATOM 10821 C C . LEU B 1 523 ? 21.109 39.281 10.711 1 94.75 523 LEU B C 1
ATOM 10823 O O . LEU B 1 523 ? 22.078 38.625 11.117 1 94.75 523 LEU B O 1
ATOM 10827 N N . SER B 1 524 ? 20.672 40.312 11.234 1 94.38 524 SER B N 1
ATOM 10828 C CA . SER B 1 524 ? 21.375 40.906 12.383 1 94.38 524 SER B CA 1
ATOM 10829 C C . SER B 1 524 ? 20.766 40.438 13.695 1 94.38 524 SER B C 1
ATOM 10831 O O . SER B 1 524 ? 21.453 40.281 14.703 1 94.38 524 SER B O 1
ATOM 10833 N N . ASN B 1 525 ? 19.578 40.281 13.727 1 96.44 525 ASN B N 1
ATOM 10834 C CA . ASN B 1 525 ? 18.844 39.844 14.898 1 96.44 525 ASN B CA 1
ATOM 10835 C C . ASN B 1 525 ? 17.531 39.156 14.516 1 96.44 525 ASN B C 1
ATOM 10837 O O . ASN B 1 525 ? 17.172 39.094 13.336 1 96.44 525 ASN B O 1
ATOM 10841 N N . PHE B 1 526 ? 16.859 38.562 15.461 1 97.5 526 PHE B N 1
ATOM 10842 C CA . PHE B 1 526 ? 15.672 37.781 15.18 1 97.5 526 PHE B CA 1
ATOM 10843 C C . PHE B 1 526 ? 14.5 38.656 14.766 1 97.5 526 PHE B C 1
ATOM 10845 O O . PHE B 1 526 ? 13.594 38.188 14.062 1 97.5 526 PHE B O 1
ATOM 10852 N N . GLN B 1 527 ? 14.383 39.844 15.203 1 97.25 527 GLN B N 1
ATOM 10853 C CA . GLN B 1 527 ? 13.289 40.75 14.836 1 97.25 527 GLN B CA 1
ATOM 10854 C C . GLN B 1 527 ? 13.242 40.969 13.328 1 97.25 527 GLN B C 1
ATOM 10856 O O . GLN B 1 527 ? 12.164 41.156 12.758 1 97.25 527 GLN B O 1
ATOM 10861 N N . GLU B 1 528 ? 14.383 40.938 12.695 1 96.81 528 GLU B N 1
ATOM 10862 C CA . GLU B 1 528 ? 14.438 41.094 11.242 1 96.81 528 GLU B CA 1
ATOM 10863 C C . GLU B 1 528 ? 13.68 39.969 10.547 1 96.81 528 GLU B C 1
ATOM 10865 O O . GLU B 1 528 ? 13.047 40.188 9.516 1 96.81 528 GLU B O 1
ATOM 10870 N N . VAL B 1 529 ? 13.805 38.75 11.094 1 97.31 529 VAL B N 1
ATOM 10871 C CA . VAL B 1 529 ? 13.055 37.625 10.555 1 97.31 529 VAL B CA 1
ATOM 10872 C C . VAL B 1 529 ? 11.562 37.906 10.617 1 97.31 529 VAL B C 1
ATOM 10874 O O . VAL B 1 529 ? 10.844 37.719 9.641 1 97.31 529 VAL B O 1
ATOM 10877 N N . LEU B 1 530 ? 11.102 38.375 11.781 1 98.25 530 LEU B N 1
ATOM 10878 C CA . LEU B 1 530 ? 9.688 38.656 12 1 98.25 530 LEU B CA 1
ATOM 10879 C C . LEU B 1 530 ? 9.203 39.781 11.094 1 98.25 530 LEU B C 1
ATOM 10881 O O . LEU B 1 530 ? 8.094 39.719 10.562 1 98.25 530 LEU B O 1
ATOM 10885 N N . GLN B 1 531 ? 10.016 40.781 10.914 1 97.56 531 GLN B N 1
ATOM 10886 C CA . GLN B 1 531 ? 9.688 41.875 10.031 1 97.56 531 GLN B CA 1
ATOM 10887 C C . GLN B 1 531 ? 9.516 41.406 8.586 1 97.56 531 GLN B C 1
ATOM 10889 O O . GLN B 1 531 ? 8.562 41.781 7.914 1 97.56 531 GLN B O 1
ATOM 10894 N N . ASN B 1 532 ? 10.492 40.625 8.211 1 97.62 532 ASN B N 1
ATOM 10895 C CA . ASN B 1 532 ? 10.469 40.125 6.84 1 97.62 532 ASN B CA 1
ATOM 10896 C C . ASN B 1 532 ? 9.242 39.25 6.582 1 97.62 532 ASN B C 1
ATOM 10898 O O . ASN B 1 532 ? 8.742 39.188 5.457 1 97.62 532 ASN B O 1
ATOM 10902 N N . ILE B 1 533 ? 8.766 38.625 7.578 1 98.06 533 ILE B N 1
ATOM 10903 C CA . ILE B 1 533 ? 7.66 37.656 7.41 1 98.06 533 ILE B CA 1
ATOM 10904 C C . ILE B 1 533 ? 6.328 38.406 7.531 1 98.06 533 ILE B C 1
ATOM 10906 O O . ILE B 1 533 ? 5.426 38.219 6.715 1 98.06 533 ILE B O 1
ATOM 10910 N N . TYR B 1 534 ? 6.148 39.312 8.469 1 98.06 534 TYR B N 1
ATOM 10911 C CA . TYR B 1 534 ? 4.797 39.75 8.812 1 98.06 534 TYR B CA 1
ATOM 10912 C C . TYR B 1 534 ? 4.547 41.188 8.328 1 98.06 534 TYR B C 1
ATOM 10914 O O . TYR B 1 534 ? 3.402 41.562 8.062 1 98.06 534 TYR B O 1
ATOM 10922 N N . MET B 1 535 ? 5.578 42 8.148 1 97.38 535 MET B N 1
ATOM 10923 C CA . MET B 1 535 ? 5.363 43.375 7.734 1 97.38 535 MET B CA 1
ATOM 10924 C C . MET B 1 535 ? 4.727 43.438 6.352 1 97.38 535 MET B C 1
ATOM 10926 O O . MET B 1 535 ? 3.783 44.219 6.129 1 97.38 535 MET B O 1
ATOM 10930 N N . PRO B 1 536 ? 5.227 42.656 5.402 1 97.69 536 PRO B N 1
ATOM 10931 C CA . PRO B 1 536 ? 4.578 42.688 4.09 1 97.69 536 PRO B CA 1
ATOM 10932 C C . PRO B 1 536 ? 3.109 42.281 4.152 1 97.69 536 PRO B C 1
ATOM 10934 O O . PRO B 1 536 ? 2.281 42.844 3.418 1 97.69 536 PRO B O 1
ATOM 10937 N N . LEU B 1 537 ? 2.754 41.344 4.953 1 98.25 537 LEU B N 1
ATOM 10938 C CA . LEU B 1 537 ? 1.377 40.875 5.094 1 98.25 537 LEU B CA 1
ATOM 10939 C C . LEU B 1 537 ? 0.494 42 5.676 1 98.25 537 LEU B C 1
ATOM 10941 O O . LEU B 1 537 ? -0.637 42.188 5.223 1 98.25 537 LEU B O 1
ATOM 10945 N N . ILE B 1 538 ? 1.015 42.688 6.68 1 97.38 538 ILE B N 1
ATOM 10946 C CA . ILE B 1 538 ? 0.281 43.75 7.316 1 97.38 538 ILE B CA 1
ATOM 10947 C C . ILE B 1 538 ? 0.1 44.906 6.328 1 97.38 538 ILE B C 1
ATOM 10949 O O . ILE B 1 538 ? -0.988 45.469 6.223 1 97.38 538 ILE B O 1
ATOM 10953 N N . GLU B 1 539 ? 1.157 45.188 5.586 1 96.38 539 GLU B N 1
ATOM 10954 C CA . GLU B 1 539 ? 1.096 46.25 4.578 1 96.38 539 GLU B CA 1
ATOM 10955 C C . GLU B 1 539 ? 0.055 45.906 3.51 1 96.38 539 GLU B C 1
ATOM 10957 O O . GLU B 1 539 ? -0.733 46.781 3.123 1 96.38 539 GLU B O 1
ATOM 10962 N N . ALA B 1 540 ? 0.076 44.688 3.062 1 96.5 540 ALA B N 1
ATOM 10963 C CA . ALA B 1 540 ? -0.871 44.281 2.031 1 96.5 540 ALA B CA 1
ATOM 10964 C C . ALA B 1 540 ? -2.305 44.312 2.553 1 96.5 540 ALA B C 1
ATOM 10966 O O . ALA B 1 540 ? -3.25 44.469 1.777 1 96.5 540 ALA B O 1
ATOM 10967 N N . THR B 1 541 ? -2.475 44.125 3.859 1 96.56 541 THR B N 1
ATOM 10968 C CA . THR B 1 541 ? -3.795 44.188 4.48 1 96.56 541 THR B CA 1
ATOM 10969 C C . THR B 1 541 ? -4.246 45.625 4.668 1 96.56 541 THR B C 1
ATOM 10971 O O . THR B 1 541 ? -5.402 45.938 4.387 1 96.56 541 THR B O 1
ATOM 10974 N N . VAL B 1 542 ? -3.314 46.5 5.07 1 95.5 542 VAL B N 1
ATOM 10975 C CA . VAL B 1 542 ? -3.613 47.906 5.324 1 95.5 542 VAL B CA 1
ATOM 10976 C C . VAL B 1 542 ? -3.779 48.656 3.998 1 95.5 542 VAL B C 1
ATOM 10978 O O . VAL B 1 542 ? -4.664 49.5 3.857 1 95.5 542 VAL B O 1
ATOM 10981 N N . ASP B 1 543 ? -2.885 48.344 3.041 1 95.06 543 ASP B N 1
ATOM 10982 C CA . ASP B 1 543 ? -2.904 48.938 1.719 1 95.06 543 ASP B CA 1
ATOM 10983 C C . ASP B 1 543 ? -2.691 47.906 0.624 1 95.06 543 ASP B C 1
ATOM 10985 O O . ASP B 1 543 ? -1.576 47.75 0.122 1 95.06 543 ASP B O 1
ATOM 10989 N N . PRO B 1 544 ? -3.727 47.312 0.137 1 94.56 544 PRO B N 1
ATOM 10990 C CA . PRO B 1 544 ? -3.615 46.281 -0.897 1 94.56 544 PRO B CA 1
ATOM 10991 C C . PRO B 1 544 ? -2.98 46.781 -2.184 1 94.56 544 PRO B C 1
ATOM 10993 O O . PRO B 1 544 ? -2.416 46 -2.957 1 94.56 544 PRO B O 1
ATOM 10996 N N . GLN B 1 545 ? -2.986 48.062 -2.41 1 93.88 545 GLN B N 1
ATOM 10997 C CA . GLN B 1 545 ? -2.412 48.625 -3.621 1 93.88 545 GLN B CA 1
ATOM 10998 C C . GLN B 1 545 ? -0.888 48.594 -3.588 1 93.88 545 GLN B C 1
ATOM 11000 O O . GLN B 1 545 ? -0.239 48.562 -4.637 1 93.88 545 GLN B O 1
ATOM 11005 N N . SER B 1 546 ? -0.446 48.562 -2.424 1 94.06 546 SER B N 1
ATOM 11006 C CA . SER B 1 546 ? 1.005 48.469 -2.283 1 94.06 546 SER B CA 1
ATOM 11007 C C . SER B 1 546 ? 1.526 47.094 -2.689 1 94.06 546 SER B C 1
ATOM 11009 O O . SER B 1 546 ? 2.688 46.969 -3.08 1 94.06 546 SER B O 1
ATOM 11011 N N . HIS B 1 547 ? 0.751 46.062 -2.531 1 95.12 547 HIS B N 1
ATOM 11012 C CA . HIS B 1 547 ? 1.074 44.688 -2.871 1 95.12 547 HIS B CA 1
ATOM 11013 C C . HIS B 1 547 ? -0.081 44 -3.604 1 95.12 547 HIS B C 1
ATOM 11015 O O . HIS B 1 547 ? -0.667 43.062 -3.1 1 95.12 547 HIS B O 1
ATOM 11021 N N . PRO B 1 548 ? -0.389 44.375 -4.801 1 94.5 548 PRO B N 1
ATOM 11022 C CA . PRO B 1 548 ? -1.602 43.875 -5.465 1 94.5 548 PRO B CA 1
ATOM 11023 C C . PRO B 1 548 ? -1.595 42.375 -5.68 1 94.5 548 PRO B C 1
ATOM 11025 O O . PRO B 1 548 ? -2.604 41.719 -5.434 1 94.5 548 PRO B O 1
ATOM 11028 N N . GLU B 1 549 ? -0.441 41.812 -6.203 1 95.19 549 GLU B N 1
ATOM 11029 C CA . GLU B 1 549 ? -0.366 40.375 -6.418 1 95.19 549 GLU B CA 1
ATOM 11030 C C . GLU B 1 549 ? -0.454 39.594 -5.102 1 95.19 549 GLU B C 1
ATOM 11032 O O . GLU B 1 549 ? -1.079 38.562 -5.031 1 95.19 549 GLU B O 1
ATOM 11037 N N . LEU B 1 550 ? 0.163 40.125 -4.066 1 96.94 550 LEU B N 1
ATOM 11038 C CA . LEU B 1 550 ? 0.125 39.5 -2.758 1 96.94 550 LEU B CA 1
ATOM 11039 C C . LEU B 1 550 ? -1.293 39.469 -2.197 1 96.94 550 LEU B C 1
ATOM 11041 O O . LEU B 1 550 ? -1.726 38.469 -1.61 1 96.94 550 LEU B O 1
ATOM 11045 N N . HIS B 1 551 ? -1.962 40.594 -2.381 1 95.38 551 HIS B N 1
ATOM 11046 C CA . HIS B 1 551 ? -3.354 40.688 -1.948 1 95.38 551 HIS B CA 1
ATOM 11047 C C . HIS B 1 551 ? -4.188 39.594 -2.605 1 95.38 551 HIS B C 1
ATOM 11049 O O . HIS B 1 551 ? -4.977 38.906 -1.937 1 95.38 551 HIS B O 1
ATOM 11055 N N . ALA B 1 552 ? -3.973 39.406 -3.891 1 94.94 552 ALA B N 1
ATOM 11056 C CA . ALA B 1 552 ? -4.707 38.406 -4.629 1 94.94 552 ALA B CA 1
ATOM 11057 C C . ALA B 1 552 ? -4.324 37 -4.152 1 94.94 552 ALA B C 1
ATOM 11059 O O . ALA B 1 552 ? -5.184 36.125 -3.998 1 94.94 552 ALA B O 1
ATOM 11060 N N . PHE B 1 553 ? -3.07 36.781 -3.92 1 96.69 553 PHE B N 1
ATOM 11061 C CA . PHE B 1 553 ? -2.541 35.469 -3.531 1 96.69 553 PHE B CA 1
ATOM 11062 C C . PHE B 1 553 ? -3.023 35.094 -2.139 1 96.69 553 PHE B C 1
ATOM 11064 O O . PHE B 1 553 ? -3.328 33.938 -1.882 1 96.69 553 PHE B O 1
ATOM 11071 N N . LEU B 1 554 ? -3.16 36.031 -1.238 1 96.81 554 LEU B N 1
ATOM 11072 C CA . LEU B 1 554 ? -3.506 35.812 0.16 1 96.81 554 LEU B CA 1
ATOM 11073 C C . LEU B 1 554 ? -4.922 35.25 0.286 1 96.81 554 LEU B C 1
ATOM 11075 O O . LEU B 1 554 ? -5.266 34.625 1.296 1 96.81 554 LEU B O 1
ATOM 11079 N N . LYS B 1 555 ? -5.68 35.406 -0.737 1 93.69 555 LYS B N 1
ATOM 11080 C CA . LYS B 1 555 ? -7.047 34.875 -0.73 1 93.69 555 LYS B CA 1
ATOM 11081 C C . LYS B 1 555 ? -7.059 33.344 -0.663 1 93.69 555 LYS B C 1
ATOM 11083 O O . LYS B 1 555 ? -8.039 32.75 -0.21 1 93.69 555 LYS B O 1
ATOM 11088 N N . TYR B 1 556 ? -5.961 32.781 -1.099 1 96.06 556 TYR B N 1
ATOM 11089 C CA . TYR B 1 556 ? -5.93 31.328 -1.216 1 96.06 556 TYR B CA 1
ATOM 11090 C C . TYR B 1 556 ? -5 30.719 -0.174 1 96.06 556 TYR B C 1
ATOM 11092 O O . TYR B 1 556 ? -4.734 29.516 -0.202 1 96.06 556 TYR B O 1
ATOM 11100 N N . ILE B 1 557 ? -4.52 31.516 0.765 1 97.56 557 ILE B N 1
ATOM 11101 C CA . ILE B 1 557 ? -3.648 31.031 1.832 1 97.56 557 ILE B CA 1
ATOM 11102 C C . ILE B 1 557 ? -4.48 30.734 3.074 1 97.56 557 ILE B C 1
ATOM 11104 O O . ILE B 1 557 ? -5.352 31.516 3.459 1 97.56 557 ILE B O 1
ATOM 11108 N N . ILE B 1 558 ? -4.133 29.594 3.703 1 96.31 558 ILE B N 1
ATOM 11109 C CA . ILE B 1 558 ? -4.902 29.109 4.84 1 96.31 558 ILE B CA 1
ATOM 11110 C C . ILE B 1 558 ? -4.219 29.516 6.141 1 96.31 558 ILE B C 1
ATOM 11112 O O . ILE B 1 558 ? -4.887 29.734 7.156 1 96.31 558 ILE B O 1
ATOM 11116 N N . GLY B 1 559 ? -3.053 29.469 6.141 1 97.88 559 GLY B N 1
ATOM 11117 C CA . GLY B 1 559 ? -2.363 29.734 7.391 1 97.88 559 GLY B CA 1
ATOM 11118 C C . GLY B 1 559 ? -0.871 29.484 7.32 1 97.88 559 GLY B C 1
ATOM 11119 O O . GLY B 1 559 ? -0.272 29.562 6.246 1 97.88 559 GLY B O 1
ATOM 11120 N N . PHE B 1 560 ? -0.269 29.312 8.539 1 98.38 560 PHE B N 1
ATOM 11121 C CA . PHE B 1 560 ? 1.183 29.219 8.648 1 98.38 560 PHE B CA 1
ATOM 11122 C C . PHE B 1 560 ? 1.591 27.906 9.312 1 98.38 560 PHE B C 1
ATOM 11124 O O . PHE B 1 560 ? 0.895 27.406 10.203 1 98.38 560 PHE B O 1
ATOM 11131 N N . ASP B 1 561 ? 2.674 27.391 8.812 1 98 561 ASP B N 1
ATOM 11132 C CA . ASP B 1 561 ? 3.326 26.219 9.367 1 98 561 ASP B CA 1
ATOM 11133 C C . ASP B 1 561 ? 4.742 26.531 9.844 1 98 561 ASP B C 1
ATOM 11135 O O . ASP B 1 561 ? 5.441 27.328 9.219 1 98 561 ASP B O 1
ATOM 11139 N N . SER B 1 562 ? 5.129 26.062 10.984 1 97.5 562 SER B N 1
ATOM 11140 C CA . SER B 1 562 ? 6.508 26.125 11.461 1 97.5 562 SER B CA 1
ATOM 11141 C C . SER B 1 562 ? 7.199 24.766 11.328 1 97.5 562 SER B C 1
ATOM 11143 O O . SER B 1 562 ? 6.734 23.766 11.875 1 97.5 562 SER B O 1
ATOM 11145 N N . VAL B 1 563 ? 8.305 24.766 10.586 1 93.31 563 VAL B N 1
ATOM 11146 C CA . VAL B 1 563 ? 8.891 23.469 10.281 1 93.31 563 VAL B CA 1
ATOM 11147 C C . VAL B 1 563 ? 10.391 23.484 10.562 1 93.31 563 VAL B C 1
ATOM 11149 O O . VAL B 1 563 ? 11.008 24.562 10.578 1 93.31 563 VAL B O 1
ATOM 11152 N N . ASP B 1 564 ? 10.992 22.422 10.906 1 86.94 564 ASP B N 1
ATOM 11153 C CA . ASP B 1 564 ? 12.414 22.094 11.023 1 86.94 564 ASP B CA 1
ATOM 11154 C C . ASP B 1 564 ? 12.625 20.844 11.875 1 86.94 564 ASP B C 1
ATOM 11156 O O . ASP B 1 564 ? 11.656 20.219 12.32 1 86.94 564 ASP B O 1
ATOM 11160 N N . ASP B 1 565 ? 13.859 20.5 11.922 1 83 565 ASP B N 1
ATOM 11161 C CA . ASP B 1 565 ? 14.234 19.312 12.68 1 83 565 ASP B CA 1
ATOM 11162 C C . ASP B 1 565 ? 13.992 19.5 14.172 1 83 565 ASP B C 1
ATOM 11164 O O . ASP B 1 565 ? 14.75 20.219 14.836 1 83 565 ASP B O 1
ATOM 11168 N N . GLU B 1 566 ? 12.992 18.859 14.664 1 85.5 566 GLU B N 1
ATOM 11169 C CA . GLU B 1 566 ? 12.602 19 16.062 1 85.5 566 GLU B CA 1
ATOM 11170 C C . GLU B 1 566 ? 13.523 18.203 16.969 1 85.5 566 GLU B C 1
ATOM 11172 O O . GLU B 1 566 ? 13.516 18.391 18.188 1 85.5 566 GLU B O 1
ATOM 11177 N N . SER B 1 567 ? 14.305 17.359 16.359 1 81 567 SER B N 1
ATOM 11178 C CA . SER B 1 567 ? 15.164 16.5 17.172 1 81 567 SER B CA 1
ATOM 11179 C C . SER B 1 567 ? 16.391 17.25 17.688 1 81 567 SER B C 1
ATOM 11181 O O . SER B 1 567 ? 17.047 16.812 18.609 1 81 567 SER B O 1
ATOM 11183 N N . LYS B 1 568 ? 16.641 18.391 17.125 1 82.81 568 LYS B N 1
ATOM 11184 C CA . LYS B 1 568 ? 17.781 19.188 17.562 1 82.81 568 LYS B CA 1
ATOM 11185 C C . LYS B 1 568 ? 17.562 19.703 18.984 1 82.81 568 LYS B C 1
ATOM 11187 O O . LYS B 1 568 ? 16.5 20.234 19.297 1 82.81 568 LYS B O 1
ATOM 11192 N N . PRO B 1 569 ? 18.516 19.484 19.781 1 83.69 569 PRO B N 1
ATOM 11193 C CA . PRO B 1 569 ? 18.359 19.938 21.172 1 83.69 569 PRO B CA 1
ATOM 11194 C C . PRO B 1 569 ? 18.297 21.469 21.281 1 83.69 569 PRO B C 1
ATOM 11196 O O . PRO B 1 569 ? 19 22.172 20.547 1 83.69 569 PRO B O 1
ATOM 11199 N N . GLU B 1 570 ? 17.469 21.969 22.141 1 87.12 570 GLU B N 1
ATOM 11200 C CA . GLU B 1 570 ? 17.344 23.391 22.453 1 87.12 570 GLU B CA 1
ATOM 11201 C C . GLU B 1 570 ? 18.125 23.75 23.703 1 87.12 570 GLU B C 1
ATOM 11203 O O . GLU B 1 570 ? 17.922 23.156 24.766 1 87.12 570 GLU B O 1
ATOM 11208 N N . ARG B 1 571 ? 18.969 24.672 23.609 1 81.44 571 ARG B N 1
ATOM 11209 C CA . ARG B 1 571 ? 19.828 25.031 24.734 1 81.44 571 ARG B CA 1
ATOM 11210 C C . ARG B 1 571 ? 19.203 26.125 25.578 1 81.44 571 ARG B C 1
ATOM 11212 O O . ARG B 1 571 ? 19.562 26.297 26.75 1 81.44 571 ARG B O 1
ATOM 11219 N N . HIS B 1 572 ? 18.297 26.828 25.031 1 85.62 572 HIS B N 1
ATOM 11220 C CA . HIS B 1 572 ? 17.672 27.969 25.703 1 85.62 572 HIS B CA 1
ATOM 11221 C C . HIS B 1 572 ? 16.203 27.719 25.984 1 85.62 572 HIS B C 1
ATOM 11223 O O . HIS B 1 572 ? 15.445 27.359 25.062 1 85.62 572 HIS B O 1
ATOM 11229 N N . MET B 1 573 ? 15.836 27.875 27.266 1 87.25 573 MET B N 1
ATOM 11230 C CA . MET B 1 573 ? 14.422 27.797 27.625 1 87.25 573 MET B CA 1
ATOM 11231 C C . MET B 1 573 ? 13.75 29.156 27.453 1 87.25 573 MET B C 1
ATOM 11233 O O . MET B 1 573 ? 14.312 30.188 27.844 1 87.25 573 MET B O 1
ATOM 11237 N N . PHE B 1 574 ? 12.672 29.203 26.922 1 92.5 574 PHE B N 1
ATOM 11238 C CA . PHE B 1 574 ? 11.945 30.453 26.703 1 92.5 574 PHE B CA 1
ATOM 11239 C C . PHE B 1 574 ? 11.328 30.938 28.016 1 92.5 574 PHE B C 1
ATOM 11241 O O . PHE B 1 574 ? 10.422 30.297 28.562 1 92.5 574 PHE B O 1
ATOM 11248 N N . THR B 1 575 ? 11.82 31.938 28.562 1 91 575 THR B N 1
ATOM 11249 C CA . THR B 1 575 ? 11.359 32.562 29.797 1 91 575 THR B CA 1
ATOM 11250 C C . THR B 1 575 ? 11.258 34.062 29.656 1 91 575 THR B C 1
ATOM 11252 O O . THR B 1 575 ? 11.555 34.625 28.594 1 91 575 THR B O 1
ATOM 11255 N N . MET B 1 576 ? 10.883 34.688 30.766 1 90.44 576 MET B N 1
ATOM 11256 C CA . MET B 1 576 ? 10.773 36.156 30.781 1 90.44 576 MET B CA 1
ATOM 11257 C C . MET B 1 576 ? 12.148 36.812 30.656 1 90.44 576 MET B C 1
ATOM 11259 O O . MET B 1 576 ? 12.258 37.969 30.25 1 90.44 576 MET B O 1
ATOM 11263 N N . ASP B 1 577 ? 13.141 36.062 30.953 1 90 577 ASP B N 1
ATOM 11264 C CA . ASP B 1 577 ? 14.5 36.562 30.906 1 90 577 ASP B CA 1
ATOM 11265 C C . ASP B 1 577 ? 15.109 36.406 29.516 1 90 577 ASP B C 1
ATOM 11267 O O . ASP B 1 577 ? 16.203 36.875 29.234 1 90 577 ASP B O 1
ATOM 11271 N N . SER B 1 578 ? 14.422 35.75 28.656 1 93.56 578 SER B N 1
ATOM 11272 C CA . SER B 1 578 ? 14.922 35.562 27.297 1 93.56 578 SER B CA 1
ATOM 11273 C C . SER B 1 578 ? 14.992 36.906 26.562 1 93.56 578 SER B C 1
ATOM 11275 O O . SER B 1 578 ? 14.141 37.75 26.75 1 93.56 578 SER B O 1
ATOM 11277 N N . PRO B 1 579 ? 15.969 37.031 25.719 1 95.5 579 PRO B N 1
ATOM 11278 C CA . PRO B 1 579 ? 16.078 38.281 24.969 1 95.5 579 PRO B CA 1
ATOM 11279 C C . PRO B 1 579 ? 14.867 38.531 24.062 1 95.5 579 PRO B C 1
ATOM 11281 O O . PRO B 1 579 ? 14.328 37.594 23.484 1 95.5 579 PRO B O 1
ATOM 11284 N N . LEU B 1 580 ? 14.508 39.781 24.031 1 96.69 580 LEU B N 1
ATOM 11285 C CA . LEU B 1 580 ? 13.492 40.156 23.047 1 96.69 580 LEU B CA 1
ATOM 11286 C C . LEU B 1 580 ? 14.039 40.031 21.625 1 96.69 580 LEU B C 1
ATOM 11288 O O . LEU B 1 580 ? 15.258 39.969 21.438 1 96.69 580 LEU B O 1
ATOM 11292 N N . PRO B 1 581 ? 13.242 39.969 20.625 1 97.56 581 PRO B N 1
ATOM 11293 C CA . PRO B 1 581 ? 13.688 39.625 19.266 1 97.56 581 PRO B CA 1
ATOM 11294 C C . PRO B 1 581 ? 14.75 40.594 18.75 1 97.56 581 PRO B C 1
ATOM 11296 O O . PRO B 1 581 ? 15.695 40.156 18.062 1 97.56 581 PRO B O 1
ATOM 11299 N N . ALA B 1 582 ? 14.641 41.906 19.016 1 96.56 582 ALA B N 1
ATOM 11300 C CA . ALA B 1 582 ? 15.633 42.906 18.578 1 96.56 582 ALA B CA 1
ATOM 11301 C C . ALA B 1 582 ? 16.969 42.656 19.266 1 96.56 582 ALA B C 1
ATOM 11303 O O . ALA B 1 582 ? 18.031 42.969 18.703 1 96.56 582 ALA B O 1
ATOM 11304 N N . GLU B 1 583 ? 16.922 42.031 20.406 1 96.5 583 GLU B N 1
ATOM 11305 C CA . GLU B 1 583 ? 18.109 41.781 21.203 1 96.5 583 GLU B CA 1
ATOM 11306 C C . GLU B 1 583 ? 18.641 40.375 20.984 1 96.5 583 GLU B C 1
ATOM 11308 O O . GLU B 1 583 ? 19.703 40 21.484 1 96.5 583 GLU B O 1
ATOM 11313 N N . TRP B 1 584 ? 17.875 39.531 20.359 1 97.12 584 TRP B N 1
ATOM 11314 C CA . TRP B 1 584 ? 18.375 38.188 20.047 1 97.12 584 TRP B CA 1
ATOM 11315 C C . TRP B 1 584 ? 19.391 38.219 18.922 1 97.12 584 TRP B C 1
ATOM 11317 O O . TRP B 1 584 ? 19.047 38.031 17.75 1 97.12 584 TRP B O 1
ATOM 11327 N N . THR B 1 585 ? 20.609 38.375 19.203 1 94.81 585 THR B N 1
ATOM 11328 C CA . THR B 1 585 ? 21.688 38.531 18.234 1 94.81 585 THR B CA 1
ATOM 11329 C C . THR B 1 585 ? 22.609 37.312 18.281 1 94.81 585 THR B C 1
ATOM 11331 O O . THR B 1 585 ? 23.594 37.25 17.531 1 94.81 585 THR B O 1
ATOM 11334 N N . ASP B 1 586 ? 22.297 36.406 19.172 1 91.06 586 ASP B N 1
ATOM 11335 C CA . ASP B 1 586 ? 23.109 35.188 19.312 1 91.06 586 ASP B CA 1
ATOM 11336 C C . ASP B 1 586 ? 23.031 34.344 18.047 1 91.06 586 ASP B C 1
ATOM 11338 O O . ASP B 1 586 ? 22.078 34.438 17.281 1 91.06 586 ASP B O 1
ATOM 11342 N N . GLU B 1 587 ? 24 33.469 17.906 1 90.88 587 GLU B N 1
ATOM 11343 C CA . GLU B 1 587 ? 24.047 32.594 16.75 1 90.88 587 GLU B CA 1
ATOM 11344 C C . GLU B 1 587 ? 23.172 31.344 16.969 1 90.88 587 GLU B C 1
ATOM 11346 O O . GLU B 1 587 ? 22.828 30.656 16.016 1 90.88 587 GLU B O 1
ATOM 11351 N N . GLU B 1 588 ? 22.812 31.188 18.094 1 91.62 588 GLU B N 1
ATOM 11352 C CA . GLU B 1 588 ? 21.969 30.031 18.391 1 91.62 588 GLU B CA 1
ATOM 11353 C C . GLU B 1 588 ? 20.516 30.312 17.984 1 91.62 588 GLU B C 1
ATOM 11355 O O . GLU B 1 588 ? 20.047 31.438 18.078 1 91.62 588 GLU B O 1
ATOM 11360 N N . ASN B 1 589 ? 19.875 29.297 17.594 1 93.88 589 ASN B N 1
ATOM 11361 C CA . ASN B 1 589 ? 18.484 29.391 17.219 1 93.88 589 ASN B CA 1
ATOM 11362 C C . ASN B 1 589 ? 17.578 29.594 18.438 1 93.88 589 ASN B C 1
ATOM 11364 O O . ASN B 1 589 ? 17.781 28.969 19.484 1 93.88 589 ASN B O 1
ATOM 11368 N N . PRO B 1 590 ? 16.594 30.531 18.312 1 95.25 590 PRO B N 1
ATOM 11369 C CA . PRO B 1 590 ? 15.602 30.594 19.391 1 95.25 590 PRO B CA 1
ATOM 11370 C C . PRO B 1 590 ? 14.852 29.266 19.562 1 95.25 590 PRO B C 1
ATOM 11372 O O . PRO B 1 590 ? 14.727 28.5 18.609 1 95.25 590 PRO B O 1
ATOM 11375 N N . PRO B 1 591 ? 14.43 29.031 20.719 1 94.06 591 PRO B N 1
ATOM 11376 C CA . PRO B 1 591 ? 13.719 27.766 20.938 1 94.06 591 PRO B CA 1
ATOM 11377 C C . PRO B 1 591 ? 12.367 27.719 20.234 1 94.06 591 PRO B C 1
ATOM 11379 O O . PRO B 1 591 ? 11.844 28.766 19.828 1 94.06 591 PRO B O 1
ATOM 11382 N N . TYR B 1 592 ? 11.797 26.547 20.109 1 95.94 592 TYR B N 1
ATOM 11383 C CA . TYR B 1 592 ? 10.539 26.266 19.422 1 95.94 592 TYR B CA 1
ATOM 11384 C C . TYR B 1 592 ? 9.422 27.156 19.969 1 95.94 592 TYR B C 1
ATOM 11386 O O . TYR B 1 592 ? 8.672 27.766 19.203 1 95.94 592 TYR B O 1
ATOM 11394 N N . ALA B 1 593 ? 9.289 27.266 21.297 1 95.81 593 ALA B N 1
ATOM 11395 C CA . ALA B 1 593 ? 8.227 28.031 21.938 1 95.81 593 ALA B CA 1
ATOM 11396 C C . ALA B 1 593 ? 8.336 29.516 21.594 1 95.81 593 ALA B C 1
ATOM 11398 O O . ALA B 1 593 ? 7.324 30.203 21.469 1 95.81 593 ALA B O 1
ATOM 11399 N N . TYR B 1 594 ? 9.602 29.969 21.516 1 96.75 594 TYR B N 1
ATOM 11400 C CA . TYR B 1 594 ? 9.883 31.344 21.141 1 96.75 594 TYR B CA 1
ATOM 11401 C C . TYR B 1 594 ? 9.352 31.656 19.75 1 96.75 594 TYR B C 1
ATOM 11403 O O . TYR B 1 594 ? 8.648 32.656 19.547 1 96.75 594 TYR B O 1
ATOM 11411 N N . TYR B 1 595 ? 9.609 30.812 18.797 1 97.31 595 TYR B N 1
ATOM 11412 C CA . TYR B 1 595 ? 9.102 30.953 17.438 1 97.31 595 TYR B CA 1
ATOM 11413 C C . TYR B 1 595 ? 7.578 30.984 17.422 1 97.31 595 TYR B C 1
ATOM 11415 O O . TYR B 1 595 ? 6.977 31.859 16.812 1 97.31 595 TYR B O 1
ATOM 11423 N N . LEU B 1 596 ? 6.977 30.047 18.094 1 97.81 596 LEU B N 1
ATOM 11424 C CA . LEU B 1 596 ? 5.527 29.891 18.031 1 97.81 596 LEU B CA 1
ATOM 11425 C C . LEU B 1 596 ? 4.824 31.094 18.672 1 97.81 596 LEU B C 1
ATOM 11427 O O . LEU B 1 596 ? 3.77 31.516 18.188 1 97.81 596 LEU B O 1
ATOM 11431 N N . TYR B 1 597 ? 5.402 31.594 19.75 1 97.56 597 TYR B N 1
ATOM 11432 C CA . TYR B 1 597 ? 4.793 32.75 20.406 1 97.56 597 TYR B CA 1
ATOM 11433 C C . TYR B 1 597 ? 4.73 33.938 19.453 1 97.56 597 TYR B C 1
ATOM 11435 O O . TYR B 1 597 ? 3.672 34.562 19.266 1 97.56 597 TYR B O 1
ATOM 11443 N N . TYR B 1 598 ? 5.82 34.281 18.906 1 97.94 598 TYR B N 1
ATOM 11444 C CA . TYR B 1 598 ? 5.871 35.469 18.078 1 97.94 598 TYR B CA 1
ATOM 11445 C C . TYR B 1 598 ? 5.105 35.281 16.781 1 97.94 598 TYR B C 1
ATOM 11447 O O . TYR B 1 598 ? 4.516 36.219 16.25 1 97.94 598 TYR B O 1
ATOM 11455 N N . MET B 1 599 ? 5.094 34.031 16.234 1 98.12 599 MET B N 1
ATOM 11456 C CA . MET B 1 599 ? 4.254 33.75 15.078 1 98.12 599 MET B CA 1
ATOM 11457 C C . MET B 1 599 ? 2.781 33.938 15.414 1 98.12 599 MET B C 1
ATOM 11459 O O . MET B 1 599 ? 2.043 34.562 14.641 1 98.12 599 MET B O 1
ATOM 11463 N N . TYR B 1 600 ? 2.416 33.406 16.547 1 98.12 600 TYR B N 1
ATOM 11464 C CA . TYR B 1 600 ? 1.031 33.5 16.984 1 98.12 600 TYR B CA 1
ATOM 11465 C C . TYR B 1 600 ? 0.65 34.969 17.219 1 98.12 600 TYR B C 1
ATOM 11467 O O . TYR B 1 600 ? -0.397 35.438 16.75 1 98.12 600 TYR B O 1
ATOM 11475 N N . ALA B 1 601 ? 1.452 35.719 17.938 1 97.56 601 ALA B N 1
ATOM 11476 C CA . ALA B 1 601 ? 1.156 37.094 18.297 1 97.56 601 ALA B CA 1
ATOM 11477 C C . ALA B 1 601 ? 0.966 37.938 17.047 1 97.56 601 ALA B C 1
ATOM 11479 O O . ALA B 1 601 ? 0.028 38.75 16.969 1 97.56 601 ALA B O 1
ATOM 11480 N N . ASN B 1 602 ? 1.864 37.812 16.125 1 97.94 602 ASN B N 1
ATOM 11481 C CA . ASN B 1 602 ? 1.767 38.625 14.906 1 97.94 602 ASN B CA 1
ATOM 11482 C C . ASN B 1 602 ? 0.596 38.156 14.039 1 97.94 602 ASN B C 1
ATOM 11484 O O . ASN B 1 602 ? -0.032 39 13.367 1 97.94 602 ASN B O 1
ATOM 11488 N N . MET B 1 603 ? 0.294 36.875 14 1 98 603 MET B N 1
ATOM 11489 C CA . MET B 1 603 ? -0.858 36.375 13.25 1 98 603 MET B CA 1
ATOM 11490 C C . MET B 1 603 ? -2.156 36.938 13.82 1 98 603 MET B C 1
ATOM 11492 O O . MET B 1 603 ? -3.082 37.25 13.07 1 98 603 MET B O 1
ATOM 11496 N N . VAL B 1 604 ? -2.238 37.031 15.164 1 97.62 604 VAL B N 1
ATOM 11497 C CA . VAL B 1 604 ? -3.424 37.594 15.82 1 97.62 604 VAL B CA 1
ATOM 11498 C C . VAL B 1 604 ? -3.668 39.031 15.352 1 97.62 604 VAL B C 1
ATOM 11500 O O . VAL B 1 604 ? -4.797 39.375 15.008 1 97.62 604 VAL B O 1
ATOM 11503 N N . ILE B 1 605 ? -2.584 39.812 15.336 1 96.19 605 ILE B N 1
ATOM 11504 C CA . ILE B 1 605 ? -2.684 41.188 14.883 1 96.19 605 ILE B CA 1
ATOM 11505 C C . ILE B 1 605 ? -3.16 41.219 13.43 1 96.19 605 ILE B C 1
ATOM 11507 O O . ILE B 1 605 ? -4.074 41.969 13.086 1 96.19 605 ILE B O 1
ATOM 11511 N N . LEU B 1 606 ? -2.551 40.406 12.656 1 97.38 606 LEU B N 1
ATOM 11512 C CA . LEU B 1 606 ? -2.898 40.312 11.242 1 97.38 606 LEU B CA 1
ATOM 11513 C C . LEU B 1 606 ? -4.359 39.906 11.062 1 97.38 606 LEU B C 1
ATOM 11515 O O . LEU B 1 606 ? -5.078 40.531 10.266 1 97.38 606 LEU B O 1
ATOM 11519 N N . ASN B 1 607 ? -4.816 38.906 11.781 1 97.19 607 ASN B N 1
ATOM 11520 C CA . ASN B 1 607 ? -6.18 38.406 11.672 1 97.19 607 ASN B CA 1
ATOM 11521 C C . ASN B 1 607 ? -7.211 39.469 12.039 1 97.19 607 ASN B C 1
ATOM 11523 O O . ASN B 1 607 ? -8.25 39.594 11.391 1 97.19 607 ASN B O 1
ATOM 11527 N N . HIS B 1 608 ? -6.918 40.188 13.086 1 94.88 608 HIS B N 1
ATOM 11528 C CA . HIS B 1 608 ? -7.859 41.219 13.5 1 94.88 608 HIS B CA 1
ATOM 11529 C C . HIS B 1 608 ? -7.957 42.312 12.461 1 94.88 608 HIS B C 1
ATOM 11531 O O . HIS B 1 608 ? -9.047 42.844 12.219 1 94.88 608 HIS B O 1
ATOM 11537 N N . LEU B 1 609 ? -6.836 42.719 11.875 1 93.88 609 LEU B N 1
ATOM 11538 C CA . LEU B 1 609 ? -6.848 43.719 10.812 1 93.88 609 LEU B CA 1
ATOM 11539 C C . LEU B 1 609 ? -7.617 43.219 9.594 1 93.88 609 LEU B C 1
ATOM 11541 O O . LEU B 1 609 ? -8.406 43.938 9 1 93.88 609 LEU B O 1
ATOM 11545 N N . ARG B 1 610 ? -7.375 42 9.234 1 95.5 610 ARG B N 1
ATOM 11546 C CA . ARG B 1 610 ? -8.016 41.406 8.062 1 95.5 610 ARG B CA 1
ATOM 11547 C C . ARG B 1 610 ? -9.516 41.25 8.281 1 95.5 610 ARG B C 1
ATOM 11549 O O . ARG B 1 610 ? -10.312 41.469 7.371 1 95.5 610 ARG B O 1
ATOM 11556 N N . ARG B 1 611 ? -9.797 40.781 9.477 1 92.81 611 ARG B N 1
ATOM 11557 C CA . ARG B 1 611 ? -11.211 40.656 9.812 1 92.81 611 ARG B CA 1
ATOM 11558 C C . ARG B 1 611 ? -11.93 42 9.664 1 92.81 611 ARG B C 1
ATOM 11560 O O . ARG B 1 611 ? -13.039 42.062 9.133 1 92.81 611 ARG B O 1
ATOM 11567 N N . GLU B 1 612 ? -11.328 42.969 10.078 1 87.19 612 GLU B N 1
ATOM 11568 C CA . GLU B 1 612 ? -11.898 44.312 9.992 1 87.19 612 GLU B CA 1
ATOM 11569 C C . GLU B 1 612 ? -12.141 44.719 8.547 1 87.19 612 GLU B C 1
ATOM 11571 O O . GLU B 1 612 ? -13.07 45.469 8.258 1 87.19 612 GLU B O 1
ATOM 11576 N N . ARG B 1 613 ? -11.375 44.188 7.66 1 90.94 613 ARG B N 1
ATOM 11577 C CA . ARG B 1 613 ? -11.469 44.531 6.246 1 90.94 613 ARG B CA 1
ATOM 11578 C C . ARG B 1 613 ? -12.32 43.531 5.492 1 90.94 613 ARG B C 1
ATOM 11580 O O . ARG B 1 613 ? -12.445 43.594 4.266 1 90.94 613 ARG B O 1
ATOM 11587 N N . GLY B 1 614 ? -12.828 42.5 6.242 1 89.19 614 GLY B N 1
ATOM 11588 C CA . GLY B 1 614 ? -13.633 41.469 5.609 1 89.19 614 GLY B CA 1
ATOM 11589 C C . GLY B 1 614 ? -12.82 40.5 4.789 1 89.19 614 GLY B C 1
ATOM 11590 O O . GLY B 1 614 ? -13.328 39.875 3.852 1 89.19 614 GLY B O 1
ATOM 11591 N N . MET B 1 615 ? -11.562 40.438 5.051 1 92.75 615 MET B N 1
ATOM 11592 C CA . MET B 1 615 ? -10.672 39.531 4.352 1 92.75 615 MET B CA 1
ATOM 11593 C C . MET B 1 615 ? -10.57 38.188 5.09 1 92.75 615 MET B C 1
ATOM 11595 O O . MET B 1 615 ? -11.055 38.062 6.215 1 92.75 615 MET B O 1
ATOM 11599 N N . ASN B 1 616 ? -10.094 37.188 4.383 1 93.62 616 ASN B N 1
ATOM 11600 C CA . ASN B 1 616 ? -9.906 35.875 5.043 1 93.62 616 ASN B CA 1
ATOM 11601 C C . ASN B 1 616 ? -8.836 35.969 6.133 1 93.62 616 ASN B C 1
ATOM 11603 O O . ASN B 1 616 ? -7.938 36.812 6.062 1 93.62 616 ASN B O 1
ATOM 11607 N N . ILE B 1 617 ? -8.891 35.188 7.117 1 96.5 617 ILE B N 1
ATOM 11608 C CA . ILE B 1 617 ? -7.938 35.156 8.219 1 96.5 617 ILE B CA 1
ATOM 11609 C C . ILE B 1 617 ? -7.102 33.875 8.148 1 96.5 617 ILE B C 1
ATOM 11611 O O . ILE B 1 617 ? -7.359 33 7.316 1 96.5 617 ILE B O 1
ATOM 11615 N N . PHE B 1 618 ? -6.117 33.781 9.016 1 97.69 618 PHE B N 1
ATOM 11616 C CA . PHE B 1 618 ? -5.145 32.688 8.922 1 97.69 618 PHE B CA 1
ATOM 11617 C C . PHE B 1 618 ? -5.125 31.875 10.211 1 97.69 618 PHE B C 1
ATOM 11619 O O . PHE B 1 618 ? -5.59 32.344 11.25 1 97.69 618 PHE B O 1
ATOM 11626 N N . VAL B 1 619 ? -4.641 30.625 10.078 1 98.06 619 VAL B N 1
ATOM 11627 C CA . VAL B 1 619 ? -4.52 29.734 11.227 1 98.06 619 VAL B CA 1
ATOM 11628 C C . VAL B 1 619 ? -3.072 29.281 11.367 1 98.06 619 VAL B C 1
ATOM 11630 O O . VAL B 1 619 ? -2.268 29.438 10.453 1 98.06 619 VAL B O 1
ATOM 11633 N N . LEU B 1 620 ? -2.723 28.781 12.547 1 98.44 620 LEU B N 1
ATOM 11634 C CA . LEU B 1 620 ? -1.396 28.25 12.828 1 98.44 620 LEU B CA 1
ATOM 11635 C C . LEU B 1 620 ? -1.429 26.734 12.914 1 98.44 620 LEU B C 1
ATOM 11637 O O . LEU B 1 620 ? -2.148 26.172 13.742 1 98.44 620 LEU B O 1
ATOM 11641 N N . ARG B 1 621 ? -0.7 26.031 12.039 1 98.06 621 ARG B N 1
ATOM 11642 C CA . ARG B 1 621 ? -0.653 24.578 11.961 1 98.06 621 ARG B CA 1
ATOM 11643 C C . ARG B 1 621 ? 0.786 24.078 11.883 1 98.06 621 ARG B C 1
ATOM 11645 O O . ARG B 1 621 ? 1.196 23.5 10.875 1 98.06 621 ARG B O 1
ATOM 11652 N N . PRO B 1 622 ? 1.51 24.062 12.953 1 98.31 622 PRO B N 1
ATOM 11653 C CA . PRO B 1 622 ? 2.947 23.766 12.953 1 98.31 622 PRO B CA 1
ATOM 11654 C C . PRO B 1 622 ? 3.25 22.281 12.961 1 98.31 622 PRO B C 1
ATOM 11656 O O . PRO B 1 622 ? 2.422 21.469 13.398 1 98.31 622 PRO B O 1
ATOM 11659 N N . HIS B 1 623 ? 4.391 21.922 12.43 1 97.06 623 HIS B N 1
ATOM 11660 C CA . HIS B 1 623 ? 5 20.641 12.781 1 97.06 623 HIS B CA 1
ATOM 11661 C C . HIS B 1 623 ? 5.211 20.531 14.281 1 97.06 623 HIS B C 1
ATOM 11663 O O . HIS B 1 623 ? 5.742 21.438 14.914 1 97.06 623 HIS B O 1
ATOM 11669 N N . CYS B 1 624 ? 4.758 19.469 14.789 1 97.06 624 CYS B N 1
ATOM 11670 C CA . CYS B 1 624 ? 4.875 19.359 16.234 1 97.06 624 CYS B CA 1
ATOM 11671 C C . CYS B 1 624 ? 4.801 17.891 16.672 1 97.06 624 CYS B C 1
ATOM 11673 O O . CYS B 1 624 ? 3.91 17.156 16.25 1 97.06 624 CYS B O 1
ATOM 11675 N N . GLY B 1 625 ? 5.688 17.516 17.516 1 93.62 625 GLY B N 1
ATOM 11676 C CA . GLY B 1 625 ? 5.656 16.203 18.141 1 93.62 625 GLY B CA 1
ATOM 11677 C C . GLY B 1 625 ? 6.105 15.094 17.203 1 93.62 625 GLY B C 1
ATOM 11678 O O . GLY B 1 625 ? 5.816 13.922 17.453 1 93.62 625 GLY B O 1
ATOM 11679 N N . GLU B 1 626 ? 6.617 15.414 16.094 1 90.56 626 GLU B N 1
ATOM 11680 C CA . GLU B 1 626 ? 7.195 14.375 15.242 1 90.56 626 GLU B CA 1
ATOM 11681 C C . GLU B 1 626 ? 8.406 13.734 15.914 1 90.56 626 GLU B C 1
ATOM 11683 O O . GLU B 1 626 ? 8.469 12.508 16.062 1 90.56 626 GLU B O 1
ATOM 11688 N N . ALA B 1 627 ? 9.391 14.547 16.25 1 87.38 627 ALA B N 1
ATOM 11689 C CA . ALA B 1 627 ? 10.57 14.125 17.016 1 87.38 627 ALA B CA 1
ATOM 11690 C C . ALA B 1 627 ? 10.867 15.102 18.141 1 87.38 627 ALA B C 1
ATOM 11692 O O . ALA B 1 627 ? 11.781 14.875 18.938 1 87.38 627 ALA B O 1
ATOM 11693 N N . GLY B 1 628 ? 10.016 16.094 18.25 1 87.94 628 GLY B N 1
ATOM 11694 C CA . GLY B 1 628 ? 10.258 17.141 19.25 1 87.94 628 GLY B CA 1
ATOM 11695 C C . GLY B 1 628 ? 9.859 16.719 20.656 1 87.94 628 GLY B C 1
ATOM 11696 O O . GLY B 1 628 ? 8.945 15.906 20.828 1 87.94 628 GLY B O 1
ATOM 11697 N N . PRO B 1 629 ? 10.438 17.328 21.531 1 87.19 629 PRO B N 1
ATOM 11698 C CA . PRO B 1 629 ? 10.148 16.984 22.922 1 87.19 629 PRO B CA 1
ATOM 11699 C C . PRO B 1 629 ? 8.781 17.484 23.375 1 87.19 629 PRO B C 1
ATOM 11701 O O . PRO B 1 629 ? 8.062 18.125 22.609 1 87.19 629 PRO B O 1
ATOM 11704 N N . VAL B 1 630 ? 8.445 17.25 24.594 1 88.88 630 VAL B N 1
ATOM 11705 C CA . VAL B 1 630 ? 7.121 17.469 25.172 1 88.88 630 VAL B CA 1
ATOM 11706 C C . VAL B 1 630 ? 6.812 18.969 25.203 1 88.88 630 VAL B C 1
ATOM 11708 O O . VAL B 1 630 ? 5.66 19.375 25.016 1 88.88 630 VAL B O 1
ATOM 11711 N N . HIS B 1 631 ? 7.812 19.781 25.438 1 89.75 631 HIS B N 1
ATOM 11712 C CA . HIS B 1 631 ? 7.543 21.203 25.578 1 89.75 631 HIS B CA 1
ATOM 11713 C C . HIS B 1 631 ? 7.086 21.812 24.25 1 89.75 631 HIS B C 1
ATOM 11715 O O . HIS B 1 631 ? 6.406 22.828 24.234 1 89.75 631 HIS B O 1
ATOM 11721 N N . HIS B 1 632 ? 7.449 21.203 23.062 1 94.75 632 HIS B N 1
ATOM 11722 C CA . HIS B 1 632 ? 6.887 21.625 21.781 1 94.75 632 HIS B CA 1
ATOM 11723 C C . HIS B 1 632 ? 5.371 21.453 21.766 1 94.75 632 HIS B C 1
ATOM 11725 O O . HIS B 1 632 ? 4.645 22.344 21.312 1 94.75 632 HIS B O 1
ATOM 11731 N N . LEU B 1 633 ? 4.969 20.312 22.312 1 95.88 633 LEU B N 1
ATOM 11732 C CA . LEU B 1 633 ? 3.553 19.969 22.312 1 95.88 633 LEU B CA 1
ATOM 11733 C C . LEU B 1 633 ? 2.768 20.891 23.234 1 95.88 633 LEU B C 1
ATOM 11735 O O . LEU B 1 633 ? 1.606 21.203 22.969 1 95.88 633 LEU B O 1
ATOM 11739 N N . VAL B 1 634 ? 3.367 21.359 24.266 1 95.25 634 VAL B N 1
ATOM 11740 C CA . VAL B 1 634 ? 2.727 22.297 25.172 1 95.25 634 VAL B CA 1
ATOM 11741 C C . VAL B 1 634 ? 2.477 23.625 24.453 1 95.25 634 VAL B C 1
ATOM 11743 O O . VAL B 1 634 ? 1.379 24.188 24.531 1 95.25 634 VAL B O 1
ATOM 11746 N N . SER B 1 635 ? 3.5 24.109 23.797 1 96.06 635 SER B N 1
ATOM 11747 C CA . SER B 1 635 ? 3.381 25.359 23.062 1 96.06 635 SER B CA 1
ATOM 11748 C C . SER B 1 635 ? 2.299 25.281 21.984 1 96.06 635 SER B C 1
ATOM 11750 O O . SER B 1 635 ? 1.493 26.203 21.844 1 96.06 635 SER B O 1
ATOM 11752 N N . SER B 1 636 ? 2.309 24.188 21.281 1 97.06 636 SER B N 1
ATOM 11753 C CA . SER B 1 636 ? 1.338 24.031 20.203 1 97.06 636 SER B CA 1
ATOM 11754 C C . SER B 1 636 ? -0.076 23.875 20.75 1 97.06 636 SER B C 1
ATOM 11756 O O . SER B 1 636 ? -1.044 24.297 20.109 1 97.06 636 SER B O 1
ATOM 11758 N N . PHE B 1 637 ? -0.223 23.266 21.891 1 97.81 637 PHE B N 1
ATOM 11759 C CA . PHE B 1 637 ? -1.536 23.125 22.516 1 97.81 637 PHE B CA 1
ATOM 11760 C C . PHE B 1 637 ? -2.174 24.5 22.719 1 97.81 637 PHE B C 1
ATOM 11762 O O . PHE B 1 637 ? -3.383 24.656 22.531 1 97.81 637 PHE B O 1
ATOM 11769 N N . MET B 1 638 ? -1.381 25.438 23.078 1 97.44 638 MET B N 1
ATOM 11770 C CA . MET B 1 638 ? -1.883 26.766 23.391 1 97.44 638 MET B CA 1
ATOM 11771 C C . MET B 1 638 ? -2.229 27.547 22.125 1 97.44 638 MET B C 1
ATOM 11773 O O . MET B 1 638 ? -3.297 28.141 22.031 1 97.44 638 MET B O 1
ATOM 11777 N N . VAL B 1 639 ? -1.373 27.422 21.125 1 97.94 639 VAL B N 1
ATOM 11778 C CA . VAL B 1 639 ? -1.464 28.453 20.109 1 97.94 639 VAL B CA 1
ATOM 11779 C C . VAL B 1 639 ? -1.923 27.828 18.781 1 97.94 639 VAL B C 1
ATOM 11781 O O . VAL B 1 639 ? -2.438 28.531 17.906 1 97.94 639 VAL B O 1
ATOM 11784 N N . ALA B 1 640 ? -1.766 26.547 18.516 1 98.44 640 ALA B N 1
ATOM 11785 C CA . ALA B 1 640 ? -1.999 25.953 17.219 1 98.44 640 ALA B CA 1
ATOM 11786 C C . ALA B 1 640 ? -3.455 25.516 17.062 1 98.44 640 ALA B C 1
ATOM 11788 O O . ALA B 1 640 ? -4.07 25.031 18 1 98.44 640 ALA B O 1
ATOM 11789 N N . GLU B 1 641 ? -4.008 25.719 15.891 1 97.81 641 GLU B N 1
ATOM 11790 C CA . GLU B 1 641 ? -5.324 25.156 15.609 1 97.81 641 GLU B CA 1
ATOM 11791 C C . GLU B 1 641 ? -5.258 23.641 15.484 1 97.81 641 GLU B C 1
ATOM 11793 O O . GLU B 1 641 ? -6.039 22.922 16.109 1 97.81 641 GLU B O 1
ATOM 11798 N N . ASN B 1 642 ? -4.414 23.203 14.57 1 97.19 642 ASN B N 1
ATOM 11799 C CA . ASN B 1 642 ? -4.047 21.812 14.344 1 97.19 642 ASN B CA 1
ATOM 11800 C C . ASN B 1 642 ? -2.531 21.625 14.32 1 97.19 642 ASN B C 1
ATOM 11802 O O . ASN B 1 642 ? -1.784 22.594 14.195 1 97.19 642 ASN B O 1
ATOM 11806 N N . ILE B 1 643 ? -2.102 20.406 14.523 1 98.06 643 ILE B N 1
ATOM 11807 C CA . ILE B 1 643 ? -0.672 20.141 14.406 1 98.06 643 ILE B CA 1
ATOM 11808 C C . ILE B 1 643 ? -0.428 19.062 13.352 1 98.06 643 ILE B C 1
ATOM 11810 O O . ILE B 1 643 ? -1.359 18.359 12.945 1 98.06 643 ILE B O 1
ATOM 11814 N N . SER B 1 644 ? 0.769 18.984 12.867 1 97.75 644 SER B N 1
ATOM 11815 C CA . SER B 1 644 ? 1.163 17.938 11.945 1 97.75 644 SER B CA 1
ATOM 11816 C C . SER B 1 644 ? 2.047 16.906 12.633 1 97.75 644 SER B C 1
ATOM 11818 O O . SER B 1 644 ? 2.889 17.25 13.461 1 97.75 644 SER B O 1
ATOM 11820 N N . HIS B 1 645 ? 1.856 15.57 12.383 1 96.25 645 HIS B N 1
ATOM 11821 C CA . HIS B 1 645 ? 2.559 14.383 12.867 1 96.25 645 HIS B CA 1
ATOM 11822 C C . HIS B 1 645 ? 2.082 13.992 14.266 1 96.25 645 HIS B C 1
ATOM 11824 O O . HIS B 1 645 ? 1.279 13.07 14.414 1 96.25 645 HIS B O 1
ATOM 11830 N N . GLY B 1 646 ? 2.469 14.727 15.305 1 96.56 646 GLY B N 1
ATOM 11831 C CA . GLY B 1 646 ? 1.971 14.492 16.641 1 96.56 646 GLY B CA 1
ATOM 11832 C C . GLY B 1 646 ? 2.357 13.133 17.203 1 96.56 646 GLY B C 1
ATOM 11833 O O . GLY B 1 646 ? 1.673 12.594 18.062 1 96.56 646 GLY B O 1
ATOM 11834 N N . LEU B 1 647 ? 3.416 12.484 16.812 1 94.81 647 LEU B N 1
ATOM 11835 C CA . LEU B 1 647 ? 3.826 11.133 17.188 1 94.81 647 LEU B CA 1
ATOM 11836 C C . LEU B 1 647 ? 4.102 11.039 18.688 1 94.81 647 LEU B C 1
ATOM 11838 O O . LEU B 1 647 ? 3.705 10.07 19.328 1 94.81 647 LEU B O 1
ATOM 11842 N N . LEU B 1 648 ? 4.676 12.023 19.234 1 94.06 648 LEU B N 1
ATOM 11843 C CA . LEU B 1 648 ? 5.184 11.938 20.594 1 94.06 648 LEU B CA 1
ATOM 11844 C C . LEU B 1 648 ? 4.059 12.148 21.609 1 94.06 648 LEU B C 1
ATOM 11846 O O . LEU B 1 648 ? 4.254 11.945 22.812 1 94.06 648 LEU B O 1
ATOM 11850 N N . LEU B 1 649 ? 2.902 12.484 21.125 1 95.94 649 LEU B N 1
ATOM 11851 C CA . LEU B 1 649 ? 1.755 12.523 22.031 1 95.94 649 LEU B CA 1
ATOM 11852 C C . LEU B 1 649 ? 1.553 11.18 22.719 1 95.94 649 LEU B C 1
ATOM 11854 O O . LEU B 1 649 ? 0.993 11.109 23.812 1 95.94 649 LEU B O 1
ATOM 11858 N N . ARG B 1 650 ? 1.997 10.102 22.047 1 94.38 650 ARG B N 1
ATOM 11859 C CA . ARG B 1 650 ? 1.834 8.758 22.578 1 94.38 650 ARG B CA 1
ATOM 11860 C C . ARG B 1 650 ? 2.545 8.602 23.922 1 94.38 650 ARG B C 1
ATOM 11862 O O . ARG B 1 650 ? 2.174 7.754 24.734 1 94.38 650 ARG B O 1
ATOM 11869 N N . LYS B 1 651 ? 3.488 9.5 24.203 1 91.06 651 LYS B N 1
ATOM 11870 C CA . LYS B 1 651 ? 4.293 9.391 25.422 1 91.06 651 LYS B CA 1
ATOM 11871 C C . LYS B 1 651 ? 3.807 10.352 26.5 1 91.06 651 LYS B C 1
ATOM 11873 O O . LYS B 1 651 ? 4.293 10.328 27.625 1 91.06 651 LYS B O 1
ATOM 11878 N N . VAL B 1 652 ? 2.895 11.188 26.188 1 93.94 652 VAL B N 1
ATOM 11879 C CA . VAL B 1 652 ? 2.434 12.211 27.125 1 93.94 652 VAL B CA 1
ATOM 11880 C C . VAL B 1 652 ? 0.924 12.094 27.312 1 93.94 652 VAL B C 1
ATOM 11882 O O . VAL B 1 652 ? 0.155 12.867 26.734 1 93.94 652 VAL B O 1
ATOM 11885 N N . PRO B 1 653 ? 0.507 11.297 28.25 1 95.38 653 PRO B N 1
ATOM 11886 C CA . PRO B 1 653 ? -0.92 11.008 28.391 1 95.38 653 PRO B CA 1
ATOM 11887 C C . PRO B 1 653 ? -1.753 12.25 28.688 1 95.38 653 PRO B C 1
ATOM 11889 O O . PRO B 1 653 ? -2.879 12.375 28.203 1 95.38 653 PRO B O 1
ATOM 11892 N N . VAL B 1 654 ? -1.226 13.164 29.516 1 95.62 654 VAL B N 1
ATOM 11893 C CA . VAL B 1 654 ? -1.987 14.352 29.891 1 95.62 654 VAL B CA 1
ATOM 11894 C C . VAL B 1 654 ? -2.307 15.172 28.641 1 95.62 654 VAL B C 1
ATOM 11896 O O . VAL B 1 654 ? -3.461 15.555 28.422 1 95.62 654 VAL B O 1
ATOM 11899 N N . LEU B 1 655 ? -1.318 15.422 27.828 1 97.5 655 LEU B N 1
ATOM 11900 C CA . LEU B 1 655 ? -1.525 16.203 26.609 1 97.5 655 LEU B CA 1
ATOM 11901 C C . LEU B 1 655 ? -2.395 15.438 25.609 1 97.5 655 LEU B C 1
ATOM 11903 O O . LEU B 1 655 ? -3.213 16.031 24.906 1 97.5 655 LEU B O 1
ATOM 11907 N N . GLN B 1 656 ? -2.117 14.172 25.5 1 97.81 656 GLN B N 1
ATOM 11908 C CA . GLN B 1 656 ? -2.941 13.391 24.594 1 97.81 656 GLN B CA 1
ATOM 11909 C C . GLN B 1 656 ? -4.418 13.492 24.953 1 97.81 656 GLN B C 1
ATOM 11911 O O . GLN B 1 656 ? -5.273 13.641 24.078 1 97.81 656 GLN B O 1
ATOM 11916 N N . TYR B 1 657 ? -4.719 13.367 26.266 1 98.06 657 TYR B N 1
ATOM 11917 C CA . TYR B 1 657 ? -6.094 13.477 26.734 1 98.06 657 TYR B CA 1
ATOM 11918 C C . TYR B 1 657 ? -6.648 14.867 26.484 1 98.06 657 TYR B C 1
ATOM 11920 O O . TYR B 1 657 ? -7.812 15.023 26.109 1 98.06 657 TYR B O 1
ATOM 11928 N N . LEU B 1 658 ? -5.852 15.883 26.688 1 98.06 658 LEU B N 1
ATOM 11929 C CA . LEU B 1 658 ? -6.266 17.25 26.422 1 98.06 658 LEU B CA 1
ATOM 11930 C C . LEU B 1 658 ? -6.566 17.453 24.938 1 98.06 658 LEU B C 1
ATOM 11932 O O . LEU B 1 658 ? -7.52 18.156 24.594 1 98.06 658 LEU B O 1
ATOM 11936 N N . TYR B 1 659 ? -5.695 16.859 24.078 1 98.06 659 TYR B N 1
ATOM 11937 C CA . TYR B 1 659 ? -5.934 16.922 22.641 1 98.06 659 TYR B CA 1
ATOM 11938 C C . TYR B 1 659 ? -7.266 16.281 22.281 1 98.06 659 TYR B C 1
ATOM 11940 O O . TYR B 1 659 ? -7.953 16.734 21.359 1 98.06 659 TYR B O 1
ATOM 11948 N N . TYR B 1 660 ? -7.566 15.227 22.984 1 98.06 660 TYR B N 1
ATOM 11949 C CA . TYR B 1 660 ? -8.852 14.562 22.797 1 98.06 660 TYR B CA 1
ATOM 11950 C C . TYR B 1 660 ? -10 15.453 23.266 1 98.06 660 TYR B C 1
ATOM 11952 O O . TYR B 1 660 ? -10.961 15.672 22.516 1 98.06 660 TYR B O 1
ATOM 11960 N N . LEU B 1 661 ? -9.914 16 24.469 1 97.75 661 LEU B N 1
ATOM 11961 C CA . LEU B 1 661 ? -10.984 16.812 25.047 1 97.75 661 LEU B CA 1
ATOM 11962 C C . LEU B 1 661 ? -11.211 18.078 24.219 1 97.75 661 LEU B C 1
ATOM 11964 O O . LEU B 1 661 ? -12.352 18.531 24.062 1 97.75 661 LEU B O 1
ATOM 11968 N N . GLY B 1 662 ? -10.125 18.609 23.734 1 97.12 662 GLY B N 1
ATOM 11969 C CA . GLY B 1 662 ? -10.211 19.797 22.906 1 97.12 662 GLY B CA 1
ATOM 11970 C C . GLY B 1 662 ? -10.414 19.5 21.438 1 97.12 662 GLY B C 1
ATOM 11971 O O . GLY B 1 662 ? -10.547 20.406 20.609 1 97.12 662 GLY B O 1
ATOM 11972 N N . GLN B 1 663 ? -10.414 18.203 21.031 1 97.19 663 GLN B N 1
ATOM 11973 C CA . GLN B 1 663 ? -10.602 17.734 19.656 1 97.19 663 GLN B CA 1
ATOM 11974 C C . GLN B 1 663 ? -9.672 18.469 18.703 1 97.19 663 GLN B C 1
ATOM 11976 O O . GLN B 1 663 ? -10.117 19 17.688 1 97.19 663 GLN B O 1
ATOM 11981 N N . ILE B 1 664 ? -8.43 18.547 19.031 1 98.12 664 ILE B N 1
ATOM 11982 C CA . ILE B 1 664 ? -7.414 19.203 18.234 1 98.12 664 ILE B CA 1
ATOM 11983 C C . ILE B 1 664 ? -7.02 18.312 17.047 1 98.12 664 ILE B C 1
ATOM 11985 O O . ILE B 1 664 ? -6.688 17.141 17.25 1 98.12 664 ILE B O 1
ATOM 11989 N N . GLY B 1 665 ? -7.07 18.844 15.852 1 98.19 665 GLY B N 1
ATOM 11990 C CA . GLY B 1 665 ? -6.727 18.062 14.672 1 98.19 665 GLY B CA 1
ATOM 11991 C C . GLY B 1 665 ? -5.25 17.719 14.602 1 98.19 665 GLY B C 1
ATOM 11992 O O . GLY B 1 665 ? -4.395 18.531 14.961 1 98.19 665 GLY B O 1
ATOM 11993 N N . ILE B 1 666 ? -4.938 16.531 14.188 1 98.56 666 ILE B N 1
ATOM 11994 C CA . ILE B 1 666 ? -3.576 16.047 13.969 1 98.56 666 ILE B CA 1
ATOM 11995 C C . ILE B 1 666 ? -3.445 15.484 12.555 1 98.56 666 ILE B C 1
ATOM 11997 O O . ILE B 1 666 ? -4.066 14.477 12.227 1 98.56 666 ILE B O 1
ATOM 12001 N N . ALA B 1 667 ? -2.684 16.125 11.734 1 98.5 667 ALA B N 1
ATOM 12002 C CA . ALA B 1 667 ? -2.375 15.602 10.414 1 98.5 667 ALA B CA 1
ATOM 12003 C C . ALA B 1 667 ? -1.218 14.602 10.469 1 98.5 667 ALA B C 1
ATOM 12005 O O . ALA B 1 667 ? -0.052 15 10.539 1 98.5 667 ALA B O 1
ATOM 12006 N N . MET B 1 668 ? -1.51 13.367 10.391 1 98.12 668 MET B N 1
ATOM 12007 C CA . MET B 1 668 ? -0.476 12.344 10.539 1 98.12 668 MET B CA 1
ATOM 12008 C C . MET B 1 668 ? -0.024 11.828 9.172 1 98.12 668 MET B C 1
ATOM 12010 O O . MET B 1 668 ? -0.821 11.758 8.234 1 98.12 668 MET B O 1
ATOM 12014 N N . SER B 1 669 ? 1.209 11.516 9.07 1 97.38 669 SER B N 1
ATOM 12015 C CA . SER B 1 669 ? 1.837 10.984 7.863 1 97.38 669 SER B CA 1
ATOM 12016 C C . SER B 1 669 ? 2.613 9.711 8.156 1 97.38 669 SER B C 1
ATOM 12018 O O . SER B 1 669 ? 3.846 9.711 8.164 1 97.38 669 SER B O 1
ATOM 12020 N N . PRO B 1 670 ? 1.964 8.586 8.242 1 96.62 670 PRO B N 1
ATOM 12021 C CA . PRO B 1 670 ? 2.598 7.355 8.711 1 96.62 670 PRO B CA 1
ATOM 12022 C C . PRO B 1 670 ? 3.729 6.887 7.797 1 96.62 670 PRO B C 1
ATOM 12024 O O . PRO B 1 670 ? 4.742 6.375 8.281 1 96.62 670 PRO B O 1
ATOM 12027 N N . LEU B 1 671 ? 3.607 6.969 6.531 1 95.19 671 LEU B N 1
ATOM 12028 C CA . LEU B 1 671 ? 4.652 6.488 5.629 1 95.19 671 LEU B CA 1
ATOM 12029 C C . LEU B 1 671 ? 5.902 7.355 5.738 1 95.19 671 LEU B C 1
ATOM 12031 O O . LEU B 1 671 ? 7.023 6.848 5.645 1 95.19 671 LEU B O 1
ATOM 12035 N N . SER B 1 672 ? 5.707 8.672 5.883 1 94.44 672 SER B N 1
ATOM 12036 C CA . SER B 1 672 ? 6.84 9.555 6.141 1 94.44 672 SER B CA 1
ATOM 12037 C C . SER B 1 672 ? 7.551 9.18 7.438 1 94.44 672 SER B C 1
ATOM 12039 O O . SER B 1 672 ? 8.773 9.039 7.461 1 94.44 672 SER B O 1
ATOM 12041 N N . ASN B 1 673 ? 6.77 8.961 8.477 1 93.25 673 ASN B N 1
ATOM 12042 C CA . ASN B 1 673 ? 7.336 8.625 9.781 1 93.25 673 ASN B CA 1
ATOM 12043 C C . ASN B 1 673 ? 7.992 7.246 9.766 1 93.25 673 ASN B C 1
ATOM 12045 O O . ASN B 1 673 ? 8.945 7 10.508 1 93.25 673 ASN B O 1
ATOM 12049 N N . ASN B 1 674 ? 7.441 6.379 8.961 1 92.5 674 ASN B N 1
ATOM 12050 C CA . ASN B 1 674 ? 7.98 5.031 8.812 1 92.5 674 ASN B CA 1
ATOM 12051 C C . ASN B 1 674 ? 9.414 5.059 8.297 1 92.5 674 ASN B C 1
ATOM 12053 O O . ASN B 1 674 ? 10.234 4.23 8.695 1 92.5 674 ASN B O 1
ATOM 12057 N N . HIS B 1 675 ? 9.789 5.977 7.492 1 90.38 675 HIS B N 1
ATOM 12058 C CA . HIS B 1 675 ? 11.109 6.043 6.867 1 90.38 675 HIS B CA 1
ATOM 12059 C C . HIS B 1 675 ? 12.07 6.898 7.691 1 90.38 675 HIS B C 1
ATOM 12061 O O . HIS B 1 675 ? 13.289 6.773 7.555 1 90.38 675 HIS B O 1
ATOM 12067 N N . LEU B 1 676 ? 11.5 7.699 8.586 1 86.88 676 LEU B N 1
ATOM 12068 C CA . LEU B 1 676 ? 12.367 8.672 9.234 1 86.88 676 LEU B CA 1
ATOM 12069 C C . LEU B 1 676 ? 12.5 8.375 10.719 1 86.88 676 LEU B C 1
ATOM 12071 O O . LEU B 1 676 ? 13.555 8.617 11.312 1 86.88 676 LEU B O 1
ATOM 12075 N N . PHE B 1 677 ? 11.367 7.844 11.32 1 83.62 677 PHE B N 1
ATOM 12076 C CA . PHE B 1 677 ? 11.438 7.898 12.781 1 83.62 677 PHE B CA 1
ATOM 12077 C C . PHE B 1 677 ? 10.922 6.602 13.391 1 83.62 677 PHE B C 1
ATOM 12079 O O . PHE B 1 677 ? 11.406 6.168 14.438 1 83.62 677 PHE B O 1
ATOM 12086 N N . LEU B 1 678 ? 9.828 6.094 12.766 1 88.25 678 LEU B N 1
ATOM 12087 C CA . LEU B 1 678 ? 9.109 5.016 13.43 1 88.25 678 LEU B CA 1
ATOM 12088 C C . LEU B 1 678 ? 8.57 4.012 12.414 1 88.25 678 LEU B C 1
ATOM 12090 O O . LEU B 1 678 ? 7.969 4.398 11.414 1 88.25 678 LEU B O 1
ATOM 12094 N N . ASP B 1 679 ? 8.797 2.729 12.742 1 89.5 679 ASP B N 1
ATOM 12095 C CA . ASP B 1 679 ? 8.281 1.691 11.859 1 89.5 679 ASP B CA 1
ATOM 12096 C C . ASP B 1 679 ? 6.762 1.761 11.75 1 89.5 679 ASP B C 1
ATOM 12098 O O . ASP B 1 679 ? 6.082 2.096 12.719 1 89.5 679 ASP B O 1
ATOM 12102 N N . TYR B 1 680 ? 6.242 1.405 10.648 1 92.38 680 TYR B N 1
ATOM 12103 C CA . TYR B 1 680 ? 4.832 1.576 10.32 1 92.38 680 TYR B CA 1
ATOM 12104 C C . TYR B 1 680 ? 3.941 0.917 11.367 1 92.38 680 TYR B C 1
ATOM 12106 O O . TYR B 1 680 ? 2.928 1.487 11.773 1 92.38 680 TYR B O 1
ATOM 12114 N N . HIS B 1 681 ? 4.293 -0.3 11.859 1 87.44 681 HIS B N 1
ATOM 12115 C CA . HIS B 1 681 ? 3.445 -1.058 12.773 1 87.44 681 HIS B CA 1
ATOM 12116 C C . HIS B 1 681 ? 3.416 -0.42 14.156 1 87.44 681 HIS B C 1
ATOM 12118 O O . HIS B 1 681 ? 2.486 -0.654 14.938 1 87.44 681 HIS B O 1
ATOM 12124 N N . ARG B 1 682 ? 4.359 0.369 14.398 1 90.19 682 ARG B N 1
ATOM 12125 C CA . ARG B 1 682 ? 4.465 0.991 15.719 1 90.19 682 ARG B CA 1
ATOM 12126 C C . ARG B 1 682 ? 3.797 2.361 15.727 1 90.19 682 ARG B C 1
ATOM 12128 O O . ARG B 1 682 ? 3.705 3.004 16.781 1 90.19 682 ARG B O 1
ATOM 12135 N N . ASN B 1 683 ? 3.383 2.814 14.617 1 95.19 683 ASN B N 1
ATOM 12136 C CA . ASN B 1 683 ? 2.734 4.117 14.547 1 95.19 683 ASN B CA 1
ATOM 12137 C C . ASN B 1 683 ? 1.505 4.188 15.445 1 95.19 683 ASN B C 1
ATOM 12139 O O . ASN B 1 683 ? 0.692 3.26 15.461 1 95.19 683 ASN B O 1
ATOM 12143 N N . PRO B 1 684 ? 1.298 5.23 16.203 1 96.62 684 PRO B N 1
ATOM 12144 C CA . PRO B 1 684 ? 0.208 5.309 17.188 1 96.62 684 PRO B CA 1
ATOM 12145 C C . PRO B 1 684 ? -1.129 5.68 16.547 1 96.62 684 PRO B C 1
ATOM 12147 O O . PRO B 1 684 ? -2.135 5.816 17.25 1 96.62 684 PRO B O 1
ATOM 12150 N N . LEU B 1 685 ? -1.234 5.855 15.266 1 97.88 685 LEU B N 1
ATOM 12151 C CA . LEU B 1 685 ? -2.434 6.332 14.586 1 97.88 685 LEU B CA 1
ATOM 12152 C C . LEU B 1 685 ? -3.637 5.461 14.93 1 97.88 685 LEU B C 1
ATOM 12154 O O . LEU B 1 685 ? -4.711 5.977 15.25 1 97.88 685 LEU B O 1
ATOM 12158 N N . PRO B 1 686 ? -3.521 4.086 14.891 1 96.69 686 PRO B N 1
ATOM 12159 C CA . PRO B 1 686 ? -4.691 3.271 15.227 1 96.69 686 PRO B CA 1
ATOM 12160 C C . PRO B 1 686 ? -5.199 3.525 16.641 1 96.69 686 PRO B C 1
ATOM 12162 O O . PRO B 1 686 ? -6.41 3.574 16.859 1 96.69 686 PRO B O 1
ATOM 12165 N N . ASP B 1 687 ? -4.312 3.73 17.562 1 96.56 687 ASP B N 1
ATOM 12166 C CA . ASP B 1 687 ? -4.703 4.02 18.938 1 96.56 687 ASP B CA 1
ATOM 12167 C C . ASP B 1 687 ? -5.371 5.391 19.047 1 96.56 687 ASP B C 1
ATOM 12169 O O . ASP B 1 687 ? -6.379 5.539 19.734 1 96.56 687 ASP B O 1
ATOM 12173 N N . TYR B 1 688 ? -4.723 6.402 18.406 1 98.5 688 TYR B N 1
ATOM 12174 C CA . TYR B 1 688 ? -5.309 7.738 18.422 1 98.5 688 TYR B CA 1
ATOM 12175 C C . TYR B 1 688 ? -6.727 7.715 17.859 1 98.5 688 TYR B C 1
ATOM 12177 O O . TYR B 1 688 ? -7.633 8.336 18.422 1 98.5 688 TYR B O 1
ATOM 12185 N N . HIS B 1 689 ? -6.867 6.992 16.75 1 98.19 689 HIS B N 1
ATOM 12186 C CA . HIS B 1 689 ? -8.172 6.883 16.109 1 98.19 689 HIS B CA 1
ATOM 12187 C C . HIS B 1 689 ? -9.18 6.203 17.031 1 98.19 689 HIS B C 1
ATOM 12189 O O . HIS B 1 689 ? -10.32 6.656 17.141 1 98.19 689 HIS B O 1
ATOM 12195 N N . ALA B 1 690 ? -8.789 5.117 17.688 1 97.19 690 ALA B N 1
ATOM 12196 C CA . ALA B 1 690 ? -9.656 4.379 18.594 1 97.19 690 ALA B CA 1
ATOM 12197 C C . ALA B 1 690 ? -10.094 5.258 19.766 1 97.19 690 ALA B C 1
ATOM 12199 O O . ALA B 1 690 ? -11.258 5.23 20.172 1 97.19 690 ALA B O 1
ATOM 12200 N N . ARG B 1 691 ? -9.219 6.043 20.281 1 97.69 691 ARG B N 1
ATOM 12201 C CA . ARG B 1 691 ? -9.469 6.875 21.453 1 97.69 691 ARG B CA 1
ATOM 12202 C C . ARG B 1 691 ? -10.344 8.07 21.109 1 97.69 691 ARG B C 1
ATOM 12204 O O . ARG B 1 691 ? -10.914 8.711 22 1 97.69 691 ARG B O 1
ATOM 12211 N N . GLY B 1 692 ? -10.375 8.359 19.828 1 98 692 GLY B N 1
ATOM 12212 C CA . GLY B 1 692 ? -11.289 9.398 19.391 1 98 692 GLY B CA 1
ATOM 12213 C C . GLY B 1 692 ? -10.602 10.719 19.094 1 98 692 GLY B C 1
ATOM 12214 O O . GLY B 1 692 ? -11.25 11.766 19.031 1 98 692 GLY B O 1
ATOM 12215 N N . LEU B 1 693 ? -9.273 10.758 18.969 1 98.25 693 LEU B N 1
ATOM 12216 C CA . LEU B 1 693 ? -8.586 11.953 18.5 1 98.25 693 LEU B CA 1
ATOM 12217 C C . LEU B 1 693 ? -8.969 12.281 17.062 1 98.25 693 LEU B C 1
ATOM 12219 O O . LEU B 1 693 ? -9.414 11.406 16.328 1 98.25 693 LEU B O 1
ATOM 12223 N N . VAL B 1 694 ? -8.867 13.539 16.703 1 98 694 VAL B N 1
ATOM 12224 C CA . VAL B 1 694 ? -9.203 13.977 15.359 1 98 694 VAL B CA 1
ATOM 12225 C C . VAL B 1 694 ? -7.977 13.859 14.453 1 98 694 VAL B C 1
ATOM 12227 O O . VAL B 1 694 ? -7.039 14.648 14.555 1 98 694 VAL B O 1
ATOM 12230 N N . ILE B 1 695 ? -8.031 12.859 13.547 1 98.25 695 ILE B N 1
ATOM 12231 C CA . ILE B 1 695 ? -6.848 12.508 12.773 1 98.25 695 ILE B CA 1
ATOM 12232 C C . ILE B 1 695 ? -7.164 12.602 11.281 1 98.25 695 ILE B C 1
ATOM 12234 O O . ILE B 1 695 ? -8.242 12.188 10.844 1 98.25 695 ILE B O 1
ATOM 12238 N N . SER B 1 696 ? -6.293 13.164 10.531 1 98.06 696 SER B N 1
ATOM 12239 C CA . SER B 1 696 ? -6.312 13.062 9.078 1 98.06 696 SER B CA 1
ATOM 12240 C C . SER B 1 696 ? -5.055 12.383 8.555 1 98.06 696 SER B C 1
ATOM 12242 O O . SER B 1 696 ? -3.998 12.445 9.188 1 98.06 696 SER B O 1
ATOM 12244 N N . LEU B 1 697 ? -5.172 11.656 7.449 1 97.88 697 LEU B N 1
ATOM 12245 C CA . LEU B 1 697 ? -4.031 11.039 6.781 1 97.88 697 LEU B CA 1
ATOM 12246 C C . LEU B 1 697 ? -3.445 11.969 5.73 1 97.88 697 LEU B C 1
ATOM 12248 O O . LEU B 1 697 ? -4.18 12.531 4.914 1 97.88 697 LEU B O 1
ATOM 12252 N N . SER B 1 698 ? -2.191 12.188 5.836 1 98.06 698 SER B N 1
ATOM 12253 C CA . SER B 1 698 ? -1.491 13.055 4.898 1 98.06 698 SER B CA 1
ATOM 12254 C C . SER B 1 698 ? -0.254 12.375 4.328 1 98.06 698 SER B C 1
ATOM 12256 O O . SER B 1 698 ? 0.183 11.344 4.84 1 98.06 698 SER B O 1
ATOM 12258 N N . THR B 1 699 ? 0.347 12.922 3.266 1 97.5 699 THR B N 1
ATOM 12259 C CA . THR B 1 699 ? 1.429 12.258 2.553 1 97.5 699 THR B CA 1
ATOM 12260 C C . THR B 1 699 ? 2.777 12.875 2.91 1 97.5 699 THR B C 1
ATOM 12262 O O . THR B 1 699 ? 3.816 12.227 2.787 1 97.5 699 THR B O 1
ATOM 12265 N N . ASP B 1 700 ? 2.852 14.18 3.33 1 96.38 700 ASP B N 1
ATOM 12266 C CA . ASP B 1 700 ? 4.043 14.93 3.721 1 96.38 700 ASP B CA 1
ATOM 12267 C C . ASP B 1 700 ? 4.953 15.18 2.52 1 96.38 700 ASP B C 1
ATOM 12269 O O . ASP B 1 700 ? 4.871 16.234 1.881 1 96.38 700 ASP B O 1
ATOM 12273 N N . ASP B 1 701 ? 5.699 14.148 1.999 1 96.25 701 ASP B N 1
ATOM 12274 C CA . ASP B 1 701 ? 6.621 14.266 0.873 1 96.25 701 ASP B CA 1
ATOM 12275 C C . ASP B 1 701 ? 6.48 13.078 -0.074 1 96.25 701 ASP B C 1
ATOM 12277 O O . ASP B 1 701 ? 7.367 12.227 -0.142 1 96.25 701 ASP B O 1
ATOM 12281 N N . PRO B 1 702 ? 5.504 13.062 -0.96 1 96.12 702 PRO B N 1
ATOM 12282 C CA . PRO B 1 702 ? 5.281 11.938 -1.874 1 96.12 702 PRO B CA 1
ATOM 12283 C C . PRO B 1 702 ? 6.508 11.625 -2.73 1 96.12 702 PRO B C 1
ATOM 12285 O O . PRO B 1 702 ? 6.75 10.461 -3.068 1 96.12 702 PRO B O 1
ATOM 12288 N N . LEU B 1 703 ? 7.266 12.594 -3.111 1 95.38 703 LEU B N 1
ATOM 12289 C CA . LEU B 1 703 ? 8.461 12.406 -3.926 1 95.38 703 LEU B CA 1
ATOM 12290 C C . LEU B 1 703 ? 9.43 11.438 -3.258 1 95.38 703 LEU B C 1
ATOM 12292 O O . LEU B 1 703 ? 10.062 10.617 -3.93 1 95.38 703 LEU B O 1
ATOM 12296 N N . GLN B 1 704 ? 9.523 11.508 -1.994 1 94.12 704 GLN B N 1
ATOM 12297 C CA . GLN B 1 704 ? 10.5 10.719 -1.255 1 94.12 704 GLN B CA 1
ATOM 12298 C C . GLN B 1 704 ? 9.898 9.391 -0.796 1 94.12 704 GLN B C 1
ATOM 12300 O O . GLN B 1 704 ? 10.617 8.406 -0.63 1 94.12 704 GLN B O 1
ATOM 12305 N N . PHE B 1 705 ? 8.602 9.336 -0.65 1 93.81 705 PHE B N 1
ATOM 12306 C CA . PHE B 1 705 ? 8.117 8.211 0.151 1 93.81 705 PHE B CA 1
ATOM 12307 C C . PHE B 1 705 ? 7.16 7.348 -0.654 1 93.81 705 PHE B C 1
ATOM 12309 O O . PHE B 1 705 ? 6.949 6.176 -0.328 1 93.81 705 PHE B O 1
ATOM 12316 N N . HIS B 1 706 ? 6.516 7.789 -1.651 1 92.38 706 HIS B N 1
ATOM 12317 C CA . HIS B 1 706 ? 5.41 7.059 -2.26 1 92.38 706 HIS B CA 1
ATOM 12318 C C . HIS B 1 706 ? 5.809 6.473 -3.609 1 92.38 706 HIS B C 1
ATOM 12320 O O . HIS B 1 706 ? 6.711 6.992 -4.273 1 92.38 706 HIS B O 1
ATOM 12326 N N . PHE B 1 707 ? 5.113 5.363 -4.02 1 88.38 707 PHE B N 1
ATOM 12327 C CA . PHE B 1 707 ? 5.488 4.625 -5.219 1 88.38 707 PHE B CA 1
ATOM 12328 C C . PHE B 1 707 ? 4.387 4.707 -6.27 1 88.38 707 PHE B C 1
ATOM 12330 O O . PHE B 1 707 ? 4.656 4.578 -7.469 1 88.38 707 PHE B O 1
ATOM 12337 N N . THR B 1 708 ? 3.176 4.922 -5.809 1 86.5 708 THR B N 1
ATOM 12338 C CA . THR B 1 708 ? 2.061 4.922 -6.75 1 86.5 708 THR B CA 1
ATOM 12339 C C . THR B 1 708 ? 1.763 6.34 -7.234 1 86.5 708 THR B C 1
ATOM 12341 O O . THR B 1 708 ? 2.25 7.312 -6.656 1 86.5 708 THR B O 1
ATOM 12344 N N . LYS B 1 709 ? 0.897 6.453 -8.234 1 85.25 709 LYS B N 1
ATOM 12345 C CA . LYS B 1 709 ? 0.484 7.738 -8.789 1 85.25 709 LYS B CA 1
ATOM 12346 C C . LYS B 1 709 ? -0.466 8.469 -7.84 1 85.25 709 LYS B C 1
ATOM 12348 O O . LYS B 1 709 ? -0.657 9.68 -7.953 1 85.25 709 LYS B O 1
ATOM 12353 N N . GLU B 1 710 ? -1.037 7.738 -6.977 1 88.5 710 GLU B N 1
ATOM 12354 C CA . GLU B 1 710 ? -1.987 8.281 -6.012 1 88.5 710 GLU B CA 1
ATOM 12355 C C . GLU B 1 710 ? -1.46 8.141 -4.586 1 88.5 710 GLU B C 1
ATOM 12357 O O . GLU B 1 710 ? -1.901 7.266 -3.836 1 88.5 710 GLU B O 1
ATOM 12362 N N . ALA B 1 711 ? -0.707 9.133 -4.227 1 93.06 711 ALA B N 1
ATOM 12363 C CA . ALA B 1 711 ? 0.017 9.039 -2.963 1 93.06 711 ALA B CA 1
ATOM 12364 C C . ALA B 1 711 ? -0.947 8.969 -1.781 1 93.06 711 ALA B C 1
ATOM 12366 O O . ALA B 1 711 ? -0.751 8.18 -0.857 1 93.06 711 ALA B O 1
ATOM 12367 N N . LEU B 1 712 ? -1.983 9.836 -1.769 1 96.19 712 LEU B N 1
ATOM 12368 C CA . LEU B 1 712 ? -2.916 9.836 -0.647 1 96.19 712 LEU B CA 1
ATOM 12369 C C . LEU B 1 712 ? -3.668 8.508 -0.562 1 96.19 712 LEU B C 1
ATOM 12371 O O . LEU B 1 712 ? -3.891 7.988 0.532 1 96.19 712 LEU B O 1
ATOM 12375 N N . MET B 1 713 ? -4.086 7.926 -1.698 1 92.75 713 MET B N 1
ATOM 12376 C CA . MET B 1 713 ? -4.758 6.629 -1.719 1 92.75 713 MET B CA 1
ATOM 12377 C C . MET B 1 713 ? -3.828 5.527 -1.22 1 92.75 713 MET B C 1
ATOM 12379 O O . MET B 1 713 ? -4.277 4.57 -0.587 1 92.75 713 MET B O 1
ATOM 12383 N N . GLU B 1 714 ? -2.561 5.641 -1.586 1 92.81 714 GLU B N 1
ATOM 12384 C CA . GLU B 1 714 ? -1.581 4.691 -1.072 1 92.81 714 GLU B CA 1
ATOM 12385 C C . GLU B 1 714 ? -1.573 4.676 0.454 1 92.81 714 GLU B C 1
ATOM 12387 O O . GLU B 1 714 ? -1.515 3.609 1.069 1 92.81 714 GLU B O 1
ATOM 12392 N N . GLU B 1 715 ? -1.644 5.93 1.059 1 96.19 715 GLU B N 1
ATOM 12393 C CA . GLU B 1 715 ? -1.715 6.027 2.514 1 96.19 715 GLU B CA 1
ATOM 12394 C C . GLU B 1 715 ? -2.932 5.281 3.057 1 96.19 715 GLU B C 1
ATOM 12396 O O . GLU B 1 715 ? -2.82 4.52 4.02 1 96.19 715 GLU B O 1
ATOM 12401 N N . TYR B 1 716 ? -4.086 5.512 2.451 1 96.5 716 TYR B N 1
ATOM 12402 C CA . TYR B 1 716 ? -5.32 4.875 2.9 1 96.5 716 TYR B CA 1
ATOM 12403 C C . TYR B 1 716 ? -5.262 3.365 2.691 1 96.5 716 TYR B C 1
ATOM 12405 O O . TYR B 1 716 ? -5.727 2.598 3.537 1 96.5 716 TYR B O 1
ATOM 12413 N N . SER B 1 717 ? -4.711 2.912 1.552 1 93.44 717 SER B N 1
ATOM 12414 C CA . SER B 1 717 ? -4.629 1.49 1.232 1 93.44 717 SER B CA 1
ATOM 12415 C C . SER B 1 717 ? -3.787 0.74 2.26 1 93.44 717 SER B C 1
ATOM 12417 O O . SER B 1 717 ? -4.199 -0.311 2.758 1 93.44 717 SER B O 1
ATOM 12419 N N . ILE B 1 718 ? -2.668 1.234 2.566 1 94.31 718 ILE B N 1
ATOM 12420 C CA . ILE B 1 718 ? -1.768 0.565 3.498 1 94.31 718 ILE B CA 1
ATOM 12421 C C . ILE B 1 718 ? -2.391 0.544 4.891 1 94.31 718 ILE B C 1
ATOM 12423 O O . ILE B 1 718 ? -2.271 -0.446 5.617 1 94.31 718 ILE B O 1
ATOM 12427 N N . ALA B 1 719 ? -3.031 1.701 5.25 1 95.25 719 ALA B N 1
ATOM 12428 C CA . ALA B 1 719 ? -3.725 1.734 6.535 1 95.25 719 ALA B CA 1
ATOM 12429 C C . ALA B 1 719 ? -4.793 0.646 6.609 1 95.25 719 ALA B C 1
ATOM 12431 O O . ALA B 1 719 ? -4.914 -0.042 7.625 1 95.25 719 ALA B O 1
ATOM 12432 N N . ALA B 1 720 ? -5.555 0.466 5.594 1 93.12 720 ALA B N 1
ATOM 12433 C CA . ALA B 1 720 ? -6.609 -0.544 5.543 1 93.12 720 ALA B CA 1
ATOM 12434 C C . ALA B 1 720 ? -6.02 -1.952 5.598 1 93.12 720 ALA B C 1
ATOM 12436 O O . ALA B 1 720 ? -6.586 -2.842 6.238 1 93.12 720 ALA B O 1
ATOM 12437 N N . GLN B 1 721 ? -4.914 -2.127 4.863 1 91 721 GLN B N 1
ATOM 12438 C CA . GLN B 1 721 ? -4.332 -3.455 4.723 1 91 721 GLN B CA 1
ATOM 12439 C C . GLN B 1 721 ? -3.59 -3.867 5.992 1 91 721 GLN B C 1
ATOM 12441 O O . GLN B 1 721 ? -3.734 -5 6.461 1 91 721 GLN B O 1
ATOM 12446 N N . VAL B 1 722 ? -2.844 -2.998 6.578 1 91.44 722 VAL B N 1
ATOM 12447 C CA . VAL B 1 722 ? -1.938 -3.348 7.668 1 91.44 722 VAL B CA 1
ATOM 12448 C C . VAL B 1 722 ? -2.666 -3.223 9 1 91.44 722 VAL B C 1
ATOM 12450 O O . VAL B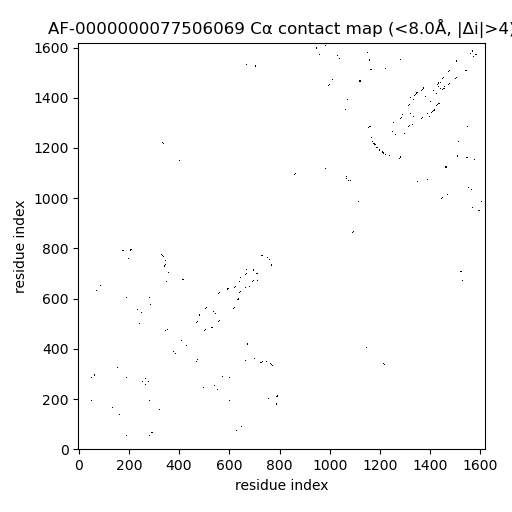 1 722 ? -2.557 -4.102 9.859 1 91.44 722 VAL B O 1
ATOM 12453 N N . TRP B 1 723 ? -3.414 -2.127 9.164 1 93.19 723 TRP B N 1
ATOM 12454 C CA . TRP B 1 723 ? -4.086 -1.901 10.445 1 93.19 723 TRP B CA 1
ATOM 12455 C C . TRP B 1 723 ? -5.516 -2.43 10.406 1 93.19 723 TRP B C 1
ATOM 12457 O O . TRP B 1 723 ? -6.242 -2.336 11.398 1 93.19 723 TRP B O 1
ATOM 12467 N N . LYS B 1 724 ? -5.996 -2.945 9.227 1 90.75 724 LYS B N 1
ATOM 12468 C CA . LYS B 1 724 ? -7.312 -3.547 9.031 1 90.75 724 LYS B CA 1
ATOM 12469 C C . LYS B 1 724 ? -8.422 -2.541 9.312 1 90.75 724 LYS B C 1
ATOM 12471 O O . LYS B 1 724 ? -9.398 -2.857 10 1 90.75 724 LYS B O 1
ATOM 12476 N N . PHE B 1 725 ? -8.227 -1.332 8.914 1 94.31 725 PHE B N 1
ATOM 12477 C CA . PHE B 1 725 ? -9.266 -0.32 9.039 1 94.31 725 PHE B CA 1
ATOM 12478 C C . PHE B 1 725 ? -10.477 -0.684 8.18 1 94.31 725 PHE B C 1
ATOM 12480 O O . PHE B 1 725 ? -10.328 -1.144 7.047 1 94.31 725 PHE B O 1
ATOM 12487 N N . SER B 1 726 ? -11.656 -0.575 8.781 1 92.25 726 SER B N 1
ATOM 12488 C CA . SER B 1 726 ? -12.898 -0.772 8.031 1 92.25 726 SER B CA 1
ATOM 12489 C C . SER B 1 726 ? -13.172 0.405 7.105 1 92.25 726 SER B C 1
ATOM 12491 O O . SER B 1 726 ? -12.492 1.43 7.168 1 92.25 726 SER B O 1
ATOM 12493 N N . THR B 1 727 ? -14.125 0.239 6.23 1 93 727 THR B N 1
ATOM 12494 C CA . THR B 1 727 ? -14.539 1.341 5.367 1 93 727 THR B CA 1
ATOM 12495 C C . THR B 1 727 ? -15.031 2.523 6.199 1 93 727 THR B C 1
ATOM 12497 O O . THR B 1 727 ? -14.805 3.68 5.836 1 93 727 THR B O 1
ATOM 12500 N N . CYS B 1 728 ? -15.734 2.232 7.285 1 95.5 728 CYS B N 1
ATOM 12501 C CA . CYS B 1 728 ? -16.203 3.287 8.18 1 95.5 728 CYS B CA 1
ATOM 12502 C C . CYS B 1 728 ? -15.031 4.074 8.75 1 95.5 728 CYS B C 1
ATOM 12504 O O . CYS B 1 728 ? -15.07 5.305 8.805 1 95.5 728 CYS B O 1
ATOM 12506 N N . ASP B 1 729 ? -14.023 3.346 9.18 1 96.94 729 ASP B N 1
ATOM 12507 C CA . ASP B 1 729 ? -12.828 3.996 9.703 1 96.94 729 ASP B CA 1
ATOM 12508 C C . ASP B 1 729 ? -12.211 4.93 8.664 1 96.94 729 ASP B C 1
ATOM 12510 O O . ASP B 1 729 ? -11.867 6.07 8.977 1 96.94 729 ASP B O 1
ATOM 12514 N N . MET B 1 730 ? -12.078 4.461 7.473 1 96.62 730 MET B N 1
ATOM 12515 C CA . MET B 1 730 ? -11.469 5.23 6.391 1 96.62 730 MET B CA 1
ATOM 12516 C C . MET B 1 730 ? -12.281 6.484 6.09 1 96.62 730 MET B C 1
ATOM 12518 O O . MET B 1 730 ? -11.719 7.562 5.887 1 96.62 730 MET B O 1
ATOM 12522 N N . CYS B 1 731 ? -13.555 6.332 6.051 1 97.81 731 CYS B N 1
ATOM 12523 C CA . CYS B 1 731 ? -14.43 7.465 5.762 1 97.81 731 CYS B CA 1
ATOM 12524 C C . CYS B 1 731 ? -14.383 8.492 6.887 1 97.81 731 CYS B C 1
ATOM 12526 O O . CYS B 1 731 ? -14.477 9.695 6.641 1 97.81 731 CYS B O 1
ATOM 12528 N N . GLU B 1 732 ? -14.305 8.008 8.109 1 97.94 732 GLU B N 1
ATOM 12529 C CA . GLU B 1 732 ? -14.172 8.914 9.242 1 97.94 732 GLU B CA 1
ATOM 12530 C C . GLU B 1 732 ? -12.891 9.75 9.141 1 97.94 732 GLU B C 1
ATOM 12532 O O . GLU B 1 732 ? -12.906 10.953 9.406 1 97.94 732 GLU B O 1
ATOM 12537 N N . LEU B 1 733 ? -11.812 9.102 8.781 1 98.44 733 LEU B N 1
ATOM 12538 C CA . LEU B 1 733 ? -10.555 9.812 8.594 1 98.44 733 LEU B CA 1
ATOM 12539 C C . LEU B 1 733 ? -10.68 10.852 7.484 1 98.44 733 LEU B C 1
ATOM 12541 O O . LEU B 1 733 ? -10.172 11.961 7.609 1 98.44 733 LEU B O 1
ATOM 12545 N N . ALA B 1 734 ? -11.297 10.477 6.418 1 98.31 734 ALA B N 1
ATOM 12546 C CA . ALA B 1 734 ? -11.516 11.391 5.301 1 98.31 734 ALA B CA 1
ATOM 12547 C C . ALA B 1 734 ? -12.359 12.586 5.727 1 98.31 734 ALA B C 1
ATOM 12549 O O . ALA B 1 734 ? -12.055 13.727 5.359 1 98.31 734 ALA B O 1
ATOM 12550 N N . ARG B 1 735 ? -13.43 12.328 6.449 1 98 735 ARG B N 1
ATOM 12551 C CA . ARG B 1 735 ? -14.266 13.414 6.953 1 98 735 ARG B CA 1
ATOM 12552 C C . ARG B 1 735 ? -13.461 14.375 7.82 1 98 735 ARG B C 1
ATOM 12554 O O . ARG B 1 735 ? -13.625 15.594 7.719 1 98 735 ARG B O 1
ATOM 12561 N N . SER B 1 736 ? -12.641 13.812 8.68 1 97.81 736 SER B N 1
ATOM 12562 C CA . SER B 1 736 ? -11.797 14.633 9.539 1 97.81 736 SER B CA 1
ATOM 12563 C C . SER B 1 736 ? -10.852 15.5 8.719 1 97.81 736 SER B C 1
ATOM 12565 O O . SER B 1 736 ? -10.562 16.641 9.094 1 97.81 736 SER B O 1
ATOM 12567 N N . SER B 1 737 ? -10.352 14.961 7.609 1 98.44 737 SER B N 1
ATOM 12568 C CA . SER B 1 737 ? -9.445 15.727 6.758 1 98.44 737 SER B CA 1
ATOM 12569 C C . SER B 1 737 ? -10.133 16.969 6.199 1 98.44 737 SER B C 1
ATOM 12571 O O . SER B 1 737 ? -9.523 18.031 6.094 1 98.44 737 SER B O 1
ATOM 12573 N N . VAL B 1 738 ? -11.391 16.875 5.859 1 97.94 738 VAL B N 1
ATOM 12574 C CA . VAL B 1 738 ? -12.156 18 5.336 1 97.94 738 VAL B CA 1
ATOM 12575 C C . VAL B 1 738 ? -12.43 19 6.449 1 97.94 738 VAL B C 1
ATOM 12577 O O . VAL B 1 738 ? -12.25 20.203 6.262 1 97.94 738 VAL B O 1
ATOM 12580 N N . LEU B 1 739 ? -12.789 18.484 7.602 1 96.31 739 LEU B N 1
ATOM 12581 C CA . LEU B 1 739 ? -13.094 19.359 8.734 1 96.31 739 LEU B CA 1
ATOM 12582 C C . LEU B 1 739 ? -11.867 20.156 9.148 1 96.31 739 LEU B C 1
ATOM 12584 O O . LEU B 1 739 ? -11.977 21.328 9.5 1 96.31 739 LEU B O 1
ATOM 12588 N N . MET B 1 740 ? -10.719 19.562 9.094 1 95.94 740 MET B N 1
ATOM 12589 C CA . MET B 1 740 ? -9.469 20.172 9.523 1 95.94 740 MET B CA 1
ATOM 12590 C C . MET B 1 740 ? -8.938 21.141 8.469 1 95.94 740 MET B C 1
ATOM 12592 O O . MET B 1 740 ? -8.109 22 8.773 1 95.94 740 MET B O 1
ATOM 12596 N N . SER B 1 741 ? -9.414 20.984 7.285 1 97 741 SER B N 1
ATOM 12597 C CA . SER B 1 741 ? -8.852 21.734 6.168 1 97 741 SER B CA 1
ATOM 12598 C C . SER B 1 741 ? -9.273 23.203 6.219 1 97 741 SER B C 1
ATOM 12600 O O . SER B 1 741 ? -10.195 23.562 6.945 1 97 741 SER B O 1
ATOM 12602 N N . GLY B 1 742 ? -8.531 24.047 5.512 1 95.81 742 GLY B N 1
ATOM 12603 C CA . GLY B 1 742 ? -8.805 25.469 5.457 1 95.81 742 GLY B CA 1
ATOM 12604 C C . GLY B 1 742 ? -9.617 25.875 4.242 1 95.81 742 GLY B C 1
ATOM 12605 O O . GLY B 1 742 ? -9.641 27.047 3.869 1 95.81 742 GLY B O 1
ATOM 12606 N N . PHE B 1 743 ? -10.258 24.891 3.576 1 95.81 743 PHE B N 1
ATOM 12607 C CA . PHE B 1 743 ? -11.148 25.234 2.477 1 95.81 743 PHE B CA 1
ATOM 12608 C C . PHE B 1 743 ? -12.344 26.031 2.982 1 95.81 743 PHE B C 1
ATOM 12610 O O . PHE B 1 743 ? -12.695 25.953 4.164 1 95.81 743 PHE B O 1
ATOM 12617 N N . ASP B 1 744 ? -13.016 26.734 2.178 1 92.38 744 ASP B N 1
ATOM 12618 C CA . ASP B 1 744 ? -14.047 27.672 2.588 1 92.38 744 ASP B CA 1
ATOM 12619 C C . ASP B 1 744 ? -15.328 26.953 3.006 1 92.38 744 ASP B C 1
ATOM 12621 O O . ASP B 1 744 ? -15.492 25.766 2.727 1 92.38 744 ASP B O 1
ATOM 12625 N N . HIS B 1 745 ? -16.109 27.625 3.637 1 90.94 745 HIS B N 1
ATOM 12626 C CA . HIS B 1 745 ? -17.344 27.109 4.207 1 90.94 745 HIS B CA 1
ATOM 12627 C C . HIS B 1 745 ? -18.234 26.5 3.127 1 90.94 745 HIS B C 1
ATOM 12629 O O . HIS B 1 745 ? -18.812 25.422 3.318 1 90.94 745 HIS B O 1
ATOM 12635 N N . LYS B 1 746 ? -18.344 27.141 2.037 1 90.44 746 LYS B N 1
ATOM 12636 C CA . LYS B 1 746 ? -19.219 26.672 0.97 1 90.44 746 LYS B CA 1
ATOM 12637 C C . LYS B 1 746 ? -18.75 25.312 0.448 1 90.44 746 LYS B C 1
ATOM 12639 O O . LYS B 1 746 ? -19.578 24.422 0.211 1 90.44 746 LYS B O 1
ATOM 12644 N N . ALA B 1 747 ? -17.484 25.266 0.252 1 93.75 747 ALA B N 1
ATOM 12645 C CA . ALA B 1 747 ? -16.922 24 -0.209 1 93.75 747 ALA B CA 1
ATOM 12646 C C . ALA B 1 747 ? -17.172 22.891 0.809 1 93.75 747 ALA B C 1
ATOM 12648 O O . ALA B 1 747 ? -17.641 21.797 0.452 1 93.75 747 ALA B O 1
ATOM 12649 N N . LYS B 1 748 ? -16.922 23.156 2.043 1 95.38 748 LYS B N 1
ATOM 12650 C CA . LYS B 1 748 ? -17.078 22.156 3.086 1 95.38 748 LYS B CA 1
ATOM 12651 C C . LYS B 1 748 ? -18.531 21.766 3.252 1 95.38 748 LYS B C 1
ATOM 12653 O O . LYS B 1 748 ? -18.844 20.594 3.5 1 95.38 748 LYS B O 1
ATOM 12658 N N . GLN B 1 749 ? -19.406 22.75 3.131 1 93.94 749 GLN B N 1
ATOM 12659 C CA . GLN B 1 749 ? -20.844 22.469 3.193 1 93.94 749 GLN B CA 1
ATOM 12660 C C . GLN B 1 749 ? -21.266 21.531 2.064 1 93.94 749 GLN B C 1
ATOM 12662 O O . GLN B 1 749 ? -22.062 20.609 2.279 1 93.94 749 GLN B O 1
ATOM 12667 N N . HIS B 1 750 ? -20.734 21.797 0.929 1 93.12 750 HIS B N 1
ATOM 12668 C CA . HIS B 1 750 ? -21.016 20.953 -0.223 1 93.12 750 HIS B CA 1
ATOM 12669 C C . HIS B 1 750 ? -20.469 19.547 -0.023 1 93.12 750 HIS B C 1
ATOM 12671 O O . HIS B 1 750 ? -21.109 18.562 -0.415 1 93.12 750 HIS B O 1
ATOM 12677 N N . TRP B 1 751 ? -19.344 19.453 0.589 1 95.62 751 TRP B N 1
ATOM 12678 C CA . TRP B 1 751 ? -18.641 18.188 0.706 1 95.62 751 TRP B CA 1
ATOM 12679 C C . TRP B 1 751 ? -19.188 17.344 1.854 1 95.62 751 TRP B C 1
ATOM 12681 O O . TRP B 1 751 ? -19.203 16.125 1.783 1 95.62 751 TRP B O 1
ATOM 12691 N N . LEU B 1 752 ? -19.656 18 2.98 1 95.88 752 LEU B N 1
ATOM 12692 C CA . LEU B 1 752 ? -20 17.281 4.199 1 95.88 752 LEU B CA 1
ATOM 12693 C C . LEU B 1 752 ? -21.5 17.359 4.461 1 95.88 752 LEU B C 1
ATOM 12695 O O . LEU B 1 752 ? -22.047 16.594 5.258 1 95.88 752 LEU B O 1
ATOM 12699 N N . GLY B 1 753 ? -22.141 18.312 3.865 1 93.69 753 GLY B N 1
ATOM 12700 C CA . GLY B 1 753 ? -23.562 18.516 4.09 1 93.69 753 GLY B CA 1
ATOM 12701 C C . GLY B 1 753 ? -23.875 19.891 4.66 1 93.69 753 GLY B C 1
ATOM 12702 O O . GLY B 1 753 ? -23 20.578 5.172 1 93.69 753 GLY B O 1
ATOM 12703 N N . ASP B 1 754 ? -25.078 20.219 4.68 1 91.31 754 ASP B N 1
ATOM 12704 C CA . ASP B 1 754 ? -25.531 21.562 5.016 1 91.31 754 ASP B CA 1
ATOM 12705 C C . ASP B 1 754 ? -25.312 21.859 6.496 1 91.31 754 ASP B C 1
ATOM 12707 O O . ASP B 1 754 ? -24.984 23 6.859 1 91.31 754 ASP B O 1
ATOM 12711 N N . ASN B 1 755 ? -25.453 20.875 7.289 1 91 755 ASN B N 1
ATOM 12712 C CA . ASN B 1 755 ? -25.359 21.094 8.727 1 91 755 ASN B CA 1
ATOM 12713 C C . ASN B 1 755 ? -24.016 20.641 9.281 1 91 755 ASN B C 1
ATOM 12715 O O . ASN B 1 755 ? -23.906 20.281 10.453 1 91 755 ASN B O 1
ATOM 12719 N N . TYR B 1 756 ? -22.953 20.75 8.477 1 92.94 756 TYR B N 1
ATOM 12720 C CA . TYR B 1 756 ? -21.703 20.125 8.867 1 92.94 756 TYR B CA 1
ATOM 12721 C C . TYR B 1 756 ? -21.094 20.844 10.062 1 92.94 756 TYR B C 1
ATOM 12723 O O . TYR B 1 756 ? -20.219 20.297 10.742 1 92.94 756 TYR B O 1
ATOM 12731 N N . ARG B 1 757 ? -21.516 22.031 10.422 1 89.44 757 ARG B N 1
ATOM 12732 C CA . ARG B 1 757 ? -20.953 22.812 11.523 1 89.44 757 ARG B CA 1
ATOM 12733 C C . ARG B 1 757 ? -21.516 22.328 12.867 1 89.44 757 ARG B C 1
ATOM 12735 O O . ARG B 1 757 ? -20.969 22.656 13.922 1 89.44 757 ARG B O 1
ATOM 12742 N N . GLN B 1 758 ? -22.516 21.594 12.773 1 88.5 758 GLN B N 1
ATOM 12743 C CA . GLN B 1 758 ? -23.016 20.969 14 1 88.5 758 GLN B CA 1
ATOM 12744 C C . GLN B 1 758 ? -22.172 19.766 14.391 1 88.5 758 GLN B C 1
ATOM 12746 O O . GLN B 1 758 ? -21.688 19.031 13.531 1 88.5 758 GLN B O 1
ATOM 12751 N N . GLU B 1 759 ? -21.984 19.609 15.664 1 89.44 759 GLU B N 1
ATOM 12752 C CA . GLU B 1 759 ? -21.203 18.484 16.156 1 89.44 759 GLU B CA 1
ATOM 12753 C C . GLU B 1 759 ? -22.094 17.25 16.375 1 89.44 759 GLU B C 1
ATOM 12755 O O . GLU B 1 759 ? -23.312 17.375 16.547 1 89.44 759 GLU B O 1
ATOM 12760 N N . GLY B 1 760 ? -21.484 16.094 16.281 1 87.19 760 GLY B N 1
ATOM 12761 C CA . GLY B 1 760 ? -22.25 14.867 16.484 1 87.19 760 GLY B CA 1
ATOM 12762 C C . GLY B 1 760 ? -23 14.414 15.25 1 87.19 760 GLY B C 1
ATOM 12763 O O . GLY B 1 760 ? -22.703 14.852 14.141 1 87.19 760 GLY B O 1
ATOM 12764 N N . PRO B 1 761 ? -23.938 13.555 15.422 1 89.06 761 PRO B N 1
ATOM 12765 C CA . PRO B 1 761 ? -24.688 13 14.289 1 89.06 761 PRO B CA 1
ATOM 12766 C C . PRO B 1 761 ? -25.531 14.039 13.562 1 89.06 761 PRO B C 1
ATOM 12768 O O . PRO B 1 761 ? -25.797 13.898 12.367 1 89.06 761 PRO B O 1
ATOM 12771 N N . ALA B 1 762 ? -25.859 15.078 14.25 1 86.62 762 ALA B N 1
ATOM 12772 C CA . ALA B 1 762 ? -26.672 16.125 13.641 1 86.62 762 ALA B CA 1
ATOM 12773 C C . ALA B 1 762 ? -25.906 16.844 12.531 1 86.62 762 ALA B C 1
ATOM 12775 O O . ALA B 1 762 ? -26.516 17.359 11.586 1 86.62 762 ALA B O 1
ATOM 12776 N N . GLY B 1 763 ? -24.688 16.875 12.672 1 89.88 763 GLY B N 1
ATOM 12777 C CA . GLY B 1 763 ? -23.859 17.547 11.68 1 89.88 763 GLY B CA 1
ATOM 12778 C C . GLY B 1 763 ? -23.344 16.625 10.594 1 89.88 763 GLY B C 1
ATOM 12779 O O . GLY B 1 763 ? -22.469 17 9.812 1 89.88 763 GLY B O 1
ATOM 12780 N N . ASN B 1 764 ? -23.906 15.414 10.523 1 91.19 764 ASN B N 1
ATOM 12781 C CA . ASN B 1 764 ? -23.422 14.43 9.562 1 91.19 764 ASN B CA 1
ATOM 12782 C C . ASN B 1 764 ? -24.484 14.086 8.523 1 91.19 764 ASN B C 1
ATOM 12784 O O . ASN B 1 764 ? -25.656 13.945 8.859 1 91.19 764 ASN B O 1
ATOM 12788 N N . ASP B 1 765 ? -24.078 14.188 7.309 1 94.38 765 ASP B N 1
ATOM 12789 C CA . ASP B 1 765 ? -24.875 13.664 6.203 1 94.38 765 ASP B CA 1
ATOM 12790 C C . ASP B 1 765 ? -24.188 12.461 5.559 1 94.38 765 ASP B C 1
ATOM 12792 O O . ASP B 1 765 ? -23.266 12.625 4.766 1 94.38 765 ASP B O 1
ATOM 12796 N N . ILE B 1 766 ? -24.641 11.258 5.863 1 94 766 ILE B N 1
ATOM 12797 C CA . ILE B 1 766 ? -24.016 10.016 5.426 1 94 766 ILE B CA 1
ATOM 12798 C C . ILE B 1 766 ? -23.969 9.969 3.898 1 94 766 ILE B C 1
ATOM 12800 O O . ILE B 1 766 ? -23.094 9.328 3.314 1 94 766 ILE B O 1
ATOM 12804 N N . ARG B 1 767 ? -24.906 10.68 3.162 1 92.94 767 ARG B N 1
ATOM 12805 C CA . ARG B 1 767 ? -24.953 10.703 1.703 1 92.94 767 ARG B CA 1
ATOM 12806 C C . ARG B 1 767 ? -23.766 11.461 1.131 1 92.94 767 ARG B C 1
ATOM 12808 O O . ARG B 1 767 ? -23.438 11.32 -0.051 1 92.94 767 ARG B O 1
ATOM 12815 N N . CYS B 1 768 ? -23.094 12.234 2.029 1 95.44 768 CYS B N 1
ATOM 12816 C CA . CYS B 1 768 ? -21.922 13 1.606 1 95.44 768 CYS B CA 1
ATOM 12817 C C . CYS B 1 768 ? -20.641 12.375 2.146 1 95.44 768 CYS B C 1
ATOM 12819 O O . CYS B 1 768 ? -19.641 12.273 1.429 1 95.44 768 CYS B O 1
ATOM 12821 N N . THR B 1 769 ? -20.688 11.914 3.395 1 96.06 769 THR B N 1
ATOM 12822 C CA . THR B 1 769 ? -19.469 11.516 4.086 1 96.06 769 THR B CA 1
ATOM 12823 C C . THR B 1 769 ? -19.312 9.992 4.082 1 96.06 769 THR B C 1
ATOM 12825 O O . THR B 1 769 ? -18.219 9.477 4.336 1 96.06 769 THR B O 1
ATOM 12828 N N . ASN B 1 770 ? -20.406 9.227 3.871 1 96.19 770 ASN B N 1
ATOM 12829 C CA . ASN B 1 770 ? -20.484 7.777 3.967 1 96.19 770 ASN B CA 1
ATOM 12830 C C . ASN B 1 770 ? -20.062 7.285 5.348 1 96.19 770 ASN B C 1
ATOM 12832 O O . ASN B 1 770 ? -19.656 6.129 5.504 1 96.19 770 ASN B O 1
ATOM 12836 N N . VAL B 1 771 ? -20.031 8.172 6.426 1 97.06 771 VAL B N 1
ATOM 12837 C CA . VAL B 1 771 ? -19.828 7.773 7.816 1 97.06 771 VAL B CA 1
ATOM 12838 C C . VAL B 1 771 ? -21.172 7.52 8.484 1 97.06 771 VAL B C 1
ATOM 12840 O O . VAL B 1 771 ? -22.016 8.422 8.57 1 97.06 771 VAL B O 1
ATOM 12843 N N . PRO B 1 772 ? -21.359 6.359 8.945 1 94.88 772 PRO B N 1
ATOM 12844 C CA . PRO B 1 772 ? -22.641 6.07 9.617 1 94.88 772 PRO B CA 1
ATOM 12845 C C . PRO B 1 772 ? -22.875 6.965 10.828 1 94.88 772 PRO B C 1
ATOM 12847 O O . PRO B 1 772 ? -21.953 7.258 11.586 1 94.88 772 PRO B O 1
ATOM 12850 N N . SER B 1 773 ? -24.094 7.328 11.031 1 91.25 773 SER B N 1
ATOM 12851 C CA . SER B 1 773 ? -24.453 8.164 12.164 1 91.25 773 SER B CA 1
ATOM 12852 C C . SER B 1 773 ? -24.188 7.457 13.484 1 91.25 773 SER B C 1
ATOM 12854 O O . SER B 1 773 ? -23.906 8.102 14.5 1 91.25 773 SER B O 1
ATOM 12856 N N . ILE B 1 774 ? -24.219 6.188 13.438 1 92.06 774 ILE B N 1
ATOM 12857 C CA . ILE B 1 774 ? -23.938 5.375 14.617 1 92.06 774 ILE B CA 1
ATOM 12858 C C . ILE B 1 774 ? -22.547 5.723 15.156 1 92.06 774 ILE B C 1
ATOM 12860 O O . ILE B 1 774 ? -22.375 5.898 16.359 1 92.06 774 ILE B O 1
ATOM 12864 N N . ARG B 1 775 ? -21.578 5.777 14.273 1 95 775 ARG B N 1
ATOM 12865 C CA . ARG B 1 775 ? -20.203 6.082 14.648 1 95 775 ARG B CA 1
ATOM 12866 C C . ARG B 1 775 ? -20.109 7.477 15.266 1 95 775 ARG B C 1
ATOM 12868 O O . ARG B 1 775 ? -19.469 7.656 16.312 1 95 775 ARG B O 1
ATOM 12875 N N . LEU B 1 776 ? -20.719 8.445 14.695 1 94.5 776 LEU B N 1
ATOM 12876 C CA . LEU B 1 776 ? -20.625 9.82 15.164 1 94.5 776 LEU B CA 1
ATOM 12877 C C . LEU B 1 776 ? -21.406 10.008 16.469 1 94.5 776 LEU B C 1
ATOM 12879 O O . LEU B 1 776 ? -21.016 10.805 17.312 1 94.5 776 LEU B O 1
ATOM 12883 N N . ALA B 1 777 ? -22.5 9.227 16.578 1 91.19 777 ALA B N 1
ATOM 12884 C CA . ALA B 1 777 ? -23.234 9.242 17.844 1 91.19 777 ALA B CA 1
ATOM 12885 C C . ALA B 1 777 ? -22.375 8.695 18.984 1 91.19 777 ALA B C 1
ATOM 12887 O O . ALA B 1 777 ? -22.344 9.266 20.078 1 91.19 777 ALA B O 1
ATOM 12888 N N . TYR B 1 778 ? -21.781 7.602 18.781 1 93.62 778 TYR B N 1
ATOM 12889 C CA . TYR B 1 778 ? -20.875 7.023 19.766 1 93.62 778 TYR B CA 1
ATOM 12890 C C . TYR B 1 778 ? -19.781 8.016 20.172 1 93.62 778 TYR B C 1
ATOM 12892 O O . TYR B 1 778 ? -19.516 8.203 21.359 1 93.62 778 TYR B O 1
ATOM 12900 N N . ARG B 1 779 ? -19.109 8.641 19.047 1 96.25 779 ARG B N 1
ATOM 12901 C CA . ARG B 1 779 ? -18.031 9.594 19.312 1 96.25 779 ARG B CA 1
ATOM 12902 C C . ARG B 1 779 ? -18.531 10.766 20.141 1 96.25 779 ARG B C 1
ATOM 12904 O O . ARG B 1 779 ? -17.875 11.172 21.109 1 96.25 779 ARG B O 1
ATOM 12911 N N . TYR B 1 780 ? -19.625 11.297 19.797 1 92.88 780 TYR B N 1
ATOM 12912 C CA . TYR B 1 780 ? -20.188 12.469 20.453 1 92.88 780 TYR B CA 1
ATOM 12913 C C . TYR B 1 780 ? -20.594 12.148 21.891 1 92.88 780 TYR B C 1
ATOM 12915 O O . TYR B 1 780 ? -20.25 12.898 22.812 1 92.88 780 TYR B O 1
ATOM 12923 N N . GLU B 1 781 ? -21.266 11.039 22.125 1 89.81 781 GLU B N 1
ATOM 12924 C CA . GLU B 1 781 ? -21.703 10.648 23.453 1 89.81 781 GLU B CA 1
ATOM 12925 C C . GLU B 1 781 ? -20.516 10.406 24.375 1 89.81 781 GLU B C 1
ATOM 12927 O O . GLU B 1 781 ? -20.547 10.789 25.547 1 89.81 781 GLU B O 1
ATOM 12932 N N . THR B 1 782 ? -19.609 9.75 23.828 1 92.12 782 THR B N 1
ATOM 12933 C CA . THR B 1 782 ? -18.422 9.461 24.625 1 92.12 782 THR B CA 1
ATOM 12934 C C . THR B 1 782 ? -17.703 10.742 25.031 1 92.12 782 THR B C 1
ATOM 12936 O O . THR B 1 782 ? -17.281 10.883 26.188 1 92.12 782 THR B O 1
ATOM 12939 N N . LEU B 1 783 ? -17.562 11.688 24.125 1 95.06 783 LEU B N 1
ATOM 12940 C CA . LEU B 1 783 ? -16.938 12.969 24.422 1 95.06 783 LEU B CA 1
ATOM 12941 C C . LEU B 1 783 ? -17.734 13.734 25.484 1 95.06 783 LEU B C 1
ATOM 12943 O O . LEU B 1 783 ? -17.141 14.289 26.422 1 95.06 783 LEU B O 1
ATOM 12947 N N . VAL B 1 784 ? -19 13.742 25.328 1 91.38 784 VAL B N 1
ATOM 12948 C CA . VAL B 1 784 ? -19.875 14.445 26.266 1 91.38 784 VAL B CA 1
ATOM 12949 C C . VAL B 1 784 ? -19.734 13.828 27.656 1 91.38 784 VAL B C 1
ATOM 12951 O O . VAL B 1 784 ? -19.688 14.547 28.656 1 91.38 784 VAL B O 1
ATOM 12954 N N . GLU B 1 785 ? -19.688 12.523 27.719 1 88.56 785 GLU B N 1
ATOM 12955 C CA . GLU B 1 785 ? -19.547 11.828 29 1 88.56 785 GLU B CA 1
ATOM 12956 C C . GLU B 1 785 ? -18.234 12.203 29.688 1 88.56 785 GLU B C 1
ATOM 12958 O O . GLU B 1 785 ? -18.203 12.43 30.891 1 88.56 785 GLU B O 1
ATOM 12963 N N . GLU B 1 786 ? -17.188 12.211 28.922 1 93.25 786 GLU B N 1
ATOM 12964 C CA . GLU B 1 786 ? -15.891 12.578 29.484 1 93.25 786 GLU B CA 1
ATOM 12965 C C . GLU B 1 786 ? -15.883 14.023 29.969 1 93.25 786 GLU B C 1
ATOM 12967 O O . GLU B 1 786 ? -15.367 14.312 31.047 1 93.25 786 GLU B O 1
ATOM 12972 N N . LEU B 1 787 ? -16.438 14.938 29.172 1 94.06 787 LEU B N 1
ATOM 12973 C CA . LEU B 1 787 ? -16.469 16.344 29.547 1 94.06 787 LEU B CA 1
ATOM 12974 C C . LEU B 1 787 ? -17.344 16.578 30.766 1 94.06 787 LEU B C 1
ATOM 12976 O O . LEU B 1 787 ? -17 17.359 31.656 1 94.06 787 LEU B O 1
ATOM 12980 N N . LYS B 1 788 ? -18.453 15.898 30.766 1 88.5 788 LYS B N 1
ATOM 12981 C CA . LYS B 1 788 ? -19.344 16.016 31.906 1 88.5 788 LYS B CA 1
ATOM 12982 C C . LYS B 1 788 ? -18.672 15.547 33.188 1 88.5 788 LYS B C 1
ATOM 12984 O O . LYS B 1 788 ? -18.797 16.188 34.25 1 88.5 788 LYS B O 1
ATOM 12989 N N . MET B 1 789 ? -18 14.453 33.094 1 86.69 789 MET B N 1
ATOM 12990 C CA . MET B 1 789 ? -17.297 13.914 34.25 1 86.69 789 MET B CA 1
ATOM 12991 C C . MET B 1 789 ? -16.25 14.898 34.781 1 86.69 789 MET B C 1
ATOM 12993 O O . MET B 1 789 ? -16.219 15.203 35.969 1 86.69 789 MET B O 1
ATOM 12997 N N . ILE B 1 790 ? -15.484 15.453 33.875 1 91.94 790 ILE B N 1
ATOM 12998 C CA . ILE B 1 790 ? -14.367 16.328 34.25 1 91.94 790 ILE B CA 1
ATOM 12999 C C . ILE B 1 790 ? -14.906 17.656 34.781 1 91.94 790 ILE B C 1
ATOM 13001 O O . ILE B 1 790 ? -14.438 18.172 35.781 1 91.94 790 ILE B O 1
ATOM 13005 N N . CYS B 1 791 ? -15.883 18.203 34.188 1 91.44 791 CYS B N 1
ATOM 13006 C CA . CYS B 1 791 ? -16.391 19.531 34.531 1 91.44 791 CYS B CA 1
ATOM 13007 C C . CYS B 1 791 ? -17.203 19.453 35.844 1 91.44 791 CYS B C 1
ATOM 13009 O O . CYS B 1 791 ? -17.188 20.406 36.625 1 91.44 791 CYS B O 1
ATOM 13011 N N . THR B 1 792 ? -17.922 18.359 36.031 1 87.25 792 THR B N 1
ATOM 13012 C CA . THR B 1 792 ? -18.656 18.188 37.281 1 87.25 792 THR B CA 1
ATOM 13013 C C . THR B 1 792 ? -17.688 18.047 38.438 1 87.25 792 THR B C 1
ATOM 13015 O O . THR B 1 792 ? -17.891 18.656 39.5 1 87.25 792 THR B O 1
ATOM 13018 N N . ALA B 1 793 ? -16.703 17.25 38.219 1 85.56 793 ALA B N 1
ATOM 13019 C CA . ALA B 1 793 ? -15.711 17.062 39.281 1 85.56 793 ALA B CA 1
ATOM 13020 C C . ALA B 1 793 ? -15.008 18.375 39.625 1 85.56 793 ALA B C 1
ATOM 13022 O O . ALA B 1 793 ? -14.703 18.641 40.781 1 85.56 793 ALA B O 1
ATOM 13023 N N . ALA B 1 794 ? -14.703 19.156 38.625 1 89 794 ALA B N 1
ATOM 13024 C CA . ALA B 1 794 ? -14.062 20.453 38.844 1 89 794 ALA B CA 1
ATOM 13025 C C . ALA B 1 794 ? -14.977 21.406 39.594 1 89 794 ALA B C 1
ATOM 13027 O O . ALA B 1 794 ? -14.523 22.172 40.438 1 89 794 ALA B O 1
ATOM 13028 N N . TRP B 1 795 ? -16.219 21.391 39.281 1 87.19 795 TRP B N 1
ATOM 13029 C CA . TRP B 1 795 ? -17.188 22.219 39.969 1 87.19 795 TRP B CA 1
ATOM 13030 C C . TRP B 1 795 ? -17.328 21.828 41.438 1 87.19 795 TRP B C 1
ATOM 13032 O O . TRP B 1 795 ? -17.359 22.688 42.312 1 87.19 795 TRP B O 1
ATOM 13042 N N . GLU B 1 796 ? -17.375 20.594 41.719 1 82.38 796 GLU B N 1
ATOM 13043 C CA . GLU B 1 796 ? -17.5 20.094 43.062 1 82.38 796 GLU B CA 1
ATOM 13044 C C . GLU B 1 796 ? -16.281 20.469 43.906 1 82.38 796 GLU B C 1
ATOM 13046 O O . GLU B 1 796 ? -16.406 20.766 45.094 1 82.38 796 GLU B O 1
ATOM 13051 N N . TYR B 1 797 ? -15.219 20.375 43.312 1 81.88 797 TYR B N 1
ATOM 13052 C CA . TYR B 1 797 ? -13.992 20.734 44 1 81.88 797 TYR B CA 1
ATOM 13053 C C . TYR B 1 797 ? -14.023 22.203 44.438 1 81.88 797 TYR B C 1
ATOM 13055 O O . TYR B 1 797 ? -13.555 22.531 45.531 1 81.88 797 TYR B O 1
ATOM 13063 N N . GLN B 1 798 ? -14.523 23.062 43.656 1 79.62 798 GLN B N 1
ATOM 13064 C CA . GLN B 1 798 ? -14.602 24.484 43.938 1 79.62 798 GLN B CA 1
ATOM 13065 C C . GLN B 1 798 ? -15.602 24.766 45.062 1 79.62 798 GLN B C 1
ATOM 13067 O O . GLN B 1 798 ? -15.398 25.672 45.875 1 79.62 798 GLN B O 1
ATOM 13072 N N . GLN B 1 799 ? -16.609 23.969 45.125 1 77.75 799 GLN B N 1
ATOM 13073 C CA . GLN B 1 799 ? -17.625 24.141 46.156 1 77.75 799 GLN B CA 1
ATOM 13074 C C . GLN B 1 799 ? -17.094 23.656 47.5 1 77.75 799 GLN B C 1
ATOM 13076 O O . GLN B 1 799 ? -17.391 24.25 48.531 1 77.75 799 GLN B O 1
ATOM 13081 N N . ASP B 1 800 ? -16.422 22.562 47.469 1 69.19 800 ASP B N 1
ATOM 13082 C CA . ASP B 1 800 ? -15.867 22.031 48.719 1 69.19 800 ASP B CA 1
ATOM 13083 C C . ASP B 1 800 ? -14.797 22.969 49.281 1 69.19 800 ASP B C 1
ATOM 13085 O O . ASP B 1 800 ? -14.672 23.109 50.5 1 69.19 800 ASP B O 1
ATOM 13089 N N . GLY B 1 801 ? -14.055 23.516 48.438 1 57.94 801 GLY B N 1
ATOM 13090 C CA . GLY B 1 801 ? -13.055 24.469 48.906 1 57.94 801 GLY B CA 1
ATOM 13091 C C . GLY B 1 801 ? -13.656 25.766 49.406 1 57.94 801 GLY B C 1
ATOM 13092 O O . GLY B 1 801 ? -13.109 26.391 50.312 1 57.94 801 GLY B O 1
ATOM 13093 N N . ALA B 1 802 ? -14.82 26.328 48.969 1 58.69 802 ALA B N 1
ATOM 13094 C CA . ALA B 1 802 ? -15.5 27.531 49.469 1 58.69 802 ALA B CA 1
ATOM 13095 C C . ALA B 1 802 ? -16.172 27.281 50.812 1 58.69 802 ALA B C 1
ATOM 13097 O O . ALA B 1 802 ? -16.25 28.172 51.656 1 58.69 802 ALA B O 1
ATOM 13098 N N . SER B 1 803 ? -16.625 26.125 50.969 1 51.12 803 SER B N 1
ATOM 13099 C CA . SER B 1 803 ? -17.281 25.828 52.25 1 51.12 803 SER B CA 1
ATOM 13100 C C . SER B 1 803 ? -16.266 25.719 53.375 1 51.12 803 SER B C 1
ATOM 13102 O O . SER B 1 803 ? -16.547 26.078 54.531 1 51.12 803 SER B O 1
ATOM 13104 N N . SER B 1 804 ? -15.133 25.188 53.094 1 46.31 804 SER B N 1
ATOM 13105 C CA . SER B 1 804 ? -14.188 25.094 54.188 1 46.31 804 SER B CA 1
ATOM 13106 C C . SER B 1 804 ? -13.664 26.469 54.594 1 46.31 804 SER B C 1
ATOM 13108 O O . SER B 1 804 ? -13.172 26.656 55.719 1 46.31 804 SER B O 1
ATOM 13110 N N . GLY B 1 805 ? -13.68 27.406 53.719 1 39.12 805 GLY B N 1
ATOM 13111 C CA . GLY B 1 805 ? -13.258 28.734 54.125 1 39.12 805 GLY B CA 1
ATOM 13112 C C . GLY B 1 805 ? -14.289 29.453 54.969 1 39.12 805 GLY B C 1
ATOM 13113 O O . GLY B 1 805 ? -13.992 30.484 55.594 1 39.12 805 GLY B O 1
ATOM 13114 N N . SER B 1 806 ? -15.539 29.172 54.812 1 38.91 806 SER B N 1
ATOM 13115 C CA . SER B 1 806 ? -16.484 29.953 55.625 1 38.91 806 SER B CA 1
ATOM 13116 C C . SER B 1 806 ? -16.547 29.453 57.062 1 38.91 806 SER B C 1
ATOM 13118 O O . SER B 1 806 ? -17.219 30.062 57.906 1 38.91 806 SER B O 1
ATOM 13120 N N . GLY B 1 807 ? -16.094 28.25 57.375 1 34.62 807 GLY B N 1
ATOM 13121 C CA . GLY B 1 807 ? -16.266 27.859 58.75 1 34.62 807 GLY B CA 1
ATOM 13122 C C . GLY B 1 807 ? -15.336 28.594 59.688 1 34.62 807 GLY B C 1
ATOM 13123 O O . GLY B 1 807 ? -15.461 28.484 60.938 1 34.62 807 GLY B O 1
ATOM 13124 N N . ASP B 1 808 ? -14.117 28.922 59.281 1 33.25 808 ASP B N 1
ATOM 13125 C CA . ASP B 1 808 ? -13.305 29.422 60.406 1 33.25 808 ASP B CA 1
ATOM 13126 C C . ASP B 1 808 ? -13.688 30.844 60.781 1 33.25 808 ASP B C 1
ATOM 13128 O O . ASP B 1 808 ? -12.984 31.5 61.562 1 33.25 808 ASP B O 1
ATOM 13132 N N . ALA B 1 809 ? -14.602 31.531 60 1 32.22 809 ALA B N 1
ATOM 13133 C CA . ALA B 1 809 ? -14.836 32.875 60.562 1 32.22 809 ALA B CA 1
ATOM 13134 C C . ALA B 1 809 ? -15.789 32.781 61.75 1 32.22 809 ALA B C 1
ATOM 13136 O O . ALA B 1 809 ? -16.188 33.812 62.312 1 32.22 809 ALA B O 1
ATOM 13137 N N . HIS B 1 810 ? -16.234 31.547 62.219 1 25.05 810 HIS B N 1
ATOM 13138 C CA . HIS B 1 810 ? -16.828 31.75 63.562 1 25.05 810 HIS B CA 1
ATOM 13139 C C . HIS B 1 810 ? -15.758 31.672 64.625 1 25.05 810 HIS B C 1
ATOM 13141 O O . HIS B 1 810 ? -14.867 30.828 64.562 1 25.05 810 HIS B O 1
#

Organism: Branchiostoma lanceolatum (NCBI:txid7740)